Protein 8VVY (pdb70)

Radius of gyration: 46.09 Å; Cα contacts (8 Å, |Δi|>4): 1808; chains: 2; bounding box: 84×112×142 Å

Organism: Homo sapiens (NCBI:txid9606)

B-factor: mean 90.08, std 51.89, range [1.26, 187.99]

Structure (mmCIF, N/CA/C/O backbone):
data_8VVY
#
_entry.id   8VVY
#
_cell.length_a   1.00
_cell.length_b   1.00
_cell.length_c   1.00
_cell.angle_alpha   90.00
_cell.angle_beta   90.00
_cell.angle_gamma   90.00
#
_symmetry.space_group_name_H-M   'P 1'
#
loop_
_entity.id
_entity.type
_entity.pdbx_description
1 polymer Cullin-1
2 polymer 'Cullin-associated NEDD8-dissociated protein 2'
#
loop_
_atom_site.group_PDB
_atom_site.id
_atom_site.type_symbol
_atom_site.label_atom_id
_atom_site.label_alt_id
_atom_site.label_comp_id
_atom_site.label_asym_id
_atom_site.label_entity_id
_atom_site.label_seq_id
_atom_site.pdbx_PDB_ins_code
_atom_site.Cartn_x
_atom_site.Cartn_y
_atom_site.Cartn_z
_atom_site.occupancy
_atom_site.B_iso_or_equiv
_atom_site.auth_seq_id
_atom_site.auth_comp_id
_atom_site.auth_asym_id
_atom_site.auth_atom_id
_atom_site.pdbx_PDB_model_num
ATOM 1 N N . SER A 1 1 ? 113.676 183.894 57.667 1.00 163.83 1 SER A N 1
ATOM 2 C CA . SER A 1 1 ? 114.635 182.814 57.471 1.00 163.83 1 SER A CA 1
ATOM 3 C C . SER A 1 1 ? 114.548 182.257 56.053 1.00 163.83 1 SER A C 1
ATOM 4 O O . SER A 1 1 ? 113.515 182.370 55.394 1.00 163.83 1 SER A O 1
ATOM 7 N N . LYS A 1 2 ? 115.642 181.657 55.592 1.00 164.37 2 LYS A N 1
ATOM 8 C CA . LYS A 1 2 ? 115.686 181.098 54.250 1.00 164.37 2 LYS A CA 1
ATOM 9 C C . LYS A 1 2 ? 114.831 179.836 54.159 1.00 164.37 2 LYS A C 1
ATOM 10 O O . LYS A 1 2 ? 114.588 179.140 55.148 1.00 164.37 2 LYS A O 1
ATOM 16 N N . GLN A 1 3 ? 114.371 179.549 52.941 1.00 165.70 3 GLN A N 1
ATOM 17 C CA . GLN A 1 3 ? 113.623 178.329 52.630 1.00 165.70 3 GLN A CA 1
ATOM 18 C C . GLN A 1 3 ? 114.288 177.696 51.411 1.00 165.70 3 GLN A C 1
ATOM 19 O O . GLN A 1 3 ? 113.879 177.936 50.271 1.00 165.70 3 GLN A O 1
ATOM 25 N N . ILE A 1 4 ? 115.314 176.884 51.659 1.00 165.02 4 ILE A N 1
ATOM 26 C CA . ILE A 1 4 ? 116.065 176.256 50.581 1.00 165.02 4 ILE A CA 1
ATOM 27 C C . ILE A 1 4 ? 115.281 175.061 50.041 1.00 165.02 4 ILE A C 1
ATOM 28 O O . ILE A 1 4 ? 114.412 174.500 50.715 1.00 165.02 4 ILE A O 1
ATOM 33 N N . GLY A 1 5 ? 115.579 174.684 48.798 1.00 166.58 5 GLY A N 1
ATOM 34 C CA . GLY A 1 5 ? 114.890 173.562 48.187 1.00 166.58 5 GLY A CA 1
ATOM 35 C C . GLY A 1 5 ? 115.051 172.285 48.991 1.00 166.58 5 GLY A C 1
ATOM 36 O O . GLY A 1 5 ? 116.082 172.040 49.621 1.00 166.58 5 GLY A O 1
ATOM 37 N N . LEU A 1 6 ? 114.004 171.461 48.961 1.00 167.10 6 LEU A N 1
ATOM 38 C CA . LEU A 1 6 ? 113.908 170.290 49.823 1.00 167.10 6 LEU A CA 1
ATOM 39 C C . LEU A 1 6 ? 114.593 169.058 49.241 1.00 167.10 6 LEU A C 1
ATOM 40 O O . LEU A 1 6 ? 115.282 168.338 49.970 1.00 167.10 6 LEU A O 1
ATOM 45 N N . ASP A 1 7 ? 114.416 168.801 47.942 1.00 169.18 7 ASP A N 1
ATOM 46 C CA . ASP A 1 7 ? 114.884 167.544 47.361 1.00 169.18 7 ASP A CA 1
ATOM 47 C C . ASP A 1 7 ? 116.404 167.425 47.414 1.00 169.18 7 ASP A C 1
ATOM 48 O O . ASP A 1 7 ? 116.938 166.355 47.734 1.00 169.18 7 ASP A O 1
ATOM 53 N N . GLN A 1 8 ? 117.117 168.508 47.097 1.00 163.13 8 GLN A N 1
ATOM 54 C CA . GLN A 1 8 ? 118.575 168.448 47.045 1.00 163.13 8 GLN A CA 1
ATOM 55 C C . GLN A 1 8 ? 119.164 168.153 48.420 1.00 163.13 8 GLN A C 1
ATOM 56 O O . GLN A 1 8 ? 119.968 167.226 48.580 1.00 163.13 8 GLN A O 1
ATOM 62 N N . ILE A 1 9 ? 118.762 168.929 49.429 1.00 166.48 9 ILE A N 1
ATOM 63 C CA . ILE A 1 9 ? 119.259 168.709 50.784 1.00 166.48 9 ILE A CA 1
ATOM 64 C C . ILE A 1 9 ? 118.825 167.341 51.292 1.00 166.48 9 ILE A C 1
ATOM 65 O O . ILE A 1 9 ? 119.580 166.655 51.997 1.00 166.48 9 ILE A O 1
ATOM 70 N N . TRP A 1 10 ? 117.604 166.924 50.944 1.00 163.35 10 TRP A N 1
ATOM 71 C CA . TRP A 1 10 ? 117.105 165.623 51.377 1.00 163.35 10 TRP A CA 1
ATOM 72 C C . TRP A 1 10 ? 117.985 164.497 50.855 1.00 163.35 10 TRP A C 1
ATOM 73 O O . TRP A 1 10 ? 118.420 163.628 51.620 1.00 163.35 10 TRP A O 1
ATOM 84 N N . ASP A 1 11 ? 118.266 164.503 49.550 1.00 157.14 11 ASP A N 1
ATOM 85 C CA . ASP A 1 11 ? 119.153 163.495 48.983 1.00 157.14 11 ASP A CA 1
ATOM 86 C C . ASP A 1 11 ? 120.546 163.593 49.588 1.00 157.14 11 ASP A C 1
ATOM 87 O O . ASP A 1 11 ? 121.210 162.572 49.811 1.00 157.14 11 ASP A O 1
ATOM 92 N N . ASP A 1 12 ? 121.000 164.817 49.875 1.00 158.72 12 ASP A N 1
ATOM 93 C CA . ASP A 1 12 ? 122.325 164.997 50.458 1.00 158.72 12 ASP A CA 1
ATOM 94 C C . ASP A 1 12 ? 122.439 164.286 51.802 1.00 158.72 12 ASP A C 1
ATOM 95 O O . ASP A 1 12 ? 123.348 163.469 52.008 1.00 158.72 12 ASP A O 1
ATOM 100 N N . LEU A 1 13 ? 121.512 164.557 52.727 1.00 157.32 13 LEU A N 1
ATOM 101 C CA . LEU A 1 13 ? 121.665 163.906 54.025 1.00 157.32 13 LEU A CA 1
ATOM 102 C C . LEU A 1 13 ? 121.245 162.445 53.981 1.00 157.32 13 LEU A C 1
ATOM 103 O O . LEU A 1 13 ? 121.686 161.672 54.832 1.00 157.32 13 LEU A O 1
ATOM 108 N N . ARG A 1 14 ? 120.431 162.039 53.003 1.00 155.99 14 ARG A N 1
ATOM 109 C CA . ARG A 1 14 ? 120.142 160.618 52.837 1.00 155.99 14 ARG A CA 1
ATOM 110 C C . ARG A 1 14 ? 121.405 159.851 52.464 1.00 155.99 14 ARG A C 1
ATOM 111 O O . ARG A 1 14 ? 121.710 158.804 53.051 1.00 155.99 14 ARG A O 1
ATOM 119 N N . ALA A 1 15 ? 122.165 160.373 51.497 1.00 149.59 15 ALA A N 1
ATOM 120 C CA . ALA A 1 15 ? 123.444 159.762 51.155 1.00 149.59 15 ALA A CA 1
ATOM 121 C C . ALA A 1 15 ? 124.405 159.809 52.335 1.00 149.59 15 ALA A C 1
ATOM 122 O O . ALA A 1 15 ? 125.103 158.826 52.622 1.00 149.59 15 ALA A O 1
ATOM 124 N N . GLY A 1 16 ? 124.446 160.942 53.041 1.00 145.52 16 GLY A N 1
ATOM 125 C CA . GLY A 1 16 ? 125.315 161.043 54.201 1.00 145.52 16 GLY A CA 1
ATOM 126 C C . GLY A 1 16 ? 124.999 160.009 55.264 1.00 145.52 16 GLY A C 1
ATOM 127 O O . GLY A 1 16 ? 125.900 159.366 55.803 1.00 145.52 16 GLY A O 1
ATOM 128 N N . ILE A 1 17 ? 123.715 159.821 55.567 1.00 149.30 17 ILE A N 1
ATOM 129 C CA . ILE A 1 17 ? 123.335 158.890 56.623 1.00 149.30 17 ILE A CA 1
ATOM 130 C C . ILE A 1 17 ? 123.512 157.438 56.183 1.00 149.30 17 ILE A C 1
ATOM 131 O O . ILE A 1 17 ? 123.883 156.586 57.001 1.00 149.30 17 ILE A O 1
ATOM 136 N N . GLN A 1 18 ? 123.265 157.117 54.907 1.00 149.98 18 GLN A N 1
ATOM 137 C CA . GLN A 1 18 ? 123.532 155.753 54.465 1.00 149.98 18 GLN A CA 1
ATOM 138 C C . GLN A 1 18 ? 125.025 155.459 54.416 1.00 149.98 18 GLN A C 1
ATOM 139 O O . GLN A 1 18 ? 125.417 154.292 54.523 1.00 149.98 18 GLN A O 1
ATOM 145 N N . GLN A 1 19 ? 125.865 156.485 54.257 1.00 147.81 19 GLN A N 1
ATOM 146 C CA . GLN A 1 19 ? 127.296 156.298 54.474 1.00 147.81 19 GLN A CA 1
ATOM 147 C C . GLN A 1 19 ? 127.619 156.126 55.955 1.00 147.81 19 GLN A C 1
ATOM 148 O O . GLN A 1 19 ? 128.477 155.313 56.316 1.00 147.81 19 GLN A O 1
ATOM 154 N N . VAL A 1 20 ? 126.942 156.885 56.819 1.00 146.53 20 VAL A N 1
ATOM 155 C CA . VAL A 1 20 ? 127.235 156.859 58.249 1.00 146.53 20 VAL A CA 1
ATOM 156 C C . VAL A 1 20 ? 126.870 155.515 58.867 1.00 146.53 20 VAL A C 1
ATOM 157 O O . VAL A 1 20 ? 127.549 155.046 59.789 1.00 146.53 20 VAL A O 1
ATOM 161 N N . TYR A 1 21 ? 125.802 154.875 58.385 1.00 144.35 21 TYR A N 1
ATOM 162 C CA . TYR A 1 21 ? 125.455 153.549 58.891 1.00 144.35 21 TYR A CA 1
ATOM 163 C C . TYR A 1 21 ? 126.604 152.564 58.701 1.00 144.35 21 TYR A C 1
ATOM 164 O O . TYR A 1 21 ? 126.827 151.690 59.547 1.00 144.35 21 TYR A O 1
ATOM 173 N N . THR A 1 22 ? 127.340 152.689 57.601 1.00 142.39 22 THR A N 1
ATOM 174 C CA . THR A 1 22 ? 128.556 151.912 57.421 1.00 142.39 22 THR A CA 1
ATOM 175 C C . THR A 1 22 ? 129.647 152.413 58.365 1.00 142.39 22 THR A C 1
ATOM 176 O O . THR A 1 22 ? 129.606 153.542 58.861 1.00 142.39 22 THR A O 1
ATOM 180 N N . ARG A 1 23 ? 130.633 151.554 58.614 1.00 148.19 23 ARG A N 1
ATOM 181 C CA . ARG A 1 23 ? 131.723 151.916 59.511 1.00 148.19 23 ARG A CA 1
ATOM 182 C C . ARG A 1 23 ? 132.488 153.121 58.973 1.00 148.19 23 ARG A C 1
ATOM 183 O O . ARG A 1 23 ? 132.725 153.241 57.767 1.00 148.19 23 ARG A O 1
ATOM 191 N N . GLN A 1 24 ? 132.866 154.021 59.882 1.00 155.34 24 GLN A N 1
ATOM 192 C CA . GLN A 1 24 ? 133.474 155.293 59.506 1.00 155.34 24 GLN A CA 1
ATOM 193 C C . GLN A 1 24 ? 134.841 155.090 58.868 1.00 155.34 24 GLN A C 1
ATOM 194 O O . GLN A 1 24 ? 135.728 154.468 59.461 1.00 155.34 24 GLN A O 1
ATOM 200 N N . SER A 1 25 ? 135.013 155.614 57.658 1.00 157.68 25 SER A N 1
ATOM 201 C CA . SER A 1 25 ? 136.294 155.596 56.970 1.00 157.68 25 SER A CA 1
ATOM 202 C C . SER A 1 25 ? 136.899 156.984 56.820 1.00 157.68 25 SER A C 1
ATOM 203 O O . SER A 1 25 ? 138.123 157.102 56.702 1.00 157.68 25 SER A O 1
ATOM 206 N N . MET A 1 26 ? 136.081 158.036 56.822 1.00 161.19 26 MET A N 1
ATOM 207 C CA . MET A 1 26 ? 136.602 159.394 56.720 1.00 161.19 26 MET A CA 1
ATOM 208 C C . MET A 1 26 ? 136.863 159.956 58.111 1.00 161.19 26 MET A C 1
ATOM 209 O O . MET A 1 26 ? 136.877 159.211 59.096 1.00 161.19 26 MET A O 1
ATOM 214 N N . ALA A 1 27 ? 137.073 161.267 58.202 1.00 157.55 27 ALA A N 1
ATOM 215 C CA . ALA A 1 27 ? 137.416 161.913 59.458 1.00 157.55 27 ALA A CA 1
ATOM 216 C C . ALA A 1 27 ? 136.194 162.639 60.009 1.00 157.55 27 ALA A C 1
ATOM 217 O O . ALA A 1 27 ? 135.085 162.541 59.475 1.00 157.55 27 ALA A O 1
ATOM 219 N N . LYS A 1 28 ? 136.420 163.375 61.097 1.00 154.99 28 LYS A N 1
ATOM 220 C CA . LYS A 1 28 ? 135.375 164.073 61.835 1.00 154.99 28 LYS A CA 1
ATOM 221 C C . LYS A 1 28 ? 134.794 165.261 61.071 1.00 154.99 28 LYS A C 1
ATOM 222 O O . LYS A 1 28 ? 133.698 165.731 61.414 1.00 154.99 28 LYS A O 1
ATOM 228 N N . SER A 1 29 ? 135.490 165.728 60.030 1.00 158.01 29 SER A N 1
ATOM 229 C CA . SER A 1 29 ? 135.149 166.997 59.389 1.00 158.01 29 SER A CA 1
ATOM 230 C C . SER A 1 29 ? 133.717 167.002 58.868 1.00 158.01 29 SER A C 1
ATOM 231 O O . SER A 1 29 ? 132.889 167.808 59.309 1.00 158.01 29 SER A O 1
ATOM 234 N N . ARG A 1 30 ? 133.403 166.115 57.921 1.00 155.61 30 ARG A N 1
ATOM 235 C CA . ARG A 1 30 ? 132.063 166.135 57.345 1.00 155.61 30 ARG A CA 1
ATOM 236 C C . ARG A 1 30 ? 131.020 165.696 58.365 1.00 155.61 30 ARG A C 1
ATOM 237 O O . ARG A 1 30 ? 129.859 166.112 58.280 1.00 155.61 30 ARG A O 1
ATOM 245 N N . TYR A 1 31 ? 131.422 164.902 59.363 1.00 158.07 31 TYR A N 1
ATOM 246 C CA . TYR A 1 31 ? 130.494 164.541 60.429 1.00 158.07 31 TYR A CA 1
ATOM 247 C C . TYR A 1 31 ? 129.994 165.784 61.156 1.00 158.07 31 TYR A C 1
ATOM 248 O O . TYR A 1 31 ? 128.796 165.906 61.435 1.00 158.07 31 TYR A O 1
ATOM 257 N N . MET A 1 32 ? 130.890 166.727 61.465 1.00 154.67 32 MET A N 1
ATOM 258 C CA . MET A 1 32 ? 130.413 168.014 61.972 1.00 154.67 32 MET A CA 1
ATOM 259 C C . MET A 1 32 ? 129.666 168.801 60.902 1.00 154.67 32 MET A C 1
ATOM 260 O O . MET A 1 32 ? 128.606 169.372 61.178 1.00 154.67 32 MET A O 1
ATOM 265 N N . GLU A 1 33 ? 130.203 168.845 59.680 1.00 154.04 33 GLU A N 1
ATOM 266 C CA . GLU A 1 33 ? 129.707 169.788 58.679 1.00 154.04 33 GLU A CA 1
ATOM 267 C C . GLU A 1 33 ? 128.261 169.499 58.288 1.00 154.04 33 GLU A C 1
ATOM 268 O O . GLU A 1 33 ? 127.402 170.388 58.347 1.00 154.04 33 GLU A O 1
ATOM 274 N N . LEU A 1 34 ? 127.974 168.258 57.888 1.00 157.63 34 LEU A N 1
ATOM 275 C CA . LEU A 1 34 ? 126.640 167.926 57.397 1.00 157.63 34 LEU A CA 1
ATOM 276 C C . LEU A 1 34 ? 125.597 168.061 58.498 1.00 157.63 34 LEU A C 1
ATOM 277 O O . LEU A 1 34 ? 124.503 168.592 58.270 1.00 157.63 34 LEU A O 1
ATOM 282 N N . TYR A 1 35 ? 125.922 167.597 59.703 1.00 162.56 35 TYR A N 1
ATOM 283 C CA . TYR A 1 35 ? 124.942 167.632 60.779 1.00 162.56 35 TYR A CA 1
ATOM 284 C C . TYR A 1 35 ? 124.738 169.045 61.308 1.00 162.56 35 TYR A C 1
ATOM 285 O O . TYR A 1 35 ? 123.631 169.384 61.735 1.00 162.56 35 TYR A O 1
ATOM 294 N N . THR A 1 36 ? 125.767 169.895 61.256 1.00 159.80 36 THR A N 1
ATOM 295 C CA . THR A 1 36 ? 125.563 171.307 61.559 1.00 159.80 36 THR A CA 1
ATOM 296 C C . THR A 1 36 ? 124.685 171.968 60.504 1.00 159.80 36 THR A C 1
ATOM 297 O O . THR A 1 36 ? 123.809 172.779 60.833 1.00 159.80 36 THR A O 1
ATOM 301 N N . HIS A 1 37 ? 124.901 171.626 59.229 1.00 160.51 37 HIS A N 1
ATOM 302 C CA . HIS A 1 37 ? 124.051 172.152 58.165 1.00 160.51 37 HIS A CA 1
ATOM 303 C C . HIS A 1 37 ? 122.596 171.766 58.391 1.00 160.51 37 HIS A C 1
ATOM 304 O O . HIS A 1 37 ? 121.691 172.591 58.221 1.00 160.51 37 HIS A O 1
ATOM 311 N N . VAL A 1 38 ? 122.352 170.512 58.778 1.00 160.66 38 VAL A N 1
ATOM 312 C CA . VAL A 1 38 ? 120.993 170.098 59.105 1.00 160.66 38 VAL A CA 1
ATOM 313 C C . VAL A 1 38 ? 120.451 170.842 60.321 1.00 160.66 38 VAL A C 1
ATOM 314 O O . VAL A 1 38 ? 119.365 171.423 60.246 1.00 160.66 38 VAL A O 1
ATOM 318 N N . TYR A 1 39 ? 121.201 170.880 61.424 1.00 163.08 39 TYR A N 1
ATOM 319 C CA . TYR A 1 39 ? 120.704 171.450 62.672 1.00 163.08 39 TYR A CA 1
ATOM 320 C C . TYR A 1 39 ? 120.350 172.927 62.520 1.00 163.08 39 TYR A C 1
ATOM 321 O O . TYR A 1 39 ? 119.282 173.367 62.960 1.00 163.08 39 TYR A O 1
ATOM 330 N N . ASN A 1 40 ? 121.233 173.710 61.894 1.00 162.03 40 ASN A N 1
ATOM 331 C CA . ASN A 1 40 ? 121.018 175.154 61.843 1.00 162.03 40 ASN A CA 1
ATOM 332 C C . ASN A 1 40 ? 119.812 175.523 60.985 1.00 162.03 40 ASN A C 1
ATOM 333 O O . ASN A 1 40 ? 119.046 176.427 61.341 1.00 162.03 40 ASN A O 1
ATOM 338 N N . TYR A 1 41 ? 119.620 174.844 59.854 1.00 164.75 41 TYR A N 1
ATOM 339 C CA . TYR A 1 41 ? 118.592 175.249 58.901 1.00 164.75 41 TYR A CA 1
ATOM 340 C C . TYR A 1 41 ? 117.351 174.364 58.924 1.00 164.75 41 TYR A C 1
ATOM 341 O O . TYR A 1 41 ? 116.237 174.871 59.085 1.00 164.75 41 TYR A O 1
ATOM 350 N N . CYS A 1 42 ? 117.513 173.050 58.771 1.00 164.60 42 CYS A N 1
ATOM 351 C CA . CYS A 1 42 ? 116.406 172.168 58.426 1.00 164.60 42 CYS A CA 1
ATOM 352 C C . CYS A 1 42 ? 115.450 171.907 59.583 1.00 164.60 42 CYS A C 1
ATOM 353 O O . CYS A 1 42 ? 114.658 170.962 59.498 1.00 164.60 42 CYS A O 1
ATOM 356 N N . THR A 1 43 ? 115.509 172.698 60.658 1.00 166.52 43 THR A N 1
ATOM 357 C CA . THR A 1 43 ? 114.536 172.544 61.736 1.00 166.52 43 THR A CA 1
ATOM 358 C C . THR A 1 43 ? 113.114 172.719 61.216 1.00 166.52 43 THR A C 1
ATOM 359 O O . THR A 1 43 ? 112.215 171.947 61.569 1.00 166.52 43 THR A O 1
ATOM 363 N N . SER A 1 44 ? 112.893 173.731 60.373 1.00 167.57 44 SER A N 1
ATOM 364 C CA . SER A 1 44 ? 111.602 173.870 59.707 1.00 167.57 44 SER A CA 1
ATOM 365 C C . SER A 1 44 ? 111.411 172.807 58.633 1.00 167.57 44 SER A C 1
ATOM 366 O O . SER A 1 44 ? 110.287 172.337 58.420 1.00 167.57 44 SER A O 1
ATOM 369 N N . VAL A 1 45 ? 112.489 172.424 57.944 1.00 167.15 45 VAL A N 1
ATOM 370 C CA . VAL A 1 45 ? 112.396 171.392 56.914 1.00 167.15 45 VAL A CA 1
ATOM 371 C C . VAL A 1 45 ? 112.008 170.055 57.532 1.00 167.15 45 VAL A C 1
ATOM 372 O O . VAL A 1 45 ? 111.172 169.323 56.991 1.00 167.15 45 VAL A O 1
ATOM 376 N N . HIS A 1 46 ? 112.598 169.719 58.675 1.00 171.82 46 HIS A N 1
ATOM 377 C CA . HIS A 1 46 ? 112.320 168.458 59.346 1.00 171.82 46 HIS A CA 1
ATOM 378 C C . HIS A 1 46 ? 111.047 168.512 60.185 1.00 171.82 46 HIS A C 1
ATOM 379 O O . HIS A 1 46 ? 110.752 167.555 60.908 1.00 171.82 46 HIS A O 1
ATOM 386 N N . GLN A 1 47 ? 110.284 169.602 60.100 1.00 170.07 47 GLN A N 1
ATOM 387 C CA . GLN A 1 47 ? 109.082 169.758 60.912 1.00 170.07 47 GLN A CA 1
ATOM 388 C C . GLN A 1 47 ? 107.807 169.482 60.116 1.00 170.07 47 GLN A C 1
ATOM 389 O O . GLN A 1 47 ? 107.020 168.602 60.481 1.00 170.07 47 GLN A O 1
ATOM 395 N N . PHE A 1 48 ? 107.589 170.222 59.027 1.00 171.68 48 PHE A N 1
ATOM 396 C CA . PHE A 1 48 ? 106.362 170.109 58.244 1.00 171.68 48 PHE A CA 1
ATOM 397 C C . PHE A 1 48 ? 106.504 169.129 57.086 1.00 171.68 48 PHE A C 1
ATOM 398 O O . PHE A 1 48 ? 105.774 168.136 57.028 1.00 171.68 48 PHE A O 1
ATOM 406 N N . VAL A 1 49 ? 107.426 169.379 56.152 1.00 169.35 49 VAL A N 1
ATOM 407 C CA . VAL A 1 49 ? 107.790 168.353 55.180 1.00 169.35 49 VAL A CA 1
ATOM 408 C C . VAL A 1 49 ? 108.672 167.288 55.806 1.00 169.35 49 VAL A C 1
ATOM 409 O O . VAL A 1 49 ? 108.961 166.260 55.172 1.00 169.35 49 VAL A O 1
ATOM 413 N N . GLY A 1 50 ? 109.100 167.512 57.049 1.00 167.57 50 GLY A N 1
ATOM 414 C CA . GLY A 1 50 ? 109.778 166.483 57.806 1.00 167.57 50 GLY A CA 1
ATOM 415 C C . GLY A 1 50 ? 108.940 165.247 58.025 1.00 167.57 50 GLY A C 1
ATOM 416 O O . GLY A 1 50 ? 109.495 164.173 58.244 1.00 167.57 50 GLY A O 1
ATOM 417 N N . LEU A 1 51 ? 107.612 165.367 57.956 1.00 169.76 51 LEU A N 1
ATOM 418 C CA . LEU A 1 51 ? 106.769 164.177 57.978 1.00 169.76 51 LEU A CA 1
ATOM 419 C C . LEU A 1 51 ? 107.068 163.281 56.780 1.00 169.76 51 LEU A C 1
ATOM 420 O O . LEU A 1 51 ? 107.268 162.070 56.928 1.00 169.76 51 LEU A O 1
ATOM 425 N N . GLU A 1 52 ? 107.123 163.870 55.582 1.00 167.51 52 GLU A N 1
ATOM 426 C CA . GLU A 1 52 ? 107.471 163.102 54.390 1.00 167.51 52 GLU A CA 1
ATOM 427 C C . GLU A 1 52 ? 108.904 162.590 54.462 1.00 167.51 52 GLU A C 1
ATOM 428 O O . GLU A 1 52 ? 109.183 161.442 54.089 1.00 167.51 52 GLU A O 1
ATOM 434 N N . LEU A 1 53 ? 109.828 163.430 54.939 1.00 165.75 53 LEU A N 1
ATOM 435 C CA . LEU A 1 53 ? 111.218 162.996 55.064 1.00 165.75 53 LEU A CA 1
ATOM 436 C C . LEU A 1 53 ? 111.345 161.815 56.019 1.00 165.75 53 LEU A C 1
ATOM 437 O O . LEU A 1 53 ? 112.082 160.860 55.747 1.00 165.75 53 LEU A O 1
ATOM 442 N N . TYR A 1 54 ? 110.620 161.854 57.136 1.00 164.32 54 TYR A N 1
ATOM 443 C CA . TYR A 1 54 ? 110.704 160.788 58.121 1.00 164.32 54 TYR A CA 1
ATOM 444 C C . TYR A 1 54 ? 109.989 159.534 57.640 1.00 164.32 54 TYR A C 1
ATOM 445 O O . TYR A 1 54 ? 110.398 158.424 57.986 1.00 164.32 54 TYR A O 1
ATOM 454 N N . LYS A 1 55 ? 108.930 159.686 56.841 1.00 164.83 55 LYS A N 1
ATOM 455 C CA . LYS A 1 55 ? 108.314 158.522 56.209 1.00 164.83 55 LYS A CA 1
ATOM 456 C C . LYS A 1 55 ? 109.280 157.849 55.241 1.00 164.83 55 LYS A C 1
ATOM 457 O O . LYS A 1 55 ? 109.364 156.614 55.186 1.00 164.83 55 LYS A O 1
ATOM 463 N N . ARG A 1 56 ? 110.018 158.648 54.465 1.00 163.03 56 ARG A N 1
ATOM 464 C CA . ARG A 1 56 ? 111.026 158.079 53.575 1.00 163.03 56 ARG A CA 1
ATOM 465 C C . ARG A 1 56 ? 112.140 157.402 54.367 1.00 163.03 56 ARG A C 1
ATOM 466 O O . ARG A 1 56 ? 112.629 156.332 53.981 1.00 163.03 56 ARG A O 1
ATOM 474 N N . LEU A 1 57 ? 112.552 158.008 55.482 1.00 158.12 57 LEU A N 1
ATOM 475 C CA . LEU A 1 57 ? 113.530 157.365 56.354 1.00 158.12 57 LEU A CA 1
ATOM 476 C C . LEU A 1 57 ? 112.996 156.045 56.898 1.00 158.12 57 LEU A C 1
ATOM 477 O O . LEU A 1 57 ? 113.730 155.054 56.979 1.00 158.12 57 LEU A O 1
ATOM 482 N N . LYS A 1 58 ? 111.717 156.019 57.279 1.00 155.99 58 LYS A N 1
ATOM 483 C CA . LYS A 1 58 ? 111.112 154.804 57.810 1.00 155.99 58 LYS A CA 1
ATOM 484 C C . LYS A 1 58 ? 111.081 153.698 56.765 1.00 155.99 58 LYS A C 1
ATOM 485 O O . LYS A 1 58 ? 111.380 152.541 57.073 1.00 155.99 58 LYS A O 1
ATOM 491 N N . GLU A 1 59 ? 110.725 154.028 55.521 1.00 155.71 59 GLU A N 1
ATOM 492 C CA . GLU A 1 59 ? 110.701 152.990 54.491 1.00 155.71 59 GLU A CA 1
ATOM 493 C C . GLU A 1 59 ? 112.111 152.539 54.115 1.00 155.71 59 GLU A C 1
ATOM 494 O O . GLU A 1 59 ? 112.321 151.357 53.806 1.00 155.71 59 GLU A O 1
ATOM 500 N N . PHE A 1 60 ? 113.089 153.448 54.154 1.00 152.23 60 PHE A N 1
ATOM 501 C CA . PHE A 1 60 ? 114.476 153.041 53.948 1.00 152.23 60 PHE A CA 1
ATOM 502 C C . PHE A 1 60 ? 114.930 152.075 55.037 1.00 152.23 60 PHE A C 1
ATOM 503 O O . PHE A 1 60 ? 115.560 151.049 54.752 1.00 152.23 60 PHE A O 1
ATOM 511 N N . LEU A 1 61 ? 114.609 152.383 56.295 1.00 145.19 61 LEU A N 1
ATOM 512 C CA . LEU A 1 61 ? 114.941 151.468 57.382 1.00 145.19 61 LEU A CA 1
ATOM 513 C C . LEU A 1 61 ? 114.186 150.154 57.251 1.00 145.19 61 LEU A C 1
ATOM 514 O O . LEU A 1 61 ? 114.712 149.099 57.615 1.00 145.19 61 LEU A O 1
ATOM 519 N N . LYS A 1 62 ? 112.957 150.198 56.733 1.00 142.79 62 LYS A N 1
ATOM 520 C CA . LYS A 1 62 ? 112.194 148.976 56.509 1.00 142.79 62 LYS A CA 1
ATOM 521 C C . LYS A 1 62 ? 112.893 148.072 55.502 1.00 142.79 62 LYS A C 1
ATOM 522 O O . LYS A 1 62 ? 113.045 146.867 55.733 1.00 142.79 62 LYS A O 1
ATOM 528 N N . ASN A 1 63 ? 113.332 148.641 54.376 1.00 146.28 63 ASN A N 1
ATOM 529 C CA . ASN A 1 63 ? 114.034 147.821 53.392 1.00 146.28 63 ASN A CA 1
ATOM 530 C C . ASN A 1 63 ? 115.374 147.330 53.932 1.00 146.28 63 ASN A C 1
ATOM 531 O O . ASN A 1 63 ? 115.773 146.192 53.657 1.00 146.28 63 ASN A O 1
ATOM 536 N N . TYR A 1 64 ? 116.065 148.161 54.716 1.00 142.02 64 TYR A N 1
ATOM 537 C CA . TYR A 1 64 ? 117.319 147.742 55.336 1.00 142.02 64 TYR A CA 1
ATOM 538 C C . TYR A 1 64 ? 117.102 146.557 56.274 1.00 142.02 64 TYR A C 1
ATOM 539 O O . TYR A 1 64 ? 117.861 145.579 56.253 1.00 142.02 64 TYR A O 1
ATOM 548 N N . LEU A 1 65 ? 116.053 146.623 57.096 1.00 138.14 65 LEU A N 1
ATOM 549 C CA . LEU A 1 65 ? 115.774 145.544 58.037 1.00 138.14 65 LEU A CA 1
ATOM 550 C C . LEU A 1 65 ? 115.328 144.279 57.316 1.00 138.14 65 LEU A C 1
ATOM 551 O O . LEU A 1 65 ? 115.669 143.168 57.738 1.00 138.14 65 LEU A O 1
ATOM 556 N N . THR A 1 66 ? 114.558 144.420 56.234 1.00 140.01 66 THR A N 1
ATOM 557 C CA . THR A 1 66 ? 114.187 143.245 55.452 1.00 140.01 66 THR A CA 1
ATOM 558 C C . THR A 1 66 ? 115.413 142.601 54.818 1.00 140.01 66 THR A C 1
ATOM 559 O O . THR A 1 66 ? 115.518 141.371 54.763 1.00 140.01 66 THR A O 1
ATOM 563 N N . ASN A 1 67 ? 116.354 143.418 54.335 1.00 142.46 67 ASN A N 1
ATOM 564 C CA . ASN A 1 67 ? 117.602 142.872 53.811 1.00 142.46 67 ASN A CA 1
ATOM 565 C C . ASN A 1 67 ? 118.367 142.121 54.894 1.00 142.46 67 ASN A C 1
ATOM 566 O O . ASN A 1 67 ? 118.889 141.025 54.652 1.00 142.46 67 ASN A O 1
ATOM 571 N N . LEU A 1 68 ? 118.437 142.696 56.098 1.00 133.89 68 LEU A N 1
ATOM 572 C CA . LEU A 1 68 ? 119.116 142.020 57.201 1.00 133.89 68 LEU A CA 1
ATOM 573 C C . LEU A 1 68 ? 118.447 140.692 57.531 1.00 133.89 68 LEU A C 1
ATOM 574 O O . LEU A 1 68 ? 119.125 139.680 57.745 1.00 133.89 68 LEU A O 1
ATOM 579 N N . LEU A 1 69 ? 117.113 140.678 57.579 1.00 136.31 69 LEU A N 1
ATOM 580 C CA . LEU A 1 69 ? 116.390 139.448 57.882 1.00 136.31 69 LEU A CA 1
ATOM 581 C C . LEU A 1 69 ? 116.626 138.391 56.809 1.00 136.31 69 LEU A C 1
ATOM 582 O O . LEU A 1 69 ? 116.834 137.213 57.123 1.00 136.31 69 LEU A O 1
ATOM 587 N N . LYS A 1 70 ? 116.597 138.794 55.537 1.00 141.55 70 LYS A N 1
ATOM 588 C CA . LYS A 1 70 ? 116.838 137.844 54.455 1.00 141.55 70 LYS A CA 1
ATOM 589 C C . LYS A 1 70 ? 118.250 137.279 54.522 1.00 141.55 70 LYS A C 1
ATOM 590 O O . LYS A 1 70 ? 118.462 136.087 54.274 1.00 141.55 70 LYS A O 1
ATOM 596 N N . ASP A 1 71 ? 119.232 138.119 54.855 1.00 142.87 71 ASP A N 1
ATOM 597 C CA . ASP A 1 71 ? 120.609 137.650 54.933 1.00 142.87 71 ASP A CA 1
ATOM 598 C C . ASP A 1 71 ? 120.909 136.920 56.236 1.00 142.87 71 ASP A C 1
ATOM 599 O O . ASP A 1 71 ? 121.981 136.317 56.359 1.00 142.87 71 ASP A O 1
ATOM 604 N N . GLY A 1 72 ? 120.000 136.964 57.207 1.00 129.38 72 GLY A N 1
ATOM 605 C CA . GLY A 1 72 ? 120.249 136.338 58.490 1.00 129.38 72 GLY A CA 1
ATOM 606 C C . GLY A 1 72 ? 119.324 135.190 58.844 1.00 129.38 72 GLY A C 1
ATOM 607 O O . GLY A 1 72 ? 118.928 135.046 60.004 1.00 129.38 72 GLY A O 1
ATOM 608 N N . GLU A 1 73 ? 118.968 134.368 57.860 1.00 127.66 73 GLU A N 1
ATOM 609 C CA . GLU A 1 73 ? 118.115 133.207 58.089 1.00 127.66 73 GLU A CA 1
ATOM 610 C C . GLU A 1 73 ? 118.610 132.009 57.284 1.00 127.66 73 GLU A C 1
ATOM 611 O O . GLU A 1 73 ? 117.821 131.160 56.855 1.00 127.66 73 GLU A O 1
ATOM 617 N N . ASP A 1 74 ? 119.923 131.915 57.069 1.00 132.20 74 ASP A N 1
ATOM 618 C CA . ASP A 1 74 ? 120.435 130.899 56.152 1.00 132.20 74 ASP A CA 1
ATOM 619 C C . ASP A 1 74 ? 120.486 129.520 56.806 1.00 132.20 74 ASP A C 1
ATOM 620 O O . ASP A 1 74 ? 119.757 128.606 56.404 1.00 132.20 74 ASP A O 1
ATOM 625 N N . LEU A 1 75 ? 121.338 129.346 57.816 1.00 130.32 75 LEU A N 1
ATOM 626 C CA . LEU A 1 75 ? 121.410 128.079 58.537 1.00 130.32 75 LEU A CA 1
ATOM 627 C C . LEU A 1 75 ? 121.145 128.228 60.027 1.00 130.32 75 LEU A C 1
ATOM 628 O O . LEU A 1 75 ? 120.168 127.659 60.530 1.00 130.32 75 LEU A O 1
ATOM 633 N N . MET A 1 76 ? 121.973 128.988 60.747 1.00 117.06 76 MET A N 1
ATOM 634 C CA . MET A 1 76 ? 121.733 129.385 62.142 1.00 117.06 76 MET A CA 1
ATOM 635 C C . MET A 1 76 ? 121.460 128.142 62.993 1.00 117.06 76 MET A C 1
ATOM 636 O O . MET A 1 76 ? 122.280 127.214 62.972 1.00 117.06 76 MET A O 1
ATOM 641 N N . ASP A 1 77 ? 120.364 128.098 63.755 1.00 111.15 77 ASP A N 1
ATOM 642 C CA . ASP A 1 77 ? 119.943 127.047 64.687 1.00 111.15 77 ASP A CA 1
ATOM 643 C C . ASP A 1 77 ? 120.731 127.082 65.994 1.00 111.15 77 ASP A C 1
ATOM 644 O O . ASP A 1 77 ? 120.561 126.172 66.818 1.00 111.15 77 ASP A O 1
ATOM 649 N N . GLU A 1 78 ? 121.542 128.116 66.230 1.00 96.14 78 GLU A N 1
ATOM 650 C CA . GLU A 1 78 ? 122.361 128.282 67.428 1.00 96.14 78 GLU A CA 1
ATOM 651 C C . GLU A 1 78 ? 123.264 129.490 67.235 1.00 96.14 78 GLU A C 1
ATOM 652 O O . GLU A 1 78 ? 123.470 130.278 68.164 1.00 96.14 78 GLU A O 1
ATOM 658 N N . SER A 1 79 ? 123.806 129.640 66.029 1.00 91.04 79 SER A N 1
ATOM 659 C CA . SER A 1 79 ? 124.542 130.838 65.656 1.00 91.04 79 SER A CA 1
ATOM 660 C C . SER A 1 79 ? 123.631 132.041 65.461 1.00 91.04 79 SER A C 1
ATOM 661 O O . SER A 1 79 ? 124.106 133.096 65.026 1.00 91.04 79 SER A O 1
ATOM 664 N N . VAL A 1 80 ? 122.336 131.901 65.756 1.00 82.96 80 VAL A N 1
ATOM 665 C CA . VAL A 1 80 ? 121.424 133.037 65.688 1.00 82.96 80 VAL A CA 1
ATOM 666 C C . VAL A 1 80 ? 121.862 134.112 66.668 1.00 82.96 80 VAL A C 1
ATOM 667 O O . VAL A 1 80 ? 121.740 135.311 66.397 1.00 82.96 80 VAL A O 1
ATOM 671 N N . LEU A 1 81 ? 122.361 133.693 67.832 1.00 74.46 81 LEU A N 1
ATOM 672 C CA . LEU A 1 81 ? 122.643 134.631 68.910 1.00 74.46 81 LEU A CA 1
ATOM 673 C C . LEU A 1 81 ? 123.822 135.537 68.579 1.00 74.46 81 LEU A C 1
ATOM 674 O O . LEU A 1 81 ? 123.790 136.731 68.890 1.00 74.46 81 LEU A O 1
ATOM 679 N N . LYS A 1 82 ? 124.875 134.994 67.964 1.00 80.33 82 LYS A N 1
ATOM 680 C CA . LYS A 1 82 ? 126.012 135.831 67.587 1.00 80.33 82 LYS A CA 1
ATOM 681 C C . LYS A 1 82 ? 125.590 136.903 66.590 1.00 80.33 82 LYS A C 1
ATOM 682 O O . LYS A 1 82 ? 125.949 138.081 66.730 1.00 80.33 82 LYS A O 1
ATOM 688 N N . PHE A 1 83 ? 124.816 136.507 65.578 1.00 82.77 83 PHE A N 1
ATOM 689 C CA . PHE A 1 83 ? 124.316 137.462 64.598 1.00 82.77 83 PHE A CA 1
ATOM 690 C C . PHE A 1 83 ? 123.439 138.514 65.261 1.00 82.77 83 PHE A C 1
ATOM 691 O O . PHE A 1 83 ? 123.600 139.718 65.021 1.00 82.77 83 PHE A O 1
ATOM 699 N N . TYR A 1 84 ? 122.510 138.074 66.115 1.00 77.64 84 TYR A N 1
ATOM 700 C CA . TYR A 1 84 ? 121.598 139.009 66.759 1.00 77.64 84 TYR A CA 1
ATOM 701 C C . TYR A 1 84 ? 122.353 139.995 67.635 1.00 77.64 84 TYR A C 1
ATOM 702 O O . TYR A 1 84 ? 122.080 141.197 67.595 1.00 77.64 84 TYR A O 1
ATOM 711 N N . THR A 1 85 ? 123.323 139.511 68.413 1.00 81.08 85 THR A N 1
ATOM 712 C CA . THR A 1 85 ? 124.143 140.406 69.220 1.00 81.08 85 THR A CA 1
ATOM 713 C C . THR A 1 85 ? 124.853 141.424 68.338 1.00 81.08 85 THR A C 1
ATOM 714 O O . THR A 1 85 ? 124.546 142.619 68.389 1.00 81.08 85 THR A O 1
ATOM 718 N N . GLN A 1 86 ? 125.728 140.950 67.444 1.00 84.97 86 GLN A N 1
ATOM 719 C CA . GLN A 1 86 ? 126.530 141.862 66.631 1.00 84.97 86 GLN A CA 1
ATOM 720 C C . GLN A 1 86 ? 125.661 142.921 65.961 1.00 84.97 86 GLN A C 1
ATOM 721 O O . GLN A 1 86 ? 125.952 144.125 66.037 1.00 84.97 86 GLN A O 1
ATOM 727 N N . GLN A 1 87 ? 124.563 142.493 65.329 1.00 88.59 87 GLN A N 1
ATOM 728 C CA . GLN A 1 87 ? 123.668 143.455 64.700 1.00 88.59 87 GLN A CA 1
ATOM 729 C C . GLN A 1 87 ? 123.038 144.390 65.723 1.00 88.59 87 GLN A C 1
ATOM 730 O O . GLN A 1 87 ? 122.843 145.573 65.433 1.00 88.59 87 GLN A O 1
ATOM 736 N N . TRP A 1 88 ? 122.726 143.892 66.922 1.00 93.25 88 TRP A N 1
ATOM 737 C CA . TRP A 1 88 ? 122.087 144.732 67.928 1.00 93.25 88 TRP A CA 1
ATOM 738 C C . TRP A 1 88 ? 123.019 145.841 68.391 1.00 93.25 88 TRP A C 1
ATOM 739 O O . TRP A 1 88 ? 122.624 147.006 68.441 1.00 93.25 88 TRP A O 1
ATOM 750 N N . GLU A 1 89 ? 124.263 145.498 68.725 1.00 103.73 89 GLU A N 1
ATOM 751 C CA . GLU A 1 89 ? 125.232 146.528 69.099 1.00 103.73 89 GLU A CA 1
ATOM 752 C C . GLU A 1 89 ? 125.471 147.523 67.966 1.00 103.73 89 GLU A C 1
ATOM 753 O O . GLU A 1 89 ? 125.482 148.742 68.197 1.00 103.73 89 GLU A O 1
ATOM 759 N N . ASP A 1 90 ? 125.649 147.035 66.733 1.00 112.29 90 ASP A N 1
ATOM 760 C CA . ASP A 1 90 ? 125.927 147.952 65.628 1.00 112.29 90 ASP A CA 1
ATOM 761 C C . ASP A 1 90 ? 124.756 148.901 65.384 1.00 112.29 90 ASP A C 1
ATOM 762 O O . ASP A 1 90 ? 124.928 150.130 65.334 1.00 112.29 90 ASP A O 1
ATOM 767 N N . TYR A 1 91 ? 123.552 148.344 65.231 1.00 118.06 91 TYR A N 1
ATOM 768 C CA . TYR A 1 91 ? 122.370 149.158 64.994 1.00 118.06 91 TYR A CA 1
ATOM 769 C C . TYR A 1 91 ? 122.073 150.061 66.180 1.00 118.06 91 TYR A C 1
ATOM 770 O O . TYR A 1 91 ? 121.575 151.173 65.996 1.00 118.06 91 TYR A O 1
ATOM 779 N N . ARG A 1 92 ? 122.377 149.605 67.396 1.00 121.60 92 ARG A N 1
ATOM 780 C CA . ARG A 1 92 ? 122.187 150.428 68.581 1.00 121.60 92 ARG A CA 1
ATOM 781 C C . ARG A 1 92 ? 123.070 151.662 68.536 1.00 121.60 92 ARG A C 1
ATOM 782 O O . ARG A 1 92 ? 122.603 152.774 68.791 1.00 121.60 92 ARG A O 1
ATOM 790 N N . PHE A 1 93 ? 124.353 151.487 68.211 1.00 131.18 93 PHE A N 1
ATOM 791 C CA . PHE A 1 93 ? 125.236 152.647 68.128 1.00 131.18 93 PHE A CA 1
ATOM 792 C C . PHE A 1 93 ? 124.795 153.596 67.020 1.00 131.18 93 PHE A C 1
ATOM 793 O O . PHE A 1 93 ? 124.771 154.823 67.209 1.00 131.18 93 PHE A O 1
ATOM 801 N N . SER A 1 94 ? 124.436 153.047 65.855 1.00 128.47 94 SER A N 1
ATOM 802 C CA . SER A 1 94 ? 124.015 153.896 64.743 1.00 128.47 94 SER A CA 1
ATOM 803 C C . SER A 1 94 ? 122.755 154.681 65.095 1.00 128.47 94 SER A C 1
ATOM 804 O O . SER A 1 94 ? 122.681 155.898 64.877 1.00 128.47 94 SER A O 1
ATOM 807 N N . SER A 1 95 ? 121.755 153.999 65.656 1.00 133.13 95 SER A N 1
ATOM 808 C CA . SER A 1 95 ? 120.521 154.670 66.038 1.00 133.13 95 SER A CA 1
ATOM 809 C C . SER A 1 95 ? 120.763 155.672 67.155 1.00 133.13 95 SER A C 1
ATOM 810 O O . SER A 1 95 ? 120.138 156.735 67.180 1.00 133.13 95 SER A O 1
ATOM 813 N N . LYS A 1 96 ? 121.670 155.359 68.083 1.00 138.42 96 LYS A N 1
ATOM 814 C CA . LYS A 1 96 ? 121.964 156.279 69.174 1.00 138.42 96 LYS A CA 1
ATOM 815 C C . LYS A 1 96 ? 122.546 157.581 68.647 1.00 138.42 96 LYS A C 1
ATOM 816 O O . LYS A 1 96 ? 122.091 158.669 69.017 1.00 138.42 96 LYS A O 1
ATOM 822 N N . VAL A 1 97 ? 123.546 157.492 67.767 1.00 138.12 97 VAL A N 1
ATOM 823 C CA . VAL A 1 97 ? 124.138 158.721 67.245 1.00 138.12 97 VAL A CA 1
ATOM 824 C C . VAL A 1 97 ? 123.129 159.482 66.386 1.00 138.12 97 VAL A C 1
ATOM 825 O O . VAL A 1 97 ? 122.991 160.709 66.513 1.00 138.12 97 VAL A O 1
ATOM 829 N N . LEU A 1 98 ? 122.374 158.770 65.538 1.00 142.60 98 LEU A N 1
ATOM 830 C CA . LEU A 1 98 ? 121.396 159.435 64.680 1.00 142.60 98 LEU A CA 1
ATOM 831 C C . LEU A 1 98 ? 120.324 160.135 65.505 1.00 142.60 98 LEU A C 1
ATOM 832 O O . LEU A 1 98 ? 119.906 161.252 65.178 1.00 142.60 98 LEU A O 1
ATOM 837 N N . ASN A 1 99 ? 119.858 159.489 66.575 1.00 151.16 99 ASN A N 1
ATOM 838 C CA . ASN A 1 99 ? 118.823 160.071 67.415 1.00 151.16 99 ASN A CA 1
ATOM 839 C C . ASN A 1 99 ? 119.374 161.214 68.254 1.00 151.16 99 ASN A C 1
ATOM 840 O O . ASN A 1 99 ? 118.638 162.149 68.588 1.00 151.16 99 ASN A O 1
ATOM 845 N N . GLY A 1 100 ? 120.658 161.153 68.609 1.00 148.69 100 GLY A N 1
ATOM 846 C CA . GLY A 1 100 ? 121.273 162.267 69.306 1.00 148.69 100 GLY A CA 1
ATOM 847 C C . GLY A 1 100 ? 121.394 163.504 68.438 1.00 148.69 100 GLY A C 1
ATOM 848 O O . GLY A 1 100 ? 121.234 164.628 68.921 1.00 148.69 100 GLY A O 1
ATOM 849 N N . ILE A 1 101 ? 121.675 163.319 67.147 1.00 151.43 101 ILE A N 1
ATOM 850 C CA . ILE A 1 101 ? 121.904 164.470 66.277 1.00 151.43 101 ILE A CA 1
ATOM 851 C C . ILE A 1 101 ? 120.605 164.989 65.663 1.00 151.43 101 ILE A C 1
ATOM 852 O O . ILE A 1 101 ? 120.267 166.168 65.817 1.00 151.43 101 ILE A O 1
ATOM 857 N N . CYS A 1 102 ? 119.864 164.121 64.969 1.00 154.12 102 CYS A N 1
ATOM 858 C CA . CYS A 1 102 ? 118.766 164.589 64.128 1.00 154.12 102 CYS A CA 1
ATOM 859 C C . CYS A 1 102 ? 117.524 164.949 64.936 1.00 154.12 102 CYS A C 1
ATOM 860 O O . CYS A 1 102 ? 116.794 165.876 64.569 1.00 154.12 102 CYS A O 1
ATOM 863 N N . ALA A 1 103 ? 117.258 164.230 66.027 1.00 159.95 103 ALA A N 1
ATOM 864 C CA . ALA A 1 103 ? 116.047 164.475 66.800 1.00 159.95 103 ALA A CA 1
ATOM 865 C C . ALA A 1 103 ? 116.069 165.801 67.547 1.00 159.95 103 ALA A C 1
ATOM 866 O O . ALA A 1 103 ? 115.012 166.246 68.003 1.00 159.95 103 ALA A O 1
ATOM 868 N N . TYR A 1 104 ? 117.236 166.435 67.686 1.00 164.61 104 TYR A N 1
ATOM 869 C CA . TYR A 1 104 ? 117.303 167.726 68.363 1.00 164.61 104 TYR A CA 1
ATOM 870 C C . TYR A 1 104 ? 116.506 168.782 67.605 1.00 164.61 104 TYR A C 1
ATOM 871 O O . TYR A 1 104 ? 116.046 169.768 68.192 1.00 164.61 104 TYR A O 1
ATOM 880 N N . LEU A 1 105 ? 116.327 168.586 66.297 1.00 163.44 105 LEU A N 1
ATOM 881 C CA . LEU A 1 105 ? 115.570 169.541 65.495 1.00 163.44 105 LEU A CA 1
ATOM 882 C C . LEU A 1 105 ? 114.110 169.603 65.931 1.00 163.44 105 LEU A C 1
ATOM 883 O O . LEU A 1 105 ? 113.511 170.684 65.962 1.00 163.44 105 LEU A O 1
ATOM 888 N N . ASN A 1 106 ? 113.520 168.457 66.270 1.00 166.18 106 ASN A N 1
ATOM 889 C CA . ASN A 1 106 ? 112.101 168.387 66.591 1.00 166.18 106 ASN A CA 1
ATOM 890 C C . ASN A 1 106 ? 111.811 168.225 68.078 1.00 166.18 106 ASN A C 1
ATOM 891 O O . ASN A 1 106 ? 110.660 168.410 68.487 1.00 166.18 106 ASN A O 1
ATOM 896 N N . ARG A 1 107 ? 112.806 167.890 68.892 1.00 167.57 107 ARG A N 1
ATOM 897 C CA . ARG A 1 107 ? 112.589 167.689 70.315 1.00 167.57 107 ARG A CA 1
ATOM 898 C C . ARG A 1 107 ? 112.686 169.020 71.057 1.00 167.57 107 ARG A C 1
ATOM 899 O O . ARG A 1 107 ? 112.857 170.086 70.460 1.00 167.57 107 ARG A O 1
ATOM 907 N N . HIS A 1 108 ? 112.554 168.946 72.382 1.00 174.96 108 HIS A N 1
ATOM 908 C CA . HIS A 1 108 ? 112.505 170.066 73.320 1.00 174.96 108 HIS A CA 1
ATOM 909 C C . HIS A 1 108 ? 111.229 170.888 73.185 1.00 174.96 108 HIS A C 1
ATOM 910 O O . HIS A 1 108 ? 111.047 171.848 73.944 1.00 174.96 108 HIS A O 1
ATOM 917 N N . TRP A 1 109 ? 110.343 170.552 72.250 1.00 182.49 109 TRP A N 1
ATOM 918 C CA . TRP A 1 109 ? 109.048 171.219 72.134 1.00 182.49 109 TRP A CA 1
ATOM 919 C C . TRP A 1 109 ? 107.970 170.361 72.795 1.00 182.49 109 TRP A C 1
ATOM 920 O O . TRP A 1 109 ? 107.122 169.746 72.147 1.00 182.49 109 TRP A O 1
ATOM 931 N N . VAL A 1 110 ? 108.029 170.328 74.129 1.00 186.05 110 VAL A N 1
ATOM 932 C CA . VAL A 1 110 ? 107.052 169.564 74.900 1.00 186.05 110 VAL A CA 1
ATOM 933 C C . VAL A 1 110 ? 105.654 170.138 74.717 1.00 186.05 110 VAL A C 1
ATOM 934 O O . VAL A 1 110 ? 104.658 169.408 74.801 1.00 186.05 110 VAL A O 1
ATOM 938 N N . ARG A 1 111 ? 105.552 171.444 74.454 1.00 187.99 111 ARG A N 1
ATOM 939 C CA . ARG A 1 111 ? 104.245 172.053 74.227 1.00 187.99 111 ARG A CA 1
ATOM 940 C C . ARG A 1 111 ? 103.556 171.446 73.010 1.00 187.99 111 ARG A C 1
ATOM 941 O O . ARG A 1 111 ? 102.355 171.154 73.047 1.00 187.99 111 ARG A O 1
ATOM 949 N N . ARG A 1 112 ? 104.300 171.248 71.920 1.00 186.65 112 ARG A N 1
ATOM 950 C CA . ARG A 1 112 ? 103.747 170.569 70.754 1.00 186.65 112 ARG A CA 1
ATOM 951 C C . ARG A 1 112 ? 103.633 169.066 70.973 1.00 186.65 112 ARG A C 1
ATOM 952 O O . ARG A 1 112 ? 102.733 168.428 70.415 1.00 186.65 112 ARG A O 1
ATOM 960 N N . GLU A 1 113 ? 104.531 168.488 71.776 1.00 182.00 113 GLU A N 1
ATOM 961 C CA . GLU A 1 113 ? 104.470 167.057 72.060 1.00 182.00 113 GLU A CA 1
ATOM 962 C C . GLU A 1 113 ? 103.192 166.680 72.799 1.00 182.00 113 GLU A C 1
ATOM 963 O O . GLU A 1 113 ? 102.620 165.615 72.541 1.00 182.00 113 GLU A O 1
ATOM 969 N N . CYS A 1 114 ? 102.732 167.537 73.714 1.00 181.97 114 CYS A N 1
ATOM 970 C CA . CYS A 1 114 ? 101.545 167.220 74.504 1.00 181.97 114 CYS A CA 1
ATOM 971 C C . CYS A 1 114 ? 100.307 167.072 73.625 1.00 181.97 114 CYS A C 1
ATOM 972 O O . CYS A 1 114 ? 99.481 166.180 73.851 1.00 181.97 114 CYS A O 1
ATOM 975 N N . ASP A 1 115 ? 100.160 167.936 72.622 1.00 182.22 115 ASP A N 1
ATOM 976 C CA . ASP A 1 115 ? 98.961 167.947 71.788 1.00 182.22 115 ASP A CA 1
ATOM 977 C C . ASP A 1 115 ? 98.929 166.703 70.908 1.00 182.22 115 ASP A C 1
ATOM 978 O O . ASP A 1 115 ? 99.833 166.489 70.094 1.00 182.22 115 ASP A O 1
ATOM 983 N N . GLU A 1 116 ? 97.886 165.883 71.084 1.00 178.98 116 GLU A N 1
ATOM 984 C CA . GLU A 1 116 ? 97.638 164.648 70.339 1.00 178.98 116 GLU A CA 1
ATOM 985 C C . GLU A 1 116 ? 98.897 163.802 70.169 1.00 178.98 116 GLU A C 1
ATOM 986 O O . GLU A 1 116 ? 99.042 163.077 69.179 1.00 178.98 116 GLU A O 1
ATOM 992 N N . GLY A 1 117 ? 99.792 163.856 71.152 1.00 178.90 117 GLY A N 1
ATOM 993 C CA . GLY A 1 117 ? 101.063 163.166 71.036 1.00 178.90 117 GLY A CA 1
ATOM 994 C C . GLY A 1 117 ? 101.925 163.669 69.901 1.00 178.90 117 GLY A C 1
ATOM 995 O O . GLY A 1 117 ? 102.643 162.879 69.281 1.00 178.90 117 GLY A O 1
ATOM 996 N N . ARG A 1 118 ? 101.875 164.971 69.614 1.00 174.69 118 ARG A N 1
ATOM 997 C CA . ARG A 1 118 ? 102.647 165.584 68.533 1.00 174.69 118 ARG A CA 1
ATOM 998 C C . ARG A 1 118 ? 102.363 164.885 67.201 1.00 174.69 118 ARG A C 1
ATOM 999 O O . ARG A 1 118 ? 103.268 164.469 66.478 1.00 174.69 118 ARG A O 1
ATOM 1007 N N . LYS A 1 119 ? 101.069 164.751 66.898 1.00 168.36 119 LYS A N 1
ATOM 1008 C CA . LYS A 1 119 ? 100.603 164.112 65.670 1.00 168.36 119 LYS A CA 1
ATOM 1009 C C . LYS A 1 119 ? 101.227 162.735 65.475 1.00 168.36 119 LYS A C 1
ATOM 1010 O O . LYS A 1 119 ? 101.085 161.853 66.329 1.00 168.36 119 LYS A O 1
ATOM 1016 N N . GLY A 1 120 ? 101.918 162.545 64.355 1.00 165.30 120 GLY A N 1
ATOM 1017 C CA . GLY A 1 120 ? 102.617 161.317 64.048 1.00 165.30 120 GLY A CA 1
ATOM 1018 C C . GLY A 1 120 ? 104.040 161.250 64.556 1.00 165.30 120 GLY A C 1
ATOM 1019 O O . GLY A 1 120 ? 104.746 160.280 64.261 1.00 165.30 120 GLY A O 1
ATOM 1020 N N . ILE A 1 121 ? 104.483 162.254 65.310 1.00 168.02 121 ILE A N 1
ATOM 1021 C CA . ILE A 1 121 ? 105.826 162.290 65.879 1.00 168.02 121 ILE A CA 1
ATOM 1022 C C . ILE A 1 121 ? 105.762 161.623 67.253 1.00 168.02 121 ILE A C 1
ATOM 1023 O O . ILE A 1 121 ? 106.727 161.643 68.025 1.00 168.02 121 ILE A O 1
ATOM 1028 N N . TYR A 1 122 ? 104.626 160.991 67.550 1.00 163.85 122 TYR A N 1
ATOM 1029 C CA . TYR A 1 122 ? 104.458 160.299 68.823 1.00 163.85 122 TYR A CA 1
ATOM 1030 C C . TYR A 1 122 ? 105.445 159.146 68.939 1.00 163.85 122 TYR A C 1
ATOM 1031 O O . TYR A 1 122 ? 105.481 158.260 68.079 1.00 163.85 122 TYR A O 1
ATOM 1040 N N . GLU A 1 123 ? 106.255 159.180 69.999 1.00 158.49 123 GLU A N 1
ATOM 1041 C CA . GLU A 1 123 ? 107.210 158.126 70.363 1.00 158.49 123 GLU A CA 1
ATOM 1042 C C . GLU A 1 123 ? 108.133 157.735 69.207 1.00 158.49 123 GLU A C 1
ATOM 1043 O O . GLU A 1 123 ? 108.773 156.678 69.243 1.00 158.49 123 GLU A O 1
ATOM 1049 N N . ILE A 1 124 ? 108.257 158.589 68.184 1.00 158.29 124 ILE A N 1
ATOM 1050 C CA . ILE A 1 124 ? 109.193 158.313 67.095 1.00 158.29 124 ILE A CA 1
ATOM 1051 C C . ILE A 1 124 ? 110.626 158.640 67.473 1.00 158.29 124 ILE A C 1
ATOM 1052 O O . ILE A 1 124 ? 111.532 158.453 66.650 1.00 158.29 124 ILE A O 1
ATOM 1057 N N . TYR A 1 125 ? 110.857 159.133 68.692 1.00 156.47 125 TYR A N 1
ATOM 1058 C CA . TYR A 1 125 ? 112.218 159.279 69.195 1.00 156.47 125 TYR A CA 1
ATOM 1059 C C . TYR A 1 125 ? 112.939 157.939 69.180 1.00 156.47 125 TYR A C 1
ATOM 1060 O O . TYR A 1 125 ? 114.109 157.853 68.788 1.00 156.47 125 TYR A O 1
ATOM 1069 N N . SER A 1 126 ? 112.249 156.881 69.595 1.00 146.24 126 SER A N 1
ATOM 1070 C CA . SER A 1 126 ? 112.764 155.518 69.563 1.00 146.24 126 SER A CA 1
ATOM 1071 C C . SER A 1 126 ? 112.120 154.714 68.437 1.00 146.24 126 SER A C 1
ATOM 1072 O O . SER A 1 126 ? 111.877 153.512 68.566 1.00 146.24 126 SER A O 1
ATOM 1075 N N . LEU A 1 127 ? 111.826 155.373 67.315 1.00 144.58 127 LEU A N 1
ATOM 1076 C CA . LEU A 1 127 ? 111.231 154.655 66.195 1.00 144.58 127 LEU A CA 1
ATOM 1077 C C . LEU A 1 127 ? 112.226 153.688 65.566 1.00 144.58 127 LEU A C 1
ATOM 1078 O O . LEU A 1 127 ? 111.817 152.711 64.934 1.00 144.58 127 LEU A O 1
ATOM 1083 N N . ALA A 1 128 ? 113.526 153.923 65.746 1.00 130.94 128 ALA A N 1
ATOM 1084 C CA . ALA A 1 128 ? 114.510 152.927 65.334 1.00 130.94 128 ALA A CA 1
ATOM 1085 C C . ALA A 1 128 ? 114.307 151.623 66.095 1.00 130.94 128 ALA A C 1
ATOM 1086 O O . ALA A 1 128 ? 114.269 150.537 65.502 1.00 130.94 128 ALA A O 1
ATOM 1088 N N . LEU A 1 129 ? 114.146 151.716 67.417 1.00 126.76 129 LEU A N 1
ATOM 1089 C CA . LEU A 1 129 ? 113.855 150.532 68.217 1.00 126.76 129 LEU A CA 1
ATOM 1090 C C . LEU A 1 129 ? 112.486 149.954 67.881 1.00 126.76 129 LEU A C 1
ATOM 1091 O O . LEU A 1 129 ? 112.297 148.736 67.947 1.00 126.76 129 LEU A O 1
ATOM 1096 N N . VAL A 1 130 ? 111.526 150.809 67.527 1.00 132.52 130 VAL A N 1
ATOM 1097 C CA . VAL A 1 130 ? 110.206 150.325 67.122 1.00 132.52 130 VAL A CA 1
ATOM 1098 C C . VAL A 1 130 ? 110.318 149.474 65.861 1.00 132.52 130 VAL A C 1
ATOM 1099 O O . VAL A 1 130 ? 109.725 148.392 65.760 1.00 132.52 130 VAL A O 1
ATOM 1103 N N . THR A 1 131 ? 111.080 149.957 64.879 1.00 129.90 131 THR A N 1
ATOM 1104 C CA . THR A 1 131 ? 111.293 149.201 63.650 1.00 129.90 131 THR A CA 1
ATOM 1105 C C . THR A 1 131 ? 112.065 147.918 63.922 1.00 129.90 131 THR A C 1
ATOM 1106 O O . THR A 1 131 ? 111.801 146.885 63.297 1.00 129.90 131 THR A O 1
ATOM 1110 N N . TRP A 1 132 ? 113.027 147.965 64.845 1.00 112.66 132 TRP A N 1
ATOM 1111 C CA . TRP A 1 132 ? 113.717 146.745 65.252 1.00 112.66 132 TRP A CA 1
ATOM 1112 C C . TRP A 1 132 ? 112.743 145.736 65.848 1.00 112.66 132 TRP A C 1
ATOM 1113 O O . TRP A 1 132 ? 112.821 144.537 65.558 1.00 112.66 132 TRP A O 1
ATOM 1124 N N . ARG A 1 133 ? 111.816 146.207 66.684 1.00 121.29 133 ARG A N 1
ATOM 1125 C CA . ARG A 1 133 ? 110.830 145.320 67.293 1.00 121.29 133 ARG A CA 1
ATOM 1126 C C . ARG A 1 133 ? 109.899 144.718 66.250 1.00 121.29 133 ARG A C 1
ATOM 1127 O O . ARG A 1 133 ? 109.562 143.531 66.320 1.00 121.29 133 ARG A O 1
ATOM 1135 N N . ASP A 1 134 ? 109.470 145.520 65.277 1.00 127.71 134 ASP A N 1
ATOM 1136 C CA . ASP A 1 134 ? 108.448 145.060 64.341 1.00 127.71 134 ASP A CA 1
ATOM 1137 C C . ASP A 1 134 ? 109.044 144.213 63.220 1.00 127.71 134 ASP A C 1
ATOM 1138 O O . ASP A 1 134 ? 108.617 143.076 62.991 1.00 127.71 134 ASP A O 1
ATOM 1143 N N . CYS A 1 135 ? 110.032 144.756 62.508 1.00 124.89 135 CYS A N 1
ATOM 1144 C CA . CYS A 1 135 ? 110.490 144.129 61.272 1.00 124.89 135 CYS A CA 1
ATOM 1145 C C . CYS A 1 135 ? 111.324 142.880 61.536 1.00 124.89 135 CYS A C 1
ATOM 1146 O O . CYS A 1 135 ? 111.145 141.859 60.863 1.00 124.89 135 CYS A O 1
ATOM 1149 N N . LEU A 1 136 ? 112.241 142.939 62.499 1.00 106.94 136 LEU A N 1
ATOM 1150 C CA . LEU A 1 136 ? 113.217 141.872 62.704 1.00 106.94 136 LEU A CA 1
ATOM 1151 C C . LEU A 1 136 ? 113.003 141.082 63.985 1.00 106.94 136 LEU A C 1
ATOM 1152 O O . LEU A 1 136 ? 113.196 139.864 63.990 1.00 106.94 136 LEU A O 1
ATOM 1157 N N . PHE A 1 137 ? 112.613 141.744 65.075 1.00 97.29 137 PHE A N 1
ATOM 1158 C CA . PHE A 1 137 ? 112.382 141.037 66.332 1.00 97.29 137 PHE A CA 1
ATOM 1159 C C . PHE A 1 137 ? 111.245 140.031 66.202 1.00 97.29 137 PHE A C 1
ATOM 1160 O O . PHE A 1 137 ? 111.343 138.908 66.708 1.00 97.29 137 PHE A O 1
ATOM 1168 N N . ARG A 1 138 ? 110.156 140.416 65.540 1.00 100.59 138 ARG A N 1
ATOM 1169 C CA . ARG A 1 138 ? 108.999 139.527 65.454 1.00 100.59 138 ARG A CA 1
ATOM 1170 C C . ARG A 1 138 ? 109.309 138.207 64.755 1.00 100.59 138 ARG A C 1
ATOM 1171 O O . ARG A 1 138 ? 108.969 137.149 65.312 1.00 100.59 138 ARG A O 1
ATOM 1179 N N . PRO A 1 139 ? 109.924 138.176 63.565 1.00 96.04 139 PRO A N 1
ATOM 1180 C CA . PRO A 1 139 ? 110.199 136.873 62.934 1.00 96.04 139 PRO A CA 1
ATOM 1181 C C . PRO A 1 139 ? 111.155 135.990 63.718 1.00 96.04 139 PRO A C 1
ATOM 1182 O O . PRO A 1 139 ? 111.010 134.762 63.687 1.00 96.04 139 PRO A O 1
ATOM 1186 N N . LEU A 1 140 ? 112.128 136.570 64.420 1.00 86.54 140 LEU A N 1
ATOM 1187 C CA . LEU A 1 140 ? 113.230 135.812 64.996 1.00 86.54 140 LEU A CA 1
ATOM 1188 C C . LEU A 1 140 ? 113.122 135.618 66.503 1.00 86.54 140 LEU A C 1
ATOM 1189 O O . LEU A 1 140 ? 114.008 134.986 67.095 1.00 86.54 140 LEU A O 1
ATOM 1194 N N . ASN A 1 141 ? 112.074 136.149 67.140 1.00 77.45 141 ASN A N 1
ATOM 1195 C CA . ASN A 1 141 ? 111.981 136.076 68.595 1.00 77.45 141 ASN A CA 1
ATOM 1196 C C . ASN A 1 141 ? 111.872 134.638 69.082 1.00 77.45 141 ASN A C 1
ATOM 1197 O O . ASN A 1 141 ? 112.523 134.258 70.061 1.00 77.45 141 ASN A O 1
ATOM 1202 N N . LYS A 1 142 ? 111.055 133.822 68.415 1.00 66.25 142 LYS A N 1
ATOM 1203 C CA . LYS A 1 142 ? 110.907 132.436 68.840 1.00 66.25 142 LYS A CA 1
ATOM 1204 C C . LYS A 1 142 ? 112.227 131.688 68.727 1.00 66.25 142 LYS A C 1
ATOM 1205 O O . LYS A 1 142 ? 112.618 130.956 69.646 1.00 66.25 142 LYS A O 1
ATOM 1211 N N . GLN A 1 143 ? 112.941 131.882 67.617 1.00 62.16 143 GLN A N 1
ATOM 1212 C CA . GLN A 1 143 ? 114.214 131.197 67.426 1.00 62.16 143 GLN A CA 1
ATOM 1213 C C . GLN A 1 143 ? 115.239 131.622 68.470 1.00 62.16 143 GLN A C 1
ATOM 1214 O O . GLN A 1 143 ? 115.936 130.774 69.042 1.00 62.16 143 GLN A O 1
ATOM 1220 N N . VAL A 1 144 ? 115.341 132.926 68.746 1.00 57.80 144 VAL A N 1
ATOM 1221 C CA . VAL A 1 144 ? 116.356 133.374 69.697 1.00 57.80 144 VAL A CA 1
ATOM 1222 C C . VAL A 1 144 ? 116.006 132.927 71.114 1.00 57.80 144 VAL A C 1
ATOM 1223 O O . VAL A 1 144 ? 116.889 132.521 71.879 1.00 57.80 144 VAL A O 1
ATOM 1227 N N . THR A 1 145 ? 114.722 132.979 71.492 1.00 53.70 145 THR A N 1
ATOM 1228 C CA . THR A 1 145 ? 114.338 132.494 72.815 1.00 53.70 145 THR A CA 1
ATOM 1229 C C . THR A 1 145 ? 114.615 131.004 72.960 1.00 53.70 145 THR A C 1
ATOM 1230 O O . THR A 1 145 ? 115.103 130.557 74.005 1.00 53.70 145 THR A O 1
ATOM 1234 N N . ASN A 1 146 ? 114.303 130.216 71.928 1.00 55.08 146 ASN A N 1
ATOM 1235 C CA . ASN A 1 146 ? 114.572 128.785 72.001 1.00 55.08 146 ASN A CA 1
ATOM 1236 C C . ASN A 1 146 ? 116.065 128.514 72.114 1.00 55.08 146 ASN A C 1
ATOM 1237 O O . ASN A 1 146 ? 116.488 127.642 72.882 1.00 55.08 146 ASN A O 1
ATOM 1242 N N . ALA A 1 147 ? 116.882 129.258 71.365 1.00 47.07 147 ALA A N 1
ATOM 1243 C CA . ALA A 1 147 ? 118.328 129.090 71.465 1.00 47.07 147 ALA A CA 1
ATOM 1244 C C . ALA A 1 147 ? 118.833 129.441 72.859 1.00 47.07 147 ALA A C 1
ATOM 1245 O O . ALA A 1 147 ? 119.686 128.737 73.414 1.00 47.07 147 ALA A O 1
ATOM 1247 N N . VAL A 1 148 ? 118.320 130.528 73.441 1.00 41.22 148 VAL A N 1
ATOM 1248 C CA . VAL A 1 148 ? 118.751 130.932 74.777 1.00 41.22 148 VAL A CA 1
ATOM 1249 C C . VAL A 1 148 ? 118.375 129.874 75.804 1.00 41.22 148 VAL A C 1
ATOM 1250 O O . VAL A 1 148 ? 119.179 129.518 76.675 1.00 41.22 148 VAL A O 1
ATOM 1254 N N . LEU A 1 149 ? 117.146 129.361 75.728 1.00 39.91 149 LEU A N 1
ATOM 1255 C CA . LEU A 1 149 ? 116.719 128.339 76.677 1.00 39.91 149 LEU A CA 1
ATOM 1256 C C . LEU A 1 149 ? 117.533 127.063 76.511 1.00 39.91 149 LEU A C 1
ATOM 1257 O O . LEU A 1 149 ? 117.884 126.406 77.501 1.00 39.91 149 LEU A O 1
ATOM 1262 N N . LYS A 1 150 ? 117.850 126.699 75.267 1.00 42.79 150 LYS A N 1
ATOM 1263 C CA . LYS A 1 150 ? 118.699 125.538 75.033 1.00 42.79 150 LYS A CA 1
ATOM 1264 C C . LYS A 1 150 ? 120.082 125.739 75.636 1.00 42.79 150 LYS A C 1
ATOM 1265 O O . LYS A 1 150 ? 120.639 124.819 76.245 1.00 42.79 150 LYS A O 1
ATOM 1271 N N . LEU A 1 151 ? 120.653 126.937 75.484 1.00 39.85 151 LEU A N 1
ATOM 1272 C CA . LEU A 1 151 ? 121.957 127.212 76.082 1.00 39.85 151 LEU A CA 1
ATOM 1273 C C . LEU A 1 151 ? 121.901 127.136 77.602 1.00 39.85 151 LEU A C 1
ATOM 1274 O O . LEU A 1 151 ? 122.825 126.615 78.237 1.00 39.85 151 LEU A O 1
ATOM 1279 N N . ILE A 1 152 ? 120.837 127.670 78.205 1.00 35.45 152 ILE A N 1
ATOM 1280 C CA . ILE A 1 152 ? 120.722 127.622 79.661 1.00 35.45 152 ILE A CA 1
ATOM 1281 C C . ILE A 1 152 ? 120.623 126.181 80.140 1.00 35.45 152 ILE A C 1
ATOM 1282 O O . ILE A 1 152 ? 121.275 125.789 81.115 1.00 35.45 152 ILE A O 1
ATOM 1287 N N . GLU A 1 153 ? 119.809 125.366 79.463 1.00 41.50 153 GLU A N 1
ATOM 1288 C CA . GLU A 1 153 ? 119.701 123.961 79.846 1.00 41.50 153 GLU A CA 1
ATOM 1289 C C . GLU A 1 153 ? 121.015 123.225 79.620 1.00 41.50 153 GLU A C 1
ATOM 1290 O O . GLU A 1 153 ? 121.345 122.289 80.358 1.00 41.50 153 GLU A O 1
ATOM 1296 N N . LYS A 1 154 ? 121.775 123.630 78.602 1.00 40.68 154 LYS A N 1
ATOM 1297 C CA . LYS A 1 154 ? 123.084 123.035 78.360 1.00 40.68 154 LYS A CA 1
ATOM 1298 C C . LYS A 1 154 ? 124.056 123.373 79.482 1.00 40.68 154 LYS A C 1
ATOM 1299 O O . LYS A 1 154 ? 124.842 122.522 79.913 1.00 40.68 154 LYS A O 1
ATOM 1305 N N . GLU A 1 155 ? 124.015 124.615 79.967 1.00 38.93 155 GLU A N 1
ATOM 1306 C CA . GLU A 1 155 ? 124.877 125.007 81.078 1.00 38.93 155 GLU A CA 1
ATOM 1307 C C . GLU A 1 155 ? 124.466 124.310 82.369 1.00 38.93 155 GLU A C 1
ATOM 1308 O O . GLU A 1 155 ? 125.320 123.953 83.188 1.00 38.93 155 GLU A O 1
ATOM 1314 N N . ARG A 1 156 ? 123.161 124.105 82.565 1.00 34.35 156 ARG A N 1
ATOM 1315 C CA . ARG A 1 156 ? 122.686 123.453 83.782 1.00 34.35 156 ARG A CA 1
ATOM 1316 C C . ARG A 1 156 ? 123.227 122.037 83.917 1.00 34.35 156 ARG A C 1
ATOM 1317 O O . ARG A 1 156 ? 123.386 121.540 85.037 1.00 34.35 156 ARG A O 1
ATOM 1325 N N . ASN A 1 157 ? 123.507 121.370 82.796 1.00 39.85 157 ASN A N 1
ATOM 1326 C CA . ASN A 1 157 ? 123.939 119.979 82.848 1.00 39.85 157 ASN A CA 1
ATOM 1327 C C . ASN A 1 157 ? 125.415 119.838 83.199 1.00 39.85 157 ASN A C 1
ATOM 1328 O O . ASN A 1 157 ? 125.829 118.781 83.685 1.00 39.85 157 ASN A O 1
ATOM 1333 N N . GLY A 1 158 ? 126.218 120.873 82.965 1.00 57.05 158 GLY A N 1
ATOM 1334 C CA . GLY A 1 158 ? 127.616 120.824 83.349 1.00 57.05 158 GLY A CA 1
ATOM 1335 C C . GLY A 1 158 ? 128.571 121.477 82.372 1.00 57.05 158 GLY A C 1
ATOM 1336 O O . GLY A 1 158 ? 129.706 121.800 82.733 1.00 57.05 158 GLY A O 1
ATOM 1337 N N . GLU A 1 159 ? 128.130 121.678 81.135 1.00 62.49 159 GLU A N 1
ATOM 1338 C CA . GLU A 1 159 ? 128.995 122.260 80.122 1.00 62.49 159 GLU A CA 1
ATOM 1339 C C . GLU A 1 159 ? 129.197 123.752 80.375 1.00 62.49 159 GLU A C 1
ATOM 1340 O O . GLU A 1 159 ? 128.501 124.376 81.180 1.00 62.49 159 GLU A O 1
ATOM 1346 N N . THR A 1 160 ? 130.173 124.320 79.674 1.00 62.46 160 THR A N 1
ATOM 1347 C CA . THR A 1 160 ? 130.523 125.728 79.798 1.00 62.46 160 THR A CA 1
ATOM 1348 C C . THR A 1 160 ? 130.159 126.452 78.510 1.00 62.46 160 THR A C 1
ATOM 1349 O O . THR A 1 160 ? 130.450 125.961 77.415 1.00 62.46 160 THR A O 1
ATOM 1353 N N . ILE A 1 161 ? 129.525 127.616 78.644 1.00 52.66 161 ILE A N 1
ATOM 1354 C CA . ILE A 1 161 ? 129.046 128.384 77.505 1.00 52.66 161 ILE A CA 1
ATOM 1355 C C . ILE A 1 161 ? 129.451 129.842 77.680 1.00 52.66 161 ILE A C 1
ATOM 1356 O O . ILE A 1 161 ? 129.838 130.282 78.762 1.00 52.66 161 ILE A O 1
ATOM 1361 N N . ASN A 1 162 ? 129.354 130.591 76.585 1.00 58.06 162 ASN A N 1
ATOM 1362 C CA . ASN A 1 162 ? 129.701 132.011 76.567 1.00 58.06 162 ASN A CA 1
ATOM 1363 C C . ASN A 1 162 ? 128.474 132.803 77.002 1.00 58.06 162 ASN A C 1
ATOM 1364 O O . ASN A 1 162 ? 127.562 133.046 76.209 1.00 58.06 162 ASN A O 1
ATOM 1369 N N . THR A 1 163 ? 128.460 133.223 78.269 1.00 57.43 163 THR A N 1
ATOM 1370 C CA . THR A 1 163 ? 127.307 133.904 78.846 1.00 57.43 163 THR A CA 1
ATOM 1371 C C . THR A 1 163 ? 127.050 135.272 78.231 1.00 57.43 163 THR A C 1
ATOM 1372 O O . THR A 1 163 ? 125.968 135.833 78.446 1.00 57.43 163 THR A O 1
ATOM 1376 N N . ARG A 1 164 ? 128.008 135.821 77.482 1.00 63.55 164 ARG A N 1
ATOM 1377 C CA . ARG A 1 164 ? 127.840 137.162 76.935 1.00 63.55 164 ARG A CA 1
ATOM 1378 C C . ARG A 1 164 ? 126.687 137.215 75.941 1.00 63.55 164 ARG A C 1
ATOM 1379 O O . ARG A 1 164 ? 125.988 138.230 75.848 1.00 63.55 164 ARG A O 1
ATOM 1387 N N . LEU A 1 165 ? 126.468 136.132 75.194 1.00 60.44 165 LEU A N 1
ATOM 1388 C CA . LEU A 1 165 ? 125.362 136.097 74.241 1.00 60.44 165 LEU A CA 1
ATOM 1389 C C . LEU A 1 165 ? 124.020 136.206 74.958 1.00 60.44 165 LEU A C 1
ATOM 1390 O O . LEU A 1 165 ? 123.151 136.998 74.568 1.00 60.44 165 LEU A O 1
ATOM 1395 N N . ILE A 1 166 ? 123.842 135.421 76.023 1.00 54.73 166 ILE A N 1
ATOM 1396 C CA . ILE A 1 166 ? 122.605 135.477 76.796 1.00 54.73 166 ILE A CA 1
ATOM 1397 C C . ILE A 1 166 ? 122.439 136.848 77.433 1.00 54.73 166 ILE A C 1
ATOM 1398 O O . ILE A 1 166 ? 121.340 137.416 77.442 1.00 54.73 166 ILE A O 1
ATOM 1403 N N . SER A 1 167 ? 123.522 137.396 77.988 1.00 58.03 167 SER A N 1
ATOM 1404 C CA . SER A 1 167 ? 123.436 138.708 78.619 1.00 58.03 167 SER A CA 1
ATOM 1405 C C . SER A 1 167 ? 123.012 139.768 77.611 1.00 58.03 167 SER A C 1
ATOM 1406 O O . SER A 1 167 ? 122.129 140.590 77.887 1.00 58.03 167 SER A O 1
ATOM 1409 N N . GLY A 1 168 ? 123.614 139.746 76.421 1.00 61.33 168 GLY A N 1
ATOM 1410 C CA . GLY A 1 168 ? 123.251 140.713 75.401 1.00 61.33 168 GLY A CA 1
ATOM 1411 C C . GLY A 1 168 ? 121.813 140.575 74.946 1.00 61.33 168 GLY A C 1
ATOM 1412 O O . GLY A 1 168 ? 121.107 141.573 74.779 1.00 61.33 168 GLY A O 1
ATOM 1413 N N . VAL A 1 169 ? 121.350 139.339 74.746 1.00 59.88 169 VAL A N 1
ATOM 1414 C CA . VAL A 1 169 ? 119.991 139.161 74.243 1.00 59.88 169 VAL A CA 1
ATOM 1415 C C . VAL A 1 169 ? 118.961 139.555 75.302 1.00 59.88 169 VAL A C 1
ATOM 1416 O O . VAL A 1 169 ? 117.925 140.147 74.978 1.00 59.88 169 VAL A O 1
ATOM 1420 N N . VAL A 1 170 ? 119.221 139.258 76.581 1.00 58.23 170 VAL A N 1
ATOM 1421 C CA . VAL A 1 170 ? 118.260 139.649 77.612 1.00 58.23 170 VAL A CA 1
ATOM 1422 C C . VAL A 1 170 ? 118.282 141.160 77.822 1.00 58.23 170 VAL A C 1
ATOM 1423 O O . VAL A 1 170 ? 117.244 141.777 78.099 1.00 58.23 170 VAL A O 1
ATOM 1427 N N . GLN A 1 171 ? 119.457 141.784 77.689 1.00 69.30 171 GLN A N 1
ATOM 1428 C CA . GLN A 1 171 ? 119.518 143.239 77.754 1.00 69.30 171 GLN A CA 1
ATOM 1429 C C . GLN A 1 171 ? 118.740 143.861 76.604 1.00 69.30 171 GLN A C 1
ATOM 1430 O O . GLN A 1 171 ? 118.046 144.870 76.784 1.00 69.30 171 GLN A O 1
ATOM 1436 N N . SER A 1 172 ? 118.834 143.268 75.414 1.00 68.83 172 SER A N 1
ATOM 1437 C CA . SER A 1 172 ? 118.024 143.735 74.296 1.00 68.83 172 SER A CA 1
ATOM 1438 C C . SER A 1 172 ? 116.540 143.576 74.599 1.00 68.83 172 SER A C 1
ATOM 1439 O O . SER A 1 172 ? 115.746 144.491 74.362 1.00 68.83 172 SER A O 1
ATOM 1442 N N . TYR A 1 173 ? 116.151 142.423 75.149 1.00 63.34 173 TYR A N 1
ATOM 1443 C CA . TYR A 1 173 ? 114.751 142.195 75.497 1.00 63.34 173 TYR A CA 1
ATOM 1444 C C . TYR A 1 173 ? 114.229 143.290 76.414 1.00 63.34 173 TYR A C 1
ATOM 1445 O O . TYR A 1 173 ? 113.197 143.912 76.140 1.00 63.34 173 TYR A O 1
ATOM 1454 N N . VAL A 1 174 ? 114.942 143.545 77.513 1.00 75.08 174 VAL A N 1
ATOM 1455 C CA . VAL A 1 174 ? 114.472 144.536 78.470 1.00 75.08 174 VAL A CA 1
ATOM 1456 C C . VAL A 1 174 ? 114.587 145.948 77.908 1.00 75.08 174 VAL A C 1
ATOM 1457 O O . VAL A 1 174 ? 113.901 146.860 78.382 1.00 75.08 174 VAL A O 1
ATOM 1461 N N . GLU A 1 175 ? 115.419 146.153 76.884 1.00 92.36 175 GLU A N 1
ATOM 1462 C CA . GLU A 1 175 ? 115.607 147.500 76.355 1.00 92.36 175 GLU A CA 1
ATOM 1463 C C . GLU A 1 175 ? 114.408 147.954 75.527 1.00 92.36 175 GLU A C 1
ATOM 1464 O O . GLU A 1 175 ? 113.996 149.116 75.612 1.00 92.36 175 GLU A O 1
ATOM 1470 N N . LEU A 1 176 ? 113.840 147.060 74.716 1.00 93.35 176 LEU A N 1
ATOM 1471 C CA . LEU A 1 176 ? 112.707 147.408 73.863 1.00 93.35 176 LEU A CA 1
ATOM 1472 C C . LEU A 1 176 ? 111.412 147.636 74.631 1.00 93.35 176 LEU A C 1
ATOM 1473 O O . LEU A 1 176 ? 110.428 148.077 74.028 1.00 93.35 176 LEU A O 1
ATOM 1478 N N . GLY A 1 177 ? 111.378 147.352 75.928 1.00 106.38 177 GLY A N 1
ATOM 1479 C CA . GLY A 1 177 ? 110.196 147.636 76.715 1.00 106.38 177 GLY A CA 1
ATOM 1480 C C . GLY A 1 177 ? 110.037 149.117 76.987 1.00 106.38 177 GLY A C 1
ATOM 1481 O O . GLY A 1 177 ? 110.200 149.569 78.124 1.00 106.38 177 GLY A O 1
ATOM 1482 N N . LEU A 1 178 ? 109.727 149.884 75.943 1.00 121.14 178 LEU A N 1
ATOM 1483 C CA . LEU A 1 178 ? 109.626 151.331 76.071 1.00 121.14 178 LEU A CA 1
ATOM 1484 C C . LEU A 1 178 ? 108.468 151.723 76.980 1.00 121.14 178 LEU A C 1
ATOM 1485 O O . LEU A 1 178 ? 107.398 151.109 76.953 1.00 121.14 178 LEU A O 1
ATOM 1490 N N . ASN A 1 179 ? 108.692 152.759 77.787 1.00 138.05 179 ASN A N 1
ATOM 1491 C CA . ASN A 1 179 ? 107.690 153.258 78.729 1.00 138.05 179 ASN A CA 1
ATOM 1492 C C . ASN A 1 179 ? 106.806 154.262 78.000 1.00 138.05 179 ASN A C 1
ATOM 1493 O O . ASN A 1 179 ? 107.093 155.459 77.952 1.00 138.05 179 ASN A O 1
ATOM 1498 N N . GLU A 1 180 ? 105.711 153.765 77.424 1.00 147.78 180 GLU A N 1
ATOM 1499 C CA . GLU A 1 180 ? 104.776 154.634 76.722 1.00 147.78 180 GLU A CA 1
ATOM 1500 C C . GLU A 1 180 ? 103.918 155.461 77.669 1.00 147.78 180 GLU A C 1
ATOM 1501 O O . GLU A 1 180 ? 103.352 156.475 77.242 1.00 147.78 180 GLU A O 1
ATOM 1507 N N . ASP A 1 181 ? 103.802 155.052 78.935 1.00 145.63 181 ASP A N 1
ATOM 1508 C CA . ASP A 1 181 ? 103.013 155.821 79.893 1.00 145.63 181 ASP A CA 1
ATOM 1509 C C . ASP A 1 181 ? 103.612 157.203 80.123 1.00 145.63 181 ASP A C 1
ATOM 1510 O O . ASP A 1 181 ? 102.881 158.198 80.201 1.00 145.63 181 ASP A O 1
ATOM 1515 N N . ASP A 1 182 ? 104.936 157.286 80.235 1.00 141.78 182 ASP A N 1
ATOM 1516 C CA . ASP A 1 182 ? 105.613 158.559 80.441 1.00 141.78 182 ASP A CA 1
ATOM 1517 C C . ASP A 1 182 ? 106.988 158.492 79.795 1.00 141.78 182 ASP A C 1
ATOM 1518 O O . ASP A 1 182 ? 107.757 157.565 80.065 1.00 141.78 182 ASP A O 1
ATOM 1523 N N . ALA A 1 183 ? 107.289 159.476 78.947 1.00 140.77 183 ALA A N 1
ATOM 1524 C CA . ALA A 1 183 ? 108.595 159.548 78.305 1.00 140.77 183 ALA A CA 1
ATOM 1525 C C . ALA A 1 183 ? 109.688 160.026 79.250 1.00 140.77 183 ALA A C 1
ATOM 1526 O O . ALA A 1 183 ? 110.866 159.975 78.880 1.00 140.77 183 ALA A O 1
ATOM 1528 N N . PHE A 1 184 ? 109.332 160.489 80.448 1.00 144.93 184 PHE A N 1
ATOM 1529 C CA . PHE A 1 184 ? 110.296 160.975 81.427 1.00 144.93 184 PHE A CA 1
ATOM 1530 C C . PHE A 1 184 ? 110.151 160.250 82.761 1.00 144.93 184 PHE A C 1
ATOM 1531 O O . PHE A 1 184 ? 110.449 160.811 83.817 1.00 144.93 184 PHE A O 1
ATOM 1539 N N . ALA A 1 185 ? 109.690 159.002 82.727 1.00 139.95 185 ALA A N 1
ATOM 1540 C CA . ALA A 1 185 ? 109.533 158.201 83.933 1.00 139.95 185 ALA A CA 1
ATOM 1541 C C . ALA A 1 185 ? 110.825 157.449 84.221 1.00 139.95 185 ALA A C 1
ATOM 1542 O O . ALA A 1 185 ? 111.329 156.718 83.363 1.00 139.95 185 ALA A O 1
ATOM 1544 N N . LYS A 1 186 ? 111.354 157.629 85.428 1.00 137.95 186 LYS A N 1
ATOM 1545 C CA . LYS A 1 186 ? 112.598 156.977 85.830 1.00 137.95 186 LYS A CA 1
ATOM 1546 C C . LYS A 1 186 ? 112.280 155.550 86.255 1.00 137.95 186 LYS A C 1
ATOM 1547 O O . LYS A 1 186 ? 111.907 155.295 87.402 1.00 137.95 186 LYS A O 1
ATOM 1553 N N . GLY A 1 187 ? 112.427 154.615 85.321 1.00 139.47 187 GLY A N 1
ATOM 1554 C CA . GLY A 1 187 ? 112.189 153.217 85.582 1.00 139.47 187 GLY A CA 1
ATOM 1555 C C . GLY A 1 187 ? 111.716 152.492 84.339 1.00 139.47 187 GLY A C 1
ATOM 1556 O O . GLY A 1 187 ? 110.804 152.940 83.637 1.00 139.47 187 GLY A O 1
ATOM 1557 N N . PRO A 1 188 ? 112.330 151.351 84.047 1.00 127.26 188 PRO A N 1
ATOM 1558 C CA . PRO A 1 188 ? 112.005 150.626 82.817 1.00 127.26 188 PRO A CA 1
ATOM 1559 C C . PRO A 1 188 ? 110.692 149.866 82.925 1.00 127.26 188 PRO A C 1
ATOM 1560 O O . PRO A 1 188 ? 110.215 149.530 84.010 1.00 127.26 188 PRO A O 1
ATOM 1564 N N . THR A 1 189 ? 110.110 149.599 81.760 1.00 112.32 189 THR A N 1
ATOM 1565 C CA . THR A 1 189 ? 108.960 148.717 81.632 1.00 112.32 189 THR A CA 1
ATOM 1566 C C . THR A 1 189 ? 109.428 147.397 81.038 1.00 112.32 189 THR A C 1
ATOM 1567 O O . THR A 1 189 ? 110.047 147.377 79.970 1.00 112.32 189 THR A O 1
ATOM 1571 N N . LEU A 1 190 ? 109.134 146.304 81.731 1.00 77.29 190 LEU A N 1
ATOM 1572 C CA . LEU A 1 190 ? 109.604 144.976 81.358 1.00 77.29 190 LEU A CA 1
ATOM 1573 C C . LEU A 1 190 ? 108.484 144.148 80.739 1.00 77.29 190 LEU A C 1
ATOM 1574 O O . LEU A 1 190 ? 108.400 142.937 80.947 1.00 77.29 190 LEU A O 1
ATOM 1579 N N . THR A 1 191 ? 107.605 144.798 79.973 1.00 74.58 191 THR A N 1
ATOM 1580 C CA . THR A 1 191 ? 106.451 144.100 79.414 1.00 74.58 191 THR A CA 1
ATOM 1581 C C . THR A 1 191 ? 106.879 143.018 78.431 1.00 74.58 191 THR A C 1
ATOM 1582 O O . THR A 1 191 ? 106.481 141.855 78.560 1.00 74.58 191 THR A O 1
ATOM 1586 N N . VAL A 1 192 ? 107.705 143.381 77.446 1.00 68.82 192 VAL A N 1
ATOM 1587 C CA . VAL A 1 192 ? 108.103 142.418 76.422 1.00 68.82 192 VAL A CA 1
ATOM 1588 C C . VAL A 1 192 ? 108.996 141.334 77.018 1.00 68.82 192 VAL A C 1
ATOM 1589 O O . VAL A 1 192 ? 108.851 140.148 76.698 1.00 68.82 192 VAL A O 1
ATOM 1593 N N . TYR A 1 193 ? 109.917 141.718 77.904 1.00 59.33 193 TYR A N 1
ATOM 1594 C CA . TYR A 1 193 ? 110.800 140.741 78.531 1.00 59.33 193 TYR A CA 1
ATOM 1595 C C . TYR A 1 193 ? 110.008 139.744 79.364 1.00 59.33 193 TYR A C 1
ATOM 1596 O O . TYR A 1 193 ? 110.307 138.544 79.362 1.00 59.33 193 TYR A O 1
ATOM 1605 N N . LYS A 1 194 ? 108.990 140.220 80.084 1.00 59.35 194 LYS A N 1
ATOM 1606 C CA . LYS A 1 194 ? 108.175 139.321 80.892 1.00 59.35 194 LYS A CA 1
ATOM 1607 C C . LYS A 1 194 ? 107.301 138.426 80.023 1.00 59.35 194 LYS A C 1
ATOM 1608 O O . LYS A 1 194 ? 107.162 137.229 80.302 1.00 59.35 194 LYS A O 1
ATOM 1614 N N . GLU A 1 195 ? 106.701 138.979 78.968 1.00 67.34 195 GLU A N 1
ATOM 1615 C CA . GLU A 1 195 ? 105.750 138.206 78.180 1.00 67.34 195 GLU A CA 1
ATOM 1616 C C . GLU A 1 195 ? 106.415 137.271 77.181 1.00 67.34 195 GLU A C 1
ATOM 1617 O O . GLU A 1 195 ? 105.755 136.344 76.699 1.00 67.34 195 GLU A O 1
ATOM 1623 N N . SER A 1 196 ? 107.688 137.477 76.857 1.00 57.45 196 SER A N 1
ATOM 1624 C CA . SER A 1 196 ? 108.334 136.687 75.819 1.00 57.45 196 SER A CA 1
ATOM 1625 C C . SER A 1 196 ? 109.462 135.799 76.316 1.00 57.45 196 SER A C 1
ATOM 1626 O O . SER A 1 196 ? 109.790 134.821 75.642 1.00 57.45 196 SER A O 1
ATOM 1629 N N . PHE A 1 197 ? 110.067 136.104 77.450 1.00 44.98 197 PHE A N 1
ATOM 1630 C CA . PHE A 1 197 ? 111.181 135.279 77.903 1.00 44.98 197 PHE A CA 1
ATOM 1631 C C . PHE A 1 197 ? 111.045 134.802 79.340 1.00 44.98 197 PHE A C 1
ATOM 1632 O O . PHE A 1 197 ? 111.444 133.676 79.642 1.00 44.98 197 PHE A O 1
ATOM 1640 N N . GLU A 1 198 ? 110.495 135.625 80.235 1.00 46.95 198 GLU A N 1
ATOM 1641 C CA . GLU A 1 198 ? 110.541 135.300 81.658 1.00 46.95 198 GLU A CA 1
ATOM 1642 C C . GLU A 1 198 ? 109.629 134.128 82.000 1.00 46.95 198 GLU A C 1
ATOM 1643 O O . GLU A 1 198 ? 110.034 133.204 82.714 1.00 46.95 198 GLU A O 1
ATOM 1649 N N . SER A 1 199 ? 108.387 134.153 81.510 1.00 44.18 199 SER A N 1
ATOM 1650 C CA . SER A 1 199 ? 107.441 133.095 81.851 1.00 44.18 199 SER A CA 1
ATOM 1651 C C . SER A 1 199 ? 107.907 131.743 81.325 1.00 44.18 199 SER A C 1
ATOM 1652 O O . SER A 1 199 ? 107.837 130.730 82.036 1.00 44.18 199 SER A O 1
ATOM 1655 N N . GLN A 1 200 ? 108.389 131.712 80.082 1.00 40.30 200 GLN A N 1
ATOM 1656 C CA . GLN A 1 200 ? 108.884 130.468 79.506 1.00 40.30 200 GLN A CA 1
ATOM 1657 C C . GLN A 1 200 ? 110.078 129.941 80.289 1.00 40.30 200 GLN A C 1
ATOM 1658 O O . GLN A 1 200 ? 110.173 128.738 80.562 1.00 40.30 200 GLN A O 1
ATOM 1664 N N . PHE A 1 201 ? 110.995 130.834 80.668 1.00 36.03 201 PHE A N 1
ATOM 1665 C CA . PHE A 1 201 ? 112.163 130.422 81.437 1.00 36.03 201 PHE A CA 1
ATOM 1666 C C . PHE A 1 201 ? 111.758 129.856 82.792 1.00 36.03 201 PHE A C 1
ATOM 1667 O O . PHE A 1 201 ? 112.300 128.836 83.232 1.00 36.03 201 PHE A O 1
ATOM 1675 N N . LEU A 1 202 ? 110.805 130.502 83.468 1.00 36.25 202 LEU A N 1
ATOM 1676 C CA . LEU A 1 202 ? 110.374 130.013 84.774 1.00 36.25 202 LEU A CA 1
ATOM 1677 C C . LEU A 1 202 ? 109.699 128.652 84.663 1.00 36.25 202 LEU A C 1
ATOM 1678 O O . LEU A 1 202 ? 109.946 127.758 85.485 1.00 36.25 202 LEU A O 1
ATOM 1683 N N . ALA A 1 203 ? 108.842 128.473 83.654 1.00 34.12 203 ALA A N 1
ATOM 1684 C CA . ALA A 1 203 ? 108.193 127.179 83.468 1.00 34.12 203 ALA A CA 1
ATOM 1685 C C . ALA A 1 203 ? 109.215 126.089 83.170 1.00 34.12 203 ALA A C 1
ATOM 1686 O O . ALA A 1 203 ? 109.130 124.978 83.714 1.00 34.12 203 ALA A O 1
ATOM 1688 N N . ASP A 1 204 ? 110.194 126.390 82.314 1.00 35.69 204 ASP A N 1
ATOM 1689 C CA . ASP A 1 204 ? 111.242 125.421 82.016 1.00 35.69 204 ASP A CA 1
ATOM 1690 C C . ASP A 1 204 ? 112.033 125.071 83.269 1.00 35.69 204 ASP A C 1
ATOM 1691 O O . ASP A 1 204 ? 112.364 123.902 83.496 1.00 35.69 204 ASP A O 1
ATOM 1696 N N . THR A 1 205 ? 112.345 126.071 84.094 1.00 32.41 205 THR A N 1
ATOM 1697 C CA . THR A 1 205 ? 113.092 125.813 85.320 1.00 32.41 205 THR A CA 1
ATOM 1698 C C . THR A 1 205 ? 112.314 124.898 86.254 1.00 32.41 205 THR A C 1
ATOM 1699 O O . THR A 1 205 ? 112.866 123.934 86.801 1.00 32.41 205 THR A O 1
ATOM 1703 N N . GLU A 1 206 ? 111.023 125.179 86.443 1.00 29.22 206 GLU A N 1
ATOM 1704 C CA . GLU A 1 206 ? 110.237 124.353 87.353 1.00 29.22 206 GLU A CA 1
ATOM 1705 C C . GLU A 1 206 ? 110.110 122.926 86.828 1.00 29.22 206 GLU A C 1
ATOM 1706 O O . GLU A 1 206 ? 110.216 121.968 87.602 1.00 29.22 206 GLU A O 1
ATOM 1712 N N . ARG A 1 207 ? 109.929 122.760 85.514 1.00 31.25 207 ARG A N 1
ATOM 1713 C CA . ARG A 1 207 ? 109.831 121.415 84.951 1.00 31.25 207 ARG A CA 1
ATOM 1714 C C . ARG A 1 207 ? 111.140 120.652 85.117 1.00 31.25 207 ARG A C 1
ATOM 1715 O O . ARG A 1 207 ? 111.151 119.491 85.552 1.00 31.25 207 ARG A O 1
ATOM 1723 N N . PHE A 1 208 ? 112.259 121.300 84.784 1.00 24.84 208 PHE A N 1
ATOM 1724 C CA . PHE A 1 208 ? 113.556 120.644 84.886 1.00 24.84 208 PHE A CA 1
ATOM 1725 C C . PHE A 1 208 ? 113.848 120.228 86.316 1.00 24.84 208 PHE A C 1
ATOM 1726 O O . PHE A 1 208 ? 114.323 119.114 86.560 1.00 24.84 208 PHE A O 1
ATOM 1734 N N . TYR A 1 209 ? 113.562 121.102 87.282 1.00 24.68 209 TYR A N 1
ATOM 1735 C CA . TYR A 1 209 ? 113.909 120.766 88.656 1.00 24.68 209 TYR A CA 1
ATOM 1736 C C . TYR A 1 209 ? 112.951 119.749 89.255 1.00 24.68 209 TYR A C 1
ATOM 1737 O O . TYR A 1 209 ? 113.381 118.904 90.046 1.00 24.68 209 TYR A O 1
ATOM 1746 N N . THR A 1 210 ? 111.670 119.779 88.876 1.00 24.27 210 THR A N 1
ATOM 1747 C CA . THR A 1 210 ? 110.770 118.704 89.279 1.00 24.27 210 THR A CA 1
ATOM 1748 C C . THR A 1 210 ? 111.296 117.356 88.806 1.00 24.27 210 THR A C 1
ATOM 1749 O O . THR A 1 210 ? 111.438 116.414 89.600 1.00 24.27 210 THR A O 1
ATOM 1753 N N . ARG A 1 211 ? 111.622 117.260 87.515 1.00 26.46 211 ARG A N 1
ATOM 1754 C CA . ARG A 1 211 ? 112.102 115.998 86.962 1.00 26.46 211 ARG A CA 1
ATOM 1755 C C . ARG A 1 211 ? 113.397 115.555 87.633 1.00 26.46 211 ARG A C 1
ATOM 1756 O O . ARG A 1 211 ? 113.542 114.390 88.027 1.00 26.46 211 ARG A O 1
ATOM 1764 N N . GLU A 1 212 ? 114.348 116.480 87.787 1.00 26.01 212 GLU A N 1
ATOM 1765 C CA . GLU A 1 212 ? 115.649 116.122 88.341 1.00 26.01 212 GLU A CA 1
ATOM 1766 C C . GLU A 1 212 ? 115.539 115.695 89.799 1.00 26.01 212 GLU A C 1
ATOM 1767 O O . GLU A 1 212 ? 116.151 114.701 90.203 1.00 26.01 212 GLU A O 1
ATOM 1773 N N . SER A 1 213 ? 114.764 116.427 90.605 1.00 25.33 213 SER A N 1
ATOM 1774 C CA . SER A 1 213 ? 114.616 116.066 92.009 1.00 25.33 213 SER A CA 1
ATOM 1775 C C . SER A 1 213 ? 113.914 114.725 92.166 1.00 25.33 213 SER A C 1
ATOM 1776 O O . SER A 1 213 ? 114.313 113.909 93.006 1.00 25.33 213 SER A O 1
ATOM 1779 N N . THR A 1 214 ? 112.866 114.474 91.374 1.00 28.21 214 THR A N 1
ATOM 1780 C CA . THR A 1 214 ? 112.189 113.183 91.460 1.00 28.21 214 THR A CA 1
ATOM 1781 C C . THR A 1 214 ? 113.135 112.045 91.096 1.00 28.21 214 THR A C 1
ATOM 1782 O O . THR A 1 214 ? 113.223 111.040 91.815 1.00 28.21 214 THR A O 1
ATOM 1786 N N . GLU A 1 215 ? 113.877 112.199 89.995 1.00 32.84 215 GLU A N 1
ATOM 1787 C CA . GLU A 1 215 ? 114.791 111.141 89.575 1.00 32.84 215 GLU A CA 1
ATOM 1788 C C . GLU A 1 215 ? 115.894 110.921 90.602 1.00 32.84 215 GLU A C 1
ATOM 1789 O O . GLU A 1 215 ? 116.315 109.782 90.832 1.00 32.84 215 GLU A O 1
ATOM 1795 N N . PHE A 1 216 ? 116.383 111.996 91.225 1.00 33.68 216 PHE A N 1
ATOM 1796 C CA . PHE A 1 216 ? 117.439 111.842 92.219 1.00 33.68 216 PHE A CA 1
ATOM 1797 C C . PHE A 1 216 ? 116.927 111.149 93.474 1.00 33.68 216 PHE A C 1
ATOM 1798 O O . PHE A 1 216 ? 117.564 110.217 93.976 1.00 33.68 216 PHE A O 1
ATOM 1806 N N . LEU A 1 217 ? 115.780 111.586 93.999 1.00 32.08 217 LEU A N 1
ATOM 1807 C CA . LEU A 1 217 ? 115.256 110.973 95.214 1.00 32.08 217 LEU A CA 1
ATOM 1808 C C . LEU A 1 217 ? 114.783 109.545 94.991 1.00 32.08 217 LEU A C 1
ATOM 1809 O O . LEU A 1 217 ? 114.711 108.777 95.956 1.00 32.08 217 LEU A O 1
ATOM 1814 N N . GLN A 1 218 ? 114.458 109.167 93.752 1.00 40.49 218 GLN A N 1
ATOM 1815 C CA . GLN A 1 218 ? 114.014 107.798 93.518 1.00 40.49 218 GLN A CA 1
ATOM 1816 C C . GLN A 1 218 ? 115.143 106.789 93.703 1.00 40.49 218 GLN A C 1
ATOM 1817 O O . GLN A 1 218 ? 114.876 105.620 94.003 1.00 40.49 218 GLN A O 1
ATOM 1823 N N . GLN A 1 219 ? 116.399 107.206 93.536 1.00 45.74 219 GLN A N 1
ATOM 1824 C CA . GLN A 1 219 ? 117.519 106.266 93.546 1.00 45.74 219 GLN A CA 1
ATOM 1825 C C . GLN A 1 219 ? 118.693 106.802 94.358 1.00 45.74 219 GLN A C 1
ATOM 1826 O O . GLN A 1 219 ? 119.857 106.561 94.022 1.00 45.74 219 GLN A O 1
ATOM 1832 N N . ASN A 1 220 ? 118.415 107.518 95.444 1.00 41.23 220 ASN A N 1
ATOM 1833 C CA . ASN A 1 220 ? 119.461 108.029 96.321 1.00 41.23 220 ASN A CA 1
ATOM 1834 C C . ASN A 1 220 ? 118.860 108.284 97.695 1.00 41.23 220 ASN A C 1
ATOM 1835 O O . ASN A 1 220 ? 117.643 108.461 97.821 1.00 41.23 220 ASN A O 1
ATOM 1840 N N . PRO A 1 221 ? 119.682 108.305 98.742 1.00 42.44 221 PRO A N 1
ATOM 1841 C CA . PRO A 1 221 ? 119.186 108.694 100.066 1.00 42.44 221 PRO A CA 1
ATOM 1842 C C . PRO A 1 221 ? 118.923 110.192 100.138 1.00 42.44 221 PRO A C 1
ATOM 1843 O O . PRO A 1 221 ? 119.323 110.972 99.272 1.00 42.44 221 PRO A O 1
ATOM 1847 N N . VAL A 1 222 ? 118.228 110.589 101.207 1.00 41.74 222 VAL A N 1
ATOM 1848 C CA . VAL A 1 222 ? 117.797 111.977 101.350 1.00 41.74 222 VAL A CA 1
ATOM 1849 C C . VAL A 1 222 ? 118.980 112.910 101.584 1.00 41.74 222 VAL A C 1
ATOM 1850 O O . VAL A 1 222 ? 118.956 114.070 101.152 1.00 41.74 222 VAL A O 1
ATOM 1854 N N . THR A 1 223 ? 120.020 112.439 102.276 1.00 43.16 223 THR A N 1
ATOM 1855 C CA . THR A 1 223 ? 121.135 113.316 102.626 1.00 43.16 223 THR A CA 1
ATOM 1856 C C . THR A 1 223 ? 121.829 113.864 101.383 1.00 43.16 223 THR A C 1
ATOM 1857 O O . THR A 1 223 ? 122.131 115.064 101.305 1.00 43.16 223 THR A O 1
ATOM 1861 N N . GLU A 1 224 ? 122.086 113.003 100.397 1.00 42.37 224 GLU A N 1
ATOM 1862 C CA . GLU A 1 224 ? 122.714 113.467 99.166 1.00 42.37 224 GLU A CA 1
ATOM 1863 C C . GLU A 1 224 ? 121.810 114.443 98.426 1.00 42.37 224 GLU A C 1
ATOM 1864 O O . GLU A 1 224 ? 122.290 115.400 97.807 1.00 42.37 224 GLU A O 1
ATOM 1870 N N . TYR A 1 225 ? 120.495 114.221 98.480 1.00 32.22 225 TYR A N 1
ATOM 1871 C CA . TYR A 1 225 ? 119.579 115.155 97.839 1.00 32.22 225 TYR A CA 1
ATOM 1872 C C . TYR A 1 225 ? 119.629 116.523 98.502 1.00 32.22 225 TYR A C 1
ATOM 1873 O O . TYR A 1 225 ? 119.580 117.552 97.819 1.00 32.22 225 TYR A O 1
ATOM 1882 N N . MET A 1 226 ? 119.706 116.560 99.834 1.00 34.74 226 MET A N 1
ATOM 1883 C CA . MET A 1 226 ? 119.843 117.842 100.520 1.00 34.74 226 MET A CA 1
ATOM 1884 C C . MET A 1 226 ? 121.148 118.524 100.135 1.00 34.74 226 MET A C 1
ATOM 1885 O O . MET A 1 226 ? 121.182 119.741 99.892 1.00 34.74 226 MET A O 1
ATOM 1890 N N . LYS A 1 227 ? 122.232 117.747 100.060 1.00 42.12 227 LYS A N 1
ATOM 1891 C CA . LYS A 1 227 ? 123.516 118.298 99.639 1.00 42.12 227 LYS A CA 1
ATOM 1892 C C . LYS A 1 227 ? 123.421 118.914 98.249 1.00 42.12 227 LYS A C 1
ATOM 1893 O O . LYS A 1 227 ? 123.968 119.994 98.001 1.00 42.12 227 LYS A O 1
ATOM 1899 N N . LYS A 1 228 ? 122.736 118.235 97.327 1.00 36.06 228 LYS A N 1
ATOM 1900 C CA . LYS A 1 228 ? 122.615 118.750 95.966 1.00 36.06 228 LYS A CA 1
ATOM 1901 C C . LYS A 1 228 ? 121.728 119.989 95.909 1.00 36.06 228 LYS A C 1
ATOM 1902 O O . LYS A 1 228 ? 122.038 120.947 95.189 1.00 36.06 228 LYS A O 1
ATOM 1908 N N . ALA A 1 229 ? 120.618 119.987 96.650 1.00 32.96 229 ALA A N 1
ATOM 1909 C CA . ALA A 1 229 ? 119.697 121.119 96.612 1.00 32.96 229 ALA A CA 1
ATOM 1910 C C . ALA A 1 229 ? 120.343 122.380 97.169 1.00 32.96 229 ALA A C 1
ATOM 1911 O O . ALA A 1 229 ? 120.127 123.484 96.643 1.00 32.96 229 ALA A O 1
ATOM 1913 N N . GLU A 1 230 ? 121.132 122.238 98.239 1.00 38.85 230 GLU A N 1
ATOM 1914 C CA . GLU A 1 230 ? 121.792 123.404 98.815 1.00 38.85 230 GLU A CA 1
ATOM 1915 C C . GLU A 1 230 ? 122.704 124.086 97.805 1.00 38.85 230 GLU A C 1
ATOM 1916 O O . GLU A 1 230 ? 122.786 125.318 97.778 1.00 38.85 230 GLU A O 1
ATOM 1922 N N . ALA A 1 231 ? 123.394 123.307 96.971 1.00 37.45 231 ALA A N 1
ATOM 1923 C CA . ALA A 1 231 ? 124.238 123.889 95.934 1.00 37.45 231 ALA A CA 1
ATOM 1924 C C . ALA A 1 231 ? 123.412 124.447 94.782 1.00 37.45 231 ALA A C 1
ATOM 1925 O O . ALA A 1 231 ? 123.743 125.506 94.233 1.00 37.45 231 ALA A O 1
ATOM 1927 N N . ARG A 1 232 ? 122.340 123.746 94.403 1.00 32.97 232 ARG A N 1
ATOM 1928 C CA . ARG A 1 232 ? 121.545 124.168 93.254 1.00 32.97 232 ARG A CA 1
ATOM 1929 C C . ARG A 1 232 ? 120.893 125.523 93.495 1.00 32.97 232 ARG A C 1
ATOM 1930 O O . ARG A 1 232 ? 120.772 126.335 92.568 1.00 32.97 232 ARG A O 1
ATOM 1938 N N . LEU A 1 233 ? 120.459 125.784 94.730 1.00 31.95 233 LEU A N 1
ATOM 1939 C CA . LEU A 1 233 ? 119.805 127.060 95.017 1.00 31.95 233 LEU A CA 1
ATOM 1940 C C . LEU A 1 233 ? 120.751 128.237 94.781 1.00 31.95 233 LEU A C 1
ATOM 1941 O O . LEU A 1 233 ? 120.401 129.210 94.096 1.00 31.95 233 LEU A O 1
ATOM 1946 N N . LEU A 1 234 ? 121.966 128.162 95.331 1.00 40.03 234 LEU A N 1
ATOM 1947 C CA . LEU A 1 234 ? 122.920 129.246 95.125 1.00 40.03 234 LEU A CA 1
ATOM 1948 C C . LEU A 1 234 ? 123.394 129.305 93.680 1.00 40.03 234 LEU A C 1
ATOM 1949 O O . LEU A 1 234 ? 123.684 130.393 93.170 1.00 40.03 234 LEU A O 1
ATOM 1954 N N . GLU A 1 235 ? 123.457 128.161 92.997 1.00 38.28 235 GLU A N 1
ATOM 1955 C CA . GLU A 1 235 ? 123.794 128.168 91.578 1.00 38.28 235 GLU A CA 1
ATOM 1956 C C . GLU A 1 235 ? 122.776 128.974 90.780 1.00 38.28 235 GLU A C 1
ATOM 1957 O O . GLU A 1 235 ? 123.138 129.820 89.949 1.00 38.28 235 GLU A O 1
ATOM 1963 N N . GLU A 1 236 ? 121.488 128.741 91.037 1.00 36.44 236 GLU A N 1
ATOM 1964 C CA . GLU A 1 236 ? 120.453 129.431 90.281 1.00 36.44 236 GLU A CA 1
ATOM 1965 C C . GLU A 1 236 ? 120.224 130.858 90.750 1.00 36.44 236 GLU A C 1
ATOM 1966 O O . GLU A 1 236 ? 119.567 131.625 90.039 1.00 36.44 236 GLU A O 1
ATOM 1972 N N . GLN A 1 237 ? 120.728 131.238 91.924 1.00 43.06 237 GLN A N 1
ATOM 1973 C CA . GLN A 1 237 ? 120.755 132.668 92.220 1.00 43.06 237 GLN A CA 1
ATOM 1974 C C . GLN A 1 237 ? 121.949 133.351 91.558 1.00 43.06 237 GLN A C 1
ATOM 1975 O O . GLN A 1 237 ? 121.840 134.507 91.123 1.00 43.06 237 GLN A O 1
ATOM 1981 N N . ARG A 1 238 ? 123.078 132.644 91.437 1.00 48.00 238 ARG A N 1
ATOM 1982 C CA . ARG A 1 238 ? 124.238 133.210 90.758 1.00 48.00 238 ARG A CA 1
ATOM 1983 C C . ARG A 1 238 ? 123.953 133.427 89.279 1.00 48.00 238 ARG A C 1
ATOM 1984 O O . ARG A 1 238 ? 124.411 134.414 88.691 1.00 48.00 238 ARG A O 1
ATOM 1992 N N . ARG A 1 239 ? 123.212 132.508 88.655 1.00 41.09 239 ARG A N 1
ATOM 1993 C CA . ARG A 1 239 ? 122.871 132.679 87.243 1.00 41.09 239 ARG A CA 1
ATOM 1994 C C . ARG A 1 239 ? 122.147 133.999 87.009 1.00 41.09 239 ARG A C 1
ATOM 1995 O O . ARG A 1 239 ? 122.502 134.768 86.105 1.00 41.09 239 ARG A O 1
ATOM 2003 N N . VAL A 1 240 ? 121.123 134.276 87.819 1.00 44.46 240 VAL A N 1
ATOM 2004 C CA . VAL A 1 240 ? 120.375 135.519 87.676 1.00 44.46 240 VAL A CA 1
ATOM 2005 C C . VAL A 1 240 ? 121.258 136.716 87.990 1.00 44.46 240 VAL A C 1
ATOM 2006 O O . VAL A 1 240 ? 121.232 137.725 87.276 1.00 44.46 240 VAL A O 1
ATOM 2010 N N . GLN A 1 241 ? 122.056 136.631 89.058 1.00 55.47 241 GLN A N 1
ATOM 2011 C CA . GLN A 1 241 ? 122.924 137.753 89.393 1.00 55.47 241 GLN A CA 1
ATOM 2012 C C . GLN A 1 241 ? 123.943 138.042 88.299 1.00 55.47 241 GLN A C 1
ATOM 2013 O O . GLN A 1 241 ? 124.408 139.181 88.189 1.00 55.47 241 GLN A O 1
ATOM 2019 N N . VAL A 1 242 ? 124.292 137.048 87.483 1.00 46.43 242 VAL A N 1
ATOM 2020 C CA . VAL A 1 242 ? 125.317 137.241 86.463 1.00 46.43 242 VAL A CA 1
ATOM 2021 C C . VAL A 1 242 ? 124.710 137.714 85.148 1.00 46.43 242 VAL A C 1
ATOM 2022 O O . VAL A 1 242 ? 125.026 138.812 84.678 1.00 46.43 242 VAL A O 1
ATOM 2026 N N . TYR A 1 243 ? 123.838 136.906 84.535 1.00 43.41 243 TYR A N 1
ATOM 2027 C CA . TYR A 1 243 ? 123.434 137.206 83.163 1.00 43.41 243 TYR A CA 1
ATOM 2028 C C . TYR A 1 243 ? 121.920 137.263 82.988 1.00 43.41 243 TYR A C 1
ATOM 2029 O O . TYR A 1 243 ? 121.400 136.901 81.931 1.00 43.41 243 TYR A O 1
ATOM 2038 N N . LEU A 1 244 ? 121.198 137.749 83.993 1.00 46.40 244 LEU A N 1
ATOM 2039 C CA . LEU A 1 244 ? 119.759 137.924 83.882 1.00 46.40 244 LEU A CA 1
ATOM 2040 C C . LEU A 1 244 ? 119.358 139.193 84.617 1.00 46.40 244 LEU A C 1
ATOM 2041 O O . LEU A 1 244 ? 120.089 139.697 85.471 1.00 46.40 244 LEU A O 1
ATOM 2046 N N . HIS A 1 245 ? 118.184 139.709 84.268 1.00 59.39 245 HIS A N 1
ATOM 2047 C CA . HIS A 1 245 ? 117.691 140.926 84.894 1.00 59.39 245 HIS A CA 1
ATOM 2048 C C . HIS A 1 245 ? 117.379 140.681 86.366 1.00 59.39 245 HIS A C 1
ATOM 2049 O O . HIS A 1 245 ? 117.157 139.548 86.798 1.00 59.39 245 HIS A O 1
ATOM 2056 N N . GLU A 1 246 ? 117.373 141.765 87.144 1.00 73.02 246 GLU A N 1
ATOM 2057 C CA . GLU A 1 246 ? 117.185 141.633 88.584 1.00 73.02 246 GLU A CA 1
ATOM 2058 C C . GLU A 1 246 ? 115.739 141.327 88.950 1.00 73.02 246 GLU A C 1
ATOM 2059 O O . GLU A 1 246 ? 115.490 140.652 89.955 1.00 73.02 246 GLU A O 1
ATOM 2065 N N . SER A 1 247 ? 114.780 141.807 88.153 1.00 65.45 247 SER A N 1
ATOM 2066 C CA . SER A 1 247 ? 113.372 141.649 88.507 1.00 65.45 247 SER A CA 1
ATOM 2067 C C . SER A 1 247 ? 112.979 140.184 88.633 1.00 65.45 247 SER A C 1
ATOM 2068 O O . SER A 1 247 ? 112.078 139.848 89.410 1.00 65.45 247 SER A O 1
ATOM 2071 N N . THR A 1 248 ? 113.635 139.301 87.880 1.00 58.81 248 THR A N 1
ATOM 2072 C CA . THR A 1 248 ? 113.338 137.879 87.986 1.00 58.81 248 THR A CA 1
ATOM 2073 C C . THR A 1 248 ? 113.789 137.304 89.322 1.00 58.81 248 THR A C 1
ATOM 2074 O O . THR A 1 248 ? 113.099 136.444 89.884 1.00 58.81 248 THR A O 1
ATOM 2078 N N . GLN A 1 249 ? 114.908 137.799 89.861 1.00 63.94 249 GLN A N 1
ATOM 2079 C CA . GLN A 1 249 ? 115.657 137.130 90.922 1.00 63.94 249 GLN A CA 1
ATOM 2080 C C . GLN A 1 249 ? 114.777 136.566 92.027 1.00 63.94 249 GLN A C 1
ATOM 2081 O O . GLN A 1 249 ? 114.667 135.342 92.168 1.00 63.94 249 GLN A O 1
ATOM 2087 N N . ASP A 1 250 ? 114.099 137.447 92.765 1.00 61.51 250 ASP A N 1
ATOM 2088 C CA . ASP A 1 250 ? 113.288 137.000 93.892 1.00 61.51 250 ASP A CA 1
ATOM 2089 C C . ASP A 1 250 ? 112.301 135.928 93.456 1.00 61.51 250 ASP A C 1
ATOM 2090 O O . ASP A 1 250 ? 112.256 134.835 94.037 1.00 61.51 250 ASP A O 1
ATOM 2095 N N . GLU A 1 251 ? 111.556 136.198 92.380 1.00 51.18 251 GLU A N 1
ATOM 2096 C CA . GLU A 1 251 ? 110.571 135.240 91.897 1.00 51.18 251 GLU A CA 1
ATOM 2097 C C . GLU A 1 251 ? 111.216 133.886 91.654 1.00 51.18 251 GLU A C 1
ATOM 2098 O O . GLU A 1 251 ? 110.726 132.857 92.135 1.00 51.18 251 GLU A O 1
ATOM 2104 N N . LEU A 1 252 ? 112.362 133.880 90.965 1.00 45.49 252 LEU A N 1
ATOM 2105 C CA . LEU A 1 252 ? 113.013 132.611 90.668 1.00 45.49 252 LEU A CA 1
ATOM 2106 C C . LEU A 1 252 ? 113.297 131.845 91.946 1.00 45.49 252 LEU A C 1
ATOM 2107 O O . LEU A 1 252 ? 112.994 130.648 92.039 1.00 45.49 252 LEU A O 1
ATOM 2112 N N . ALA A 1 253 ? 113.818 132.535 92.965 1.00 42.71 253 ALA A N 1
ATOM 2113 C CA . ALA A 1 253 ? 114.102 131.872 94.231 1.00 42.71 253 ALA A CA 1
ATOM 2114 C C . ALA A 1 253 ? 112.867 131.143 94.732 1.00 42.71 253 ALA A C 1
ATOM 2115 O O . ALA A 1 253 ? 112.917 129.940 95.023 1.00 42.71 253 ALA A O 1
ATOM 2117 N N . ARG A 1 254 ? 111.726 131.840 94.752 1.00 40.28 254 ARG A N 1
ATOM 2118 C CA . ARG A 1 254 ? 110.490 131.222 95.213 1.00 40.28 254 ARG A CA 1
ATOM 2119 C C . ARG A 1 254 ? 110.241 129.918 94.477 1.00 40.28 254 ARG A C 1
ATOM 2120 O O . ARG A 1 254 ? 110.062 128.863 95.099 1.00 40.28 254 ARG A O 1
ATOM 2128 N N . LYS A 1 255 ? 110.314 129.959 93.144 1.00 33.47 255 LYS A N 1
ATOM 2129 C CA . LYS A 1 255 ? 110.029 128.764 92.363 1.00 33.47 255 LYS A CA 1
ATOM 2130 C C . LYS A 1 255 ? 110.947 127.625 92.770 1.00 33.47 255 LYS A C 1
ATOM 2131 O O . LYS A 1 255 ? 110.485 126.501 93.003 1.00 33.47 255 LYS A O 1
ATOM 2137 N N . CYS A 1 256 ? 112.242 127.907 92.923 1.00 28.01 256 CYS A N 1
ATOM 2138 C CA . CYS A 1 256 ? 113.157 126.849 93.327 1.00 28.01 256 CYS A CA 1
ATOM 2139 C C . CYS A 1 256 ? 112.766 126.299 94.688 1.00 28.01 256 CYS A C 1
ATOM 2140 O O . CYS A 1 256 ? 112.672 125.079 94.869 1.00 28.01 256 CYS A O 1
ATOM 2143 N N . GLU A 1 257 ? 112.460 127.184 95.638 1.00 28.38 257 GLU A N 1
ATOM 2144 C CA . GLU A 1 257 ? 112.076 126.719 96.962 1.00 28.38 257 GLU A CA 1
ATOM 2145 C C . GLU A 1 257 ? 110.745 125.986 96.941 1.00 28.38 257 GLU A C 1
ATOM 2146 O O . GLU A 1 257 ? 110.451 125.234 97.875 1.00 28.38 257 GLU A O 1
ATOM 2152 N N . GLN A 1 258 ? 109.941 126.176 95.898 1.00 22.82 258 GLN A N 1
ATOM 2153 C CA . GLN A 1 258 ? 108.682 125.462 95.784 1.00 22.82 258 GLN A CA 1
ATOM 2154 C C . GLN A 1 258 ? 108.841 124.097 95.131 1.00 22.82 258 GLN A C 1
ATOM 2155 O O . GLN A 1 258 ? 107.886 123.315 95.123 1.00 22.82 258 GLN A O 1
ATOM 2161 N N . VAL A 1 259 ? 110.021 123.785 94.595 1.00 17.92 259 VAL A N 1
ATOM 2162 C CA . VAL A 1 259 ? 110.247 122.553 93.850 1.00 17.92 259 VAL A CA 1
ATOM 2163 C C . VAL A 1 259 ? 111.290 121.676 94.528 1.00 17.92 259 VAL A C 1
ATOM 2164 O O . VAL A 1 259 ? 111.106 120.463 94.663 1.00 17.92 259 VAL A O 1
ATOM 2168 N N . LEU A 1 260 ? 112.394 122.274 94.967 1.00 16.36 260 LEU A N 1
ATOM 2169 C CA . LEU A 1 260 ? 113.471 121.499 95.563 1.00 16.36 260 LEU A CA 1
ATOM 2170 C C . LEU A 1 260 ? 113.243 121.191 97.036 1.00 16.36 260 LEU A C 1
ATOM 2171 O O . LEU A 1 260 ? 113.814 120.220 97.541 1.00 16.36 260 LEU A O 1
ATOM 2176 N N . ILE A 1 261 ? 112.431 121.982 97.735 1.00 16.87 261 ILE A N 1
ATOM 2177 C CA . ILE A 1 261 ? 112.324 121.855 99.186 1.00 16.87 261 ILE A CA 1
ATOM 2178 C C . ILE A 1 261 ? 110.894 121.564 99.621 1.00 16.87 261 ILE A C 1
ATOM 2179 O O . ILE A 1 261 ? 110.628 120.541 100.259 1.00 16.87 261 ILE A O 1
ATOM 2184 N N . GLU A 1 262 ? 109.968 122.465 99.289 1.00 17.21 262 GLU A N 1
ATOM 2185 C CA . GLU A 1 262 ? 108.634 122.411 99.879 1.00 17.21 262 GLU A CA 1
ATOM 2186 C C . GLU A 1 262 ? 107.881 121.154 99.461 1.00 17.21 262 GLU A C 1
ATOM 2187 O O . GLU A 1 262 ? 107.301 120.457 100.301 1.00 17.21 262 GLU A O 1
ATOM 2193 N N . LYS A 1 263 ? 107.889 120.837 98.165 1.00 13.57 263 LYS A N 1
ATOM 2194 C CA . LYS A 1 263 ? 107.074 119.733 97.672 1.00 13.57 263 LYS A CA 1
ATOM 2195 C C . LYS A 1 263 ? 107.504 118.389 98.241 1.00 13.57 263 LYS A C 1
ATOM 2196 O O . LYS A 1 263 ? 106.736 117.426 98.168 1.00 13.57 263 LYS A O 1
ATOM 2202 N N . HIS A 1 264 ? 108.707 118.300 98.803 1.00 17.98 264 HIS A N 1
ATOM 2203 C CA . HIS A 1 264 ? 109.200 117.065 99.394 1.00 17.98 264 HIS A CA 1
ATOM 2204 C C . HIS A 1 264 ? 109.147 117.080 100.915 1.00 17.98 264 HIS A C 1
ATOM 2205 O O . HIS A 1 264 ? 109.673 116.155 101.548 1.00 17.98 264 HIS A O 1
ATOM 2212 N N . LEU A 1 265 ? 108.503 118.090 101.513 1.00 19.28 265 LEU A N 1
ATOM 2213 C CA . LEU A 1 265 ? 108.556 118.267 102.963 1.00 19.28 265 LEU A CA 1
ATOM 2214 C C . LEU A 1 265 ? 108.191 116.991 103.705 1.00 19.28 265 LEU A C 1
ATOM 2215 O O . LEU A 1 265 ? 108.868 116.615 104.669 1.00 19.28 265 LEU A O 1
ATOM 2220 N N . GLU A 1 266 ? 107.142 116.299 103.254 1.00 24.93 266 GLU A N 1
ATOM 2221 C CA . GLU A 1 266 ? 106.717 115.079 103.930 1.00 24.93 266 GLU A CA 1
ATOM 2222 C C . GLU A 1 266 ? 107.884 114.120 104.096 1.00 24.93 266 GLU A C 1
ATOM 2223 O O . GLU A 1 266 ? 108.203 113.700 105.216 1.00 24.93 266 GLU A O 1
ATOM 2229 N N . ILE A 1 267 ? 108.586 113.828 102.998 1.00 23.47 267 ILE A N 1
ATOM 2230 C CA . ILE A 1 267 ? 109.738 112.934 103.076 1.00 23.47 267 ILE A CA 1
ATOM 2231 C C . ILE A 1 267 ? 110.726 113.454 104.108 1.00 23.47 267 ILE A C 1
ATOM 2232 O O . ILE A 1 267 ? 111.145 112.725 105.017 1.00 23.47 267 ILE A O 1
ATOM 2237 N N . PHE A 1 268 ? 111.043 114.750 104.026 1.00 24.25 268 PHE A N 1
ATOM 2238 C CA . PHE A 1 268 ? 111.973 115.359 104.967 1.00 24.25 268 PHE A CA 1
ATOM 2239 C C . PHE A 1 268 ? 111.573 115.033 106.396 1.00 24.25 268 PHE A C 1
ATOM 2240 O O . PHE A 1 268 ? 112.394 114.551 107.187 1.00 24.25 268 PHE A O 1
ATOM 2248 N N . HIS A 1 269 ? 110.289 115.223 106.720 1.00 26.72 269 HIS A N 1
ATOM 2249 C CA . HIS A 1 269 ? 109.832 114.987 108.083 1.00 26.72 269 HIS A CA 1
ATOM 2250 C C . HIS A 1 269 ? 110.222 113.592 108.539 1.00 26.72 269 HIS A C 1
ATOM 2251 O O . HIS A 1 269 ? 110.891 113.427 109.567 1.00 26.72 269 HIS A O 1
ATOM 2258 N N . THR A 1 270 ? 109.887 112.579 107.737 1.00 30.44 270 THR A N 1
ATOM 2259 C CA . THR A 1 270 ? 110.227 111.215 108.116 1.00 30.44 270 THR A CA 1
ATOM 2260 C C . THR A 1 270 ? 111.729 111.077 108.300 1.00 30.44 270 THR A C 1
ATOM 2261 O O . THR A 1 270 ? 112.199 110.590 109.337 1.00 30.44 270 THR A O 1
ATOM 2265 N N . GLU A 1 271 ? 112.501 111.581 107.334 1.00 37.96 271 GLU A N 1
ATOM 2266 C CA . GLU A 1 271 ? 113.950 111.491 107.438 1.00 37.96 271 GLU A CA 1
ATOM 2267 C C . GLU A 1 271 ? 114.436 112.142 108.721 1.00 37.96 271 GLU A C 1
ATOM 2268 O O . GLU A 1 271 ? 115.321 111.604 109.400 1.00 37.96 271 GLU A O 1
ATOM 2274 N N . PHE A 1 272 ? 113.827 113.272 109.095 1.00 32.84 272 PHE A N 1
ATOM 2275 C CA . PHE A 1 272 ? 114.222 113.950 110.322 1.00 32.84 272 PHE A CA 1
ATOM 2276 C C . PHE A 1 272 ? 114.208 112.979 111.490 1.00 32.84 272 PHE A C 1
ATOM 2277 O O . PHE A 1 272 ? 115.213 112.823 112.194 1.00 32.84 272 PHE A O 1
ATOM 2285 N N . GLN A 1 273 ? 113.102 112.249 111.652 1.00 34.90 273 GLN A N 1
ATOM 2286 C CA . GLN A 1 273 ? 113.010 111.321 112.771 1.00 34.90 273 GLN A CA 1
ATOM 2287 C C . GLN A 1 273 ? 114.137 110.302 112.715 1.00 34.90 273 GLN A C 1
ATOM 2288 O O . GLN A 1 273 ? 114.816 110.062 113.722 1.00 34.90 273 GLN A O 1
ATOM 2294 N N . ASN A 1 274 ? 114.400 109.750 111.527 1.00 39.05 274 ASN A N 1
ATOM 2295 C CA . ASN A 1 274 ? 115.462 108.760 111.401 1.00 39.05 274 ASN A CA 1
ATOM 2296 C C . ASN A 1 274 ? 116.800 109.349 111.816 1.00 39.05 274 ASN A C 1
ATOM 2297 O O . ASN A 1 274 ? 117.595 108.688 112.496 1.00 39.05 274 ASN A O 1
ATOM 2302 N N . LEU A 1 275 ? 117.051 110.608 111.450 1.00 38.85 275 LEU A N 1
ATOM 2303 C CA . LEU A 1 275 ? 118.308 111.233 111.835 1.00 38.85 275 LEU A CA 1
ATOM 2304 C C . LEU A 1 275 ? 118.432 111.300 113.350 1.00 38.85 275 LEU A C 1
ATOM 2305 O O . LEU A 1 275 ? 119.507 111.041 113.905 1.00 38.85 275 LEU A O 1
ATOM 2310 N N . LEU A 1 276 ? 117.330 111.600 114.040 1.00 31.60 276 LEU A N 1
ATOM 2311 C CA . LEU A 1 276 ? 117.374 111.656 115.494 1.00 31.60 276 LEU A CA 1
ATOM 2312 C C . LEU A 1 276 ? 117.675 110.297 116.109 1.00 31.60 276 LEU A C 1
ATOM 2313 O O . LEU A 1 276 ? 118.155 110.240 117.245 1.00 31.60 276 LEU A O 1
ATOM 2318 N N . ASP A 1 277 ? 117.413 109.209 115.389 1.00 37.31 277 ASP A N 1
ATOM 2319 C CA . ASP A 1 277 ? 117.734 107.877 115.881 1.00 37.31 277 ASP A CA 1
ATOM 2320 C C . ASP A 1 277 ? 119.181 107.487 115.622 1.00 37.31 277 ASP A C 1
ATOM 2321 O O . ASP A 1 277 ? 119.619 106.437 116.103 1.00 37.31 277 ASP A O 1
ATOM 2326 N N . ALA A 1 278 ? 119.934 108.299 114.879 1.00 45.86 278 ALA A N 1
ATOM 2327 C CA . ALA A 1 278 ? 121.328 108.000 114.591 1.00 45.86 278 ALA A CA 1
ATOM 2328 C C . ALA A 1 278 ? 122.294 109.072 115.066 1.00 45.86 278 ALA A C 1
ATOM 2329 O O . ALA A 1 278 ? 123.503 108.816 115.095 1.00 45.86 278 ALA A O 1
ATOM 2331 N N . ASP A 1 279 ? 121.803 110.256 115.435 1.00 49.68 279 ASP A N 1
ATOM 2332 C CA . ASP A 1 279 ? 122.631 111.351 115.935 1.00 49.68 279 ASP A CA 1
ATOM 2333 C C . ASP A 1 279 ? 123.694 111.750 114.909 1.00 49.68 279 ASP A C 1
ATOM 2334 O O . ASP A 1 279 ? 124.899 111.616 115.130 1.00 49.68 279 ASP A O 1
ATOM 2339 N N . LYS A 1 280 ? 123.218 112.236 113.770 1.00 48.42 280 LYS A N 1
ATOM 2340 C CA . LYS A 1 280 ? 124.062 112.787 112.714 1.00 48.42 280 LYS A CA 1
ATOM 2341 C C . LYS A 1 280 ? 123.809 114.293 112.691 1.00 48.42 280 LYS A C 1
ATOM 2342 O O . LYS A 1 280 ? 122.917 114.780 111.995 1.00 48.42 280 LYS A O 1
ATOM 2348 N N . ASN A 1 281 ? 124.611 115.029 113.462 1.00 50.26 281 ASN A N 1
ATOM 2349 C CA . ASN A 1 281 ? 124.305 116.429 113.742 1.00 50.26 281 ASN A CA 1
ATOM 2350 C C . ASN A 1 281 ? 124.460 117.309 112.506 1.00 50.26 281 ASN A C 1
ATOM 2351 O O . ASN A 1 281 ? 123.688 118.256 112.316 1.00 50.26 281 ASN A O 1
ATOM 2356 N N . GLU A 1 282 ? 125.456 117.028 111.663 1.00 51.65 282 GLU A N 1
ATOM 2357 C CA . GLU A 1 282 ? 125.670 117.862 110.482 1.00 51.65 282 GLU A CA 1
ATOM 2358 C C . GLU A 1 282 ? 124.489 117.774 109.521 1.00 51.65 282 GLU A C 1
ATOM 2359 O O . GLU A 1 282 ? 124.066 118.786 108.946 1.00 51.65 282 GLU A O 1
ATOM 2365 N N . ASP A 1 283 ? 123.946 116.571 109.333 1.00 49.13 283 ASP A N 1
ATOM 2366 C CA . ASP A 1 283 ? 122.777 116.417 108.475 1.00 49.13 283 ASP A CA 1
ATOM 2367 C C . ASP A 1 283 ? 121.573 117.153 109.049 1.00 49.13 283 ASP A C 1
ATOM 2368 O O . ASP A 1 283 ? 120.784 117.741 108.301 1.00 49.13 283 ASP A O 1
ATOM 2373 N N . LEU A 1 284 ? 121.414 117.127 110.373 1.00 40.78 284 LEU A N 1
ATOM 2374 C CA . LEU A 1 284 ? 120.339 117.887 111.001 1.00 40.78 284 LEU A CA 1
ATOM 2375 C C . LEU A 1 284 ? 120.518 119.381 110.771 1.00 40.78 284 LEU A C 1
ATOM 2376 O O . LEU A 1 284 ? 119.543 120.100 110.526 1.00 40.78 284 LEU A O 1
ATOM 2381 N N . GLY A 1 285 ? 121.757 119.867 110.849 1.00 43.35 285 GLY A N 1
ATOM 2382 C CA . GLY A 1 285 ? 122.007 121.266 110.544 1.00 43.35 285 GLY A CA 1
ATOM 2383 C C . GLY A 1 285 ? 121.660 121.618 109.110 1.00 43.35 285 GLY A C 1
ATOM 2384 O O . GLY A 1 285 ? 121.062 122.664 108.843 1.00 43.35 285 GLY A O 1
ATOM 2385 N N . ARG A 1 286 ? 122.028 120.745 108.168 1.00 42.06 286 ARG A N 1
ATOM 2386 C CA . ARG A 1 286 ? 121.672 120.977 106.770 1.00 42.06 286 ARG A CA 1
ATOM 2387 C C . ARG A 1 286 ? 120.162 121.017 106.585 1.00 42.06 286 ARG A C 1
ATOM 2388 O O . ARG A 1 286 ? 119.635 121.886 105.879 1.00 42.06 286 ARG A O 1
ATOM 2396 N N . MET A 1 287 ? 119.447 120.078 107.209 1.00 31.24 287 MET A N 1
ATOM 2397 C CA . MET A 1 287 ? 117.997 120.044 107.064 1.00 31.24 287 MET A CA 1
ATOM 2398 C C . MET A 1 287 ? 117.355 121.284 107.667 1.00 31.24 287 MET A C 1
ATOM 2399 O O . MET A 1 287 ? 116.407 121.837 107.099 1.00 31.24 287 MET A O 1
ATOM 2404 N N . TYR A 1 288 ? 117.850 121.733 108.821 1.00 29.24 288 TYR A N 1
ATOM 2405 C CA . TYR A 1 288 ? 117.325 122.959 109.411 1.00 29.24 288 TYR A CA 1
ATOM 2406 C C . TYR A 1 288 ? 117.574 124.153 108.500 1.00 29.24 288 TYR A C 1
ATOM 2407 O O . TYR A 1 288 ? 116.680 124.984 108.296 1.00 29.24 288 TYR A O 1
ATOM 2416 N N . ASN A 1 289 ? 118.777 124.243 107.927 1.00 30.93 289 ASN A N 1
ATOM 2417 C CA . ASN A 1 289 ? 119.084 125.345 107.021 1.00 30.93 289 ASN A CA 1
ATOM 2418 C C . ASN A 1 289 ? 118.169 125.328 105.805 1.00 30.93 289 ASN A C 1
ATOM 2419 O O . ASN A 1 289 ? 117.749 126.385 105.320 1.00 30.93 289 ASN A O 1
ATOM 2424 N N . LEU A 1 290 ? 117.861 124.138 105.288 1.00 23.54 290 LEU A N 1
ATOM 2425 C CA . LEU A 1 290 ? 117.000 124.047 104.113 1.00 23.54 290 LEU A CA 1
ATOM 2426 C C . LEU A 1 290 ? 115.559 124.414 104.447 1.00 23.54 290 LEU A C 1
ATOM 2427 O O . LEU A 1 290 ? 114.930 125.204 103.735 1.00 23.54 290 LEU A O 1
ATOM 2432 N N . VAL A 1 291 ? 115.016 123.854 105.532 1.00 22.75 291 VAL A N 1
ATOM 2433 C CA . VAL A 1 291 ? 113.615 124.094 105.864 1.00 22.75 291 VAL A CA 1
ATOM 2434 C C . VAL A 1 291 ? 113.391 125.504 106.400 1.00 22.75 291 VAL A C 1
ATOM 2435 O O . VAL A 1 291 ? 112.254 125.988 106.398 1.00 22.75 291 VAL A O 1
ATOM 2439 N N . SER A 1 292 ? 114.449 126.196 106.834 1.00 22.54 292 SER A N 1
ATOM 2440 C CA . SER A 1 292 ? 114.281 127.562 107.320 1.00 22.54 292 SER A CA 1
ATOM 2441 C C . SER A 1 292 ? 113.687 128.482 106.262 1.00 22.54 292 SER A C 1
ATOM 2442 O O . SER A 1 292 ? 113.014 129.460 106.603 1.00 22.54 292 SER A O 1
ATOM 2445 N N . ARG A 1 293 ? 113.923 128.195 104.979 1.00 28.03 293 ARG A N 1
ATOM 2446 C CA . ARG A 1 293 ? 113.431 129.075 103.922 1.00 28.03 293 ARG A CA 1
ATOM 2447 C C . ARG A 1 293 ? 111.916 129.005 103.777 1.00 28.03 293 ARG A C 1
ATOM 2448 O O . ARG A 1 293 ? 111.280 130.018 103.470 1.00 28.03 293 ARG A O 1
ATOM 2456 N N . ILE A 1 294 ? 111.325 127.834 103.984 1.00 30.37 294 ILE A N 1
ATOM 2457 C CA . ILE A 1 294 ? 109.882 127.677 103.851 1.00 30.37 294 ILE A CA 1
ATOM 2458 C C . ILE A 1 294 ? 109.200 128.311 105.054 1.00 30.37 294 ILE A C 1
ATOM 2459 O O . ILE A 1 294 ? 109.529 128.001 106.204 1.00 30.37 294 ILE A O 1
ATOM 2464 N N . GLN A 1 295 ? 108.250 129.203 104.793 1.00 51.03 295 GLN A N 1
ATOM 2465 C CA . GLN A 1 295 ? 107.531 129.860 105.875 1.00 51.03 295 GLN A CA 1
ATOM 2466 C C . GLN A 1 295 ? 106.600 128.876 106.572 1.00 51.03 295 GLN A C 1
ATOM 2467 O O . GLN A 1 295 ? 105.932 128.063 105.927 1.00 51.03 295 GLN A O 1
ATOM 2473 N N . ASP A 1 296 ? 106.573 128.948 107.905 1.00 50.64 296 ASP A N 1
ATOM 2474 C CA . ASP A 1 296 ? 105.745 128.068 108.733 1.00 50.64 296 ASP A CA 1
ATOM 2475 C C . ASP A 1 296 ? 106.016 126.598 108.424 1.00 50.64 296 ASP A C 1
ATOM 2476 O O . ASP A 1 296 ? 105.104 125.772 108.390 1.00 50.64 296 ASP A O 1
ATOM 2481 N N . GLY A 1 297 ? 107.283 126.271 108.191 1.00 40.64 297 GLY A N 1
ATOM 2482 C CA . GLY A 1 297 ? 107.660 124.909 107.881 1.00 40.64 297 GLY A CA 1
ATOM 2483 C C . GLY A 1 297 ? 108.459 124.267 108.992 1.00 40.64 297 GLY A C 1
ATOM 2484 O O . GLY A 1 297 ? 108.830 123.094 108.902 1.00 40.64 297 GLY A O 1
ATOM 2485 N N . LEU A 1 298 ? 108.734 125.034 110.046 1.00 31.55 298 LEU A N 1
ATOM 2486 C CA . LEU A 1 298 ? 109.523 124.558 111.172 1.00 31.55 298 LEU A CA 1
ATOM 2487 C C . LEU A 1 298 ? 108.682 123.982 112.304 1.00 31.55 298 LEU A C 1
ATOM 2488 O O . LEU A 1 298 ? 109.247 123.387 113.226 1.00 31.55 298 LEU A O 1
ATOM 2493 N N . GLY A 1 299 ? 107.357 124.139 112.261 1.00 35.41 299 GLY A N 1
ATOM 2494 C CA . GLY A 1 299 ? 106.537 123.705 113.383 1.00 35.41 299 GLY A CA 1
ATOM 2495 C C . GLY A 1 299 ? 106.580 122.204 113.600 1.00 35.41 299 GLY A C 1
ATOM 2496 O O . GLY A 1 299 ? 106.752 121.728 114.729 1.00 35.41 299 GLY A O 1
ATOM 2497 N N . GLU A 1 300 ? 106.429 121.436 112.520 1.00 32.45 300 GLU A N 1
ATOM 2498 C CA . GLU A 1 300 ? 106.466 119.986 112.654 1.00 32.45 300 GLU A CA 1
ATOM 2499 C C . GLU A 1 300 ? 107.826 119.510 113.139 1.00 32.45 300 GLU A C 1
ATOM 2500 O O . GLU A 1 300 ? 107.910 118.520 113.875 1.00 32.45 300 GLU A O 1
ATOM 2506 N N . LEU A 1 301 ? 108.897 120.207 112.756 1.00 28.05 301 LEU A N 1
ATOM 2507 C CA . LEU A 1 301 ? 110.214 119.872 113.282 1.00 28.05 301 LEU A CA 1
ATOM 2508 C C . LEU A 1 301 ? 110.259 120.052 114.794 1.00 28.05 301 LEU A C 1
ATOM 2509 O O . LEU A 1 301 ? 110.807 119.208 115.511 1.00 28.05 301 LEU A O 1
ATOM 2514 N N . LYS A 1 302 ? 109.678 121.144 115.298 1.00 22.44 302 LYS A N 1
ATOM 2515 C CA . LYS A 1 302 ? 109.647 121.367 116.739 1.00 22.44 302 LYS A CA 1
ATOM 2516 C C . LYS A 1 302 ? 108.850 120.282 117.450 1.00 22.44 302 LYS A C 1
ATOM 2517 O O . LYS A 1 302 ? 109.280 119.768 118.490 1.00 22.44 302 LYS A O 1
ATOM 2523 N N . LYS A 1 303 ? 107.684 119.921 116.907 1.00 18.18 303 LYS A N 1
ATOM 2524 C CA . LYS A 1 303 ? 106.883 118.878 117.544 1.00 18.18 303 LYS A CA 1
ATOM 2525 C C . LYS A 1 303 ? 107.623 117.546 117.565 1.00 18.18 303 LYS A C 1
ATOM 2526 O O . LYS A 1 303 ? 107.639 116.849 118.589 1.00 18.18 303 LYS A O 1
ATOM 2532 N N . LEU A 1 304 ? 108.250 117.177 116.444 1.00 18.24 304 LEU A N 1
ATOM 2533 C CA . LEU A 1 304 ? 108.990 115.922 116.393 1.00 18.24 304 LEU A CA 1
ATOM 2534 C C . LEU A 1 304 ? 110.155 115.928 117.371 1.00 18.24 304 LEU A C 1
ATOM 2535 O O . LEU A 1 304 ? 110.403 114.930 118.057 1.00 18.24 304 LEU A O 1
ATOM 2540 N N . LEU A 1 305 ? 110.883 117.046 117.452 1.00 14.70 305 LEU A N 1
ATOM 2541 C CA . LEU A 1 305 ? 112.012 117.125 118.372 1.00 14.70 305 LEU A CA 1
ATOM 2542 C C . LEU A 1 305 ? 111.557 116.993 119.817 1.00 14.70 305 LEU A C 1
ATOM 2543 O O . LEU A 1 305 ? 112.181 116.276 120.609 1.00 14.70 305 LEU A O 1
ATOM 2548 N N . GLU A 1 306 ? 110.468 117.675 120.181 1.00 13.50 306 GLU A N 1
ATOM 2549 C CA . GLU A 1 306 ? 109.975 117.596 121.552 1.00 13.50 306 GLU A CA 1
ATOM 2550 C C . GLU A 1 306 ? 109.540 116.178 121.898 1.00 13.50 306 GLU A C 1
ATOM 2551 O O . GLU A 1 306 ? 109.878 115.655 122.968 1.00 13.50 306 GLU A O 1
ATOM 2557 N N . THR A 1 307 ? 108.794 115.534 120.997 1.00 11.40 307 THR A N 1
ATOM 2558 C CA . THR A 1 307 ? 108.347 114.172 121.265 1.00 11.40 307 THR A CA 1
ATOM 2559 C C . THR A 1 307 ? 109.528 113.217 121.377 1.00 11.40 307 THR A C 1
ATOM 2560 O O . THR A 1 307 ? 109.541 112.330 122.242 1.00 11.40 307 THR A O 1
ATOM 2564 N N . HIS A 1 308 ? 110.535 113.384 120.517 1.00 18.24 308 HIS A N 1
ATOM 2565 C CA . HIS A 1 308 ? 111.705 112.517 120.578 1.00 18.24 308 HIS A CA 1
ATOM 2566 C C . HIS A 1 308 ? 112.464 112.697 121.885 1.00 18.24 308 HIS A C 1
ATOM 2567 O O . HIS A 1 308 ? 112.899 111.714 122.496 1.00 18.24 308 HIS A O 1
ATOM 2574 N N . ILE A 1 309 ? 112.640 113.945 122.329 1.00 53.75 309 ILE A N 1
ATOM 2575 C CA . ILE A 1 309 ? 113.347 114.185 123.586 1.00 53.75 309 ILE A CA 1
ATOM 2576 C C . ILE A 1 309 ? 112.582 113.573 124.750 1.00 53.75 309 ILE A C 1
ATOM 2577 O O . ILE A 1 309 ? 113.170 112.932 125.632 1.00 53.75 309 ILE A O 1
ATOM 2582 N N . HIS A 1 310 ? 111.260 113.754 124.768 1.00 14.91 310 HIS A N 1
ATOM 2583 C CA . HIS A 1 310 ? 110.439 113.171 125.825 1.00 14.91 310 HIS A CA 1
ATOM 2584 C C . HIS A 1 310 ? 110.594 111.656 125.866 1.00 14.91 310 HIS A C 1
ATOM 2585 O O . HIS A 1 310 ? 110.829 111.072 126.933 1.00 14.91 310 HIS A O 1
ATOM 2592 N N . ASN A 1 311 ? 110.462 111.001 124.710 1.00 10.13 311 ASN A N 1
ATOM 2593 C CA . ASN A 1 311 ? 110.539 109.545 124.680 1.00 10.13 311 ASN A CA 1
ATOM 2594 C C . ASN A 1 311 ? 111.922 109.057 125.088 1.00 10.13 311 ASN A C 1
ATOM 2595 O O . ASN A 1 311 ? 112.048 108.067 125.820 1.00 10.13 311 ASN A O 1
ATOM 2600 N N . GLN A 1 312 ? 112.973 109.742 124.630 1.00 10.41 312 GLN A N 1
ATOM 2601 C CA . GLN A 1 312 ? 114.328 109.343 124.992 1.00 10.41 312 GLN A CA 1
ATOM 2602 C C . GLN A 1 312 ? 114.557 109.461 126.492 1.00 10.41 312 GLN A C 1
ATOM 2603 O O . GLN A 1 312 ? 115.142 108.564 127.109 1.00 10.41 312 GLN A O 1
ATOM 2609 N N . GLY A 1 313 ? 114.099 110.557 127.099 1.00 8.37 313 GLY A N 1
ATOM 2610 C CA . GLY A 1 313 ? 114.266 110.709 128.535 1.00 8.37 313 GLY A CA 1
ATOM 2611 C C . GLY A 1 313 ? 113.496 109.668 129.324 1.00 8.37 313 GLY A C 1
ATOM 2612 O O . GLY A 1 313 ? 114.015 109.095 130.289 1.00 8.37 313 GLY A O 1
ATOM 2613 N N . LEU A 1 314 ? 112.249 109.405 128.922 1.00 14.96 314 LEU A N 1
ATOM 2614 C CA . LEU A 1 314 ? 111.458 108.388 129.607 1.00 14.96 314 LEU A CA 1
ATOM 2615 C C . LEU A 1 314 ? 112.131 107.026 129.525 1.00 14.96 314 LEU A C 1
ATOM 2616 O O . LEU A 1 314 ? 112.229 106.313 130.531 1.00 14.96 314 LEU A O 1
ATOM 2621 N N . ALA A 1 315 ? 112.618 106.654 128.338 1.00 13.55 315 ALA A N 1
ATOM 2622 C CA . ALA A 1 315 ? 113.281 105.365 128.185 1.00 13.55 315 ALA A CA 1
ATOM 2623 C C . ALA A 1 315 ? 114.561 105.296 129.006 1.00 13.55 315 ALA A C 1
ATOM 2624 O O . ALA A 1 315 ? 114.851 104.268 129.631 1.00 13.55 315 ALA A O 1
ATOM 2626 N N . ALA A 1 316 ? 115.342 106.378 129.018 1.00 12.28 316 ALA A N 1
ATOM 2627 C CA . ALA A 1 316 ? 116.606 106.362 129.744 1.00 12.28 316 ALA A CA 1
ATOM 2628 C C . ALA A 1 316 ? 116.383 106.230 131.243 1.00 12.28 316 ALA A C 1
ATOM 2629 O O . ALA A 1 316 ? 117.152 105.551 131.932 1.00 12.28 316 ALA A O 1
ATOM 2631 N N . ILE A 1 317 ? 115.341 106.876 131.772 1.00 16.14 317 ILE A N 1
ATOM 2632 C CA . ILE A 1 317 ? 115.073 106.756 133.204 1.00 16.14 317 ILE A CA 1
ATOM 2633 C C . ILE A 1 317 ? 114.462 105.396 133.527 1.00 16.14 317 ILE A C 1
ATOM 2634 O O . ILE A 1 317 ? 114.719 104.826 134.594 1.00 16.14 317 ILE A O 1
ATOM 2639 N N . GLU A 1 318 ? 113.652 104.848 132.616 1.00 25.58 318 GLU A N 1
ATOM 2640 C CA . GLU A 1 318 ? 113.078 103.526 132.846 1.00 25.58 318 GLU A CA 1
ATOM 2641 C C . GLU A 1 318 ? 114.139 102.435 132.835 1.00 25.58 318 GLU A C 1
ATOM 2642 O O . GLU A 1 318 ? 114.024 101.456 133.580 1.00 25.58 318 GLU A O 1
ATOM 2648 N N . LYS A 1 319 ? 115.173 102.582 132.003 1.00 30.37 319 LYS A N 1
ATOM 2649 C CA . LYS A 1 319 ? 116.185 101.536 131.883 1.00 30.37 319 LYS A CA 1
ATOM 2650 C C . LYS A 1 319 ? 116.901 101.273 133.202 1.00 30.37 319 LYS A C 1
ATOM 2651 O O . LYS A 1 319 ? 117.378 100.157 133.432 1.00 30.37 319 LYS A O 1
ATOM 2657 N N . CYS A 1 320 ? 116.995 102.278 134.075 1.00 35.77 320 CYS A N 1
ATOM 2658 C CA . CYS A 1 320 ? 117.675 102.085 135.353 1.00 35.77 320 CYS A CA 1
ATOM 2659 C C . CYS A 1 320 ? 116.967 101.032 136.198 1.00 35.77 320 CYS A C 1
ATOM 2660 O O . CYS A 1 320 ? 117.610 100.155 136.785 1.00 35.77 320 CYS A O 1
ATOM 2663 N N . GLY A 1 321 ? 115.645 101.103 136.270 1.00 35.72 321 GLY A N 1
ATOM 2664 C CA . GLY A 1 321 ? 114.865 100.054 136.907 1.00 35.72 321 GLY A CA 1
ATOM 2665 C C . GLY A 1 321 ? 114.599 100.342 138.372 1.00 35.72 321 GLY A C 1
ATOM 2666 O O . GLY A 1 321 ? 114.295 101.474 138.743 1.00 35.72 321 GLY A O 1
ATOM 2667 N N . GLU A 1 322 ? 114.711 99.303 139.202 1.00 50.28 322 GLU A N 1
ATOM 2668 C CA . GLU A 1 322 ? 114.353 99.396 140.613 1.00 50.28 322 GLU A CA 1
ATOM 2669 C C . GLU A 1 322 ? 115.406 100.130 141.434 1.00 50.28 322 GLU A C 1
ATOM 2670 O O . GLU A 1 322 ? 115.081 100.699 142.481 1.00 50.28 322 GLU A O 1
ATOM 2676 N N . ALA A 1 323 ? 116.661 100.136 140.984 1.00 45.97 323 ALA A N 1
ATOM 2677 C CA . ALA A 1 323 ? 117.741 100.709 141.778 1.00 45.97 323 ALA A CA 1
ATOM 2678 C C . ALA A 1 323 ? 117.662 102.224 141.902 1.00 45.97 323 ALA A C 1
ATOM 2679 O O . ALA A 1 323 ? 118.372 102.792 142.738 1.00 45.97 323 ALA A O 1
ATOM 2681 N N . ALA A 1 324 ? 116.830 102.892 141.099 1.00 43.57 324 ALA A N 1
ATOM 2682 C CA . ALA A 1 324 ? 116.751 104.348 141.163 1.00 43.57 324 ALA A CA 1
ATOM 2683 C C . ALA A 1 324 ? 116.105 104.829 142.456 1.00 43.57 324 ALA A C 1
ATOM 2684 O O . ALA A 1 324 ? 116.487 105.881 142.979 1.00 43.57 324 ALA A O 1
ATOM 2686 N N . LEU A 1 325 ? 115.137 104.079 142.986 1.00 40.04 325 LEU A N 1
ATOM 2687 C CA . LEU A 1 325 ? 114.396 104.519 144.164 1.00 40.04 325 LEU A CA 1
ATOM 2688 C C . LEU A 1 325 ? 115.272 104.666 145.400 1.00 40.04 325 LEU A C 1
ATOM 2689 O O . LEU A 1 325 ? 114.870 105.352 146.345 1.00 40.04 325 LEU A O 1
ATOM 2694 N N . ASN A 1 326 ? 116.446 104.042 145.427 1.00 47.14 326 ASN A N 1
ATOM 2695 C CA . ASN A 1 326 ? 117.330 104.133 146.579 1.00 47.14 326 ASN A CA 1
ATOM 2696 C C . ASN A 1 326 ? 118.699 104.706 146.248 1.00 47.14 326 ASN A C 1
ATOM 2697 O O . ASN A 1 326 ? 119.532 104.837 147.152 1.00 47.14 326 ASN A O 1
ATOM 2702 N N . ASP A 1 327 ? 118.959 105.052 144.990 1.00 43.25 327 ASP A N 1
ATOM 2703 C CA . ASP A 1 327 ? 120.242 105.617 144.578 1.00 43.25 327 ASP A CA 1
ATOM 2704 C C . ASP A 1 327 ? 119.992 106.942 143.871 1.00 43.25 327 ASP A C 1
ATOM 2705 O O . ASP A 1 327 ? 119.653 106.956 142.675 1.00 43.25 327 ASP A O 1
ATOM 2710 N N . PRO A 1 328 ? 120.125 108.070 144.573 1.00 31.46 328 PRO A N 1
ATOM 2711 C CA . PRO A 1 328 ? 119.938 109.370 143.910 1.00 31.46 328 PRO A CA 1
ATOM 2712 C C . PRO A 1 328 ? 120.927 109.625 142.790 1.00 31.46 328 PRO A C 1
ATOM 2713 O O . PRO A 1 328 ? 120.587 110.307 141.810 1.00 31.46 328 PRO A O 1
ATOM 2717 N N . LYS A 1 329 ? 122.148 109.098 142.913 1.00 30.44 329 LYS A N 1
ATOM 2718 C CA . LYS A 1 329 ? 123.206 109.421 141.964 1.00 30.44 329 LYS A CA 1
ATOM 2719 C C . LYS A 1 329 ? 122.825 109.019 140.547 1.00 30.44 329 LYS A C 1
ATOM 2720 O O . LYS A 1 329 ? 122.925 109.826 139.620 1.00 30.44 329 LYS A O 1
ATOM 2726 N N . MET A 1 330 ? 122.372 107.778 140.359 1.00 29.27 330 MET A N 1
ATOM 2727 C CA . MET A 1 330 ? 122.077 107.317 139.006 1.00 29.27 330 MET A CA 1
ATOM 2728 C C . MET A 1 330 ? 120.875 108.047 138.417 1.00 29.27 330 MET A C 1
ATOM 2729 O O . MET A 1 330 ? 120.867 108.371 137.225 1.00 29.27 330 MET A O 1
ATOM 2734 N N . TYR A 1 331 ? 119.866 108.338 139.239 1.00 21.65 331 TYR A N 1
ATOM 2735 C CA . TYR A 1 331 ? 118.698 109.071 138.758 1.00 21.65 331 TYR A CA 1
ATOM 2736 C C . TYR A 1 331 ? 119.090 110.456 138.254 1.00 21.65 331 TYR A C 1
ATOM 2737 O O . TYR A 1 331 ? 118.804 110.825 137.102 1.00 21.65 331 TYR A O 1
ATOM 2746 N N . VAL A 1 332 ? 119.788 111.224 139.094 1.00 25.51 332 VAL A N 1
ATOM 2747 C CA . VAL A 1 332 ? 120.148 112.583 138.708 1.00 25.51 332 VAL A CA 1
ATOM 2748 C C . VAL A 1 332 ? 121.139 112.570 137.550 1.00 25.51 332 VAL A C 1
ATOM 2749 O O . VAL A 1 332 ? 121.077 113.424 136.659 1.00 25.51 332 VAL A O 1
ATOM 2753 N N . GLN A 1 333 ? 122.051 111.594 137.521 1.00 20.62 333 GLN A N 1
ATOM 2754 C CA . GLN A 1 333 ? 123.031 111.550 136.443 1.00 20.62 333 GLN A CA 1
ATOM 2755 C C . GLN A 1 333 ? 122.386 111.183 135.113 1.00 20.62 333 GLN A C 1
ATOM 2756 O O . GLN A 1 333 ? 122.774 111.714 134.070 1.00 20.62 333 GLN A O 1
ATOM 2762 N N . THR A 1 334 ? 121.403 110.280 135.121 1.00 20.66 334 THR A N 1
ATOM 2763 C CA . THR A 1 334 ? 120.680 109.969 133.892 1.00 20.66 334 THR A CA 1
ATOM 2764 C C . THR A 1 334 ? 119.954 111.199 133.366 1.00 20.66 334 THR A C 1
ATOM 2765 O O . THR A 1 334 ? 120.030 111.526 132.169 1.00 20.66 334 THR A O 1
ATOM 2769 N N . VAL A 1 335 ? 119.251 111.902 134.259 1.00 21.78 335 VAL A N 1
ATOM 2770 C CA . VAL A 1 335 ? 118.566 113.126 133.851 1.00 21.78 335 VAL A CA 1
ATOM 2771 C C . VAL A 1 335 ? 119.554 114.119 133.252 1.00 21.78 335 VAL A C 1
ATOM 2772 O O . VAL A 1 335 ? 119.314 114.701 132.184 1.00 21.78 335 VAL A O 1
ATOM 2776 N N . LEU A 1 336 ? 120.682 114.323 133.930 1.00 49.25 336 LEU A N 1
ATOM 2777 C CA . LEU A 1 336 ? 121.644 115.320 133.481 1.00 49.25 336 LEU A CA 1
ATOM 2778 C C . LEU A 1 336 ? 122.282 114.928 132.157 1.00 49.25 336 LEU A C 1
ATOM 2779 O O . LEU A 1 336 ? 122.532 115.790 131.313 1.00 49.25 336 LEU A O 1
ATOM 2784 N N . ASP A 1 337 ? 122.558 113.639 131.955 1.00 18.06 337 ASP A N 1
ATOM 2785 C CA . ASP A 1 337 ? 123.138 113.202 130.691 1.00 18.06 337 ASP A CA 1
ATOM 2786 C C . ASP A 1 337 ? 122.188 113.470 129.533 1.00 18.06 337 ASP A C 1
ATOM 2787 O O . ASP A 1 337 ? 122.590 114.017 128.496 1.00 18.06 337 ASP A O 1
ATOM 2792 N N . VAL A 1 338 ? 120.911 113.110 129.700 1.00 17.34 338 VAL A N 1
ATOM 2793 C CA . VAL A 1 338 ? 119.946 113.346 128.626 1.00 17.34 338 VAL A CA 1
ATOM 2794 C C . VAL A 1 338 ? 119.838 114.837 128.327 1.00 17.34 338 VAL A C 1
ATOM 2795 O O . VAL A 1 338 ? 119.900 115.268 127.163 1.00 17.34 338 VAL A O 1
ATOM 2799 N N . HIS A 1 339 ? 119.693 115.651 129.378 1.00 21.30 339 HIS A N 1
ATOM 2800 C CA . HIS A 1 339 ? 119.528 117.085 129.170 1.00 21.30 339 HIS A CA 1
ATOM 2801 C C . HIS A 1 339 ? 120.757 117.694 128.515 1.00 21.30 339 HIS A C 1
ATOM 2802 O O . HIS A 1 339 ? 120.634 118.517 127.604 1.00 21.30 339 HIS A O 1
ATOM 2809 N N . LYS A 1 340 ? 121.953 117.307 128.962 1.00 49.25 340 LYS A N 1
ATOM 2810 C CA . LYS A 1 340 ? 123.174 117.868 128.399 1.00 49.25 340 LYS A CA 1
ATOM 2811 C C . LYS A 1 340 ? 123.307 117.521 126.926 1.00 49.25 340 LYS A C 1
ATOM 2812 O O . LYS A 1 340 ? 123.606 118.390 126.098 1.00 49.25 340 LYS A O 1
ATOM 2818 N N . LYS A 1 341 ? 123.075 116.253 126.575 1.00 20.27 341 LYS A N 1
ATOM 2819 C CA . LYS A 1 341 ? 123.212 115.849 125.179 1.00 20.27 341 LYS A CA 1
ATOM 2820 C C . LYS A 1 341 ? 122.252 116.624 124.288 1.00 20.27 341 LYS A C 1
ATOM 2821 O O . LYS A 1 341 ? 122.654 117.194 123.262 1.00 20.27 341 LYS A O 1
ATOM 2827 N N . TYR A 1 342 ? 120.977 116.683 124.672 1.00 22.52 342 TYR A N 1
ATOM 2828 C CA . TYR A 1 342 ? 120.029 117.315 123.764 1.00 22.52 342 TYR A CA 1
ATOM 2829 C C . TYR A 1 342 ? 120.136 118.834 123.771 1.00 22.52 342 TYR A C 1
ATOM 2830 O O . TYR A 1 342 ? 119.858 119.467 122.747 1.00 22.52 342 TYR A O 1
ATOM 2839 N N . ASN A 1 343 ? 120.579 119.443 124.874 1.00 18.63 343 ASN A N 1
ATOM 2840 C CA . ASN A 1 343 ? 120.832 120.879 124.851 1.00 18.63 343 ASN A CA 1
ATOM 2841 C C . ASN A 1 343 ? 122.029 121.214 123.975 1.00 18.63 343 ASN A C 1
ATOM 2842 O O . ASN A 1 343 ? 122.013 122.220 123.259 1.00 18.63 343 ASN A O 1
ATOM 2847 N N . ALA A 1 344 ? 123.078 120.388 124.016 1.00 22.62 344 ALA A N 1
ATOM 2848 C CA . ALA A 1 344 ? 124.204 120.602 123.113 1.00 22.62 344 ALA A CA 1
ATOM 2849 C C . ALA A 1 344 ? 123.764 120.490 121.662 1.00 22.62 344 ALA A C 1
ATOM 2850 O O . ALA A 1 344 ? 124.162 121.304 120.819 1.00 22.62 344 ALA A O 1
ATOM 2852 N N . LEU A 1 345 ? 122.931 119.493 121.352 1.00 25.46 345 LEU A N 1
ATOM 2853 C CA . LEU A 1 345 ? 122.428 119.357 119.986 1.00 25.46 345 LEU A CA 1
ATOM 2854 C C . LEU A 1 345 ? 121.624 120.583 119.568 1.00 25.46 345 LEU A C 1
ATOM 2855 O O . LEU A 1 345 ? 121.828 121.128 118.478 1.00 25.46 345 LEU A O 1
ATOM 2860 N N . VAL A 1 346 ? 120.712 121.041 120.431 1.00 27.39 346 VAL A N 1
ATOM 2861 C CA . VAL A 1 346 ? 119.873 122.189 120.095 1.00 27.39 346 VAL A CA 1
ATOM 2862 C C . VAL A 1 346 ? 120.720 123.439 119.906 1.00 27.39 346 VAL A C 1
ATOM 2863 O O . VAL A 1 346 ? 120.447 124.266 119.028 1.00 27.39 346 VAL A O 1
ATOM 2867 N N . MET A 1 347 ? 121.762 123.600 120.720 1.00 28.65 347 MET A N 1
ATOM 2868 C CA . MET A 1 347 ? 122.577 124.805 120.633 1.00 28.65 347 MET A CA 1
ATOM 2869 C C . MET A 1 347 ? 123.497 124.783 119.418 1.00 28.65 347 MET A C 1
ATOM 2870 O O . MET A 1 347 ? 123.773 125.838 118.838 1.00 28.65 347 MET A O 1
ATOM 2875 N N . SER A 1 348 ? 123.973 123.606 119.010 1.00 29.05 348 SER A N 1
ATOM 2876 C CA . SER A 1 348 ? 124.926 123.535 117.906 1.00 29.05 348 SER A CA 1
ATOM 2877 C C . SER A 1 348 ? 124.233 123.417 116.550 1.00 29.05 348 SER A C 1
ATOM 2878 O O . SER A 1 348 ? 124.418 124.270 115.677 1.00 29.05 348 SER A O 1
ATOM 2881 N N . ALA A 1 349 ? 123.436 122.363 116.357 1.00 32.48 349 ALA A N 1
ATOM 2882 C CA . ALA A 1 349 ? 122.858 122.116 115.039 1.00 32.48 349 ALA A CA 1
ATOM 2883 C C . ALA A 1 349 ? 121.749 123.108 114.713 1.00 32.48 349 ALA A C 1
ATOM 2884 O O . ALA A 1 349 ? 121.695 123.639 113.599 1.00 32.48 349 ALA A O 1
ATOM 2886 N N . PHE A 1 350 ? 120.862 123.374 115.665 1.00 20.88 350 PHE A N 1
ATOM 2887 C CA . PHE A 1 350 ? 119.673 124.175 115.416 1.00 20.88 350 PHE A CA 1
ATOM 2888 C C . PHE A 1 350 ? 119.884 125.659 115.685 1.00 20.88 350 PHE A C 1
ATOM 2889 O O . PHE A 1 350 ? 118.907 126.413 115.709 1.00 20.88 350 PHE A O 1
ATOM 2897 N N . ASN A 1 351 ? 121.128 126.086 115.900 1.00 24.33 351 ASN A N 1
ATOM 2898 C CA . ASN A 1 351 ? 121.492 127.502 115.978 1.00 24.33 351 ASN A CA 1
ATOM 2899 C C . ASN A 1 351 ? 120.746 128.242 117.086 1.00 24.33 351 ASN A C 1
ATOM 2900 O O . ASN A 1 351 ? 120.446 129.430 116.953 1.00 24.33 351 ASN A O 1
ATOM 2905 N N . ASN A 1 352 ? 120.446 127.546 118.183 1.00 23.85 352 ASN A N 1
ATOM 2906 C CA . ASN A 1 352 ? 119.893 128.164 119.390 1.00 23.85 352 ASN A CA 1
ATOM 2907 C C . ASN A 1 352 ? 118.608 128.936 119.099 1.00 23.85 352 ASN A C 1
ATOM 2908 O O . ASN A 1 352 ? 118.389 130.030 119.620 1.00 23.85 352 ASN A O 1
ATOM 2913 N N . ASP A 1 353 ? 117.753 128.366 118.257 1.00 27.42 353 ASP A N 1
ATOM 2914 C CA . ASP A 1 353 ? 116.477 128.993 117.953 1.00 27.42 353 ASP A CA 1
ATOM 2915 C C . ASP A 1 353 ? 115.596 129.039 119.196 1.00 27.42 353 ASP A C 1
ATOM 2916 O O . ASP A 1 353 ? 115.628 128.141 120.040 1.00 27.42 353 ASP A O 1
ATOM 2921 N N . ALA A 1 354 ? 114.808 130.111 119.310 1.00 33.23 354 ALA A N 1
ATOM 2922 C CA . ALA A 1 354 ? 113.954 130.278 120.482 1.00 33.23 354 ALA A CA 1
ATOM 2923 C C . ALA A 1 354 ? 112.897 129.184 120.565 1.00 33.23 354 ALA A C 1
ATOM 2924 O O . ALA A 1 354 ? 112.627 128.650 121.647 1.00 33.23 354 ALA A O 1
ATOM 2926 N N . GLY A 1 355 ? 112.284 128.839 119.432 1.00 29.11 355 GLY A N 1
ATOM 2927 C CA . GLY A 1 355 ? 111.271 127.797 119.442 1.00 29.11 355 GLY A CA 1
ATOM 2928 C C . GLY A 1 355 ? 111.829 126.441 119.828 1.00 29.11 355 GLY A C 1
ATOM 2929 O O . GLY A 1 355 ? 111.181 125.672 120.540 1.00 29.11 355 GLY A O 1
ATOM 2930 N N . PHE A 1 356 ? 113.046 126.135 119.379 1.00 17.68 356 PHE A N 1
ATOM 2931 C CA . PHE A 1 356 ? 113.643 124.847 119.713 1.00 17.68 356 PHE A CA 1
ATOM 2932 C C . PHE A 1 356 ? 114.062 124.798 121.177 1.00 17.68 356 PHE A C 1
ATOM 2933 O O . PHE A 1 356 ? 113.960 123.749 121.824 1.00 17.68 356 PHE A O 1
ATOM 2941 N N . VAL A 1 357 ? 114.519 125.926 121.724 1.00 11.50 357 VAL A N 1
ATOM 2942 C CA . VAL A 1 357 ? 114.798 125.995 123.156 1.00 11.50 357 VAL A CA 1
ATOM 2943 C C . VAL A 1 357 ? 113.520 125.790 123.959 1.00 11.50 357 VAL A C 1
ATOM 2944 O O . VAL A 1 357 ? 113.511 125.077 124.971 1.00 11.50 357 VAL A O 1
ATOM 2948 N N . ALA A 1 358 ? 112.421 126.411 123.526 1.00 6.90 358 ALA A N 1
ATOM 2949 C CA . ALA A 1 358 ? 111.148 126.204 124.208 1.00 6.90 358 ALA A CA 1
ATOM 2950 C C . ALA A 1 358 ? 110.700 124.750 124.113 1.00 6.90 358 ALA A C 1
ATOM 2951 O O . ALA A 1 358 ? 110.132 124.206 125.065 1.00 6.90 358 ALA A O 1
ATOM 2953 N N . ALA A 1 359 ? 110.937 124.108 122.967 1.00 5.21 359 ALA A N 1
ATOM 2954 C CA . ALA A 1 359 ? 110.602 122.693 122.829 1.00 5.21 359 ALA A CA 1
ATOM 2955 C C . ALA A 1 359 ? 111.419 121.836 123.786 1.00 5.21 359 ALA A C 1
ATOM 2956 O O . ALA A 1 359 ? 110.887 120.912 124.411 1.00 5.21 359 ALA A O 1
ATOM 2958 N N . LEU A 1 360 ? 112.714 122.127 123.914 1.00 4.05 360 LEU A N 1
ATOM 2959 C CA . LEU A 1 360 ? 113.541 121.390 124.865 1.00 4.05 360 LEU A CA 1
ATOM 2960 C C . LEU A 1 360 ? 113.054 121.589 126.295 1.00 4.05 360 LEU A C 1
ATOM 2961 O O . LEU A 1 360 ? 113.000 120.635 127.079 1.00 4.05 360 LEU A O 1
ATOM 2966 N N . ASP A 1 361 ? 112.701 122.825 126.656 1.00 5.15 361 ASP A N 1
ATOM 2967 C CA . ASP A 1 361 ? 112.221 123.084 128.010 1.00 5.15 361 ASP A CA 1
ATOM 2968 C C . ASP A 1 361 ? 110.903 122.369 128.280 1.00 5.15 361 ASP A C 1
ATOM 2969 O O . ASP A 1 361 ? 110.713 121.795 129.357 1.00 5.15 361 ASP A O 1
ATOM 2974 N N . LYS A 1 362 ? 109.981 122.385 127.314 1.00 4.41 362 LYS A N 1
ATOM 2975 C CA . LYS A 1 362 ? 108.713 121.686 127.496 1.00 4.41 362 LYS A CA 1
ATOM 2976 C C . LYS A 1 362 ? 108.918 120.182 127.609 1.00 4.41 362 LYS A C 1
ATOM 2977 O O . LYS A 1 362 ? 108.236 119.513 128.392 1.00 4.41 362 LYS A O 1
ATOM 2983 N N . ALA A 1 363 ? 109.840 119.626 126.820 1.00 4.49 363 ALA A N 1
ATOM 2984 C CA . ALA A 1 363 ? 110.089 118.191 126.889 1.00 4.49 363 ALA A CA 1
ATOM 2985 C C . ALA A 1 363 ? 110.734 117.800 128.209 1.00 4.49 363 ALA A C 1
ATOM 2986 O O . ALA A 1 363 ? 110.391 116.764 128.787 1.00 4.49 363 ALA A O 1
ATOM 2988 N N . CYS A 1 364 ? 111.675 118.610 128.702 1.00 6.43 364 CYS A N 1
ATOM 2989 C CA . CYS A 1 364 ? 112.347 118.270 129.952 1.00 6.43 364 CYS A CA 1
ATOM 2990 C C . CYS A 1 364 ? 111.455 118.511 131.161 1.00 6.43 364 CYS A C 1
ATOM 2991 O O . CYS A 1 364 ? 111.585 117.811 132.167 1.00 6.43 364 CYS A O 1
ATOM 2994 N N . GLY A 1 365 ? 110.537 119.466 131.087 1.00 49.25 365 GLY A N 1
ATOM 2995 C CA . GLY A 1 365 ? 109.667 119.700 132.215 1.00 49.25 365 GLY A CA 1
ATOM 2996 C C . GLY A 1 365 ? 108.528 118.722 132.352 1.00 49.25 365 GLY A C 1
ATOM 2997 O O . GLY A 1 365 ? 107.658 118.912 133.204 1.00 49.25 365 GLY A O 1
ATOM 2998 N N . ARG A 1 366 ? 108.505 117.674 131.530 1.00 9.79 366 ARG A N 1
ATOM 2999 C CA . ARG A 1 366 ? 107.427 116.701 131.539 1.00 9.79 366 ARG A CA 1
ATOM 3000 C C . ARG A 1 366 ? 107.880 115.285 131.854 1.00 9.79 366 ARG A C 1
ATOM 3001 O O . ARG A 1 366 ? 107.026 114.421 132.068 1.00 9.79 366 ARG A O 1
ATOM 3009 N N . PHE A 1 367 ? 109.184 115.016 131.885 1.00 5.71 367 PHE A N 1
ATOM 3010 C CA . PHE A 1 367 ? 109.683 113.710 132.287 1.00 5.71 367 PHE A CA 1
ATOM 3011 C C . PHE A 1 367 ? 110.538 113.765 133.546 1.00 5.71 367 PHE A C 1
ATOM 3012 O O . PHE A 1 367 ? 110.990 112.717 134.016 1.00 5.71 367 PHE A O 1
ATOM 3020 N N . ILE A 1 368 ? 110.770 114.955 134.106 1.00 6.07 368 ILE A N 1
ATOM 3021 C CA . ILE A 1 368 ? 111.301 115.041 135.463 1.00 6.07 368 ILE A CA 1
ATOM 3022 C C . ILE A 1 368 ? 110.243 114.612 136.467 1.00 6.07 368 ILE A C 1
ATOM 3023 O O . ILE A 1 368 ? 110.524 113.868 137.412 1.00 6.07 368 ILE A O 1
ATOM 3028 N N . ASN A 1 369 ? 109.010 115.073 136.273 1.00 12.63 369 ASN A N 1
ATOM 3029 C CA . ASN A 1 369 ? 107.929 114.888 137.229 1.00 12.63 369 ASN A CA 1
ATOM 3030 C C . ASN A 1 369 ? 107.230 113.544 137.062 1.00 12.63 369 ASN A C 1
ATOM 3031 O O . ASN A 1 369 ? 107.125 112.774 138.020 1.00 12.63 369 ASN A O 1
ATOM 3036 N N . ASN A 1 370 ? 106.748 113.248 135.859 1.00 13.95 370 ASN A N 1
ATOM 3037 C CA . ASN A 1 370 ? 105.944 112.057 135.598 1.00 13.95 370 ASN A CA 1
ATOM 3038 C C . ASN A 1 370 ? 106.772 111.070 134.783 1.00 13.95 370 ASN A C 1
ATOM 3039 O O . ASN A 1 370 ? 106.803 111.146 133.551 1.00 13.95 370 ASN A O 1
ATOM 3044 N N . ASN A 1 371 ? 107.436 110.141 135.465 1.00 13.53 371 ASN A N 1
ATOM 3045 C CA . ASN A 1 371 ? 108.212 109.098 134.807 1.00 13.53 371 ASN A CA 1
ATOM 3046 C C . ASN A 1 371 ? 108.011 107.796 135.576 1.00 13.53 371 ASN A C 1
ATOM 3047 O O . ASN A 1 371 ? 107.113 107.681 136.414 1.00 13.53 371 ASN A O 1
ATOM 3052 N N . ALA A 1 372 ? 108.850 106.801 135.281 1.00 16.08 372 ALA A N 1
ATOM 3053 C CA . ALA A 1 372 ? 108.672 105.480 135.876 1.00 16.08 372 ALA A CA 1
ATOM 3054 C C . ALA A 1 372 ? 108.906 105.497 137.381 1.00 16.08 372 ALA A C 1
ATOM 3055 O O . ALA A 1 372 ? 108.177 104.839 138.133 1.00 16.08 372 ALA A O 1
ATOM 3057 N N . VAL A 1 373 ? 109.919 106.235 137.840 1.00 17.84 373 VAL A N 1
ATOM 3058 C CA . VAL A 1 373 ? 110.300 106.186 139.251 1.00 17.84 373 VAL A CA 1
ATOM 3059 C C . VAL A 1 373 ? 109.181 106.729 140.129 1.00 17.84 373 VAL A C 1
ATOM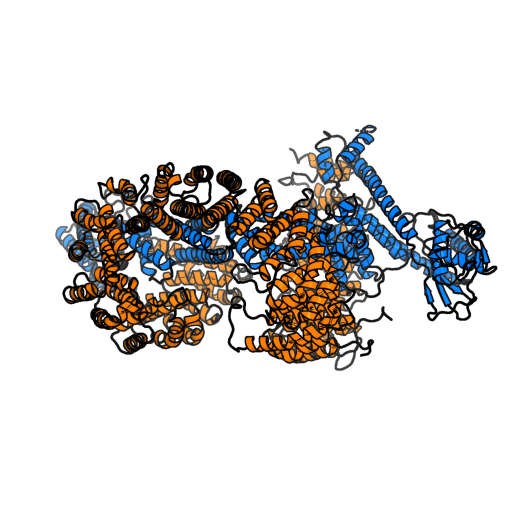 3060 O O . VAL A 1 373 ? 108.766 106.091 141.105 1.00 17.84 373 VAL A O 1
ATOM 3064 N N . THR A 1 374 ? 108.668 107.912 139.795 1.00 14.95 374 THR A N 1
ATOM 3065 C CA . THR A 1 374 ? 107.566 108.462 140.573 1.00 14.95 374 THR A CA 1
ATOM 3066 C C . THR A 1 374 ? 106.300 107.636 140.406 1.00 14.95 374 THR A C 1
ATOM 3067 O O . THR A 1 374 ? 105.497 107.542 141.340 1.00 14.95 374 THR A O 1
ATOM 3071 N N . LYS A 1 375 ? 106.104 107.033 139.232 1.00 18.27 375 LYS A N 1
ATOM 3072 C CA . LYS A 1 375 ? 104.923 106.202 139.020 1.00 18.27 375 LYS A CA 1
ATOM 3073 C C . LYS A 1 375 ? 104.926 104.996 139.949 1.00 18.27 375 LYS A C 1
ATOM 3074 O O . LYS A 1 375 ? 103.892 104.653 140.532 1.00 18.27 375 LYS A O 1
ATOM 3080 N N . MET A 1 376 ? 106.075 104.342 140.108 1.00 23.92 376 MET A N 1
ATOM 3081 C CA . MET A 1 376 ? 106.146 103.241 141.059 1.00 23.92 376 MET A CA 1
ATOM 3082 C C . MET A 1 376 ? 106.329 103.715 142.493 1.00 23.92 376 MET A C 1
ATOM 3083 O O . MET A 1 376 ? 106.250 102.895 143.413 1.00 23.92 376 MET A O 1
ATOM 3088 N N . ALA A 1 377 ? 106.570 105.006 142.708 1.00 27.44 377 ALA A N 1
ATOM 3089 C CA . ALA A 1 377 ? 106.544 105.582 144.045 1.00 27.44 377 ALA A CA 1
ATOM 3090 C C . ALA A 1 377 ? 105.164 106.100 144.432 1.00 27.44 377 ALA A C 1
ATOM 3091 O O . ALA A 1 377 ? 104.992 106.580 145.557 1.00 27.44 377 ALA A O 1
ATOM 3093 N N . GLN A 1 378 ? 104.191 106.028 143.523 1.00 44.62 378 GLN A N 1
ATOM 3094 C CA . GLN A 1 378 ? 102.790 106.359 143.783 1.00 44.62 378 GLN A CA 1
ATOM 3095 C C . GLN A 1 378 ? 102.587 107.819 144.171 1.00 44.62 378 GLN A C 1
ATOM 3096 O O . GLN A 1 378 ? 101.559 108.165 144.760 1.00 44.62 378 GLN A O 1
ATOM 3102 N N . SER A 1 379 ? 103.540 108.689 143.847 1.00 30.00 379 SER A N 1
ATOM 3103 C CA . SER A 1 379 ? 103.418 110.104 144.170 1.00 30.00 379 SER A CA 1
ATOM 3104 C C . SER A 1 379 ? 104.438 110.886 143.359 1.00 30.00 379 SER A C 1
ATOM 3105 O O . SER A 1 379 ? 105.609 110.506 143.296 1.00 30.00 379 SER A O 1
ATOM 3108 N N . SER A 1 380 ? 103.991 111.983 142.753 1.00 13.12 380 SER A N 1
ATOM 3109 C CA . SER A 1 380 ? 104.868 112.828 141.954 1.00 13.12 380 SER A CA 1
ATOM 3110 C C . SER A 1 380 ? 105.853 113.629 142.793 1.00 13.12 380 SER A C 1
ATOM 3111 O O . SER A 1 380 ? 106.650 114.382 142.225 1.00 13.12 380 SER A O 1
ATOM 3114 N N . SER A 1 381 ? 105.815 113.494 144.120 1.00 8.12 381 SER A N 1
ATOM 3115 C CA . SER A 1 381 ? 106.728 114.199 145.010 1.00 8.12 381 SER A CA 1
ATOM 3116 C C . SER A 1 381 ? 107.974 113.387 145.327 1.00 8.12 381 SER A C 1
ATOM 3117 O O . SER A 1 381 ? 108.556 113.545 146.407 1.00 8.12 381 SER A O 1
ATOM 3120 N N . LYS A 1 382 ? 108.389 112.510 144.417 1.00 6.03 382 LYS A N 1
ATOM 3121 C CA . LYS A 1 382 ? 109.621 111.749 144.566 1.00 6.03 382 LYS A CA 1
ATOM 3122 C C . LYS A 1 382 ? 110.772 112.327 143.759 1.00 6.03 382 LYS A C 1
ATOM 3123 O O . LYS A 1 382 ? 111.932 112.154 144.145 1.00 6.03 382 LYS A O 1
ATOM 3129 N N . SER A 1 383 ? 110.482 113.016 142.657 1.00 3.98 383 SER A N 1
ATOM 3130 C CA . SER A 1 383 ? 111.544 113.659 141.886 1.00 3.98 383 SER A CA 1
ATOM 3131 C C . SER A 1 383 ? 112.281 114.732 142.677 1.00 3.98 383 SER A C 1
ATOM 3132 O O . SER A 1 383 ? 113.523 114.745 142.637 1.00 3.98 383 SER A O 1
ATOM 3135 N N . PRO A 1 384 ? 111.616 115.659 143.391 1.00 4.88 384 PRO A N 1
ATOM 3136 C CA . PRO A 1 384 ? 112.378 116.617 144.202 1.00 4.88 384 PRO A CA 1
ATOM 3137 C C . PRO A 1 384 ? 113.145 115.954 145.332 1.00 4.88 384 PRO A C 1
ATOM 3138 O O . PRO A 1 384 ? 114.338 116.224 145.506 1.00 4.88 384 PRO A O 1
ATOM 3142 N N . GLU A 1 385 ? 112.485 115.068 146.083 1.00 14.94 385 GLU A N 1
ATOM 3143 C CA . GLU A 1 385 ? 113.103 114.491 147.273 1.00 14.94 385 GLU A CA 1
ATOM 3144 C C . GLU A 1 385 ? 114.457 113.877 146.955 1.00 14.94 385 GLU A C 1
ATOM 3145 O O . GLU A 1 385 ? 115.467 114.216 147.583 1.00 14.94 385 GLU A O 1
ATOM 3151 N N . LEU A 1 386 ? 114.504 112.997 145.951 1.00 14.83 386 LEU A N 1
ATOM 3152 C CA . LEU A 1 386 ? 115.762 112.363 145.574 1.00 14.83 386 LEU A CA 1
ATOM 3153 C C . LEU A 1 386 ? 116.822 113.410 145.274 1.00 14.83 386 LEU A C 1
ATOM 3154 O O . LEU A 1 386 ? 117.954 113.321 145.764 1.00 14.83 386 LEU A O 1
ATOM 3159 N N . LEU A 1 387 ? 116.454 114.438 144.506 1.00 49.25 387 LEU A N 1
ATOM 3160 C CA . LEU A 1 387 ? 117.390 115.515 144.212 1.00 49.25 387 LEU A CA 1
ATOM 3161 C C . LEU A 1 387 ? 117.997 116.062 145.494 1.00 49.25 387 LEU A C 1
ATOM 3162 O O . LEU A 1 387 ? 119.223 116.155 145.622 1.00 49.25 387 LEU A O 1
ATOM 3167 N N . ALA A 1 388 ? 117.150 116.370 146.479 1.00 49.25 388 ALA A N 1
ATOM 3168 C CA . ALA A 1 388 ? 117.653 116.888 147.745 1.00 49.25 388 ALA A CA 1
ATOM 3169 C C . ALA A 1 388 ? 118.647 115.920 148.365 1.00 49.25 388 ALA A C 1
ATOM 3170 O O . ALA A 1 388 ? 119.751 116.314 148.762 1.00 49.25 388 ALA A O 1
ATOM 3172 N N . ARG A 1 389 ? 118.295 114.631 148.402 1.00 49.25 389 ARG A N 1
ATOM 3173 C CA . ARG A 1 389 ? 119.203 113.646 148.976 1.00 49.25 389 ARG A CA 1
ATOM 3174 C C . ARG A 1 389 ? 120.523 113.629 148.222 1.00 49.25 389 ARG A C 1
ATOM 3175 O O . ARG A 1 389 ? 121.592 113.519 148.834 1.00 49.25 389 ARG A O 1
ATOM 3183 N N . TYR A 1 390 ? 120.472 113.792 146.898 1.00 20.62 390 TYR A N 1
ATOM 3184 C CA . TYR A 1 390 ? 121.704 113.858 146.123 1.00 20.62 390 TYR A CA 1
ATOM 3185 C C . TYR A 1 390 ? 122.602 114.969 146.641 1.00 20.62 390 TYR A C 1
ATOM 3186 O O . TYR A 1 390 ? 123.794 114.752 146.887 1.00 20.62 390 TYR A O 1
ATOM 3195 N N . CYS A 1 391 ? 122.032 116.157 146.862 1.00 14.42 391 CYS A N 1
ATOM 3196 C CA . CYS A 1 391 ? 122.835 117.262 147.371 1.00 14.42 391 CYS A CA 1
ATOM 3197 C C . CYS A 1 391 ? 123.500 116.880 148.682 1.00 14.42 391 CYS A C 1
ATOM 3198 O O . CYS A 1 391 ? 124.669 117.211 148.913 1.00 14.42 391 CYS A O 1
ATOM 3201 N N . ASP A 1 392 ? 122.787 116.139 149.532 1.00 17.35 392 ASP A N 1
ATOM 3202 C CA . ASP A 1 392 ? 123.379 115.686 150.785 1.00 17.35 392 ASP A CA 1
ATOM 3203 C C . ASP A 1 392 ? 124.646 114.886 150.522 1.00 17.35 392 ASP A C 1
ATOM 3204 O O . ASP A 1 392 ? 125.706 115.171 151.093 1.00 17.35 392 ASP A O 1
ATOM 3209 N N . SER A 1 393 ? 124.573 113.915 149.611 1.00 10.63 393 SER A N 1
ATOM 3210 C CA . SER A 1 393 ? 125.739 113.088 149.341 1.00 10.63 393 SER A CA 1
ATOM 3211 C C . SER A 1 393 ? 126.857 113.865 148.665 1.00 10.63 393 SER A C 1
ATOM 3212 O O . SER A 1 393 ? 127.974 113.348 148.568 1.00 10.63 393 SER A O 1
ATOM 3215 N N . LEU A 1 394 ? 126.592 115.082 148.195 1.00 19.49 394 LEU A N 1
ATOM 3216 C CA . LEU A 1 394 ? 127.645 115.910 147.632 1.00 19.49 394 LEU A CA 1
ATOM 3217 C C . LEU A 1 394 ? 128.342 116.770 148.673 1.00 19.49 394 LEU A C 1
ATOM 3218 O O . LEU A 1 394 ? 129.358 117.395 148.353 1.00 19.49 394 LEU A O 1
ATOM 3223 N N . LEU A 1 395 ? 127.832 116.821 149.903 1.00 20.81 395 LEU A N 1
ATOM 3224 C CA . LEU A 1 395 ? 128.391 117.711 150.908 1.00 20.81 395 LEU A CA 1
ATOM 3225 C C . LEU A 1 395 ? 128.799 117.021 152.200 1.00 20.81 395 LEU A C 1
ATOM 3226 O O . LEU A 1 395 ? 129.490 117.644 153.012 1.00 20.81 395 LEU A O 1
ATOM 3231 N N . LYS A 1 396 ? 128.401 115.772 152.422 1.00 26.44 396 LYS A N 1
ATOM 3232 C CA . LYS A 1 396 ? 128.885 115.036 153.576 1.00 26.44 396 LYS A CA 1
ATOM 3233 C C . LYS A 1 396 ? 130.352 114.660 153.386 1.00 26.44 396 LYS A C 1
ATOM 3234 O O . LYS A 1 396 ? 130.863 114.582 152.266 1.00 26.44 396 LYS A O 1
ATOM 3240 N N . LYS A 1 397 ? 131.034 114.430 154.504 1.00 62.33 397 LYS A N 1
ATOM 3241 C CA . LYS A 1 397 ? 132.429 114.018 154.450 1.00 62.33 397 LYS A CA 1
ATOM 3242 C C . LYS A 1 397 ? 132.538 112.619 153.856 1.00 62.33 397 LYS A C 1
ATOM 3243 O O . LYS A 1 397 ? 131.830 111.698 154.274 1.00 62.33 397 LYS A O 1
ATOM 3249 N N . SER A 1 398 ? 133.430 112.461 152.879 1.00 87.75 398 SER A N 1
ATOM 3250 C CA . SER A 1 398 ? 133.597 111.199 152.175 1.00 87.75 398 SER A CA 1
ATOM 3251 C C . SER A 1 398 ? 135.082 110.915 151.998 1.00 87.75 398 SER A C 1
ATOM 3252 O O . SER A 1 398 ? 135.937 111.773 152.233 1.00 87.75 398 SER A O 1
ATOM 3255 N N . SER A 1 399 ? 135.379 109.682 151.576 1.00 98.82 399 SER A N 1
ATOM 3256 C CA . SER A 1 399 ? 136.768 109.263 151.414 1.00 98.82 399 SER A CA 1
ATOM 3257 C C . SER A 1 399 ? 137.476 110.073 150.334 1.00 98.82 399 SER A C 1
ATOM 3258 O O . SER A 1 399 ? 138.633 110.475 150.507 1.00 98.82 399 SER A O 1
ATOM 3261 N N . LYS A 1 400 ? 136.803 110.320 149.214 1.00 93.46 400 LYS A N 1
ATOM 3262 C CA . LYS A 1 400 ? 137.380 111.043 148.082 1.00 93.46 400 LYS A CA 1
ATOM 3263 C C . LYS A 1 400 ? 136.631 112.361 147.918 1.00 93.46 400 LYS A C 1
ATOM 3264 O O . LYS A 1 400 ? 135.521 112.393 147.379 1.00 93.46 400 LYS A O 1
ATOM 3270 N N . ASN A 1 401 ? 137.242 113.443 148.380 1.00 97.01 401 ASN A N 1
ATOM 3271 C CA . ASN A 1 401 ? 136.635 114.758 148.229 1.00 97.01 401 ASN A CA 1
ATOM 3272 C C . ASN A 1 401 ? 136.668 115.173 146.763 1.00 97.01 401 ASN A C 1
ATOM 3273 O O . ASN A 1 401 ? 137.744 115.193 146.154 1.00 97.01 401 ASN A O 1
ATOM 3278 N N . PRO A 1 402 ? 135.527 115.502 146.163 1.00 79.41 402 PRO A N 1
ATOM 3279 C CA . PRO A 1 402 ? 135.516 115.876 144.745 1.00 79.41 402 PRO A CA 1
ATOM 3280 C C . PRO A 1 402 ? 136.245 117.188 144.499 1.00 79.41 402 PRO A C 1
ATOM 3281 O O . PRO A 1 402 ? 136.393 118.033 145.386 1.00 79.41 402 PRO A O 1
ATOM 3285 N N . GLU A 1 403 ? 136.714 117.337 143.262 1.00 67.50 403 GLU A N 1
ATOM 3286 C CA . GLU A 1 403 ? 137.434 118.539 142.863 1.00 67.50 403 GLU A CA 1
ATOM 3287 C C . GLU A 1 403 ? 136.547 119.769 143.014 1.00 67.50 403 GLU A C 1
ATOM 3288 O O . GLU A 1 403 ? 135.341 119.721 142.758 1.00 67.50 403 GLU A O 1
ATOM 3294 N N . GLU A 1 404 ? 137.158 120.878 143.440 1.00 64.42 404 GLU A N 1
ATOM 3295 C CA . GLU A 1 404 ? 136.395 122.093 143.710 1.00 64.42 404 GLU A CA 1
ATOM 3296 C C . GLU A 1 404 ? 135.691 122.593 142.454 1.00 64.42 404 GLU A C 1
ATOM 3297 O O . GLU A 1 404 ? 134.506 122.945 142.491 1.00 64.42 404 GLU A O 1
ATOM 3303 N N . ALA A 1 405 ? 136.406 122.627 141.328 1.00 65.72 405 ALA A N 1
ATOM 3304 C CA . ALA A 1 405 ? 135.770 122.991 140.067 1.00 65.72 405 ALA A CA 1
ATOM 3305 C C . ALA A 1 405 ? 134.703 121.974 139.683 1.00 65.72 405 ALA A C 1
ATOM 3306 O O . ALA A 1 405 ? 133.616 122.343 139.219 1.00 65.72 405 ALA A O 1
ATOM 3308 N N . GLU A 1 406 ? 134.996 120.687 139.881 1.00 60.13 406 GLU A N 1
ATOM 3309 C CA . GLU A 1 406 ? 134.005 119.651 139.619 1.00 60.13 406 GLU A CA 1
ATOM 3310 C C . GLU A 1 406 ? 132.800 119.803 140.539 1.00 60.13 406 GLU A C 1
ATOM 3311 O O . GLU A 1 406 ? 131.655 119.625 140.109 1.00 60.13 406 GLU A O 1
ATOM 3317 N N . LEU A 1 407 ? 133.038 120.146 141.808 1.00 51.81 407 LEU A N 1
ATOM 3318 C CA . LEU A 1 407 ? 131.932 120.360 142.736 1.00 51.81 407 LEU A CA 1
ATOM 3319 C C . LEU A 1 407 ? 131.055 121.525 142.297 1.00 51.81 407 LEU A C 1
ATOM 3320 O O . LEU A 1 407 ? 129.822 121.431 142.332 1.00 51.81 407 LEU A O 1
ATOM 3325 N N . GLU A 1 408 ? 131.671 122.636 141.888 1.00 46.92 408 GLU A N 1
ATOM 3326 C CA . GLU A 1 408 ? 130.891 123.789 141.447 1.00 46.92 408 GLU A CA 1
ATOM 3327 C C . GLU A 1 408 ? 130.099 123.467 140.188 1.00 46.92 408 GLU A C 1
ATOM 3328 O O . GLU A 1 408 ? 128.935 123.869 140.056 1.00 46.92 408 GLU A O 1
ATOM 3334 N N . ASP A 1 409 ? 130.710 122.739 139.251 1.00 46.38 409 ASP A N 1
ATOM 3335 C CA . ASP A 1 409 ? 129.981 122.331 138.056 1.00 46.38 409 ASP A CA 1
ATOM 3336 C C . ASP A 1 409 ? 128.805 121.430 138.411 1.00 46.38 409 ASP A C 1
ATOM 3337 O O . ASP A 1 409 ? 127.714 121.565 137.842 1.00 46.38 409 ASP A O 1
ATOM 3342 N N . THR A 1 410 ? 129.004 120.506 139.354 1.00 36.71 410 THR A N 1
ATOM 3343 C CA . THR A 1 410 ? 127.918 119.621 139.754 1.00 36.71 410 THR A CA 1
ATOM 3344 C C . THR A 1 410 ? 126.784 120.397 140.411 1.00 36.71 410 THR A C 1
ATOM 3345 O O . THR A 1 410 ? 125.608 120.108 140.170 1.00 36.71 410 THR A O 1
ATOM 3349 N N . LEU A 1 411 ? 127.113 121.382 141.249 1.00 22.73 411 LEU A N 1
ATOM 3350 C CA . LEU A 1 411 ? 126.065 122.187 141.875 1.00 22.73 411 LEU A CA 1
ATOM 3351 C C . LEU A 1 411 ? 125.303 123.006 140.838 1.00 22.73 411 LEU A C 1
ATOM 3352 O O . LEU A 1 411 ? 124.075 123.141 140.921 1.00 22.73 411 LEU A O 1
ATOM 3357 N N . ASN A 1 412 ? 126.009 123.555 139.848 1.00 18.30 412 ASN A N 1
ATOM 3358 C CA . ASN A 1 412 ? 125.324 124.282 138.784 1.00 18.30 412 ASN A CA 1
ATOM 3359 C C . ASN A 1 412 ? 124.408 123.357 137.990 1.00 18.30 412 ASN A C 1
ATOM 3360 O O . ASN A 1 412 ? 123.304 123.750 137.589 1.00 18.30 412 ASN A O 1
ATOM 3365 N N . GLN A 1 413 ? 124.849 122.120 137.754 1.00 17.99 413 GLN A N 1
ATOM 3366 C CA . GLN A 1 413 ? 123.994 121.148 137.079 1.00 17.99 413 GLN A CA 1
ATOM 3367 C C . GLN A 1 413 ? 122.770 120.809 137.926 1.00 17.99 413 GLN A C 1
ATOM 3368 O O . GLN A 1 413 ? 121.661 120.641 137.401 1.00 17.99 413 GLN A O 1
ATOM 3374 N N . VAL A 1 414 ? 122.951 120.704 139.241 1.00 11.27 414 VAL A N 1
ATOM 3375 C CA . VAL A 1 414 ? 121.814 120.457 140.121 1.00 11.27 414 VAL A CA 1
ATOM 3376 C C . VAL A 1 414 ? 120.813 121.601 140.026 1.00 11.27 414 VAL A C 1
ATOM 3377 O O . VAL A 1 414 ? 119.600 121.380 140.039 1.00 11.27 414 VAL A O 1
ATOM 3381 N N . MET A 1 415 ? 121.301 122.840 139.925 1.00 12.45 415 MET A N 1
ATOM 3382 C CA . MET A 1 415 ? 120.393 123.973 139.726 1.00 12.45 415 MET A CA 1
ATOM 3383 C C . MET A 1 415 ? 119.667 123.904 138.387 1.00 12.45 415 MET A C 1
ATOM 3384 O O . MET A 1 415 ? 118.465 124.198 138.310 1.00 12.45 415 MET A O 1
ATOM 3389 N N . VAL A 1 416 ? 120.373 123.537 137.315 1.00 9.73 416 VAL A N 1
ATOM 3390 C CA . VAL A 1 416 ? 119.699 123.534 136.019 1.00 9.73 416 VAL A CA 1
ATOM 3391 C C . VAL A 1 416 ? 118.695 122.387 135.949 1.00 9.73 416 VAL A C 1
ATOM 3392 O O . VAL A 1 416 ? 117.775 122.409 135.124 1.00 9.73 416 VAL A O 1
ATOM 3396 N N . VAL A 1 417 ? 118.839 121.376 136.810 1.00 11.06 417 VAL A N 1
ATOM 3397 C CA . VAL A 1 417 ? 117.778 120.376 136.938 1.00 11.06 417 VAL A CA 1
ATOM 3398 C C . VAL A 1 417 ? 116.643 120.898 137.813 1.00 11.06 417 VAL A C 1
ATOM 3399 O O . VAL A 1 417 ? 115.464 120.760 137.470 1.00 11.06 417 VAL A O 1
ATOM 3403 N N . PHE A 1 418 ? 116.978 121.510 138.951 1.00 13.38 418 PHE A N 1
ATOM 3404 C CA . PHE A 1 418 ? 115.976 122.004 139.891 1.00 13.38 418 PHE A CA 1
ATOM 3405 C C . PHE A 1 418 ? 115.084 123.066 139.274 1.00 13.38 418 PHE A C 1
ATOM 3406 O O . PHE A 1 418 ? 113.976 123.296 139.767 1.00 13.38 418 PHE A O 1
ATOM 3414 N N . LYS A 1 419 ? 115.536 123.708 138.202 1.00 49.25 419 LYS A N 1
ATOM 3415 C CA . LYS A 1 419 ? 114.702 124.698 137.533 1.00 49.25 419 LYS A CA 1
ATOM 3416 C C . LYS A 1 419 ? 113.384 124.110 137.033 1.00 49.25 419 LYS A C 1
ATOM 3417 O O . LYS A 1 419 ? 112.423 124.859 136.834 1.00 49.25 419 LYS A O 1
ATOM 3423 N N . TYR A 1 420 ? 113.302 122.789 136.858 1.00 16.51 420 TYR A N 1
ATOM 3424 C CA . TYR A 1 420 ? 112.160 122.162 136.198 1.00 16.51 420 TYR A CA 1
ATOM 3425 C C . TYR A 1 420 ? 111.143 121.533 137.143 1.00 16.51 420 TYR A C 1
ATOM 3426 O O . TYR A 1 420 ? 109.971 121.430 136.773 1.00 16.51 420 TYR A O 1
ATOM 3435 N N . ILE A 1 421 ? 111.546 121.097 138.339 1.00 49.25 421 ILE A N 1
ATOM 3436 C CA . ILE A 1 421 ? 110.643 120.330 139.192 1.00 49.25 421 ILE A CA 1
ATOM 3437 C C . ILE A 1 421 ? 109.473 121.199 139.633 1.00 49.25 421 ILE A C 1
ATOM 3438 O O . ILE A 1 421 ? 109.643 122.367 140.007 1.00 49.25 421 ILE A O 1
ATOM 3443 N N . GLU A 1 422 ? 108.266 120.633 139.567 1.00 26.90 422 GLU A N 1
ATOM 3444 C CA . GLU A 1 422 ? 107.059 121.404 139.850 1.00 26.90 422 GLU A CA 1
ATOM 3445 C C . GLU A 1 422 ? 106.936 121.733 141.332 1.00 26.90 422 GLU A C 1
ATOM 3446 O O . GLU A 1 422 ? 106.669 122.882 141.700 1.00 26.90 422 GLU A O 1
ATOM 3452 N N . ASP A 1 423 ? 107.120 120.739 142.198 1.00 13.92 423 ASP A N 1
ATOM 3453 C CA . ASP A 1 423 ? 106.954 120.919 143.640 1.00 13.92 423 ASP A CA 1
ATOM 3454 C C . ASP A 1 423 ? 108.296 121.311 144.236 1.00 13.92 423 ASP A C 1
ATOM 3455 O O . ASP A 1 423 ? 109.183 120.473 144.399 1.00 13.92 423 ASP A O 1
ATOM 3460 N N . LYS A 1 424 ? 108.449 122.590 144.573 1.00 8.51 424 LYS A N 1
ATOM 3461 C CA . LYS A 1 424 ? 109.701 123.075 145.131 1.00 8.51 424 LYS A CA 1
ATOM 3462 C C . LYS A 1 424 ? 109.685 123.190 146.649 1.00 8.51 424 LYS A C 1
ATOM 3463 O O . LYS A 1 424 ? 110.758 123.174 147.266 1.00 8.51 424 LYS A O 1
ATOM 3469 N N . ASP A 1 425 ? 108.508 123.295 147.269 1.00 8.31 425 ASP A N 1
ATOM 3470 C CA . ASP A 1 425 ? 108.461 123.341 148.725 1.00 8.31 425 ASP A CA 1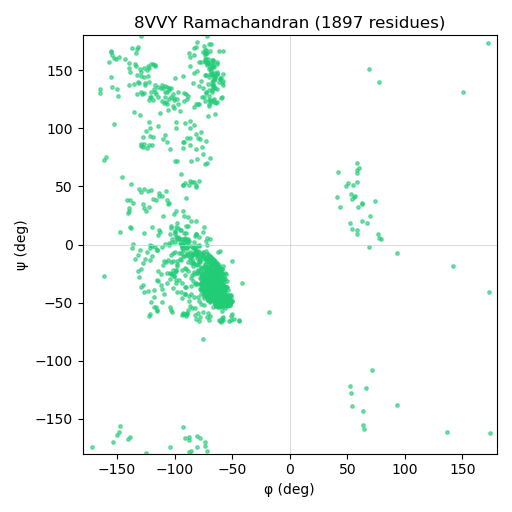
ATOM 3471 C C . ASP A 1 425 ? 108.914 122.023 149.342 1.00 8.31 425 ASP A C 1
ATOM 3472 O O . ASP A 1 425 ? 109.509 122.020 150.425 1.00 8.31 425 ASP A O 1
ATOM 3477 N N . VAL A 1 426 ? 108.660 120.902 148.664 1.00 7.93 426 VAL A N 1
ATOM 3478 C CA . VAL A 1 426 ? 109.180 119.619 149.130 1.00 7.93 426 VAL A CA 1
ATOM 3479 C C . VAL A 1 426 ? 110.702 119.631 149.121 1.00 7.93 426 VAL A C 1
ATOM 3480 O O . VAL A 1 426 ? 111.352 119.160 150.067 1.00 7.93 426 VAL A O 1
ATOM 3484 N N . PHE A 1 427 ? 111.294 120.165 148.051 1.00 10.86 427 PHE A N 1
ATOM 3485 C CA . PHE A 1 427 ? 112.746 120.271 147.995 1.00 10.86 427 PHE A CA 1
ATOM 3486 C C . PHE A 1 427 ? 113.270 121.146 149.119 1.00 10.86 427 PHE A C 1
ATOM 3487 O O . PHE A 1 427 ? 114.278 120.813 149.751 1.00 10.86 427 PHE A O 1
ATOM 3495 N N . GLN A 1 428 ? 112.602 122.269 149.387 1.00 19.75 428 GLN A N 1
ATOM 3496 C CA . GLN A 1 428 ? 113.053 123.139 150.469 1.00 19.75 428 GLN A CA 1
ATOM 3497 C C . GLN A 1 428 ? 112.991 122.427 151.815 1.00 19.75 428 GLN A C 1
ATOM 3498 O O . GLN A 1 428 ? 113.928 122.521 152.617 1.00 19.75 428 GLN A O 1
ATOM 3504 N N . LYS A 1 429 ? 111.905 121.697 152.075 1.00 21.73 429 LYS A N 1
ATOM 3505 C CA . LYS A 1 429 ? 111.774 120.993 153.348 1.00 21.73 429 LYS A CA 1
ATOM 3506 C C . LYS A 1 429 ? 112.868 119.947 153.517 1.00 21.73 429 LYS A C 1
ATOM 3507 O O . LYS A 1 429 ? 113.528 119.878 154.565 1.00 21.73 429 LYS A O 1
ATOM 3513 N N . PHE A 1 430 ? 113.079 119.119 152.492 1.00 87.30 430 PHE A N 1
ATOM 3514 C CA . PHE A 1 430 ? 114.073 118.059 152.620 1.00 87.30 430 PHE A CA 1
ATOM 3515 C C . PHE A 1 430 ? 115.482 118.627 152.720 1.00 87.30 430 PHE A C 1
ATOM 3516 O O . PHE A 1 430 ? 116.314 118.105 153.473 1.00 87.30 430 PHE A O 1
ATOM 3524 N N . TYR A 1 431 ? 115.772 119.701 151.982 1.00 49.25 431 TYR A N 1
ATOM 3525 C CA . TYR A 1 431 ? 117.083 120.322 152.102 1.00 49.25 431 TYR A CA 1
ATOM 3526 C C . TYR A 1 431 ? 117.295 120.903 153.490 1.00 49.25 431 TYR A C 1
ATOM 3527 O O . TYR A 1 431 ? 118.391 120.790 154.046 1.00 49.25 431 TYR A O 1
ATOM 3536 N N . ALA A 1 432 ? 116.269 121.533 154.066 1.00 54.09 432 ALA A N 1
ATOM 3537 C CA . ALA A 1 432 ? 116.415 122.064 155.417 1.00 54.09 432 ALA A CA 1
ATOM 3538 C C . ALA A 1 432 ? 116.696 120.949 156.415 1.00 54.09 432 ALA A C 1
ATOM 3539 O O . ALA A 1 432 ? 117.563 121.089 157.287 1.00 54.09 432 ALA A O 1
ATOM 3541 N N . LYS A 1 433 ? 115.983 119.827 156.293 1.00 25.08 433 LYS A N 1
ATOM 3542 C CA . LYS A 1 433 ? 116.225 118.703 157.195 1.00 25.08 433 LYS A CA 1
ATOM 3543 C C . LYS A 1 433 ? 117.650 118.177 157.063 1.00 25.08 433 LYS A C 1
ATOM 3544 O O . LYS A 1 433 ? 118.346 117.967 158.068 1.00 25.08 433 LYS A O 1
ATOM 3550 N N . MET A 1 434 ? 118.097 117.941 155.826 1.00 25.99 434 MET A N 1
ATOM 3551 C CA . MET A 1 434 ? 119.438 117.406 155.623 1.00 25.99 434 MET A CA 1
ATOM 3552 C C . MET A 1 434 ? 120.495 118.372 156.135 1.00 25.99 434 MET A C 1
ATOM 3553 O O . MET A 1 434 ? 121.479 117.956 156.756 1.00 25.99 434 MET A O 1
ATOM 3558 N N . LEU A 1 435 ? 120.304 119.669 155.890 1.00 23.24 435 LEU A N 1
ATOM 3559 C CA . LEU A 1 435 ? 121.255 120.663 156.371 1.00 23.24 435 LEU A CA 1
ATOM 3560 C C . LEU A 1 435 ? 121.322 120.675 157.890 1.00 23.24 435 LEU A C 1
ATOM 3561 O O . LEU A 1 435 ? 122.410 120.772 158.464 1.00 23.24 435 LEU A O 1
ATOM 3566 N N . ALA A 1 436 ? 120.172 120.588 158.561 1.00 16.75 436 ALA A N 1
ATOM 3567 C CA . ALA A 1 436 ? 120.182 120.573 160.021 1.00 16.75 436 ALA A CA 1
ATOM 3568 C C . ALA A 1 436 ? 120.929 119.354 160.547 1.00 16.75 436 ALA A C 1
ATOM 3569 O O . ALA A 1 436 ? 121.781 119.465 161.441 1.00 16.75 436 ALA A O 1
ATOM 3571 N N . LYS A 1 437 ? 120.639 118.179 159.981 1.00 20.59 437 LYS A N 1
ATOM 3572 C CA . LYS A 1 437 ? 121.297 116.964 160.455 1.00 20.59 437 LYS A CA 1
ATOM 3573 C C . LYS A 1 437 ? 122.791 116.973 160.155 1.00 20.59 437 LYS A C 1
ATOM 3574 O O . LYS A 1 437 ? 123.570 116.361 160.893 1.00 20.59 437 LYS A O 1
ATOM 3580 N N . ARG A 1 438 ? 123.211 117.644 159.081 1.00 19.64 438 ARG A N 1
ATOM 3581 C CA . ARG A 1 438 ? 124.641 117.754 158.804 1.00 19.64 438 ARG A CA 1
ATOM 3582 C C . ARG A 1 438 ? 125.311 118.741 159.749 1.00 19.64 438 ARG A C 1
ATOM 3583 O O . ARG A 1 438 ? 126.427 118.498 160.220 1.00 19.64 438 ARG A O 1
ATOM 3591 N N . LEU A 1 439 ? 124.651 119.866 160.026 1.00 27.36 439 LEU A N 1
ATOM 3592 C CA . LEU A 1 439 ? 125.251 120.889 160.875 1.00 27.36 439 LEU A CA 1
ATOM 3593 C C . LEU A 1 439 ? 125.409 120.402 162.307 1.00 27.36 439 LEU A C 1
ATOM 3594 O O . LEU A 1 439 ? 126.419 120.697 162.957 1.00 27.36 439 LEU A O 1
ATOM 3599 N N . VAL A 1 440 ? 124.422 119.666 162.824 1.00 38.34 440 VAL A N 1
ATOM 3600 C CA . VAL A 1 440 ? 124.492 119.230 164.218 1.00 38.34 440 VAL A CA 1
ATOM 3601 C C . VAL A 1 440 ? 125.677 118.297 164.432 1.00 38.34 440 VAL A C 1
ATOM 3602 O O . VAL A 1 440 ? 126.460 118.466 165.374 1.00 38.34 440 VAL A O 1
ATOM 3606 N N . HIS A 1 441 ? 125.838 117.310 163.555 1.00 42.94 441 HIS A N 1
ATOM 3607 C CA . HIS A 1 441 ? 126.931 116.355 163.686 1.00 42.94 441 HIS A CA 1
ATOM 3608 C C . HIS A 1 441 ? 128.237 116.859 163.087 1.00 42.94 441 HIS A C 1
ATOM 3609 O O . HIS A 1 441 ? 129.247 116.152 163.174 1.00 42.94 441 HIS A O 1
ATOM 3616 N N . GLN A 1 442 ? 128.237 118.048 162.484 1.00 45.30 442 GLN A N 1
ATOM 3617 C CA . GLN A 1 442 ? 129.431 118.657 161.897 1.00 45.30 442 GLN A CA 1
ATOM 3618 C C . GLN A 1 442 ? 130.044 117.752 160.825 1.00 45.30 442 GLN A C 1
ATOM 3619 O O . GLN A 1 442 ? 131.226 117.407 160.859 1.00 45.30 442 GLN A O 1
ATOM 3625 N N . ASN A 1 443 ? 129.207 117.373 159.862 1.00 44.62 443 ASN A N 1
ATOM 3626 C CA . ASN A 1 443 ? 129.621 116.546 158.739 1.00 44.62 443 ASN A CA 1
ATOM 3627 C C . ASN A 1 443 ? 129.922 117.359 157.488 1.00 44.62 443 ASN A C 1
ATOM 3628 O O . ASN A 1 443 ? 130.192 116.776 156.435 1.00 44.62 443 ASN A O 1
ATOM 3633 N N . SER A 1 444 ? 129.874 118.686 157.576 1.00 50.53 444 SER A N 1
ATOM 3634 C CA . SER A 1 444 ? 130.094 119.527 156.407 1.00 50.53 444 SER A CA 1
ATOM 3635 C C . SER A 1 444 ? 131.528 119.377 155.916 1.00 50.53 444 SER A C 1
ATOM 3636 O O . SER A 1 444 ? 132.478 119.607 156.670 1.00 50.53 444 SER A O 1
ATOM 3639 N N . ALA A 1 445 ? 131.683 118.985 154.649 1.00 56.60 445 ALA A N 1
ATOM 3640 C CA . ALA A 1 445 ? 133.018 118.839 154.082 1.00 56.60 445 ALA A CA 1
ATOM 3641 C C . ALA A 1 445 ? 133.738 120.179 154.009 1.00 56.60 445 ALA A C 1
ATOM 3642 O O . ALA A 1 445 ? 134.935 120.262 154.303 1.00 56.60 445 ALA A O 1
ATOM 3644 N N . SER A 1 446 ? 133.028 121.236 153.623 1.00 59.03 446 SER A N 1
ATOM 3645 C CA . SER A 1 446 ? 133.626 122.559 153.510 1.00 59.03 446 SER A CA 1
ATOM 3646 C C . SER A 1 446 ? 132.543 123.611 153.673 1.00 59.03 446 SER A C 1
ATOM 3647 O O . SER A 1 446 ? 131.464 123.487 153.088 1.00 59.03 446 SER A O 1
ATOM 3650 N N . ASP A 1 447 ? 132.835 124.643 154.466 1.00 54.69 447 ASP A N 1
ATOM 3651 C CA . ASP A 1 447 ? 131.858 125.704 154.682 1.00 54.69 447 ASP A CA 1
ATOM 3652 C C . ASP A 1 447 ? 131.685 126.578 153.445 1.00 54.69 447 ASP A C 1
ATOM 3653 O O . ASP A 1 447 ? 130.588 127.097 153.206 1.00 54.69 447 ASP A O 1
ATOM 3658 N N . ASP A 1 448 ? 132.746 126.756 152.656 1.00 55.17 448 ASP A N 1
ATOM 3659 C CA . ASP A 1 448 ? 132.667 127.628 151.488 1.00 55.17 448 ASP A CA 1
ATOM 3660 C C . ASP A 1 448 ? 131.689 127.083 150.453 1.00 55.17 448 ASP A C 1
ATOM 3661 O O . ASP A 1 448 ? 130.845 127.821 149.932 1.00 55.17 448 ASP A O 1
ATOM 3666 N N . ALA A 1 449 ? 131.786 125.787 150.145 1.00 47.85 449 ALA A N 1
ATOM 3667 C CA . ALA A 1 449 ? 130.887 125.193 149.160 1.00 47.85 449 ALA A CA 1
ATOM 3668 C C . ALA A 1 449 ? 129.444 125.224 149.645 1.00 47.85 449 ALA A C 1
ATOM 3669 O O . ALA A 1 449 ? 128.518 125.450 148.859 1.00 47.85 449 ALA A O 1
ATOM 3671 N N . GLU A 1 450 ? 129.237 124.995 150.939 1.00 38.20 450 GLU A N 1
ATOM 3672 C CA . GLU A 1 450 ? 127.890 125.005 151.495 1.00 38.20 450 GLU A CA 1
ATOM 3673 C C . GLU A 1 450 ? 127.282 126.405 151.453 1.00 38.20 450 GLU A C 1
ATOM 3674 O O . GLU A 1 450 ? 126.100 126.572 151.118 1.00 38.20 450 GLU A O 1
ATOM 3680 N N . ALA A 1 451 ? 128.082 127.427 151.764 1.00 37.18 451 ALA A N 1
ATOM 3681 C CA . ALA A 1 451 ? 127.604 128.800 151.634 1.00 37.18 451 ALA A CA 1
ATOM 3682 C C . ALA A 1 451 ? 127.313 129.149 150.179 1.00 37.18 451 ALA A C 1
ATOM 3683 O O . ALA A 1 451 ? 126.354 129.872 149.888 1.00 37.18 451 ALA A O 1
ATOM 3685 N N . SER A 1 452 ? 128.131 128.647 149.250 1.00 30.85 452 SER A N 1
ATOM 3686 C CA . SER A 1 452 ? 127.857 128.860 147.831 1.00 30.85 452 SER A CA 1
ATOM 3687 C C . SER A 1 452 ? 126.543 128.209 147.420 1.00 30.85 452 SER A C 1
ATOM 3688 O O . SER A 1 452 ? 125.780 128.773 146.627 1.00 30.85 452 SER A O 1
ATOM 3691 N N . MET A 1 453 ? 126.274 127.012 147.939 1.00 28.53 453 MET A N 1
ATOM 3692 C CA . MET A 1 453 ? 125.008 126.336 147.675 1.00 28.53 453 MET A CA 1
ATOM 3693 C C . MET A 1 453 ? 123.826 127.152 148.181 1.00 28.53 453 MET A C 1
ATOM 3694 O O . MET A 1 453 ? 122.814 127.304 147.482 1.00 28.53 453 MET A O 1
ATOM 3699 N N . ILE A 1 454 ? 123.940 127.690 149.396 1.00 25.83 454 ILE A N 1
ATOM 3700 C CA . ILE A 1 454 ? 122.865 128.520 149.935 1.00 25.83 454 ILE A CA 1
ATOM 3701 C C . ILE A 1 454 ? 122.678 129.773 149.086 1.00 25.83 454 ILE A C 1
ATOM 3702 O O . ILE A 1 454 ? 121.548 130.211 148.843 1.00 25.83 454 ILE A O 1
ATOM 3707 N N . SER A 1 455 ? 123.778 130.366 148.619 1.00 22.39 455 SER A N 1
ATOM 3708 C CA . SER A 1 455 ? 123.671 131.540 147.757 1.00 22.39 455 SER A CA 1
ATOM 3709 C C . SER A 1 455 ? 122.970 131.205 146.445 1.00 22.39 455 SER A C 1
ATOM 3710 O O . SER A 1 455 ? 122.148 131.990 145.952 1.00 22.39 455 SER A O 1
ATOM 3713 N N . LYS A 1 456 ? 123.293 130.051 145.858 1.00 19.72 456 LYS A N 1
ATOM 3714 C CA . LYS A 1 456 ? 122.623 129.638 144.629 1.00 19.72 456 LYS A CA 1
ATOM 3715 C C . LYS A 1 456 ? 121.130 129.465 144.854 1.00 19.72 456 LYS A C 1
ATOM 3716 O O . LYS A 1 456 ? 120.315 129.897 144.030 1.00 19.72 456 LYS A O 1
ATOM 3722 N N . LEU A 1 457 ? 120.750 128.840 145.971 1.00 27.88 457 LEU A N 1
ATOM 3723 C CA . LEU A 1 457 ? 119.329 128.687 146.274 1.00 27.88 457 LEU A CA 1
ATOM 3724 C C . LEU A 1 457 ? 118.656 130.042 146.457 1.00 27.88 457 LEU A C 1
ATOM 3725 O O . LEU A 1 457 ? 117.527 130.252 145.994 1.00 27.88 457 LEU A O 1
ATOM 3730 N N . LYS A 1 458 ? 119.332 130.973 147.135 1.00 31.01 458 LYS A N 1
ATOM 3731 C CA . LYS A 1 458 ? 118.767 132.303 147.339 1.00 31.01 458 LYS A CA 1
ATOM 3732 C C . LYS A 1 458 ? 118.525 133.008 146.013 1.00 31.01 458 LYS A C 1
ATOM 3733 O O . LYS A 1 458 ? 117.472 133.622 145.810 1.00 31.01 458 LYS A O 1
ATOM 3739 N N . GLN A 1 459 ? 119.493 132.936 145.100 1.00 29.47 459 GLN A N 1
ATOM 3740 C CA . GLN A 1 459 ? 119.303 133.551 143.790 1.00 29.47 459 GLN A CA 1
ATOM 3741 C C . GLN A 1 459 ? 118.180 132.868 143.019 1.00 29.47 459 GLN A C 1
ATOM 3742 O O . GLN A 1 459 ? 117.401 133.533 142.327 1.00 29.47 459 GLN A O 1
ATOM 3748 N N . ALA A 1 460 ? 118.079 131.542 143.129 1.00 34.91 460 ALA A N 1
ATOM 3749 C CA . ALA A 1 460 ? 117.082 130.803 142.361 1.00 34.91 460 ALA A CA 1
ATOM 3750 C C . ALA A 1 460 ? 115.664 131.125 142.820 1.00 34.91 460 ALA A C 1
ATOM 3751 O O . ALA A 1 460 ? 114.783 131.405 142.000 1.00 34.91 460 ALA A O 1
ATOM 3753 N N . CYS A 1 461 ? 115.421 131.093 144.130 1.00 43.67 461 CYS A N 1
ATOM 3754 C CA . CYS A 1 461 ? 114.055 131.189 144.634 1.00 43.67 461 CYS A CA 1
ATOM 3755 C C . CYS A 1 461 ? 113.752 132.481 145.378 1.00 43.67 461 CYS A C 1
ATOM 3756 O O . CYS A 1 461 ? 112.626 132.978 145.286 1.00 43.67 461 CYS A O 1
ATOM 3759 N N . GLY A 1 462 ? 114.709 133.036 146.118 1.00 53.38 462 GLY A N 1
ATOM 3760 C CA . GLY A 1 462 ? 114.480 134.267 146.837 1.00 53.38 462 GLY A CA 1
ATOM 3761 C C . GLY A 1 462 ? 115.062 134.191 148.228 1.00 53.38 462 GLY A C 1
ATOM 3762 O O . GLY A 1 462 ? 115.918 133.348 148.520 1.00 53.38 462 GLY A O 1
ATOM 3763 N N . PHE A 1 463 ? 114.597 135.086 149.099 1.00 68.97 463 PHE A N 1
ATOM 3764 C CA . PHE A 1 463 ? 115.099 135.139 150.465 1.00 68.97 463 PHE A CA 1
ATOM 3765 C C . PHE A 1 463 ? 114.386 134.181 151.411 1.00 68.97 463 PHE A C 1
ATOM 3766 O O . PHE A 1 463 ? 114.903 133.919 152.501 1.00 68.97 463 PHE A O 1
ATOM 3774 N N . GLU A 1 464 ? 113.223 133.652 151.029 1.00 74.23 464 GLU A N 1
ATOM 3775 C CA . GLU A 1 464 ? 112.502 132.746 151.918 1.00 74.23 464 GLU A CA 1
ATOM 3776 C C . GLU A 1 464 ? 113.167 131.378 151.982 1.00 74.23 464 GLU A C 1
ATOM 3777 O O . GLU A 1 464 ? 113.239 130.760 153.050 1.00 74.23 464 GLU A O 1
ATOM 3783 N N . TYR A 1 465 ? 113.661 130.884 150.848 1.00 32.71 465 TYR A N 1
ATOM 3784 C CA . TYR A 1 465 ? 114.337 129.595 150.853 1.00 32.71 465 TYR A CA 1
ATOM 3785 C C . TYR A 1 465 ? 115.633 129.605 151.649 1.00 32.71 465 TYR A C 1
ATOM 3786 O O . TYR A 1 465 ? 116.159 128.528 151.947 1.00 32.71 465 TYR A O 1
ATOM 3795 N N . THR A 1 466 ? 116.159 130.778 152.001 1.00 45.16 466 THR A N 1
ATOM 3796 C CA . THR A 1 466 ? 117.441 130.858 152.678 1.00 45.16 466 THR A CA 1
ATOM 3797 C C . THR A 1 466 ? 117.407 131.595 154.007 1.00 45.16 466 THR A C 1
ATOM 3798 O O . THR A 1 466 ? 118.427 131.608 154.704 1.00 45.16 466 THR A O 1
ATOM 3802 N N . SER A 1 467 ? 116.281 132.204 154.384 1.00 54.65 467 SER A N 1
ATOM 3803 C CA . SER A 1 467 ? 116.215 132.878 155.677 1.00 54.65 467 SER A CA 1
ATOM 3804 C C . SER A 1 467 ? 116.418 131.891 156.820 1.00 54.65 467 SER A C 1
ATOM 3805 O O . SER A 1 467 ? 117.205 132.140 157.742 1.00 54.65 467 SER A O 1
ATOM 3808 N N . LYS A 1 468 ? 115.728 130.751 156.765 1.00 50.00 468 LYS A N 1
ATOM 3809 C CA . LYS A 1 468 ? 115.878 129.743 157.809 1.00 50.00 468 LYS A CA 1
ATOM 3810 C C . LYS A 1 468 ? 117.293 129.178 157.838 1.00 50.00 468 LYS A C 1
ATOM 3811 O O . LYS A 1 468 ? 117.844 128.923 158.915 1.00 50.00 468 LYS A O 1
ATOM 3817 N N . LEU A 1 469 ? 117.893 128.965 156.667 1.00 40.94 469 LEU A N 1
ATOM 3818 C CA . LEU A 1 469 ? 119.240 128.405 156.624 1.00 40.94 469 LEU A CA 1
ATOM 3819 C C . LEU A 1 469 ? 120.262 129.384 157.192 1.00 40.94 469 LEU A C 1
ATOM 3820 O O . LEU A 1 469 ? 121.177 128.987 157.929 1.00 40.94 469 LEU A O 1
ATOM 3825 N N . GLN A 1 470 ? 120.120 130.671 156.867 1.00 48.44 470 GLN A N 1
ATOM 3826 C CA . GLN A 1 470 ? 120.987 131.681 157.463 1.00 48.44 470 GLN A CA 1
ATOM 3827 C C . GLN A 1 470 ? 120.780 131.755 158.969 1.00 48.44 470 GLN A C 1
ATOM 3828 O O . GLN A 1 470 ? 121.736 131.963 159.727 1.00 48.44 470 GLN A O 1
ATOM 3834 N N . ARG A 1 471 ? 119.534 131.590 159.422 1.00 53.72 471 ARG A N 1
ATOM 3835 C CA . ARG A 1 471 ? 119.275 131.544 160.857 1.00 53.72 471 ARG A CA 1
ATOM 3836 C C . ARG A 1 471 ? 119.998 130.372 161.508 1.00 53.72 471 ARG A C 1
ATOM 3837 O O . ARG A 1 471 ? 120.579 130.517 162.589 1.00 53.72 471 ARG A O 1
ATOM 3845 N N . MET A 1 472 ? 119.973 129.203 160.865 1.00 48.84 472 MET A N 1
ATOM 3846 C CA . MET A 1 472 ? 120.688 128.046 161.401 1.00 48.84 472 MET A CA 1
ATOM 3847 C C . MET A 1 472 ? 122.185 128.313 161.488 1.00 48.84 472 MET A C 1
ATOM 3848 O O . MET A 1 472 ? 122.829 127.969 162.488 1.00 48.84 472 MET A O 1
ATOM 3853 N N . PHE A 1 473 ? 122.759 128.910 160.442 1.00 50.42 473 PHE A N 1
ATOM 3854 C CA . PHE A 1 473 ? 124.191 129.199 160.457 1.00 50.42 473 PHE A CA 1
ATOM 3855 C C . PHE A 1 473 ? 124.550 130.183 161.566 1.00 50.42 473 PHE A C 1
ATOM 3856 O O . PHE A 1 473 ? 125.533 129.985 162.296 1.00 50.42 473 PHE A O 1
ATOM 3864 N N . GLN A 1 474 ? 123.760 131.249 161.714 1.00 65.91 474 GLN A N 1
ATOM 3865 C CA . GLN A 1 474 ? 124.021 132.211 162.780 1.00 65.91 474 GLN A CA 1
ATOM 3866 C C . GLN A 1 474 ? 123.877 131.561 164.148 1.00 65.91 474 GLN A C 1
ATOM 3867 O O . GLN A 1 474 ? 124.649 131.855 165.068 1.00 65.91 474 GLN A O 1
ATOM 3873 N N . ASP A 1 475 ? 122.893 130.674 164.302 1.00 75.11 475 ASP A N 1
ATOM 3874 C CA . ASP A 1 475 ? 122.704 129.995 165.577 1.00 75.11 475 ASP A CA 1
ATOM 3875 C C . ASP A 1 475 ? 123.889 129.101 165.910 1.00 75.11 475 ASP A C 1
ATOM 3876 O O . ASP A 1 475 ? 124.329 129.049 167.063 1.00 75.11 475 ASP A O 1
ATOM 3881 N N . ILE A 1 476 ? 124.422 128.386 164.917 1.00 77.86 476 ILE A N 1
ATOM 3882 C CA . ILE A 1 476 ? 125.565 127.519 165.193 1.00 77.86 476 ILE A CA 1
ATOM 3883 C C . ILE A 1 476 ? 126.797 128.354 165.529 1.00 77.86 476 ILE A C 1
ATOM 3884 O O . ILE A 1 476 ? 127.594 127.984 166.402 1.00 77.86 476 ILE A O 1
ATOM 3889 N N . GLY A 1 477 ? 126.958 129.509 164.875 1.00 87.76 477 GLY A N 1
ATOM 3890 C CA . GLY A 1 477 ? 128.056 130.393 165.237 1.00 87.76 477 GLY A CA 1
ATOM 3891 C C . GLY A 1 477 ? 127.926 130.931 166.651 1.00 87.76 477 GLY A C 1
ATOM 3892 O O . GLY A 1 477 ? 128.908 130.995 167.400 1.00 87.76 477 GLY A O 1
ATOM 3893 N N . VAL A 1 478 ? 126.709 131.320 167.035 1.00 96.70 478 VAL A N 1
ATOM 3894 C CA . VAL A 1 478 ? 126.465 131.811 168.387 1.00 96.70 478 VAL A CA 1
ATOM 3895 C C . VAL A 1 478 ? 126.736 130.714 169.408 1.00 96.70 478 VAL A C 1
ATOM 3896 O O . VAL A 1 478 ? 127.295 130.969 170.481 1.00 96.70 478 VAL A O 1
ATOM 3900 N N . SER A 1 479 ? 126.344 129.478 169.093 1.00 97.92 479 SER A N 1
ATOM 3901 C CA . SER A 1 479 ? 126.616 128.366 169.998 1.00 97.92 479 SER A CA 1
ATOM 3902 C C . SER A 1 479 ? 128.113 128.126 170.144 1.00 97.92 479 SER A C 1
ATOM 3903 O O . SER A 1 479 ? 128.596 127.843 171.245 1.00 97.92 479 SER A O 1
ATOM 3906 N N . LYS A 1 480 ? 128.863 128.224 169.043 1.00 106.25 480 LYS A N 1
ATOM 3907 C CA . LYS A 1 480 ? 130.314 128.084 169.134 1.00 106.25 480 LYS A CA 1
ATOM 3908 C C . LYS A 1 480 ? 130.917 129.170 170.019 1.00 106.25 480 LYS A C 1
ATOM 3909 O O . LYS A 1 480 ? 131.784 128.892 170.861 1.00 106.25 480 LYS A O 1
ATOM 3915 N N . ASP A 1 481 ? 130.464 130.415 169.846 1.00 120.37 481 ASP A N 1
ATOM 3916 C CA . ASP A 1 481 ? 130.970 131.507 170.675 1.00 120.37 481 ASP A CA 1
ATOM 3917 C C . ASP A 1 481 ? 130.628 131.293 172.146 1.00 120.37 481 ASP A C 1
ATOM 3918 O O . ASP A 1 481 ? 131.457 131.546 173.029 1.00 120.37 481 ASP A O 1
ATOM 3923 N N . LEU A 1 482 ? 129.408 130.834 172.428 1.00 121.77 482 LEU A N 1
ATOM 3924 C CA . LEU A 1 482 ? 129.009 130.573 173.808 1.00 121.77 482 LEU A CA 1
ATOM 3925 C C . LEU A 1 482 ? 129.825 129.439 174.413 1.00 121.77 482 LEU A C 1
ATOM 3926 O O . LEU A 1 482 ? 130.184 129.488 175.595 1.00 121.77 482 LEU A O 1
ATOM 3931 N N . ASN A 1 483 ? 130.113 128.402 173.625 1.00 122.82 483 ASN A N 1
ATOM 3932 C CA . ASN A 1 483 ? 130.954 127.316 174.114 1.00 122.82 483 ASN A CA 1
ATOM 3933 C C . ASN A 1 483 ? 132.355 127.816 174.437 1.00 122.82 483 ASN A C 1
ATOM 3934 O O . ASN A 1 483 ? 132.942 127.427 175.454 1.00 122.82 483 ASN A O 1
ATOM 3939 N N . GLU A 1 484 ? 132.906 128.687 173.588 1.00 134.55 484 GLU A N 1
ATOM 3940 C CA . GLU A 1 484 ? 134.218 129.261 173.878 1.00 134.55 484 GLU A CA 1
ATOM 3941 C C . GLU A 1 484 ? 134.185 130.108 175.148 1.00 134.55 484 GLU A C 1
ATOM 3942 O O . GLU A 1 484 ? 135.114 130.054 175.966 1.00 134.55 484 GLU A O 1
ATOM 3948 N N . GLN A 1 485 ? 133.123 130.896 175.332 1.00 140.82 485 GLN A N 1
ATOM 3949 C CA . GLN A 1 485 ? 133.010 131.713 176.539 1.00 140.82 485 GLN A CA 1
ATOM 3950 C C . GLN A 1 485 ? 132.890 130.847 177.789 1.00 140.82 485 GLN A C 1
ATOM 3951 O O . GLN A 1 485 ? 133.483 131.157 178.830 1.00 140.82 485 GLN A O 1
ATOM 3957 N N . PHE A 1 486 ? 132.120 129.761 177.712 1.00 141.55 486 PHE A N 1
ATOM 3958 C CA . PHE A 1 486 ? 132.013 128.868 178.860 1.00 141.55 486 PHE A CA 1
ATOM 3959 C C . PHE A 1 486 ? 133.324 128.142 179.121 1.00 141.55 486 PHE A C 1
ATOM 3960 O O . PHE A 1 486 ? 133.644 127.849 180.276 1.00 141.55 486 PHE A O 1
ATOM 3968 N N . LYS A 1 487 ? 134.093 127.843 178.072 1.00 143.67 487 LYS A N 1
ATOM 3969 C CA . LYS A 1 487 ? 135.429 127.293 178.275 1.00 143.67 487 LYS A CA 1
ATOM 3970 C C . LYS A 1 487 ? 136.325 128.293 178.994 1.00 143.67 487 LYS A C 1
ATOM 3971 O O . LYS A 1 487 ? 137.109 127.918 179.874 1.00 143.67 487 LYS A O 1
ATOM 3977 N N . LYS A 1 488 ? 136.225 129.574 178.629 1.00 147.32 488 LYS A N 1
ATOM 3978 C CA . LYS A 1 488 ? 136.971 130.605 179.347 1.00 147.32 488 LYS A CA 1
ATOM 3979 C C . LYS A 1 488 ? 136.559 130.661 180.814 1.00 147.32 488 LYS A C 1
ATOM 3980 O O . LYS A 1 488 ? 137.411 130.749 181.708 1.00 147.32 488 LYS A O 1
ATOM 3986 N N . HIS A 1 489 ? 135.252 130.603 181.079 1.00 151.52 489 HIS A N 1
ATOM 3987 C CA . HIS A 1 489 ? 134.769 130.621 182.457 1.00 151.52 489 HIS A CA 1
ATOM 3988 C C . HIS A 1 489 ? 135.263 129.404 183.231 1.00 151.52 489 HIS A C 1
ATOM 3989 O O . HIS A 1 489 ? 135.615 129.509 184.412 1.00 151.52 489 HIS A O 1
ATOM 3996 N N . LEU A 1 490 ? 135.282 128.238 182.583 1.00 153.50 490 LEU A N 1
ATOM 3997 C CA . LEU A 1 490 ? 135.809 127.034 183.217 1.00 153.50 490 LEU A CA 1
ATOM 3998 C C . LEU A 1 490 ? 137.290 127.184 183.534 1.00 153.50 490 LEU A C 1
ATOM 3999 O O . LEU A 1 490 ? 137.749 126.767 184.603 1.00 153.50 490 LEU A O 1
ATOM 4004 N N . THR A 1 491 ? 138.058 127.767 182.610 1.00 154.90 491 THR A N 1
ATOM 4005 C CA . THR A 1 491 ? 139.464 128.038 182.883 1.00 154.90 491 THR A CA 1
ATOM 4006 C C . THR A 1 491 ? 139.638 129.064 183.993 1.00 154.90 491 THR A C 1
ATOM 4007 O O . THR A 1 491 ? 140.695 129.097 184.633 1.00 154.90 491 THR A O 1
ATOM 4011 N N . ASN A 1 492 ? 138.630 129.899 184.233 1.00 159.72 492 ASN A N 1
ATOM 4012 C CA . ASN A 1 492 ? 138.643 130.847 185.339 1.00 159.72 492 ASN A CA 1
ATOM 4013 C C . ASN A 1 492 ? 138.023 130.278 186.611 1.00 159.72 492 ASN A C 1
ATOM 4014 O O . ASN A 1 492 ? 137.879 131.010 187.596 1.00 159.72 492 ASN A O 1
ATOM 4019 N N . SER A 1 493 ? 137.653 129.003 186.613 1.00 159.58 493 SER A N 1
ATOM 4020 C CA . SER A 1 493 ? 136.995 128.378 187.756 1.00 159.58 493 SER A CA 1
ATOM 4021 C C . SER A 1 493 ? 137.401 126.907 187.790 1.00 159.58 493 SER A C 1
ATOM 4022 O O . SER A 1 493 ? 138.418 126.518 187.208 1.00 159.58 493 SER A O 1
ATOM 4025 N N . GLU A 1 494 ? 136.629 126.095 188.501 1.00 163.29 494 GLU A N 1
ATOM 4026 C CA . GLU A 1 494 ? 136.883 124.658 188.549 1.00 163.29 494 GLU A CA 1
ATOM 4027 C C . GLU A 1 494 ? 136.653 124.038 187.177 1.00 163.29 494 GLU A C 1
ATOM 4028 O O . GLU A 1 494 ? 135.568 124.210 186.604 1.00 163.29 494 GLU A O 1
ATOM 4034 N N . PRO A 1 495 ? 137.622 123.320 186.615 1.00 160.00 495 PRO A N 1
ATOM 4035 C CA . PRO A 1 495 ? 137.420 122.707 185.299 1.00 160.00 495 PRO A CA 1
ATOM 4036 C C . PRO A 1 495 ? 136.528 121.477 185.378 1.00 160.00 495 PRO A C 1
ATOM 4037 O O . PRO A 1 495 ? 136.263 120.927 186.450 1.00 160.00 495 PRO A O 1
ATOM 4041 N N . LEU A 1 496 ? 136.062 121.047 184.208 1.00 157.78 496 LEU A N 1
ATOM 4042 C CA . LEU A 1 496 ? 135.217 119.868 184.110 1.00 157.78 496 LEU A CA 1
ATOM 4043 C C . LEU A 1 496 ? 136.060 118.596 184.074 1.00 157.78 496 LEU A C 1
ATOM 4044 O O . LEU A 1 496 ? 137.267 118.622 183.817 1.00 157.78 496 LEU A O 1
ATOM 4049 N N . ASP A 1 497 ? 135.399 117.468 184.341 1.00 159.29 497 ASP A N 1
ATOM 4050 C CA . ASP A 1 497 ? 136.087 116.182 184.326 1.00 159.29 497 ASP A CA 1
ATOM 4051 C C . ASP A 1 497 ? 136.455 115.769 182.905 1.00 159.29 497 ASP A C 1
ATOM 4052 O O . ASP A 1 497 ? 137.586 115.342 182.645 1.00 159.29 497 ASP A O 1
ATOM 4057 N N . LEU A 1 498 ? 135.514 115.893 181.972 1.00 155.78 498 LEU A N 1
ATOM 4058 C CA . LEU A 1 498 ? 135.712 115.477 180.592 1.00 155.78 498 LEU A CA 1
ATOM 4059 C C . LEU A 1 498 ? 135.394 116.628 179.648 1.00 155.78 498 LEU A C 1
ATOM 4060 O O . LEU A 1 498 ? 134.575 117.499 179.956 1.00 155.78 498 LEU A O 1
ATOM 4065 N N . ASP A 1 499 ? 136.053 116.621 178.492 1.00 148.31 499 ASP A N 1
ATOM 4066 C CA . ASP A 1 499 ? 135.882 117.666 177.487 1.00 148.31 499 ASP A CA 1
ATOM 4067 C C . ASP A 1 499 ? 134.708 117.300 176.586 1.00 148.31 499 ASP A C 1
ATOM 4068 O O . ASP A 1 499 ? 134.820 116.408 175.739 1.00 148.31 499 ASP A O 1
ATOM 4073 N N . PHE A 1 500 ? 133.586 117.993 176.764 1.00 141.72 500 PHE A N 1
ATOM 4074 C CA . PHE A 1 500 ? 132.394 117.785 175.958 1.00 141.72 500 PHE A CA 1
ATOM 4075 C C . PHE A 1 500 ? 132.014 119.072 175.239 1.00 141.72 500 PHE A C 1
ATOM 4076 O O . PHE A 1 500 ? 132.350 120.175 175.681 1.00 141.72 500 PHE A O 1
ATOM 4084 N N . SER A 1 501 ? 131.309 118.914 174.124 1.00 121.48 501 SER A N 1
ATOM 4085 C CA . SER A 1 501 ? 130.863 120.026 173.298 1.00 121.48 501 SER A CA 1
ATOM 4086 C C . SER A 1 501 ? 129.359 120.194 173.451 1.00 121.48 501 SER A C 1
ATOM 4087 O O . SER A 1 501 ? 128.608 119.217 173.357 1.00 121.48 501 SER A O 1
ATOM 4090 N N . ILE A 1 502 ? 128.925 121.429 173.689 1.00 100.39 502 ILE A N 1
ATOM 4091 C CA . ILE A 1 502 ? 127.515 121.755 173.856 1.00 100.39 502 ILE A CA 1
ATOM 4092 C C . ILE A 1 502 ? 127.150 122.860 172.874 1.00 100.39 502 ILE A C 1
ATOM 4093 O O . ILE A 1 502 ? 127.938 123.785 172.648 1.00 100.39 502 ILE A O 1
ATOM 4098 N N . GLN A 1 503 ? 125.976 122.738 172.261 1.00 89.08 503 GLN A N 1
ATOM 4099 C CA . GLN A 1 503 ? 125.469 123.726 171.320 1.00 89.08 503 GLN A CA 1
ATOM 4100 C C . GLN A 1 503 ? 124.050 124.100 171.713 1.00 89.08 503 GLN A C 1
ATOM 4101 O O . GLN A 1 503 ? 123.217 123.220 171.950 1.00 89.08 503 GLN A O 1
ATOM 4107 N N . VAL A 1 504 ? 123.776 125.400 171.780 1.00 89.21 504 VAL A N 1
ATOM 4108 C CA . VAL A 1 504 ? 122.457 125.914 172.129 1.00 89.21 504 VAL A CA 1
ATOM 4109 C C . VAL A 1 504 ? 121.745 126.319 170.849 1.00 89.21 504 VAL A C 1
ATOM 4110 O O . VAL A 1 504 ? 122.264 127.127 170.068 1.00 89.21 504 VAL A O 1
ATOM 4114 N N . LEU A 1 505 ? 120.559 125.759 170.630 1.00 79.11 505 LEU A N 1
ATOM 4115 C CA . LEU A 1 505 ? 119.809 125.943 169.396 1.00 79.11 505 LEU A CA 1
ATOM 4116 C C . LEU A 1 505 ? 118.454 126.556 169.713 1.00 79.11 505 LEU A C 1
ATOM 4117 O O . LEU A 1 505 ? 117.716 126.034 170.555 1.00 79.11 505 LEU A O 1
ATOM 4122 N N . SER A 1 506 ? 118.128 127.656 169.039 1.00 75.58 506 SER A N 1
ATOM 4123 C CA . SER A 1 506 ? 116.833 128.292 169.238 1.00 75.58 506 SER A CA 1
ATOM 4124 C C . SER A 1 506 ? 115.715 127.389 168.734 1.00 75.58 506 SER A C 1
ATOM 4125 O O . SER A 1 506 ? 115.794 126.828 167.638 1.00 75.58 506 SER A O 1
ATOM 4128 N N . SER A 1 507 ? 114.662 127.257 169.542 1.00 73.62 507 SER A N 1
ATOM 4129 C CA . SER A 1 507 ? 113.587 126.326 169.216 1.00 73.62 507 SER A CA 1
ATOM 4130 C C . SER A 1 507 ? 112.775 126.786 168.012 1.00 73.62 507 SER A C 1
ATOM 4131 O O . SER A 1 507 ? 112.095 125.970 167.380 1.00 73.62 507 SER A O 1
ATOM 4134 N N . GLY A 1 508 ? 112.829 128.071 167.680 1.00 70.73 508 GLY A N 1
ATOM 4135 C CA . GLY A 1 508 ? 112.019 128.602 166.605 1.00 70.73 508 GLY A CA 1
ATOM 4136 C C . GLY A 1 508 ? 112.559 128.409 165.209 1.00 70.73 508 GLY A C 1
ATOM 4137 O O . GLY A 1 508 ? 111.891 128.792 164.244 1.00 70.73 508 GLY A O 1
ATOM 4138 N N . SER A 1 509 ? 113.749 127.831 165.063 1.00 63.75 509 SER A N 1
ATOM 4139 C CA . SER A 1 509 ? 114.368 127.637 163.758 1.00 63.75 509 SER A CA 1
ATOM 4140 C C . SER A 1 509 ? 114.554 126.171 163.397 1.00 63.75 509 SER A C 1
ATOM 4141 O O . SER A 1 509 ? 114.104 125.733 162.335 1.00 63.75 509 SER A O 1
ATOM 4144 N N . TRP A 1 510 ? 115.206 125.400 164.260 1.00 55.69 510 TRP A N 1
ATOM 4145 C CA . TRP A 1 510 ? 115.576 124.040 163.913 1.00 55.69 510 TRP A CA 1
ATOM 4146 C C . TRP A 1 510 ? 114.352 123.124 163.928 1.00 55.69 510 TRP A C 1
ATOM 4147 O O . TRP A 1 510 ? 113.435 123.311 164.730 1.00 55.69 510 TRP A O 1
ATOM 4158 N N . PRO A 1 511 ? 114.316 122.125 163.045 1.00 53.23 511 PRO A N 1
ATOM 4159 C CA . PRO A 1 511 ? 113.146 121.247 162.944 1.00 53.23 511 PRO A CA 1
ATOM 4160 C C . PRO A 1 511 ? 113.095 120.125 163.969 1.00 53.23 511 PRO A C 1
ATOM 4161 O O . PRO A 1 511 ? 112.235 119.248 163.850 1.00 53.23 511 PRO A O 1
ATOM 4165 N N . PHE A 1 512 ? 113.977 120.120 164.963 1.00 65.25 512 PHE A N 1
ATOM 4166 C CA . PHE A 1 512 ? 114.028 119.016 165.909 1.00 65.25 512 PHE A CA 1
ATOM 4167 C C . PHE A 1 512 ? 112.837 119.046 166.860 1.00 65.25 512 PHE A C 1
ATOM 4168 O O . PHE A 1 512 ? 112.340 120.108 167.243 1.00 65.25 512 PHE A O 1
ATOM 4176 N N . GLN A 1 513 ? 112.384 117.854 167.239 1.00 99.33 513 GLN A N 1
ATOM 4177 C CA . GLN A 1 513 ? 111.270 117.683 168.157 1.00 99.33 513 GLN A CA 1
ATOM 4178 C C . GLN A 1 513 ? 111.645 116.661 169.220 1.00 99.33 513 GLN A C 1
ATOM 4179 O O . GLN A 1 513 ? 112.377 115.704 168.952 1.00 99.33 513 GLN A O 1
ATOM 4185 N N . GLN A 1 514 ? 111.139 116.873 170.431 1.00 117.63 514 GLN A N 1
ATOM 4186 C CA . GLN A 1 514 ? 111.385 115.962 171.540 1.00 117.63 514 GLN A CA 1
ATOM 4187 C C . GLN A 1 514 ? 110.283 114.912 171.596 1.00 117.63 514 GLN A C 1
ATOM 4188 O O . GLN A 1 514 ? 109.099 115.250 171.689 1.00 117.63 514 GLN A O 1
ATOM 4194 N N . SER A 1 515 ? 110.678 113.636 171.536 1.00 138.48 515 SER A N 1
ATOM 4195 C CA . SER A 1 515 ? 109.704 112.551 171.524 1.00 138.48 515 SER A CA 1
ATOM 4196 C C . SER A 1 515 ? 110.139 111.356 172.369 1.00 138.48 515 SER A C 1
ATOM 4197 O O . SER A 1 515 ? 109.722 110.227 172.083 1.00 138.48 515 SER A O 1
ATOM 4200 N N . CYS A 1 516 ? 110.962 111.564 173.395 1.00 148.78 516 CYS A N 1
ATOM 4201 C CA . CYS A 1 516 ? 111.426 110.459 174.221 1.00 148.78 516 CYS A CA 1
ATOM 4202 C C . CYS A 1 516 ? 111.709 110.956 175.631 1.00 148.78 516 CYS A C 1
ATOM 4203 O O . CYS A 1 516 ? 111.912 112.150 175.863 1.00 148.78 516 CYS A O 1
ATOM 4206 N N . THR A 1 517 ? 111.719 110.015 176.573 1.00 156.75 517 THR A N 1
ATOM 4207 C CA . THR A 1 517 ? 112.015 110.288 177.972 1.00 156.75 517 THR A CA 1
ATOM 4208 C C . THR A 1 517 ? 113.281 109.544 178.376 1.00 156.75 517 THR A C 1
ATOM 4209 O O . THR A 1 517 ? 113.464 108.375 178.023 1.00 156.75 517 THR A O 1
ATOM 4213 N N . PHE A 1 518 ? 114.150 110.226 179.119 1.00 157.73 518 PHE A N 1
ATOM 4214 C CA . PHE A 1 518 ? 115.454 109.685 179.472 1.00 157.73 518 PHE A CA 1
ATOM 4215 C C . PHE A 1 518 ? 115.776 110.024 180.921 1.00 157.73 518 PHE A C 1
ATOM 4216 O O . PHE A 1 518 ? 115.248 110.982 181.491 1.00 157.73 518 PHE A O 1
ATOM 4224 N N . ALA A 1 519 ? 116.654 109.218 181.509 1.00 150.31 519 ALA A N 1
ATOM 4225 C CA . ALA A 1 519 ? 117.131 109.416 182.871 1.00 150.31 519 ALA A CA 1
ATOM 4226 C C . ALA A 1 519 ? 118.617 109.748 182.837 1.00 150.31 519 ALA A C 1
ATOM 4227 O O . ALA A 1 519 ? 119.408 109.010 182.240 1.00 150.31 519 ALA A O 1
ATOM 4229 N N . LEU A 1 520 ? 118.988 110.848 183.478 1.00 151.49 520 LEU A N 1
ATOM 4230 C CA . LEU A 1 520 ? 120.368 111.316 183.420 1.00 151.49 520 LEU A CA 1
ATOM 4231 C C . LEU A 1 520 ? 121.264 110.471 184.319 1.00 151.49 520 LEU A C 1
ATOM 4232 O O . LEU A 1 520 ? 120.960 110.303 185.506 1.00 151.49 520 LEU A O 1
ATOM 4237 N N . PRO A 1 521 ? 122.358 109.921 183.800 1.00 152.84 521 PRO A N 1
ATOM 4238 C CA . PRO A 1 521 ? 123.376 109.332 184.677 1.00 152.84 521 PRO A CA 1
ATOM 4239 C C . PRO A 1 521 ? 123.999 110.396 185.569 1.00 152.84 521 PRO A C 1
ATOM 4240 O O . PRO A 1 521 ? 123.982 111.593 185.274 1.00 152.84 521 PRO A O 1
ATOM 4244 N N . SER A 1 522 ? 124.560 109.937 186.687 1.00 149.92 522 SER A N 1
ATOM 4245 C CA . SER A 1 522 ? 125.152 110.852 187.656 1.00 149.92 522 SER A CA 1
ATOM 4246 C C . SER A 1 522 ? 126.428 111.512 187.151 1.00 149.92 522 SER A C 1
ATOM 4247 O O . SER A 1 522 ? 126.870 112.499 187.750 1.00 149.92 522 SER A O 1
ATOM 4250 N N . GLU A 1 523 ? 127.030 110.997 186.077 1.00 148.92 523 GLU A N 1
ATOM 4251 C CA . GLU A 1 523 ? 128.280 111.566 185.585 1.00 148.92 523 GLU A CA 1
ATOM 4252 C C . GLU A 1 523 ? 128.072 112.960 185.004 1.00 148.92 523 GLU A C 1
ATOM 4253 O O . GLU A 1 523 ? 128.874 113.868 185.251 1.00 148.92 523 GLU A O 1
ATOM 4259 N N . LEU A 1 524 ? 127.004 113.150 184.234 1.00 142.38 524 LEU A N 1
ATOM 4260 C CA . LEU A 1 524 ? 126.731 114.421 183.576 1.00 142.38 524 LEU A CA 1
ATOM 4261 C C . LEU A 1 524 ? 125.844 115.346 184.397 1.00 142.38 524 LEU A C 1
ATOM 4262 O O . LEU A 1 524 ? 125.510 116.435 183.920 1.00 142.38 524 LEU A O 1
ATOM 4267 N N . GLU A 1 525 ? 125.449 114.940 185.607 1.00 144.82 525 GLU A N 1
ATOM 4268 C CA . GLU A 1 525 ? 124.509 115.737 186.392 1.00 144.82 525 GLU A CA 1
ATOM 4269 C C . GLU A 1 525 ? 125.104 117.083 186.792 1.00 144.82 525 GLU A C 1
ATOM 4270 O O . GLU A 1 525 ? 124.416 118.111 186.739 1.00 144.82 525 GLU A O 1
ATOM 4276 N N . ARG A 1 526 ? 126.372 117.098 187.212 1.00 141.37 526 ARG A N 1
ATOM 4277 C CA . ARG A 1 526 ? 126.987 118.352 187.637 1.00 141.37 526 ARG A CA 1
ATOM 4278 C C . ARG A 1 526 ? 127.131 119.320 186.468 1.00 141.37 526 ARG A C 1
ATOM 4279 O O . ARG A 1 526 ? 126.844 120.516 186.608 1.00 141.37 526 ARG A O 1
ATOM 4287 N N . SER A 1 527 ? 127.552 118.819 185.303 1.00 139.39 527 SER A N 1
ATOM 4288 C CA . SER A 1 527 ? 127.629 119.665 184.118 1.00 139.39 527 SER A CA 1
ATOM 4289 C C . SER A 1 527 ? 126.251 120.178 183.729 1.00 139.39 527 SER A C 1
ATOM 4290 O O . SER A 1 527 ? 126.092 121.356 183.385 1.00 139.39 527 SER A O 1
ATOM 4293 N N . TYR A 1 528 ? 125.241 119.307 183.790 1.00 138.08 528 TYR A N 1
ATOM 4294 C CA . TYR A 1 528 ? 123.874 119.709 183.485 1.00 138.08 528 TYR A CA 1
ATOM 4295 C C . TYR A 1 528 ? 123.429 120.863 184.370 1.00 138.08 528 TYR A C 1
ATOM 4296 O O . TYR A 1 528 ? 122.984 121.904 183.874 1.00 138.08 528 TYR A O 1
ATOM 4305 N N . GLN A 1 529 ? 123.560 120.703 185.689 1.00 143.14 529 GLN A N 1
ATOM 4306 C CA . GLN A 1 529 ? 123.054 121.729 186.596 1.00 143.14 529 GLN A CA 1
ATOM 4307 C C . GLN A 1 529 ? 123.855 123.020 186.478 1.00 143.14 529 GLN A C 1
ATOM 4308 O O . GLN A 1 529 ? 123.277 124.116 186.507 1.00 143.14 529 GLN A O 1
ATOM 4314 N N . ARG A 1 530 ? 125.181 122.921 186.329 1.00 141.11 530 ARG A N 1
ATOM 4315 C CA . ARG A 1 530 ? 125.982 124.130 186.179 1.00 141.11 530 ARG A CA 1
ATOM 4316 C C . ARG A 1 530 ? 125.616 124.880 184.906 1.00 141.11 530 ARG A C 1
ATOM 4317 O O . ARG A 1 530 ? 125.495 126.112 184.916 1.00 141.11 530 ARG A O 1
ATOM 4325 N N . PHE A 1 531 ? 125.425 124.159 183.797 1.00 135.81 531 PHE A N 1
ATOM 4326 C CA . PHE A 1 531 ? 125.068 124.828 182.553 1.00 135.81 531 PHE A CA 1
ATOM 4327 C C . PHE A 1 531 ? 123.677 125.445 182.631 1.00 135.81 531 PHE A C 1
ATOM 4328 O O . PHE A 1 531 ? 123.459 126.547 182.115 1.00 135.81 531 PHE A O 1
ATOM 4336 N N . THR A 1 532 ? 122.720 124.755 183.259 1.00 135.64 532 THR A N 1
ATOM 4337 C CA . THR A 1 532 ? 121.390 125.339 183.411 1.00 135.64 532 THR A CA 1
ATOM 4338 C C . THR A 1 532 ? 121.441 126.610 184.249 1.00 135.64 532 THR A C 1
ATOM 4339 O O . THR A 1 532 ? 120.812 127.618 183.906 1.00 135.64 532 THR A O 1
ATOM 4343 N N . ALA A 1 533 ? 122.200 126.587 185.349 1.00 139.54 533 ALA A N 1
ATOM 4344 C CA . ALA A 1 533 ? 122.328 127.785 186.174 1.00 139.54 533 ALA A CA 1
ATOM 4345 C C . ALA A 1 533 ? 122.980 128.922 185.398 1.00 139.54 533 ALA A C 1
ATOM 4346 O O . ALA A 1 533 ? 122.523 130.072 185.460 1.00 139.54 533 ALA A O 1
ATOM 4348 N N . PHE A 1 534 ? 124.042 128.618 184.646 1.00 139.66 534 PHE A N 1
ATOM 4349 C CA . PHE A 1 534 ? 124.731 129.654 183.886 1.00 139.66 534 PHE A CA 1
ATOM 4350 C C . PHE A 1 534 ? 123.828 130.251 182.815 1.00 139.66 534 PHE A C 1
ATOM 4351 O O . PHE A 1 534 ? 123.800 131.473 182.626 1.00 139.66 534 PHE A O 1
ATOM 4359 N N . TYR A 1 535 ? 123.075 129.408 182.106 1.00 137.50 535 TYR A N 1
ATOM 4360 C CA . TYR A 1 535 ? 122.208 129.916 181.049 1.00 137.50 535 TYR A CA 1
ATOM 4361 C C . TYR A 1 535 ? 121.045 130.712 181.628 1.00 137.50 535 TYR A C 1
ATOM 4362 O O . TYR A 1 535 ? 120.614 131.709 181.035 1.00 137.50 535 TYR A O 1
ATOM 4371 N N . ALA A 1 536 ? 120.518 130.288 182.781 1.00 138.25 536 ALA A N 1
ATOM 4372 C CA . ALA A 1 536 ? 119.490 131.077 183.450 1.00 138.25 536 ALA A CA 1
ATOM 4373 C C . ALA A 1 536 ? 120.034 132.437 183.861 1.00 138.25 536 ALA A C 1
ATOM 4374 O O . ALA A 1 536 ? 119.334 133.452 183.763 1.00 138.25 536 ALA A O 1
ATOM 4376 N N . SER A 1 537 ? 121.285 132.477 184.329 1.00 135.34 537 SER A N 1
ATOM 4377 C CA . SER A 1 537 ? 121.914 133.756 184.635 1.00 135.34 537 SER A CA 1
ATOM 4378 C C . SER A 1 537 ? 122.153 134.582 183.377 1.00 135.34 537 SER A C 1
ATOM 4379 O O . SER A 1 537 ? 122.204 135.815 183.447 1.00 135.34 537 SER A O 1
ATOM 4382 N N . ARG A 1 538 ? 122.299 133.928 182.224 1.00 138.43 538 ARG A N 1
ATOM 4383 C CA . ARG A 1 538 ? 122.602 134.627 180.978 1.00 138.43 538 ARG A CA 1
ATOM 4384 C C . ARG A 1 538 ? 121.342 134.993 180.195 1.00 138.43 538 ARG A C 1
ATOM 4385 O O . ARG A 1 538 ? 121.098 136.171 179.915 1.00 138.43 538 ARG A O 1
ATOM 4393 N N . HIS A 1 539 ? 120.535 133.999 179.836 1.00 143.72 539 HIS A N 1
ATOM 4394 C CA . HIS A 1 539 ? 119.407 134.188 178.934 1.00 143.72 539 HIS A CA 1
ATOM 4395 C C . HIS A 1 539 ? 118.089 133.891 179.636 1.00 143.72 539 HIS A C 1
ATOM 4396 O O . HIS A 1 539 ? 118.042 133.108 180.591 1.00 143.72 539 HIS A O 1
ATOM 4403 N N . SER A 1 540 ? 117.023 134.526 179.153 1.00 149.60 540 SER A N 1
ATOM 4404 C CA . SER A 1 540 ? 115.671 134.283 179.633 1.00 149.60 540 SER A CA 1
ATOM 4405 C C . SER A 1 540 ? 114.687 134.630 178.524 1.00 149.60 540 SER A C 1
ATOM 4406 O O . SER A 1 540 ? 115.024 135.321 177.560 1.00 149.60 540 SER A O 1
ATOM 4409 N N . GLY A 1 541 ? 113.456 134.140 178.673 1.00 150.90 541 GLY A N 1
ATOM 4410 C CA . GLY A 1 541 ? 112.406 134.395 177.712 1.00 150.90 541 GLY A CA 1
ATOM 4411 C C . GLY A 1 541 ? 112.247 133.350 176.630 1.00 150.90 541 GLY A C 1
ATOM 4412 O O . GLY A 1 541 ? 111.286 133.428 175.854 1.00 150.90 541 GLY A O 1
ATOM 4413 N N . ARG A 1 542 ? 113.152 132.379 176.547 1.00 145.93 542 ARG A N 1
ATOM 4414 C CA . ARG A 1 542 ? 113.050 131.288 175.591 1.00 145.93 542 ARG A CA 1
ATOM 4415 C C . ARG A 1 542 ? 113.098 129.955 176.326 1.00 145.93 542 ARG A C 1
ATOM 4416 O O . ARG A 1 542 ? 113.200 129.901 177.555 1.00 145.93 542 ARG A O 1
ATOM 4424 N N . LYS A 1 543 ? 113.022 128.874 175.556 1.00 145.00 543 LYS A N 1
ATOM 4425 C CA . LYS A 1 543 ? 113.066 127.524 176.100 1.00 145.00 543 LYS A CA 1
ATOM 4426 C C . LYS A 1 543 ? 114.287 126.788 175.564 1.00 145.00 543 LYS A C 1
ATOM 4427 O O . LYS A 1 543 ? 114.567 126.829 174.361 1.00 145.00 543 LYS A O 1
ATOM 4433 N N . LEU A 1 544 ? 115.011 126.126 176.463 1.00 135.74 544 LEU A N 1
ATOM 4434 C CA . LEU A 1 544 ? 116.185 125.357 176.076 1.00 135.74 544 LEU A CA 1
ATOM 4435 C C . LEU A 1 544 ? 115.802 124.160 175.216 1.00 135.74 544 LEU A C 1
ATOM 4436 O O . LEU A 1 544 ? 114.823 123.461 175.492 1.00 135.74 544 LEU A O 1
ATOM 4441 N N . THR A 1 545 ? 116.588 123.923 174.166 1.00 115.80 545 THR A N 1
ATOM 4442 C CA . THR A 1 545 ? 116.410 122.754 173.307 1.00 115.80 545 THR A CA 1
ATOM 4443 C C . THR A 1 545 ? 117.291 121.639 173.858 1.00 115.80 545 THR A C 1
ATOM 4444 O O . THR A 1 545 ? 118.446 121.474 173.461 1.00 115.80 545 THR A O 1
ATOM 4448 N N . TRP A 1 546 ? 116.739 120.868 174.795 1.00 118.58 546 TRP A N 1
ATOM 4449 C CA . TRP A 1 546 ? 117.447 119.754 175.423 1.00 118.58 546 TRP A CA 1
ATOM 4450 C C . TRP A 1 546 ? 117.024 118.461 174.737 1.00 118.58 546 TRP A C 1
ATOM 4451 O O . TRP A 1 546 ? 115.922 117.955 174.960 1.00 118.58 546 TRP A O 1
ATOM 4462 N N . LEU A 1 547 ? 117.911 117.926 173.904 1.00 111.14 547 LEU A N 1
ATOM 4463 C CA . LEU A 1 547 ? 117.696 116.656 173.230 1.00 111.14 547 LEU A CA 1
ATOM 4464 C C . LEU A 1 547 ? 118.884 115.752 173.510 1.00 111.14 547 LEU A C 1
ATOM 4465 O O . LEU A 1 547 ? 120.022 116.222 173.603 1.00 111.14 547 LEU A O 1
ATOM 4470 N N . TYR A 1 548 ? 118.621 114.457 173.647 1.00 121.53 548 TYR A N 1
ATOM 4471 C CA . TYR A 1 548 ? 119.657 113.505 174.018 1.00 121.53 548 TYR A CA 1
ATOM 4472 C C . TYR A 1 548 ? 119.968 112.476 172.945 1.00 121.53 548 TYR A C 1
ATOM 4473 O O . TYR A 1 548 ? 121.110 112.020 172.868 1.00 121.53 548 TYR A O 1
ATOM 4482 N N . GLN A 1 549 ? 118.993 112.097 172.116 1.00 109.59 549 GLN A N 1
ATOM 4483 C CA . GLN A 1 549 ? 119.255 111.102 171.083 1.00 109.59 549 GLN A CA 1
ATOM 4484 C C . GLN A 1 549 ? 120.133 111.644 169.962 1.00 109.59 549 GLN A C 1
ATOM 4485 O O . GLN A 1 549 ? 120.650 110.857 169.163 1.00 109.59 549 GLN A O 1
ATOM 4491 N N . LEU A 1 550 ? 120.314 112.961 169.884 1.00 98.41 550 LEU A N 1
ATOM 4492 C CA . LEU A 1 550 ? 121.218 113.573 168.920 1.00 98.41 550 LEU A CA 1
ATOM 4493 C C . LEU A 1 550 ? 122.580 113.896 169.517 1.00 98.41 550 LEU A C 1
ATOM 4494 O O . LEU A 1 550 ? 123.410 114.512 168.842 1.00 98.41 550 LEU A O 1
ATOM 4499 N N . SER A 1 551 ? 122.830 113.499 170.760 1.00 115.38 551 SER A N 1
ATOM 4500 C CA . SER A 1 551 ? 124.091 113.778 171.432 1.00 115.38 551 SER A CA 1
ATOM 4501 C C . SER A 1 551 ? 124.982 112.544 171.382 1.00 115.38 551 SER A C 1
ATOM 4502 O O . SER A 1 551 ? 124.568 111.456 171.794 1.00 115.38 551 SER A O 1
ATOM 4505 N N . LYS A 1 552 ? 126.199 112.718 170.875 1.00 129.98 552 LYS A N 1
ATOM 4506 C CA . LYS A 1 552 ? 127.188 111.653 170.785 1.00 129.98 552 LYS A CA 1
ATOM 4507 C C . LYS A 1 552 ? 128.495 112.144 171.395 1.00 129.98 552 LYS A C 1
ATOM 4508 O O . LYS A 1 552 ? 128.599 113.283 171.860 1.00 129.98 552 LYS A O 1
ATOM 4514 N N . GLY A 1 553 ? 129.502 111.278 171.393 1.00 151.10 553 GLY A N 1
ATOM 4515 C CA . GLY A 1 553 ? 130.790 111.656 171.944 1.00 151.10 553 GLY A CA 1
ATOM 4516 C C . GLY A 1 553 ? 131.742 110.477 171.965 1.00 151.10 553 GLY A C 1
ATOM 4517 O O . GLY A 1 553 ? 131.536 109.481 171.270 1.00 151.10 553 GLY A O 1
ATOM 4518 N N . GLU A 1 554 ? 132.790 110.617 172.773 1.00 155.61 554 GLU A N 1
ATOM 4519 C CA . GLU A 1 554 ? 133.825 109.606 172.919 1.00 155.61 554 GLU A CA 1
ATOM 4520 C C . GLU A 1 554 ? 133.960 109.212 174.383 1.00 155.61 554 GLU A C 1
ATOM 4521 O O . GLU A 1 554 ? 133.721 110.019 175.286 1.00 155.61 554 GLU A O 1
ATOM 4527 N N . LEU A 1 555 ? 134.349 107.960 174.611 1.00 161.91 555 LEU A N 1
ATOM 4528 C CA . LEU A 1 555 ? 134.541 107.440 175.954 1.00 161.91 555 LEU A CA 1
ATOM 4529 C C . LEU A 1 555 ? 135.783 106.560 175.990 1.00 161.91 555 LEU A C 1
ATOM 4530 O O . LEU A 1 555 ? 136.174 105.957 174.984 1.00 161.91 555 LEU A O 1
ATOM 4535 N N . VAL A 1 556 ? 136.399 106.502 177.168 1.00 168.76 556 VAL A N 1
ATOM 4536 C CA . VAL A 1 556 ? 137.616 105.738 177.405 1.00 168.76 556 VAL A CA 1
ATOM 4537 C C . VAL A 1 556 ? 137.298 104.639 178.408 1.00 168.76 556 VAL A C 1
ATOM 4538 O O . VAL A 1 556 ? 136.715 104.906 179.465 1.00 168.76 556 VAL A O 1
ATOM 4542 N N . THR A 1 557 ? 137.677 103.409 178.074 1.00 173.30 557 THR A N 1
ATOM 4543 C CA . THR A 1 557 ? 137.415 102.245 178.909 1.00 173.30 557 THR A CA 1
ATOM 4544 C C . THR A 1 557 ? 138.704 101.781 179.572 1.00 173.30 557 THR A C 1
ATOM 4545 O O . THR A 1 557 ? 139.732 101.627 178.905 1.00 173.30 557 THR A O 1
ATOM 4549 N N . ASN A 1 558 ? 138.642 101.562 180.884 1.00 174.56 558 ASN A N 1
ATOM 4550 C CA . ASN A 1 558 ? 139.751 101.005 181.645 1.00 174.56 558 ASN A CA 1
ATOM 4551 C C . ASN A 1 558 ? 139.584 99.513 181.899 1.00 174.56 558 ASN A C 1
ATOM 4552 O O . ASN A 1 558 ? 140.327 98.943 182.705 1.00 174.56 558 ASN A O 1
ATOM 4557 N N . CYS A 1 559 ? 138.626 98.870 181.233 1.00 169.85 559 CYS A N 1
ATOM 4558 C CA . CYS A 1 559 ? 138.313 97.466 181.455 1.00 169.85 559 CYS A CA 1
ATOM 4559 C C . CYS A 1 559 ? 138.930 96.546 180.409 1.00 169.85 559 CYS A C 1
ATOM 4560 O O . CYS A 1 559 ? 138.582 95.362 180.360 1.00 169.85 559 CYS A O 1
ATOM 4563 N N . PHE A 1 560 ? 139.831 97.057 179.574 1.00 173.91 560 PHE A N 1
ATOM 4564 C CA . PHE A 1 560 ? 140.501 96.257 178.560 1.00 173.91 560 PHE A CA 1
ATOM 4565 C C . PHE A 1 560 ? 142.009 96.331 178.755 1.00 173.91 560 PHE A C 1
ATOM 4566 O O . PHE A 1 560 ? 142.536 97.316 179.282 1.00 173.91 560 PHE A O 1
ATOM 4574 N N . LYS A 1 561 ? 142.698 95.268 178.331 1.00 171.95 561 LYS A N 1
ATOM 4575 C CA . LYS A 1 561 ? 144.149 95.218 178.477 1.00 171.95 561 LYS A CA 1
ATOM 4576 C C . LYS A 1 561 ? 144.826 96.320 177.671 1.00 171.95 561 LYS A C 1
ATOM 4577 O O . LYS A 1 561 ? 145.766 96.963 178.151 1.00 171.95 561 LYS A O 1
ATOM 4583 N N . ASN A 1 562 ? 144.364 96.551 176.446 1.00 176.86 562 ASN A N 1
ATOM 4584 C CA . ASN A 1 562 ? 144.861 97.635 175.610 1.00 176.86 562 ASN A CA 1
ATOM 4585 C C . ASN A 1 562 ? 143.850 98.773 175.613 1.00 176.86 562 ASN A C 1
ATOM 4586 O O . ASN A 1 562 ? 142.667 98.558 175.330 1.00 176.86 562 ASN A O 1
ATOM 4591 N N . ARG A 1 563 ? 144.319 99.975 175.938 1.00 176.79 563 ARG A N 1
ATOM 4592 C CA . ARG A 1 563 ? 143.436 101.128 176.059 1.00 176.79 563 ARG A CA 1
ATOM 4593 C C . ARG A 1 563 ? 142.808 101.451 174.708 1.00 176.79 563 ARG A C 1
ATOM 4594 O O . ARG A 1 563 ? 143.518 101.708 173.729 1.00 176.79 563 ARG A O 1
ATOM 4602 N N . TYR A 1 564 ? 141.479 101.443 174.658 1.00 177.18 564 TYR A N 1
ATOM 4603 C CA . TYR A 1 564 ? 140.726 101.718 173.444 1.00 177.18 564 TYR A CA 1
ATOM 4604 C C . TYR A 1 564 ? 139.777 102.883 173.685 1.00 177.18 564 TYR A C 1
ATOM 4605 O O . TYR A 1 564 ? 139.241 103.042 174.786 1.00 177.18 564 TYR A O 1
ATOM 4614 N N . THR A 1 565 ? 139.574 103.696 172.652 1.00 167.73 565 THR A N 1
ATOM 4615 C CA . THR A 1 565 ? 138.650 104.822 172.697 1.00 167.73 565 THR A CA 1
ATOM 4616 C C . THR A 1 565 ? 137.446 104.494 171.826 1.00 167.73 565 THR A C 1
ATOM 4617 O O . THR A 1 565 ? 137.596 104.248 170.623 1.00 167.73 565 THR A O 1
ATOM 4621 N N . LEU A 1 566 ? 136.259 104.501 172.427 1.00 160.36 566 LEU A N 1
ATOM 4622 C CA . LEU A 1 566 ? 135.028 104.142 171.735 1.00 160.36 566 LEU A CA 1
ATOM 4623 C C . LEU A 1 566 ? 134.208 105.404 171.505 1.00 160.36 566 LEU A C 1
ATOM 4624 O O . LEU A 1 566 ? 133.866 106.104 172.462 1.00 160.36 566 LEU A O 1
ATOM 4629 N N . GLN A 1 567 ? 133.887 105.691 170.247 1.00 159.37 567 GLN A N 1
ATOM 4630 C CA . GLN A 1 567 ? 133.004 106.807 169.925 1.00 159.37 567 GLN A CA 1
ATOM 4631 C C . GLN A 1 567 ? 131.589 106.278 169.718 1.00 159.37 567 GLN A C 1
ATOM 4632 O O . GLN A 1 567 ? 131.371 105.364 168.914 1.00 159.37 567 GLN A O 1
ATOM 4638 N N . ALA A 1 568 ? 130.636 106.847 170.455 1.00 154.02 568 ALA A N 1
ATOM 4639 C CA . ALA A 1 568 ? 129.292 106.295 170.527 1.00 154.02 568 ALA A CA 1
ATOM 4640 C C . ALA A 1 568 ? 128.294 107.388 170.886 1.00 154.02 568 ALA A C 1
ATOM 4641 O O . ALA A 1 568 ? 128.662 108.486 171.315 1.00 154.02 568 ALA A O 1
ATOM 4643 N N . SER A 1 569 ? 127.015 107.061 170.711 1.00 145.63 569 SER A N 1
ATOM 4644 C CA . SER A 1 569 ? 125.919 107.959 171.039 1.00 145.63 569 SER A CA 1
ATOM 4645 C C . SER A 1 569 ? 125.624 107.911 172.538 1.00 145.63 569 SER A C 1
ATOM 4646 O O . SER A 1 569 ? 126.190 107.111 173.287 1.00 145.63 569 SER A O 1
ATOM 4649 N N . THR A 1 570 ? 124.709 108.781 172.979 1.00 143.77 570 THR A N 1
ATOM 4650 C CA . THR A 1 570 ? 124.433 108.917 174.407 1.00 143.77 570 THR A CA 1
ATOM 4651 C C . THR A 1 570 ? 123.799 107.658 174.984 1.00 143.77 570 THR A C 1
ATOM 4652 O O . THR A 1 570 ? 124.057 107.304 176.139 1.00 143.77 570 THR A O 1
ATOM 4656 N N . PHE A 1 571 ? 122.950 106.979 174.211 1.00 150.62 571 PHE A N 1
ATOM 4657 C CA . PHE A 1 571 ? 122.341 105.747 174.703 1.00 150.62 571 PHE A CA 1
ATOM 4658 C C . PHE A 1 571 ? 123.395 104.673 174.943 1.00 150.62 571 PHE A C 1
ATOM 4659 O O . PHE A 1 571 ? 123.378 103.990 175.976 1.00 150.62 571 PHE A O 1
ATOM 4667 N N . GLN A 1 572 ? 124.333 104.521 174.005 1.00 152.90 572 GLN A N 1
ATOM 4668 C CA . GLN A 1 572 ? 125.437 103.589 174.206 1.00 152.90 572 GLN A CA 1
ATOM 4669 C C . GLN A 1 572 ? 126.318 104.026 175.370 1.00 152.90 572 GLN A C 1
ATOM 4670 O O . GLN A 1 572 ? 126.829 103.183 176.120 1.00 152.90 572 GLN A O 1
ATOM 4676 N N . MET A 1 573 ? 126.506 105.339 175.538 1.00 154.20 573 MET A N 1
ATOM 4677 C CA . MET A 1 573 ? 127.263 105.837 176.682 1.00 154.20 573 MET A CA 1
ATOM 4678 C C . MET A 1 573 ? 126.603 105.441 177.996 1.00 154.20 573 MET A C 1
ATOM 4679 O O . MET A 1 573 ? 127.281 105.003 178.929 1.00 154.20 573 MET A O 1
ATOM 4684 N N . ALA A 1 574 ? 125.280 105.591 178.088 1.00 158.37 574 ALA A N 1
ATOM 4685 C CA . ALA A 1 574 ? 124.571 105.197 179.301 1.00 158.37 574 ALA A CA 1
ATOM 4686 C C . ALA A 1 574 ? 124.657 103.694 179.525 1.00 158.37 574 ALA A C 1
ATOM 4687 O O . ALA A 1 574 ? 124.836 103.235 180.662 1.00 158.37 574 ALA A O 1
ATOM 4689 N N . ILE A 1 575 ? 124.537 102.910 178.451 1.00 159.59 575 ILE A N 1
ATOM 4690 C CA . ILE A 1 575 ? 124.628 101.458 178.577 1.00 159.59 575 ILE A CA 1
ATOM 4691 C C . ILE A 1 575 ? 125.994 101.053 179.120 1.00 159.59 575 ILE A C 1
ATOM 4692 O O . ILE A 1 575 ? 126.096 100.210 180.020 1.00 159.59 575 ILE A O 1
ATOM 4697 N N . LEU A 1 576 ? 127.064 101.652 178.591 1.00 161.55 576 LEU A N 1
ATOM 4698 C CA . LEU A 1 576 ? 128.404 101.308 179.059 1.00 161.55 576 LEU A CA 1
ATOM 4699 C C . LEU A 1 576 ? 128.660 101.833 180.468 1.00 161.55 576 LEU A C 1
ATOM 4700 O O . LEU A 1 576 ? 129.356 101.185 181.258 1.00 161.55 576 LEU A O 1
ATOM 4705 N N . LEU A 1 577 ? 128.111 103.004 180.802 1.00 159.56 577 LEU A N 1
ATOM 4706 C CA . LEU A 1 577 ? 128.303 103.559 182.138 1.00 159.56 577 LEU A CA 1
ATOM 4707 C C . LEU A 1 577 ? 127.573 102.742 183.194 1.00 159.56 577 LEU A C 1
ATOM 4708 O O . LEU A 1 577 ? 128.020 102.681 184.345 1.00 159.56 577 LEU A O 1
ATOM 4713 N N . GLN A 1 578 ? 126.450 102.120 182.828 1.00 164.11 578 GLN A N 1
ATOM 4714 C CA . GLN A 1 578 ? 125.767 101.231 183.760 1.00 164.11 578 GLN A CA 1
ATOM 4715 C C . GLN A 1 578 ? 126.608 100.010 184.109 1.00 164.11 578 GLN A C 1
ATOM 4716 O O . GLN A 1 578 ? 126.396 99.405 185.166 1.00 164.11 578 GLN A O 1
ATOM 4722 N N . TYR A 1 579 ? 127.563 99.644 183.255 1.00 172.34 579 TYR A N 1
ATOM 4723 C CA . TYR A 1 579 ? 128.448 98.513 183.507 1.00 172.34 579 TYR A CA 1
ATOM 4724 C C . TYR A 1 579 ? 129.637 98.867 184.389 1.00 172.34 579 TYR A C 1
ATOM 4725 O O . TYR A 1 579 ? 130.480 97.998 184.636 1.00 172.34 579 TYR A O 1
ATOM 4734 N N . ASN A 1 580 ? 129.735 100.113 184.859 1.00 165.36 580 ASN A N 1
ATOM 4735 C CA . ASN A 1 580 ? 130.863 100.497 185.702 1.00 165.36 580 ASN A CA 1
ATOM 4736 C C . ASN A 1 580 ? 130.868 99.734 187.020 1.00 165.36 580 ASN A C 1
ATOM 4737 O O . ASN A 1 580 ? 131.933 99.529 187.613 1.00 165.36 580 ASN A O 1
ATOM 4742 N N . THR A 1 581 ? 129.697 99.305 187.494 1.00 168.73 581 THR A N 1
ATOM 4743 C CA . THR A 1 581 ? 129.588 98.557 188.743 1.00 168.73 581 THR A CA 1
ATOM 4744 C C . THR A 1 581 ? 129.375 97.067 188.496 1.00 168.73 581 THR A C 1
ATOM 4745 O O . THR A 1 581 ? 130.148 96.237 188.983 1.00 168.73 581 THR A O 1
ATOM 4749 N N . GLU A 1 582 ? 128.336 96.713 187.743 1.00 172.44 582 GLU A N 1
ATOM 4750 C CA . GLU A 1 582 ? 128.027 95.325 187.423 1.00 172.44 582 GLU A CA 1
ATOM 4751 C C . GLU A 1 582 ? 128.044 95.143 185.914 1.00 172.44 582 GLU A C 1
ATOM 4752 O O . GLU A 1 582 ? 127.369 95.881 185.188 1.00 172.44 582 GLU A O 1
ATOM 4758 N N . ASP A 1 583 ? 128.810 94.160 185.447 1.00 173.01 583 ASP A N 1
ATOM 4759 C CA . ASP A 1 583 ? 128.956 93.901 184.022 1.00 173.01 583 ASP A CA 1
ATOM 4760 C C . ASP A 1 583 ? 127.856 93.014 183.452 1.00 173.01 583 ASP A C 1
ATOM 4761 O O . ASP A 1 583 ? 127.738 92.916 182.227 1.00 173.01 583 ASP A O 1
ATOM 4766 N N . ALA A 1 584 ? 127.051 92.376 184.299 1.00 173.82 584 ALA A N 1
ATOM 4767 C CA . ALA A 1 584 ? 126.012 91.449 183.858 1.00 173.82 584 ALA A CA 1
ATOM 4768 C C . ALA A 1 584 ? 124.652 92.052 184.180 1.00 173.82 584 ALA A C 1
ATOM 4769 O O . ALA A 1 584 ? 124.291 92.185 185.355 1.00 173.82 584 ALA A O 1
ATOM 4771 N N . TYR A 1 585 ? 123.894 92.400 183.141 1.00 173.73 585 TYR A N 1
ATOM 4772 C CA . TYR A 1 585 ? 122.582 93.012 183.309 1.00 173.73 585 TYR A CA 1
ATOM 4773 C C . TYR A 1 585 ? 121.532 92.280 182.487 1.00 173.73 585 TYR A C 1
ATOM 4774 O O . TYR A 1 585 ? 121.802 91.799 181.384 1.00 173.73 585 TYR A O 1
ATOM 4783 N N . THR A 1 586 ? 120.322 92.215 183.035 1.00 169.03 586 THR A N 1
ATOM 4784 C CA . THR A 1 586 ? 119.185 91.677 182.306 1.00 169.03 586 THR A CA 1
ATOM 4785 C C . THR A 1 586 ? 118.527 92.772 181.475 1.00 169.03 586 THR A C 1
ATOM 4786 O O . THR A 1 586 ? 118.604 93.960 181.801 1.00 169.03 586 THR A O 1
ATOM 4790 N N . VAL A 1 587 ? 117.874 92.358 180.387 1.00 168.14 587 VAL A N 1
ATOM 4791 C CA . VAL A 1 587 ? 117.293 93.323 179.458 1.00 168.14 587 VAL A CA 1
ATOM 4792 C C . VAL A 1 587 ? 116.140 94.079 180.112 1.00 168.14 587 VAL A C 1
ATOM 4793 O O . VAL A 1 587 ? 115.966 95.283 179.888 1.00 168.14 587 VAL A O 1
ATOM 4797 N N . GLN A 1 588 ? 115.337 93.392 180.929 1.00 166.25 588 GLN A N 1
ATOM 4798 C CA . GLN A 1 588 ? 114.226 94.060 181.601 1.00 166.25 588 GLN A CA 1
ATOM 4799 C C . GLN A 1 588 ? 114.724 95.138 182.557 1.00 166.25 588 GLN A C 1
ATOM 4800 O O . GLN A 1 588 ? 114.172 96.245 182.601 1.00 166.25 588 GLN A O 1
ATOM 4806 N N . GLN A 1 589 ? 115.770 94.835 183.330 1.00 164.94 589 GLN A N 1
ATOM 4807 C CA . GLN A 1 589 ? 116.337 95.832 184.232 1.00 164.94 589 GLN A CA 1
ATOM 4808 C C . GLN A 1 589 ? 116.940 96.997 183.457 1.00 164.94 589 GLN A C 1
ATOM 4809 O O . GLN A 1 589 ? 116.825 98.155 183.877 1.00 164.94 589 GLN A O 1
ATOM 4815 N N . LEU A 1 590 ? 117.592 96.709 182.328 1.00 165.94 590 LEU A N 1
ATOM 4816 C CA . LEU A 1 590 ? 118.144 97.774 181.497 1.00 165.94 590 LEU A CA 1
ATOM 4817 C C . LEU A 1 590 ? 117.043 98.683 180.966 1.00 165.94 590 LEU A C 1
ATOM 4818 O O . LEU A 1 590 ? 117.193 99.910 180.953 1.00 165.94 590 LEU A O 1
ATOM 4823 N N . THR A 1 591 ? 115.929 98.098 180.521 1.00 163.83 591 THR A N 1
ATOM 4824 C CA . THR A 1 591 ? 114.806 98.900 180.049 1.00 163.83 591 THR A CA 1
ATOM 4825 C C . THR A 1 591 ? 114.218 99.739 181.176 1.00 163.83 591 THR A C 1
ATOM 4826 O O . THR A 1 591 ? 113.881 100.912 180.979 1.00 163.83 591 THR A O 1
ATOM 4830 N N . ASP A 1 592 ? 114.089 99.152 182.369 1.00 162.78 592 ASP A N 1
ATOM 4831 C CA . ASP A 1 592 ? 113.530 99.888 183.499 1.00 162.78 592 ASP A CA 1
ATOM 4832 C C . ASP A 1 592 ? 114.427 101.051 183.908 1.00 162.78 592 ASP A C 1
ATOM 4833 O O . ASP A 1 592 ? 113.933 102.137 184.234 1.00 162.78 592 ASP A O 1
ATOM 4838 N N . SER A 1 593 ? 115.744 100.847 183.897 1.00 162.59 593 SER A N 1
ATOM 4839 C CA . SER A 1 593 ? 116.662 101.871 184.385 1.00 162.59 593 SER A CA 1
ATOM 4840 C C . SER A 1 593 ? 116.953 102.925 183.321 1.00 162.59 593 SER A C 1
ATOM 4841 O O . SER A 1 593 ? 116.671 104.113 183.515 1.00 162.59 593 SER A O 1
ATOM 4844 N N . THR A 1 594 ? 117.519 102.507 182.187 1.00 162.48 594 THR A N 1
ATOM 4845 C CA . THR A 1 594 ? 117.963 103.449 181.166 1.00 162.48 594 THR A CA 1
ATOM 4846 C C . THR A 1 594 ? 116.814 104.134 180.437 1.00 162.48 594 THR A C 1
ATOM 4847 O O . THR A 1 594 ? 117.060 105.116 179.727 1.00 162.48 594 THR A O 1
ATOM 4851 N N . GLN A 1 595 ? 115.580 103.647 180.593 1.00 157.54 595 GLN A N 1
ATOM 4852 C CA . GLN A 1 595 ? 114.406 104.240 179.949 1.00 157.54 595 GLN A CA 1
ATOM 4853 C C . GLN A 1 595 ? 114.571 104.304 178.431 1.00 157.54 595 GLN A C 1
ATOM 4854 O O . GLN A 1 595 ? 114.216 105.295 177.790 1.00 157.54 595 GLN A O 1
ATOM 4860 N N . ILE A 1 596 ? 115.115 103.237 177.853 1.00 157.53 596 ILE A N 1
ATOM 4861 C CA . ILE A 1 596 ? 115.309 103.131 176.411 1.00 157.53 596 ILE A CA 1
ATOM 4862 C C . ILE A 1 596 ? 114.234 102.219 175.841 1.00 157.53 596 ILE A C 1
ATOM 4863 O O . ILE A 1 596 ? 113.947 101.153 176.400 1.00 157.53 596 ILE A O 1
ATOM 4868 N N . LYS A 1 597 ? 113.632 102.641 174.731 1.00 152.91 597 LYS A N 1
ATOM 4869 C CA . LYS A 1 597 ? 112.573 101.862 174.109 1.00 152.91 597 LYS A CA 1
ATOM 4870 C C . LYS A 1 597 ? 113.105 100.510 173.641 1.00 152.91 597 LYS A C 1
ATOM 4871 O O . LYS A 1 597 ? 114.299 100.335 173.382 1.00 152.91 597 LYS A O 1
ATOM 4877 N N . MET A 1 598 ? 112.190 99.542 173.540 1.00 155.52 598 MET A N 1
ATOM 4878 C CA . MET A 1 598 ? 112.592 98.163 173.279 1.00 155.52 598 MET A CA 1
ATOM 4879 C C . MET A 1 598 ? 113.280 98.023 171.925 1.00 155.52 598 MET A C 1
ATOM 4880 O O . MET A 1 598 ? 114.269 97.292 171.801 1.00 155.52 598 MET A O 1
ATOM 4885 N N . ASP A 1 599 ? 112.788 98.725 170.902 1.00 157.49 599 ASP A N 1
ATOM 4886 C CA . ASP A 1 599 ? 113.403 98.627 169.583 1.00 157.49 599 ASP A CA 1
ATOM 4887 C C . ASP A 1 599 ? 114.789 99.262 169.573 1.00 157.49 599 ASP A C 1
ATOM 4888 O O . ASP A 1 599 ? 115.752 98.668 169.071 1.00 157.49 599 ASP A O 1
ATOM 4893 N N . ILE A 1 600 ? 114.910 100.469 170.131 1.00 162.52 600 ILE A N 1
ATOM 4894 C CA . ILE A 1 600 ? 116.199 101.156 170.151 1.00 162.52 600 ILE A CA 1
ATOM 4895 C C . ILE A 1 600 ? 117.201 100.387 171.001 1.00 162.52 600 ILE A C 1
ATOM 4896 O O . ILE A 1 600 ? 118.360 100.202 170.606 1.00 162.52 600 ILE A O 1
ATOM 4901 N N . LEU A 1 601 ? 116.773 99.929 172.180 1.00 162.89 601 LEU A N 1
ATOM 4902 C CA . LEU A 1 601 ? 117.668 99.161 173.039 1.00 162.89 601 LEU A CA 1
ATOM 4903 C C . LEU A 1 601 ? 118.088 97.860 172.369 1.00 162.89 601 LEU A C 1
ATOM 4904 O O . LEU A 1 601 ? 119.260 97.474 172.433 1.00 162.89 601 LEU A O 1
ATOM 4909 N N . ALA A 1 602 ? 117.151 97.177 171.709 1.00 164.51 602 ALA A N 1
ATOM 4910 C CA . ALA A 1 602 ? 117.488 95.937 171.021 1.00 164.51 602 ALA A CA 1
ATOM 4911 C C . ALA A 1 602 ? 118.505 96.182 169.915 1.00 164.51 602 ALA A C 1
ATOM 4912 O O . ALA A 1 602 ? 119.487 95.442 169.787 1.00 164.51 602 ALA A O 1
ATOM 4914 N N . GLN A 1 603 ? 118.286 97.228 169.109 1.00 166.77 603 GLN A N 1
ATOM 4915 C CA . GLN A 1 603 ? 119.214 97.539 168.024 1.00 166.77 603 GLN A CA 1
ATOM 4916 C C . GLN A 1 603 ? 120.596 97.879 168.564 1.00 166.77 603 GLN A C 1
ATOM 4917 O O . GLN A 1 603 ? 121.614 97.422 168.025 1.00 166.77 603 GLN A O 1
ATOM 4923 N N . VAL A 1 604 ? 120.650 98.675 169.634 1.00 166.13 604 VAL A N 1
ATOM 4924 C CA . VAL A 1 604 ? 121.923 98.968 170.283 1.00 166.13 604 VAL A CA 1
ATOM 4925 C C . VAL A 1 604 ? 122.571 97.678 170.766 1.00 166.13 604 VAL A C 1
ATOM 4926 O O . VAL A 1 604 ? 123.797 97.525 170.722 1.00 166.13 604 VAL A O 1
ATOM 4930 N N . LEU A 1 605 ? 121.756 96.721 171.212 1.00 168.09 605 LEU A N 1
ATOM 4931 C CA . LEU A 1 605 ? 122.293 95.453 171.693 1.00 168.09 605 LEU A CA 1
ATOM 4932 C C . LEU A 1 605 ? 122.925 94.644 170.563 1.00 168.09 605 LEU A C 1
ATOM 4933 O O . LEU A 1 605 ? 124.023 94.100 170.727 1.00 168.09 605 LEU A O 1
ATOM 4938 N N . GLN A 1 606 ? 122.251 94.539 169.409 1.00 166.42 606 GLN A N 1
ATOM 4939 C CA . GLN A 1 606 ? 122.894 93.828 168.300 1.00 166.42 606 GLN A CA 1
ATOM 4940 C C . GLN A 1 606 ? 124.157 94.552 167.851 1.00 166.42 606 GLN A C 1
ATOM 4941 O O . GLN A 1 606 ? 125.157 93.911 167.508 1.00 166.42 606 GLN A O 1
ATOM 4947 N N . ILE A 1 607 ? 124.129 95.887 167.839 1.00 164.79 607 ILE A N 1
ATOM 4948 C CA . ILE A 1 607 ? 125.310 96.639 167.421 1.00 164.79 607 ILE A CA 1
ATOM 4949 C C . ILE A 1 607 ? 126.476 96.374 168.368 1.00 164.79 607 ILE A C 1
ATOM 4950 O O . ILE A 1 607 ? 127.617 96.174 167.932 1.00 164.79 607 ILE A O 1
ATOM 4955 N N . LEU A 1 608 ? 126.210 96.366 169.676 1.00 168.48 608 LEU A N 1
ATOM 4956 C CA . LEU A 1 608 ? 127.262 96.089 170.651 1.00 168.48 608 LEU A CA 1
ATOM 4957 C C . LEU A 1 608 ? 127.778 94.659 170.530 1.00 168.48 608 LEU A C 1
ATOM 4958 O O . LEU A 1 608 ? 128.991 94.426 170.590 1.00 168.48 608 LEU A O 1
ATOM 4963 N N . LEU A 1 609 ? 126.874 93.688 170.368 1.00 164.02 609 LEU A N 1
ATOM 4964 C CA . LEU A 1 609 ? 127.295 92.292 170.299 1.00 164.02 609 LEU A CA 1
ATOM 4965 C C . LEU A 1 609 ? 128.111 92.015 169.043 1.00 164.02 609 LEU A C 1
ATOM 4966 O O . LEU A 1 609 ? 129.085 91.255 169.085 1.00 164.02 609 LEU A O 1
ATOM 4971 N N . LYS A 1 610 ? 127.726 92.616 167.914 1.00 157.62 610 LYS A N 1
ATOM 4972 C CA . LYS A 1 610 ? 128.472 92.406 166.677 1.00 157.62 610 LYS A CA 1
ATOM 4973 C C . LYS A 1 610 ? 129.882 92.972 166.783 1.00 157.62 610 LYS A C 1
ATOM 4974 O O . LYS A 1 610 ? 130.830 92.410 166.221 1.00 157.62 610 LYS A O 1
ATOM 4980 N N . SER A 1 611 ? 130.041 94.084 167.502 1.00 163.07 611 SER A N 1
ATOM 4981 C CA . SER A 1 611 ? 131.357 94.660 167.749 1.00 163.07 611 SER A CA 1
ATOM 4982 C C . SER A 1 611 ? 132.188 93.836 168.721 1.00 163.07 611 SER A C 1
ATOM 4983 O O . SER A 1 611 ? 133.372 94.144 168.902 1.00 163.07 611 SER A O 1
ATOM 4986 N N . LYS A 1 612 ? 131.592 92.824 169.355 1.00 160.64 612 LYS A N 1
ATOM 4987 C CA . LYS A 1 612 ? 132.257 91.936 170.308 1.00 160.64 612 LYS A CA 1
ATOM 4988 C C . LYS A 1 612 ? 132.674 92.657 171.585 1.00 160.64 612 LYS A C 1
ATOM 4989 O O . LYS A 1 612 ? 133.529 92.165 172.327 1.00 160.64 612 LYS A O 1
ATOM 4995 N N . LEU A 1 613 ? 132.085 93.823 171.859 1.00 167.35 613 LEU A N 1
ATOM 4996 C CA . LEU A 1 613 ? 132.319 94.490 173.134 1.00 167.35 613 LEU A CA 1
ATOM 4997 C C . LEU A 1 613 ? 131.532 93.846 174.267 1.00 167.35 613 LEU A C 1
ATOM 4998 O O . LEU A 1 613 ? 131.883 94.025 175.438 1.00 167.35 613 LEU A O 1
ATOM 5003 N N . LEU A 1 614 ? 130.475 93.106 173.942 1.00 169.23 614 LEU A N 1
ATOM 5004 C CA . LEU A 1 614 ? 129.647 92.424 174.924 1.00 169.23 614 LEU A CA 1
ATOM 5005 C C . LEU A 1 614 ? 129.410 90.988 174.478 1.00 169.23 614 LEU A C 1
ATOM 5006 O O . LEU A 1 614 ? 129.697 90.609 173.339 1.00 169.23 614 LEU A O 1
ATOM 5011 N N . VAL A 1 615 ? 128.879 90.183 175.398 1.00 171.04 615 VAL A N 1
ATOM 5012 C CA . VAL A 1 615 ? 128.535 88.797 175.124 1.00 171.04 615 VAL A CA 1
ATOM 5013 C C . VAL A 1 615 ? 127.153 88.508 175.695 1.00 171.04 615 VAL A C 1
ATOM 5014 O O . VAL A 1 615 ? 126.686 89.165 176.629 1.00 171.04 615 VAL A O 1
ATOM 5018 N N . LEU A 1 616 ? 126.500 87.509 175.111 1.00 172.59 616 LEU A N 1
ATOM 5019 C CA . LEU A 1 616 ? 125.206 87.043 175.581 1.00 172.59 616 LEU A CA 1
ATOM 5020 C C . LEU A 1 616 ? 125.419 85.993 176.670 1.00 172.59 616 LEU A C 1
ATOM 5021 O O . LEU A 1 616 ? 126.528 85.813 177.181 1.00 172.59 616 LEU A O 1
ATOM 5026 N N . GLU A 1 617 ? 124.348 85.291 177.045 1.00 172.59 617 GLU A N 1
ATOM 5027 C CA . GLU A 1 617 ? 124.491 84.182 177.983 1.00 172.59 617 GLU A CA 1
ATOM 5028 C C . GLU A 1 617 ? 125.367 83.083 177.395 1.00 172.59 617 GLU A C 1
ATOM 5029 O O . GLU A 1 617 ? 126.224 82.522 178.087 1.00 172.59 617 GLU A O 1
ATOM 5035 N N . ASP A 1 618 ? 125.169 82.767 176.118 1.00 175.34 618 ASP A N 1
ATOM 5036 C CA . ASP A 1 618 ? 126.023 81.844 175.383 1.00 175.34 618 ASP A CA 1
ATOM 5037 C C . ASP A 1 618 ? 126.893 82.654 174.432 1.00 175.34 618 ASP A C 1
ATOM 5038 O O . ASP A 1 618 ? 126.377 83.298 173.512 1.00 175.34 618 ASP A O 1
ATOM 5043 N N . GLU A 1 619 ? 128.208 82.623 174.659 1.00 178.07 619 GLU A N 1
ATOM 5044 C CA . GLU A 1 619 ? 129.119 83.420 173.844 1.00 178.07 619 GLU A CA 1
ATOM 5045 C C . GLU A 1 619 ? 129.166 82.931 172.402 1.00 178.07 619 GLU A C 1
ATOM 5046 O O . GLU A 1 619 ? 129.368 83.734 171.484 1.00 178.07 619 GLU A O 1
ATOM 5052 N N . ASN A 1 620 ? 128.982 81.631 172.181 1.00 171.46 620 ASN A N 1
ATOM 5053 C CA . ASN A 1 620 ? 129.014 81.064 170.841 1.00 171.46 620 ASN A CA 1
ATOM 5054 C C . ASN A 1 620 ? 127.694 81.214 170.096 1.00 171.46 620 ASN A C 1
ATOM 5055 O O . ASN A 1 620 ? 127.636 80.894 168.903 1.00 171.46 620 ASN A O 1
ATOM 5060 N N . ALA A 1 621 ? 126.642 81.683 170.762 1.00 170.54 621 ALA A N 1
ATOM 5061 C CA . ALA A 1 621 ? 125.352 81.847 170.107 1.00 170.54 621 ALA A CA 1
ATOM 5062 C C . ALA A 1 621 ? 125.418 82.948 169.055 1.00 170.54 621 ALA A C 1
ATOM 5063 O O . ALA A 1 621 ? 126.004 84.011 169.279 1.00 170.54 621 ALA A O 1
ATOM 5065 N N . ASN A 1 622 ? 124.810 82.686 167.901 1.00 163.11 622 ASN A N 1
ATOM 5066 C CA . ASN A 1 622 ? 124.810 83.659 166.817 1.00 163.11 622 ASN A CA 1
ATOM 5067 C C . ASN A 1 622 ? 123.872 84.813 167.151 1.00 163.11 622 ASN A C 1
ATOM 5068 O O . ASN A 1 622 ? 122.717 84.599 167.531 1.00 163.11 622 ASN A O 1
ATOM 5073 N N . VAL A 1 623 ? 124.375 86.042 167.010 1.00 163.29 623 VAL A N 1
ATOM 5074 C CA . VAL A 1 623 ? 123.592 87.218 167.380 1.00 163.29 623 VAL A CA 1
ATOM 5075 C C . VAL A 1 623 ? 122.371 87.361 166.480 1.00 163.29 623 VAL A C 1
ATOM 5076 O O . VAL A 1 623 ? 121.268 87.662 166.952 1.00 163.29 623 VAL A O 1
ATOM 5080 N N . ASP A 1 624 ? 122.545 87.153 165.173 1.00 159.42 624 ASP A N 1
ATOM 5081 C CA . ASP A 1 624 ? 121.436 87.334 164.241 1.00 159.42 624 ASP A CA 1
ATOM 5082 C C . ASP A 1 624 ? 120.343 86.293 164.446 1.00 159.42 624 ASP A C 1
ATOM 5083 O O . ASP A 1 624 ? 119.162 86.586 164.225 1.00 159.42 624 ASP A O 1
ATOM 5088 N N . GLU A 1 625 ? 120.707 85.083 164.868 1.00 152.50 625 GLU A N 1
ATOM 5089 C CA . GLU A 1 625 ? 119.762 83.985 165.013 1.00 152.50 625 GLU A CA 1
ATOM 5090 C C . GLU A 1 625 ? 119.206 83.859 166.426 1.00 152.50 625 GLU A C 1
ATOM 5091 O O . GLU A 1 625 ? 118.459 82.916 166.703 1.00 152.50 625 GLU A O 1
ATOM 5097 N N . VAL A 1 626 ? 119.549 84.780 167.323 1.00 158.08 626 VAL A N 1
ATOM 5098 C CA . VAL A 1 626 ? 119.082 84.753 168.704 1.00 158.08 626 VAL A CA 1
ATOM 5099 C C . VAL A 1 626 ? 118.269 86.013 168.965 1.00 158.08 626 VAL A C 1
ATOM 5100 O O . VAL A 1 626 ? 118.759 87.129 168.755 1.00 158.08 626 VAL A O 1
ATOM 5104 N N . GLU A 1 627 ? 117.032 85.832 169.418 1.00 166.87 627 GLU A N 1
ATOM 5105 C CA . GLU A 1 627 ? 116.171 86.957 169.746 1.00 166.87 627 GLU A CA 1
ATOM 5106 C C . GLU A 1 627 ? 116.467 87.464 171.152 1.00 166.87 627 GLU A C 1
ATOM 5107 O O . GLU A 1 627 ? 116.829 86.697 172.050 1.00 166.87 627 GLU A O 1
ATOM 5113 N N . LEU A 1 628 ? 116.309 88.772 171.337 1.00 169.26 628 LEU A N 1
ATOM 5114 C CA . LEU A 1 628 ? 116.598 89.432 172.608 1.00 169.26 628 LEU A CA 1
ATOM 5115 C C . LEU A 1 628 ? 115.287 89.631 173.363 1.00 169.26 628 LEU A C 1
ATOM 5116 O O . LEU A 1 628 ? 114.524 90.555 173.074 1.00 169.26 628 LEU A O 1
ATOM 5121 N N . LYS A 1 629 ? 115.033 88.756 174.328 1.00 168.16 629 LYS A N 1
ATOM 5122 C CA . LYS A 1 629 ? 113.879 88.827 175.209 1.00 168.16 629 LYS A CA 1
ATOM 5123 C C . LYS A 1 629 ? 114.184 89.710 176.412 1.00 168.16 629 LYS A C 1
ATOM 5124 O O . LYS A 1 629 ? 115.349 89.987 176.712 1.00 168.16 629 LYS A O 1
ATOM 5130 N N . PRO A 1 630 ? 113.154 90.186 177.119 1.00 164.77 630 PRO A N 1
ATOM 5131 C CA . PRO A 1 630 ? 113.408 91.037 178.295 1.00 164.77 630 PRO A CA 1
ATOM 5132 C C . PRO A 1 630 ? 114.218 90.355 179.385 1.00 164.77 630 PRO A C 1
ATOM 5133 O O . PRO A 1 630 ? 114.817 91.050 180.214 1.00 164.77 630 PRO A O 1
ATOM 5137 N N . ASP A 1 631 ? 114.257 89.026 179.416 1.00 164.33 631 ASP A N 1
ATOM 5138 C CA . ASP A 1 631 ? 115.037 88.294 180.405 1.00 164.33 631 ASP A CA 1
ATOM 5139 C C . ASP A 1 631 ? 116.440 87.950 179.921 1.00 164.33 631 ASP A C 1
ATOM 5140 O O . ASP A 1 631 ? 117.167 87.245 180.629 1.00 164.33 631 ASP A O 1
ATOM 5145 N N . THR A 1 632 ? 116.833 88.418 178.739 1.00 168.04 632 THR A N 1
ATOM 5146 C CA . THR A 1 632 ? 118.164 88.130 178.222 1.00 168.04 632 THR A CA 1
ATOM 5147 C C . THR A 1 632 ? 119.226 88.822 179.069 1.00 168.04 632 THR A C 1
ATOM 5148 O O . THR A 1 632 ? 119.058 89.969 179.492 1.00 168.04 632 THR A O 1
ATOM 5152 N N . LEU A 1 633 ? 120.325 88.115 179.317 1.00 168.76 633 LEU A N 1
ATOM 5153 C CA . LEU A 1 633 ? 121.431 88.631 180.111 1.00 168.76 633 LEU A CA 1
ATOM 5154 C C . LEU A 1 633 ? 122.589 89.006 179.196 1.00 168.76 633 LEU A C 1
ATOM 5155 O O . LEU A 1 633 ? 122.947 88.243 178.293 1.00 168.76 633 LEU A O 1
ATOM 5160 N N . ILE A 1 634 ? 123.166 90.181 179.432 1.00 170.01 634 ILE A N 1
ATOM 5161 C CA . ILE A 1 634 ? 124.297 90.687 178.666 1.00 170.01 634 ILE A CA 1
ATOM 5162 C C . ILE A 1 634 ? 125.455 90.916 179.626 1.00 170.01 634 ILE A C 1
ATOM 5163 O O . ILE A 1 634 ? 125.277 91.529 180.687 1.00 170.01 634 ILE A O 1
ATOM 5168 N N . LYS A 1 635 ? 126.634 90.419 179.254 1.00 170.62 635 LYS A N 1
ATOM 5169 C CA . LYS A 1 635 ? 127.841 90.538 180.056 1.00 170.62 635 LYS A CA 1
ATOM 5170 C C . LYS A 1 635 ? 128.899 91.312 179.281 1.00 170.62 635 LYS A C 1
ATOM 5171 O O . LYS A 1 635 ? 128.887 91.346 178.048 1.00 170.62 635 LYS A O 1
ATOM 5177 N N . LEU A 1 636 ? 129.815 91.935 180.017 1.00 169.01 636 LEU A N 1
ATOM 5178 C CA . LEU A 1 636 ? 130.889 92.702 179.402 1.00 169.01 636 LEU A CA 1
ATOM 5179 C C . LEU A 1 636 ? 131.994 91.779 178.905 1.00 169.01 636 LEU A C 1
ATOM 5180 O O . LEU A 1 636 ? 132.391 90.833 179.591 1.00 169.01 636 LEU A O 1
ATOM 5185 N N . TYR A 1 637 ? 132.487 92.060 177.699 1.00 167.89 637 TYR A N 1
ATOM 5186 C CA . TYR A 1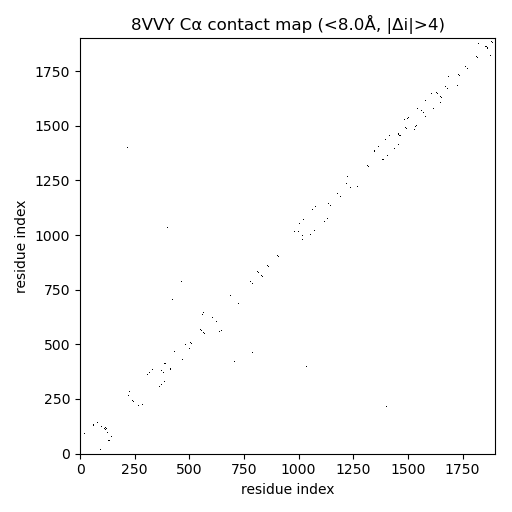 637 ? 133.604 91.320 177.114 1.00 167.89 637 TYR A CA 1
ATOM 5187 C C . TYR A 1 637 ? 134.892 91.968 177.606 1.00 167.89 637 TYR A C 1
ATOM 5188 O O . TYR A 1 637 ? 135.468 92.836 176.949 1.00 167.89 637 TYR A O 1
ATOM 5197 N N . LEU A 1 638 ? 135.343 91.541 178.788 1.00 165.66 638 LEU A N 1
ATOM 5198 C CA . LEU A 1 638 ? 136.508 92.160 179.414 1.00 165.66 638 LEU A CA 1
ATOM 5199 C C . LEU A 1 638 ? 137.767 91.967 178.576 1.00 165.66 638 LEU A C 1
ATOM 5200 O O . LEU A 1 638 ? 138.576 92.892 178.440 1.00 165.66 638 LEU A O 1
ATOM 5205 N N . GLY A 1 639 ? 137.952 90.777 178.012 1.00 166.21 639 GLY A N 1
ATOM 5206 C CA . GLY A 1 639 ? 139.146 90.489 177.242 1.00 166.21 639 GLY A CA 1
ATOM 5207 C C . GLY A 1 639 ? 139.061 90.929 175.795 1.00 166.21 639 GLY A C 1
ATOM 5208 O O . GLY A 1 639 ? 139.290 90.127 174.885 1.00 166.21 639 GLY A O 1
ATOM 5209 N N . TYR A 1 640 ? 138.739 92.200 175.568 1.00 171.75 640 TYR A N 1
ATOM 5210 C CA . TYR A 1 640 ? 138.631 92.728 174.215 1.00 171.75 640 TYR A CA 1
ATOM 5211 C C . TYR A 1 640 ? 140.021 93.031 173.669 1.00 171.75 640 TYR A C 1
ATOM 5212 O O . TYR A 1 640 ? 140.762 93.834 174.247 1.00 171.75 640 TYR A O 1
ATOM 5221 N N . LYS A 1 641 ? 140.370 92.390 172.556 1.00 178.28 641 LYS A N 1
ATOM 5222 C CA . LYS A 1 641 ? 141.646 92.601 171.888 1.00 178.28 641 LYS A CA 1
ATOM 5223 C C . LYS A 1 641 ? 141.383 92.934 170.428 1.00 178.28 641 LYS A C 1
ATOM 5224 O O . LYS A 1 641 ? 140.622 92.230 169.757 1.00 178.28 641 LYS A O 1
ATOM 5230 N N . ASN A 1 642 ? 142.007 94.004 169.941 1.00 180.44 642 ASN A N 1
ATOM 5231 C CA . ASN A 1 642 ? 141.829 94.416 168.557 1.00 180.44 642 ASN A CA 1
ATOM 5232 C C . ASN A 1 642 ? 143.069 95.165 168.092 1.00 180.44 642 ASN A C 1
ATOM 5233 O O . ASN A 1 642 ? 143.860 95.662 168.898 1.00 180.44 642 ASN A O 1
ATOM 5238 N N . LYS A 1 643 ? 143.227 95.237 166.769 1.00 177.05 643 LYS A N 1
ATOM 5239 C CA . LYS A 1 643 ? 144.383 95.906 166.185 1.00 177.05 643 LYS A CA 1
ATOM 5240 C C . LYS A 1 643 ? 144.260 97.424 166.232 1.00 177.05 643 LYS A C 1
ATOM 5241 O O . LYS A 1 643 ? 145.269 98.116 166.410 1.00 177.05 643 LYS A O 1
ATOM 5247 N N . LYS A 1 644 ? 143.051 97.956 166.077 1.00 173.73 644 LYS A N 1
ATOM 5248 C CA . LYS A 1 644 ? 142.826 99.395 166.019 1.00 173.73 644 LYS A CA 1
ATOM 5249 C C . LYS A 1 644 ? 142.405 99.911 167.388 1.00 173.73 644 LYS A C 1
ATOM 5250 O O . LYS A 1 644 ? 141.512 99.343 168.026 1.00 173.73 644 LYS A O 1
ATOM 5256 N N . LEU A 1 645 ? 143.053 100.990 167.834 1.00 172.52 645 LEU A N 1
ATOM 5257 C CA . LEU A 1 645 ? 142.771 101.531 169.160 1.00 172.52 645 LEU A CA 1
ATOM 5258 C C . LEU A 1 645 ? 141.424 102.246 169.199 1.00 172.52 645 LEU A C 1
ATOM 5259 O O . LEU A 1 645 ? 140.672 102.109 170.171 1.00 172.52 645 LEU A O 1
ATOM 5264 N N . ARG A 1 646 ? 141.102 103.010 168.159 1.00 165.87 646 ARG A N 1
ATOM 5265 C CA . ARG A 1 646 ? 139.856 103.766 168.106 1.00 165.87 646 ARG A CA 1
ATOM 5266 C C . ARG A 1 646 ? 138.775 102.933 167.432 1.00 165.87 646 ARG A C 1
ATOM 5267 O O . ARG A 1 646 ? 138.996 102.379 166.350 1.00 165.87 646 ARG A O 1
ATOM 5275 N N . VAL A 1 647 ? 137.609 102.845 168.069 1.00 159.98 647 VAL A N 1
ATOM 5276 C CA . VAL A 1 647 ? 136.509 102.024 167.576 1.00 159.98 647 VAL A CA 1
ATOM 5277 C C . VAL A 1 647 ? 135.242 102.868 167.506 1.00 159.98 647 VAL A C 1
ATOM 5278 O O . VAL A 1 647 ? 134.869 103.527 168.486 1.00 159.98 647 VAL A O 1
ATOM 5282 N N . ASN A 1 648 ? 134.581 102.831 166.352 1.00 157.65 648 ASN A N 1
ATOM 5283 C CA . ASN A 1 648 ? 133.294 103.480 166.145 1.00 157.65 648 ASN A CA 1
ATOM 5284 C C . ASN A 1 648 ? 132.190 102.436 166.215 1.00 157.65 648 ASN A C 1
ATOM 5285 O O . ASN A 1 648 ? 132.266 101.400 165.546 1.00 157.65 648 ASN A O 1
ATOM 5290 N N . ILE A 1 649 ? 131.168 102.710 167.021 1.00 159.05 649 ILE A N 1
ATOM 5291 C CA . ILE A 1 649 ? 130.070 101.769 167.203 1.00 159.05 649 ILE A CA 1
ATOM 5292 C C . ILE A 1 649 ? 128.749 102.483 166.949 1.00 159.05 649 ILE A C 1
ATOM 5293 O O . ILE A 1 649 ? 127.712 101.843 166.740 1.00 159.05 649 ILE A O 1
ATOM 5298 N N . ASN A 1 650 ? 128.779 103.817 166.953 1.00 157.76 650 ASN A N 1
ATOM 5299 C CA . ASN A 1 650 ? 127.580 104.623 166.716 1.00 157.76 650 ASN A CA 1
ATOM 5300 C C . ASN A 1 650 ? 127.257 104.613 165.221 1.00 157.76 650 ASN A C 1
ATOM 5301 O O . ASN A 1 650 ? 127.616 105.510 164.456 1.00 157.76 650 ASN A O 1
ATOM 5306 N N . VAL A 1 651 ? 126.560 103.559 164.811 1.00 159.18 651 VAL A N 1
ATOM 5307 C CA . VAL A 1 651 ? 126.188 103.365 163.412 1.00 159.18 651 VAL A CA 1
ATOM 5308 C C . VAL A 1 651 ? 124.679 103.532 163.280 1.00 159.18 651 VAL A C 1
ATOM 5309 O O . VAL A 1 651 ? 123.929 103.037 164.134 1.00 159.18 651 VAL A O 1
ATOM 5313 N N . PRO A 1 652 ? 124.191 104.231 162.256 1.00 161.76 652 PRO A N 1
ATOM 5314 C CA . PRO A 1 652 ? 122.740 104.299 162.039 1.00 161.76 652 PRO A CA 1
ATOM 5315 C C . PRO A 1 652 ? 122.152 102.911 161.825 1.00 161.76 652 PRO A C 1
ATOM 5316 O O . PRO A 1 652 ? 122.767 102.043 161.203 1.00 161.76 652 PRO A O 1
ATOM 5320 N N . MET A 1 653 ? 120.945 102.711 162.348 1.00 161.13 653 MET A N 1
ATOM 5321 C CA . MET A 1 653 ? 120.323 101.396 162.369 1.00 161.13 653 MET A CA 1
ATOM 5322 C C . MET A 1 653 ? 119.442 101.196 161.143 1.00 161.13 653 MET A C 1
ATOM 5323 O O . MET A 1 653 ? 118.811 102.138 160.655 1.00 161.13 653 MET A O 1
ATOM 5328 N N . LYS A 1 654 ? 119.408 99.956 160.647 1.00 156.26 654 LYS A N 1
ATOM 5329 C CA . LYS A 1 654 ? 118.516 99.622 159.540 1.00 156.26 654 LYS A CA 1
ATOM 5330 C C . LYS A 1 654 ? 117.055 99.780 159.944 1.00 156.26 654 LYS A C 1
ATOM 5331 O O . LYS A 1 654 ? 116.240 100.304 159.174 1.00 156.26 654 LYS A O 1
ATOM 5337 N N . THR A 1 655 ? 116.704 99.327 161.150 1.00 164.11 655 THR A N 1
ATOM 5338 C CA . THR A 1 655 ? 115.369 99.591 161.672 1.00 164.11 655 THR A CA 1
ATOM 5339 C C . THR A 1 655 ? 115.145 101.087 161.842 1.00 164.11 655 THR A C 1
ATOM 5340 O O . THR A 1 655 ? 114.068 101.604 161.524 1.00 164.11 655 THR A O 1
ATOM 5344 N N . GLU A 1 656 ? 116.161 101.803 162.331 1.00 157.82 656 GLU A N 1
ATOM 5345 C CA . GLU A 1 656 ? 116.079 103.258 162.370 1.00 157.82 656 GLU A CA 1
ATOM 5346 C C . GLU A 1 656 ? 116.023 103.846 160.967 1.00 157.82 656 GLU A C 1
ATOM 5347 O O . GLU A 1 656 ? 115.405 104.893 160.762 1.00 157.82 656 GLU A O 1
ATOM 5353 N N . GLN A 1 657 ? 116.643 103.186 159.985 1.00 158.53 657 GLN A N 1
ATOM 5354 C CA . GLN A 1 657 ? 116.529 103.649 158.604 1.00 158.53 657 GLN A CA 1
ATOM 5355 C C . GLN A 1 657 ? 115.088 103.563 158.109 1.00 158.53 657 GLN A C 1
ATOM 5356 O O . GLN A 1 657 ? 114.582 104.496 157.471 1.00 158.53 657 GLN A O 1
ATOM 5362 N N . LYS A 1 658 ? 114.405 102.454 158.398 1.00 148.96 658 LYS A N 1
ATOM 5363 C CA . LYS A 1 658 ? 113.009 102.336 157.984 1.00 148.96 658 LYS A CA 1
ATOM 5364 C C . LYS A 1 658 ? 112.115 103.273 158.789 1.00 148.96 658 LYS A C 1
ATOM 5365 O O . LYS A 1 658 ? 111.123 103.800 158.269 1.00 148.96 658 LYS A O 1
ATOM 5371 N N . GLN A 1 659 ? 112.457 103.505 160.058 1.00 144.52 659 GLN A N 1
ATOM 5372 C CA . GLN A 1 659 ? 111.742 104.509 160.838 1.00 144.52 659 GLN A CA 1
ATOM 5373 C C . GLN A 1 659 ? 111.925 105.896 160.234 1.00 144.52 659 GLN A C 1
ATOM 5374 O O . GLN A 1 659 ? 110.992 106.704 160.219 1.00 144.52 659 GLN A O 1
ATOM 5380 N N . GLU A 1 660 ? 113.122 106.184 159.721 1.00 144.74 660 GLU A N 1
ATOM 5381 C CA . GLU A 1 660 ? 113.360 107.460 159.057 1.00 144.74 660 GLU A CA 1
ATOM 5382 C C . GLU A 1 660 ? 112.589 107.547 157.746 1.00 144.74 660 GLU A C 1
ATOM 5383 O O . GLU A 1 660 ? 112.142 108.628 157.355 1.00 144.74 660 GLU A O 1
ATOM 5389 N N . GLN A 1 661 ? 112.426 106.419 157.053 1.00 139.12 661 GLN A N 1
ATOM 5390 C CA . GLN A 1 661 ? 111.543 106.391 155.888 1.00 139.12 661 GLN A CA 1
ATOM 5391 C C . GLN A 1 661 ? 110.108 106.728 156.282 1.00 139.12 661 GLN A C 1
ATOM 5392 O O . GLN A 1 661 ? 109.416 107.484 155.585 1.00 139.12 661 GLN A O 1
ATOM 5398 N N . GLU A 1 662 ? 109.646 106.174 157.402 1.00 133.38 662 GLU A N 1
ATOM 5399 C CA . GLU A 1 662 ? 108.316 106.512 157.902 1.00 133.38 662 GLU A CA 1
ATOM 5400 C C . GLU A 1 662 ? 108.224 107.991 158.263 1.00 133.38 662 GLU A C 1
ATOM 5401 O O . GLU A 1 662 ? 107.192 108.634 158.033 1.00 133.38 662 GLU A O 1
ATOM 5407 N N . THR A 1 663 ? 109.295 108.550 158.830 1.00 128.89 663 THR A N 1
ATOM 5408 C CA . THR A 1 663 ? 109.306 109.980 159.122 1.00 128.89 663 THR A CA 1
ATOM 5409 C C . THR A 1 663 ? 109.303 110.814 157.848 1.00 128.89 663 THR A C 1
ATOM 5410 O O . THR A 1 663 ? 108.753 111.915 157.841 1.00 128.89 663 THR A O 1
ATOM 5414 N N . THR A 1 664 ? 109.919 110.323 156.770 1.00 118.76 664 THR A N 1
ATOM 5415 C CA . THR A 1 664 ? 109.814 111.021 155.490 1.00 118.76 664 THR A CA 1
ATOM 5416 C C . THR A 1 664 ? 108.386 110.984 154.964 1.00 118.76 664 THR A C 1
ATOM 5417 O O . THR A 1 664 ? 107.906 111.961 154.380 1.00 118.76 664 THR A O 1
ATOM 5421 N N . HIS A 1 665 ? 107.693 109.860 155.157 1.00 116.47 665 HIS A N 1
ATOM 5422 C CA . HIS A 1 665 ? 106.275 109.807 154.806 1.00 116.47 665 HIS A CA 1
ATOM 5423 C C . HIS A 1 665 ? 105.477 110.824 155.618 1.00 116.47 665 HIS A C 1
ATOM 5424 O O . HIS A 1 665 ? 104.603 111.523 155.082 1.00 116.47 665 HIS A O 1
ATOM 5431 N N . LYS A 1 666 ? 105.768 110.918 156.917 1.00 107.62 666 LYS A N 1
ATOM 5432 C CA . LYS A 1 666 ? 105.098 111.905 157.759 1.00 107.62 666 LYS A CA 1
ATOM 5433 C C . LYS A 1 666 ? 105.445 113.324 157.326 1.00 107.62 666 LYS A C 1
ATOM 5434 O O . LYS A 1 666 ? 104.602 114.225 157.388 1.00 107.62 666 LYS A O 1
ATOM 5440 N N . ASN A 1 667 ? 106.683 113.542 156.885 1.00 93.83 667 ASN A N 1
ATOM 5441 C CA . ASN A 1 667 ? 107.078 114.845 156.365 1.00 93.83 667 ASN A CA 1
ATOM 5442 C C . ASN A 1 667 ? 106.288 115.191 155.114 1.00 93.83 667 ASN A C 1
ATOM 5443 O O . ASN A 1 667 ? 105.863 116.337 154.936 1.00 93.83 667 ASN A O 1
ATOM 5448 N N . ILE A 1 668 ? 106.091 114.213 154.231 1.00 89.86 668 ILE A N 1
ATOM 5449 C CA . ILE A 1 668 ? 105.338 114.459 153.006 1.00 89.86 668 ILE A CA 1
ATOM 5450 C C . ILE A 1 668 ? 103.888 114.797 153.332 1.00 89.86 668 ILE A C 1
ATOM 5451 O O . ILE A 1 668 ? 103.305 115.724 152.752 1.00 89.86 668 ILE A O 1
ATOM 5456 N N . GLU A 1 669 ? 103.281 114.069 154.274 1.00 91.58 669 GLU A N 1
ATOM 5457 C CA . GLU A 1 669 ? 101.898 114.395 154.617 1.00 91.58 669 GLU A CA 1
ATOM 5458 C C . GLU A 1 669 ? 101.795 115.741 155.332 1.00 91.58 669 GLU A C 1
ATOM 5459 O O . GLU A 1 669 ? 100.818 116.472 155.131 1.00 91.58 669 GLU A O 1
ATOM 5465 N N . GLU A 1 670 ? 102.787 116.092 156.158 1.00 82.91 670 GLU A N 1
ATOM 5466 C CA . GLU A 1 670 ? 102.803 117.414 156.777 1.00 82.91 670 GLU A CA 1
ATOM 5467 C C . GLU A 1 670 ? 102.922 118.508 155.725 1.00 82.91 670 GLU A C 1
ATOM 5468 O O . GLU A 1 670 ? 102.256 119.548 155.819 1.00 82.91 670 GLU A O 1
ATOM 5474 N N . ASP A 1 671 ? 103.782 118.296 154.726 1.00 71.35 671 ASP A N 1
ATOM 5475 C CA . ASP A 1 671 ? 103.840 119.199 153.584 1.00 71.35 671 ASP A CA 1
ATOM 5476 C C . ASP A 1 671 ? 102.473 119.340 152.941 1.00 71.35 671 ASP A C 1
ATOM 5477 O O . ASP A 1 671 ? 102.035 120.452 152.642 1.00 71.35 671 ASP A O 1
ATOM 5482 N N . ARG A 1 672 ? 101.780 118.221 152.732 1.00 81.06 672 ARG A N 1
ATOM 5483 C CA . ARG A 1 672 ? 100.470 118.272 152.091 1.00 81.06 672 ARG A CA 1
ATOM 5484 C C . ARG A 1 672 ? 99.499 119.134 152.889 1.00 81.06 672 ARG A C 1
ATOM 5485 O O . ARG A 1 672 ? 98.858 120.038 152.340 1.00 81.06 672 ARG A O 1
ATOM 5493 N N . LYS A 1 673 ? 99.388 118.881 154.196 1.00 77.51 673 LYS A N 1
ATOM 5494 C CA . LYS A 1 673 ? 98.425 119.627 155.006 1.00 77.51 673 LYS A CA 1
ATOM 5495 C C . LYS A 1 673 ? 98.779 121.109 155.068 1.00 77.51 673 LYS A C 1
ATOM 5496 O O . LYS A 1 673 ? 97.921 121.977 154.836 1.00 77.51 673 LYS A O 1
ATOM 5502 N N . LEU A 1 674 ? 100.037 121.421 155.401 1.00 73.89 674 LEU A N 1
ATOM 5503 C CA . LEU A 1 674 ? 100.447 122.817 155.503 1.00 73.89 674 LEU A CA 1
ATOM 5504 C C . LEU A 1 674 ? 100.245 123.532 154.179 1.00 73.89 674 LEU A C 1
ATOM 5505 O O . LEU A 1 674 ? 99.588 124.577 154.122 1.00 73.89 674 LEU A O 1
ATOM 5510 N N . LEU A 1 675 ? 100.790 122.967 153.099 1.00 66.44 675 LEU A N 1
ATOM 5511 C CA . LEU A 1 675 ? 100.575 123.466 151.753 1.00 66.44 675 LEU A CA 1
ATOM 5512 C C . LEU A 1 675 ? 99.114 123.814 151.531 1.00 66.44 675 LEU A C 1
ATOM 5513 O O . LEU A 1 675 ? 98.754 124.995 151.469 1.00 66.44 675 LEU A O 1
ATOM 5518 N N . ILE A 1 676 ? 98.250 122.793 151.553 1.00 73.42 676 ILE A N 1
ATOM 5519 C CA . ILE A 1 676 ? 96.845 122.986 151.205 1.00 73.42 676 ILE A CA 1
ATOM 5520 C C . ILE A 1 676 ? 96.252 124.117 152.031 1.00 73.42 676 ILE A C 1
ATOM 5521 O O . ILE A 1 676 ? 95.953 125.203 151.514 1.00 73.42 676 ILE A O 1
ATOM 5526 N N . GLN A 1 677 ? 96.169 123.916 153.344 1.00 74.68 677 GLN A N 1
ATOM 5527 C CA . GLN A 1 677 ? 95.412 124.871 154.138 1.00 74.68 677 GLN A CA 1
ATOM 5528 C C . GLN A 1 677 ? 96.141 126.204 154.219 1.00 74.68 677 GLN A C 1
ATOM 5529 O O . GLN A 1 677 ? 95.679 127.204 153.655 1.00 74.68 677 GLN A O 1
ATOM 5535 N N . ALA A 1 678 ? 97.311 126.224 154.847 1.00 71.97 678 ALA A N 1
ATOM 5536 C CA . ALA A 1 678 ? 97.957 127.489 155.149 1.00 71.97 678 ALA A CA 1
ATOM 5537 C C . ALA A 1 678 ? 98.601 128.142 153.933 1.00 71.97 678 ALA A C 1
ATOM 5538 O O . ALA A 1 678 ? 99.335 129.119 154.106 1.00 71.97 678 ALA A O 1
ATOM 5540 N N . ALA A 1 679 ? 98.354 127.655 152.711 1.00 65.58 679 ALA A N 1
ATOM 5541 C CA . ALA A 1 679 ? 98.790 128.385 151.539 1.00 65.58 679 ALA A CA 1
ATOM 5542 C C . ALA A 1 679 ? 97.702 128.576 150.498 1.00 65.58 679 ALA A C 1
ATOM 5543 O O . ALA A 1 679 ? 97.953 129.267 149.505 1.00 65.58 679 ALA A O 1
ATOM 5545 N N . ILE A 1 680 ? 96.509 128.008 150.680 1.00 63.64 680 ILE A N 1
ATOM 5546 C CA . ILE A 1 680 ? 95.405 128.311 149.793 1.00 63.64 680 ILE A CA 1
ATOM 5547 C C . ILE A 1 680 ? 94.267 129.044 150.498 1.00 63.64 680 ILE A C 1
ATOM 5548 O O . ILE A 1 680 ? 93.607 129.879 149.868 1.00 63.64 680 ILE A O 1
ATOM 5553 N N . VAL A 1 681 ? 94.041 128.805 151.793 1.00 69.83 681 VAL A N 1
ATOM 5554 C CA . VAL A 1 681 ? 92.974 129.538 152.466 1.00 69.83 681 VAL A CA 1
ATOM 5555 C C . VAL A 1 681 ? 93.342 131.015 152.585 1.00 69.83 681 VAL A C 1
ATOM 5556 O O . VAL A 1 681 ? 92.486 131.895 152.430 1.00 69.83 681 VAL A O 1
ATOM 5560 N N . ARG A 1 682 ? 94.624 131.314 152.817 1.00 71.26 682 ARG A N 1
ATOM 5561 C CA . ARG A 1 682 ? 95.057 132.705 152.913 1.00 71.26 682 ARG A CA 1
ATOM 5562 C C . ARG A 1 682 ? 94.866 133.436 151.590 1.00 71.26 682 ARG A C 1
ATOM 5563 O O . ARG A 1 682 ? 94.369 134.567 151.558 1.00 71.26 682 ARG A O 1
ATOM 5571 N N . ILE A 1 683 ? 95.250 132.804 150.481 1.00 64.65 683 ILE A N 1
ATOM 5572 C CA . ILE A 1 683 ? 95.103 133.475 149.195 1.00 64.65 683 ILE A CA 1
ATOM 5573 C C . ILE A 1 683 ? 93.635 133.578 148.800 1.00 64.65 683 ILE A C 1
ATOM 5574 O O . ILE A 1 683 ? 93.230 134.541 148.135 1.00 64.65 683 ILE A O 1
ATOM 5579 N N . MET A 1 684 ? 92.811 132.606 149.204 1.00 72.16 684 MET A N 1
ATOM 5580 C CA . MET A 1 684 ? 91.380 132.709 148.950 1.00 72.16 684 MET A CA 1
ATOM 5581 C C . MET A 1 684 ? 90.774 133.879 149.714 1.00 72.16 684 MET A C 1
ATOM 5582 O O . MET A 1 684 ? 89.910 134.591 149.190 1.00 72.16 684 MET A O 1
ATOM 5587 N N . LYS A 1 685 ? 91.214 134.093 150.957 1.00 71.57 685 LYS A N 1
ATOM 5588 C CA . LYS A 1 685 ? 90.810 135.299 151.674 1.00 71.57 685 LYS A CA 1
ATOM 5589 C C . LYS A 1 685 ? 91.300 136.553 150.959 1.00 71.57 685 LYS A C 1
ATOM 5590 O O . LYS A 1 685 ? 90.580 137.556 150.889 1.00 71.57 685 LYS A O 1
ATOM 5596 N N . MET A 1 686 ? 92.525 136.514 150.431 1.00 73.20 686 MET A N 1
ATOM 5597 C CA . MET A 1 686 ? 93.085 137.687 149.766 1.00 73.20 686 MET A CA 1
ATOM 5598 C C . MET A 1 686 ? 92.267 138.078 148.543 1.00 73.20 686 MET A C 1
ATOM 5599 O O . MET A 1 686 ? 92.019 139.265 148.305 1.00 73.20 686 MET A O 1
ATOM 5604 N N . ARG A 1 687 ? 91.838 137.093 147.755 1.00 70.40 687 ARG A N 1
ATOM 5605 C CA . ARG A 1 687 ? 91.142 137.390 146.507 1.00 70.40 687 ARG A CA 1
ATOM 5606 C C . ARG A 1 687 ? 89.720 137.897 146.702 1.00 70.40 687 ARG A C 1
ATOM 5607 O O . ARG A 1 687 ? 89.112 138.353 145.728 1.00 70.40 687 ARG A O 1
ATOM 5615 N N . LYS A 1 688 ? 89.170 137.803 147.913 1.00 84.15 688 LYS A N 1
ATOM 5616 C CA . LYS A 1 688 ? 87.815 138.268 148.197 1.00 84.15 688 LYS A CA 1
ATOM 5617 C C . LYS A 1 688 ? 86.788 137.472 147.396 1.00 84.15 688 LYS A C 1
ATOM 5618 O O . LYS A 1 688 ? 86.956 136.265 147.196 1.00 84.15 688 LYS A O 1
ATOM 5624 N N . VAL A 1 689 ? 85.729 138.131 146.925 1.00 111.16 689 VAL A N 1
ATOM 5625 C CA . VAL A 1 689 ? 84.579 137.463 146.319 1.00 111.16 689 VAL A CA 1
ATOM 5626 C C . VAL A 1 689 ? 84.562 137.747 144.821 1.00 111.16 689 VAL A C 1
ATOM 5627 O O . VAL A 1 689 ? 84.760 138.892 144.394 1.00 111.16 689 VAL A O 1
ATOM 5631 N N . LEU A 1 690 ? 84.338 136.703 144.025 1.00 111.41 690 LEU A N 1
ATOM 5632 C CA . LEU A 1 690 ? 84.257 136.829 142.574 1.00 111.41 690 LEU A CA 1
ATOM 5633 C C . LEU A 1 690 ? 83.385 135.682 142.056 1.00 111.41 690 LEU A C 1
ATOM 5634 O O . LEU A 1 690 ? 82.736 134.977 142.835 1.00 111.41 690 LEU A O 1
ATOM 5639 N N . LYS A 1 691 ? 83.363 135.493 140.735 1.00 116.05 691 LYS A N 1
ATOM 5640 C CA . LYS A 1 691 ? 82.439 134.582 140.064 1.00 116.05 691 LYS A CA 1
ATOM 5641 C C . LYS A 1 691 ? 82.697 133.108 140.377 1.00 116.05 691 LYS A C 1
ATOM 5642 O O . LYS A 1 691 ? 81.845 132.271 140.058 1.00 116.05 691 LYS A O 1
ATOM 5648 N N . HIS A 1 692 ? 83.833 132.776 140.992 1.00 108.47 692 HIS A N 1
ATOM 5649 C CA . HIS A 1 692 ? 84.222 131.444 141.460 1.00 108.47 692 HIS A CA 1
ATOM 5650 C C . HIS A 1 692 ? 84.711 130.521 140.347 1.00 108.47 692 HIS A C 1
ATOM 5651 O O . HIS A 1 692 ? 84.957 129.339 140.616 1.00 108.47 692 HIS A O 1
ATOM 5658 N N . GLN A 1 693 ? 84.853 131.003 139.113 1.00 103.55 693 GLN A N 1
ATOM 5659 C CA . GLN A 1 693 ? 85.444 130.211 138.040 1.00 103.55 693 GLN A CA 1
ATOM 5660 C C . GLN A 1 693 ? 86.752 130.814 137.544 1.00 103.55 693 GLN A C 1
ATOM 5661 O O . GLN A 1 693 ? 87.791 130.144 137.551 1.00 103.55 693 GLN A O 1
ATOM 5667 N N . GLN A 1 694 ? 86.738 132.076 137.110 1.00 97.61 694 GLN A N 1
ATOM 5668 C CA . GLN A 1 694 ? 87.999 132.727 136.788 1.00 97.61 694 GLN A CA 1
ATOM 5669 C C . GLN A 1 694 ? 88.851 132.939 138.031 1.00 97.61 694 GLN A C 1
ATOM 5670 O O . GLN A 1 694 ? 90.078 132.998 137.921 1.00 97.61 694 GLN A O 1
ATOM 5676 N N . LEU A 1 695 ? 88.232 133.022 139.211 1.00 78.77 695 LEU A N 1
ATOM 5677 C CA . LEU A 1 695 ? 88.998 133.030 140.452 1.00 78.77 695 LEU A CA 1
ATOM 5678 C C . LEU A 1 695 ? 89.795 131.740 140.606 1.00 78.77 695 LEU A C 1
ATOM 5679 O O . LEU A 1 695 ? 90.983 131.767 140.946 1.00 78.77 695 LEU A O 1
ATOM 5684 N N . LEU A 1 696 ? 89.149 130.598 140.362 1.00 73.85 696 LEU A N 1
ATOM 5685 C CA . LEU A 1 696 ? 89.853 129.321 140.390 1.00 73.85 696 LEU A CA 1
ATOM 5686 C C . LEU A 1 696 ? 90.945 129.274 139.332 1.00 73.85 696 LEU A C 1
ATOM 5687 O O . LEU A 1 696 ? 92.050 128.782 139.586 1.00 73.85 696 LEU A O 1
ATOM 5692 N N . GLY A 1 697 ? 90.649 129.777 138.135 1.00 77.42 697 GLY A N 1
ATOM 5693 C CA . GLY A 1 697 ? 91.635 129.757 137.067 1.00 77.42 697 GLY A CA 1
ATOM 5694 C C . GLY A 1 697 ? 92.851 130.619 137.346 1.00 77.42 697 GLY A C 1
ATOM 5695 O O . GLY A 1 697 ? 93.962 130.288 136.922 1.00 77.42 697 GLY A O 1
ATOM 5696 N N . GLU A 1 698 ? 92.664 131.734 138.053 1.00 66.84 698 GLU A N 1
ATOM 5697 C CA . GLU A 1 698 ? 93.717 132.716 138.261 1.00 66.84 698 GLU A CA 1
ATOM 5698 C C . GLU A 1 698 ? 94.432 132.569 139.600 1.00 66.84 698 GLU A C 1
ATOM 5699 O O . GLU A 1 698 ? 95.530 133.115 139.758 1.00 66.84 698 GLU A O 1
ATOM 5705 N N . VAL A 1 699 ? 93.861 131.840 140.564 1.00 56.20 699 VAL A N 1
ATOM 5706 C CA . VAL A 1 699 ? 94.597 131.563 141.794 1.00 56.20 699 VAL A CA 1
ATOM 5707 C C . VAL A 1 699 ? 95.716 130.566 141.538 1.00 56.20 699 VAL A C 1
ATOM 5708 O O . VAL A 1 699 ? 96.686 130.511 142.301 1.00 56.20 699 VAL A O 1
ATOM 5712 N N . LEU A 1 700 ? 95.617 129.789 140.459 1.00 47.83 700 LEU A N 1
ATOM 5713 C CA . LEU A 1 700 ? 96.647 128.812 140.140 1.00 47.83 700 LEU A CA 1
ATOM 5714 C C . LEU A 1 700 ? 97.937 129.467 139.667 1.00 47.83 700 LEU A C 1
ATOM 5715 O O . LEU A 1 700 ? 99.003 128.856 139.783 1.00 47.83 700 LEU A O 1
ATOM 5720 N N . THR A 1 701 ? 97.872 130.692 139.150 1.00 46.10 701 THR A N 1
ATOM 5721 C CA . THR A 1 701 ? 99.055 131.388 138.666 1.00 46.10 701 THR A CA 1
ATOM 5722 C C . THR A 1 701 ? 99.596 132.402 139.664 1.00 46.10 701 THR A C 1
ATOM 5723 O O . THR A 1 701 ? 100.488 133.183 139.317 1.00 46.10 701 THR A O 1
ATOM 5727 N N . GLN A 1 702 ? 99.079 132.413 140.889 1.00 44.48 702 GLN A N 1
ATOM 5728 C CA . GLN A 1 702 ? 99.648 133.223 141.957 1.00 44.48 702 GLN A CA 1
ATOM 5729 C C . GLN A 1 702 ? 100.456 132.399 142.947 1.00 44.48 702 GLN A C 1
ATOM 5730 O O . GLN A 1 702 ? 101.348 132.939 143.609 1.00 44.48 702 GLN A O 1
ATOM 5736 N N . LEU A 1 703 ? 100.166 131.105 143.057 1.00 36.89 703 LEU A N 1
ATOM 5737 C CA . LEU A 1 703 ? 100.951 130.179 143.857 1.00 36.89 703 LEU A CA 1
ATOM 5738 C C . LEU A 1 703 ? 101.833 129.274 143.011 1.00 36.89 703 LEU A C 1
ATOM 5739 O O . LEU A 1 703 ? 102.532 128.423 143.564 1.00 36.89 703 LEU A O 1
ATOM 5744 N N . SER A 1 704 ? 101.818 129.438 141.688 1.00 32.30 704 SER A N 1
ATOM 5745 C CA . SER A 1 704 ? 102.507 128.514 140.796 1.00 32.30 704 SER A CA 1
ATOM 5746 C C . SER A 1 704 ? 104.022 128.565 140.927 1.00 32.30 704 SER A C 1
ATOM 5747 O O . SER A 1 704 ? 104.695 127.650 140.442 1.00 32.30 704 SER A O 1
ATOM 5750 N N . SER A 1 705 ? 104.574 129.597 141.563 1.00 31.13 705 SER A N 1
ATOM 5751 C CA . SER A 1 705 ? 106.023 129.722 141.641 1.00 31.13 705 SER A CA 1
ATOM 5752 C C . SER A 1 705 ? 106.649 128.720 142.601 1.00 31.13 705 SER A C 1
ATOM 5753 O O . SER A 1 705 ? 107.875 128.573 142.602 1.00 31.13 705 SER A O 1
ATOM 5756 N N . ARG A 1 706 ? 105.849 128.033 143.420 1.00 31.38 706 ARG A N 1
ATOM 5757 C CA . ARG A 1 706 ? 106.407 127.102 144.389 1.00 31.38 706 ARG A CA 1
ATOM 5758 C C . ARG A 1 706 ? 105.660 125.778 144.504 1.00 31.38 706 ARG A C 1
ATOM 5759 O O . ARG A 1 706 ? 106.105 124.915 145.265 1.00 31.38 706 ARG A O 1
ATOM 5767 N N . PHE A 1 707 ? 104.560 125.588 143.788 1.00 37.27 707 PHE A N 1
ATOM 5768 C CA . PHE A 1 707 ? 103.886 124.295 143.652 1.00 37.27 707 PHE A CA 1
ATOM 5769 C C . PHE A 1 707 ? 102.806 124.466 142.591 1.00 37.27 707 PHE A C 1
ATOM 5770 O O . PHE A 1 707 ? 102.716 125.515 141.943 1.00 37.27 707 PHE A O 1
ATOM 5778 N N . LYS A 1 708 ? 101.987 123.436 142.399 1.00 46.48 708 LYS A N 1
ATOM 5779 C CA . LYS A 1 708 ? 100.805 123.540 141.549 1.00 46.48 708 LYS A CA 1
ATOM 5780 C C . LYS A 1 708 ? 99.611 122.994 142.320 1.00 46.48 708 LYS A C 1
ATOM 5781 O O . LYS A 1 708 ? 99.557 121.779 142.598 1.00 46.48 708 LYS A O 1
ATOM 5787 N N . PRO A 1 709 ? 98.657 123.832 142.707 1.00 55.48 709 PRO A N 1
ATOM 5788 C CA . PRO A 1 709 ? 97.494 123.329 143.441 1.00 55.48 709 PRO A CA 1
ATOM 5789 C C . PRO A 1 709 ? 96.602 122.479 142.553 1.00 55.48 709 PRO A C 1
ATOM 5790 O O . PRO A 1 709 ? 96.550 122.652 141.333 1.00 55.48 709 PRO A O 1
ATOM 5794 N N . ARG A 1 710 ? 95.893 121.549 143.184 1.00 72.09 710 ARG A N 1
ATOM 5795 C CA . ARG A 1 710 ? 94.951 120.680 142.496 1.00 72.09 710 ARG A CA 1
ATOM 5796 C C . ARG A 1 710 ? 93.534 121.208 142.680 1.00 72.09 710 ARG A C 1
ATOM 5797 O O . ARG A 1 710 ? 93.188 121.726 143.746 1.00 72.09 710 ARG A O 1
ATOM 5805 N N . VAL A 1 711 ? 92.722 121.077 141.628 1.00 76.92 711 VAL A N 1
ATOM 5806 C CA . VAL A 1 711 ? 91.383 121.673 141.642 1.00 76.92 711 VAL A CA 1
ATOM 5807 C C . VAL A 1 711 ? 90.518 121.151 142.785 1.00 76.92 711 VAL A C 1
ATOM 5808 O O . VAL A 1 711 ? 89.863 121.967 143.454 1.00 76.92 711 VAL A O 1
ATOM 5812 N N . PRO A 1 712 ? 90.442 119.840 143.052 1.00 74.85 712 PRO A N 1
ATOM 5813 C CA . PRO A 1 712 ? 89.645 119.392 144.207 1.00 74.85 712 PRO A CA 1
ATOM 5814 C C . PRO A 1 712 ? 90.110 119.985 145.522 1.00 74.85 712 PRO A C 1
ATOM 5815 O O . PRO A 1 712 ? 89.280 120.260 146.397 1.00 74.85 712 PRO A O 1
ATOM 5819 N N . VAL A 1 713 ? 91.416 120.199 145.685 1.00 73.76 713 VAL A N 1
ATOM 5820 C CA . VAL A 1 713 ? 91.926 120.807 146.910 1.00 73.76 713 VAL A CA 1
ATOM 5821 C C . VAL A 1 713 ? 91.390 122.225 147.068 1.00 73.76 713 VAL A C 1
ATOM 5822 O O . VAL A 1 713 ? 90.945 122.621 148.153 1.00 73.76 713 VAL A O 1
ATOM 5826 N N . ILE A 1 714 ? 91.413 123.008 145.988 1.00 73.95 714 ILE A N 1
ATOM 5827 C CA . ILE A 1 714 ? 90.921 124.379 146.065 1.00 73.95 714 ILE A CA 1
ATOM 5828 C C . ILE A 1 714 ? 89.417 124.394 146.304 1.00 73.95 714 ILE A C 1
ATOM 5829 O O . ILE A 1 714 ? 88.901 125.244 147.039 1.00 73.95 714 ILE A O 1
ATOM 5834 N N . LYS A 1 715 ? 88.688 123.460 145.687 1.00 81.11 715 LYS A N 1
ATOM 5835 C CA . LYS A 1 715 ? 87.252 123.373 145.934 1.00 81.11 715 LYS A CA 1
ATOM 5836 C C . LYS A 1 715 ? 86.966 123.057 147.396 1.00 81.11 715 LYS A C 1
ATOM 5837 O O . LYS A 1 715 ? 86.066 123.649 148.006 1.00 81.11 715 LYS A O 1
ATOM 5843 N N . LYS A 1 716 ? 87.727 122.127 147.977 1.00 92.71 716 LYS A N 1
ATOM 5844 C CA . LYS A 1 716 ? 87.557 121.804 149.389 1.00 92.71 716 LYS A CA 1
ATOM 5845 C C . LYS A 1 716 ? 87.875 123.005 150.270 1.00 92.71 716 LYS A C 1
ATOM 5846 O O . LYS A 1 716 ? 87.185 123.254 151.265 1.00 92.71 716 LYS A O 1
ATOM 5852 N N . CYS A 1 717 ? 88.920 123.761 149.923 1.00 96.12 717 CYS A N 1
ATOM 5853 C CA . CYS A 1 717 ? 89.258 124.949 150.701 1.00 96.12 717 CYS A CA 1
ATOM 5854 C C . CYS A 1 717 ? 88.154 125.998 150.622 1.00 96.12 717 CYS A C 1
ATOM 5855 O O . CYS A 1 717 ? 87.824 126.638 151.627 1.00 96.12 717 CYS A O 1
ATOM 5858 N N . ILE A 1 718 ? 87.574 126.190 149.435 1.00 95.98 718 ILE A N 1
ATOM 5859 C CA . ILE A 1 718 ? 86.458 127.124 149.296 1.00 95.98 718 ILE A CA 1
ATOM 5860 C C . ILE A 1 718 ? 85.271 126.661 150.130 1.00 95.98 718 ILE A C 1
ATOM 5861 O O . ILE A 1 718 ? 84.592 127.467 150.778 1.00 95.98 718 ILE A O 1
ATOM 5866 N N . ASP A 1 719 ? 84.998 125.355 150.120 1.00 102.36 719 ASP A N 1
ATOM 5867 C CA . ASP A 1 719 ? 83.894 124.826 150.914 1.00 102.36 719 ASP A CA 1
ATOM 5868 C C . ASP A 1 719 ? 84.135 125.038 152.404 1.00 102.36 719 ASP A C 1
ATOM 5869 O O . ASP A 1 719 ? 83.201 125.340 153.156 1.00 102.36 719 ASP A O 1
ATOM 5874 N N . ILE A 1 720 ? 85.381 124.877 152.851 1.00 101.69 720 ILE A N 1
ATOM 5875 C CA . ILE A 1 720 ? 85.702 125.118 154.255 1.00 101.69 720 ILE A CA 1
ATOM 5876 C C . ILE A 1 720 ? 85.544 126.594 154.596 1.00 101.69 720 ILE A C 1
ATOM 5877 O O . ILE A 1 720 ? 85.047 126.948 155.672 1.00 101.69 720 ILE A O 1
ATOM 5882 N N . LEU A 1 721 ? 85.963 127.478 153.692 1.00 101.22 721 LEU A N 1
ATOM 5883 C CA . LEU A 1 721 ? 85.908 128.911 153.951 1.00 101.22 721 LEU A CA 1
ATOM 5884 C C . LEU A 1 721 ? 84.513 129.498 153.775 1.00 101.22 721 LEU A C 1
ATOM 5885 O O . LEU A 1 721 ? 84.285 130.641 154.189 1.00 101.22 721 LEU A O 1
ATOM 5890 N N . ILE A 1 722 ? 83.578 128.750 153.183 1.00 104.48 722 ILE A N 1
ATOM 5891 C CA . ILE A 1 722 ? 82.231 129.276 152.955 1.00 104.48 722 ILE A CA 1
ATOM 5892 C C . ILE A 1 722 ? 81.566 129.712 154.253 1.00 104.48 722 ILE A C 1
ATOM 5893 O O . ILE A 1 722 ? 80.592 130.475 154.233 1.00 104.48 722 ILE A O 1
ATOM 5898 N N . GLU A 1 723 ? 82.064 129.236 155.397 1.00 105.19 723 GLU A N 1
ATOM 5899 C CA . GLU A 1 723 ? 81.543 129.701 156.679 1.00 105.19 723 GLU A CA 1
ATOM 5900 C C . GLU A 1 723 ? 81.786 131.193 156.868 1.00 105.19 723 GLU A C 1
ATOM 5901 O O . GLU A 1 723 ? 80.900 131.919 157.334 1.00 105.19 723 GLU A O 1
ATOM 5907 N N . LYS A 1 724 ? 82.975 131.669 156.512 1.00 108.74 724 LYS A N 1
ATOM 5908 C CA . LYS A 1 724 ? 83.304 133.084 156.644 1.00 108.74 724 LYS A CA 1
ATOM 5909 C C . LYS A 1 724 ? 83.683 133.688 155.297 1.00 108.74 724 LYS A C 1
ATOM 5910 O O . LYS A 1 724 ? 84.736 134.311 155.160 1.00 108.74 724 LYS A O 1
ATOM 5916 N N . LEU A 1 727 ? 82.509 135.924 152.049 1.00 110.82 727 LEU A N 1
ATOM 5917 C CA . LEU A 1 727 ? 82.443 134.660 151.326 1.00 110.82 727 LEU A CA 1
ATOM 5918 C C . LEU A 1 727 ? 82.348 133.488 152.295 1.00 110.82 727 LEU A C 1
ATOM 5919 O O . LEU A 1 727 ? 81.332 132.796 152.351 1.00 110.82 727 LEU A O 1
ATOM 5924 N N . SER B 2 13 ? 89.061 157.067 130.300 1.00 172.61 13 SER C N 1
ATOM 5925 C CA . SER B 2 13 ? 88.960 157.400 131.716 1.00 172.61 13 SER C CA 1
ATOM 5926 C C . SER B 2 13 ? 89.258 156.183 132.583 1.00 172.61 13 SER C C 1
ATOM 5927 O O . SER B 2 13 ? 88.965 156.175 133.779 1.00 172.61 13 SER C O 1
ATOM 5930 N N . THR B 2 14 ? 89.841 155.152 131.971 1.00 168.18 14 THR C N 1
ATOM 5931 C CA . THR B 2 14 ? 90.162 153.935 132.710 1.00 168.18 14 THR C CA 1
ATOM 5932 C C . THR B 2 14 ? 91.337 154.163 133.653 1.00 168.18 14 THR C C 1
ATOM 5933 O O . THR B 2 14 ? 91.200 154.050 134.877 1.00 168.18 14 THR C O 1
ATOM 5937 N N . ALA B 2 15 ? 92.501 154.491 133.102 1.00 157.21 15 ALA C N 1
ATOM 5938 C CA . ALA B 2 15 ? 93.708 154.694 133.903 1.00 157.21 15 ALA C CA 1
ATOM 5939 C C . ALA B 2 15 ? 93.886 156.157 134.296 1.00 157.21 15 ALA C C 1
ATOM 5940 O O . ALA B 2 15 ? 94.945 156.752 134.099 1.00 157.21 15 ALA C O 1
ATOM 5942 N N . ALA B 2 16 ? 92.839 156.749 134.865 1.00 155.87 16 ALA C N 1
ATOM 5943 C CA . ALA B 2 16 ? 92.894 158.114 135.371 1.00 155.87 16 ALA C CA 1
ATOM 5944 C C . ALA B 2 16 ? 92.653 158.182 136.870 1.00 155.87 16 ALA C C 1
ATOM 5945 O O . ALA B 2 16 ? 93.470 158.754 137.601 1.00 155.87 16 ALA C O 1
ATOM 5947 N N . PHE B 2 17 ? 91.550 157.608 137.349 1.00 153.04 17 PHE C N 1
ATOM 5948 C CA . PHE B 2 17 ? 91.277 157.521 138.776 1.00 153.04 17 PHE C CA 1
ATOM 5949 C C . PHE B 2 17 ? 91.529 156.133 139.344 1.00 153.04 17 PHE C C 1
ATOM 5950 O O . PHE B 2 17 ? 91.489 155.964 140.568 1.00 153.04 17 PHE C O 1
ATOM 5958 N N . HIS B 2 18 ? 91.778 155.141 138.485 1.00 150.04 18 HIS C N 1
ATOM 5959 C CA . HIS B 2 18 ? 92.048 153.790 138.964 1.00 150.04 18 HIS C CA 1
ATOM 5960 C C . HIS B 2 18 ? 93.341 153.742 139.770 1.00 150.04 18 HIS C C 1
ATOM 5961 O O . HIS B 2 18 ? 93.397 153.112 140.832 1.00 150.04 18 HIS C O 1
ATOM 5968 N N . ILE B 2 19 ? 94.389 154.410 139.283 1.00 141.68 19 ILE C N 1
ATOM 5969 C CA . ILE B 2 19 ? 95.673 154.394 139.980 1.00 141.68 19 ILE C CA 1
ATOM 5970 C C . ILE B 2 19 ? 95.570 155.143 141.302 1.00 141.68 19 ILE C C 1
ATOM 5971 O O . ILE B 2 19 ? 96.008 154.654 142.350 1.00 141.68 19 ILE C O 1
ATOM 5976 N N . SER B 2 20 ? 94.979 156.341 141.272 1.00 143.58 20 SER C N 1
ATOM 5977 C CA . SER B 2 20 ? 94.922 157.172 142.470 1.00 143.58 20 SER C CA 1
ATOM 5978 C C . SER B 2 20 ? 94.042 156.557 143.549 1.00 143.58 20 SER C C 1
ATOM 5979 O O . SER B 2 20 ? 94.301 156.752 144.742 1.00 143.58 20 SER C O 1
ATOM 5982 N N . SER B 2 21 ? 92.998 155.823 143.156 1.00 144.49 21 SER C N 1
ATOM 5983 C CA . SER B 2 21 ? 92.142 155.173 144.143 1.00 144.49 21 SER C CA 1
ATOM 5984 C C . SER B 2 21 ? 92.917 154.137 144.946 1.00 144.49 21 SER C C 1
ATOM 5985 O O . SER B 2 21 ? 92.739 154.023 146.164 1.00 144.49 21 SER C O 1
ATOM 5988 N N . LEU B 2 22 ? 93.784 153.374 144.282 1.00 137.49 22 LEU C N 1
ATOM 5989 C CA . LEU B 2 22 ? 94.556 152.337 144.953 1.00 137.49 22 LEU C CA 1
ATOM 5990 C C . LEU B 2 22 ? 95.681 152.893 145.814 1.00 137.49 22 LEU C C 1
ATOM 5991 O O . LEU B 2 22 ? 96.201 152.162 146.663 1.00 137.49 22 LEU C O 1
ATOM 5996 N N . LEU B 2 23 ? 96.065 154.157 145.623 1.00 132.53 23 LEU C N 1
ATOM 5997 C CA . LEU B 2 23 ? 97.183 154.713 146.379 1.00 132.53 23 LEU C CA 1
ATOM 5998 C C . LEU B 2 23 ? 96.877 154.769 147.870 1.00 132.53 23 LEU C C 1
ATOM 5999 O O . LEU B 2 23 ? 97.749 154.486 148.699 1.00 132.53 23 LEU C O 1
ATOM 6004 N N . GLU B 2 24 ? 95.644 155.128 148.232 1.00 137.26 24 GLU C N 1
ATOM 6005 C CA . GLU B 2 24 ? 95.264 155.192 149.637 1.00 137.26 24 GLU C CA 1
ATOM 6006 C C . GLU B 2 24 ? 95.192 153.820 150.292 1.00 137.26 24 GLU C C 1
ATOM 6007 O O . GLU B 2 24 ? 95.096 153.745 151.522 1.00 137.26 24 GLU C O 1
ATOM 6013 N N . LYS B 2 25 ? 95.235 152.742 149.509 1.00 132.99 25 LYS C N 1
ATOM 6014 C CA . LYS B 2 25 ? 95.128 151.395 150.052 1.00 132.99 25 LYS C CA 1
ATOM 6015 C C . LYS B 2 25 ? 96.428 150.894 150.665 1.00 132.99 25 LYS C C 1
ATOM 6016 O O . LYS B 2 25 ? 96.405 149.892 151.387 1.00 132.99 25 LYS C O 1
ATOM 6022 N N . MET B 2 26 ? 97.553 151.561 150.407 1.00 131.13 26 MET C N 1
ATOM 6023 C CA . MET B 2 26 ? 98.834 151.171 150.976 1.00 131.13 26 MET C CA 1
ATOM 6024 C C . MET B 2 26 ? 99.135 151.875 152.295 1.00 131.13 26 MET C C 1
ATOM 6025 O O . MET B 2 26 ? 100.309 152.019 152.655 1.00 131.13 26 MET C O 1
ATOM 6030 N N . THR B 2 27 ? 98.109 152.320 153.020 1.00 141.83 27 THR C N 1
ATOM 6031 C CA . THR B 2 27 ? 98.331 152.988 154.297 1.00 141.83 27 THR C CA 1
ATOM 6032 C C . THR B 2 27 ? 98.277 152.001 155.457 1.00 141.83 27 THR C C 1
ATOM 6033 O O . THR B 2 27 ? 97.549 152.219 156.431 1.00 141.83 27 THR C O 1
ATOM 6037 N N . SER B 2 28 ? 99.041 150.913 155.358 1.00 139.45 28 SER C N 1
ATOM 6038 C CA . SER B 2 28 ? 99.209 149.910 156.407 1.00 139.45 28 SER C CA 1
ATOM 6039 C C . SER B 2 28 ? 97.900 149.257 156.839 1.00 139.45 28 SER C C 1
ATOM 6040 O O . SER B 2 28 ? 97.884 148.510 157.825 1.00 139.45 28 SER C O 1
ATOM 6043 N N . SER B 2 29 ? 96.801 149.511 156.132 1.00 141.61 29 SER C N 1
ATOM 6044 C CA . SER B 2 29 ? 95.521 148.912 156.487 1.00 141.61 29 SER C CA 1
ATOM 6045 C C . SER B 2 29 ? 95.204 147.679 155.656 1.00 141.61 29 SER C C 1
ATOM 6046 O O . SER B 2 29 ? 94.358 146.871 156.054 1.00 141.61 29 SER C O 1
ATOM 6049 N N . ASP B 2 30 ? 95.867 147.518 154.514 1.00 129.14 30 ASP C N 1
ATOM 6050 C CA . ASP B 2 30 ? 95.618 146.388 153.631 1.00 129.14 30 ASP C CA 1
ATOM 6051 C C . ASP B 2 30 ? 96.903 145.607 153.392 1.00 129.14 30 ASP C C 1
ATOM 6052 O O . ASP B 2 30 ? 97.225 145.269 152.249 1.00 129.14 30 ASP C O 1
ATOM 6057 N N . LYS B 2 31 ? 97.645 145.328 154.468 1.00 122.91 31 LYS C N 1
ATOM 6058 C CA . LYS B 2 31 ? 98.907 144.604 154.341 1.00 122.91 31 LYS C CA 1
ATOM 6059 C C . LYS B 2 31 ? 98.692 143.244 153.690 1.00 122.91 31 LYS C C 1
ATOM 6060 O O . LYS B 2 31 ? 99.471 142.824 152.827 1.00 122.91 31 LYS C O 1
ATOM 6066 N N . ASP B 2 32 ? 97.637 142.539 154.096 1.00 117.61 32 ASP C N 1
ATOM 6067 C CA . ASP B 2 32 ? 97.281 141.300 153.417 1.00 117.61 32 ASP C CA 1
ATOM 6068 C C . ASP B 2 32 ? 96.790 141.578 152.001 1.00 117.61 32 ASP C C 1
ATOM 6069 O O . ASP B 2 32 ? 97.056 140.799 151.080 1.00 117.61 32 ASP C O 1
ATOM 6074 N N . PHE B 2 33 ? 96.071 142.686 151.810 1.00 121.09 33 PHE C N 1
ATOM 6075 C CA . PHE B 2 33 ? 95.516 143.009 150.500 1.00 121.09 33 PHE C CA 1
ATOM 6076 C C . PHE B 2 33 ? 96.520 143.714 149.596 1.00 121.09 33 PHE C C 1
ATOM 6077 O O . PHE B 2 33 ? 96.302 143.770 148.384 1.00 121.09 33 PHE C O 1
ATOM 6085 N N . ARG B 2 34 ? 97.620 144.234 150.147 1.00 119.90 34 ARG C N 1
ATOM 6086 C CA . ARG B 2 34 ? 98.624 144.898 149.318 1.00 119.90 34 ARG C CA 1
ATOM 6087 C C . ARG B 2 34 ? 99.261 143.937 148.322 1.00 119.90 34 ARG C C 1
ATOM 6088 O O . ARG B 2 34 ? 99.613 144.338 147.201 1.00 119.90 34 ARG C O 1
ATOM 6096 N N . PHE B 2 35 ? 99.425 142.672 148.716 1.00 120.48 35 PHE C N 1
ATOM 6097 C CA . PHE B 2 35 ? 100.054 141.689 147.840 1.00 120.48 35 PHE C CA 1
ATOM 6098 C C . PHE B 2 35 ? 99.231 141.490 146.577 1.00 120.48 35 PHE C C 1
ATOM 6099 O O . PHE B 2 35 ? 99.783 141.360 145.478 1.00 120.48 35 PHE C O 1
ATOM 6107 N N . MET B 2 36 ? 97.907 141.460 146.718 1.00 120.37 36 MET C N 1
ATOM 6108 C CA . MET B 2 36 ? 97.011 141.384 145.573 1.00 120.37 36 MET C CA 1
ATOM 6109 C C . MET B 2 36 ? 96.863 142.732 144.882 1.00 120.37 36 MET C C 1
ATOM 6110 O O . MET B 2 36 ? 96.631 142.777 143.672 1.00 120.37 36 MET C O 1
ATOM 6115 N N . ALA B 2 37 ? 97.012 143.832 145.622 1.00 121.05 37 ALA C N 1
ATOM 6116 C CA . ALA B 2 37 ? 96.884 145.155 145.023 1.00 121.05 37 ALA C CA 1
ATOM 6117 C C . ALA B 2 37 ? 97.993 145.420 144.013 1.00 121.05 37 ALA C C 1
ATOM 6118 O O . ALA B 2 37 ? 97.734 145.933 142.921 1.00 121.05 37 ALA C O 1
ATOM 6120 N N . THR B 2 38 ? 99.235 145.076 144.358 1.00 121.59 38 THR C N 1
ATOM 6121 C CA . THR B 2 38 ? 100.330 145.256 143.405 1.00 121.59 38 THR C CA 1
ATOM 6122 C C . THR B 2 38 ? 100.186 144.317 142.209 1.00 121.59 38 THR C C 1
ATOM 6123 O O . THR B 2 38 ? 100.443 144.710 141.059 1.00 121.59 38 THR C O 1
ATOM 6127 N N . SER B 2 39 ? 99.782 143.070 142.463 1.00 131.63 39 SER C N 1
ATOM 6128 C CA . SER B 2 39 ? 99.573 142.121 141.375 1.00 131.63 39 SER C CA 1
ATOM 6129 C C . SER B 2 39 ? 98.452 142.570 140.449 1.00 131.63 39 SER C C 1
ATOM 6130 O O . SER B 2 39 ? 98.472 142.254 139.257 1.00 131.63 39 SER C O 1
ATOM 6133 N N . ASP B 2 40 ? 97.452 143.274 140.982 1.00 136.57 40 ASP C N 1
ATOM 6134 C CA . ASP B 2 40 ? 96.402 143.825 140.134 1.00 136.57 40 ASP C CA 1
ATOM 6135 C C . ASP B 2 40 ? 96.883 145.073 139.407 1.00 136.57 40 ASP C C 1
ATOM 6136 O O . ASP B 2 40 ? 96.463 145.340 138.275 1.00 136.57 40 ASP C O 1
ATOM 6141 N N . LEU B 2 41 ? 97.757 145.855 140.048 1.00 135.21 41 LEU C N 1
ATOM 6142 C CA . LEU B 2 41 ? 98.320 147.029 139.391 1.00 135.21 41 LEU C CA 1
ATOM 6143 C C . LEU B 2 41 ? 99.102 146.620 138.153 1.00 135.21 41 LEU C C 1
ATOM 6144 O O . LEU B 2 41 ? 99.025 147.282 137.111 1.00 135.21 41 LEU C O 1
ATOM 6149 N N . MET B 2 42 ? 99.860 145.533 138.247 1.00 133.45 42 MET C N 1
ATOM 6150 C CA . MET B 2 42 ? 100.434 144.923 137.047 1.00 133.45 42 MET C CA 1
ATOM 6151 C C . MET B 2 42 ? 99.395 144.008 136.409 1.00 133.45 42 MET C C 1
ATOM 6152 O O . MET B 2 42 ? 99.176 142.883 136.859 1.00 133.45 42 MET C O 1
ATOM 6157 N N . SER B 2 43 ? 98.774 144.478 135.336 1.00 141.32 43 SER C N 1
ATOM 6158 C CA . SER B 2 43 ? 97.773 143.698 134.619 1.00 141.32 43 SER C CA 1
ATOM 6159 C C . SER B 2 43 ? 98.002 143.905 133.125 1.00 141.32 43 SER C C 1
ATOM 6160 O O . SER B 2 43 ? 99.061 144.388 132.711 1.00 141.32 43 SER C O 1
ATOM 6163 N N . GLU B 2 44 ? 97.023 143.517 132.308 1.00 144.40 44 GLU C N 1
ATOM 6164 C CA . GLU B 2 44 ? 97.103 143.730 130.863 1.00 144.40 44 GLU C CA 1
ATOM 6165 C C . GLU B 2 44 ? 96.703 145.174 130.573 1.00 144.40 44 GLU C C 1
ATOM 6166 O O . GLU B 2 44 ? 95.615 145.476 130.075 1.00 144.40 44 GLU C O 1
ATOM 6172 N N . LEU B 2 45 ? 97.617 146.088 130.910 1.00 139.06 45 LEU C N 1
ATOM 6173 C CA . LEU B 2 45 ? 97.415 147.511 130.667 1.00 139.06 45 LEU C CA 1
ATOM 6174 C C . LEU B 2 45 ? 98.684 148.172 130.137 1.00 139.06 45 LEU C C 1
ATOM 6175 O O . LEU B 2 45 ? 98.762 149.406 130.097 1.00 139.06 45 LEU C O 1
ATOM 6180 N N . GLN B 2 46 ? 99.664 147.383 129.706 1.00 140.52 46 GLN C N 1
ATOM 6181 C CA . GLN B 2 46 ? 100.984 147.891 129.334 1.00 140.52 46 GLN C CA 1
ATOM 6182 C C . GLN B 2 46 ? 101.004 148.451 127.915 1.00 140.52 46 GLN C C 1
ATOM 6183 O O . GLN B 2 46 ? 101.848 148.086 127.098 1.00 140.52 46 GLN C O 1
ATOM 6189 N N . LYS B 2 47 ? 100.067 149.347 127.605 1.00 146.30 47 LYS C N 1
ATOM 6190 C CA . LYS B 2 47 ? 100.065 150.037 126.320 1.00 146.30 47 LYS C CA 1
ATOM 6191 C C . LYS B 2 47 ? 100.282 151.536 126.480 1.00 146.30 47 LYS C C 1
ATOM 6192 O O . LYS B 2 47 ? 101.226 152.081 125.900 1.00 146.30 47 LYS C O 1
ATOM 6198 N N . ASP B 2 48 ? 99.438 152.222 127.249 1.00 146.27 48 ASP C N 1
ATOM 6199 C CA . ASP B 2 48 ? 99.585 153.655 127.481 1.00 146.27 48 ASP C CA 1
ATOM 6200 C C . ASP B 2 48 ? 99.246 154.000 128.924 1.00 146.27 48 ASP C C 1
ATOM 6201 O O . ASP B 2 48 ? 98.639 155.038 129.208 1.00 146.27 48 ASP C O 1
ATOM 6206 N N . SER 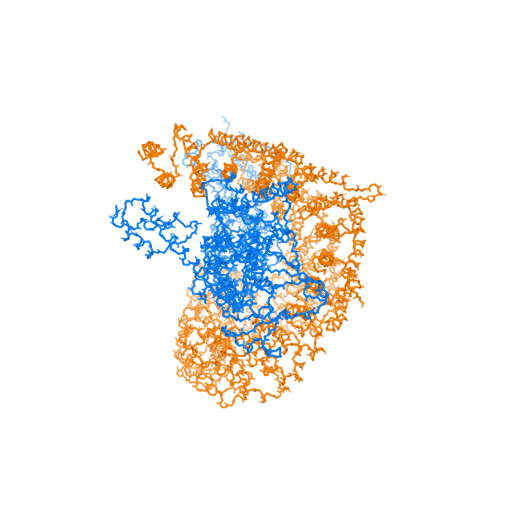B 2 49 ? 99.631 153.137 129.859 1.00 141.14 49 SER C N 1
ATOM 6207 C CA . SER B 2 49 ? 99.343 153.368 131.274 1.00 141.14 49 SER C CA 1
ATOM 6208 C C . SER B 2 49 ? 100.435 154.201 131.939 1.00 141.14 49 SER C C 1
ATOM 6209 O O . SER B 2 49 ? 100.980 153.837 132.980 1.00 141.14 49 SER C O 1
ATOM 6212 N N . ILE B 2 50 ? 100.760 155.338 131.331 1.00 137.59 50 ILE C N 1
ATOM 6213 C CA . ILE B 2 50 ? 101.760 156.256 131.862 1.00 137.59 50 ILE C CA 1
ATOM 6214 C C . ILE B 2 50 ? 101.265 157.681 131.655 1.00 137.59 50 ILE C C 1
ATOM 6215 O O . ILE B 2 50 ? 100.725 158.016 130.595 1.00 137.59 50 ILE C O 1
ATOM 6220 N N . GLN B 2 51 ? 101.433 158.512 132.676 1.00 137.80 51 GLN C N 1
ATOM 6221 C CA . GLN B 2 51 ? 101.026 159.909 132.611 1.00 137.80 51 GLN C CA 1
ATOM 6222 C C . GLN B 2 51 ? 101.962 160.710 133.511 1.00 137.80 51 GLN C C 1
ATOM 6223 O O . GLN B 2 51 ? 103.029 160.228 133.903 1.00 137.80 51 GLN C O 1
ATOM 6229 N N . LEU B 2 52 ? 101.561 161.933 133.843 1.00 136.70 52 LEU C N 1
ATOM 6230 C CA . LEU B 2 52 ? 102.384 162.821 134.654 1.00 136.70 52 LEU C CA 1
ATOM 6231 C C . LEU B 2 52 ? 102.290 162.405 136.121 1.00 136.70 52 LEU C C 1
ATOM 6232 O O . LEU B 2 52 ? 101.818 161.315 136.455 1.00 136.70 52 LEU C O 1
ATOM 6237 N N . ASP B 2 53 ? 102.760 163.278 137.015 1.00 139.93 53 ASP C N 1
ATOM 6238 C CA . ASP B 2 53 ? 102.712 163.061 138.461 1.00 139.93 53 ASP C CA 1
ATOM 6239 C C . ASP B 2 53 ? 103.492 161.800 138.854 1.00 139.93 53 ASP C C 1
ATOM 6240 O O . ASP B 2 53 ? 102.944 160.802 139.326 1.00 139.93 53 ASP C O 1
ATOM 6245 N N . GLU B 2 54 ? 104.807 161.881 138.634 1.00 140.85 54 GLU C N 1
ATOM 6246 C CA . GLU B 2 54 ? 105.740 160.850 139.079 1.00 140.85 54 GLU C CA 1
ATOM 6247 C C . GLU B 2 54 ? 105.771 160.693 140.594 1.00 140.85 54 GLU C C 1
ATOM 6248 O O . GLU B 2 54 ? 106.454 159.787 141.096 1.00 140.85 54 GLU C O 1
ATOM 6254 N N . ASP B 2 55 ? 105.070 161.565 141.327 1.00 141.94 55 ASP C N 1
ATOM 6255 C CA . ASP B 2 55 ? 104.890 161.363 142.759 1.00 141.94 55 ASP C CA 1
ATOM 6256 C C . ASP B 2 55 ? 104.294 159.990 143.038 1.00 141.94 55 ASP C C 1
ATOM 6257 O O . ASP B 2 55 ? 104.661 159.328 144.017 1.00 141.94 55 ASP C O 1
ATOM 6262 N N . SER B 2 56 ? 103.394 159.533 142.165 1.00 139.21 56 SER C N 1
ATOM 6263 C CA . SER B 2 56 ? 102.851 158.187 142.299 1.00 139.21 56 SER C CA 1
ATOM 6264 C C . SER B 2 56 ? 103.950 157.138 142.198 1.00 139.21 56 SER C C 1
ATOM 6265 O O . SER B 2 56 ? 103.964 156.172 142.965 1.00 139.21 56 SER C O 1
ATOM 6268 N N . GLU B 2 57 ? 104.897 157.320 141.276 1.00 133.33 57 GLU C N 1
ATOM 6269 C CA . GLU B 2 57 ? 105.934 156.309 141.085 1.00 133.33 57 GLU C CA 1
ATOM 6270 C C . GLU B 2 57 ? 106.953 156.320 142.221 1.00 133.33 57 GLU C C 1
ATOM 6271 O O . GLU B 2 57 ? 107.465 155.263 142.613 1.00 133.33 57 GLU C O 1
ATOM 6277 N N . ARG B 2 58 ? 107.272 157.497 142.768 1.00 132.78 58 ARG C N 1
ATOM 6278 C CA . ARG B 2 58 ? 108.153 157.496 143.933 1.00 132.78 58 ARG C CA 1
ATOM 6279 C C . ARG B 2 58 ? 107.448 156.920 145.156 1.00 132.78 58 ARG C C 1
ATOM 6280 O O . ARG B 2 58 ? 108.084 156.251 145.979 1.00 132.78 58 ARG C O 1
ATOM 6288 N N . LYS B 2 59 ? 106.136 157.137 145.285 1.00 137.95 59 LYS C N 1
ATOM 6289 C CA . LYS B 2 59 ? 105.390 156.421 146.314 1.00 137.95 59 LYS C CA 1
ATOM 6290 C C . LYS B 2 59 ? 105.406 154.918 146.063 1.00 137.95 59 LYS C C 1
ATOM 6291 O O . LYS B 2 59 ? 105.438 154.132 147.014 1.00 137.95 59 LYS C O 1
ATOM 6297 N N . VAL B 2 60 ? 105.393 154.504 144.794 1.00 136.66 60 VAL C N 1
ATOM 6298 C CA . VAL B 2 60 ? 105.483 153.084 144.466 1.00 136.66 60 VAL C CA 1
ATOM 6299 C C . VAL B 2 60 ? 106.817 152.507 144.923 1.00 136.66 60 VAL C C 1
ATOM 6300 O O . VAL B 2 60 ? 106.867 151.417 145.499 1.00 136.66 60 VAL C O 1
ATOM 6304 N N . VAL B 2 61 ? 107.919 153.212 144.662 1.00 127.80 61 VAL C N 1
ATOM 6305 C CA . VAL B 2 61 ? 109.211 152.680 145.094 1.00 127.80 61 VAL C CA 1
ATOM 6306 C C . VAL B 2 61 ? 109.311 152.690 146.620 1.00 127.80 61 VAL C C 1
ATOM 6307 O O . VAL B 2 61 ? 109.866 151.758 147.220 1.00 127.80 61 VAL C O 1
ATOM 6311 N N . LYS B 2 62 ? 108.741 153.704 147.277 1.00 126.68 62 LYS C N 1
ATOM 6312 C CA . LYS B 2 62 ? 108.722 153.716 148.737 1.00 126.68 62 LYS C CA 1
ATOM 6313 C C . LYS B 2 62 ? 107.916 152.546 149.291 1.00 126.68 62 LYS C C 1
ATOM 6314 O O . LYS B 2 62 ? 108.280 151.962 150.318 1.00 126.68 62 LYS C O 1
ATOM 6320 N N . MET B 2 63 ? 106.809 152.200 148.632 1.00 134.48 63 MET C N 1
ATOM 6321 C CA . MET B 2 63 ? 105.969 151.102 149.100 1.00 134.48 63 MET C CA 1
ATOM 6322 C C . MET B 2 63 ? 106.582 149.744 148.782 1.00 134.48 63 MET C C 1
ATOM 6323 O O . MET B 2 63 ? 106.367 148.781 149.524 1.00 134.48 63 MET C O 1
ATOM 6328 N N . LEU B 2 64 ? 107.336 149.640 147.689 1.00 132.12 64 LEU C N 1
ATOM 6329 C CA . LEU B 2 64 ? 108.080 148.426 147.383 1.00 132.12 64 LEU C CA 1
ATOM 6330 C C . LEU B 2 64 ? 109.332 148.291 148.234 1.00 132.12 64 LEU C C 1
ATOM 6331 O O . LEU B 2 64 ? 109.954 147.221 148.262 1.00 132.12 64 LEU C O 1
ATOM 6336 N N . LEU B 2 65 ? 109.719 149.357 148.927 1.00 123.29 65 LEU C N 1
ATOM 6337 C CA . LEU B 2 65 ? 110.602 149.231 150.076 1.00 123.29 65 LEU C CA 1
ATOM 6338 C C . LEU B 2 65 ? 109.908 148.518 151.232 1.00 123.29 65 LEU C C 1
ATOM 6339 O O . LEU B 2 65 ? 110.586 148.059 152.157 1.00 123.29 65 LEU C O 1
ATOM 6344 N N . ARG B 2 66 ? 108.576 148.390 151.192 1.00 130.83 66 ARG C N 1
ATOM 6345 C CA . ARG B 2 66 ? 107.822 147.612 152.166 1.00 130.83 66 ARG C CA 1
ATOM 6346 C C . ARG B 2 66 ? 107.458 146.216 151.680 1.00 130.83 66 ARG C C 1
ATOM 6347 O O . ARG B 2 66 ? 106.716 145.515 152.376 1.00 130.83 66 ARG C O 1
ATOM 6355 N N . LEU B 2 67 ? 107.948 145.800 150.510 1.00 127.92 67 LEU C N 1
ATOM 6356 C CA . LEU B 2 67 ? 107.800 144.441 149.994 1.00 127.92 67 LEU C CA 1
ATOM 6357 C C . LEU B 2 67 ? 109.162 143.774 150.108 1.00 127.92 67 LEU C C 1
ATOM 6358 O O . LEU B 2 67 ? 109.653 143.136 149.171 1.00 127.92 67 LEU C O 1
ATOM 6363 N N . LEU B 2 68 ? 109.765 143.949 151.279 1.00 127.51 68 LEU C N 1
ATOM 6364 C CA . LEU B 2 68 ? 111.198 143.887 151.514 1.00 127.51 68 LEU C CA 1
ATOM 6365 C C . LEU B 2 68 ? 111.398 143.341 152.928 1.00 127.51 68 LEU C C 1
ATOM 6366 O O . LEU B 2 68 ? 110.524 142.621 153.418 1.00 127.51 68 LEU C O 1
ATOM 6368 N N . GLU B 2 69 ? 112.540 143.627 153.565 1.00 129.86 69 GLU C N 1
ATOM 6369 C CA . GLU B 2 69 ? 112.937 142.973 154.817 1.00 129.86 69 GLU C CA 1
ATOM 6370 C C . GLU B 2 69 ? 111.774 142.792 155.792 1.00 129.86 69 GLU C C 1
ATOM 6371 O O . GLU B 2 69 ? 111.746 141.821 156.558 1.00 129.86 69 GLU C O 1
ATOM 6377 N N . ASP B 2 70 ? 110.815 143.722 155.798 1.00 129.84 70 ASP C N 1
ATOM 6378 C CA . ASP B 2 70 ? 109.690 143.648 156.728 1.00 129.84 70 ASP C CA 1
ATOM 6379 C C . ASP B 2 70 ? 108.904 142.351 156.567 1.00 129.84 70 ASP C C 1
ATOM 6380 O O . ASP B 2 70 ? 109.086 141.630 155.581 1.00 129.84 70 ASP C O 1
ATOM 6385 N N . LYS B 2 71 ? 108.029 142.057 157.536 1.00 124.81 71 LYS C N 1
ATOM 6386 C CA . LYS B 2 71 ? 107.224 140.836 157.607 1.00 124.81 71 LYS C CA 1
ATOM 6387 C C . LYS B 2 71 ? 108.024 139.597 157.212 1.00 124.81 71 LYS C C 1
ATOM 6388 O O . LYS B 2 71 ? 107.512 138.711 156.519 1.00 124.81 71 LYS C O 1
ATOM 6394 N N . ASN B 2 72 ? 109.278 139.527 157.664 1.00 117.42 72 ASN C N 1
ATOM 6395 C CA . ASN B 2 72 ? 110.222 138.466 157.309 1.00 117.42 72 ASN C CA 1
ATOM 6396 C C . ASN B 2 72 ? 110.462 138.380 155.804 1.00 117.42 72 ASN C C 1
ATOM 6397 O O . ASN B 2 72 ? 111.052 137.409 155.322 1.00 117.42 72 ASN C O 1
ATOM 6402 N N . GLY B 2 73 ? 110.029 139.391 155.054 1.00 114.22 73 GLY C N 1
ATOM 6403 C CA . GLY B 2 73 ? 110.177 139.371 153.610 1.00 114.22 73 GLY C CA 1
ATOM 6404 C C . GLY B 2 73 ? 109.431 138.246 152.933 1.00 114.22 73 GLY C C 1
ATOM 6405 O O . GLY B 2 73 ? 109.925 137.692 151.944 1.00 114.22 73 GLY C O 1
ATOM 6406 N N . GLU B 2 74 ? 108.250 137.886 153.443 1.00 116.77 74 GLU C N 1
ATOM 6407 C CA . GLU B 2 74 ? 107.505 136.769 152.868 1.00 116.77 74 GLU C CA 1
ATOM 6408 C C . GLU B 2 74 ? 107.147 137.040 151.413 1.00 116.77 74 GLU C C 1
ATOM 6409 O O . GLU B 2 74 ? 107.332 136.180 150.545 1.00 116.77 74 GLU C O 1
ATOM 6415 N N . VAL B 2 75 ? 106.631 138.231 151.127 1.00 118.48 75 VAL C N 1
ATOM 6416 C CA . VAL B 2 75 ? 106.383 138.644 149.738 1.00 118.48 75 VAL C CA 1
ATOM 6417 C C . VAL B 2 75 ? 107.631 139.393 149.289 1.00 118.48 75 VAL C C 1
ATOM 6418 O O . VAL B 2 75 ? 107.716 140.623 149.317 1.00 118.48 75 VAL C O 1
ATOM 6422 N N . GLN B 2 76 ? 108.634 138.625 148.869 1.00 114.07 76 GLN C N 1
ATOM 6423 C CA . GLN B 2 76 ? 109.817 139.170 148.220 1.00 114.07 76 GLN C CA 1
ATOM 6424 C C . GLN B 2 76 ? 110.008 138.613 146.820 1.00 114.07 76 GLN C C 1
ATOM 6425 O O . GLN B 2 76 ? 110.200 139.384 145.876 1.00 114.07 76 GLN C O 1
ATOM 6431 N N . ASN B 2 77 ? 109.942 137.291 146.652 1.00 123.79 77 ASN C N 1
ATOM 6432 C CA . ASN B 2 77 ? 110.090 136.708 145.322 1.00 123.79 77 ASN C CA 1
ATOM 6433 C C . ASN B 2 77 ? 108.939 137.121 144.411 1.00 123.79 77 ASN C C 1
ATOM 6434 O O . ASN B 2 77 ? 109.155 137.544 143.270 1.00 123.79 77 ASN C O 1
ATOM 6439 N N . LEU B 2 78 ? 107.703 137.011 144.902 1.00 130.76 78 LEU C N 1
ATOM 6440 C CA . LEU B 2 78 ? 106.565 137.491 144.125 1.00 130.76 78 LEU C CA 1
ATOM 6441 C C . LEU B 2 78 ? 106.629 139.002 143.946 1.00 130.76 78 LEU C C 1
ATOM 6442 O O . LEU B 2 78 ? 106.292 139.527 142.876 1.00 130.76 78 LEU C O 1
ATOM 6447 N N . ALA B 2 79 ? 107.081 139.717 144.980 1.00 129.14 79 ALA C N 1
ATOM 6448 C CA . ALA B 2 79 ? 107.218 141.165 144.879 1.00 129.14 79 ALA C CA 1
ATOM 6449 C C . ALA B 2 79 ? 108.162 141.551 143.750 1.00 129.14 79 ALA C C 1
ATOM 6450 O O . ALA B 2 79 ? 107.903 142.509 143.017 1.00 129.14 79 ALA C O 1
ATOM 6452 N N . VAL B 2 80 ? 109.251 140.802 143.575 1.00 131.13 80 VAL C N 1
ATOM 6453 C CA . VAL B 2 80 ? 110.226 141.176 142.555 1.00 131.13 80 VAL C CA 1
ATOM 6454 C C . VAL B 2 80 ? 109.804 140.677 141.177 1.00 131.13 80 VAL C C 1
ATOM 6455 O O . VAL B 2 80 ? 110.037 141.354 140.166 1.00 131.13 80 VAL C O 1
ATOM 6459 N N . LYS B 2 81 ? 109.155 139.510 141.104 1.00 133.85 81 LYS C N 1
ATOM 6460 C CA . LYS B 2 81 ? 108.563 139.095 139.837 1.00 133.85 81 LYS C CA 1
ATOM 6461 C C . LYS B 2 81 ? 107.479 140.061 139.379 1.00 133.85 81 LYS C C 1
ATOM 6462 O O . LYS B 2 81 ? 107.191 140.128 138.179 1.00 133.85 81 LYS C O 1
ATOM 6468 N N . CYS B 2 82 ? 106.874 140.805 140.305 1.00 139.29 82 CYS C N 1
ATOM 6469 C CA . CYS B 2 82 ? 105.932 141.855 139.940 1.00 139.29 82 CYS C CA 1
ATOM 6470 C C . CYS B 2 82 ? 106.623 143.183 139.639 1.00 139.29 82 CYS C C 1
ATOM 6471 O O . CYS B 2 82 ? 106.173 143.924 138.758 1.00 139.29 82 CYS C O 1
ATOM 6474 N N . LEU B 2 83 ? 107.705 143.507 140.353 1.00 130.89 83 LEU C N 1
ATOM 6475 C CA . LEU B 2 83 ? 108.380 144.782 140.146 1.00 130.89 83 LEU C CA 1
ATOM 6476 C C . LEU B 2 83 ? 109.250 144.803 138.901 1.00 130.89 83 LEU C C 1
ATOM 6477 O O . LEU B 2 83 ? 109.595 145.895 138.440 1.00 130.89 83 LEU C O 1
ATOM 6482 N N . GLY B 2 84 ? 109.629 143.642 138.367 1.00 131.57 84 GLY C N 1
ATOM 6483 C CA . GLY B 2 84 ? 110.366 143.586 137.125 1.00 131.57 84 GLY C CA 1
ATOM 6484 C C . GLY B 2 84 ? 109.734 144.450 136.051 1.00 131.57 84 GLY C C 1
ATOM 6485 O O . GLY B 2 84 ? 110.316 145.439 135.587 1.00 131.57 84 GLY C O 1
ATOM 6486 N N . PRO B 2 85 ? 108.516 144.096 135.638 1.00 132.75 85 PRO C N 1
ATOM 6487 C CA . PRO B 2 85 ? 107.772 144.992 134.743 1.00 132.75 85 PRO C CA 1
ATOM 6488 C C . PRO B 2 85 ? 107.517 146.362 135.345 1.00 132.75 85 PRO C C 1
ATOM 6489 O O . PRO B 2 85 ? 107.417 147.347 134.604 1.00 132.75 85 PRO C O 1
ATOM 6493 N N . LEU B 2 86 ? 107.406 146.460 136.671 1.00 130.81 86 LEU C N 1
ATOM 6494 C CA . LEU B 2 86 ? 107.263 147.774 137.288 1.00 130.81 86 LEU C CA 1
ATOM 6495 C C . LEU B 2 86 ? 108.537 148.596 137.137 1.00 130.81 86 LEU C C 1
ATOM 6496 O O . LEU B 2 86 ? 108.477 149.782 136.793 1.00 130.81 86 LEU C O 1
ATOM 6501 N N . VAL B 2 87 ? 109.704 147.989 137.382 1.00 125.66 87 VAL C N 1
ATOM 6502 C CA . VAL B 2 87 ? 110.953 148.738 137.249 1.00 125.66 87 VAL C CA 1
ATOM 6503 C C . VAL B 2 87 ? 111.368 148.928 135.800 1.00 125.66 87 VAL C C 1
ATOM 6504 O O . VAL B 2 87 ? 112.320 149.673 135.537 1.00 125.66 87 VAL C O 1
ATOM 6508 N N . VAL B 2 88 ? 110.707 148.264 134.851 1.00 125.34 88 VAL C N 1
ATOM 6509 C CA . VAL B 2 88 ? 110.867 148.671 133.458 1.00 125.34 88 VAL C CA 1
ATOM 6510 C C . VAL B 2 88 ? 109.829 149.719 133.065 1.00 125.34 88 VAL C C 1
ATOM 6511 O O . VAL B 2 88 ? 110.041 150.453 132.089 1.00 125.34 88 VAL C O 1
ATOM 6515 N N . LYS B 2 89 ? 108.722 149.812 133.797 1.00 132.70 89 LYS C N 1
ATOM 6516 C CA . LYS B 2 89 ? 107.733 150.875 133.615 1.00 132.70 89 LYS C CA 1
ATOM 6517 C C . LYS B 2 89 ? 108.011 152.030 134.576 1.00 132.70 89 LYS C C 1
ATOM 6518 O O . LYS B 2 89 ? 107.193 152.381 135.426 1.00 132.70 89 LYS C O 1
ATOM 6524 N N . VAL B 2 90 ? 109.196 152.622 134.438 1.00 131.37 90 VAL C N 1
ATOM 6525 C CA . VAL B 2 90 ? 109.623 153.672 135.359 1.00 131.37 90 VAL C CA 1
ATOM 6526 C C . VAL B 2 90 ? 110.110 154.933 134.657 1.00 131.37 90 VAL C C 1
ATOM 6527 O O . VAL B 2 90 ? 110.114 156.012 135.281 1.00 131.37 90 VAL C O 1
ATOM 6531 N N . LYS B 2 91 ? 110.506 154.865 133.382 1.00 126.45 91 LYS C N 1
ATOM 6532 C CA . LYS B 2 91 ? 110.948 156.005 132.577 1.00 126.45 91 LYS C CA 1
ATOM 6533 C C . LYS B 2 91 ? 112.283 156.571 133.056 1.00 126.45 91 LYS C C 1
ATOM 6534 O O . LYS B 2 91 ? 112.610 156.500 134.245 1.00 126.45 91 LYS C O 1
ATOM 6540 N N . GLU B 2 92 ? 113.046 157.160 132.127 1.00 124.64 92 GLU C N 1
ATOM 6541 C CA . GLU B 2 92 ? 114.464 157.430 132.365 1.00 124.64 92 GLU C CA 1
ATOM 6542 C C . GLU B 2 92 ? 114.681 158.422 133.505 1.00 124.64 92 GLU C C 1
ATOM 6543 O O . GLU B 2 92 ? 115.568 158.222 134.352 1.00 124.64 92 GLU C O 1
ATOM 6549 N N . TYR B 2 93 ? 113.874 159.488 133.554 1.00 125.82 93 TYR C N 1
ATOM 6550 C CA . TYR B 2 93 ? 114.033 160.504 134.587 1.00 125.82 93 TYR C CA 1
ATOM 6551 C C . TYR B 2 93 ? 113.880 159.919 135.980 1.00 125.82 93 TYR C C 1
ATOM 6552 O O . TYR B 2 93 ? 114.409 160.483 136.944 1.00 125.82 93 TYR C O 1
ATOM 6561 N N . GLN B 2 94 ? 113.165 158.806 136.107 1.00 125.50 94 GLN C N 1
ATOM 6562 C CA . GLN B 2 94 ? 113.163 158.037 137.336 1.00 125.50 94 GLN C CA 1
ATOM 6563 C C . GLN B 2 94 ? 114.112 156.847 137.285 1.00 125.50 94 GLN C C 1
ATOM 6564 O O . GLN B 2 94 ? 114.410 156.276 138.336 1.00 125.50 94 GLN C O 1
ATOM 6570 N N . VAL B 2 95 ? 114.602 156.464 136.100 1.00 120.05 95 VAL C N 1
ATOM 6571 C CA . VAL B 2 95 ? 115.625 155.421 136.030 1.00 120.05 95 VAL C CA 1
ATOM 6572 C C . VAL B 2 95 ? 116.881 155.860 136.768 1.00 120.05 95 VAL C C 1
ATOM 6573 O O . VAL B 2 95 ? 117.460 155.095 137.552 1.00 120.05 95 VAL C O 1
ATOM 6577 N N . GLU B 2 96 ? 117.326 157.099 136.535 1.00 116.83 96 GLU C N 1
ATOM 6578 C CA . GLU B 2 96 ? 118.522 157.547 137.248 1.00 116.83 96 GLU C CA 1
ATOM 6579 C C . GLU B 2 96 ? 118.283 157.561 138.755 1.00 116.83 96 GLU C C 1
ATOM 6580 O O . GLU B 2 96 ? 119.148 157.138 139.534 1.00 116.83 96 GLU C O 1
ATOM 6586 N N . THR B 2 97 ? 117.099 158.009 139.181 1.00 111.04 97 THR C N 1
ATOM 6587 C CA . THR B 2 97 ? 116.794 158.077 140.606 1.00 111.04 97 THR C CA 1
ATOM 6588 C C . THR B 2 97 ? 116.750 156.691 141.237 1.00 111.04 97 THR C C 1
ATOM 6589 O O . THR B 2 97 ? 117.266 156.491 142.344 1.00 111.04 97 THR C O 1
ATOM 6593 N N . ILE B 2 98 ? 116.133 155.721 140.558 1.00 112.05 98 ILE C N 1
ATOM 6594 C CA . ILE B 2 98 ? 116.034 154.384 141.132 1.00 112.05 98 ILE C CA 1
ATOM 6595 C C . ILE B 2 98 ? 117.401 153.716 141.172 1.00 112.05 98 ILE C C 1
ATOM 6596 O O . ILE B 2 98 ? 117.716 152.995 142.122 1.00 112.05 98 ILE C O 1
ATOM 6601 N N . VAL B 2 99 ? 118.242 153.944 140.159 1.00 107.02 99 VAL C N 1
ATOM 6602 C CA . VAL B 2 99 ? 119.595 153.394 140.215 1.00 107.02 99 VAL C CA 1
ATOM 6603 C C . VAL B 2 99 ? 120.365 153.998 141.384 1.00 107.02 99 VAL C C 1
ATOM 6604 O O . VAL B 2 99 ? 121.062 153.288 142.126 1.00 107.02 99 VAL C O 1
ATOM 6608 N N . ASP B 2 100 ? 120.241 155.315 141.576 1.00 108.59 100 ASP C N 1
ATOM 6609 C CA . ASP B 2 100 ? 120.925 155.963 142.691 1.00 108.59 100 ASP C CA 1
ATOM 6610 C C . ASP B 2 100 ? 120.449 155.416 144.031 1.00 108.59 100 ASP C C 1
ATOM 6611 O O . ASP B 2 100 ? 121.264 155.124 144.916 1.00 108.59 100 ASP C O 1
ATOM 6616 N N . THR B 2 101 ? 119.133 155.260 144.201 1.00 107.85 101 THR C N 1
ATOM 6617 C CA . THR B 2 101 ? 118.630 154.772 145.481 1.00 107.85 101 THR C CA 1
ATOM 6618 C C . THR B 2 101 ? 118.969 153.301 145.694 1.00 107.85 101 THR C C 1
ATOM 6619 O O . THR B 2 101 ? 119.193 152.880 146.835 1.00 107.85 101 THR C O 1
ATOM 6623 N N . LEU B 2 102 ? 119.038 152.510 144.618 1.00 101.47 102 LEU C N 1
ATOM 6624 C CA . LEU B 2 102 ? 119.490 151.131 144.746 1.00 101.47 102 LEU C CA 1
ATOM 6625 C C . LEU B 2 102 ? 120.936 151.077 145.213 1.00 101.47 102 LEU C C 1
ATOM 6626 O O . LEU B 2 102 ? 121.288 150.263 146.071 1.00 101.47 102 LEU C O 1
ATOM 6631 N N . CYS B 2 103 ? 121.788 151.946 144.668 1.00 102.81 103 CYS C N 1
ATOM 6632 C CA . CYS B 2 103 ? 123.167 151.998 145.144 1.00 102.81 103 CYS C CA 1
ATOM 6633 C C . CYS B 2 103 ? 123.231 152.417 146.610 1.00 102.81 103 CYS C C 1
ATOM 6634 O O . CYS B 2 103 ? 123.969 151.820 147.409 1.00 102.81 103 CYS C O 1
ATOM 6637 N N . THR B 2 104 ? 122.446 153.430 146.989 1.00 103.14 104 THR C N 1
ATOM 6638 C CA . THR B 2 104 ? 122.485 153.913 148.367 1.00 103.14 104 THR C CA 1
ATOM 6639 C C . THR B 2 104 ? 122.020 152.842 149.347 1.00 103.14 104 THR C C 1
ATOM 6640 O O . THR B 2 104 ? 122.593 152.699 150.434 1.00 103.14 104 THR C O 1
ATOM 6644 N N . ASN B 2 105 ? 120.980 152.083 148.993 1.00 95.32 105 ASN C N 1
ATOM 6645 C CA . ASN B 2 105 ? 120.533 151.026 149.891 1.00 95.32 105 ASN C CA 1
ATOM 6646 C C . ASN B 2 105 ? 121.395 149.773 149.791 1.00 95.32 105 ASN C C 1
ATOM 6647 O O . ASN B 2 105 ? 121.331 148.925 150.685 1.00 95.32 105 ASN C O 1
ATOM 6652 N N . MET B 2 106 ? 122.192 149.632 148.729 1.00 90.30 106 MET C N 1
ATOM 6653 C CA . MET B 2 106 ? 123.276 148.656 148.765 1.00 90.30 106 MET C CA 1
ATOM 6654 C C . MET B 2 106 ? 124.312 149.047 149.807 1.00 90.30 106 MET C C 1
ATOM 6655 O O . MET B 2 106 ? 124.860 148.184 150.502 1.00 90.30 106 MET C O 1
ATOM 6660 N N . ARG B 2 107 ? 124.595 150.347 149.926 1.00 98.76 107 ARG C N 1
ATOM 6661 C CA . ARG B 2 107 ? 125.440 150.817 151.019 1.00 98.76 107 ARG C CA 1
ATOM 6662 C C . ARG B 2 107 ? 124.841 150.525 152.390 1.00 98.76 107 ARG C C 1
ATOM 6663 O O . ARG B 2 107 ? 125.579 150.503 153.381 1.00 98.76 107 ARG C O 1
ATOM 6671 N N . SER B 2 108 ? 123.531 150.300 152.473 1.00 98.75 108 SER C N 1
ATOM 6672 C CA . SER B 2 108 ? 122.899 150.029 153.758 1.00 98.75 108 SER C CA 1
ATOM 6673 C C . SER B 2 108 ? 123.364 148.691 154.318 1.00 98.75 108 SER C C 1
ATOM 6674 O O . SER B 2 108 ? 123.633 147.745 153.573 1.00 98.75 108 SER C O 1
ATOM 6677 N N . ASP B 2 109 ? 123.458 148.619 155.644 1.00 104.06 109 ASP C N 1
ATOM 6678 C CA . ASP B 2 109 ? 123.920 147.427 156.350 1.00 104.06 109 ASP C CA 1
ATOM 6679 C C . ASP B 2 109 ? 122.703 146.724 156.948 1.00 104.06 109 ASP C C 1
ATOM 6680 O O . ASP B 2 109 ? 122.378 146.885 158.125 1.00 104.06 109 ASP C O 1
ATOM 6685 N N . LYS B 2 110 ? 122.029 145.929 156.117 1.00 104.73 110 LYS C N 1
ATOM 6686 C CA . LYS B 2 110 ? 120.856 145.179 156.550 1.00 104.73 110 LYS C CA 1
ATOM 6687 C C . LYS B 2 110 ? 120.857 143.729 156.089 1.00 104.73 110 LYS C C 1
ATOM 6688 O O . LYS B 2 110 ? 120.032 142.953 156.578 1.00 104.73 110 LYS C O 1
ATOM 6694 N N . GLU B 2 111 ? 121.736 143.344 155.159 1.00 103.85 111 GLU C N 1
ATOM 6695 C CA . GLU B 2 111 ? 121.869 141.999 154.596 1.00 103.85 111 GLU C CA 1
ATOM 6696 C C . GLU B 2 111 ? 120.549 141.476 154.036 1.00 103.85 111 GLU C C 1
ATOM 6697 O O . GLU B 2 111 ? 120.426 140.286 153.732 1.00 103.85 111 GLU C O 1
ATOM 6703 N N . GLN B 2 112 ? 119.574 142.355 153.871 1.00 101.43 112 GLN C N 1
ATOM 6704 C CA . GLN B 2 112 ? 118.326 141.992 153.214 1.00 101.43 112 GLN C CA 1
ATOM 6705 C C . GLN B 2 112 ? 117.984 142.925 152.064 1.00 101.43 112 GLN C C 1
ATOM 6706 O O . GLN B 2 112 ? 117.543 142.457 151.014 1.00 101.43 112 GLN C O 1
ATOM 6712 N N . LEU B 2 113 ? 118.189 144.235 152.231 1.00 92.34 113 LEU C N 1
ATOM 6713 C CA . LEU B 2 113 ? 117.921 145.171 151.144 1.00 92.34 113 LEU C CA 1
ATOM 6714 C C . LEU B 2 113 ? 118.851 144.933 149.966 1.00 92.34 113 LEU C C 1
ATOM 6715 O O . LEU B 2 113 ? 118.495 145.237 148.820 1.00 92.34 113 LEU C O 1
ATOM 6720 N N . ARG B 2 114 ? 120.044 144.399 150.231 1.00 85.00 114 ARG C N 1
ATOM 6721 C CA . ARG B 2 114 ? 121.045 144.241 149.185 1.00 85.00 114 ARG C CA 1
ATOM 6722 C C . ARG B 2 114 ? 120.603 143.222 148.143 1.00 85.00 114 ARG C C 1
ATOM 6723 O O . ARG B 2 114 ? 120.891 143.384 146.953 1.00 85.00 114 ARG C O 1
ATOM 6731 N N . ASP B 2 115 ? 119.896 142.173 148.566 1.00 85.26 115 ASP C N 1
ATOM 6732 C CA . ASP B 2 115 ? 119.403 141.178 147.618 1.00 85.26 115 ASP C CA 1
ATOM 6733 C C . ASP B 2 115 ? 118.425 141.803 146.629 1.00 85.26 115 ASP C C 1
ATOM 6734 O O . ASP B 2 115 ? 118.563 141.640 145.408 1.00 85.26 115 ASP C O 1
ATOM 6739 N N . ILE B 2 116 ? 117.423 142.521 147.145 1.00 89.05 116 ILE C N 1
ATOM 6740 C CA . ILE B 2 116 ? 116.444 143.164 146.274 1.00 89.05 116 ILE C CA 1
ATOM 6741 C C . ILE B 2 116 ? 117.121 144.199 145.390 1.00 89.05 116 ILE C C 1
ATOM 6742 O O . ILE B 2 116 ? 116.811 144.315 144.200 1.00 89.05 116 ILE C O 1
ATOM 6747 N N . ALA B 2 117 ? 118.063 144.961 145.950 1.00 87.86 117 ALA C N 1
ATOM 6748 C CA . ALA B 2 117 ? 118.767 145.959 145.154 1.00 87.86 117 ALA C CA 1
ATOM 6749 C C . ALA B 2 117 ? 119.514 145.310 143.997 1.00 87.86 117 ALA C C 1
ATOM 6750 O O . ALA B 2 117 ? 119.422 145.762 142.850 1.00 87.86 117 ALA C O 1
ATOM 6752 N N . GLY B 2 118 ? 120.249 144.235 144.280 1.00 85.75 118 GLY C N 1
ATOM 6753 C CA . GLY B 2 118 ? 121.007 143.575 143.233 1.00 85.75 118 GLY C CA 1
ATOM 6754 C C . GLY B 2 118 ? 120.122 142.988 142.152 1.00 85.75 118 GLY C C 1
ATOM 6755 O O . GLY B 2 118 ? 120.396 143.147 140.960 1.00 85.75 118 GLY C O 1
ATOM 6756 N N . ILE B 2 119 ? 119.043 142.309 142.548 1.00 86.21 119 ILE C N 1
ATOM 6757 C CA . ILE B 2 119 ? 118.203 141.678 141.535 1.00 86.21 119 ILE C CA 1
ATOM 6758 C C . ILE B 2 119 ? 117.424 142.722 140.739 1.00 86.21 119 ILE C C 1
ATOM 6759 O O . ILE B 2 119 ? 117.198 142.549 139.534 1.00 86.21 119 ILE C O 1
ATOM 6764 N N . GLY B 2 120 ? 117.029 143.830 141.369 1.00 82.64 120 GLY C N 1
ATOM 6765 C CA . GLY B 2 120 ? 116.394 144.901 140.621 1.00 82.64 120 GLY C CA 1
ATOM 6766 C C . GLY B 2 120 ? 117.342 145.571 139.646 1.00 82.64 120 GLY C C 1
ATOM 6767 O O . GLY B 2 120 ? 116.957 145.906 138.522 1.00 82.64 120 GLY C O 1
ATOM 6768 N N . LEU B 2 121 ? 118.595 145.775 140.058 1.00 84.95 121 LEU C N 1
ATOM 6769 C CA . LEU B 2 121 ? 119.587 146.328 139.144 1.00 84.95 121 LEU C CA 1
ATOM 6770 C C . LEU B 2 121 ? 119.843 145.372 137.987 1.00 84.95 121 LEU C C 1
ATOM 6771 O O . LEU B 2 121 ? 120.035 145.802 136.843 1.00 84.95 121 LEU C O 1
ATOM 6776 N N . LYS B 2 122 ? 119.844 144.067 138.267 1.00 84.47 122 LYS C N 1
ATOM 6777 C CA . LYS B 2 122 ? 119.974 143.080 137.201 1.00 84.47 122 LYS C CA 1
ATOM 6778 C C . LYS B 2 122 ? 118.802 143.164 136.231 1.00 84.47 122 LYS C C 1
ATOM 6779 O O . LYS B 2 122 ? 118.987 143.068 135.013 1.00 84.47 122 LYS C O 1
ATOM 6785 N N . THR B 2 123 ? 117.587 143.343 136.754 1.00 91.68 123 THR C N 1
ATOM 6786 C CA . THR B 2 123 ? 116.423 143.501 135.886 1.00 91.68 123 THR C CA 1
ATOM 6787 C C . THR B 2 123 ? 116.544 144.749 135.019 1.00 91.68 123 THR C C 1
ATOM 6788 O O . THR B 2 123 ? 116.228 144.720 133.822 1.00 91.68 123 THR C O 1
ATOM 6792 N N . VAL B 2 124 ? 116.998 145.857 135.610 1.00 96.37 124 VAL C N 1
ATOM 6793 C CA . VAL B 2 124 ? 117.165 147.095 134.852 1.00 96.37 124 VAL C CA 1
ATOM 6794 C C . VAL B 2 124 ? 118.199 146.911 133.748 1.00 96.37 124 VAL C C 1
ATOM 6795 O O . VAL B 2 124 ? 117.998 147.352 132.609 1.00 96.37 124 VAL C O 1
ATOM 6799 N N . LEU B 2 125 ? 119.318 146.255 134.065 1.00 95.16 125 LEU C N 1
ATOM 6800 C CA . LEU B 2 125 ? 120.331 145.986 133.048 1.00 95.16 125 LEU C CA 1
ATOM 6801 C C . LEU B 2 125 ? 119.781 145.089 131.947 1.00 95.16 125 LEU C C 1
ATOM 6802 O O . LEU B 2 125 ? 120.089 145.285 130.766 1.00 95.16 125 LEU C O 1
ATOM 6807 N N . SER B 2 126 ? 118.973 144.095 132.317 1.00 100.03 126 SER C N 1
ATOM 6808 C CA . SER B 2 126 ? 118.378 143.215 131.318 1.00 100.03 126 SER C CA 1
ATOM 6809 C C . SER B 2 126 ? 117.458 143.988 130.383 1.00 100.03 126 SER C C 1
ATOM 6810 O O . SER B 2 126 ? 117.456 143.754 129.169 1.00 100.03 126 SER C O 1
ATOM 6813 N N . GLU B 2 127 ? 116.663 144.911 130.930 1.00 102.88 127 GLU C N 1
ATOM 6814 C CA . GLU B 2 127 ? 115.765 145.691 130.083 1.00 102.88 127 GLU C CA 1
ATOM 6815 C C . GLU B 2 127 ? 116.538 146.623 129.156 1.00 102.88 127 GLU C C 1
ATOM 6816 O O . GLU B 2 127 ? 116.252 146.689 127.955 1.00 102.88 127 GLU C O 1
ATOM 6822 N N . LEU B 2 128 ? 117.516 147.346 129.690 1.00 101.32 128 LEU C N 1
ATOM 6823 C CA . LEU B 2 128 ? 118.274 148.306 128.896 1.00 101.32 128 LEU C CA 1
ATOM 6824 C C . LEU B 2 128 ? 119.237 147.597 127.951 1.00 101.32 128 LEU C C 1
ATOM 6825 O O . LEU B 2 128 ? 118.925 147.380 126.780 1.00 101.32 128 LEU C O 1
ATOM 6830 N N . GLY B 2 136 ? 123.279 158.115 126.290 1.00 117.54 136 GLY C N 1
ATOM 6831 C CA . GLY B 2 136 ? 123.816 158.982 127.321 1.00 117.54 136 GLY C CA 1
ATOM 6832 C C . GLY B 2 136 ? 123.415 158.571 128.724 1.00 117.54 136 GLY C C 1
ATOM 6833 O O . GLY B 2 136 ? 124.269 158.316 129.572 1.00 117.54 136 GLY C O 1
ATOM 6834 N N . LEU B 2 137 ? 122.104 158.513 128.970 1.00 120.36 137 LEU C N 1
ATOM 6835 C CA . LEU B 2 137 ? 121.616 158.136 130.293 1.00 120.36 137 LEU C CA 1
ATOM 6836 C C . LEU B 2 137 ? 121.951 156.686 130.617 1.00 120.36 137 LEU C C 1
ATOM 6837 O O . LEU B 2 137 ? 122.328 156.369 131.753 1.00 120.36 137 LEU C O 1
ATOM 6842 N N . ALA B 2 138 ? 121.804 155.788 129.639 1.00 115.73 138 ALA C N 1
ATOM 6843 C CA . ALA B 2 138 ? 122.163 154.392 129.860 1.00 115.73 138 ALA C CA 1
ATOM 6844 C C . ALA B 2 138 ? 123.645 154.254 130.176 1.00 115.73 138 ALA C C 1
ATOM 6845 O O . ALA B 2 138 ? 124.030 153.521 131.096 1.00 115.73 138 ALA C O 1
ATOM 6847 N N . THR B 2 139 ? 124.492 154.970 129.435 1.00 115.82 139 THR C N 1
ATOM 6848 C CA . THR B 2 139 ? 125.921 154.940 129.717 1.00 115.82 139 THR C CA 1
ATOM 6849 C C . THR B 2 139 ? 126.216 155.484 131.108 1.00 115.82 139 THR C C 1
ATOM 6850 O O . THR B 2 139 ? 127.033 154.917 131.839 1.00 115.82 139 THR C O 1
ATOM 6854 N N . ASN B 2 140 ? 125.554 156.578 131.493 1.00 116.60 140 ASN C N 1
ATOM 6855 C CA . ASN B 2 140 ? 125.802 157.171 132.804 1.00 116.60 140 ASN C CA 1
ATOM 6856 C C . ASN B 2 140 ? 125.407 156.224 133.932 1.00 116.60 140 ASN C C 1
ATOM 6857 O O . ASN B 2 140 ? 126.154 156.061 134.906 1.00 116.60 140 ASN C O 1
ATOM 6862 N N . VAL B 2 141 ? 124.235 155.593 133.822 1.00 113.01 141 VAL C N 1
ATOM 6863 C CA . VAL B 2 141 ? 123.820 154.672 134.875 1.00 113.01 141 VAL C CA 1
ATOM 6864 C C . VAL B 2 141 ? 124.726 153.447 134.901 1.00 113.01 141 VAL C C 1
ATOM 6865 O O . VAL B 2 141 ? 125.022 152.913 135.977 1.00 113.01 141 VAL C O 1
ATOM 6869 N N . CYS B 2 142 ? 125.198 152.990 133.736 1.00 112.52 142 CYS C N 1
ATOM 6870 C CA . CYS B 2 142 ? 126.146 151.882 133.720 1.00 112.52 142 CYS C CA 1
ATOM 6871 C C . CYS B 2 142 ? 127.451 152.265 134.409 1.00 112.52 142 CYS C C 1
ATOM 6872 O O . CYS B 2 142 ? 128.029 151.462 135.152 1.00 112.52 142 CYS C O 1
ATOM 6875 N N . ARG B 2 143 ? 127.934 153.489 134.171 1.00 109.83 143 ARG C N 1
ATOM 6876 C CA . ARG B 2 143 ? 129.158 153.935 134.829 1.00 109.83 143 ARG C CA 1
ATOM 6877 C C . ARG B 2 143 ? 128.959 154.008 136.336 1.00 109.83 143 ARG C C 1
ATOM 6878 O O . ARG B 2 143 ? 129.851 153.638 137.109 1.00 109.83 143 ARG C O 1
ATOM 6886 N N . LYS B 2 144 ? 127.794 154.496 136.768 1.00 102.71 144 LYS C N 1
ATOM 6887 C CA . LYS B 2 144 ? 127.496 154.549 138.196 1.00 102.71 144 LYS C CA 1
ATOM 6888 C C . LYS B 2 144 ? 127.475 153.155 138.807 1.00 102.71 144 LYS C C 1
ATOM 6889 O O . LYS B 2 144 ? 128.012 152.938 139.900 1.00 102.71 144 LYS C O 1
ATOM 6895 N N . ILE B 2 145 ? 126.861 152.195 138.111 1.00 98.28 145 ILE C N 1
ATOM 6896 C CA . ILE B 2 145 ? 126.814 150.823 138.612 1.00 98.28 145 ILE C CA 1
ATOM 6897 C C . ILE B 2 145 ? 128.219 150.244 138.716 1.00 98.28 145 ILE C C 1
ATOM 6898 O O . ILE B 2 145 ? 128.563 149.587 139.706 1.00 98.28 145 ILE C O 1
ATOM 6903 N N . THR B 2 146 ? 129.049 150.473 137.696 1.00 99.31 146 THR C N 1
ATOM 6904 C CA . THR B 2 146 ? 130.412 149.950 137.724 1.00 99.31 146 THR C CA 1
ATOM 6905 C C . THR B 2 146 ? 131.222 150.573 138.853 1.00 99.31 146 THR C C 1
ATOM 6906 O O . THR B 2 146 ? 131.991 149.879 139.528 1.00 99.31 146 THR C O 1
ATOM 6910 N N . GLY B 2 147 ? 131.070 151.881 139.070 1.00 95.69 147 GLY C N 1
ATOM 6911 C CA . GLY B 2 147 ? 131.766 152.521 140.175 1.00 95.69 147 GLY C CA 1
ATOM 6912 C C . GLY B 2 147 ? 131.312 152.000 141.525 1.00 95.69 147 GLY C C 1
ATOM 6913 O O . GLY B 2 147 ? 132.127 151.789 142.427 1.00 95.69 147 GLY C O 1
ATOM 6914 N N . GLN B 2 148 ? 130.004 151.784 141.680 1.00 93.55 148 GLN C N 1
ATOM 6915 C CA . GLN B 2 148 ? 129.490 151.204 142.916 1.00 93.55 148 GLN C CA 1
ATOM 6916 C C . GLN B 2 148 ? 130.056 149.809 143.145 1.00 93.55 148 GLN C C 1
ATOM 6917 O O . GLN B 2 148 ? 130.465 149.470 144.262 1.00 93.55 148 GLN C O 1
ATOM 6923 N N . LEU B 2 149 ? 130.096 148.988 142.093 1.00 89.90 149 LEU C N 1
ATOM 6924 C CA . LEU B 2 149 ? 130.642 147.641 142.225 1.00 89.90 149 LEU C CA 1
ATOM 6925 C C . LEU B 2 149 ? 132.122 147.678 142.579 1.00 89.90 149 LEU C C 1
ATOM 6926 O O . LEU B 2 149 ? 132.589 146.889 143.407 1.00 89.90 149 LEU C O 1
ATOM 6931 N N . THR B 2 150 ? 132.878 148.583 141.953 1.00 96.32 150 THR C N 1
ATOM 6932 C CA . THR B 2 150 ? 134.300 148.703 142.260 1.00 96.32 150 THR C CA 1
ATOM 6933 C C . THR B 2 150 ? 134.518 149.130 143.705 1.00 96.32 150 THR C C 1
ATOM 6934 O O . THR B 2 150 ? 135.394 148.594 144.396 1.00 96.32 150 THR C O 1
ATOM 6938 N N . SER B 2 151 ? 133.728 150.096 144.180 1.00 97.57 151 SER C N 1
ATOM 6939 C CA . SER B 2 151 ? 133.836 150.522 145.571 1.00 97.57 151 SER C CA 1
ATOM 6940 C C . SER B 2 151 ? 133.480 149.387 146.520 1.00 97.57 151 SER C C 1
ATOM 6941 O O . SER B 2 151 ? 134.101 149.235 147.579 1.00 97.57 151 SER C O 1
ATOM 6944 N N . ALA B 2 152 ? 132.476 148.584 146.162 1.00 93.19 152 ALA C N 1
ATOM 6945 C CA . ALA B 2 152 ? 132.114 147.440 146.991 1.00 93.19 152 ALA C CA 1
ATOM 6946 C C . ALA B 2 152 ? 133.238 146.414 147.040 1.00 93.19 152 ALA C C 1
ATOM 6947 O O . ALA B 2 152 ? 133.554 145.877 148.108 1.00 93.19 152 ALA C O 1
ATOM 6949 N N . ILE B 2 153 ? 133.856 146.129 145.893 1.00 87.38 153 ILE C N 1
ATOM 6950 C CA . ILE B 2 153 ? 134.905 145.114 145.843 1.00 87.38 153 ILE C CA 1
ATOM 6951 C C . ILE B 2 153 ? 136.132 145.573 146.618 1.00 87.38 153 ILE C C 1
ATOM 6952 O O . ILE B 2 153 ? 136.690 144.825 147.428 1.00 87.38 153 ILE C O 1
ATOM 6957 N N . ALA B 2 154 ? 136.570 146.810 146.386 1.00 98.87 154 ALA C N 1
ATOM 6958 C CA . ALA B 2 154 ? 137.827 147.281 146.960 1.00 98.87 154 ALA C CA 1
ATOM 6959 C C . ALA B 2 154 ? 137.632 147.912 148.335 1.00 98.87 154 ALA C C 1
ATOM 6960 O O . ALA B 2 154 ? 138.225 147.463 149.321 1.00 98.87 154 ALA C O 1
ATOM 6962 N N . GLN B 2 155 ? 136.805 148.957 148.416 1.00 112.07 155 GLN C N 1
ATOM 6963 C CA . GLN B 2 155 ? 136.700 149.716 149.658 1.00 112.07 155 GLN C CA 1
ATOM 6964 C C . GLN B 2 155 ? 135.966 148.932 150.738 1.00 112.07 155 GLN C C 1
ATOM 6965 O O . GLN B 2 155 ? 136.411 148.892 151.891 1.00 112.07 155 GLN C O 1
ATOM 6971 N N . GLN B 2 156 ? 134.850 148.293 150.390 1.00 106.74 156 GLN C N 1
ATOM 6972 C CA . GLN B 2 156 ? 134.040 147.617 151.395 1.00 106.74 156 GLN C CA 1
ATOM 6973 C C . GLN B 2 156 ? 134.731 146.344 151.861 1.00 106.74 156 GLN C C 1
ATOM 6974 O O . GLN B 2 156 ? 134.511 145.267 151.300 1.00 106.74 156 GLN C O 1
ATOM 6980 N N . GLU B 2 157 ? 135.566 146.461 152.894 1.00 107.25 157 GLU C N 1
ATOM 6981 C CA . GLU B 2 157 ? 136.369 145.340 153.364 1.00 107.25 157 GLU C CA 1
ATOM 6982 C C . GLU B 2 157 ? 135.583 144.428 154.299 1.00 107.25 157 GLU C C 1
ATOM 6983 O O . GLU B 2 157 ? 136.022 144.151 155.420 1.00 107.25 157 GLU C O 1
ATOM 6989 N N . ASP B 2 158 ? 134.422 143.960 153.848 1.00 105.55 158 ASP C N 1
ATOM 6990 C CA . ASP B 2 158 ? 133.674 142.922 154.539 1.00 105.55 158 ASP C CA 1
ATOM 6991 C C . ASP B 2 158 ? 133.264 141.859 153.531 1.00 105.55 158 ASP C C 1
ATOM 6992 O O . ASP B 2 158 ? 132.873 142.174 152.404 1.00 105.55 158 ASP C O 1
ATOM 6997 N N . VAL B 2 159 ? 133.358 140.597 153.953 1.00 95.11 159 VAL C N 1
ATOM 6998 C CA . VAL B 2 159 ? 133.243 139.471 153.028 1.00 95.11 159 VAL C CA 1
ATOM 6999 C C . VAL B 2 159 ? 131.866 139.438 152.374 1.00 95.11 159 VAL C C 1
ATOM 7000 O O . VAL B 2 159 ? 131.738 139.200 151.163 1.00 95.11 159 VAL C O 1
ATOM 7004 N N . ALA B 2 160 ? 130.815 139.680 153.162 1.00 87.50 160 ALA C N 1
ATOM 7005 C CA . ALA B 2 160 ? 129.451 139.520 152.676 1.00 87.50 160 ALA C CA 1
ATOM 7006 C C . ALA B 2 160 ? 129.106 140.484 151.549 1.00 87.50 160 ALA C C 1
ATOM 7007 O O . ALA B 2 160 ? 128.189 140.202 150.772 1.00 87.50 160 ALA C O 1
ATOM 7009 N N . VAL B 2 161 ? 129.805 141.610 151.441 1.00 84.79 161 VAL C N 1
ATOM 7010 C CA . VAL B 2 161 ? 129.544 142.542 150.348 1.00 84.79 161 VAL C CA 1
ATOM 7011 C C . VAL B 2 161 ? 130.419 142.240 149.140 1.00 84.79 161 VAL C C 1
ATOM 7012 O O . VAL B 2 161 ? 129.941 142.268 148.004 1.00 84.79 161 VAL C O 1
ATOM 7016 N N . GLN B 2 162 ? 131.704 141.946 149.365 1.00 81.83 162 GLN C N 1
ATOM 7017 C CA . GLN B 2 162 ? 132.594 141.633 148.252 1.00 81.83 162 GLN C CA 1
ATOM 7018 C C . GLN B 2 162 ? 132.113 140.411 147.487 1.00 81.83 162 GLN C C 1
ATOM 7019 O O . GLN B 2 162 ? 132.158 140.387 146.252 1.00 81.83 162 GLN C O 1
ATOM 7025 N N . LEU B 2 163 ? 131.659 139.379 148.202 1.00 72.12 163 LEU C N 1
ATOM 7026 C CA . LEU B 2 163 ? 131.277 138.138 147.534 1.00 72.12 163 LEU C CA 1
ATOM 7027 C C . LEU B 2 163 ? 130.095 138.357 146.594 1.00 72.12 163 LEU C C 1
ATOM 7028 O O . LEU B 2 163 ? 130.121 137.935 145.432 1.00 72.12 163 LEU C O 1
ATOM 7033 N N . GLU B 2 164 ? 129.057 139.045 147.071 1.00 75.06 164 GLU C N 1
ATOM 7034 C CA . GLU B 2 164 ? 127.896 139.285 146.220 1.00 75.06 164 GLU C CA 1
ATOM 7035 C C . GLU B 2 164 ? 128.187 140.321 145.142 1.00 75.06 164 GLU C C 1
ATOM 7036 O O . GLU B 2 164 ? 127.614 140.247 144.046 1.00 75.06 164 GLU C O 1
ATOM 7042 N N . ALA B 2 165 ? 129.076 141.280 145.413 1.00 73.47 165 ALA C N 1
ATOM 7043 C CA . ALA B 2 165 ? 129.485 142.208 144.366 1.00 73.47 165 ALA C CA 1
ATOM 7044 C C . ALA B 2 165 ? 130.188 141.472 143.235 1.00 73.47 165 ALA C C 1
ATOM 7045 O O . ALA B 2 165 ? 129.933 141.740 142.056 1.00 73.47 165 ALA C O 1
ATOM 7047 N N . LEU B 2 166 ? 131.070 140.531 143.574 1.00 68.50 166 LEU C N 1
ATOM 7048 C CA . LEU B 2 166 ? 131.715 139.722 142.546 1.00 68.50 166 LEU C CA 1
ATOM 7049 C C . LEU B 2 166 ? 130.705 138.841 141.824 1.00 68.50 166 LEU C C 1
ATOM 7050 O O . LEU B 2 166 ? 130.810 138.640 140.610 1.00 68.50 166 LEU C O 1
ATOM 7055 N N . ASP B 2 167 ? 129.724 138.303 142.554 1.00 67.60 167 ASP C N 1
ATOM 7056 C CA . ASP B 2 167 ? 128.681 137.504 141.915 1.00 67.60 167 ASP C CA 1
ATOM 7057 C C . ASP B 2 167 ? 127.956 138.306 140.842 1.00 67.60 167 ASP C C 1
ATOM 7058 O O . ASP B 2 167 ? 127.838 137.865 139.689 1.00 67.60 167 ASP C O 1
ATOM 7063 N N . ILE B 2 168 ? 127.469 139.495 141.204 1.00 74.15 168 ILE C N 1
ATOM 7064 C CA . ILE B 2 168 ? 126.722 140.299 140.243 1.00 74.15 168 ILE C CA 1
ATOM 7065 C C . ILE B 2 168 ? 127.635 140.792 139.126 1.00 74.15 168 ILE C C 1
ATOM 7066 O O . ILE B 2 168 ? 127.218 140.860 137.966 1.00 74.15 168 ILE C O 1
ATOM 7071 N N . LEU B 2 169 ? 128.894 141.113 139.437 1.00 77.55 169 LEU C N 1
ATOM 7072 C CA . LEU B 2 169 ? 129.816 141.568 138.402 1.00 77.55 169 LEU C CA 1
ATOM 7073 C C . LEU B 2 169 ? 130.092 140.470 137.380 1.00 77.55 169 LEU C C 1
ATOM 7074 O O . LEU B 2 169 ? 130.143 140.736 136.175 1.00 77.55 169 LEU C O 1
ATOM 7079 N N . SER B 2 170 ? 130.261 139.228 137.837 1.00 81.38 170 SER C N 1
ATOM 7080 C CA . SER B 2 170 ? 130.469 138.122 136.908 1.00 81.38 170 SER C CA 1
ATOM 7081 C C . SER B 2 170 ? 129.220 137.864 136.075 1.00 81.38 170 SER C C 1
ATOM 7082 O O . SER B 2 170 ? 129.293 137.738 134.843 1.00 81.38 170 SER C O 1
ATOM 7085 N N . ASP B 2 171 ? 128.058 137.787 136.731 1.00 82.90 171 ASP C N 1
ATOM 7086 C CA . ASP B 2 171 ? 126.820 137.536 136.003 1.00 82.90 171 ASP C CA 1
ATOM 7087 C C . ASP B 2 171 ? 126.461 138.678 135.064 1.00 82.90 171 ASP C C 1
ATOM 7088 O O . ASP B 2 171 ? 125.659 138.481 134.145 1.00 82.90 171 ASP C O 1
ATOM 7093 N N . MET B 2 172 ? 127.033 139.861 135.276 1.00 85.63 172 MET C N 1
ATOM 7094 C CA . MET B 2 172 ? 126.792 141.003 134.408 1.00 85.63 172 MET C CA 1
ATOM 7095 C C . MET B 2 172 ? 127.791 141.078 133.259 1.00 85.63 172 MET C C 1
ATOM 7096 O O . MET B 2 172 ? 127.416 141.457 132.145 1.00 85.63 172 MET C O 1
ATOM 7101 N N . LEU B 2 173 ? 129.057 140.716 133.496 1.00 93.84 173 LEU C N 1
ATOM 7102 C CA . LEU B 2 173 ? 129.993 140.573 132.385 1.00 93.84 173 LEU C CA 1
ATOM 7103 C C . LEU B 2 173 ? 129.613 139.428 131.462 1.00 93.84 173 LEU C C 1
ATOM 7104 O O . LEU B 2 173 ? 129.965 139.464 130.278 1.00 93.84 173 LEU C O 1
ATOM 7109 N N . SER B 2 174 ? 128.915 138.412 131.975 1.00 96.21 174 SER C N 1
ATOM 7110 C CA . SER B 2 174 ? 128.536 137.285 131.130 1.00 96.21 174 SER C CA 1
ATOM 7111 C C . SER B 2 174 ? 127.635 137.699 129.971 1.00 96.21 174 SER C C 1
ATOM 7112 O O . SER B 2 174 ? 127.523 136.951 128.994 1.00 96.21 174 SER C O 1
ATOM 7115 N N . ARG B 2 175 ? 126.990 138.866 130.052 1.00 102.23 175 ARG C N 1
ATOM 7116 C CA . ARG B 2 175 ? 126.123 139.328 128.977 1.00 102.23 175 ARG C CA 1
ATOM 7117 C C . ARG B 2 175 ? 126.297 140.798 128.613 1.00 102.23 175 ARG C C 1
ATOM 7118 O O . ARG B 2 175 ? 125.591 141.274 127.718 1.00 102.23 175 ARG C O 1
ATOM 7126 N N . LEU B 2 176 ? 127.198 141.531 129.263 1.00 113.85 176 LEU C N 1
ATOM 7127 C CA . LEU B 2 176 ? 127.387 142.960 129.021 1.00 113.85 176 LEU C CA 1
ATOM 7128 C C . LEU B 2 176 ? 128.849 143.257 128.709 1.00 113.85 176 LEU C C 1
ATOM 7129 O O . LEU B 2 176 ? 129.458 144.175 129.264 1.00 113.85 176 LEU C O 1
ATOM 7134 N N . GLY B 2 177 ? 129.437 142.465 127.810 1.00 127.58 177 GLY C N 1
ATOM 7135 C CA . GLY B 2 177 ? 130.854 142.618 127.517 1.00 127.58 177 GLY C CA 1
ATOM 7136 C C . GLY B 2 177 ? 131.200 143.927 126.830 1.00 127.58 177 GLY C C 1
ATOM 7137 O O . GLY B 2 177 ? 132.172 144.592 127.199 1.00 127.58 177 GLY C O 1
ATOM 7138 N N . VAL B 2 178 ? 130.419 144.315 125.826 1.00 136.33 178 VAL C N 1
ATOM 7139 C CA . VAL B 2 178 ? 130.762 145.465 124.987 1.00 136.33 178 VAL C CA 1
ATOM 7140 C C . VAL B 2 178 ? 130.464 146.820 125.636 1.00 136.33 178 VAL C C 1
ATOM 7141 O O . VAL B 2 178 ? 131.267 147.747 125.451 1.00 136.33 178 VAL C O 1
ATOM 7145 N N . PRO B 2 179 ? 129.371 147.023 126.393 1.00 129.57 179 PRO C N 1
ATOM 7146 C CA . PRO B 2 179 ? 129.098 148.386 126.887 1.00 129.57 179 PRO C CA 1
ATOM 7147 C C . PRO B 2 179 ? 130.111 148.890 127.902 1.00 129.57 179 PRO C C 1
ATOM 7148 O O . PRO B 2 179 ? 130.166 150.102 128.141 1.00 129.57 179 PRO C O 1
ATOM 7152 N N . LEU B 2 180 ? 130.908 148.011 128.502 1.00 114.84 180 LEU C N 1
ATOM 7153 C CA . LEU B 2 180 ? 131.845 148.392 129.550 1.00 114.84 180 LEU C CA 1
ATOM 7154 C C . LEU B 2 180 ? 133.247 148.682 129.028 1.00 114.84 180 LEU C C 1
ATOM 7155 O O . LEU B 2 180 ? 134.178 148.802 129.833 1.00 114.84 180 LEU C O 1
ATOM 7160 N N . GLY B 2 181 ? 133.416 148.807 127.709 1.00 115.31 181 GLY C N 1
ATOM 7161 C CA . GLY B 2 181 ? 134.747 148.973 127.149 1.00 115.31 181 GLY C CA 1
ATOM 7162 C C . GLY B 2 181 ? 135.488 150.183 127.680 1.00 115.31 181 GLY C C 1
ATOM 7163 O O . GLY B 2 181 ? 136.722 150.209 127.680 1.00 115.31 181 GLY C O 1
ATOM 7164 N N . ALA B 2 182 ? 134.757 151.201 128.136 1.00 111.44 182 ALA C N 1
ATOM 7165 C CA . ALA B 2 182 ? 135.410 152.378 128.696 1.00 111.44 182 ALA C CA 1
ATOM 7166 C C . ALA B 2 182 ? 135.923 152.124 130.110 1.00 111.44 182 ALA C C 1
ATOM 7167 O O . ALA B 2 182 ? 136.964 152.664 130.500 1.00 111.44 182 ALA C O 1
ATOM 7169 N N . PHE B 2 183 ? 135.214 151.307 130.887 1.00 105.10 183 PHE C N 1
ATOM 7170 C CA . PHE B 2 183 ? 135.540 151.084 132.289 1.00 105.10 183 PHE C CA 1
ATOM 7171 C C . PHE B 2 183 ? 136.425 149.862 132.505 1.00 105.10 183 PHE C C 1
ATOM 7172 O O . PHE B 2 183 ? 136.999 149.713 133.590 1.00 105.10 183 PHE C O 1
ATOM 7180 N N . HIS B 2 184 ? 136.574 149.011 131.483 1.00 102.53 184 HIS C N 1
ATOM 7181 C CA . HIS B 2 184 ? 137.320 147.764 131.633 1.00 102.53 184 HIS C CA 1
ATOM 7182 C C . HIS B 2 184 ? 138.702 148.005 132.222 1.00 102.53 184 HIS C C 1
ATOM 7183 O O . HIS B 2 184 ? 139.108 147.321 133.170 1.00 102.53 184 HIS C O 1
ATOM 7190 N N . ALA B 2 185 ? 139.430 148.988 131.685 1.00 100.24 185 ALA C N 1
ATOM 7191 C CA . ALA B 2 185 ? 140.800 149.233 132.125 1.00 100.24 185 ALA C CA 1
ATOM 7192 C C . ALA B 2 185 ? 140.867 149.486 133.624 1.00 100.24 185 ALA C C 1
ATOM 7193 O O . ALA B 2 185 ? 141.832 149.085 134.286 1.00 100.24 185 ALA C O 1
ATOM 7195 N N . SER B 2 186 ? 139.853 150.148 134.181 1.00 101.10 186 SER C N 1
ATOM 7196 C CA . SER B 2 186 ? 139.840 150.364 135.622 1.00 101.10 186 SER C CA 1
ATOM 7197 C C . SER B 2 186 ? 139.430 149.098 136.364 1.00 101.10 186 SER C C 1
ATOM 7198 O O . SER B 2 186 ? 140.001 148.776 137.414 1.00 101.10 186 SER C O 1
ATOM 7201 N N . LEU B 2 187 ? 138.457 148.356 135.822 1.00 95.67 187 LEU C N 1
ATOM 7202 C CA . LEU B 2 187 ? 137.988 147.142 136.487 1.00 95.67 187 LEU C CA 1
ATOM 7203 C C . LEU B 2 187 ? 139.142 146.191 136.765 1.00 95.67 187 LEU C C 1
ATOM 7204 O O . LEU B 2 187 ? 139.300 145.702 137.891 1.00 95.67 187 LEU C O 1
ATOM 7209 N N . LEU B 2 188 ? 139.979 145.945 135.755 1.00 90.70 188 LEU C N 1
ATOM 7210 C CA . LEU B 2 188 ? 141.118 145.055 135.944 1.00 90.70 188 LEU C CA 1
ATOM 7211 C C . LEU B 2 188 ? 141.917 145.458 137.173 1.00 90.70 188 LEU C C 1
ATOM 7212 O O . LEU B 2 188 ? 142.279 144.606 137.994 1.00 90.70 188 LEU C O 1
ATOM 7217 N N . HIS B 2 189 ? 142.142 146.763 137.349 1.00 91.40 189 HIS C N 1
ATOM 7218 C CA . HIS B 2 189 ? 142.895 147.234 138.504 1.00 91.40 189 HIS C CA 1
ATOM 7219 C C . HIS B 2 189 ? 142.251 146.774 139.804 1.00 91.40 189 HIS C C 1
ATOM 7220 O O . HIS B 2 189 ? 142.909 146.148 140.643 1.00 91.40 189 HIS C O 1
ATOM 7227 N N . CYS B 2 190 ? 140.947 147.019 139.967 1.00 86.15 190 CYS C N 1
ATOM 7228 C CA . CYS B 2 190 ? 140.321 146.643 141.230 1.00 86.15 190 CYS C CA 1
ATOM 7229 C C . CYS B 2 190 ? 140.255 145.135 141.412 1.00 86.15 190 CYS C C 1
ATOM 7230 O O . CYS B 2 190 ? 139.933 144.676 142.512 1.00 86.15 190 CYS C O 1
ATOM 7233 N N . LEU B 2 191 ? 140.547 144.362 140.368 1.00 77.18 191 LEU C N 1
ATOM 7234 C CA . LEU B 2 191 ? 140.580 142.913 140.463 1.00 77.18 191 LEU C CA 1
ATOM 7235 C C . LEU B 2 191 ? 141.990 142.358 140.607 1.00 77.18 191 LEU C C 1
ATOM 7236 O O . LEU B 2 191 ? 142.143 141.151 140.814 1.00 77.18 191 LEU C O 1
ATOM 7241 N N . LEU B 2 192 ? 143.023 143.197 140.510 1.00 77.73 192 LEU C N 1
ATOM 7242 C CA . LEU B 2 192 ? 144.380 142.660 140.560 1.00 77.73 192 LEU C CA 1
ATOM 7243 C C . LEU B 2 192 ? 144.840 142.341 141.982 1.00 77.73 192 LEU C C 1
ATOM 7244 O O . LEU B 2 192 ? 145.360 141.242 142.209 1.00 77.73 192 LEU C O 1
ATOM 7249 N N . PRO B 2 193 ? 144.694 143.241 142.963 1.00 72.02 193 PRO C N 1
ATOM 7250 C CA . PRO B 2 193 ? 145.079 142.869 144.334 1.00 72.02 193 PRO C CA 1
ATOM 7251 C C . PRO B 2 193 ? 144.237 141.753 144.919 1.00 72.02 193 PRO C C 1
ATOM 7252 O O . PRO B 2 193 ? 144.681 141.096 145.870 1.00 72.02 193 PRO C O 1
ATOM 7256 N N . GLN B 2 194 ? 143.037 141.514 144.382 1.00 70.32 194 GLN C N 1
ATOM 7257 C CA . GLN B 2 194 ? 142.150 140.502 144.942 1.00 70.32 194 GLN C CA 1
ATOM 7258 C C . GLN B 2 194 ? 142.747 139.105 144.880 1.00 70.32 194 GLN C C 1
ATOM 7259 O O . GLN B 2 194 ? 142.375 138.250 145.689 1.00 70.32 194 GLN C O 1
ATOM 7265 N N . LEU B 2 195 ? 143.668 138.853 143.949 1.00 64.85 195 LEU C N 1
ATOM 7266 C CA . LEU B 2 195 ? 144.332 137.557 143.880 1.00 64.85 195 LEU C CA 1
ATOM 7267 C C . LEU B 2 195 ? 145.330 137.345 145.009 1.00 64.85 195 LEU C C 1
ATOM 7268 O O . LEU B 2 195 ? 146.001 136.308 145.028 1.00 64.85 195 LEU C O 1
ATOM 7273 N N . SER B 2 196 ? 145.449 138.294 145.937 1.00 73.71 196 SER C N 1
ATOM 7274 C CA . SER B 2 196 ? 146.324 138.154 147.090 1.00 73.71 196 SER C CA 1
ATOM 7275 C C . SER B 2 196 ? 145.583 138.269 148.414 1.00 73.71 196 SER C C 1
ATOM 7276 O O . SER B 2 196 ? 146.204 138.103 149.470 1.00 73.71 196 SER C O 1
ATOM 7279 N N . SER B 2 197 ? 144.282 138.544 148.389 1.00 75.97 197 SER C N 1
ATOM 7280 C CA . SER B 2 197 ? 143.523 138.702 149.616 1.00 75.97 197 SER C CA 1
ATOM 7281 C C . SER B 2 197 ? 143.355 137.359 150.327 1.00 75.97 197 SER C C 1
ATOM 7282 O O . SER B 2 197 ? 143.321 136.307 149.684 1.00 75.97 197 SER C O 1
ATOM 7285 N N . PRO B 2 198 ? 143.245 137.369 151.658 1.00 79.08 198 PRO C N 1
ATOM 7286 C CA . PRO B 2 198 ? 142.930 136.128 152.380 1.00 79.08 198 PRO C CA 1
ATOM 7287 C C . PRO B 2 198 ? 141.474 135.729 152.198 1.00 79.08 198 PRO C C 1
ATOM 7288 O O . PRO B 2 198 ? 140.754 136.360 151.416 1.00 79.08 198 PRO C O 1
ATOM 7292 N N . ARG B 2 199 ? 141.030 134.688 152.908 1.00 82.99 199 ARG C N 1
ATOM 7293 C CA . ARG B 2 199 ? 139.660 134.184 152.806 1.00 82.99 199 ARG C CA 1
ATOM 7294 C C . ARG B 2 199 ? 139.361 133.767 151.361 1.00 82.99 199 ARG C C 1
ATOM 7295 O O . ARG B 2 199 ? 138.619 134.413 150.622 1.00 82.99 199 ARG C O 1
ATOM 7303 N N . LEU B 2 200 ? 140.011 132.670 150.967 1.00 81.52 200 LEU C N 1
ATOM 7304 C CA . LEU B 2 200 ? 140.040 132.202 149.582 1.00 81.52 200 LEU C CA 1
ATOM 7305 C C . LEU B 2 200 ? 138.661 132.102 148.937 1.00 81.52 200 LEU C C 1
ATOM 7306 O O . LEU B 2 200 ? 138.559 131.957 147.714 1.00 81.52 200 LEU C O 1
ATOM 7311 N N . ALA B 2 201 ? 137.595 132.160 149.740 1.00 68.60 201 ALA C N 1
ATOM 7312 C CA . ALA B 2 201 ? 136.251 132.216 149.174 1.00 68.60 201 ALA C CA 1
ATOM 7313 C C . ALA B 2 201 ? 136.073 133.429 148.269 1.00 68.60 201 ALA C C 1
ATOM 7314 O O . ALA B 2 201 ? 135.311 133.370 147.298 1.00 68.60 201 ALA C O 1
ATOM 7316 N N . VAL B 2 202 ? 136.757 134.535 148.569 1.00 68.57 202 VAL C N 1
ATOM 7317 C CA . VAL B 2 202 ? 136.735 135.677 147.661 1.00 68.57 202 VAL C CA 1
ATOM 7318 C C . VAL B 2 202 ? 137.772 135.502 146.560 1.00 68.57 202 VAL C C 1
ATOM 7319 O O . VAL B 2 202 ? 137.568 135.961 145.432 1.00 68.57 202 VAL C O 1
ATOM 7323 N N . ARG B 2 203 ? 138.881 134.825 146.861 1.00 64.32 203 ARG C N 1
ATOM 7324 C CA . ARG B 2 203 ? 139.965 134.683 145.897 1.00 64.32 203 ARG C CA 1
ATOM 7325 C C . ARG B 2 203 ? 139.538 133.852 144.692 1.00 64.32 203 ARG C C 1
ATOM 7326 O O . ARG B 2 203 ? 139.847 134.200 143.545 1.00 64.32 203 ARG C O 1
ATOM 7334 N N . LYS B 2 204 ? 138.824 132.749 144.933 1.00 60.02 204 LYS C N 1
ATOM 7335 C CA . LYS B 2 204 ? 138.394 131.885 143.837 1.00 60.02 204 LYS C CA 1
ATOM 7336 C C . LYS B 2 204 ? 137.433 132.608 142.902 1.00 60.02 204 LYS C C 1
ATOM 7337 O O . LYS B 2 204 ? 137.557 132.519 141.673 1.00 60.02 204 LYS C O 1
ATOM 7343 N N . ARG B 2 205 ? 136.468 133.335 143.464 1.00 60.34 205 ARG C N 1
ATOM 7344 C CA . ARG B 2 205 ? 135.526 134.061 142.623 1.00 60.34 205 ARG C CA 1
ATOM 7345 C C . ARG B 2 205 ? 136.182 135.258 141.951 1.00 60.34 205 ARG C C 1
ATOM 7346 O O . ARG B 2 205 ? 135.779 135.639 140.848 1.00 60.34 205 ARG C O 1
ATOM 7354 N N . ALA B 2 206 ? 137.207 135.844 142.574 1.00 60.05 206 ALA C N 1
ATOM 7355 C CA . ALA B 2 206 ? 137.990 136.865 141.890 1.00 60.05 206 ALA C CA 1
ATOM 7356 C C . ALA B 2 206 ? 138.695 136.282 140.675 1.00 60.05 206 ALA C C 1
ATOM 7357 O O . ALA B 2 206 ? 138.720 136.901 139.606 1.00 60.05 206 ALA C O 1
ATOM 7359 N N . VAL B 2 207 ? 139.267 135.085 140.821 1.00 58.13 207 VAL C N 1
ATOM 7360 C CA . VAL B 2 207 ? 139.911 134.419 139.692 1.00 58.13 207 VAL C CA 1
ATOM 7361 C C . VAL B 2 207 ? 138.900 134.144 138.588 1.00 58.13 207 VAL C C 1
ATOM 7362 O O . VAL B 2 207 ? 139.173 134.370 137.402 1.00 58.13 207 VAL C O 1
ATOM 7366 N N . GLY B 2 208 ? 137.717 133.651 138.958 1.00 62.06 208 GLY C N 1
ATOM 7367 C CA . GLY B 2 208 ? 136.693 133.386 137.958 1.00 62.06 208 GLY C CA 1
ATOM 7368 C C . GLY B 2 208 ? 136.235 134.641 137.236 1.00 62.06 208 GLY C C 1
ATOM 7369 O O . GLY B 2 208 ? 136.076 134.644 136.011 1.00 62.06 208 GLY C O 1
ATOM 7370 N N . ALA B 2 209 ? 136.022 135.725 137.984 1.00 65.57 209 ALA C N 1
ATOM 7371 C CA . ALA B 2 209 ? 135.611 136.983 137.371 1.00 65.57 209 ALA C CA 1
ATOM 7372 C C . ALA B 2 209 ? 136.695 137.529 136.455 1.00 65.57 209 ALA C C 1
ATOM 7373 O O . ALA B 2 209 ? 136.398 138.059 135.380 1.00 65.57 209 ALA C O 1
ATOM 7375 N N . LEU B 2 210 ? 137.959 137.415 136.866 1.00 64.93 210 LEU C N 1
ATOM 7376 C CA . LEU B 2 210 ? 139.059 137.872 136.024 1.00 64.93 210 LEU C CA 1
ATOM 7377 C C . LEU B 2 210 ? 139.135 137.058 134.739 1.00 64.93 210 LEU C C 1
ATOM 7378 O O . LEU B 2 210 ? 139.363 137.609 133.655 1.00 64.93 210 LEU C O 1
ATOM 7383 N N . GLY B 2 211 ? 138.946 135.742 134.842 1.00 68.98 211 GLY C N 1
ATOM 7384 C CA . GLY B 2 211 ? 138.927 134.916 133.647 1.00 68.98 211 GLY C CA 1
ATOM 7385 C C . GLY B 2 211 ? 137.790 135.277 132.712 1.00 68.98 211 GLY C C 1
ATOM 7386 O O . GLY B 2 211 ? 137.961 135.302 131.491 1.00 68.98 211 GLY C O 1
ATOM 7387 N N . HIS B 2 212 ? 136.610 135.556 133.271 1.00 66.52 212 HIS C N 1
ATOM 7388 C CA . HIS B 2 212 ? 135.490 135.987 132.441 1.00 66.52 212 HIS C CA 1
ATOM 7389 C C . HIS B 2 212 ? 135.776 137.331 131.783 1.00 66.52 212 HIS C C 1
ATOM 7390 O O . HIS B 2 212 ? 135.422 137.550 130.619 1.00 66.52 212 HIS C O 1
ATOM 7397 N N . LEU B 2 213 ? 136.409 138.246 132.520 1.00 74.50 213 LEU C N 1
ATOM 7398 C CA . LEU B 2 213 ? 136.736 139.559 131.974 1.00 74.50 213 LEU C CA 1
ATOM 7399 C C . LEU B 2 213 ? 137.736 139.450 130.833 1.00 74.50 213 LEU C C 1
ATOM 7400 O O . LEU B 2 213 ? 137.627 140.165 129.830 1.00 74.50 213 LEU C O 1
ATOM 7405 N N . ALA B 2 214 ? 138.718 138.559 130.965 1.00 78.37 214 ALA C N 1
ATOM 7406 C CA . ALA B 2 214 ? 139.761 138.405 129.952 1.00 78.37 214 ALA C CA 1
ATOM 7407 C C . ALA B 2 214 ? 139.251 137.584 128.765 1.00 78.37 214 ALA C C 1
ATOM 7408 O O . ALA B 2 214 ? 139.832 136.577 128.364 1.00 78.37 214 ALA C O 1
ATOM 7410 N N . ALA B 2 215 ? 138.136 138.041 128.198 1.00 82.16 215 ALA C N 1
ATOM 7411 C CA . ALA B 2 215 ? 137.567 137.402 127.020 1.00 82.16 215 ALA C CA 1
ATOM 7412 C C . ALA B 2 215 ? 137.245 138.439 125.954 1.00 82.16 215 ALA C C 1
ATOM 7413 O O . ALA B 2 215 ? 137.242 138.131 124.758 1.00 82.16 215 ALA C O 1
ATOM 7415 N N . ALA B 2 216 ? 136.969 139.673 126.381 1.00 89.22 216 ALA C N 1
ATOM 7416 C CA . ALA B 2 216 ? 136.682 140.764 125.459 1.00 89.22 216 ALA C CA 1
ATOM 7417 C C . ALA B 2 216 ? 137.345 142.059 125.911 1.00 89.22 216 ALA C C 1
ATOM 7418 O O . ALA B 2 216 ? 136.844 143.151 125.621 1.00 89.22 216 ALA C O 1
ATOM 7420 N N . CYS B 2 217 ? 138.470 141.958 126.619 1.00 97.09 217 CYS C N 1
ATOM 7421 C CA . CYS B 2 217 ? 139.155 143.128 127.168 1.00 97.09 217 CYS C CA 1
ATOM 7422 C C . CYS B 2 217 ? 140.090 143.723 126.114 1.00 97.09 217 CYS C C 1
ATOM 7423 O O . CYS B 2 217 ? 141.318 143.643 126.196 1.00 97.09 217 CYS C O 1
ATOM 7426 N N . SER B 2 218 ? 139.471 144.341 125.105 1.00 105.08 218 SER C N 1
ATOM 7427 C CA . SER B 2 218 ? 140.186 145.043 124.044 1.00 105.08 218 SER C CA 1
ATOM 7428 C C . SER B 2 218 ? 141.220 144.149 123.371 1.00 105.08 218 SER C C 1
ATOM 7429 O O . SER B 2 218 ? 140.964 142.966 123.124 1.00 105.08 218 SER C O 1
ATOM 7432 N N . THR B 2 219 ? 142.392 144.709 123.072 1.00 107.90 219 THR C N 1
ATOM 7433 C CA . THR B 2 219 ? 143.477 143.942 122.474 1.00 107.90 219 THR C CA 1
ATOM 7434 C C . THR B 2 219 ? 144.779 144.215 123.218 1.00 107.90 219 THR C C 1
ATOM 7435 O O . THR B 2 219 ? 145.705 143.399 123.187 1.00 107.90 219 THR C O 1
ATOM 7439 N N . ASP B 2 220 ? 144.852 145.360 123.896 1.00 109.46 220 ASP C N 1
ATOM 7440 C CA . ASP B 2 220 ? 146.012 145.709 124.703 1.00 109.46 220 ASP C CA 1
ATOM 7441 C C . ASP B 2 220 ? 145.783 145.514 126.195 1.00 109.46 220 ASP C C 1
ATOM 7442 O O . ASP B 2 220 ? 146.752 145.309 126.936 1.00 109.46 220 ASP C O 1
ATOM 7447 N N . LEU B 2 221 ? 144.530 145.575 126.649 1.00 101.06 221 LEU C N 1
ATOM 7448 C CA . LEU B 2 221 ? 144.242 145.306 128.052 1.00 101.06 221 LEU C CA 1
ATOM 7449 C C . LEU B 2 221 ? 144.598 143.871 128.413 1.00 101.06 221 LEU C C 1
ATOM 7450 O O . LEU B 2 221 ? 145.110 143.605 129.508 1.00 101.06 221 LEU C O 1
ATOM 7455 N N . PHE B 2 222 ? 144.330 142.931 127.504 1.00 95.45 222 PHE C N 1
ATOM 7456 C CA . PHE B 2 222 ? 144.710 141.545 127.747 1.00 95.45 222 PHE C CA 1
ATOM 7457 C C . PHE B 2 222 ? 146.223 141.413 127.841 1.00 95.45 222 PHE C C 1
ATOM 7458 O O . PHE B 2 222 ? 146.736 140.645 128.661 1.00 95.45 222 PHE C O 1
ATOM 7466 N N . VAL B 2 223 ? 146.953 142.145 126.996 1.00 102.46 223 VAL C N 1
ATOM 7467 C CA . VAL B 2 223 ? 148.413 142.122 127.056 1.00 102.46 223 VAL C CA 1
ATOM 7468 C C . VAL B 2 223 ? 148.896 142.653 128.399 1.00 102.46 223 VAL C C 1
ATOM 7469 O O . VAL B 2 223 ? 149.813 142.093 129.015 1.00 102.46 223 VAL C O 1
ATOM 7473 N N . GLU B 2 224 ? 148.293 143.749 128.865 1.00 100.96 224 GLU C N 1
ATOM 7474 C CA . GLU B 2 224 ? 148.658 144.300 130.166 1.00 100.96 224 GLU C CA 1
ATOM 7475 C C . GLU B 2 224 ? 148.393 143.296 131.279 1.00 100.96 224 GLU C C 1
ATOM 7476 O O . GLU B 2 224 ? 149.236 143.094 132.161 1.00 100.96 224 GLU C O 1
ATOM 7482 N N . LEU B 2 225 ? 147.232 142.640 131.244 1.00 95.53 225 LEU C N 1
ATOM 7483 C CA . LEU B 2 225 ? 146.924 141.639 132.259 1.00 95.53 225 LEU C CA 1
ATOM 7484 C C . LEU B 2 225 ? 147.919 140.487 132.218 1.00 95.53 225 LEU C C 1
ATOM 7485 O O . LEU B 2 225 ? 148.398 140.031 133.263 1.00 95.53 225 LEU C O 1
ATOM 7490 N N . ALA B 2 226 ? 148.250 140.010 131.017 1.00 98.74 226 ALA C N 1
ATOM 7491 C CA . ALA B 2 226 ? 149.134 138.858 130.889 1.00 98.74 226 ALA C CA 1
ATOM 7492 C C . ALA B 2 226 ? 150.533 139.178 131.395 1.00 98.74 226 ALA C C 1
ATOM 7493 O O . ALA B 2 226 ? 151.106 138.422 132.189 1.00 98.74 226 ALA C O 1
ATOM 7495 N N . ASP B 2 227 ? 151.101 140.303 130.956 1.00 100.36 227 ASP C N 1
ATOM 7496 C CA . ASP B 2 227 ? 152.461 140.613 131.377 1.00 100.36 227 ASP C CA 1
ATOM 7497 C C . ASP B 2 227 ? 152.523 141.217 132.773 1.00 100.36 227 ASP C C 1
ATOM 7498 O O . ASP B 2 227 ? 153.626 141.395 133.299 1.00 100.36 227 ASP C O 1
ATOM 7503 N N . HIS B 2 228 ? 151.380 141.531 133.389 1.00 96.55 228 HIS C N 1
ATOM 7504 C CA . HIS B 2 228 ? 151.392 141.814 134.818 1.00 96.55 228 HIS C CA 1
ATOM 7505 C C . HIS B 2 228 ? 151.342 140.529 135.633 1.00 96.55 228 HIS C C 1
ATOM 7506 O O . HIS B 2 228 ? 152.095 140.374 136.601 1.00 96.55 228 HIS C O 1
ATOM 7513 N N . LEU B 2 229 ? 150.459 139.600 135.256 1.00 91.17 229 LEU C N 1
ATOM 7514 C CA . LEU B 2 229 ? 150.361 138.329 135.963 1.00 91.17 229 LEU C CA 1
ATOM 7515 C C . LEU B 2 229 ? 151.648 137.525 135.848 1.00 91.17 229 LEU C C 1
ATOM 7516 O O . LEU B 2 229 ? 152.011 136.802 136.782 1.00 91.17 229 LEU C O 1
ATOM 7521 N N . LEU B 2 230 ? 152.347 137.636 134.716 1.00 93.61 230 LEU C N 1
ATOM 7522 C CA . LEU B 2 230 ? 153.615 136.933 134.566 1.00 93.61 230 LEU C CA 1
ATOM 7523 C C . LEU B 2 230 ? 154.664 137.455 135.538 1.00 93.61 230 LEU C C 1
ATOM 7524 O O . LEU B 2 230 ? 155.476 136.675 136.046 1.00 93.61 230 LEU C O 1
ATOM 7529 N N . ASP B 2 231 ? 154.664 138.763 135.812 1.00 96.47 231 ASP C N 1
ATOM 7530 C CA . ASP B 2 231 ? 155.710 139.345 136.651 1.00 96.47 231 ASP C CA 1
ATOM 7531 C C . ASP B 2 231 ? 155.683 138.781 138.066 1.00 96.47 231 ASP C C 1
ATOM 7532 O O . ASP B 2 231 ? 156.733 138.456 138.632 1.00 96.47 231 ASP C O 1
ATOM 7537 N N . ARG B 2 232 ? 154.495 138.661 138.659 1.00 92.07 232 ARG C N 1
ATOM 7538 C CA . ARG B 2 232 ? 154.389 138.204 140.038 1.00 92.07 232 ARG C CA 1
ATOM 7539 C C . ARG B 2 232 ? 154.578 136.702 140.185 1.00 92.07 232 ARG C C 1
ATOM 7540 O O . ARG B 2 232 ? 154.669 136.213 141.316 1.00 92.07 232 ARG C O 1
ATOM 7548 N N . LEU B 2 233 ? 154.644 135.962 139.072 1.00 94.02 233 LEU C N 1
ATOM 7549 C CA . LEU B 2 233 ? 154.681 134.501 139.161 1.00 94.02 233 LEU C CA 1
ATOM 7550 C C . LEU B 2 233 ? 156.039 133.966 139.605 1.00 94.02 233 LEU C C 1
ATOM 7551 O O . LEU B 2 233 ? 156.104 133.270 140.634 1.00 94.02 233 LEU C O 1
ATOM 7556 N N . PRO B 2 234 ? 157.143 134.237 138.910 1.00 103.11 234 PRO C N 1
ATOM 7557 C CA . PRO B 2 234 ? 158.357 133.445 139.118 1.00 103.11 234 PRO C CA 1
ATOM 7558 C C . PRO B 2 234 ? 159.046 133.764 140.437 1.00 103.11 234 PRO C C 1
ATOM 7559 O O . PRO B 2 234 ? 158.774 134.764 141.100 1.00 103.11 234 PRO C O 1
ATOM 7563 N N . GLY B 2 235 ? 159.953 132.866 140.809 1.00 126.54 235 GLY C N 1
ATOM 7564 C CA . GLY B 2 235 ? 160.895 133.109 141.871 1.00 126.54 235 GLY C CA 1
ATOM 7565 C C . GLY B 2 235 ? 162.299 133.162 141.306 1.00 126.54 235 GLY C C 1
ATOM 7566 O O . GLY B 2 235 ? 162.688 132.330 140.480 1.00 126.54 235 GLY C O 1
ATOM 7567 N N . PRO B 2 236 ? 163.091 134.145 141.736 1.00 142.19 236 PRO C N 1
ATOM 7568 C CA . PRO B 2 236 ? 164.413 134.344 141.124 1.00 142.19 236 PRO C CA 1
ATOM 7569 C C . PRO B 2 236 ? 165.385 133.224 141.455 1.00 142.19 236 PRO C C 1
ATOM 7570 O O . PRO B 2 236 ? 166.300 133.406 142.266 1.00 142.19 236 PRO C O 1
ATOM 7574 N N . ARG B 2 237 ? 165.193 132.067 140.819 1.00 146.95 237 ARG C N 1
ATOM 7575 C CA . ARG B 2 237 ? 166.034 130.888 141.025 1.00 146.95 237 ARG C CA 1
ATOM 7576 C C . ARG B 2 237 ? 166.123 130.538 142.511 1.00 146.95 237 ARG C C 1
ATOM 7577 O O . ARG B 2 237 ? 167.190 130.229 143.047 1.00 146.95 237 ARG C O 1
ATOM 7585 N N . VAL B 2 238 ? 164.977 130.601 143.180 1.00 144.60 238 VAL C N 1
ATOM 7586 C CA . VAL B 2 238 ? 164.891 130.295 144.605 1.00 144.60 238 VAL C CA 1
ATOM 7587 C C . VAL B 2 238 ? 163.506 129.729 144.900 1.00 144.60 238 VAL C C 1
ATOM 7588 O O . VAL B 2 238 ? 162.499 130.255 144.402 1.00 144.60 238 VAL C O 1
ATOM 7592 N N . PRO B 2 239 ? 163.408 128.636 145.653 1.00 149.23 239 PRO C N 1
ATOM 7593 C CA . PRO B 2 239 ? 162.088 128.092 145.990 1.00 149.23 239 PRO C CA 1
ATOM 7594 C C . PRO B 2 239 ? 161.276 129.063 146.831 1.00 149.23 239 PRO C C 1
ATOM 7595 O O . PRO B 2 239 ? 161.810 129.815 147.650 1.00 149.23 239 PRO C O 1
ATOM 7599 N N . THR B 2 240 ? 159.964 129.037 146.615 1.00 144.75 240 THR C N 1
ATOM 7600 C CA . THR B 2 240 ? 159.022 129.885 147.330 1.00 144.75 240 THR C CA 1
ATOM 7601 C C . THR B 2 240 ? 157.868 129.027 147.834 1.00 144.75 240 THR C C 1
ATOM 7602 O O . THR B 2 240 ? 157.735 127.852 147.477 1.00 144.75 240 THR C O 1
ATOM 7606 N N . SER B 2 241 ? 157.032 129.620 148.677 1.00 129.67 241 SER C N 1
ATOM 7607 C CA . SER B 2 241 ? 155.883 128.902 149.214 1.00 129.67 241 SER C CA 1
ATOM 7608 C C . SER B 2 241 ? 154.882 128.619 148.099 1.00 129.67 241 SER C C 1
ATOM 7609 O O . SER B 2 241 ? 154.567 129.520 147.312 1.00 129.67 241 SER C O 1
ATOM 7612 N N . PRO B 2 242 ? 154.370 127.391 147.991 1.00 116.38 242 PRO C N 1
ATOM 7613 C CA . PRO B 2 242 ? 153.404 127.088 146.921 1.00 116.38 242 PRO C CA 1
ATOM 7614 C C . PRO B 2 242 ? 152.121 127.893 147.013 1.00 116.38 242 PRO C C 1
ATOM 7615 O O . PRO B 2 242 ? 151.446 128.070 145.991 1.00 116.38 242 PRO C O 1
ATOM 7619 N N . THR B 2 243 ? 151.761 128.378 148.203 1.00 109.65 243 THR C N 1
ATOM 7620 C CA . THR B 2 243 ? 150.523 129.137 148.355 1.00 109.65 243 THR C CA 1
ATOM 7621 C C . THR B 2 243 ? 150.564 130.433 147.557 1.00 109.65 243 THR C C 1
ATOM 7622 O O . THR B 2 243 ? 149.534 130.893 147.050 1.00 109.65 243 THR C O 1
ATOM 7626 N N . ALA B 2 244 ? 151.746 131.042 147.441 1.00 106.13 244 ALA C N 1
ATOM 7627 C CA . ALA B 2 244 ? 151.863 132.299 146.711 1.00 106.13 244 ALA C CA 1
ATOM 7628 C C . ALA B 2 244 ? 151.597 132.112 145.222 1.00 106.13 244 ALA C C 1
ATOM 7629 O O . ALA B 2 244 ? 150.918 132.937 144.600 1.00 106.13 244 ALA C O 1
ATOM 7631 N N . ILE B 2 245 ? 152.121 131.035 144.632 1.00 90.88 245 ILE C N 1
ATOM 7632 C CA . ILE B 2 245 ? 152.056 130.890 143.181 1.00 90.88 245 ILE C CA 1
ATOM 7633 C C . ILE B 2 245 ? 150.861 130.050 142.755 1.00 90.88 245 ILE C C 1
ATOM 7634 O O . ILE B 2 245 ? 150.524 130.002 141.564 1.00 90.88 245 ILE C O 1
ATOM 7639 N N . ARG B 2 246 ? 150.209 129.366 143.699 1.00 81.22 246 ARG C N 1
ATOM 7640 C CA . ARG B 2 246 ? 149.099 128.495 143.328 1.00 81.22 246 ARG C CA 1
ATOM 7641 C C . ARG B 2 246 ? 147.961 129.286 142.699 1.00 81.22 246 ARG C C 1
ATOM 7642 O O . ARG B 2 246 ? 147.422 128.890 141.658 1.00 81.22 246 ARG C O 1
ATOM 7650 N N . THR B 2 247 ? 147.594 130.418 143.302 1.00 68.59 247 THR C N 1
ATOM 7651 C CA . THR B 2 247 ? 146.494 131.209 142.763 1.00 68.59 247 THR C CA 1
ATOM 7652 C C . THR B 2 247 ? 146.866 131.831 141.425 1.00 68.59 247 THR C C 1
ATOM 7653 O O . THR B 2 247 ? 146.022 131.943 140.529 1.00 68.59 247 THR C O 1
ATOM 7657 N N . LEU B 2 248 ? 148.123 132.248 141.271 1.00 72.75 248 LEU C N 1
ATOM 7658 C CA . LEU B 2 248 ? 148.555 132.802 139.994 1.00 72.75 248 LEU C CA 1
ATOM 7659 C C . LEU B 2 248 ? 148.473 131.758 138.889 1.00 72.75 248 LEU C C 1
ATOM 7660 O O . LEU B 2 248 ? 148.011 132.051 137.780 1.00 72.75 248 LEU C O 1
ATOM 7665 N N . ILE B 2 249 ? 148.898 130.526 139.176 1.00 64.36 249 ILE C N 1
ATOM 7666 C CA . ILE B 2 249 ? 148.820 129.473 138.168 1.00 64.36 249 ILE C CA 1
ATOM 7667 C C . ILE B 2 249 ? 147.367 129.106 137.879 1.00 64.36 249 ILE C C 1
ATOM 7668 O O . ILE B 2 249 ? 147.007 128.805 136.735 1.00 64.36 249 ILE C O 1
ATOM 7673 N N . GLN B 2 250 ? 146.509 129.123 138.902 1.00 60.40 250 GLN C N 1
ATOM 7674 C CA . GLN B 2 250 ? 145.091 128.858 138.668 1.00 60.40 250 GLN C CA 1
ATOM 7675 C C . GLN B 2 250 ? 144.463 129.934 137.790 1.00 60.40 250 GLN C C 1
ATOM 7676 O O . GLN B 2 250 ? 143.656 129.630 136.903 1.00 60.40 250 GLN C O 1
ATOM 7682 N N . CYS B 2 251 ? 144.817 131.200 138.023 1.00 63.42 251 CYS C N 1
ATOM 7683 C CA . CYS B 2 251 ? 144.334 132.277 137.165 1.00 63.42 251 CYS C CA 1
ATOM 7684 C C . CYS B 2 251 ? 144.867 132.126 135.747 1.00 63.42 251 CYS C C 1
ATOM 7685 O O . CYS B 2 251 ? 144.162 132.418 134.773 1.00 63.42 251 CYS C O 1
ATOM 7688 N N . LEU B 2 252 ? 146.118 131.682 135.617 1.00 64.92 252 LEU C N 1
ATOM 7689 C CA . LEU B 2 252 ? 146.679 131.407 134.300 1.00 64.92 252 LEU C CA 1
ATOM 7690 C C . LEU B 2 252 ? 145.881 130.329 133.582 1.00 64.92 252 LEU C C 1
ATOM 7691 O O . LEU B 2 252 ? 145.565 130.463 132.396 1.00 64.92 252 LEU C O 1
ATOM 7696 N N . GLY B 2 253 ? 145.533 129.257 134.291 1.00 57.11 253 GLY C N 1
ATOM 7697 C CA . GLY B 2 253 ? 144.720 128.215 133.685 1.00 57.11 253 GLY C CA 1
ATOM 7698 C C . GLY B 2 253 ? 143.335 128.702 133.308 1.00 57.11 253 GLY C C 1
ATOM 7699 O O . GLY B 2 253 ? 142.791 128.317 132.270 1.00 57.11 253 GLY C O 1
ATOM 7700 N N . SER B 2 254 ? 142.739 129.547 134.151 1.00 61.97 254 SER C N 1
ATOM 7701 C CA . SER B 2 254 ? 141.408 130.070 133.856 1.00 61.97 254 SER C CA 1
ATOM 7702 C C . SER B 2 254 ? 141.428 130.942 132.606 1.00 61.97 254 SER C C 1
ATOM 7703 O O . SER B 2 254 ? 140.591 130.782 131.707 1.00 61.97 254 SER C O 1
ATOM 7706 N N . VAL B 2 255 ? 142.387 131.868 132.528 1.00 68.36 255 VAL C N 1
ATOM 7707 C CA . VAL B 2 255 ? 142.492 132.702 131.336 1.00 68.36 255 VAL C CA 1
ATOM 7708 C C . VAL B 2 255 ? 142.857 131.852 130.127 1.00 68.36 255 VAL C C 1
ATOM 7709 O O . VAL B 2 255 ? 142.458 132.167 129.000 1.00 68.36 255 VAL C O 1
ATOM 7713 N N . GLY B 2 256 ? 143.580 130.751 130.334 1.00 63.91 256 GLY C N 1
ATOM 7714 C CA . GLY B 2 256 ? 143.821 129.795 129.274 1.00 63.91 256 GLY C CA 1
ATOM 7715 C C . GLY B 2 256 ? 142.523 129.253 128.720 1.00 63.91 256 GLY C C 1
ATOM 7716 O O . GLY B 2 256 ? 142.180 129.549 127.574 1.00 63.91 256 GLY C O 1
ATOM 7717 N N . ARG B 2 257 ? 141.768 128.529 129.552 1.00 59.93 257 ARG C N 1
ATOM 7718 C CA . ARG B 2 257 ? 140.507 127.945 129.098 1.00 59.93 257 ARG C CA 1
ATOM 7719 C C . ARG B 2 257 ? 139.580 128.988 128.491 1.00 59.93 257 ARG C C 1
ATOM 7720 O O . ARG B 2 257 ? 138.797 128.668 127.590 1.00 59.93 257 ARG C O 1
ATOM 7728 N N . GLN B 2 258 ? 139.646 130.234 128.962 1.00 63.91 258 GLN C N 1
ATOM 7729 C CA . GLN B 2 258 ? 138.742 131.246 128.427 1.00 63.91 258 GLN C CA 1
ATOM 7730 C C . GLN B 2 258 ? 139.203 131.763 127.066 1.00 63.91 258 GLN C C 1
ATOM 7731 O O . GLN B 2 258 ? 138.494 131.615 126.065 1.00 63.91 258 GLN C O 1
ATOM 7737 N N . ALA B 2 259 ? 140.382 132.379 127.007 1.00 70.79 259 ALA C N 1
ATOM 7738 C CA . ALA B 2 259 ? 140.842 133.063 125.801 1.00 70.79 259 ALA C CA 1
ATOM 7739 C C . ALA B 2 259 ? 142.318 132.776 125.537 1.00 70.79 259 ALA C C 1
ATOM 7740 O O . ALA B 2 259 ? 143.126 133.690 125.367 1.00 70.79 259 ALA C O 1
ATOM 7742 N N . GLY B 2 260 ? 142.698 131.495 125.514 1.00 75.48 260 GLY C N 1
ATOM 7743 C CA . GLY B 2 260 ? 144.097 131.159 125.307 1.00 75.48 260 GLY C CA 1
ATOM 7744 C C . GLY B 2 260 ? 144.660 131.628 123.982 1.00 75.48 260 GLY C C 1
ATOM 7745 O O . GLY B 2 260 ? 145.863 131.874 123.871 1.00 75.48 260 GLY C O 1
ATOM 7746 N N . HIS B 2 261 ? 143.807 131.786 122.970 1.00 80.10 261 HIS C N 1
ATOM 7747 C CA . HIS B 2 261 ? 144.270 132.081 121.617 1.00 80.10 261 HIS C CA 1
ATOM 7748 C C . HIS B 2 261 ? 144.855 133.483 121.485 1.00 80.10 261 HIS C C 1
ATOM 7749 O O . HIS B 2 261 ? 145.211 133.907 120.381 1.00 80.10 261 HIS C O 1
ATOM 7756 N N . ARG B 2 262 ? 144.960 134.212 122.596 1.00 81.42 262 ARG C N 1
ATOM 7757 C CA . ARG B 2 262 ? 145.559 135.539 122.608 1.00 81.42 262 ARG C CA 1
ATOM 7758 C C . ARG B 2 262 ? 146.867 135.587 123.389 1.00 81.42 262 ARG C C 1
ATOM 7759 O O . ARG B 2 262 ? 147.390 136.679 123.632 1.00 81.42 262 ARG C O 1
ATOM 7767 N N . LEU B 2 263 ? 147.418 134.436 123.772 1.00 83.39 263 LEU C N 1
ATOM 7768 C CA . LEU B 2 263 ? 148.558 134.383 124.679 1.00 83.39 263 LEU C CA 1
ATOM 7769 C C . LEU B 2 263 ? 149.774 133.712 124.044 1.00 83.39 263 LEU C C 1
ATOM 7770 O O . LEU B 2 263 ? 150.726 133.362 124.753 1.00 83.39 263 LEU C O 1
ATOM 7775 N N . GLY B 2 264 ? 149.775 133.547 122.719 1.00 92.59 264 GLY C N 1
ATOM 7776 C CA . GLY B 2 264 ? 150.900 132.906 122.059 1.00 92.59 264 GLY C CA 1
ATOM 7777 C C . GLY B 2 264 ? 152.199 133.673 122.198 1.00 92.59 264 GLY C C 1
ATOM 7778 O O . GLY B 2 264 ? 153.274 133.072 122.270 1.00 92.59 264 GLY C O 1
ATOM 7779 N N . ALA B 2 265 ? 152.124 135.006 122.231 1.00 93.70 265 ALA C N 1
ATOM 7780 C CA . ALA B 2 265 ? 153.334 135.807 122.372 1.00 93.70 265 ALA C CA 1
ATOM 7781 C C . ALA B 2 265 ? 154.008 135.582 123.719 1.00 93.70 265 ALA C C 1
ATOM 7782 O O . ALA B 2 265 ? 155.239 135.637 123.812 1.00 93.70 265 ALA C O 1
ATOM 7784 N N . HIS B 2 266 ? 153.227 135.327 124.768 1.00 93.25 266 HIS C N 1
ATOM 7785 C CA . HIS B 2 266 ? 153.768 135.116 126.103 1.00 93.25 266 HIS C CA 1
ATOM 7786 C C . HIS B 2 266 ? 153.946 133.646 126.455 1.00 93.25 266 HIS C C 1
ATOM 7787 O O . HIS B 2 266 ? 154.511 133.348 127.513 1.00 93.25 266 HIS C O 1
ATOM 7794 N N . LEU B 2 267 ? 153.464 132.731 125.610 1.00 87.00 267 LEU C N 1
ATOM 7795 C CA . LEU B 2 267 ? 153.634 131.306 125.890 1.00 87.00 267 LEU C CA 1
ATOM 7796 C C . LEU B 2 267 ? 155.106 130.922 125.985 1.00 87.00 267 LEU C C 1
ATOM 7797 O O . LEU B 2 267 ? 155.493 130.127 126.852 1.00 87.00 267 LEU C O 1
ATOM 7802 N N . ASP B 2 268 ? 155.940 131.471 125.095 1.00 87.34 268 ASP C N 1
ATOM 7803 C CA . ASP B 2 268 ? 157.346 131.078 125.047 1.00 87.34 268 ASP C CA 1
ATOM 7804 C C . ASP B 2 268 ? 158.065 131.382 126.354 1.00 87.34 268 ASP C C 1
ATOM 7805 O O . ASP B 2 268 ? 159.066 130.732 126.676 1.00 87.34 268 ASP C O 1
ATOM 7810 N N . ARG B 2 269 ? 157.577 132.360 127.114 1.00 85.76 269 ARG C N 1
ATOM 7811 C CA . ARG B 2 269 ? 158.155 132.688 128.408 1.00 85.76 269 ARG C CA 1
ATOM 7812 C C . ARG B 2 269 ? 157.380 132.097 129.576 1.00 85.76 269 ARG C C 1
ATOM 7813 O O . ARG B 2 269 ? 157.954 131.927 130.656 1.00 85.76 269 ARG C O 1
ATOM 7821 N N . LEU B 2 270 ? 156.095 131.791 129.390 1.00 81.86 270 LEU C N 1
ATOM 7822 C CA . LEU B 2 270 ? 155.316 131.192 130.467 1.00 81.86 270 LEU C CA 1
ATOM 7823 C C . LEU B 2 270 ? 155.619 129.709 130.639 1.00 81.86 270 LEU C C 1
ATOM 7824 O O . LEU B 2 270 ? 155.662 129.214 131.771 1.00 81.86 270 LEU C O 1
ATOM 7829 N N . VAL B 2 271 ? 155.836 128.987 129.535 1.00 73.07 271 VAL C N 1
ATOM 7830 C CA . VAL B 2 271 ? 155.932 127.526 129.610 1.00 73.07 271 VAL C CA 1
ATOM 7831 C C . VAL B 2 271 ? 157.077 127.050 130.502 1.00 73.07 271 VAL C C 1
ATOM 7832 O O . VAL B 2 271 ? 156.836 126.191 131.369 1.00 73.07 271 VAL C O 1
ATOM 7836 N N . PRO B 2 272 ? 158.321 127.528 130.348 1.00 75.35 272 PRO C N 1
ATOM 7837 C CA . PRO B 2 272 ? 159.395 127.005 131.212 1.00 75.35 272 PRO C CA 1
ATOM 7838 C C . PRO B 2 272 ? 159.151 127.239 132.692 1.00 75.35 272 PRO C C 1
ATOM 7839 O O . PRO B 2 272 ? 159.485 126.376 133.514 1.00 75.35 272 PRO C O 1
ATOM 7843 N N . LEU B 2 273 ? 158.566 128.380 133.058 1.00 79.39 273 LEU C N 1
ATOM 7844 C CA . LEU B 2 273 ? 158.276 128.631 134.466 1.00 79.39 273 LEU C CA 1
ATOM 7845 C C . LEU B 2 273 ? 157.238 127.651 134.997 1.00 79.39 273 LEU C C 1
ATOM 7846 O O . LEU B 2 273 ? 157.376 127.135 136.114 1.00 79.39 273 LEU C O 1
ATOM 7851 N N . VAL B 2 274 ? 156.192 127.385 134.212 1.00 69.09 274 VAL C N 1
ATOM 7852 C CA . VAL B 2 274 ? 155.173 126.433 134.640 1.00 69.09 274 VAL C CA 1
ATOM 7853 C C . VAL B 2 274 ? 155.781 125.049 134.800 1.00 69.09 274 VAL C C 1
ATOM 7854 O O . VAL B 2 274 ? 155.455 124.320 135.742 1.00 69.09 274 VAL C O 1
ATOM 7858 N N . GLU B 2 275 ? 156.682 124.666 133.892 1.00 72.75 275 GLU C N 1
ATOM 7859 C CA . GLU B 2 275 ? 157.361 123.380 134.038 1.00 72.75 275 GLU C CA 1
ATOM 7860 C C . GLU B 2 275 ? 158.203 123.339 135.310 1.00 72.75 275 GLU C C 1
ATOM 7861 O O . GLU B 2 275 ? 158.197 122.337 136.041 1.00 72.75 275 GLU C O 1
ATOM 7867 N N . ASP B 2 276 ? 158.926 124.425 135.594 1.00 79.42 276 ASP C N 1
ATOM 7868 C CA . ASP B 2 276 ? 159.755 124.470 136.794 1.00 79.42 276 ASP C CA 1
ATOM 7869 C C . ASP B 2 276 ? 158.911 124.331 138.055 1.00 79.42 276 ASP C C 1
ATOM 7870 O O . ASP B 2 276 ? 159.287 123.610 138.986 1.00 79.42 276 ASP C O 1
ATOM 7875 N N . PHE B 2 277 ? 157.766 125.017 138.104 1.00 82.42 277 PHE C N 1
ATOM 7876 C CA . PHE B 2 277 ? 156.873 124.852 139.248 1.00 82.42 277 PHE C CA 1
ATOM 7877 C C . PHE B 2 277 ? 156.279 123.451 139.299 1.00 82.42 277 PHE C C 1
ATOM 7878 O O . PHE B 2 277 ? 156.059 122.913 140.389 1.00 82.42 277 PHE C O 1
ATOM 7886 N N . CYS B 2 278 ? 156.005 122.851 138.138 1.00 70.23 278 CYS C N 1
ATOM 7887 C CA . CYS B 2 278 ? 155.497 121.485 138.111 1.00 70.23 278 CYS C CA 1
ATOM 7888 C C . CYS B 2 278 ? 156.508 120.507 138.687 1.00 70.23 278 CYS C C 1
ATOM 7889 O O . CYS B 2 278 ? 156.123 119.486 139.268 1.00 70.23 278 CYS C O 1
ATOM 7892 N N . ASN B 2 279 ? 157.802 120.801 138.543 1.00 71.87 279 ASN C N 1
ATOM 7893 C CA . ASN B 2 279 ? 158.813 119.941 139.147 1.00 71.87 279 ASN C CA 1
ATOM 7894 C C . ASN B 2 279 ? 158.802 120.004 140.671 1.00 71.87 279 ASN C C 1
ATOM 7895 O O . ASN B 2 279 ? 159.395 119.134 141.318 1.00 71.87 279 ASN C O 1
ATOM 7900 N N . LEU B 2 280 ? 158.148 121.004 141.257 1.00 77.04 280 LEU C N 1
ATOM 7901 C CA . LEU B 2 280 ? 158.091 121.119 142.708 1.00 77.04 280 LEU C CA 1
ATOM 7902 C C . LEU B 2 280 ? 157.187 120.039 143.296 1.00 77.04 280 LEU C C 1
ATOM 7903 O O . LEU B 2 280 ? 156.302 119.503 142.625 1.00 77.04 280 LEU C O 1
ATOM 7908 N N . ASP B 2 281 ? 157.420 119.723 144.570 1.00 77.76 281 ASP C N 1
ATOM 7909 C CA . ASP B 2 281 ? 156.726 118.631 145.253 1.00 77.76 281 ASP C CA 1
ATOM 7910 C C . ASP B 2 281 ? 155.443 119.160 145.883 1.00 77.76 281 ASP C C 1
ATOM 7911 O O . ASP B 2 281 ? 155.430 119.619 147.026 1.00 77.76 281 ASP C O 1
ATOM 7916 N N . ASP B 2 282 ? 154.346 119.083 145.129 1.00 74.39 282 ASP C N 1
ATOM 7917 C CA . ASP B 2 282 ? 153.024 119.422 145.645 1.00 74.39 282 ASP C CA 1
ATOM 7918 C C . ASP B 2 282 ? 151.975 118.870 144.692 1.00 74.39 282 ASP C C 1
ATOM 7919 O O . ASP B 2 282 ? 152.065 119.084 143.480 1.00 74.39 282 ASP C O 1
ATOM 7924 N N . ASP B 2 283 ? 150.985 118.165 145.243 1.00 65.00 283 ASP C N 1
ATOM 7925 C CA . ASP B 2 283 ? 149.986 117.506 144.407 1.00 65.00 283 ASP C CA 1
ATOM 7926 C C . ASP B 2 283 ? 149.073 118.518 143.721 1.00 65.00 283 ASP C C 1
ATOM 7927 O O . ASP B 2 283 ? 148.843 118.439 142.508 1.00 65.00 283 ASP C O 1
ATOM 7932 N N . GLU B 2 284 ? 148.543 119.478 144.483 1.00 61.67 284 GLU C N 1
ATOM 7933 C CA . GLU B 2 284 ? 147.647 120.472 143.900 1.00 61.67 284 GLU C CA 1
ATOM 7934 C C . GLU B 2 284 ? 148.382 121.364 142.909 1.00 61.67 284 GLU C C 1
ATOM 7935 O O . GLU B 2 284 ? 147.821 121.759 141.879 1.00 61.67 284 GLU C O 1
ATOM 7941 N N . LEU B 2 285 ? 149.639 121.695 143.206 1.00 61.99 285 LEU C N 1
ATOM 7942 C CA . LEU B 2 285 ? 150.433 122.484 142.273 1.00 61.99 285 LEU C CA 1
ATOM 7943 C C . LEU B 2 285 ? 150.642 121.732 140.964 1.00 61.99 285 LEU C C 1
ATOM 7944 O O . LEU B 2 285 ? 150.559 122.321 139.878 1.00 61.99 285 LEU C O 1
ATOM 7949 N N . ARG B 2 286 ? 150.916 120.429 141.048 1.00 51.27 286 ARG C N 1
ATOM 7950 C CA . ARG B 2 286 ? 151.060 119.623 139.841 1.00 51.27 286 ARG C CA 1
ATOM 7951 C C . ARG B 2 286 ? 149.756 119.572 139.059 1.00 51.27 286 ARG C C 1
ATOM 7952 O O . ARG B 2 286 ? 149.759 119.662 137.825 1.00 51.27 286 ARG C O 1
ATOM 7960 N N . GLU B 2 287 ? 148.632 119.422 139.762 1.00 44.79 287 GLU C N 1
ATOM 7961 C CA . GLU B 2 287 ? 147.325 119.503 139.116 1.00 44.79 287 GLU C CA 1
ATOM 7962 C C . GLU B 2 287 ? 147.174 120.799 138.331 1.00 44.79 287 GLU C C 1
ATOM 7963 O O . GLU B 2 287 ? 146.770 120.789 137.162 1.00 44.79 287 GLU C O 1
ATOM 7969 N N . SER B 2 288 ? 147.476 121.930 138.974 1.00 42.49 288 SER C N 1
ATOM 7970 C CA . SER B 2 288 ? 147.294 123.224 138.324 1.00 42.49 288 SER C CA 1
ATOM 7971 C C . SER B 2 288 ? 148.197 123.361 137.107 1.00 42.49 288 SER C C 1
ATOM 7972 O O . SER B 2 288 ? 147.762 123.832 136.048 1.00 42.49 288 SER C O 1
ATOM 7975 N N . CYS B 2 289 ? 149.457 122.941 137.236 1.00 41.35 289 CYS C N 1
ATOM 7976 C CA . CYS B 2 289 ? 150.384 123.034 136.113 1.00 41.35 289 CYS C CA 1
ATOM 7977 C C . CYS B 2 289 ? 149.917 122.184 134.939 1.00 41.35 289 CYS C C 1
ATOM 7978 O O . CYS B 2 289 ? 149.952 122.631 133.785 1.00 41.35 289 CYS C O 1
ATOM 7981 N N . LEU B 2 290 ? 149.464 120.957 135.213 1.00 37.53 290 LEU C N 1
ATOM 7982 C CA . LEU B 2 290 ? 149.049 120.072 134.130 1.00 37.53 290 LEU C CA 1
ATOM 7983 C C . LEU B 2 290 ? 147.765 120.562 133.471 1.00 37.53 290 LEU C C 1
ATOM 7984 O O . LEU B 2 290 ? 147.611 120.456 132.249 1.00 37.53 290 LEU C O 1
ATOM 7989 N N . GLN B 2 291 ? 146.836 121.114 134.255 1.00 38.39 291 GLN C N 1
ATOM 7990 C CA . GLN B 2 291 ? 145.631 121.686 133.662 1.00 38.39 291 GLN C CA 1
ATOM 7991 C C . GLN B 2 291 ? 145.963 122.895 132.793 1.00 38.39 291 GLN C C 1
ATOM 7992 O O . GLN B 2 291 ? 145.372 123.083 131.721 1.00 38.39 291 GLN C O 1
ATOM 7998 N N . ALA B 2 292 ? 146.909 123.728 133.238 1.00 39.95 292 ALA C N 1
ATOM 7999 C CA . ALA B 2 292 ? 147.336 124.857 132.418 1.00 39.95 292 ALA C CA 1
ATOM 8000 C C . ALA B 2 292 ? 147.972 124.385 131.117 1.00 39.95 292 ALA C C 1
ATOM 8001 O O . ALA B 2 292 ? 147.726 124.961 130.049 1.00 39.95 292 ALA C O 1
ATOM 8003 N N . PHE B 2 293 ? 148.802 123.341 131.190 1.00 44.70 293 PHE C N 1
ATOM 8004 C CA . PHE B 2 293 ? 149.394 122.781 129.979 1.00 44.70 293 PHE C CA 1
ATOM 8005 C C . PHE B 2 293 ? 148.323 122.257 129.035 1.00 44.70 293 PHE C C 1
ATOM 8006 O O . PHE B 2 293 ? 148.412 122.450 127.818 1.00 44.70 293 PHE C O 1
ATOM 8014 N N . GLU B 2 294 ? 147.307 121.583 129.578 1.00 43.19 294 GLU C N 1
ATOM 8015 C CA . GLU B 2 294 ? 146.199 121.114 128.752 1.00 43.19 294 GLU C CA 1
ATOM 8016 C C . GLU B 2 294 ? 145.506 122.272 128.048 1.00 43.19 294 GLU C C 1
ATOM 8017 O O . GLU B 2 294 ? 145.220 122.200 126.845 1.00 43.19 294 GLU C O 1
ATOM 8023 N N . ALA B 2 295 ? 145.219 123.344 128.788 1.00 45.80 295 ALA C N 1
ATOM 8024 C CA . ALA B 2 295 ? 144.537 124.491 128.197 1.00 45.80 295 ALA C CA 1
ATOM 8025 C C . ALA B 2 295 ? 145.370 125.108 127.081 1.00 45.80 295 ALA C C 1
ATOM 8026 O O . ALA B 2 295 ? 144.857 125.397 125.992 1.00 45.80 295 ALA C O 1
ATOM 8028 N N . PHE B 2 296 ? 146.667 125.306 127.331 1.00 49.86 296 PHE C N 1
ATOM 8029 C CA . PHE B 2 296 ? 147.531 125.895 126.313 1.00 49.86 296 PHE C CA 1
ATOM 8030 C C . PHE B 2 296 ? 147.628 125.001 125.083 1.00 49.86 296 PHE C C 1
ATOM 8031 O O . PHE B 2 296 ? 147.574 125.489 123.948 1.00 49.86 296 PHE C O 1
ATOM 8039 N N . LEU B 2 297 ? 147.769 123.688 125.287 1.00 44.14 297 LEU C N 1
ATOM 8040 C CA . LEU B 2 297 ? 147.921 122.770 124.163 1.00 44.14 297 LEU C CA 1
ATOM 8041 C C . LEU B 2 297 ? 146.657 122.706 123.318 1.00 44.14 297 LEU C C 1
ATOM 8042 O O . LEU B 2 297 ? 146.733 122.652 122.086 1.00 44.14 297 LEU C O 1
ATOM 8047 N N . ARG B 2 298 ? 145.487 122.698 123.956 1.00 45.17 298 ARG C N 1
ATOM 8048 C CA . ARG B 2 298 ? 144.250 122.630 123.188 1.00 45.17 298 ARG C CA 1
ATOM 8049 C C . ARG B 2 298 ? 143.893 123.964 122.547 1.00 45.17 298 ARG C C 1
ATOM 8050 O O . ARG B 2 298 ? 143.204 123.984 121.521 1.00 45.17 298 ARG C O 1
ATOM 8058 N N . LYS B 2 299 ? 144.341 125.080 123.123 1.00 57.14 299 LYS C N 1
ATOM 8059 C CA . LYS B 2 299 ? 143.944 126.386 122.611 1.00 57.14 299 LYS C CA 1
ATOM 8060 C C . LYS B 2 299 ? 144.963 127.001 121.660 1.00 57.14 299 LYS C C 1
ATOM 8061 O O . LYS B 2 299 ? 144.575 127.744 120.750 1.00 57.14 299 LYS C O 1
ATOM 8067 N N . CYS B 2 300 ? 146.252 126.715 121.838 1.00 61.77 300 CYS C N 1
ATOM 8068 C CA . CYS B 2 300 ? 147.312 127.283 121.003 1.00 61.77 300 CYS C CA 1
ATOM 8069 C C . CYS B 2 300 ? 148.183 126.162 120.457 1.00 61.77 300 CYS C C 1
ATOM 8070 O O . CYS B 2 300 ? 149.245 125.856 121.016 1.00 61.77 300 CYS C O 1
ATOM 8073 N N . PRO B 2 301 ? 147.770 125.529 119.356 1.00 61.61 301 PRO C N 1
ATOM 8074 C CA . PRO B 2 301 ? 148.587 124.433 118.815 1.00 61.61 301 PRO C CA 1
ATOM 8075 C C . PRO B 2 301 ? 149.845 124.913 118.115 1.00 61.61 301 PRO C C 1
ATOM 8076 O O . PRO B 2 301 ? 150.913 124.315 118.298 1.00 61.61 301 PRO C O 1
ATOM 8080 N N . LYS B 2 302 ? 149.752 125.979 117.318 1.00 66.25 302 LYS C N 1
ATOM 8081 C CA . LYS B 2 302 ? 150.899 126.423 116.531 1.00 66.25 302 LYS C CA 1
ATOM 8082 C C . LYS B 2 302 ? 152.000 126.991 117.420 1.00 66.25 302 LYS C C 1
ATOM 8083 O O . LYS B 2 302 ? 153.173 126.627 117.281 1.00 66.25 302 LYS C O 1
ATOM 8089 N N . GLU B 2 303 ? 151.639 127.884 118.344 1.00 70.70 303 GLU C N 1
ATOM 8090 C CA . GLU B 2 303 ? 152.636 128.526 119.193 1.00 70.70 303 GLU C CA 1
ATOM 8091 C C . GLU B 2 303 ? 153.270 127.561 120.185 1.00 70.70 303 GLU C C 1
ATOM 8092 O O . GLU B 2 303 ? 154.360 127.844 120.692 1.00 70.70 303 GLU C O 1
ATOM 8098 N N . MET B 2 304 ? 152.619 126.437 120.473 1.00 64.00 304 MET C N 1
ATOM 8099 C CA . MET B 2 304 ? 153.149 125.446 121.399 1.00 64.00 304 MET C CA 1
ATOM 8100 C C . MET B 2 304 ? 154.032 124.411 120.716 1.00 64.00 304 MET C C 1
ATOM 8101 O O . MET B 2 304 ? 154.478 123.469 121.379 1.00 64.00 304 MET C O 1
ATOM 8106 N N . GLY B 2 305 ? 154.284 124.561 119.417 1.00 67.35 305 GLY C N 1
ATOM 8107 C CA . GLY B 2 305 ? 155.086 123.627 118.661 1.00 67.35 305 GLY C CA 1
ATOM 8108 C C . GLY B 2 305 ? 156.427 123.312 119.294 1.00 67.35 305 GLY C C 1
ATOM 8109 O O . GLY B 2 305 ? 156.684 122.180 119.717 1.00 67.35 305 GLY C O 1
ATOM 8110 N N . PRO B 2 306 ? 157.309 124.312 119.385 1.00 66.21 306 PRO C N 1
ATOM 8111 C CA . PRO B 2 306 ? 158.647 124.065 119.951 1.00 66.21 306 PRO C CA 1
ATOM 8112 C C . PRO B 2 306 ? 158.636 123.577 121.391 1.00 66.21 306 PRO C C 1
ATOM 8113 O O . PRO B 2 306 ? 159.707 123.252 121.918 1.00 66.21 306 PRO C O 1
ATOM 8117 N N . HIS B 2 307 ? 157.476 123.517 122.041 1.00 64.25 307 HIS C N 1
ATOM 8118 C CA . HIS B 2 307 ? 157.372 123.037 123.410 1.00 64.25 307 HIS C CA 1
ATOM 8119 C C . HIS B 2 307 ? 156.698 121.677 123.515 1.00 64.25 307 HIS C C 1
ATOM 8120 O O . HIS B 2 307 ? 156.537 121.167 124.628 1.00 64.25 307 HIS C O 1
ATOM 8127 N N . VAL B 2 308 ? 156.298 121.081 122.389 1.00 56.27 308 VAL C N 1
ATOM 8128 C CA . VAL B 2 308 ? 155.609 119.790 122.439 1.00 56.27 308 VAL C CA 1
ATOM 8129 C C . VAL B 2 308 ? 156.466 118.696 123.068 1.00 56.27 308 VAL C C 1
ATOM 8130 O O . VAL B 2 308 ? 155.951 117.958 123.923 1.00 56.27 308 VAL C O 1
ATOM 8134 N N . PRO B 2 309 ? 157.745 118.523 122.705 1.00 55.89 309 PRO C N 1
ATOM 8135 C CA . PRO B 2 309 ? 158.522 117.441 123.338 1.00 55.89 309 PRO C CA 1
ATOM 8136 C C . PRO B 2 309 ? 158.623 117.560 124.850 1.00 55.89 309 PRO C C 1
ATOM 8137 O O . PRO B 2 309 ? 158.278 116.608 125.564 1.00 55.89 309 PRO C O 1
ATOM 8141 N N . ASN B 2 310 ? 159.070 118.712 125.355 1.00 55.91 310 ASN C N 1
ATOM 8142 C CA . ASN B 2 310 ? 159.337 118.870 126.782 1.00 55.91 310 ASN C CA 1
ATOM 8143 C C . ASN B 2 310 ? 158.151 118.421 127.626 1.00 55.91 310 ASN C C 1
ATOM 8144 O O . ASN B 2 310 ? 158.251 117.465 128.405 1.00 55.91 310 ASN C O 1
ATOM 8149 N N . VAL B 2 311 ? 157.002 119.078 127.445 1.00 47.58 311 VAL C N 1
ATOM 8150 C CA . VAL B 2 311 ? 155.820 118.754 128.241 1.00 47.58 311 VAL C CA 1
ATOM 8151 C C . VAL B 2 311 ? 155.477 117.277 128.111 1.00 47.58 311 VAL C C 1
ATOM 8152 O O . VAL B 2 311 ? 155.072 116.634 129.088 1.00 47.58 311 VAL C O 1
ATOM 8156 N N . THR B 2 312 ? 155.669 116.707 126.916 1.00 41.53 312 THR C N 1
ATOM 8157 C CA . THR B 2 312 ? 155.381 115.292 126.715 1.00 41.53 312 THR C CA 1
ATOM 8158 C C . THR B 2 312 ? 156.104 114.444 127.749 1.00 41.53 312 THR C C 1
ATOM 8159 O O . THR B 2 312 ? 155.483 113.629 128.444 1.00 41.53 312 THR C O 1
ATOM 8163 N N . SER B 2 313 ? 157.411 114.673 127.910 1.00 38.15 313 SER C N 1
ATOM 8164 C CA . SER B 2 313 ? 158.171 113.910 128.892 1.00 38.15 313 SER C CA 1
ATOM 8165 C C . SER B 2 313 ? 157.522 113.999 130.262 1.00 38.15 313 SER C C 1
ATOM 8166 O O . SER B 2 313 ? 157.339 112.980 130.940 1.00 38.15 313 SER C O 1
ATOM 8169 N N . LEU B 2 314 ? 157.112 115.208 130.659 1.00 38.99 314 LEU C N 1
ATOM 8170 C CA . LEU B 2 314 ? 156.463 115.389 131.951 1.00 38.99 314 LEU C CA 1
ATOM 8171 C C . LEU B 2 314 ? 155.292 114.431 132.104 1.00 38.99 314 LEU C C 1
ATOM 8172 O O . LEU B 2 314 ? 155.209 113.685 133.089 1.00 38.99 314 LEU C O 1
ATOM 8177 N N . CYS B 2 315 ? 154.406 114.396 131.105 1.00 32.07 315 CYS C N 1
ATOM 8178 C CA . CYS B 2 315 ? 153.268 113.489 131.176 1.00 32.07 315 CYS C CA 1
ATOM 8179 C C . CYS B 2 315 ? 153.743 112.057 131.357 1.00 32.07 315 CYS C C 1
ATOM 8180 O O . CYS B 2 315 ? 153.305 111.357 132.279 1.00 32.07 315 CYS C O 1
ATOM 8183 N N . LEU B 2 316 ? 154.717 111.638 130.543 1.00 32.51 316 LEU C N 1
ATOM 8184 C CA . LEU B 2 316 ? 155.172 110.255 130.580 1.00 32.51 316 LEU C CA 1
ATOM 8185 C C . LEU B 2 316 ? 155.744 109.886 131.937 1.00 32.51 316 LEU C C 1
ATOM 8186 O O . LEU B 2 316 ? 155.869 108.696 132.245 1.00 32.51 316 LEU C O 1
ATOM 8191 N N . GLN B 2 317 ? 156.094 110.878 132.754 1.00 35.66 317 GLN C N 1
ATOM 8192 C CA . GLN B 2 317 ? 156.483 110.597 134.125 1.00 35.66 317 GLN C CA 1
ATOM 8193 C C . GLN B 2 317 ? 155.269 110.556 135.044 1.00 35.66 317 GLN C C 1
ATOM 8194 O O . GLN B 2 317 ? 155.049 109.566 135.751 1.00 35.66 317 GLN C O 1
ATOM 8200 N N . TYR B 2 318 ? 154.447 111.603 135.011 1.00 41.35 318 TYR C N 1
ATOM 8201 C CA . TYR B 2 318 ? 153.443 111.771 136.051 1.00 41.35 318 TYR C CA 1
ATOM 8202 C C . TYR B 2 318 ? 152.201 110.926 135.829 1.00 41.35 318 TYR C C 1
ATOM 8203 O O . TYR B 2 318 ? 151.385 110.807 136.748 1.00 41.35 318 TYR C O 1
ATOM 8212 N N . ILE B 2 319 ? 152.037 110.329 134.647 1.00 32.87 319 ILE C N 1
ATOM 8213 C CA . ILE B 2 319 ? 151.011 109.309 134.496 1.00 32.87 319 ILE C CA 1
ATOM 8214 C C . ILE B 2 319 ? 151.345 108.094 135.345 1.00 32.87 319 ILE C C 1
ATOM 8215 O O . ILE B 2 319 ? 150.442 107.350 135.741 1.00 32.87 319 ILE C O 1
ATOM 8220 N N . LYS B 2 320 ? 152.627 107.884 135.652 1.00 42.92 320 LYS C N 1
ATOM 8221 C CA . LYS B 2 320 ? 153.066 106.776 136.487 1.00 42.92 320 LYS C CA 1
ATOM 8222 C C . LYS B 2 320 ? 153.215 107.160 137.954 1.00 42.92 320 LYS C C 1
ATOM 8223 O O . LYS B 2 320 ? 153.439 106.279 138.791 1.00 42.92 320 LYS C O 1
ATOM 8229 N N . HIS B 2 321 ? 153.080 108.443 138.286 1.00 49.60 321 HIS C N 1
ATOM 8230 C CA . HIS B 2 321 ? 153.332 108.927 139.638 1.00 49.60 321 HIS C CA 1
ATOM 8231 C C . HIS B 2 321 ? 152.341 108.352 140.639 1.00 49.60 321 HIS C C 1
ATOM 8232 O O . HIS B 2 321 ? 151.149 108.670 140.596 1.00 49.60 321 HIS C O 1
ATOM 8239 N N . ASP B 2 322 ? 152.827 107.506 141.543 1.00 59.58 322 ASP C N 1
ATOM 8240 C CA . ASP B 2 322 ? 152.007 106.953 142.613 1.00 59.58 322 ASP C CA 1
ATOM 8241 C C . ASP B 2 322 ? 152.925 106.424 143.709 1.00 59.58 322 ASP C C 1
ATOM 8242 O O . ASP B 2 322 ? 153.079 105.205 143.857 1.00 59.58 322 ASP C O 1
ATOM 8247 N N . PRO B 2 323 ? 153.556 107.308 144.485 1.00 70.47 323 PRO C N 1
ATOM 8248 C CA . PRO B 2 323 ? 154.552 106.844 145.467 1.00 70.47 323 PRO C CA 1
ATOM 8249 C C . PRO B 2 323 ? 153.985 105.942 146.549 1.00 70.47 323 PRO C C 1
ATOM 8250 O O . PRO B 2 323 ? 154.693 105.045 147.026 1.00 70.47 323 PRO C O 1
ATOM 8254 N N . ASN B 2 324 ? 152.733 106.148 146.956 1.00 78.30 324 ASN C N 1
ATOM 8255 C CA . ASN B 2 324 ? 152.160 105.385 148.058 1.00 78.30 324 ASN C CA 1
ATOM 8256 C C . ASN B 2 324 ? 151.850 103.940 147.693 1.00 78.30 324 ASN C C 1
ATOM 8257 O O . ASN B 2 324 ? 151.588 103.136 148.594 1.00 78.30 324 ASN C O 1
ATOM 8262 N N . TYR B 2 325 ? 151.873 103.589 146.411 1.00 82.45 325 TYR C N 1
ATOM 8263 C CA . TYR B 2 325 ? 151.560 102.243 145.955 1.00 82.45 325 TYR C CA 1
ATOM 8264 C C . TYR B 2 325 ? 152.826 101.578 145.435 1.00 82.45 325 TYR C C 1
ATOM 8265 O O . TYR B 2 325 ? 153.482 102.104 144.530 1.00 82.45 325 TYR C O 1
ATOM 8274 N N . ASN B 2 326 ? 153.165 100.426 146.006 1.00 100.40 326 ASN C N 1
ATOM 8275 C CA . ASN B 2 326 ? 154.337 99.686 145.568 1.00 100.40 326 ASN C CA 1
ATOM 8276 C C . ASN B 2 326 ? 154.027 98.883 144.311 1.00 100.40 326 ASN C C 1
ATOM 8277 O O . ASN B 2 326 ? 152.896 98.442 144.089 1.00 100.40 326 ASN C O 1
ATOM 8282 N N . TYR B 2 327 ? 155.048 98.701 143.481 1.00 101.11 327 TYR C N 1
ATOM 8283 C CA . TYR B 2 327 ? 154.888 97.970 142.231 1.00 101.11 327 TYR C CA 1
ATOM 8284 C C . TYR B 2 327 ? 155.772 96.728 142.204 1.00 101.11 327 TYR C C 1
ATOM 8285 O O . TYR B 2 327 ? 155.279 95.602 142.271 1.00 101.11 327 TYR C O 1
ATOM 8294 N N . SER B 2 353 ? 144.821 105.863 155.847 1.00 138.21 353 SER C N 1
ATOM 8295 C CA . SER B 2 353 ? 145.403 107.025 155.186 1.00 138.21 353 SER C CA 1
ATOM 8296 C C . SER B 2 353 ? 144.764 107.253 153.821 1.00 138.21 353 SER C C 1
ATOM 8297 O O . SER B 2 353 ? 145.439 107.628 152.863 1.00 138.21 353 SER C O 1
ATOM 8300 N N . ASP B 2 354 ? 143.455 107.018 153.739 1.00 137.69 354 ASP C N 1
ATOM 8301 C CA . ASP B 2 354 ? 142.714 107.192 152.498 1.00 137.69 354 ASP C CA 1
ATOM 8302 C C . ASP B 2 354 ? 142.184 108.607 152.309 1.00 137.69 354 ASP C C 1
ATOM 8303 O O . ASP B 2 354 ? 141.792 108.960 151.192 1.00 137.69 354 ASP C O 1
ATOM 8308 N N . ASP B 2 355 ? 142.159 109.419 153.363 1.00 129.85 355 ASP C N 1
ATOM 8309 C CA . ASP B 2 355 ? 141.648 110.780 153.288 1.00 129.85 355 ASP C CA 1
ATOM 8310 C C . ASP B 2 355 ? 142.735 111.812 153.017 1.00 129.85 355 ASP C C 1
ATOM 8311 O O . ASP B 2 355 ? 142.419 112.998 152.882 1.00 129.85 355 ASP C O 1
ATOM 8316 N N . ASP B 2 356 ? 143.996 111.398 152.933 1.00 115.55 356 ASP C N 1
ATOM 8317 C CA . ASP B 2 356 ? 145.120 112.317 152.785 1.00 115.55 356 ASP C CA 1
ATOM 8318 C C . ASP B 2 356 ? 146.004 111.899 151.618 1.00 115.55 356 ASP C C 1
ATOM 8319 O O . ASP B 2 356 ? 147.233 111.870 151.711 1.00 115.55 356 ASP C O 1
ATOM 8324 N N . ASP B 2 357 ? 145.378 111.563 150.492 1.00 79.85 357 ASP C N 1
ATOM 8325 C CA . ASP B 2 357 ? 146.091 111.235 149.267 1.00 79.85 357 ASP C CA 1
ATOM 8326 C C . ASP B 2 357 ? 145.418 111.927 148.093 1.00 79.85 357 ASP C C 1
ATOM 8327 O O . ASP B 2 357 ? 144.187 111.972 148.010 1.00 79.85 357 ASP C O 1
ATOM 8332 N N . MET B 2 358 ? 146.233 112.471 147.186 1.00 60.25 358 MET C N 1
ATOM 8333 C CA . MET B 2 358 ? 145.704 113.134 146.002 1.00 60.25 358 MET C CA 1
ATOM 8334 C C . MET B 2 358 ? 146.511 112.811 144.748 1.00 60.25 358 MET C C 1
ATOM 8335 O O . MET B 2 358 ? 146.361 113.508 143.737 1.00 60.25 358 MET C O 1
ATOM 8340 N N . SER B 2 359 ? 147.360 111.781 144.778 1.00 47.33 359 SER C N 1
ATOM 8341 C CA . SER B 2 359 ? 148.156 111.440 143.603 1.00 47.33 359 SER C CA 1
ATOM 8342 C C . SER B 2 359 ? 147.280 111.012 142.432 1.00 47.33 359 SER C C 1
ATOM 8343 O O . SER B 2 359 ? 147.650 111.222 141.268 1.00 47.33 359 SER C O 1
ATOM 8346 N N . TRP B 2 360 ? 146.124 110.408 142.717 1.00 41.28 360 TRP C N 1
ATOM 8347 C CA . TRP B 2 360 ? 145.220 110.013 141.644 1.00 41.28 360 TRP C CA 1
ATOM 8348 C C . TRP B 2 360 ? 144.756 111.217 140.839 1.00 41.28 360 TRP C C 1
ATOM 8349 O O . TRP B 2 360 ? 144.513 111.101 139.633 1.00 41.28 360 TRP C O 1
ATOM 8360 N N . LYS B 2 361 ? 144.649 112.383 141.477 1.00 38.78 361 LYS C N 1
ATOM 8361 C CA . LYS B 2 361 ? 144.353 113.600 140.732 1.00 38.78 361 LYS C CA 1
ATOM 8362 C C . LYS B 2 361 ? 145.489 113.948 139.779 1.00 38.78 361 LYS C C 1
ATOM 8363 O O . LYS B 2 361 ? 145.246 114.382 138.646 1.00 38.78 361 LYS C O 1
ATOM 8369 N N . VAL B 2 362 ? 146.735 113.757 140.219 1.00 34.23 362 VAL C N 1
ATOM 8370 C CA . VAL B 2 362 ? 147.880 113.983 139.343 1.00 34.23 362 VAL C CA 1
ATOM 8371 C C . VAL B 2 362 ? 147.806 113.067 138.130 1.00 34.23 362 VAL C C 1
ATOM 8372 O O . VAL B 2 362 ? 148.012 113.501 136.988 1.00 34.23 362 VAL C O 1
ATOM 8376 N N . ARG B 2 363 ? 147.508 111.786 138.357 1.00 34.37 363 ARG C N 1
ATOM 8377 C CA . ARG B 2 363 ? 147.444 110.841 137.246 1.00 34.37 363 ARG C CA 1
ATOM 8378 C C . ARG B 2 363 ? 146.299 111.170 136.294 1.00 34.37 363 ARG C C 1
ATOM 8379 O O . ARG B 2 363 ? 146.457 111.081 135.070 1.00 34.37 363 ARG C O 1
ATOM 8387 N N . ARG B 2 364 ? 145.139 111.550 136.833 1.00 30.00 364 ARG C N 1
ATOM 8388 C CA . ARG B 2 364 ? 144.018 111.922 135.976 1.00 30.00 364 ARG C CA 1
ATOM 8389 C C . ARG B 2 364 ? 144.352 113.146 135.133 1.00 30.00 364 ARG C C 1
ATOM 8390 O O . ARG B 2 364 ? 144.040 113.191 133.935 1.00 30.00 364 ARG C O 1
ATOM 8398 N N . ALA B 2 365 ? 144.995 114.148 135.740 1.00 27.44 365 ALA C N 1
ATOM 8399 C CA . ALA B 2 365 ? 145.392 115.333 134.989 1.00 27.44 365 ALA C CA 1
ATOM 8400 C C . ALA B 2 365 ? 146.392 114.982 133.896 1.00 27.44 365 ALA C C 1
ATOM 8401 O O . ALA B 2 365 ? 146.306 115.501 132.778 1.00 27.44 365 ALA C O 1
ATOM 8403 N N . ALA B 2 366 ? 147.348 114.100 134.201 1.00 27.88 366 ALA C N 1
ATOM 8404 C CA . ALA B 2 366 ? 148.323 113.692 133.193 1.00 27.88 366 ALA C CA 1
ATOM 8405 C C . ALA B 2 366 ? 147.651 112.976 132.028 1.00 27.88 366 ALA C C 1
ATOM 8406 O O . ALA B 2 366 ? 147.978 113.227 130.860 1.00 27.88 366 ALA C O 1
ATOM 8408 N N . ALA B 2 367 ? 146.711 112.076 132.325 1.00 23.07 367 ALA C N 1
ATOM 8409 C CA . ALA B 2 367 ? 146.008 111.366 131.260 1.00 23.07 367 ALA C CA 1
ATOM 8410 C C . ALA B 2 367 ? 145.196 112.325 130.399 1.00 23.07 367 ALA C C 1
ATOM 8411 O O . ALA B 2 367 ? 145.170 112.200 129.167 1.00 23.07 367 ALA C O 1
ATOM 8413 N N . LYS B 2 368 ? 144.527 113.295 131.027 1.00 29.44 368 LYS C N 1
ATOM 8414 C CA . LYS B 2 368 ? 143.775 114.283 130.259 1.00 29.44 368 LYS C CA 1
ATOM 8415 C C . LYS B 2 368 ? 144.699 115.128 129.389 1.00 29.44 368 LYS C C 1
ATOM 8416 O O . LYS B 2 368 ? 144.352 115.474 128.251 1.00 29.44 368 LYS C O 1
ATOM 8422 N N . CYS B 2 369 ? 145.878 115.477 129.909 1.00 25.16 369 CYS C N 1
ATOM 8423 C CA . CYS B 2 369 ? 146.845 116.226 129.111 1.00 25.16 369 CYS C CA 1
ATOM 8424 C C . CYS B 2 369 ? 147.303 115.420 127.903 1.00 25.16 369 CYS C C 1
ATOM 8425 O O . CYS B 2 369 ? 147.437 115.964 126.800 1.00 25.16 369 CYS C O 1
ATOM 8428 N N . ILE B 2 370 ? 147.552 114.121 128.090 1.00 19.17 370 ILE C N 1
ATOM 8429 C CA . ILE B 2 370 ? 147.945 113.277 126.963 1.00 19.17 370 ILE C CA 1
ATOM 8430 C C . ILE B 2 370 ? 146.827 113.211 125.932 1.00 19.17 370 ILE C C 1
ATOM 8431 O O . ILE B 2 370 ? 147.075 113.254 124.721 1.00 19.17 370 ILE C O 1
ATOM 8436 N N . ALA B 2 371 ? 145.579 113.101 126.392 1.00 18.55 371 ALA C N 1
ATOM 8437 C CA . ALA B 2 371 ? 144.455 113.072 125.459 1.00 18.55 371 ALA C CA 1
ATOM 8438 C C . ALA B 2 371 ? 144.367 114.364 124.658 1.00 18.55 371 ALA C C 1
ATOM 8439 O O . ALA B 2 371 ? 144.136 114.337 123.441 1.00 18.55 371 ALA C O 1
ATOM 8441 N N . ALA B 2 372 ? 144.547 115.507 125.324 1.00 20.51 372 ALA C N 1
ATOM 8442 C CA . ALA B 2 372 ? 144.505 116.787 124.621 1.00 20.51 372 ALA C CA 1
ATOM 8443 C C . ALA B 2 372 ? 145.644 116.904 123.615 1.00 20.51 372 ALA C C 1
ATOM 8444 O O . ALA B 2 372 ? 145.448 117.396 122.498 1.00 20.51 372 ALA C O 1
ATOM 8446 N N . LEU B 2 373 ? 146.842 116.457 123.997 1.00 18.12 373 LEU C N 1
ATOM 8447 C CA . LEU B 2 373 ? 147.973 116.485 123.077 1.00 18.12 373 LEU C CA 1
ATOM 8448 C C . LEU B 2 373 ? 147.708 115.618 121.853 1.00 18.12 373 LEU C C 1
ATOM 8449 O O . LEU B 2 373 ? 148.025 116.010 120.725 1.00 18.12 373 LEU C O 1
ATOM 8454 N N . ILE B 2 374 ? 147.127 114.434 122.059 1.00 19.11 374 ILE C N 1
ATOM 8455 C CA . ILE B 2 374 ? 146.850 113.528 120.947 1.00 19.11 374 ILE C CA 1
ATOM 8456 C C . ILE B 2 374 ? 145.800 114.122 120.018 1.00 19.11 374 ILE C C 1
ATOM 8457 O O . ILE B 2 374 ? 145.920 114.043 118.789 1.00 19.11 374 ILE C O 1
ATOM 8462 N N . SER B 2 375 ? 144.756 114.727 120.585 1.00 20.46 375 SER C N 1
ATOM 8463 C CA . SER B 2 375 ? 143.679 115.251 119.751 1.00 20.46 375 SER C CA 1
ATOM 8464 C C . SER B 2 375 ? 144.077 116.537 119.036 1.00 20.46 375 SER C C 1
ATOM 8465 O O . SER B 2 375 ? 143.560 116.821 117.950 1.00 20.46 375 SER C O 1
ATOM 8468 N N . SER B 2 376 ? 144.980 117.328 119.620 1.00 25.43 376 SER C N 1
ATOM 8469 C CA . SER B 2 376 ? 145.273 118.648 119.068 1.00 25.43 376 SER C CA 1
ATOM 8470 C C . SER B 2 376 ? 146.152 118.582 117.824 1.00 25.43 376 SER C C 1
ATOM 8471 O O . SER B 2 376 ? 145.949 119.357 116.882 1.00 25.43 376 SER C O 1
ATOM 8474 N N . ARG B 2 377 ? 147.128 117.674 117.791 1.00 35.75 377 ARG C N 1
ATOM 8475 C CA . ARG B 2 377 ? 148.169 117.661 116.762 1.00 35.75 377 ARG C CA 1
ATOM 8476 C C . ARG B 2 377 ? 148.171 116.328 116.027 1.00 35.75 377 ARG C C 1
ATOM 8477 O O . ARG B 2 377 ? 148.934 115.415 116.379 1.00 35.75 377 ARG C O 1
ATOM 8485 N N . PRO B 2 378 ? 147.337 116.170 114.996 1.00 40.14 378 PRO C N 1
ATOM 8486 C CA . PRO B 2 378 ? 147.347 114.911 114.234 1.00 40.14 378 PRO C CA 1
ATOM 8487 C C . PRO B 2 378 ? 148.649 114.650 113.498 1.00 40.14 378 PRO C C 1
ATOM 8488 O O . PRO B 2 378 ? 148.981 113.486 113.242 1.00 40.14 378 PRO C O 1
ATOM 8492 N N . ASP B 2 379 ? 149.409 115.697 113.167 1.00 46.40 379 ASP C N 1
ATOM 8493 C CA . ASP B 2 379 ? 150.594 115.530 112.330 1.00 46.40 379 ASP C CA 1
ATOM 8494 C C . ASP B 2 379 ? 151.563 114.519 112.932 1.00 46.40 379 ASP C C 1
ATOM 8495 O O . ASP B 2 379 ? 152.274 113.825 112.197 1.00 46.40 379 ASP C O 1
ATOM 8500 N N . LEU B 2 380 ? 151.582 114.392 114.258 1.00 42.71 380 LEU C N 1
ATOM 8501 C CA . LEU B 2 380 ? 152.508 113.497 114.940 1.00 42.71 380 LEU C CA 1
ATOM 8502 C C . LEU B 2 380 ? 151.880 112.160 115.321 1.00 42.71 380 LEU C C 1
ATOM 8503 O O . LEU B 2 380 ? 152.298 111.559 116.320 1.00 42.71 380 LEU C O 1
ATOM 8508 N N . LEU B 2 381 ? 150.886 111.676 114.570 1.00 39.18 381 LEU C N 1
ATOM 8509 C CA . LEU B 2 381 ? 150.322 110.361 114.881 1.00 39.18 381 LEU C CA 1
ATOM 8510 C C . LEU B 2 381 ? 151.360 109.247 114.906 1.00 39.18 381 LEU C C 1
ATOM 8511 O O . LEU B 2 381 ? 151.355 108.460 115.868 1.00 39.18 381 LEU C O 1
ATOM 8516 N N . PRO B 2 382 ? 152.252 109.098 113.915 1.00 39.55 382 PRO C N 1
ATOM 8517 C CA . PRO B 2 382 ? 153.206 107.977 113.983 1.00 39.55 382 PRO C CA 1
ATOM 8518 C C . PRO B 2 382 ? 154.065 107.982 115.234 1.00 39.55 382 PRO C C 1
ATOM 8519 O O . PRO B 2 382 ? 154.225 106.934 115.872 1.00 39.55 382 PRO C O 1
ATOM 8523 N N . ASP B 2 383 ? 154.586 109.146 115.629 1.00 43.86 383 ASP C N 1
ATOM 8524 C CA . ASP B 2 383 ? 155.460 109.202 116.796 1.00 43.86 383 ASP C CA 1
ATOM 8525 C C . ASP B 2 383 ? 154.736 108.723 118.046 1.00 43.86 383 ASP C C 1
ATOM 8526 O O . ASP B 2 383 ? 155.295 107.959 118.844 1.00 43.86 383 ASP C O 1
ATOM 8531 N N . PHE B 2 384 ? 153.479 109.143 118.219 1.00 36.81 384 PHE C N 1
ATOM 8532 C CA . PHE B 2 384 ? 152.686 108.664 119.346 1.00 36.81 384 PHE C CA 1
ATOM 8533 C C . PHE B 2 384 ? 152.637 107.144 119.370 1.00 36.81 384 PHE C C 1
ATOM 8534 O O . PHE B 2 384 ? 152.809 106.527 120.428 1.00 36.81 384 PHE C O 1
ATOM 8542 N N . HIS B 2 385 ? 152.461 106.521 118.200 1.00 38.21 385 HIS C N 1
ATOM 8543 C CA . HIS B 2 385 ? 152.336 105.069 118.144 1.00 38.21 385 HIS C CA 1
ATOM 8544 C C . HIS B 2 385 ? 153.596 104.365 118.622 1.00 38.21 385 HIS C C 1
ATOM 8545 O O . HIS B 2 385 ? 153.551 103.164 118.906 1.00 38.21 385 HIS C O 1
ATOM 8552 N N . CYS B 2 386 ? 154.717 105.078 118.718 1.00 46.37 386 CYS C N 1
ATOM 8553 C CA . CYS B 2 386 ? 155.943 104.494 119.237 1.00 46.37 386 CYS C CA 1
ATOM 8554 C C . CYS B 2 386 ? 156.249 104.918 120.666 1.00 46.37 386 CYS C C 1
ATOM 8555 O O . CYS B 2 386 ? 157.084 104.279 121.315 1.00 46.37 386 CYS C O 1
ATOM 8558 N N . THR B 2 387 ? 155.604 105.962 121.172 1.00 36.72 387 THR C N 1
ATOM 8559 C CA . THR B 2 387 ? 155.954 106.459 122.500 1.00 36.72 387 THR C CA 1
ATOM 8560 C C . THR B 2 387 ? 154.760 106.583 123.431 1.00 36.72 387 THR C C 1
ATOM 8561 O O . THR B 2 387 ? 154.904 106.365 124.635 1.00 36.72 387 THR C O 1
ATOM 8565 N N . LEU B 2 388 ? 153.588 106.937 122.909 1.00 29.03 388 LEU C N 1
ATOM 8566 C CA . LEU B 2 388 ? 152.398 107.140 123.723 1.00 29.03 388 LEU C CA 1
ATOM 8567 C C . LEU B 2 388 ? 151.526 105.898 123.832 1.00 29.03 388 LEU C C 1
ATOM 8568 O O . LEU B 2 388 ? 151.081 105.558 124.933 1.00 29.03 388 LEU C O 1
ATOM 8573 N N . ALA B 2 389 ? 151.267 105.216 122.715 1.00 24.09 389 ALA C N 1
ATOM 8574 C CA . ALA B 2 389 ? 150.367 104.065 122.739 1.00 24.09 389 ALA C CA 1
ATOM 8575 C C . ALA B 2 389 ? 150.849 102.944 123.650 1.00 24.09 389 ALA C C 1
ATOM 8576 O O . ALA B 2 389 ? 150.024 102.407 124.410 1.00 24.09 389 ALA C O 1
ATOM 8578 N N . PRO B 2 390 ? 152.122 102.529 123.634 1.00 22.05 390 PRO C N 1
ATOM 8579 C CA . PRO B 2 390 ? 152.535 101.474 124.579 1.00 22.05 390 PRO C CA 1
ATOM 8580 C C . PRO B 2 390 ? 152.316 101.841 126.036 1.00 22.05 390 PRO C C 1
ATOM 8581 O O . PRO B 2 390 ? 151.674 101.079 126.772 1.00 22.05 390 PRO C O 1
ATOM 8585 N N . VAL B 2 391 ? 152.819 102.999 126.471 1.00 20.79 391 VAL C N 1
ATOM 8586 C CA . VAL B 2 391 ? 152.718 103.379 127.879 1.00 20.79 391 VAL C CA 1
ATOM 8587 C C . VAL B 2 391 ? 151.261 103.395 128.322 1.00 20.79 391 VAL C C 1
ATOM 8588 O O . VAL B 2 391 ? 150.904 102.820 129.357 1.00 20.79 391 VAL C O 1
ATOM 8592 N N . LEU B 2 392 ? 150.396 104.029 127.525 1.00 14.51 392 LEU C N 1
ATOM 8593 C CA . LEU B 2 392 ? 148.970 104.044 127.833 1.00 14.51 392 LEU C CA 1
ATOM 8594 C C . LEU B 2 392 ? 148.448 102.636 128.085 1.00 14.51 392 LEU C C 1
ATOM 8595 O O . LEU B 2 392 ? 147.728 102.397 129.061 1.00 14.51 392 LEU C O 1
ATOM 8600 N N . ILE B 2 393 ? 148.835 101.684 127.232 1.00 14.88 393 ILE C N 1
ATOM 8601 C CA . ILE B 2 393 ? 148.362 100.311 127.387 1.00 14.88 393 ILE C CA 1
ATOM 8602 C C . ILE B 2 393 ? 148.818 99.744 128.722 1.00 14.88 393 ILE C C 1
ATOM 8603 O O . ILE B 2 393 ? 148.044 99.090 129.432 1.00 14.88 393 ILE C O 1
ATOM 8608 N N . ARG B 2 394 ? 150.070 100.009 129.101 1.00 18.54 394 ARG C N 1
ATOM 8609 C CA . ARG B 2 394 ? 150.567 99.508 130.375 1.00 18.54 394 ARG C CA 1
ATOM 8610 C C . ARG B 2 394 ? 149.772 100.061 131.548 1.00 18.54 394 ARG C C 1
ATOM 8611 O O . ARG B 2 394 ? 149.777 99.459 132.627 1.00 18.54 394 ARG C O 1
ATOM 8619 N N . ARG B 2 395 ? 149.070 101.176 131.355 1.00 17.01 395 ARG C N 1
ATOM 8620 C CA . ARG B 2 395 ? 148.268 101.781 132.405 1.00 17.01 395 ARG C CA 1
ATOM 8621 C C . ARG B 2 395 ? 146.807 101.356 132.349 1.00 17.01 395 ARG C C 1
ATOM 8622 O O . ARG B 2 395 ? 145.970 101.969 133.019 1.00 17.01 395 ARG C O 1
ATOM 8630 N N . PHE B 2 396 ? 146.476 100.329 131.564 1.00 12.42 396 PHE C N 1
ATOM 8631 C CA . PHE B 2 396 ? 145.117 99.802 131.586 1.00 12.42 396 PHE C CA 1
ATOM 8632 C C . PHE B 2 396 ? 144.790 99.086 132.887 1.00 12.42 396 PHE C C 1
ATOM 8633 O O . PHE B 2 396 ? 143.617 98.787 133.131 1.00 12.42 396 PHE C O 1
ATOM 8641 N N . LYS B 2 397 ? 145.791 98.807 133.721 1.00 19.56 397 LYS C N 1
ATOM 8642 C CA . LYS B 2 397 ? 145.606 98.117 134.991 1.00 19.56 397 LYS C CA 1
ATOM 8643 C C . LYS B 2 397 ? 145.605 99.077 136.175 1.00 19.56 397 LYS C C 1
ATOM 8644 O O . LYS B 2 397 ? 145.945 98.681 137.294 1.00 19.56 397 LYS C O 1
ATOM 8650 N N . GLU B 2 398 ? 145.239 100.335 135.943 1.00 29.26 398 GLU C N 1
ATOM 8651 C CA . GLU B 2 398 ? 145.201 101.321 137.014 1.00 29.26 398 GLU C CA 1
ATOM 8652 C C . GLU B 2 398 ? 144.271 100.864 138.131 1.00 29.26 398 GLU C C 1
ATOM 8653 O O . GLU B 2 398 ? 143.177 100.353 137.883 1.00 29.26 398 GLU C O 1
ATOM 8659 N N . ARG B 2 399 ? 144.717 101.046 139.375 1.00 42.62 399 ARG C N 1
ATOM 8660 C CA . ARG B 2 399 ? 143.930 100.577 140.509 1.00 42.62 399 ARG C CA 1
ATOM 8661 C C . ARG B 2 399 ? 142.704 101.446 140.748 1.00 42.62 399 ARG C C 1
ATOM 8662 O O . ARG B 2 399 ? 141.707 100.966 141.297 1.00 42.62 399 ARG C O 1
ATOM 8670 N N . GLU B 2 400 ? 142.752 102.713 140.350 1.00 48.53 400 GLU C N 1
ATOM 8671 C CA . GLU B 2 400 ? 141.642 103.623 140.580 1.00 48.53 400 GLU C CA 1
ATOM 8672 C C . GLU B 2 400 ? 140.560 103.418 139.524 1.00 48.53 400 GLU C C 1
ATOM 8673 O O . GLU B 2 400 ? 140.630 102.515 138.687 1.00 48.53 400 GLU C O 1
ATOM 8679 N N . GLU B 2 401 ? 139.539 104.271 139.562 1.00 46.90 401 GLU C N 1
ATOM 8680 C CA . GLU B 2 401 ? 138.435 104.204 138.616 1.00 46.90 401 GLU C CA 1
ATOM 8681 C C . GLU B 2 401 ? 138.410 105.380 137.652 1.00 46.90 401 GLU C C 1
ATOM 8682 O O . GLU B 2 401 ? 138.307 105.179 136.439 1.00 46.90 401 GLU C O 1
ATOM 8688 N N . ASN B 2 402 ? 138.502 106.611 138.160 1.00 36.35 402 ASN C N 1
ATOM 8689 C CA . ASN B 2 402 ? 138.493 107.774 137.277 1.00 36.35 402 ASN C CA 1
ATOM 8690 C C . ASN B 2 402 ? 139.765 107.844 136.440 1.00 36.35 402 ASN C C 1
ATOM 8691 O O . ASN B 2 402 ? 139.722 108.217 135.260 1.00 36.35 402 ASN C O 1
ATOM 8696 N N . VAL B 2 403 ? 140.904 107.481 137.030 1.00 25.63 403 VAL C N 1
ATOM 8697 C CA . VAL B 2 403 ? 142.150 107.431 136.273 1.00 25.63 403 VAL C CA 1
ATOM 8698 C C . VAL B 2 403 ? 142.043 106.420 135.141 1.00 25.63 403 VAL C C 1
ATOM 8699 O O . VAL B 2 403 ? 142.450 106.691 134.004 1.00 25.63 403 VAL C O 1
ATOM 8703 N N . LYS B 2 404 ? 141.500 105.237 135.436 1.00 16.59 404 LYS C N 1
ATOM 8704 C CA . LYS B 2 404 ? 141.333 104.216 134.407 1.00 16.59 404 LYS C CA 1
ATOM 8705 C C . LYS B 2 404 ? 140.372 104.682 133.323 1.00 16.59 404 LYS C C 1
ATOM 8706 O O . LYS B 2 404 ? 140.601 104.437 132.133 1.00 16.59 404 LYS C O 1
ATOM 8712 N N . ALA B 2 405 ? 139.291 105.360 133.714 1.00 11.64 405 ALA C N 1
ATOM 8713 C CA . ALA B 2 405 ? 138.347 105.871 132.727 1.00 11.64 405 ALA C CA 1
ATOM 8714 C C . ALA B 2 405 ? 139.008 106.886 131.805 1.00 11.64 405 ALA C C 1
ATOM 8715 O O . ALA B 2 405 ? 138.767 106.886 130.591 1.00 11.64 405 ALA C O 1
ATOM 8717 N N . ASP B 2 406 ? 139.858 107.755 132.355 1.00 13.44 406 ASP C N 1
ATOM 8718 C CA . ASP B 2 406 ? 140.526 108.736 131.506 1.00 13.44 406 ASP C CA 1
ATOM 8719 C C . ASP B 2 406 ? 141.595 108.102 130.624 1.00 13.44 406 ASP C C 1
ATOM 8720 O O . ASP B 2 406 ? 141.796 108.547 129.489 1.00 13.44 406 ASP C O 1
ATOM 8725 N N . VAL B 2 407 ? 142.284 107.068 131.109 1.00 7.05 407 VAL C N 1
ATOM 8726 C CA . VAL B 2 407 ? 143.210 106.341 130.243 1.00 7.05 407 VAL C CA 1
ATOM 8727 C C . VAL B 2 407 ? 142.455 105.702 129.082 1.00 7.05 407 VAL C C 1
ATOM 8728 O O . VAL B 2 407 ? 142.900 105.745 127.925 1.00 7.05 407 VAL C O 1
ATOM 8732 N N . PHE B 2 408 ? 141.296 105.107 129.372 1.00 7.51 408 PHE C N 1
ATOM 8733 C CA . PHE B 2 408 ? 140.474 104.531 128.315 1.00 7.51 408 PHE C CA 1
ATOM 8734 C C . PHE B 2 408 ? 140.040 105.595 127.318 1.00 7.51 408 PHE C C 1
ATOM 8735 O O . PHE B 2 408 ? 140.049 105.359 126.106 1.00 7.51 408 PHE C O 1
ATOM 8743 N N . THR B 2 409 ? 139.645 106.771 127.810 1.00 6.93 409 THR C N 1
ATOM 8744 C CA . THR B 2 409 ? 139.226 107.838 126.906 1.00 6.93 409 THR C CA 1
ATOM 8745 C C . THR B 2 409 ? 140.382 108.310 126.032 1.00 6.93 409 THR C C 1
ATOM 8746 O O . THR B 2 409 ? 140.193 108.603 124.847 1.00 6.93 409 THR C O 1
ATOM 8750 N N . ALA B 2 410 ? 141.588 108.394 126.599 1.00 5.44 410 ALA C N 1
ATOM 8751 C CA . ALA B 2 410 ? 142.748 108.779 125.803 1.00 5.44 410 ALA C CA 1
ATOM 8752 C C . ALA B 2 410 ? 143.024 107.762 124.703 1.00 5.44 410 ALA C C 1
ATOM 8753 O O . ALA B 2 410 ? 143.288 108.135 123.551 1.00 5.44 410 ALA C O 1
ATOM 8755 N N . TYR B 2 411 ? 142.954 106.470 125.029 1.00 4.95 411 TYR C N 1
ATOM 8756 C CA . TYR B 2 411 ? 143.195 105.464 123.998 1.00 4.95 411 TYR C CA 1
ATOM 8757 C C . TYR B 2 411 ? 142.092 105.472 122.946 1.00 4.95 411 TYR C C 1
ATOM 8758 O O . TYR B 2 411 ? 142.358 105.247 121.761 1.00 4.95 411 TYR C O 1
ATOM 8767 N N . ILE B 2 412 ? 140.848 105.725 123.353 1.00 5.65 412 ILE C N 1
ATOM 8768 C CA . ILE B 2 412 ? 139.758 105.799 122.386 1.00 5.65 412 ILE C CA 1
ATOM 8769 C C . ILE B 2 412 ? 139.949 106.991 121.456 1.00 5.65 412 ILE C C 1
ATOM 8770 O O . ILE B 2 412 ? 139.658 106.915 120.256 1.00 5.65 412 ILE C O 1
ATOM 8775 N N . VAL B 2 413 ? 140.444 108.110 121.992 1.00 6.20 413 VAL C N 1
ATOM 8776 C CA . VAL B 2 413 ? 140.755 109.266 121.155 1.00 6.20 413 VAL C CA 1
ATOM 8777 C C . VAL B 2 413 ? 141.852 108.919 120.158 1.00 6.20 413 VAL C C 1
ATOM 8778 O O . VAL B 2 413 ? 141.780 109.284 118.977 1.00 6.20 413 VAL C O 1
ATOM 8782 N N . LEU B 2 414 ? 142.881 108.200 120.613 1.00 8.20 414 LEU C N 1
ATOM 8783 C CA . LEU B 2 414 ? 143.930 107.756 119.698 1.00 8.20 414 LEU C CA 1
ATOM 8784 C C . LEU B 2 414 ? 143.362 106.866 118.596 1.00 8.20 414 LEU C C 1
ATOM 8785 O O . LEU B 2 414 ? 143.726 107.007 117.420 1.00 8.20 414 LEU C O 1
ATOM 8790 N N . LEU B 2 415 ? 142.466 105.945 118.959 1.00 9.12 415 LEU C N 1
ATOM 8791 C CA . LEU B 2 415 ? 141.852 105.062 117.970 1.00 9.12 415 LEU C CA 1
ATOM 8792 C C . LEU B 2 415 ? 141.059 105.850 116.939 1.00 9.12 415 LEU C C 1
ATOM 8793 O O . LEU B 2 415 ? 141.177 105.605 115.734 1.00 9.12 415 LEU C O 1
ATOM 8798 N N . ARG B 2 416 ? 140.239 106.799 117.394 1.00 13.08 416 ARG C N 1
ATOM 8799 C CA . ARG B 2 416 ? 139.475 107.614 116.458 1.00 13.08 416 ARG C CA 1
ATOM 8800 C C . ARG B 2 416 ? 140.387 108.465 115.584 1.00 13.08 416 ARG C C 1
ATOM 8801 O O . ARG B 2 416 ? 140.033 108.776 114.441 1.00 13.08 416 ARG C O 1
ATOM 8809 N N . GLN B 2 417 ? 141.553 108.858 116.101 1.00 19.61 417 GLN C N 1
ATOM 8810 C CA . GLN B 2 417 ? 142.508 109.595 115.278 1.00 19.61 417 GLN C CA 1
ATOM 8811 C C . GLN B 2 417 ? 143.111 108.704 114.199 1.00 19.61 417 GLN C C 1
ATOM 8812 O O . GLN B 2 417 ? 143.322 109.151 113.066 1.00 19.61 417 GLN C O 1
ATOM 8818 N N . THR B 2 418 ? 143.391 107.442 114.528 1.00 26.36 418 THR C N 1
ATOM 8819 C CA . THR B 2 418 ? 143.995 106.527 113.564 1.00 26.36 418 THR C CA 1
ATOM 8820 C C . THR B 2 418 ? 143.009 106.079 112.485 1.00 26.36 418 THR C C 1
ATOM 8821 O O . THR B 2 418 ? 143.417 105.408 111.531 1.00 26.36 418 THR C O 1
ATOM 8825 N N . GLN B 2 419 ? 141.739 106.450 112.603 1.00 45.48 419 GLN C N 1
ATOM 8826 C CA . GLN B 2 419 ? 140.731 106.024 111.641 1.00 45.48 419 GLN C CA 1
ATOM 8827 C C . GLN B 2 419 ? 141.094 106.487 110.233 1.00 45.48 419 GLN C C 1
ATOM 8828 O O . GLN B 2 419 ? 141.353 107.680 110.025 1.00 45.48 419 GLN C O 1
ATOM 8834 N N . PRO B 2 420 ? 141.127 105.590 109.252 1.00 63.56 420 PRO C N 1
ATOM 8835 C CA . PRO B 2 420 ? 141.347 106.005 107.862 1.00 63.56 420 PRO C CA 1
ATOM 8836 C C . PRO B 2 420 ? 140.166 106.807 107.350 1.00 63.56 420 PRO C C 1
ATOM 8837 O O . PRO B 2 420 ? 139.062 106.716 107.908 1.00 63.56 420 PRO C O 1
ATOM 8841 N N . PRO B 2 421 ? 140.355 107.613 106.304 1.00 85.68 421 PRO C N 1
ATOM 8842 C CA . PRO B 2 421 ? 139.257 108.461 105.821 1.00 85.68 421 PRO C CA 1
ATOM 8843 C C . PRO B 2 421 ? 138.041 107.637 105.424 1.00 85.68 421 PRO C C 1
ATOM 8844 O O . PRO B 2 421 ? 138.158 106.559 104.839 1.00 85.68 421 PRO C O 1
ATOM 8848 N N . LYS B 2 422 ? 136.863 108.164 105.750 1.00 114.44 422 LYS C N 1
ATOM 8849 C CA . LYS B 2 422 ? 135.621 107.445 105.524 1.00 114.44 422 LYS C CA 1
ATOM 8850 C C . LYS B 2 422 ? 135.285 107.406 104.034 1.00 114.44 422 LYS C C 1
ATOM 8851 O O . LYS B 2 422 ? 135.845 108.142 103.216 1.00 114.44 422 LYS C O 1
ATOM 8857 N N . GLY B 2 423 ? 134.351 106.523 103.686 1.00 135.14 423 GLY C N 1
ATOM 8858 C CA . GLY B 2 423 ? 133.961 106.326 102.307 1.00 135.14 423 GLY C CA 1
ATOM 8859 C C . GLY B 2 423 ? 134.900 105.461 101.497 1.00 135.14 423 GLY C C 1
ATOM 8860 O O . GLY B 2 423 ? 134.690 105.318 100.286 1.00 135.14 423 GLY C O 1
ATOM 8861 N N . TRP B 2 424 ? 135.925 104.879 102.123 1.00 141.71 424 TRP C N 1
ATOM 8862 C CA . TRP B 2 424 ? 136.903 104.057 101.422 1.00 141.71 424 TRP C CA 1
ATOM 8863 C C . TRP B 2 424 ? 137.063 102.677 102.048 1.00 141.71 424 TRP C C 1
ATOM 8864 O O . TRP B 2 424 ? 137.987 101.945 101.674 1.00 141.71 424 TRP C O 1
ATOM 8875 N N . LEU B 2 425 ? 136.195 102.301 102.987 1.00 154.31 425 LEU C N 1
ATOM 8876 C CA . LEU B 2 425 ? 136.317 101.016 103.664 1.00 154.31 425 LEU C CA 1
ATOM 8877 C C . LEU B 2 425 ? 135.611 99.930 102.857 1.00 154.31 425 LEU C C 1
ATOM 8878 O O . LEU B 2 425 ? 134.731 99.230 103.369 1.00 154.31 425 LEU C O 1
ATOM 8883 N N . GLU B 2 426 ? 135.988 99.793 101.584 1.00 168.46 426 GLU C N 1
ATOM 8884 C CA . GLU B 2 426 ? 135.413 98.782 100.709 1.00 168.46 426 GLU C CA 1
ATOM 8885 C C . GLU B 2 426 ? 136.450 97.979 99.936 1.00 168.46 426 GLU C C 1
ATOM 8886 O O . GLU B 2 426 ? 136.078 96.990 99.294 1.00 168.46 426 GLU C O 1
ATOM 8892 N N . ALA B 2 427 ? 137.723 98.364 99.975 1.00 166.60 427 ALA C N 1
ATOM 8893 C CA . ALA B 2 427 ? 138.766 97.660 99.245 1.00 166.60 427 ALA C CA 1
ATOM 8894 C C . ALA B 2 427 ? 140.101 97.900 99.934 1.00 166.60 427 ALA C C 1
ATOM 8895 O O . ALA B 2 427 ? 140.237 98.792 100.776 1.00 166.60 427 ALA C O 1
ATOM 8897 N N . MET B 2 428 ? 141.086 97.084 99.568 1.00 169.99 428 MET C N 1
ATOM 8898 C CA . MET B 2 428 ? 142.420 97.215 100.135 1.00 169.99 428 MET C CA 1
ATOM 8899 C C . MET B 2 428 ? 143.071 98.521 99.692 1.00 169.99 428 MET C C 1
ATOM 8900 O O . MET B 2 428 ? 142.754 99.076 98.636 1.00 169.99 428 MET C O 1
ATOM 8905 N N . GLU B 2 429 ? 143.985 99.017 100.521 1.00 149.65 429 GLU C N 1
ATOM 8906 C CA . GLU B 2 429 ? 144.690 100.261 100.258 1.00 149.65 429 GLU C CA 1
ATOM 8907 C C . GLU B 2 429 ? 146.181 99.997 100.107 1.00 149.65 429 GLU C C 1
ATOM 8908 O O . GLU B 2 429 ? 146.714 99.014 100.630 1.00 149.65 429 GLU C O 1
ATOM 8914 N N . GLU B 2 430 ? 146.847 100.890 99.379 1.00 148.02 430 GLU C N 1
ATOM 8915 C CA . GLU B 2 430 ? 148.283 100.806 99.196 1.00 148.02 430 GLU C CA 1
ATOM 8916 C C . GLU B 2 430 ? 149.004 101.147 100.500 1.00 148.02 430 GLU C C 1
ATOM 8917 O O . GLU B 2 430 ? 148.452 101.831 101.366 1.00 148.02 430 GLU C O 1
ATOM 8923 N N . PRO B 2 431 ? 150.247 100.675 100.668 1.00 137.23 431 PRO C N 1
ATOM 8924 C CA . PRO B 2 431 ? 150.978 100.964 101.911 1.00 137.23 431 PRO C CA 1
ATOM 8925 C C . PRO B 2 431 ? 151.428 102.413 102.023 1.00 137.23 431 PRO C C 1
ATOM 8926 O O . PRO B 2 431 ? 152.625 102.709 101.942 1.00 137.23 431 PRO C O 1
ATOM 8930 N N . THR B 2 432 ? 150.476 103.323 102.210 1.00 109.19 432 THR C N 1
ATOM 8931 C CA . THR B 2 432 ? 150.768 104.730 102.439 1.00 109.19 432 THR C CA 1
ATOM 8932 C C . THR B 2 432 ? 150.974 104.964 103.937 1.00 109.19 432 THR C C 1
ATOM 8933 O O . THR B 2 432 ? 151.164 104.023 104.712 1.00 109.19 432 THR C O 1
ATOM 8937 N N . GLN B 2 433 ? 150.961 106.233 104.358 1.00 78.23 433 GLN C N 1
ATOM 8938 C CA . GLN B 2 433 ? 151.112 106.541 105.778 1.00 78.23 433 GLN C CA 1
ATOM 8939 C C . GLN B 2 433 ? 149.979 105.935 106.599 1.00 78.23 433 GLN C C 1
ATOM 8940 O O . GLN B 2 433 ? 150.213 105.372 107.679 1.00 78.23 433 GLN C O 1
ATOM 8946 N N . THR B 2 434 ? 148.743 106.039 106.103 1.00 70.24 434 THR C N 1
ATOM 8947 C CA . THR B 2 434 ? 147.630 105.369 106.765 1.00 70.24 434 THR C CA 1
ATOM 8948 C C . THR B 2 434 ? 147.857 103.868 106.835 1.00 70.24 434 THR C C 1
ATOM 8949 O O . THR B 2 434 ? 147.450 103.224 107.806 1.00 70.24 434 THR C O 1
ATOM 8953 N N . GLY B 2 435 ? 148.512 103.296 105.824 1.00 68.04 435 GLY C N 1
ATOM 8954 C CA . GLY B 2 435 ? 148.875 101.892 105.894 1.00 68.04 435 GLY C CA 1
ATOM 8955 C C . GLY B 2 435 ? 149.815 101.595 107.046 1.00 68.04 435 GLY C C 1
ATOM 8956 O O . GLY B 2 435 ? 149.662 100.589 107.741 1.00 68.04 435 GLY C O 1
ATOM 8957 N N . SER B 2 436 ? 150.797 102.472 107.270 1.00 58.69 436 SER C N 1
ATOM 8958 C CA . SER B 2 436 ? 151.707 102.288 108.395 1.00 58.69 436 SER C CA 1
ATOM 8959 C C . SER B 2 436 ? 150.970 102.392 109.725 1.00 58.69 436 SER C C 1
ATOM 8960 O O . SER B 2 436 ? 151.213 101.598 110.644 1.00 58.69 436 SER C O 1
ATOM 8963 N N . ASN B 2 437 ? 150.061 103.363 109.846 1.00 53.09 437 ASN C N 1
ATOM 8964 C CA . ASN B 2 437 ? 149.288 103.490 111.079 1.00 53.09 437 ASN C CA 1
ATOM 8965 C C . ASN B 2 437 ? 148.427 102.255 111.323 1.00 53.09 437 ASN C C 1
ATOM 8966 O O . ASN B 2 437 ? 148.347 101.753 112.452 1.00 53.09 437 ASN C O 1
ATOM 8971 N N . LEU B 2 438 ? 147.774 101.750 110.274 1.00 48.43 438 LEU C N 1
ATOM 8972 C CA . LEU B 2 438 ? 146.932 100.572 110.431 1.00 48.43 438 LEU C CA 1
ATOM 8973 C C . LEU B 2 438 ? 147.762 99.342 110.767 1.00 48.43 438 LEU C C 1
ATOM 8974 O O . LEU B 2 438 ? 147.321 98.488 111.542 1.00 48.43 438 LEU C O 1
ATOM 8979 N N . HIS B 2 439 ? 148.967 99.231 110.204 1.00 47.24 439 HIS C N 1
ATOM 8980 C CA . HIS B 2 439 ? 149.845 98.126 110.576 1.00 47.24 439 HIS C CA 1
ATOM 8981 C C . HIS B 2 439 ? 150.254 98.220 112.040 1.00 47.24 439 HIS C C 1
ATOM 8982 O O . HIS B 2 439 ? 150.308 97.205 112.747 1.00 47.24 439 HIS C O 1
ATOM 8989 N N . MET B 2 440 ? 150.548 99.433 112.513 1.00 46.77 440 MET C N 1
ATOM 8990 C CA . MET B 2 440 ? 150.874 99.609 113.925 1.00 46.77 440 MET C CA 1
ATOM 8991 C C . MET B 2 440 ? 149.709 99.193 114.813 1.00 46.77 440 MET C C 1
ATOM 8992 O O . MET B 2 440 ? 149.898 98.495 115.815 1.00 46.77 440 MET C O 1
ATOM 8997 N N . LEU B 2 441 ? 148.491 99.596 114.451 1.00 34.07 441 LEU C N 1
ATOM 8998 C CA . LEU B 2 441 ? 147.325 99.215 115.246 1.00 34.07 441 LEU C CA 1
ATOM 8999 C C . LEU B 2 441 ? 147.092 97.706 115.213 1.00 34.07 441 LEU C C 1
ATOM 9000 O O . LEU B 2 441 ? 146.708 97.105 116.227 1.00 34.07 441 LEU C O 1
ATOM 9005 N N . ARG B 2 442 ? 147.296 97.084 114.051 1.00 35.30 442 ARG C N 1
ATOM 9006 C CA . ARG B 2 442 ? 147.107 95.644 113.932 1.00 35.30 442 ARG C CA 1
ATOM 9007 C C . ARG B 2 442 ? 148.120 94.890 114.780 1.00 35.30 442 ARG C C 1
ATOM 9008 O O . ARG B 2 442 ? 147.803 93.842 115.354 1.00 35.30 442 ARG C O 1
ATOM 9016 N N . GLY B 2 443 ? 149.348 95.401 114.867 1.00 28.97 443 GLY C N 1
ATOM 9017 C CA . GLY B 2 443 ? 150.296 94.831 115.807 1.00 28.97 443 GLY C CA 1
ATOM 9018 C C . GLY B 2 443 ? 149.974 95.146 117.253 1.00 28.97 443 GLY C C 1
ATOM 9019 O O . GLY B 2 443 ? 150.404 94.413 118.149 1.00 28.97 443 GLY C O 1
ATOM 9020 N N . GLN B 2 444 ? 149.229 96.225 117.494 1.00 26.96 444 GLN C N 1
ATOM 9021 C CA . GLN B 2 444 ? 148.851 96.613 118.849 1.00 26.96 444 GLN C CA 1
ATOM 9022 C C . GLN B 2 444 ? 147.735 95.747 119.421 1.00 26.96 444 GLN C C 1
ATOM 9023 O O . GLN B 2 444 ? 147.702 95.516 120.635 1.00 26.96 444 GLN C O 1
ATOM 9029 N N . VAL B 2 445 ? 146.817 95.280 118.569 1.00 19.73 445 VAL C N 1
ATOM 9030 C CA . VAL B 2 445 ? 145.597 94.622 119.058 1.00 19.73 445 VAL C CA 1
ATOM 9031 C C . VAL B 2 445 ? 145.869 93.479 120.039 1.00 19.73 445 VAL C C 1
ATOM 9032 O O . VAL B 2 445 ? 145.175 93.401 121.064 1.00 19.73 445 VAL C O 1
ATOM 9036 N N . PRO B 2 446 ? 146.813 92.560 119.788 1.00 16.39 446 PRO C N 1
ATOM 9037 C CA . PRO B 2 446 ? 147.033 91.480 120.766 1.00 16.39 446 PRO C CA 1
ATOM 9038 C C . PRO B 2 446 ? 147.357 91.973 122.166 1.00 16.39 446 PRO C C 1
ATOM 9039 O O . PRO B 2 446 ? 146.884 91.388 123.148 1.00 16.39 446 PRO C O 1
ATOM 9043 N N . LEU B 2 447 ? 148.147 93.042 122.287 1.00 14.79 447 LEU C N 1
ATOM 9044 C CA . LEU B 2 447 ? 148.479 93.563 123.609 1.00 14.79 447 LEU C CA 1
ATOM 9045 C C . LEU B 2 447 ? 147.252 94.143 124.298 1.00 14.79 447 LEU C C 1
ATOM 9046 O O . LEU B 2 447 ? 147.066 93.957 125.506 1.00 14.79 447 LEU C O 1
ATOM 9051 N N . VAL B 2 448 ? 146.399 94.842 123.546 1.00 7.13 448 VAL C N 1
ATOM 9052 C CA . VAL B 2 448 ? 145.172 95.384 124.124 1.00 7.13 448 VAL C CA 1
ATOM 9053 C C . VAL B 2 448 ? 144.292 94.257 124.640 1.00 7.13 448 VAL C C 1
ATOM 9054 O O . VAL B 2 448 ? 143.753 94.324 125.751 1.00 7.13 448 VAL C O 1
ATOM 9058 N N . VAL B 2 449 ? 144.134 93.199 123.840 1.00 14.55 449 VAL C N 1
ATOM 9059 C CA . VAL B 2 449 ? 143.288 92.083 124.258 1.00 14.55 449 VAL C CA 1
ATOM 9060 C C . VAL B 2 449 ? 143.866 91.403 125.493 1.00 14.55 449 VAL C C 1
ATOM 9061 O O . VAL B 2 449 ? 143.136 91.076 126.437 1.00 14.55 449 VAL C O 1
ATOM 9065 N N . LYS B 2 450 ? 145.183 91.188 125.513 1.00 14.76 450 LYS C N 1
ATOM 9066 C CA . LYS B 2 450 ? 145.808 90.548 126.666 1.00 14.76 450 LYS C CA 1
ATOM 9067 C C . LYS B 2 450 ? 145.640 91.391 127.926 1.00 14.76 450 LYS C C 1
ATOM 9068 O O . LYS B 2 450 ? 145.397 90.854 129.013 1.00 14.76 450 LYS C O 1
ATOM 9074 N N . ALA B 2 451 ? 145.762 92.715 127.802 1.00 13.07 451 ALA C N 1
ATOM 9075 C CA . ALA B 2 451 ? 145.619 93.573 128.973 1.00 13.07 451 ALA C CA 1
ATOM 9076 C C . ALA B 2 451 ? 144.170 93.678 129.430 1.00 13.07 451 ALA C C 1
ATOM 9077 O O . ALA B 2 451 ? 143.915 93.873 130.623 1.00 13.07 451 ALA C O 1
ATOM 9079 N N . LEU B 2 452 ? 143.215 93.561 128.512 1.00 12.04 452 LEU C N 1
ATOM 9080 C CA . LEU B 2 452 ? 141.805 93.690 128.855 1.00 12.04 452 LEU C CA 1
ATOM 9081 C C . LEU B 2 452 ? 141.134 92.361 129.172 1.00 12.04 452 LEU C C 1
ATOM 9082 O O . LEU B 2 452 ? 139.951 92.356 129.524 1.00 12.04 452 LEU C O 1
ATOM 9087 N N . GLN B 2 453 ? 141.847 91.241 129.048 1.00 19.20 453 GLN C N 1
ATOM 9088 C CA . GLN B 2 453 ? 141.217 89.938 129.244 1.00 19.20 453 GLN C CA 1
ATOM 9089 C C . GLN B 2 453 ? 140.686 89.774 130.663 1.00 19.20 453 GLN C C 1
ATOM 9090 O O . GLN B 2 453 ? 139.565 89.293 130.861 1.00 19.20 453 GLN C O 1
ATOM 9096 N N . ARG B 2 454 ? 141.472 90.170 131.664 1.00 23.21 454 ARG C N 1
ATOM 9097 C CA . ARG B 2 454 ? 141.073 89.939 133.049 1.00 23.21 454 ARG C CA 1
ATOM 9098 C C . ARG B 2 454 ? 139.913 90.837 133.460 1.00 23.21 454 ARG C C 1
ATOM 9099 O O . ARG B 2 454 ? 139.048 90.422 134.239 1.00 23.21 454 ARG C O 1
ATOM 9107 N N . GLN B 2 455 ? 139.879 92.072 132.955 1.00 20.42 455 GLN C N 1
ATOM 9108 C CA . GLN B 2 455 ? 138.875 93.032 133.399 1.00 20.42 455 GLN C CA 1
ATOM 9109 C C . GLN B 2 455 ? 137.462 92.649 132.982 1.00 20.42 455 GLN C C 1
ATOM 9110 O O . GLN B 2 455 ? 136.504 93.098 133.618 1.00 20.42 455 GLN C O 1
ATOM 9116 N N . LEU B 2 456 ? 137.306 91.836 131.935 1.00 18.01 456 LEU C N 1
ATOM 9117 C CA . LEU B 2 456 ? 135.971 91.482 131.464 1.00 18.01 456 LEU C CA 1
ATOM 9118 C C . LEU B 2 456 ? 135.191 90.671 132.490 1.00 18.01 456 LEU C C 1
ATOM 9119 O O . LEU B 2 456 ? 133.961 90.598 132.398 1.00 18.01 456 LEU C O 1
ATOM 9124 N N . LYS B 2 457 ? 135.872 90.064 133.461 1.00 26.53 457 LYS C N 1
ATOM 9125 C CA . LYS B 2 457 ? 135.225 89.342 134.548 1.00 26.53 457 LYS C CA 1
ATOM 9126 C C . LYS B 2 457 ? 135.376 90.063 135.883 1.00 26.53 457 LYS C C 1
ATOM 9127 O O . LYS B 2 457 ? 135.318 89.427 136.940 1.00 26.53 457 LYS C O 1
ATOM 9133 N N . ASP B 2 458 ? 135.580 91.377 135.852 1.00 30.28 458 ASP C N 1
ATOM 9134 C CA . ASP B 2 458 ? 135.649 92.166 137.072 1.00 30.28 458 ASP C CA 1
ATOM 9135 C C . ASP B 2 458 ? 134.268 92.273 137.708 1.00 30.28 458 ASP C C 1
ATOM 9136 O O . ASP B 2 458 ? 133.239 92.137 137.042 1.00 30.28 458 ASP C O 1
ATOM 9141 N N . ARG B 2 459 ? 134.251 92.520 139.019 1.00 31.60 459 ARG C N 1
ATOM 9142 C CA . ARG B 2 459 ? 132.981 92.652 139.723 1.00 31.60 459 ARG C CA 1
ATOM 9143 C C . ARG B 2 459 ? 132.321 93.998 139.452 1.00 31.60 459 ARG C C 1
ATOM 9144 O O . ARG B 2 459 ? 131.091 94.108 139.520 1.00 31.60 459 ARG C O 1
ATOM 9152 N N . SER B 2 460 ? 133.106 95.024 139.137 1.00 27.53 460 SER C N 1
ATOM 9153 C CA . SER B 2 460 ? 132.550 96.354 138.939 1.00 27.53 460 SER C CA 1
ATOM 9154 C C . SER B 2 460 ? 131.877 96.469 137.578 1.00 27.53 460 SER C C 1
ATOM 9155 O O . SER B 2 460 ? 132.362 95.934 136.578 1.00 27.53 460 SER C O 1
ATOM 9158 N N . VAL B 2 461 ? 130.745 97.174 137.548 1.00 20.49 461 VAL C N 1
ATOM 9159 C CA . VAL B 2 461 ? 130.038 97.406 136.292 1.00 20.49 461 VAL C CA 1
ATOM 9160 C C . VAL B 2 461 ? 130.817 98.373 135.408 1.00 20.49 461 VAL C C 1
ATOM 9161 O O . VAL B 2 461 ? 130.883 98.204 134.182 1.00 20.49 461 VAL C O 1
ATOM 9165 N N . ARG B 2 462 ? 131.419 99.399 136.014 1.00 19.66 462 ARG C N 1
ATOM 9166 C CA . ARG B 2 462 ? 132.060 100.457 135.240 1.00 19.66 462 ARG C CA 1
ATOM 9167 C C . ARG B 2 462 ? 133.225 99.927 134.413 1.00 19.66 462 ARG C C 1
ATOM 9168 O O . ARG B 2 462 ? 133.378 100.290 133.240 1.00 19.66 462 ARG C O 1
ATOM 9176 N N . ALA B 2 463 ? 134.061 99.072 135.005 1.00 14.97 463 ALA C N 1
ATOM 9177 C CA . ALA B 2 463 ? 135.204 98.541 134.271 1.00 14.97 463 ALA C CA 1
ATOM 9178 C C . ALA B 2 463 ? 134.757 97.701 133.083 1.00 14.97 463 ALA C C 1
ATOM 9179 O O . ALA B 2 463 ? 135.320 97.813 131.987 1.00 14.97 463 ALA C O 1
ATOM 9181 N N . ARG B 2 464 ? 133.745 96.854 133.278 1.00 15.45 464 ARG C N 1
ATOM 9182 C CA . ARG B 2 464 ? 133.253 96.030 132.181 1.00 15.45 464 ARG C CA 1
ATOM 9183 C C . ARG B 2 464 ? 132.656 96.888 131.075 1.00 15.45 464 ARG C C 1
ATOM 9184 O O . ARG B 2 464 ? 132.861 96.612 129.887 1.00 15.45 464 ARG C O 1
ATOM 9192 N N . GLN B 2 465 ? 131.917 97.936 131.442 1.00 17.85 465 GLN C N 1
ATOM 9193 C CA . GLN B 2 465 ? 131.366 98.829 130.427 1.00 17.85 465 GLN C CA 1
ATOM 9194 C C . GLN B 2 465 ? 132.475 99.521 129.643 1.00 17.85 465 GLN C C 1
ATOM 9195 O O . GLN B 2 465 ? 132.387 99.665 128.415 1.00 17.85 465 GLN C O 1
ATOM 9201 N N . GLY B 2 466 ? 133.529 99.954 130.335 1.00 3.67 466 GLY C N 1
ATOM 9202 C CA . GLY B 2 466 ? 134.650 100.569 129.643 1.00 3.67 466 GLY C CA 1
ATOM 9203 C C . GLY B 2 466 ? 135.342 99.612 128.692 1.00 3.67 466 GLY C C 1
ATOM 9204 O O . GLY B 2 466 ? 135.698 99.986 127.570 1.00 3.67 466 GLY C O 1
ATOM 9205 N N . CYS B 2 467 ? 135.544 98.366 129.126 1.00 8.61 467 CYS C N 1
ATOM 9206 C CA . CYS B 2 467 ? 136.157 97.374 128.250 1.00 8.61 467 CYS C CA 1
ATOM 9207 C C . CYS B 2 467 ? 135.296 97.120 127.022 1.00 8.61 467 CYS C C 1
ATOM 9208 O O . CYS B 2 467 ? 135.813 97.009 125.903 1.00 8.61 467 CYS C O 1
ATOM 9211 N N . PHE B 2 468 ? 133.979 97.024 127.209 1.00 4.64 468 PHE C N 1
ATOM 9212 C CA . PHE B 2 468 ? 133.087 96.808 126.076 1.00 4.64 468 PHE C CA 1
ATOM 9213 C C . PHE B 2 468 ? 133.176 97.958 125.083 1.00 4.64 468 PHE C C 1
ATOM 9214 O O . PHE B 2 468 ? 133.287 97.738 123.872 1.00 4.64 468 PHE C O 1
ATOM 9222 N N . SER B 2 469 ? 133.146 99.198 125.579 1.00 8.26 469 SER C N 1
ATOM 9223 C CA . SER B 2 469 ? 133.219 100.344 124.675 1.00 8.26 469 SER C CA 1
ATOM 9224 C C . SER B 2 469 ? 134.547 100.386 123.928 1.00 8.26 469 SER C C 1
ATOM 9225 O O . SER B 2 469 ? 134.580 100.624 122.711 1.00 8.26 469 SER C O 1
ATOM 9228 N N . LEU B 2 470 ? 135.657 100.155 124.635 1.00 4.87 470 LEU C N 1
ATOM 9229 C CA . LEU B 2 470 ? 136.962 100.210 123.985 1.00 4.87 470 LEU C CA 1
ATOM 9230 C C . LEU B 2 470 ? 137.099 99.123 122.929 1.00 4.87 470 LEU C C 1
ATOM 9231 O O . LEU B 2 470 ? 137.608 99.376 121.830 1.00 4.87 470 LEU C O 1
ATOM 9236 N N . LEU B 2 471 ? 136.652 97.904 123.240 1.00 6.58 471 LEU C N 1
ATOM 9237 C CA . LEU B 2 471 ? 136.764 96.822 122.270 1.00 6.58 471 LEU C CA 1
ATOM 9238 C C . LEU B 2 471 ? 135.848 97.055 121.078 1.00 6.58 471 LEU C C 1
ATOM 9239 O O . LEU B 2 471 ? 136.199 96.707 119.946 1.00 6.58 471 LEU C O 1
ATOM 9244 N N . THR B 2 472 ? 134.676 97.655 121.304 1.00 7.84 472 THR C N 1
ATOM 9245 C CA . THR B 2 472 ? 133.810 98.008 120.185 1.00 7.84 472 THR C CA 1
ATOM 9246 C C . THR B 2 472 ? 134.483 99.015 119.264 1.00 7.84 472 THR C C 1
ATOM 9247 O O . THR B 2 472 ? 134.441 98.868 118.037 1.00 7.84 472 THR C O 1
ATOM 9251 N N . GLU B 2 473 ? 135.119 100.042 119.835 1.00 11.10 473 GLU C N 1
ATOM 9252 C CA . GLU B 2 473 ? 135.818 101.019 119.000 1.00 11.10 473 GLU C CA 1
ATOM 9253 C C . GLU B 2 473 ? 136.963 100.372 118.228 1.00 11.10 473 GLU C C 1
ATOM 9254 O O . GLU B 2 473 ? 137.139 100.626 117.028 1.00 11.10 473 GLU C O 1
ATOM 9260 N N . LEU B 2 474 ? 137.745 99.524 118.900 1.00 6.90 474 LEU C N 1
ATOM 9261 C CA . LEU B 2 474 ? 138.871 98.875 118.238 1.00 6.90 474 LEU C CA 1
ATOM 9262 C C . LEU B 2 474 ? 138.399 97.978 117.101 1.00 6.90 474 LEU C C 1
ATOM 9263 O O . LEU B 2 474 ? 139.015 97.947 116.031 1.00 6.90 474 LEU C O 1
ATOM 9268 N N . ALA B 2 475 ? 137.309 97.239 117.313 1.00 16.35 475 ALA C N 1
ATOM 9269 C CA . ALA B 2 475 ? 136.755 96.421 116.240 1.00 16.35 475 ALA C CA 1
ATOM 9270 C C . ALA B 2 475 ? 136.250 97.288 115.096 1.00 16.35 475 ALA C C 1
ATOM 9271 O O . ALA B 2 475 ? 136.410 96.936 113.922 1.00 16.35 475 ALA C O 1
ATOM 9273 N N . GLY B 2 476 ? 135.632 98.425 115.418 1.00 27.07 476 GLY C N 1
ATOM 9274 C CA . GLY B 2 476 ? 135.135 99.302 114.373 1.00 27.07 476 GLY C CA 1
ATOM 9275 C C . GLY B 2 476 ? 136.239 99.845 113.488 1.00 27.07 476 GLY C C 1
ATOM 9276 O O . GLY B 2 476 ? 136.081 99.935 112.269 1.00 27.07 476 GLY C O 1
ATOM 9277 N N . VAL B 2 477 ? 137.372 100.219 114.088 1.00 24.64 477 VAL C N 1
ATOM 9278 C CA . VAL B 2 477 ? 138.475 100.745 113.288 1.00 24.64 477 VAL C CA 1
ATOM 9279 C C . VAL B 2 477 ? 139.111 99.643 112.447 1.00 24.64 477 VAL C C 1
ATOM 9280 O O . VAL B 2 477 ? 139.418 99.846 111.266 1.00 24.64 477 VAL C O 1
ATOM 9284 N N . LEU B 2 478 ? 139.310 98.459 113.028 1.00 28.15 478 LEU C N 1
ATOM 9285 C CA . LEU B 2 478 ? 139.960 97.337 112.350 1.00 28.15 478 LEU C CA 1
ATOM 9286 C C . LEU B 2 478 ? 138.994 96.162 112.262 1.00 28.15 478 LEU C C 1
ATOM 9287 O O . LEU B 2 478 ? 138.912 95.345 113.193 1.00 28.15 478 LEU C O 1
ATOM 9292 N N . PRO B 2 479 ? 138.245 96.036 111.170 1.00 30.23 479 PRO C N 1
ATOM 9293 C CA . PRO B 2 479 ? 137.363 94.876 111.017 1.00 30.23 479 PRO C CA 1
ATOM 9294 C C . PRO B 2 479 ? 138.157 93.592 110.849 1.00 30.23 479 PRO C C 1
ATOM 9295 O O . PRO B 2 479 ? 139.242 93.574 110.265 1.00 30.23 479 PRO C O 1
ATOM 9299 N N . GLY B 2 480 ? 137.596 92.504 111.371 1.00 39.46 480 GLY C N 1
ATOM 9300 C CA . GLY B 2 480 ? 138.205 91.199 111.215 1.00 39.46 480 GLY C CA 1
ATOM 9301 C C . GLY B 2 480 ? 139.492 90.985 111.975 1.00 39.46 480 GLY C C 1
ATOM 9302 O O . GLY B 2 480 ? 140.290 90.132 111.578 1.00 39.46 480 GLY C O 1
ATOM 9303 N N . SER B 2 481 ? 139.723 91.728 113.056 1.00 35.00 481 SER C N 1
ATOM 9304 C CA . SER B 2 481 ? 140.971 91.614 113.800 1.00 35.00 481 SER C CA 1
ATOM 9305 C C . SER B 2 481 ? 140.810 90.893 115.130 1.00 35.00 481 SER C C 1
ATOM 9306 O O . SER B 2 481 ? 141.785 90.332 115.642 1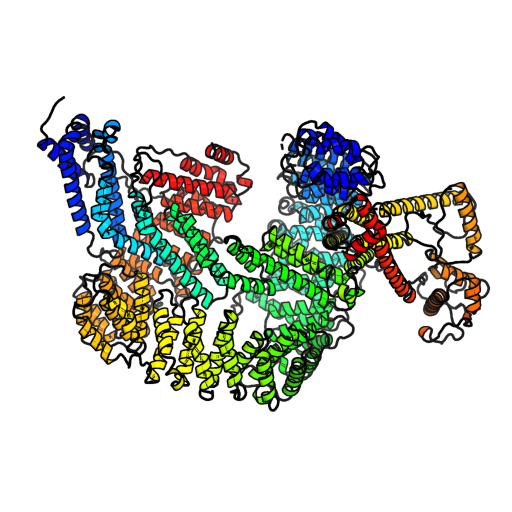.00 35.00 481 SER C O 1
ATOM 9309 N N . LEU B 2 482 ? 139.610 90.893 115.702 1.00 30.91 482 LEU C N 1
ATOM 9310 C CA . LEU B 2 482 ? 139.361 90.257 116.987 1.00 30.91 482 LEU C CA 1
ATOM 9311 C C . LEU B 2 482 ? 138.985 88.787 116.863 1.00 30.91 482 LEU C C 1
ATOM 9312 O O . LEU B 2 482 ? 138.699 88.152 117.883 1.00 30.91 482 LEU C O 1
ATOM 9317 N N . ALA B 2 483 ? 138.971 88.236 115.648 1.00 29.37 483 ALA C N 1
ATOM 9318 C CA . ALA B 2 483 ? 138.530 86.858 115.462 1.00 29.37 483 ALA C CA 1
ATOM 9319 C C . ALA B 2 483 ? 139.438 85.879 116.196 1.00 29.37 483 ALA C C 1
ATOM 9320 O O . ALA B 2 483 ? 138.961 84.964 116.878 1.00 29.37 483 ALA C O 1
ATOM 9322 N N . GLU B 2 484 ? 140.755 86.068 116.087 1.00 31.40 484 GLU C N 1
ATOM 9323 C CA . GLU B 2 484 ? 141.694 85.135 116.701 1.00 31.40 484 GLU C CA 1
ATOM 9324 C C . GLU B 2 484 ? 141.554 85.084 118.215 1.00 31.40 484 GLU C C 1
ATOM 9325 O O . GLU B 2 484 ? 141.977 84.101 118.833 1.00 31.40 484 GLU C O 1
ATOM 9331 N N . HIS B 2 485 ? 140.974 86.117 118.824 1.00 27.39 485 HIS C N 1
ATOM 9332 C CA . HIS B 2 485 ? 140.775 86.179 120.264 1.00 27.39 485 HIS C CA 1
ATOM 9333 C C . HIS B 2 485 ? 139.336 85.880 120.660 1.00 27.39 485 HIS C C 1
ATOM 9334 O O . HIS B 2 485 ? 138.934 86.188 121.787 1.00 27.39 485 HIS C O 1
ATOM 9341 N N . MET B 2 486 ? 138.555 85.298 119.752 1.00 23.03 486 MET C N 1
ATOM 9342 C CA . MET B 2 486 ? 137.163 84.983 120.064 1.00 23.03 486 MET C CA 1
ATOM 9343 C C . MET B 2 486 ? 136.987 84.075 121.278 1.00 23.03 486 MET C C 1
ATOM 9344 O O . MET B 2 486 ? 136.031 84.302 122.039 1.00 23.03 486 MET C O 1
ATOM 9349 N N . PRO B 2 487 ? 137.817 83.051 121.517 1.00 25.78 487 PRO C N 1
ATOM 9350 C CA . PRO B 2 487 ? 137.610 82.231 122.724 1.00 25.78 487 PRO C CA 1
ATOM 9351 C C . PRO B 2 487 ? 137.630 83.026 124.016 1.00 25.78 487 PRO C C 1
ATOM 9352 O O . PRO B 2 487 ? 136.989 82.616 124.991 1.00 25.78 487 PRO C O 1
ATOM 9356 N N . VAL B 2 488 ? 138.346 84.147 124.059 1.00 24.08 488 VAL C N 1
ATOM 9357 C CA . VAL B 2 488 ? 138.363 84.977 125.260 1.00 24.08 488 VAL C CA 1
ATOM 9358 C C . VAL B 2 488 ? 137.112 85.843 125.332 1.00 24.08 488 VAL C C 1
ATOM 9359 O O . VAL B 2 488 ? 136.324 85.743 126.280 1.00 24.08 488 VAL C O 1
ATOM 9363 N N . LEU B 2 489 ? 136.905 86.686 124.314 1.00 20.19 489 LEU C N 1
ATOM 9364 C CA . LEU B 2 489 ? 135.817 87.660 124.336 1.00 20.19 489 LEU C CA 1
ATOM 9365 C C . LEU B 2 489 ? 134.480 86.998 124.634 1.00 20.19 489 LEU C C 1
ATOM 9366 O O . LEU B 2 489 ? 133.727 87.455 125.502 1.00 20.19 489 LEU C O 1
ATOM 9371 N N . VAL B 2 490 ? 134.188 85.891 123.945 1.00 18.74 490 VAL C N 1
ATOM 9372 C CA . VAL B 2 490 ? 132.914 85.201 124.135 1.00 18.74 490 VAL C CA 1
ATOM 9373 C C . VAL B 2 490 ? 132.710 84.865 125.603 1.00 18.74 490 VAL C C 1
ATOM 9374 O O . VAL B 2 490 ? 131.646 85.129 126.178 1.00 18.74 490 VAL C O 1
ATOM 9378 N N . SER B 2 491 ? 133.747 84.317 126.242 1.00 42.36 491 SER C N 1
ATOM 9379 C CA . SER B 2 491 ? 133.648 83.989 127.659 1.00 42.36 491 SER C CA 1
ATOM 9380 C C . SER B 2 491 ? 133.189 85.200 128.456 1.00 42.36 491 SER C C 1
ATOM 9381 O O . SER B 2 491 ? 132.217 85.126 129.217 1.00 42.36 491 SER C O 1
ATOM 9384 N N . GLY B 2 492 ? 133.837 86.345 128.233 1.00 13.90 492 GLY C N 1
ATOM 9385 C CA . GLY B 2 492 ? 133.449 87.547 128.948 1.00 13.90 492 GLY C CA 1
ATOM 9386 C C . GLY B 2 492 ? 131.984 87.878 128.759 1.00 13.90 492 GLY C C 1
ATOM 9387 O O . GLY B 2 492 ? 131.280 88.191 129.724 1.00 13.90 492 GLY C O 1
ATOM 9388 N N . ILE B 2 493 ? 131.491 87.757 127.524 1.00 21.37 493 ILE C N 1
ATOM 9389 C CA . ILE B 2 493 ? 130.090 88.066 127.261 1.00 21.37 493 ILE C CA 1
ATOM 9390 C C . ILE B 2 493 ? 129.192 87.188 128.117 1.00 21.37 493 ILE C C 1
ATOM 9391 O O . ILE B 2 493 ? 128.230 87.669 128.729 1.00 21.37 493 ILE C O 1
ATOM 9396 N N . ILE B 2 494 ? 129.517 85.897 128.216 1.00 16.90 494 ILE C N 1
ATOM 9397 C CA . ILE B 2 494 ? 128.690 84.998 129.014 1.00 16.90 494 ILE C CA 1
ATOM 9398 C C . ILE B 2 494 ? 128.649 85.469 130.460 1.00 16.90 494 ILE C C 1
ATOM 9399 O O . ILE B 2 494 ? 127.596 85.441 131.108 1.00 16.90 494 ILE C O 1
ATOM 9404 N N . PHE B 2 495 ? 129.783 85.955 130.973 1.00 19.94 495 PHE C N 1
ATOM 9405 C CA . PHE B 2 495 ? 129.822 86.394 132.362 1.00 19.94 495 PHE C CA 1
ATOM 9406 C C . PHE B 2 495 ? 128.877 87.560 132.605 1.00 19.94 495 PHE C C 1
ATOM 9407 O O . PHE B 2 495 ? 128.383 87.733 133.724 1.00 19.94 495 PHE C O 1
ATOM 9415 N N . SER B 2 496 ? 128.600 88.358 131.580 1.00 20.94 496 SER C N 1
ATOM 9416 C CA . SER B 2 496 ? 127.686 89.479 131.737 1.00 20.94 496 SER C CA 1
ATOM 9417 C C . SER B 2 496 ? 126.259 89.134 131.343 1.00 20.94 496 SER C C 1
ATOM 9418 O O . SER B 2 496 ? 125.387 90.004 131.415 1.00 20.94 496 SER C O 1
ATOM 9421 N N . LEU B 2 497 ? 125.999 87.894 130.929 1.00 22.64 497 LEU C N 1
ATOM 9422 C CA . LEU B 2 497 ? 124.648 87.477 130.583 1.00 22.64 497 LEU C CA 1
ATOM 9423 C C . LEU B 2 497 ? 123.985 86.643 131.669 1.00 22.64 497 LEU C C 1
ATOM 9424 O O . LEU B 2 497 ? 122.753 86.623 131.747 1.00 22.64 497 LEU C O 1
ATOM 9429 N N . ALA B 2 498 ? 124.767 85.963 132.501 1.00 39.73 498 ALA C N 1
ATOM 9430 C CA . ALA B 2 498 ? 124.242 85.242 133.650 1.00 39.73 498 ALA C CA 1
ATOM 9431 C C . ALA B 2 498 ? 124.161 86.110 134.898 1.00 39.73 498 ALA C C 1
ATOM 9432 O O . ALA B 2 498 ? 123.681 85.638 135.934 1.00 39.73 498 ALA C O 1
ATOM 9434 N N . ASP B 2 499 ? 124.620 87.356 134.824 1.00 44.81 499 ASP C N 1
ATOM 9435 C CA . ASP B 2 499 ? 124.560 88.256 135.967 1.00 44.81 499 ASP C CA 1
ATOM 9436 C C . ASP B 2 499 ? 123.112 88.559 136.332 1.00 44.81 499 ASP C C 1
ATOM 9437 O O . ASP B 2 499 ? 122.282 88.845 135.465 1.00 44.81 499 ASP C O 1
ATOM 9442 N N . ARG B 2 500 ? 122.810 88.492 137.626 1.00 56.86 500 ARG C N 1
ATOM 9443 C CA . ARG B 2 500 ? 121.453 88.694 138.119 1.00 56.86 500 ARG C CA 1
ATOM 9444 C C . ARG B 2 500 ? 121.355 89.809 139.147 1.00 56.86 500 ARG C C 1
ATOM 9445 O O . ARG B 2 500 ? 120.391 90.583 139.124 1.00 56.86 500 ARG C O 1
ATOM 9453 N N . SER B 2 501 ? 122.328 89.910 140.057 1.00 69.43 501 SER C N 1
ATOM 9454 C CA . SER B 2 501 ? 122.209 90.842 141.175 1.00 69.43 501 SER C CA 1
ATOM 9455 C C . SER B 2 501 ? 122.229 92.294 140.711 1.00 69.43 501 SER C C 1
ATOM 9456 O O . SER B 2 501 ? 121.407 93.103 141.157 1.00 69.43 501 SER C O 1
ATOM 9459 N N . SER B 2 502 ? 123.149 92.642 139.816 1.00 63.10 502 SER C N 1
ATOM 9460 C CA . SER B 2 502 ? 123.320 94.030 139.413 1.00 63.10 502 SER C CA 1
ATOM 9461 C C . SER B 2 502 ? 122.152 94.479 138.536 1.00 63.10 502 SER C C 1
ATOM 9462 O O . SER B 2 502 ? 121.198 93.738 138.284 1.00 63.10 502 SER C O 1
ATOM 9465 N N . SER B 2 503 ? 122.234 95.721 138.067 1.00 57.61 503 SER C N 1
ATOM 9466 C CA . SER B 2 503 ? 121.189 96.284 137.229 1.00 57.61 503 SER C CA 1
ATOM 9467 C C . SER B 2 503 ? 121.183 95.614 135.855 1.00 57.61 503 SER C C 1
ATOM 9468 O O . SER B 2 503 ? 122.058 94.812 135.514 1.00 57.61 503 SER C O 1
ATOM 9471 N N . SER B 2 504 ? 120.168 95.952 135.059 1.00 39.46 504 SER C N 1
ATOM 9472 C CA . SER B 2 504 ? 120.052 95.428 133.704 1.00 39.46 504 SER C CA 1
ATOM 9473 C C . SER B 2 504 ? 120.920 96.178 132.703 1.00 39.46 504 SER C C 1
ATOM 9474 O O . SER B 2 504 ? 120.991 95.767 131.538 1.00 39.46 504 SER C O 1
ATOM 9477 N N . THR B 2 505 ? 121.576 97.261 133.126 1.00 33.62 505 THR C N 1
ATOM 9478 C CA . THR B 2 505 ? 122.427 98.015 132.213 1.00 33.62 505 THR C CA 1
ATOM 9479 C C . THR B 2 505 ? 123.584 97.166 131.706 1.00 33.62 505 THR C C 1
ATOM 9480 O O . THR B 2 505 ? 123.924 97.213 130.518 1.00 33.62 505 THR C O 1
ATOM 9484 N N . ILE B 2 506 ? 124.198 96.376 132.587 1.00 26.87 506 ILE C N 1
ATOM 9485 C CA . ILE B 2 506 ? 125.310 95.535 132.159 1.00 26.87 506 ILE C CA 1
ATOM 9486 C C . ILE B 2 506 ? 124.827 94.462 131.189 1.00 26.87 506 ILE C C 1
ATOM 9487 O O . ILE B 2 506 ? 125.509 94.146 130.207 1.00 26.87 506 ILE C O 1
ATOM 9492 N N . ARG B 2 507 ? 123.642 93.898 131.432 1.00 21.91 507 ARG C N 1
ATOM 9493 C CA . ARG B 2 507 ? 123.100 92.889 130.526 1.00 21.91 507 ARG C CA 1
ATOM 9494 C C . ARG B 2 507 ? 122.836 93.477 129.146 1.00 21.91 507 ARG C C 1
ATOM 9495 O O . ARG B 2 507 ? 123.191 92.880 128.120 1.00 21.91 507 ARG C O 1
ATOM 9503 N N . MET B 2 508 ? 122.220 94.659 129.102 1.00 22.32 508 MET C N 1
ATOM 9504 C CA . MET B 2 508 ? 121.939 95.285 127.815 1.00 22.32 508 MET C CA 1
ATOM 9505 C C . MET B 2 508 ? 123.225 95.664 127.090 1.00 22.32 508 MET C C 1
ATOM 9506 O O . MET B 2 508 ? 123.307 95.546 125.862 1.00 22.32 508 MET C O 1
ATOM 9511 N N . ASP B 2 509 ? 124.245 96.110 127.828 1.00 21.85 509 ASP C N 1
ATOM 9512 C CA . ASP B 2 509 ? 125.516 96.435 127.188 1.00 21.85 509 ASP C CA 1
ATOM 9513 C C . ASP B 2 509 ? 126.203 95.189 126.646 1.00 21.85 509 ASP C C 1
ATOM 9514 O O . ASP B 2 509 ? 126.813 95.231 125.571 1.00 21.85 509 ASP C O 1
ATOM 9519 N N . ALA B 2 510 ? 126.113 94.068 127.365 1.00 18.33 510 ALA C N 1
ATOM 9520 C CA . ALA B 2 510 ? 126.663 92.820 126.847 1.00 18.33 510 ALA C CA 1
ATOM 9521 C C . ALA B 2 510 ? 125.961 92.402 125.564 1.00 18.33 510 ALA C C 1
ATOM 9522 O O . ALA B 2 510 ? 126.609 91.972 124.600 1.00 18.33 510 ALA C O 1
ATOM 9524 N N . LEU B 2 511 ? 124.632 92.523 125.530 1.00 17.33 511 LEU C N 1
ATOM 9525 C CA . LEU B 2 511 ? 123.899 92.160 124.321 1.00 17.33 511 LEU C CA 1
ATOM 9526 C C . LEU B 2 511 ? 124.261 93.075 123.156 1.00 17.33 511 LEU C C 1
ATOM 9527 O O . LEU B 2 511 ? 124.410 92.614 122.017 1.00 17.33 511 LEU C O 1
ATOM 9532 N N . ALA B 2 512 ? 124.412 94.376 123.418 1.00 19.65 512 ALA C N 1
ATOM 9533 C CA . ALA B 2 512 ? 124.803 95.298 122.354 1.00 19.65 512 ALA C CA 1
ATOM 9534 C C . ALA B 2 512 ? 126.202 94.988 121.835 1.00 19.65 512 ALA C C 1
ATOM 9535 O O . ALA B 2 512 ? 126.455 95.058 120.625 1.00 19.65 512 ALA C O 1
ATOM 9537 N N . PHE B 2 513 ? 127.127 94.645 122.734 1.00 49.25 513 PHE C N 1
ATOM 9538 C CA . PHE B 2 513 ? 128.466 94.261 122.299 1.00 49.25 513 PHE C CA 1
ATOM 9539 C C . PHE B 2 513 ? 128.425 93.005 121.440 1.00 49.25 513 PHE C C 1
ATOM 9540 O O . PHE B 2 513 ? 129.131 92.914 120.429 1.00 49.25 513 PHE C O 1
ATOM 9548 N N . LEU B 2 514 ? 127.608 92.022 121.826 1.00 14.54 514 LEU C N 1
ATOM 9549 C CA . LEU B 2 514 ? 127.492 90.813 121.016 1.00 14.54 514 LEU C CA 1
ATOM 9550 C C . LEU B 2 514 ? 126.925 91.126 119.637 1.00 14.54 514 LEU C C 1
ATOM 9551 O O . LEU B 2 514 ? 127.382 90.573 118.630 1.00 14.54 514 LEU C O 1
ATOM 9556 N N . GLN B 2 515 ? 125.925 92.007 119.571 1.00 12.97 515 GLN C N 1
ATOM 9557 C CA . GLN B 2 515 ? 125.362 92.380 118.276 1.00 12.97 515 GLN C CA 1
ATOM 9558 C C . GLN B 2 515 ? 126.402 93.067 117.399 1.00 12.97 515 GLN C C 1
ATOM 9559 O O . GLN B 2 515 ? 126.513 92.771 116.202 1.00 12.97 515 GLN C O 1
ATOM 9565 N N . GLY B 2 516 ? 127.186 93.976 117.979 1.00 13.14 516 GLY C N 1
ATOM 9566 C CA . GLY B 2 516 ? 128.245 94.612 117.211 1.00 13.14 516 GLY C CA 1
ATOM 9567 C C . GLY B 2 516 ? 129.283 93.622 116.718 1.00 13.14 516 GLY C C 1
ATOM 9568 O O . GLY B 2 516 ? 129.729 93.691 115.568 1.00 13.14 516 GLY C O 1
ATOM 9569 N N . LEU B 2 517 ? 129.675 92.680 117.579 1.00 13.91 517 LEU C N 1
ATOM 9570 C CA . LEU B 2 517 ? 130.654 91.673 117.184 1.00 13.91 517 LEU C CA 1
ATOM 9571 C C . LEU B 2 517 ? 130.125 90.808 116.050 1.00 13.91 517 LEU C C 1
ATOM 9572 O O . LEU B 2 517 ? 130.872 90.447 115.135 1.00 13.91 517 LEU C O 1
ATOM 9577 N N . LEU B 2 518 ? 128.840 90.453 116.100 1.00 12.93 518 LEU C N 1
ATOM 9578 C CA . LEU B 2 518 ? 128.234 89.719 114.993 1.00 12.93 518 LEU C CA 1
ATOM 9579 C C . LEU B 2 518 ? 128.252 90.547 113.719 1.00 12.93 518 LEU C C 1
ATOM 9580 O O . LEU B 2 518 ? 128.454 90.013 112.622 1.00 12.93 518 LEU C O 1
ATOM 9585 N N . GLY B 2 519 ? 128.030 91.855 113.843 1.00 16.69 519 GLY C N 1
ATOM 9586 C CA . GLY B 2 519 ? 128.053 92.710 112.670 1.00 16.69 519 GLY C CA 1
ATOM 9587 C C . GLY B 2 519 ? 129.426 92.818 112.033 1.00 16.69 519 GLY C C 1
ATOM 9588 O O . GLY B 2 519 ? 129.544 92.889 110.807 1.00 16.69 519 GLY C O 1
ATOM 9589 N N . THR B 2 520 ? 130.482 92.832 112.848 1.00 25.01 520 THR C N 1
ATOM 9590 C CA . THR B 2 520 ? 131.818 93.130 112.332 1.00 25.01 520 THR C CA 1
ATOM 9591 C C . THR B 2 520 ? 132.602 91.878 111.932 1.00 25.01 520 THR C C 1
ATOM 9592 O O . THR B 2 520 ? 132.998 91.735 110.772 1.00 25.01 520 THR C O 1
ATOM 9596 N N . GLU B 2 521 ? 132.837 90.973 112.879 1.00 26.61 521 GLU C N 1
ATOM 9597 C CA . GLU B 2 521 ? 133.699 89.826 112.633 1.00 26.61 521 GLU C CA 1
ATOM 9598 C C . GLU B 2 521 ? 133.051 88.849 111.653 1.00 26.61 521 GLU C C 1
ATOM 9599 O O . GLU B 2 521 ? 131.828 88.825 111.501 1.00 26.61 521 GLU C O 1
ATOM 9605 N N . PRO B 2 522 ? 133.856 88.037 110.968 1.00 28.49 522 PRO C N 1
ATOM 9606 C CA . PRO B 2 522 ? 133.289 87.028 110.069 1.00 28.49 522 PRO C CA 1
ATOM 9607 C C . PRO B 2 522 ? 132.514 85.966 110.831 1.00 28.49 522 PRO C C 1
ATOM 9608 O O . PRO B 2 522 ? 132.784 85.682 112.001 1.00 28.49 522 PRO C O 1
ATOM 9612 N N . ALA B 2 523 ? 131.535 85.375 110.142 1.00 33.23 523 ALA C N 1
ATOM 9613 C CA . ALA B 2 523 ? 130.638 84.418 110.782 1.00 33.23 523 ALA C CA 1
ATOM 9614 C C . ALA B 2 523 ? 131.359 83.152 111.227 1.00 33.23 523 ALA C C 1
ATOM 9615 O O . ALA B 2 523 ? 131.038 82.605 112.288 1.00 33.23 523 ALA C O 1
ATOM 9617 N N . GLU B 2 524 ? 132.331 82.680 110.441 1.00 35.30 524 GLU C N 1
ATOM 9618 C CA . GLU B 2 524 ? 132.942 81.378 110.699 1.00 35.30 524 GLU C CA 1
ATOM 9619 C C . GLU B 2 524 ? 133.504 81.286 112.112 1.00 35.30 524 GLU C C 1
ATOM 9620 O O . GLU B 2 524 ? 133.409 80.235 112.759 1.00 35.30 524 GLU C O 1
ATOM 9626 N N . ALA B 2 525 ? 134.068 82.385 112.620 1.00 30.01 525 ALA C N 1
ATOM 9627 C CA . ALA B 2 525 ? 134.713 82.365 113.928 1.00 30.01 525 ALA C CA 1
ATOM 9628 C C . ALA B 2 525 ? 133.743 82.049 115.056 1.00 30.01 525 ALA C C 1
ATOM 9629 O O . ALA B 2 525 ? 134.185 81.700 116.155 1.00 30.01 525 ALA C O 1
ATOM 9631 N N . PHE B 2 526 ? 132.439 82.164 114.819 1.00 24.77 526 PHE C N 1
ATOM 9632 C CA . PHE B 2 526 ? 131.451 81.853 115.841 1.00 24.77 526 PHE C CA 1
ATOM 9633 C C . PHE B 2 526 ? 131.068 80.381 115.878 1.00 24.77 526 PHE C C 1
ATOM 9634 O O . PHE B 2 526 ? 130.324 79.978 116.778 1.00 24.77 526 PHE C O 1
ATOM 9642 N N . HIS B 2 527 ? 131.539 79.574 114.926 1.00 29.08 527 HIS C N 1
ATOM 9643 C CA . HIS B 2 527 ? 131.089 78.185 114.855 1.00 29.08 527 HIS C CA 1
ATOM 9644 C C . HIS B 2 527 ? 131.471 77.358 116.078 1.00 29.08 527 HIS C C 1
ATOM 9645 O O . HIS B 2 527 ? 130.588 76.678 116.629 1.00 29.08 527 HIS C O 1
ATOM 9652 N N . PRO B 2 528 ? 132.724 77.345 116.548 1.00 25.60 528 PRO C N 1
ATOM 9653 C CA . PRO B 2 528 ? 133.044 76.500 117.712 1.00 25.60 528 PRO C CA 1
ATOM 9654 C C . PRO B 2 528 ? 132.302 76.878 118.984 1.00 25.60 528 PRO C C 1
ATOM 9655 O O . PRO B 2 528 ? 132.022 75.997 119.806 1.00 25.60 528 PRO C O 1
ATOM 9659 N N . HIS B 2 529 ? 131.980 78.154 119.180 1.00 26.58 529 HIS C N 1
ATOM 9660 C CA . HIS B 2 529 ? 131.407 78.627 120.433 1.00 26.58 529 HIS C CA 1
ATOM 9661 C C . HIS B 2 529 ? 129.888 78.717 120.411 1.00 26.58 529 HIS C C 1
ATOM 9662 O O . HIS B 2 529 ? 129.299 79.190 121.386 1.00 26.58 529 HIS C O 1
ATOM 9669 N N . LEU B 2 530 ? 129.244 78.287 119.329 1.00 26.78 530 LEU C N 1
ATOM 9670 C CA . LEU B 2 530 ? 127.785 78.342 119.275 1.00 26.78 530 LEU C CA 1
ATOM 9671 C C . LEU B 2 530 ? 127.093 77.519 120.358 1.00 26.78 530 LEU C C 1
ATOM 9672 O O . LEU B 2 530 ? 126.104 78.018 120.924 1.00 26.78 530 LEU C O 1
ATOM 9677 N N . PRO B 2 531 ? 127.513 76.291 120.685 1.00 27.02 531 PRO C N 1
ATOM 9678 C CA . PRO B 2 531 ? 126.795 75.537 121.727 1.00 27.02 531 PRO C CA 1
ATOM 9679 C C . PRO B 2 531 ? 126.751 76.229 123.077 1.00 27.02 531 PRO C C 1
ATOM 9680 O O . PRO B 2 531 ? 125.829 75.963 123.857 1.00 27.02 531 PRO C O 1
ATOM 9684 N N . ILE B 2 532 ? 127.708 77.102 123.383 1.00 25.00 532 ILE C N 1
ATOM 9685 C CA . ILE B 2 532 ? 127.760 77.754 124.687 1.00 25.00 532 ILE C CA 1
ATOM 9686 C C . ILE B 2 532 ? 127.155 79.149 124.601 1.00 25.00 532 ILE C C 1
ATOM 9687 O O . ILE B 2 532 ? 126.554 79.636 125.563 1.00 25.00 532 ILE C O 1
ATOM 9692 N N . LEU B 2 533 ? 127.315 79.802 123.450 1.00 22.13 533 LEU C N 1
ATOM 9693 C CA . LEU B 2 533 ? 126.848 81.175 123.299 1.00 22.13 533 LEU C CA 1
ATOM 9694 C C . LEU B 2 533 ? 125.340 81.263 123.104 1.00 22.13 533 LEU C C 1
ATOM 9695 O O . LEU B 2 533 ? 124.727 82.259 123.500 1.00 22.13 533 LEU C O 1
ATOM 9700 N N . LEU B 2 534 ? 124.728 80.243 122.513 1.00 23.01 534 LEU C N 1
ATOM 9701 C CA . LEU B 2 534 ? 123.337 80.330 122.079 1.00 23.01 534 LEU C CA 1
ATOM 9702 C C . LEU B 2 534 ? 122.314 80.212 123.209 1.00 23.01 534 LEU C C 1
ATOM 9703 O O . LEU B 2 534 ? 121.325 80.955 123.192 1.00 23.01 534 LEU C O 1
ATOM 9708 N N . PRO B 2 535 ? 122.468 79.305 124.176 1.00 22.17 535 PRO C N 1
ATOM 9709 C CA . PRO B 2 535 ? 121.456 79.189 125.241 1.00 22.17 535 PRO C CA 1
ATOM 9710 C C . PRO B 2 535 ? 121.232 80.498 125.983 1.00 22.17 535 PRO C C 1
ATOM 9711 O O . PRO B 2 535 ? 120.081 80.954 126.064 1.00 22.17 535 PRO C O 1
ATOM 9715 N N . PRO B 2 536 ? 122.276 81.145 126.536 1.00 21.71 536 PRO C N 1
ATOM 9716 C CA . PRO B 2 536 ? 122.003 82.339 127.359 1.00 21.71 536 PRO C CA 1
ATOM 9717 C C . PRO B 2 536 ? 121.242 83.424 126.621 1.00 21.71 536 PRO C C 1
ATOM 9718 O O . PRO B 2 536 ? 120.329 84.030 127.197 1.00 21.71 536 PRO C O 1
ATOM 9722 N N . VAL B 2 537 ? 121.565 83.659 125.347 1.00 17.61 537 VAL C N 1
ATOM 9723 C CA . VAL B 2 537 ? 120.834 84.654 124.566 1.00 17.61 537 VAL C CA 1
ATOM 9724 C C . VAL B 2 537 ? 119.355 84.306 124.533 1.00 17.61 537 VAL C C 1
ATOM 9725 O O . VAL B 2 537 ? 118.491 85.158 124.771 1.00 17.61 537 VAL C O 1
ATOM 9729 N N . MET B 2 538 ? 119.043 83.035 124.277 1.00 19.26 538 MET C N 1
ATOM 9730 C CA . MET B 2 538 ? 117.652 82.605 124.301 1.00 19.26 538 MET C CA 1
ATOM 9731 C C . MET B 2 538 ? 117.043 82.819 125.678 1.00 19.26 538 MET C C 1
ATOM 9732 O O . MET B 2 538 ? 115.887 83.241 125.796 1.00 19.26 538 MET C O 1
ATOM 9737 N N . ALA B 2 539 ? 117.818 82.563 126.735 1.00 19.51 539 ALA C N 1
ATOM 9738 C CA . ALA B 2 539 ? 117.317 82.787 128.083 1.00 19.51 539 ALA C CA 1
ATOM 9739 C C . ALA B 2 539 ? 116.996 84.252 128.336 1.00 19.51 539 ALA C C 1
ATOM 9740 O O . ALA B 2 539 ? 116.225 84.556 129.251 1.00 19.51 539 ALA C O 1
ATOM 9742 N N . CYS B 2 540 ? 117.570 85.166 127.550 1.00 21.97 540 CYS C N 1
ATOM 9743 C CA . CYS B 2 540 ? 117.249 86.578 127.698 1.00 21.97 540 CYS C CA 1
ATOM 9744 C C . CYS B 2 540 ? 115.989 86.975 126.945 1.00 21.97 540 CYS C C 1
ATOM 9745 O O . CYS B 2 540 ? 115.454 88.060 127.196 1.00 21.97 540 CYS C O 1
ATOM 9748 N N . VAL B 2 541 ? 115.505 86.134 126.029 1.00 19.52 541 VAL C N 1
ATOM 9749 C CA . VAL B 2 541 ? 114.279 86.465 125.308 1.00 19.52 541 VAL C CA 1
ATOM 9750 C C . VAL B 2 541 ? 113.075 86.369 126.233 1.00 19.52 541 VAL C C 1
ATOM 9751 O O . VAL B 2 541 ? 112.146 87.181 126.152 1.00 19.52 541 VAL C O 1
ATOM 9755 N N . ALA B 2 542 ? 113.067 85.378 127.124 1.00 27.36 542 ALA C N 1
ATOM 9756 C CA . ALA B 2 542 ? 111.958 85.152 128.039 1.00 27.36 542 ALA C CA 1
ATOM 9757 C C . ALA B 2 542 ? 112.100 85.928 129.343 1.00 27.36 542 ALA C C 1
ATOM 9758 O O . ALA B 2 542 ? 111.519 85.528 130.357 1.00 27.36 542 ALA C O 1
ATOM 9760 N N . ASP B 2 543 ? 112.857 87.020 129.340 1.00 25.65 543 ASP C N 1
ATOM 9761 C CA . ASP B 2 543 ? 113.022 87.824 130.539 1.00 25.65 543 ASP C CA 1
ATOM 9762 C C . ASP B 2 543 ? 111.751 88.616 130.833 1.00 25.65 543 ASP C C 1
ATOM 9763 O O . ASP B 2 543 ? 110.925 88.870 129.954 1.00 25.65 543 ASP C O 1
ATOM 9768 N N . SER B 2 544 ? 111.602 89.007 132.098 1.00 29.97 544 SER C N 1
ATOM 9769 C CA . SER B 2 544 ? 110.436 89.770 132.524 1.00 29.97 544 SER C CA 1
ATOM 9770 C C . SER B 2 544 ? 110.589 91.268 132.301 1.00 29.97 544 SER C C 1
ATOM 9771 O O . SER B 2 544 ? 109.614 92.004 132.480 1.00 29.97 544 SER C O 1
ATOM 9774 N N . PHE B 2 545 ? 111.776 91.734 131.929 1.00 21.52 545 PHE C N 1
ATOM 9775 C CA . PHE B 2 545 ? 112.011 93.138 131.617 1.00 21.52 545 PHE C CA 1
ATOM 9776 C C . PHE B 2 545 ? 112.006 93.288 130.101 1.00 21.52 545 PHE C C 1
ATOM 9777 O O . PHE B 2 545 ? 112.847 92.699 129.415 1.00 21.52 545 PHE C O 1
ATOM 9785 N N . TYR B 2 546 ? 111.060 94.073 129.581 1.00 23.34 546 TYR C N 1
ATOM 9786 C CA . TYR B 2 546 ? 110.777 94.035 128.150 1.00 23.34 546 TYR C CA 1
ATOM 9787 C C . TYR B 2 546 ? 111.929 94.575 127.308 1.00 23.34 546 TYR C C 1
ATOM 9788 O O . TYR B 2 546 ? 112.097 94.152 126.157 1.00 23.34 546 TYR C O 1
ATOM 9797 N N . LYS B 2 547 ? 112.726 95.501 127.845 1.00 19.51 547 LYS C N 1
ATOM 9798 C CA . LYS B 2 547 ? 113.868 96.009 127.088 1.00 19.51 547 LYS C CA 1
ATOM 9799 C C . LYS B 2 547 ? 114.868 94.900 126.789 1.00 19.51 547 LYS C C 1
ATOM 9800 O O . LYS B 2 547 ? 115.389 94.803 125.669 1.00 19.51 547 LYS C O 1
ATOM 9806 N N . ILE B 2 548 ? 115.145 94.049 127.779 1.00 16.53 548 ILE C N 1
ATOM 9807 C CA . ILE B 2 548 ? 116.060 92.934 127.566 1.00 16.53 548 ILE C CA 1
ATOM 9808 C C . ILE B 2 548 ? 115.482 91.963 126.547 1.00 16.53 548 ILE C C 1
ATOM 9809 O O . ILE B 2 548 ? 116.211 91.410 125.718 1.00 16.53 548 ILE C O 1
ATOM 9814 N N . ALA B 2 549 ? 114.168 91.740 126.589 1.00 12.91 549 ALA C N 1
ATOM 9815 C CA . ALA B 2 549 ? 113.547 90.858 125.608 1.00 12.91 549 ALA C CA 1
ATOM 9816 C C . ALA B 2 549 ? 113.701 91.406 124.195 1.00 12.91 549 ALA C C 1
ATOM 9817 O O . ALA B 2 549 ? 114.031 90.662 123.265 1.00 12.91 549 ALA C O 1
ATOM 9819 N N . ALA B 2 550 ? 113.480 92.710 124.015 1.00 1.26 550 ALA C N 1
ATOM 9820 C CA . ALA B 2 550 ? 113.642 93.301 122.691 1.00 1.26 550 ALA C CA 1
ATOM 9821 C C . ALA B 2 550 ? 115.085 93.198 122.211 1.00 1.26 550 ALA C C 1
ATOM 9822 O O . ALA B 2 550 ? 115.340 92.864 121.045 1.00 1.26 550 ALA C O 1
ATOM 9824 N N . GLU B 2 551 ? 116.044 93.480 123.095 1.00 11.22 551 GLU C N 1
ATOM 9825 C CA . GLU B 2 551 ? 117.446 93.403 122.697 1.00 11.22 551 GLU C CA 1
ATOM 9826 C C . GLU B 2 551 ? 117.843 91.976 122.340 1.00 11.22 551 GLU C C 1
ATOM 9827 O O . GLU B 2 551 ? 118.566 91.749 121.361 1.00 11.22 551 GLU C O 1
ATOM 9833 N N . ALA B 2 552 ? 117.375 90.999 123.117 1.00 13.91 552 ALA C N 1
ATOM 9834 C CA . ALA B 2 552 ? 117.675 89.607 122.813 1.00 13.91 552 ALA C CA 1
ATOM 9835 C C . ALA B 2 552 ? 117.058 89.192 121.489 1.00 13.91 552 ALA C C 1
ATOM 9836 O O . ALA B 2 552 ? 117.665 88.433 120.729 1.00 13.91 552 ALA C O 1
ATOM 9838 N N . LEU B 2 553 ? 115.851 89.677 121.191 1.00 9.34 553 LEU C N 1
ATOM 9839 C CA . LEU B 2 553 ? 115.227 89.344 119.914 1.00 9.34 553 LEU C CA 1
ATOM 9840 C C . LEU B 2 553 ? 116.008 89.929 118.743 1.00 9.34 553 LEU C C 1
ATOM 9841 O O . LEU B 2 553 ? 116.200 89.257 117.722 1.00 9.34 553 LEU C O 1
ATOM 9846 N N . VAL B 2 554 ? 116.476 91.173 118.873 1.00 10.74 554 VAL C N 1
ATOM 9847 C CA . VAL B 2 554 ? 117.272 91.772 117.801 1.00 10.74 554 VAL C CA 1
ATOM 9848 C C . VAL B 2 554 ? 118.574 91.004 117.603 1.00 10.74 554 VAL C C 1
ATOM 9849 O O . VAL B 2 554 ? 118.989 90.730 116.467 1.00 10.74 554 VAL C O 1
ATOM 9853 N N . VAL B 2 555 ? 119.240 90.644 118.702 1.00 49.25 555 VAL C N 1
ATOM 9854 C CA . VAL B 2 555 ? 120.494 89.903 118.594 1.00 49.25 555 VAL C CA 1
ATOM 9855 C C . VAL B 2 555 ? 120.253 88.534 117.972 1.00 49.25 555 VAL C C 1
ATOM 9856 O O . VAL B 2 555 ? 121.057 88.052 117.166 1.00 49.25 555 VAL C O 1
ATOM 9860 N N . LEU B 2 556 ? 119.142 87.888 118.329 1.00 9.24 556 LEU C N 1
ATOM 9861 C CA . LEU B 2 556 ? 118.823 86.584 117.761 1.00 9.24 556 LEU C CA 1
ATOM 9862 C C . LEU B 2 556 ? 118.579 86.682 116.262 1.00 9.24 556 LEU C C 1
ATOM 9863 O O . LEU B 2 556 ? 119.032 85.827 115.491 1.00 9.24 556 LEU C O 1
ATOM 9868 N N . GLN B 2 557 ? 117.851 87.716 115.832 1.00 7.65 557 GLN C N 1
ATOM 9869 C CA . GLN B 2 557 ? 117.618 87.915 114.406 1.00 7.65 557 GLN C CA 1
ATOM 9870 C C . GLN B 2 557 ? 118.926 88.140 113.661 1.00 7.65 557 GLN C C 1
ATOM 9871 O O . GLN B 2 557 ? 119.145 87.562 112.590 1.00 7.65 557 GLN C O 1
ATOM 9877 N N . GLU B 2 558 ? 119.818 88.961 114.221 1.00 17.83 558 GLU C N 1
ATOM 9878 C CA . GLU B 2 558 ? 121.115 89.178 113.584 1.00 17.83 558 GLU C CA 1
ATOM 9879 C C . GLU B 2 558 ? 121.910 87.881 113.500 1.00 17.83 558 GLU C C 1
ATOM 9880 O O . GLU B 2 558 ? 122.550 87.597 112.481 1.00 17.83 558 GLU C O 1
ATOM 9886 N N . LEU B 2 559 ? 121.878 87.081 114.566 1.00 49.25 559 LEU C N 1
ATOM 9887 C CA . LEU B 2 559 ? 122.623 85.829 114.588 1.00 49.25 559 LEU C CA 1
ATOM 9888 C C . LEU B 2 559 ? 122.111 84.860 113.531 1.00 49.25 559 LEU C C 1
ATOM 9889 O O . LEU B 2 559 ? 122.904 84.224 112.825 1.00 49.25 559 LEU C O 1
ATOM 9894 N N . VAL B 2 560 ? 120.789 84.737 113.399 1.00 8.30 560 VAL C N 1
ATOM 9895 C CA . VAL B 2 560 ? 120.248 83.796 112.422 1.00 8.30 560 VAL C CA 1
ATOM 9896 C C . VAL B 2 560 ? 120.429 84.320 111.003 1.00 8.30 560 VAL C C 1
ATOM 9897 O O . VAL B 2 560 ? 120.523 83.532 110.056 1.00 8.30 560 VAL C O 1
ATOM 9901 N N . ARG B 2 561 ? 120.486 85.641 110.822 1.00 10.94 561 ARG C N 1
ATOM 9902 C CA . ARG B 2 561 ? 120.729 86.181 109.490 1.00 10.94 561 ARG C CA 1
ATOM 9903 C C . ARG B 2 561 ? 122.198 86.100 109.097 1.00 10.94 561 ARG C C 1
ATOM 9904 O O . ARG B 2 561 ? 122.516 86.101 107.904 1.00 10.94 561 ARG C O 1
ATOM 9912 N N . ALA B 2 562 ? 123.103 86.029 110.072 1.00 49.25 562 ALA C N 1
ATOM 9913 C CA . ALA B 2 562 ? 124.525 86.004 109.754 1.00 49.25 562 ALA C CA 1
ATOM 9914 C C . ALA B 2 562 ? 125.094 84.593 109.659 1.00 49.25 562 ALA C C 1
ATOM 9915 O O . ALA B 2 562 ? 125.906 84.318 108.771 1.00 49.25 562 ALA C O 1
ATOM 9917 N N . LEU B 2 563 ? 124.699 83.689 110.557 1.00 7.26 563 LEU C N 1
ATOM 9918 C CA . LEU B 2 563 ? 125.313 82.364 110.562 1.00 7.26 563 LEU C CA 1
ATOM 9919 C C . LEU B 2 563 ? 124.817 81.493 109.415 1.00 7.26 563 LEU C C 1
ATOM 9920 O O . LEU B 2 563 ? 125.551 80.615 108.949 1.00 7.26 563 LEU C O 1
ATOM 9925 N N . TRP B 2 564 ? 123.589 81.713 108.945 1.00 12.01 564 TRP C N 1
ATOM 9926 C CA . TRP B 2 564 ? 122.984 80.904 107.887 1.00 12.01 564 TRP C CA 1
ATOM 9927 C C . TRP B 2 564 ? 122.559 81.831 106.756 1.00 12.01 564 TRP C C 1
ATOM 9928 O O . TRP B 2 564 ? 121.384 82.222 106.669 1.00 12.01 564 TRP C O 1
ATOM 9939 N N . PRO B 2 565 ? 123.476 82.200 105.865 1.00 17.38 565 PRO C N 1
ATOM 9940 C CA . PRO B 2 565 ? 123.133 83.155 104.808 1.00 17.38 565 PRO C CA 1
ATOM 9941 C C . PRO B 2 565 ? 122.129 82.562 103.835 1.00 17.38 565 PRO C C 1
ATOM 9942 O O . PRO B 2 565 ? 121.977 81.344 103.726 1.00 17.38 565 PRO C O 1
ATOM 9946 N N . LEU B 2 566 ? 121.436 83.449 103.121 1.00 31.75 566 LEU C N 1
ATOM 9947 C CA . LEU B 2 566 ? 120.260 83.031 102.367 1.00 31.75 566 LEU C CA 1
ATOM 9948 C C . LEU B 2 566 ? 120.634 82.306 101.081 1.00 31.75 566 LEU C C 1
ATOM 9949 O O . LEU B 2 566 ? 120.141 81.202 100.821 1.00 31.75 566 LEU C O 1
ATOM 9954 N N . HIS B 2 567 ? 121.505 82.898 100.267 1.00 51.72 567 HIS C N 1
ATOM 9955 C CA . HIS B 2 567 ? 121.754 82.421 98.914 1.00 51.72 567 HIS C CA 1
ATOM 9956 C C . HIS B 2 567 ? 122.976 81.518 98.807 1.00 51.72 567 HIS C C 1
ATOM 9957 O O . HIS B 2 567 ? 123.439 81.253 97.693 1.00 51.72 567 HIS C O 1
ATOM 9964 N N . ARG B 2 568 ? 123.504 81.035 99.925 1.00 59.55 568 ARG C N 1
ATOM 9965 C CA . ARG B 2 568 ? 124.689 80.195 99.920 1.00 59.55 568 ARG C CA 1
ATOM 9966 C C . ARG B 2 568 ? 124.387 78.870 100.602 1.00 59.55 568 ARG C C 1
ATOM 9967 O O . ARG B 2 568 ? 123.493 78.795 101.451 1.00 59.55 568 ARG C O 1
ATOM 9975 N N . PRO B 2 569 ? 125.106 77.805 100.242 1.00 64.85 569 PRO C N 1
ATOM 9976 C CA . PRO B 2 569 ? 124.883 76.515 100.904 1.00 64.85 569 PRO C CA 1
ATOM 9977 C C . PRO B 2 569 ? 125.209 76.590 102.387 1.00 64.85 569 PRO C C 1
ATOM 9978 O O . PRO B 2 569 ? 126.082 77.346 102.818 1.00 64.85 569 PRO C O 1
ATOM 9982 N N . ARG B 2 570 ? 124.488 75.793 103.170 1.00 52.92 570 ARG C N 1
ATOM 9983 C CA . ARG B 2 570 ? 124.623 75.821 104.621 1.00 52.92 570 ARG C CA 1
ATOM 9984 C C . ARG B 2 570 ? 125.867 75.048 105.041 1.00 52.92 570 ARG C C 1
ATOM 9985 O O . ARG B 2 570 ? 125.987 73.851 104.759 1.00 52.92 570 ARG C O 1
ATOM 9993 N N . MET B 2 571 ? 126.789 75.733 105.718 1.00 61.61 571 MET C N 1
ATOM 9994 C CA . MET B 2 571 ? 127.995 75.096 106.227 1.00 61.61 571 MET C CA 1
ATOM 9995 C C . MET B 2 571 ? 127.817 74.516 107.621 1.00 61.61 571 MET C C 1
ATOM 9996 O O . MET B 2 571 ? 128.565 73.609 108.000 1.00 61.61 571 MET C O 1
ATOM 10001 N N . LEU B 2 572 ? 126.850 75.013 108.388 1.00 44.27 572 LEU C N 1
ATOM 10002 C CA . LEU B 2 572 ? 126.598 74.553 109.745 1.00 44.27 572 LEU C CA 1
ATOM 10003 C C . LEU B 2 572 ? 125.208 73.940 109.818 1.00 44.27 572 LEU C C 1
ATOM 10004 O O . LEU B 2 572 ? 124.236 74.541 109.350 1.00 44.27 572 LEU C O 1
ATOM 10009 N N . ASP B 2 573 ? 125.118 72.755 110.405 1.00 43.18 573 ASP C N 1
ATOM 10010 C CA . ASP B 2 573 ? 123.837 72.070 110.523 1.00 43.18 573 ASP C CA 1
ATOM 10011 C C . ASP B 2 573 ? 122.948 72.806 111.516 1.00 43.18 573 ASP C C 1
ATOM 10012 O O . ASP B 2 573 ? 123.329 72.949 112.685 1.00 43.18 573 ASP C O 1
ATOM 10017 N N . PRO B 2 574 ? 121.771 73.281 111.111 1.00 36.92 574 PRO C N 1
ATOM 10018 C CA . PRO B 2 574 ? 120.906 74.038 112.023 1.00 36.92 574 PRO C CA 1
ATOM 10019 C C . PRO B 2 574 ? 119.901 73.203 112.801 1.00 36.92 574 PRO C C 1
ATOM 10020 O O . PRO B 2 574 ? 119.084 73.782 113.524 1.00 36.92 574 PRO C O 1
ATOM 10024 N N . GLU B 2 575 ? 119.936 71.879 112.673 1.00 36.71 575 GLU C N 1
ATOM 10025 C CA . GLU B 2 575 ? 118.958 71.044 113.365 1.00 36.71 575 GLU C CA 1
ATOM 10026 C C . GLU B 2 575 ? 118.970 71.196 114.885 1.00 36.71 575 GLU C C 1
ATOM 10027 O O . GLU B 2 575 ? 117.877 71.288 115.469 1.00 36.71 575 GLU C O 1
ATOM 10033 N N . PRO B 2 576 ? 120.115 71.214 115.581 1.00 36.06 576 PRO C N 1
ATOM 10034 C CA . PRO B 2 576 ? 120.067 71.243 117.054 1.00 36.06 576 PRO C CA 1
ATOM 10035 C C . PRO B 2 576 ? 119.405 72.477 117.646 1.00 36.06 576 PRO C C 1
ATOM 10036 O O . PRO B 2 576 ? 118.918 72.405 118.781 1.00 36.06 576 PRO C O 1
ATOM 10040 N N . TYR B 2 577 ? 119.365 73.601 116.931 1.00 37.08 577 TYR C N 1
ATOM 10041 C CA . TYR B 2 577 ? 118.926 74.861 117.518 1.00 37.08 577 TYR C CA 1
ATOM 10042 C C . TYR B 2 577 ? 117.544 75.317 117.077 1.00 37.08 577 TYR C C 1
ATOM 10043 O O . TYR B 2 577 ? 116.824 75.906 117.887 1.00 37.08 577 TYR C O 1
ATOM 10052 N N . VAL B 2 578 ? 117.145 75.027 115.834 1.00 35.47 578 VAL C N 1
ATOM 10053 C CA . VAL B 2 578 ? 115.939 75.626 115.266 1.00 35.47 578 VAL C CA 1
ATOM 10054 C C . VAL B 2 578 ? 114.709 75.320 116.106 1.00 35.47 578 VAL C C 1
ATOM 10055 O O . VAL B 2 578 ? 113.806 76.157 116.213 1.00 35.47 578 VAL C O 1
ATOM 10059 N N . GLY B 2 579 ? 114.644 74.135 116.714 1.00 37.45 579 GLY C N 1
ATOM 10060 C CA . GLY B 2 579 ? 113.499 73.819 117.553 1.00 37.45 579 GLY C CA 1
ATOM 10061 C C . GLY B 2 579 ? 113.362 74.767 118.729 1.00 37.45 579 GLY C C 1
ATOM 10062 O O . GLY B 2 579 ? 112.284 75.309 118.986 1.00 37.45 579 GLY C O 1
ATOM 10063 N N . GLU B 2 580 ? 114.462 74.995 119.448 1.00 36.72 580 GLU C N 1
ATOM 10064 C CA . GLU B 2 580 ? 114.431 75.907 120.587 1.00 36.72 580 GLU C CA 1
ATOM 10065 C C . GLU B 2 580 ? 114.201 77.345 120.140 1.00 36.72 580 GLU C C 1
ATOM 10066 O O . GLU B 2 580 ? 113.455 78.091 120.788 1.00 36.72 580 GLU C O 1
ATOM 10072 N N . MET B 2 581 ? 114.843 77.752 119.040 1.00 29.32 581 MET C N 1
ATOM 10073 C CA . MET B 2 581 ? 114.612 79.085 118.488 1.00 29.32 581 MET C CA 1
ATOM 10074 C C . MET B 2 581 ? 113.130 79.313 118.222 1.00 29.32 581 MET C C 1
ATOM 10075 O O . MET B 2 581 ? 112.549 80.320 118.653 1.00 29.32 581 MET C O 1
ATOM 10080 N N . SER B 2 582 ? 112.501 78.371 117.518 1.00 27.57 582 SER C N 1
ATOM 10081 C CA . SER B 2 582 ? 111.093 78.495 117.173 1.00 27.57 582 SER C CA 1
ATOM 10082 C C . SER B 2 582 ? 110.217 78.485 118.415 1.00 27.57 582 SER C C 1
ATOM 10083 O O . SER B 2 582 ? 109.267 79.267 118.511 1.00 27.57 582 SER C O 1
ATOM 10086 N N . ALA B 2 583 ? 110.516 77.605 119.373 1.00 29.30 583 ALA C N 1
ATOM 10087 C CA . ALA B 2 583 ? 109.706 77.536 120.584 1.00 29.30 583 ALA C CA 1
ATOM 10088 C C . ALA B 2 583 ? 109.743 78.856 121.339 1.00 29.30 583 ALA C C 1
ATOM 10089 O O . ALA B 2 583 ? 108.700 79.379 121.747 1.00 29.30 583 ALA C O 1
ATOM 10091 N N . VAL B 2 584 ? 110.937 79.427 121.506 1.00 24.46 584 VAL C N 1
ATOM 10092 C CA . VAL B 2 584 ? 111.062 80.680 122.246 1.00 24.46 584 VAL C CA 1
ATOM 10093 C C . VAL B 2 584 ? 110.351 81.812 121.514 1.00 24.46 584 VAL C C 1
ATOM 10094 O O . VAL B 2 584 ? 109.586 82.579 122.116 1.00 24.46 584 VAL C O 1
ATOM 10098 N N . THR B 2 585 ? 110.585 81.935 120.203 1.00 21.33 585 THR C N 1
ATOM 10099 C CA . THR B 2 585 ? 109.968 83.030 119.461 1.00 21.33 585 THR C CA 1
ATOM 10100 C C . THR B 2 585 ? 108.449 82.912 119.454 1.00 21.33 585 THR C C 1
ATOM 10101 O O . THR B 2 585 ? 107.744 83.909 119.638 1.00 21.33 585 THR C O 1
ATOM 10105 N N . LEU B 2 586 ? 107.924 81.702 119.249 1.00 23.12 586 LEU C N 1
ATOM 10106 C CA . LEU B 2 586 ? 106.478 81.516 119.231 1.00 23.12 586 LEU C CA 1
ATOM 10107 C C . LEU B 2 586 ? 105.866 81.779 120.600 1.00 23.12 586 LEU C C 1
ATOM 10108 O O . LEU B 2 586 ? 104.799 82.394 120.698 1.00 23.12 586 LEU C O 1
ATOM 10113 N N . ALA B 2 587 ? 106.521 81.318 121.669 1.00 22.84 587 ALA C N 1
ATOM 10114 C CA . ALA B 2 587 ? 106.003 81.571 123.007 1.00 22.84 587 ALA C CA 1
ATOM 10115 C C . ALA B 2 587 ? 105.978 83.061 123.309 1.00 22.84 587 ALA C C 1
ATOM 10116 O O . ALA B 2 587 ? 105.060 83.551 123.975 1.00 22.84 587 ALA C O 1
ATOM 10118 N N . ARG B 2 588 ? 106.978 83.801 122.828 1.00 22.61 588 ARG C N 1
ATOM 10119 C CA . ARG B 2 588 ? 106.968 85.244 123.042 1.00 22.61 588 ARG C CA 1
ATOM 10120 C C . ARG B 2 588 ? 105.939 85.939 122.156 1.00 22.61 588 ARG C C 1
ATOM 10121 O O . ARG B 2 588 ? 105.389 86.975 122.543 1.00 22.61 588 ARG C O 1
ATOM 10129 N N . LEU B 2 589 ? 105.658 85.384 120.977 1.00 23.52 589 LEU C N 1
ATOM 10130 C CA . LEU B 2 589 ? 104.709 86.001 120.058 1.00 23.52 589 LEU C CA 1
ATOM 10131 C C . LEU B 2 589 ? 103.257 85.713 120.419 1.00 23.52 589 LEU C C 1
ATOM 10132 O O . LEU B 2 589 ? 102.377 86.501 120.056 1.00 23.52 589 LEU C O 1
ATOM 10137 N N . ARG B 2 590 ? 102.987 84.623 121.135 1.00 28.50 590 ARG C N 1
ATOM 10138 C CA . ARG B 2 590 ? 101.617 84.201 121.400 1.00 28.50 590 ARG C CA 1
ATOM 10139 C C . ARG B 2 590 ? 100.995 84.866 122.622 1.00 28.50 590 ARG C C 1
ATOM 10140 O O . ARG B 2 590 ? 99.831 84.587 122.926 1.00 28.50 590 ARG C O 1
ATOM 10148 N N . ALA B 2 591 ? 101.725 85.722 123.330 1.00 41.85 591 ALA C N 1
ATOM 10149 C CA . ALA B 2 591 ? 101.177 86.436 124.476 1.00 41.85 591 ALA C CA 1
ATOM 10150 C C . ALA B 2 591 ? 100.730 87.823 124.028 1.00 41.85 591 ALA C C 1
ATOM 10151 O O . ALA B 2 591 ? 101.541 88.610 123.529 1.00 41.85 591 ALA C O 1
ATOM 10153 N N . THR B 2 592 ? 99.444 88.119 124.207 1.00 53.81 592 THR C N 1
ATOM 10154 C CA . THR B 2 592 ? 98.851 89.355 123.711 1.00 53.81 592 THR C CA 1
ATOM 10155 C C . THR B 2 592 ? 98.836 90.477 124.742 1.00 53.81 592 THR C C 1
ATOM 10156 O O . THR B 2 592 ? 98.371 91.577 124.428 1.00 53.81 592 THR C O 1
ATOM 10160 N N . ASP B 2 593 ? 99.329 90.235 125.954 1.00 56.70 593 ASP C N 1
ATOM 10161 C CA . ASP B 2 593 ? 99.386 91.257 126.988 1.00 56.70 593 ASP C CA 1
ATOM 10162 C C . ASP B 2 593 ? 100.761 91.902 127.096 1.00 56.70 593 ASP C C 1
ATOM 10163 O O . ASP B 2 593 ? 101.046 92.571 128.094 1.00 56.70 593 ASP C O 1
ATOM 10168 N N . LEU B 2 594 ? 101.614 91.714 126.093 1.00 51.69 594 LEU C N 1
ATOM 10169 C CA . LEU B 2 594 ? 102.973 92.223 126.115 1.00 51.69 594 LEU C CA 1
ATOM 10170 C C . LEU B 2 594 ? 103.019 93.645 125.563 1.00 51.69 594 LEU C C 1
ATOM 10171 O O . LEU B 2 594 ? 102.001 94.233 125.193 1.00 51.69 594 LEU C O 1
ATOM 10176 N N . ASP B 2 595 ? 104.223 94.203 125.503 1.00 54.17 595 ASP C N 1
ATOM 10177 C CA . ASP B 2 595 ? 104.400 95.555 125.008 1.00 54.17 595 ASP C CA 1
ATOM 10178 C C . ASP B 2 595 ? 104.474 95.562 123.483 1.00 54.17 595 ASP C C 1
ATOM 10179 O O . ASP B 2 595 ? 104.579 94.521 122.831 1.00 54.17 595 ASP C O 1
ATOM 10184 N N . GLN B 2 596 ? 104.407 96.766 122.914 1.00 53.24 596 GLN C N 1
ATOM 10185 C CA . GLN B 2 596 ? 104.447 96.899 121.462 1.00 53.24 596 GLN C CA 1
ATOM 10186 C C . GLN B 2 596 ? 105.828 96.571 120.908 1.00 53.24 596 GLN C C 1
ATOM 10187 O O . GLN B 2 596 ? 105.947 95.925 119.859 1.00 53.24 596 GLN C O 1
ATOM 10193 N N . GLU B 2 597 ? 106.882 97.018 121.595 1.00 40.53 597 GLU C N 1
ATOM 10194 C CA . GLU B 2 597 ? 108.237 96.827 121.087 1.00 40.53 597 GLU C CA 1
ATOM 10195 C C . GLU B 2 597 ? 108.580 95.349 120.970 1.00 40.53 597 GLU C C 1
ATOM 10196 O O . GLU B 2 597 ? 109.123 94.906 119.949 1.00 40.53 597 GLU C O 1
ATOM 10202 N N . VAL B 2 598 ? 108.256 94.568 122.000 1.00 31.83 598 VAL C N 1
ATOM 10203 C CA . VAL B 2 598 ? 108.533 93.139 121.956 1.00 31.83 598 VAL C CA 1
ATOM 10204 C C . VAL B 2 598 ? 107.705 92.472 120.868 1.00 31.83 598 VAL C C 1
ATOM 10205 O O . VAL B 2 598 ? 108.170 91.542 120.202 1.00 31.83 598 VAL C O 1
ATOM 10209 N N . LYS B 2 599 ? 106.472 92.938 120.661 1.00 32.32 599 LYS C N 1
ATOM 10210 C CA . LYS B 2 599 ? 105.640 92.390 119.595 1.00 32.32 599 LYS C CA 1
ATOM 10211 C C . LYS B 2 599 ? 106.286 92.602 118.232 1.00 32.32 599 LYS C C 1
ATOM 10212 O O . LYS B 2 599 ? 106.393 91.668 117.427 1.00 32.32 599 LYS C O 1
ATOM 10218 N N . GLU B 2 600 ? 106.726 93.834 117.958 1.00 28.48 600 GLU C N 1
ATOM 10219 C CA . GLU B 2 600 ? 107.354 94.127 116.673 1.00 28.48 600 GLU C CA 1
ATOM 10220 C C . GLU B 2 600 ? 108.621 93.306 116.478 1.00 28.48 600 GLU C C 1
ATOM 10221 O O . GLU B 2 600 ? 108.846 92.736 115.399 1.00 28.48 600 GLU C O 1
ATOM 10227 N N . ARG B 2 601 ? 109.465 93.239 117.510 1.00 18.80 601 ARG C N 1
ATOM 10228 C CA . ARG B 2 601 ? 110.709 92.492 117.384 1.00 18.80 601 ARG C CA 1
ATOM 10229 C C . ARG B 2 601 ? 110.440 91.011 117.168 1.00 18.80 601 ARG C C 1
ATOM 10230 O O . ARG B 2 601 ? 111.124 90.361 116.372 1.00 18.80 601 ARG C O 1
ATOM 10238 N N . ALA B 2 602 ? 109.445 90.458 117.866 1.00 12.70 602 ALA C N 1
ATOM 10239 C CA . ALA B 2 602 ? 109.107 89.053 117.684 1.00 12.70 602 ALA C CA 1
ATOM 10240 C C . ALA B 2 602 ? 108.607 88.787 116.274 1.00 12.70 602 ALA C C 1
ATOM 10241 O O . ALA B 2 602 ? 108.966 87.774 115.664 1.00 12.70 602 ALA C O 1
ATOM 10243 N N . ILE B 2 603 ? 107.782 89.687 115.734 1.00 10.07 603 ILE C N 1
ATOM 10244 C CA . ILE B 2 603 ? 107.279 89.500 114.374 1.00 10.07 603 ILE C CA 1
ATOM 10245 C C . ILE B 2 603 ? 108.432 89.502 113.378 1.00 10.07 603 ILE C C 1
ATOM 10246 O O . ILE B 2 603 ? 108.524 88.629 112.505 1.00 10.07 603 ILE C O 1
ATOM 10251 N N . SER B 2 604 ? 109.340 90.476 113.503 1.00 7.19 604 SER C N 1
ATOM 10252 C CA . SER B 2 604 ? 110.470 90.544 112.579 1.00 7.19 604 SER C CA 1
ATOM 10253 C C . SER B 2 604 ? 111.372 89.320 112.704 1.00 7.19 604 SER C C 1
ATOM 10254 O O . SER B 2 604 ? 111.815 88.758 111.692 1.00 7.19 604 SER C O 1
ATOM 10257 N N . CYS B 2 605 ? 111.659 88.894 113.937 1.00 6.24 605 CYS C N 1
ATOM 10258 C CA . CYS B 2 605 ? 112.538 87.748 114.136 1.00 6.24 605 CYS C CA 1
ATOM 10259 C C . CYS B 2 605 ? 111.914 86.472 113.594 1.00 6.24 605 CYS C C 1
ATOM 10260 O O . CYS B 2 605 ? 112.609 85.641 113.003 1.00 6.24 605 CYS C O 1
ATOM 10263 N N . MET B 2 606 ? 110.604 86.295 113.782 1.00 6.03 606 MET C N 1
ATOM 10264 C CA . MET B 2 606 ? 109.948 85.109 113.246 1.00 6.03 606 MET C CA 1
ATOM 10265 C C . MET B 2 606 ? 109.917 85.142 111.724 1.00 6.03 606 MET C C 1
ATOM 10266 O O . MET B 2 606 ? 110.065 84.101 111.073 1.00 6.03 606 MET C O 1
ATOM 10271 N N . GLY B 2 607 ? 109.734 86.326 111.139 1.00 2.91 607 GLY C N 1
ATOM 10272 C CA . GLY B 2 607 ? 109.812 86.433 109.691 1.00 2.91 607 GLY C CA 1
ATOM 10273 C C . GLY B 2 607 ? 111.171 86.026 109.158 1.00 2.91 607 GLY C C 1
ATOM 10274 O O . GLY B 2 607 ? 111.272 85.259 108.197 1.00 2.91 607 GLY C O 1
ATOM 10275 N N . HIS B 2 608 ? 112.239 86.525 109.788 1.00 3.85 608 HIS C N 1
ATOM 10276 C CA . HIS B 2 608 ? 113.586 86.138 109.370 1.00 3.85 608 HIS C CA 1
ATOM 10277 C C . HIS B 2 608 ? 113.818 84.646 109.562 1.00 3.85 608 HIS C C 1
ATOM 10278 O O . HIS B 2 608 ? 114.419 83.987 108.704 1.00 3.85 608 HIS C O 1
ATOM 10285 N N . LEU B 2 609 ? 113.353 84.098 110.686 1.00 4.95 609 LEU C N 1
ATOM 10286 C CA . LEU B 2 609 ? 113.543 82.680 110.965 1.00 4.95 609 LEU C CA 1
ATOM 10287 C C . LEU B 2 609 ? 112.872 81.820 109.906 1.00 4.95 609 LEU C C 1
ATOM 10288 O O . LEU B 2 609 ? 113.476 80.878 109.382 1.00 4.95 609 LEU C O 1
ATOM 10293 N N . VAL B 2 610 ? 111.622 82.139 109.565 1.00 4.39 610 VAL C N 1
ATOM 10294 C CA . VAL B 2 610 ? 110.928 81.382 108.527 1.00 4.39 610 VAL C CA 1
ATOM 10295 C C . VAL B 2 610 ? 111.646 81.539 107.193 1.00 4.39 610 VAL C C 1
ATOM 10296 O O . VAL B 2 610 ? 111.970 80.550 106.528 1.00 4.39 610 VAL C O 1
ATOM 10300 N N . GLY B 2 611 ? 111.961 82.780 106.815 1.00 3.42 611 GLY C N 1
ATOM 10301 C CA . GLY B 2 611 ? 112.578 83.016 105.522 1.00 3.42 611 GLY C CA 1
ATOM 10302 C C . GLY B 2 611 ? 113.900 82.300 105.341 1.00 3.42 611 GLY C C 1
ATOM 10303 O O . GLY B 2 611 ? 114.219 81.853 104.238 1.00 3.42 611 GLY C O 1
ATOM 10304 N N . HIS B 2 612 ? 114.685 82.173 106.412 1.00 7.31 612 HIS C N 1
ATOM 10305 C CA . HIS B 2 612 ? 115.996 81.550 106.299 1.00 7.31 612 HIS C CA 1
ATOM 10306 C C . HIS B 2 612 ? 116.008 80.056 106.594 1.00 7.31 612 HIS C C 1
ATOM 10307 O O . HIS B 2 612 ? 116.934 79.371 106.148 1.00 7.31 612 HIS C O 1
ATOM 10314 N N . LEU B 2 613 ? 115.027 79.522 107.326 1.00 17.75 613 LEU C N 1
ATOM 10315 C CA . LEU B 2 613 ? 115.063 78.109 107.689 1.00 17.75 613 LEU C CA 1
ATOM 10316 C C . LEU B 2 613 ? 113.689 77.464 107.560 1.00 17.75 613 LEU C C 1
ATOM 10317 O O . LEU B 2 613 ? 113.314 76.615 108.373 1.00 17.75 613 LEU C O 1
ATOM 10322 N N . GLY B 2 614 ? 112.925 77.832 106.529 1.00 38.92 614 GLY C N 1
ATOM 10323 C CA . GLY B 2 614 ? 111.619 77.223 106.341 1.00 38.92 614 GLY C CA 1
ATOM 10324 C C . GLY B 2 614 ? 111.635 75.713 106.239 1.00 38.92 614 GLY C C 1
ATOM 10325 O O . GLY B 2 614 ? 110.620 75.072 106.525 1.00 38.92 614 GLY C O 1
ATOM 10326 N N . ASP B 2 615 ? 112.761 75.127 105.833 1.00 42.73 615 ASP C N 1
ATOM 10327 C CA . ASP B 2 615 ? 112.839 73.674 105.745 1.00 42.73 615 ASP C CA 1
ATOM 10328 C C . ASP B 2 615 ? 112.706 73.023 107.117 1.00 42.73 615 ASP C C 1
ATOM 10329 O O . ASP B 2 615 ? 112.017 72.008 107.265 1.00 42.73 615 ASP C O 1
ATOM 10334 N N . ARG B 2 616 ? 113.352 73.593 108.132 1.00 40.21 616 ARG C N 1
ATOM 10335 C CA . ARG B 2 616 ? 113.504 72.919 109.414 1.00 40.21 616 ARG C CA 1
ATOM 10336 C C . ARG B 2 616 ? 112.400 73.228 110.419 1.00 40.21 616 ARG C C 1
ATOM 10337 O O . ARG B 2 616 ? 112.343 72.569 111.462 1.00 40.21 616 ARG C O 1
ATOM 10345 N N . LEU B 2 617 ? 111.529 74.202 110.146 1.00 37.56 617 LEU C N 1
ATOM 10346 C CA . LEU B 2 617 ? 110.408 74.446 111.051 1.00 37.56 617 LEU C CA 1
ATOM 10347 C C . LEU B 2 617 ? 109.497 73.230 111.141 1.00 37.56 617 LEU C C 1
ATOM 10348 O O . LEU B 2 617 ? 109.060 72.854 112.234 1.00 37.56 617 LEU C O 1
ATOM 10353 N N . GLY B 2 618 ? 109.211 72.599 110.011 1.00 46.19 618 GLY C N 1
ATOM 10354 C CA . GLY B 2 618 ? 108.393 71.398 110.028 1.00 46.19 618 GLY C CA 1
ATOM 10355 C C . GLY B 2 618 ? 106.976 71.698 110.476 1.00 46.19 618 GLY C C 1
ATOM 10356 O O . GLY B 2 618 ? 106.280 72.541 109.898 1.00 46.19 618 GLY C O 1
ATOM 10357 N N . ASP B 2 619 ? 106.542 71.006 111.534 1.00 56.70 619 ASP C N 1
ATOM 10358 C CA . ASP B 2 619 ? 105.156 71.095 111.981 1.00 56.70 619 ASP C CA 1
ATOM 10359 C C . ASP B 2 619 ? 104.775 72.494 112.443 1.00 56.70 619 ASP C C 1
ATOM 10360 O O . ASP B 2 619 ? 103.580 72.794 112.543 1.00 56.70 619 ASP C O 1
ATOM 10365 N N . ASP B 2 620 ? 105.749 73.352 112.730 1.00 46.96 620 ASP C N 1
ATOM 10366 C CA . ASP B 2 620 ? 105.474 74.717 113.154 1.00 46.96 620 ASP C CA 1
ATOM 10367 C C . ASP B 2 620 ? 105.352 75.688 111.990 1.00 46.96 620 ASP C C 1
ATOM 10368 O O . ASP B 2 620 ? 105.100 76.875 112.220 1.00 46.96 620 ASP C O 1
ATOM 10373 N N . LEU B 2 621 ? 105.529 75.225 110.752 1.00 43.04 621 LEU C N 1
ATOM 10374 C CA . LEU B 2 621 ? 105.434 76.129 109.611 1.00 43.04 621 LEU C CA 1
ATOM 10375 C C . LEU B 2 621 ? 103.995 76.570 109.373 1.00 43.04 621 LEU C C 1
ATOM 10376 O O . LEU B 2 621 ? 103.727 77.761 109.177 1.00 43.04 621 LEU C O 1
ATOM 10381 N N . GLU B 2 622 ? 103.057 75.623 109.377 1.00 43.47 622 GLU C N 1
ATOM 10382 C CA . GLU B 2 622 ? 101.662 75.963 109.102 1.00 43.47 622 GLU C CA 1
ATOM 10383 C C . GLU B 2 622 ? 101.059 76.905 110.137 1.00 43.47 622 GLU C C 1
ATOM 10384 O O . GLU B 2 622 ? 100.419 77.892 109.736 1.00 43.47 622 GLU C O 1
ATOM 10390 N N . PRO B 2 623 ? 101.198 76.678 111.451 1.00 39.12 623 PRO C N 1
ATOM 10391 C CA . PRO B 2 623 ? 100.633 77.652 112.400 1.00 39.12 623 PRO C CA 1
ATOM 10392 C C . PRO B 2 623 ? 101.288 79.018 112.317 1.00 39.12 623 PRO C C 1
ATOM 10393 O O . PRO B 2 623 ? 100.583 80.036 112.297 1.00 39.12 623 PRO C O 1
ATOM 10397 N N . THR B 2 624 ? 102.622 79.062 112.244 1.00 36.62 624 THR C N 1
ATOM 10398 C CA . THR B 2 624 ? 103.342 80.331 112.257 1.00 36.62 624 THR C CA 1
ATOM 10399 C C . THR B 2 624 ? 102.814 81.278 111.190 1.00 36.62 624 THR C C 1
ATOM 10400 O O . THR B 2 624 ? 102.492 82.437 111.477 1.00 36.62 624 THR C O 1
ATOM 10404 N N . LEU B 2 625 ? 102.692 80.784 109.956 1.00 35.45 625 LEU C N 1
ATOM 10405 C CA . LEU B 2 625 ? 102.168 81.603 108.868 1.00 35.45 625 LEU C CA 1
ATOM 10406 C C . LEU B 2 625 ? 100.848 82.247 109.267 1.00 35.45 625 LEU C C 1
ATOM 10407 O O . LEU B 2 625 ? 100.678 83.468 109.157 1.00 35.45 625 LEU C O 1
ATOM 10412 N N . LEU B 2 626 ? 99.924 81.440 109.798 1.00 35.82 626 LEU C N 1
ATOM 10413 C CA . LEU B 2 626 ? 98.623 81.966 110.192 1.00 35.82 626 LEU C CA 1
ATOM 10414 C C . LEU B 2 626 ? 98.774 83.097 111.197 1.00 35.82 626 LEU C C 1
ATOM 10415 O O . LEU B 2 626 ? 98.102 84.130 111.082 1.00 35.82 626 LEU C O 1
ATOM 10420 N N . LEU B 2 627 ? 99.676 82.934 112.170 1.00 36.40 627 LEU C N 1
ATOM 10421 C CA . LEU B 2 627 ? 99.925 84.002 113.131 1.00 36.40 627 LEU C CA 1
ATOM 10422 C C . LEU B 2 627 ? 100.254 85.302 112.417 1.00 36.40 627 LEU C C 1
ATOM 10423 O O . LEU B 2 627 ? 99.640 86.342 112.684 1.00 36.40 627 LEU C O 1
ATOM 10428 N N . LEU B 2 628 ? 101.191 85.248 111.465 1.00 35.23 628 LEU C N 1
ATOM 10429 C CA . LEU B 2 628 ? 101.531 86.450 110.714 1.00 35.23 628 LEU C CA 1
ATOM 10430 C C . LEU B 2 628 ? 100.289 87.043 110.071 1.00 35.23 628 LEU C C 1
ATOM 10431 O O . LEU B 2 628 ? 100.041 88.251 110.176 1.00 35.23 628 LEU C O 1
ATOM 10436 N N . LEU B 2 629 ? 99.458 86.189 109.467 1.00 37.96 629 LEU C N 1
ATOM 10437 C CA . LEU B 2 629 ? 98.232 86.663 108.839 1.00 37.96 629 LEU C CA 1
ATOM 10438 C C . LEU B 2 629 ? 97.376 87.436 109.830 1.00 37.96 629 LEU C C 1
ATOM 10439 O O . LEU B 2 629 ? 96.871 88.519 109.511 1.00 37.96 629 LEU C O 1
ATOM 10444 N N . ASP B 2 630 ? 97.237 86.917 111.053 1.00 34.91 630 ASP C N 1
ATOM 10445 C CA . ASP B 2 630 ? 96.455 87.631 112.055 1.00 34.91 630 ASP C CA 1
ATOM 10446 C C . ASP B 2 630 ? 97.066 88.993 112.346 1.00 34.91 630 ASP C C 1
ATOM 10447 O O . ASP B 2 630 ? 96.360 90.009 112.360 1.00 34.91 630 ASP C O 1
ATOM 10452 N N . ARG B 2 631 ? 98.389 89.044 112.515 1.00 28.93 631 ARG C N 1
ATOM 10453 C CA . ARG B 2 631 ? 99.037 90.319 112.780 1.00 28.93 631 ARG C CA 1
ATOM 10454 C C . ARG B 2 631 ? 98.912 91.271 111.606 1.00 28.93 631 ARG C C 1
ATOM 10455 O O . ARG B 2 631 ? 99.170 92.468 111.766 1.00 28.93 631 ARG C O 1
ATOM 10463 N N . LEU B 2 632 ? 98.517 90.763 110.440 1.00 27.82 632 LEU C N 1
ATOM 10464 C CA . LEU B 2 632 ? 98.318 91.589 109.262 1.00 27.82 632 LEU C CA 1
ATOM 10465 C C . LEU B 2 632 ? 97.026 92.395 109.328 1.00 27.82 632 LEU C C 1
ATOM 10466 O O . LEU B 2 632 ? 96.833 93.290 108.499 1.00 27.82 632 LEU C O 1
ATOM 10471 N N . ARG B 2 633 ? 96.151 92.124 110.300 1.00 28.54 633 ARG C N 1
ATOM 10472 C CA . ARG B 2 633 ? 94.865 92.808 110.375 1.00 28.54 633 ARG C CA 1
ATOM 10473 C C . ARG B 2 633 ? 94.836 93.965 111.364 1.00 28.54 633 ARG C C 1
ATOM 10474 O O . ARG B 2 633 ? 94.088 94.923 111.149 1.00 28.54 633 ARG C O 1
ATOM 10482 N N . ASN B 2 634 ? 95.616 93.903 112.439 1.00 29.04 634 ASN C N 1
ATOM 10483 C CA . ASN B 2 634 ? 95.597 94.961 113.440 1.00 29.04 634 ASN C CA 1
ATOM 10484 C C . ASN B 2 634 ? 96.168 96.255 112.873 1.00 29.04 634 ASN C C 1
ATOM 10485 O O . ASN B 2 634 ? 96.983 96.249 111.949 1.00 29.04 634 ASN C O 1
ATOM 10490 N N . GLU B 2 635 ? 95.727 97.378 113.439 1.00 35.52 635 GLU C N 1
ATOM 10491 C CA . GLU B 2 635 ? 96.195 98.683 112.991 1.00 35.52 635 GLU C CA 1
ATOM 10492 C C . GLU B 2 635 ? 97.567 99.044 113.540 1.00 35.52 635 GLU C C 1
ATOM 10493 O O . GLU B 2 635 ? 98.122 100.073 113.140 1.00 35.52 635 GLU C O 1
ATOM 10499 N N . ILE B 2 636 ? 98.124 98.235 114.439 1.00 33.00 636 ILE C N 1
ATOM 10500 C CA . ILE B 2 636 ? 99.412 98.531 115.058 1.00 33.00 636 ILE C CA 1
ATOM 10501 C C . ILE B 2 636 ? 100.532 97.634 114.557 1.00 33.00 636 ILE C C 1
ATOM 10502 O O . ILE B 2 636 ? 101.709 97.955 114.791 1.00 33.00 636 ILE C O 1
ATOM 10507 N N . THR B 2 637 ? 100.218 96.525 113.887 1.00 26.89 637 THR C N 1
ATOM 10508 C CA . THR B 2 637 ? 101.230 95.629 113.342 1.00 26.89 637 THR C CA 1
ATOM 10509 C C . THR B 2 637 ? 101.001 95.370 111.859 1.00 26.89 637 THR C C 1
ATOM 10510 O O . THR B 2 637 ? 101.306 94.286 111.361 1.00 26.89 637 THR C O 1
ATOM 10514 N N . ARG B 2 638 ? 100.452 96.350 111.140 1.00 29.22 638 ARG C N 1
ATOM 10515 C CA . ARG B 2 638 ? 100.293 96.205 109.698 1.00 29.22 638 ARG C CA 1
ATOM 10516 C C . ARG B 2 638 ? 101.647 96.130 109.007 1.00 29.22 638 ARG C C 1
ATOM 10517 O O . ARG B 2 638 ? 101.912 95.213 108.221 1.00 29.22 638 ARG C O 1
ATOM 10525 N N . LEU B 2 639 ? 102.528 97.085 109.311 1.00 29.52 639 LEU C N 1
ATOM 10526 C CA . LEU B 2 639 ? 103.758 97.223 108.534 1.00 29.52 639 LEU C CA 1
ATOM 10527 C C . LEU B 2 639 ? 104.782 96.141 108.860 1.00 29.52 639 LEU C C 1
ATOM 10528 O O . LEU B 2 639 ? 105.386 95.593 107.919 1.00 29.52 639 LEU C O 1
ATOM 10533 N N . PRO B 2 640 ? 105.064 95.808 110.128 1.00 23.94 640 PRO C N 1
ATOM 10534 C CA . PRO B 2 640 ? 105.968 94.674 110.378 1.00 23.94 640 PRO C CA 1
ATOM 10535 C C . PRO B 2 640 ? 105.471 93.366 109.791 1.00 23.94 640 PRO C C 1
ATOM 10536 O O . PRO B 2 640 ? 106.274 92.584 109.270 1.00 23.94 640 PRO C O 1
ATOM 10540 N N . ALA B 2 641 ? 104.163 93.109 109.846 1.00 22.00 641 ALA C N 1
ATOM 10541 C CA . ALA B 2 641 ? 103.632 91.887 109.252 1.00 22.00 641 ALA C CA 1
ATOM 10542 C C . ALA B 2 641 ? 103.781 91.901 107.737 1.00 22.00 641 ALA C C 1
ATOM 10543 O O . ALA B 2 641 ? 104.102 90.872 107.132 1.00 22.00 641 ALA C O 1
ATOM 10545 N N . ILE B 2 642 ? 103.555 93.057 107.107 1.00 21.51 642 ILE C N 1
ATOM 10546 C CA . ILE B 2 642 ? 103.738 93.160 105.662 1.00 21.51 642 ILE C CA 1
ATOM 10547 C C . ILE B 2 642 ? 105.190 92.895 105.289 1.00 21.51 642 ILE C C 1
ATOM 10548 O O . ILE B 2 642 ? 105.478 92.170 104.328 1.00 21.51 642 ILE C O 1
ATOM 10553 N N . LYS B 2 643 ? 106.128 93.474 106.042 1.00 21.04 643 LYS C N 1
ATOM 10554 C CA . LYS B 2 643 ? 107.544 93.251 105.759 1.00 21.04 643 LYS C CA 1
ATOM 10555 C C . LYS B 2 643 ? 107.926 91.787 105.944 1.00 21.04 643 LYS C C 1
ATOM 10556 O O . LYS B 2 643 ? 108.675 91.226 105.135 1.00 21.04 643 LYS C O 1
ATOM 10562 N N . ALA B 2 644 ? 107.430 91.154 107.010 1.00 19.23 644 ALA C N 1
ATOM 10563 C CA . ALA B 2 644 ? 107.729 89.745 107.233 1.00 19.23 644 ALA C CA 1
ATOM 10564 C C . ALA B 2 644 ? 107.171 88.881 106.112 1.00 19.23 644 ALA C C 1
ATOM 10565 O O . ALA B 2 644 ? 107.830 87.941 105.656 1.00 19.23 644 ALA C O 1
ATOM 10567 N N . LEU B 2 645 ? 105.955 89.185 105.652 1.00 18.37 645 LEU C N 1
ATOM 10568 C CA . LEU B 2 645 ? 105.373 88.427 104.549 1.00 18.37 645 LEU C CA 1
ATOM 10569 C C . LEU B 2 645 ? 106.173 88.617 103.267 1.00 18.37 645 LEU C C 1
ATOM 10570 O O . LEU B 2 645 ? 106.392 87.659 102.514 1.00 18.37 645 LEU C O 1
ATOM 10575 N N . THR B 2 646 ? 106.621 89.846 103.003 1.00 21.02 646 THR C N 1
ATOM 10576 C CA . THR B 2 646 ? 107.466 90.098 101.841 1.00 21.02 646 THR C CA 1
ATOM 10577 C C . THR B 2 646 ? 108.740 89.270 101.906 1.00 21.02 646 THR C C 1
ATOM 10578 O O . THR B 2 646 ? 109.122 88.612 100.930 1.00 21.02 646 THR C O 1
ATOM 10582 N N . LEU B 2 647 ? 109.408 89.284 103.061 1.00 15.34 647 LEU C N 1
ATOM 10583 C CA . LEU B 2 647 ? 110.661 88.551 103.199 1.00 15.34 647 LEU C CA 1
ATOM 10584 C C . LEU B 2 647 ? 110.436 87.051 103.062 1.00 15.34 647 LEU C C 1
ATOM 10585 O O . LEU B 2 647 ? 111.272 86.340 102.492 1.00 15.34 647 LEU C O 1
ATOM 10590 N N . VAL B 2 648 ? 109.318 86.549 103.587 1.00 16.67 648 VAL C N 1
ATOM 10591 C CA . VAL B 2 648 ? 109.005 85.130 103.448 1.00 16.67 648 VAL C CA 1
ATOM 10592 C C . VAL B 2 648 ? 108.801 84.772 101.982 1.00 16.67 648 VAL C C 1
ATOM 10593 O O . VAL B 2 648 ? 109.280 83.735 101.508 1.00 16.67 648 VAL C O 1
ATOM 10597 N N . ALA B 2 649 ? 108.087 85.623 101.241 1.00 24.31 649 ALA C N 1
ATOM 10598 C CA . ALA B 2 649 ? 107.830 85.338 99.832 1.00 24.31 649 ALA C CA 1
ATOM 10599 C C . ALA B 2 649 ? 109.109 85.395 99.003 1.00 24.31 649 ALA C C 1
ATOM 10600 O O . ALA B 2 649 ? 109.290 84.595 98.078 1.00 24.31 649 ALA C O 1
ATOM 10602 N N . VAL B 2 650 ? 110.004 86.336 99.314 1.00 30.43 650 VAL C N 1
ATOM 10603 C CA . VAL B 2 650 ? 111.209 86.525 98.507 1.00 30.43 650 VAL C CA 1
ATOM 10604 C C . VAL B 2 650 ? 112.166 85.341 98.633 1.00 30.43 650 VAL C C 1
ATOM 10605 O O . VAL B 2 650 ? 112.879 85.010 97.678 1.00 30.43 650 VAL C O 1
ATOM 10609 N N . SER B 2 651 ? 112.184 84.676 99.785 1.00 33.13 651 SER C N 1
ATOM 10610 C CA . SER B 2 651 ? 113.236 83.714 100.087 1.00 33.13 651 SER C CA 1
ATOM 10611 C C . SER B 2 651 ? 113.248 82.573 99.072 1.00 33.13 651 SER C C 1
ATOM 10612 O O . SER B 2 651 ? 112.186 82.130 98.620 1.00 33.13 651 SER C O 1
ATOM 10615 N N . PRO B 2 652 ? 114.426 82.072 98.696 1.00 40.91 652 PRO C N 1
ATOM 10616 C CA . PRO B 2 652 ? 114.517 81.014 97.685 1.00 40.91 652 PRO C CA 1
ATOM 10617 C C . PRO B 2 652 ? 114.255 79.608 98.202 1.00 40.91 652 PRO C C 1
ATOM 10618 O O . PRO B 2 652 ? 114.487 78.650 97.460 1.00 40.91 652 PRO C O 1
ATOM 10622 N N . LEU B 2 653 ? 113.790 79.447 99.440 1.00 47.30 653 LEU C N 1
ATOM 10623 C CA . LEU B 2 653 ? 113.504 78.113 99.955 1.00 47.30 653 LEU C CA 1
ATOM 10624 C C . LEU B 2 653 ? 112.297 77.471 99.286 1.00 47.30 653 LEU C C 1
ATOM 10625 O O . LEU B 2 653 ? 112.064 76.276 99.495 1.00 47.30 653 LEU C O 1
ATOM 10630 N N . GLN B 2 654 ? 111.533 78.231 98.498 1.00 51.50 654 GLN C N 1
ATOM 10631 C CA . GLN B 2 654 ? 110.334 77.739 97.821 1.00 51.50 654 GLN C CA 1
ATOM 10632 C C . GLN B 2 654 ? 109.320 77.205 98.835 1.00 51.50 654 GLN C C 1
ATOM 10633 O O . GLN B 2 654 ? 108.953 76.028 98.835 1.00 51.50 654 GLN C O 1
ATOM 10639 N N . LEU B 2 655 ? 108.876 78.102 99.709 1.00 45.55 655 LEU C N 1
ATOM 10640 C CA . LEU B 2 655 ? 107.908 77.740 100.730 1.00 45.55 655 LEU C CA 1
ATOM 10641 C C . LEU B 2 655 ? 106.536 77.504 100.108 1.00 45.55 655 LEU C C 1
ATOM 10642 O O . LEU B 2 655 ? 106.269 77.872 98.961 1.00 45.55 655 LEU C O 1
ATOM 10647 N N . ASP B 2 656 ? 105.658 76.877 100.886 1.00 47.67 656 ASP C N 1
ATOM 10648 C CA . ASP B 2 656 ? 104.297 76.570 100.451 1.00 47.67 656 ASP C CA 1
ATOM 10649 C C . ASP B 2 656 ? 103.349 77.523 101.172 1.00 47.67 656 ASP C C 1
ATOM 10650 O O . ASP B 2 656 ? 102.826 77.218 102.243 1.00 47.67 656 ASP C O 1
ATOM 10655 N N . LEU B 2 657 ? 103.122 78.689 100.568 1.00 48.13 657 LEU C N 1
ATOM 10656 C CA . LEU B 2 657 ? 102.245 79.707 101.126 1.00 48.13 657 LEU C CA 1
ATOM 10657 C C . LEU B 2 657 ? 100.784 79.495 100.749 1.00 48.13 657 LEU C C 1
ATOM 10658 O O . LEU B 2 657 ? 99.992 80.440 100.823 1.00 48.13 657 LEU C O 1
ATOM 10663 N N . GLN B 2 658 ? 100.416 78.277 100.357 1.00 52.97 658 GLN C N 1
ATOM 10664 C CA . GLN B 2 658 ? 99.055 78.006 99.896 1.00 52.97 658 GLN C CA 1
ATOM 10665 C C . GLN B 2 658 ? 97.970 78.364 100.907 1.00 52.97 658 GLN C C 1
ATOM 10666 O O . GLN B 2 658 ? 96.954 78.951 100.497 1.00 52.97 658 GLN C O 1
ATOM 10672 N N . PRO B 2 659 ? 98.089 78.044 102.203 1.00 55.95 659 PRO C N 1
ATOM 10673 C CA . PRO B 2 659 ? 96.942 78.260 103.104 1.00 55.95 659 PRO C CA 1
ATOM 10674 C C . PRO B 2 659 ? 96.469 79.701 103.210 1.00 55.95 659 PRO C C 1
ATOM 10675 O O . PRO B 2 659 ? 95.279 79.923 103.465 1.00 55.95 659 PRO C O 1
ATOM 10679 N N . ILE B 2 660 ? 97.344 80.688 103.030 1.00 51.23 660 ILE C N 1
ATOM 10680 C CA . ILE B 2 660 ? 97.010 82.069 103.358 1.00 51.23 660 ILE C CA 1
ATOM 10681 C C . ILE B 2 660 ? 96.967 82.969 102.128 1.00 51.23 660 ILE C C 1
ATOM 10682 O O . ILE B 2 660 ? 96.845 84.191 102.270 1.00 51.23 660 ILE C O 1
ATOM 10687 N N . LEU B 2 661 ? 97.053 82.402 100.922 1.00 48.53 661 LEU C N 1
ATOM 10688 C CA . LEU B 2 661 ? 97.099 83.231 99.719 1.00 48.53 661 LEU C CA 1
ATOM 10689 C C . LEU B 2 661 ? 95.852 84.094 99.581 1.00 48.53 661 LEU C C 1
ATOM 10690 O O . LEU B 2 661 ? 95.948 85.308 99.370 1.00 48.53 661 LEU C O 1
ATOM 10695 N N . ALA B 2 662 ? 94.670 83.485 99.688 1.00 49.07 662 ALA C N 1
ATOM 10696 C CA . ALA B 2 662 ? 93.435 84.225 99.449 1.00 49.07 662 ALA C CA 1
ATOM 10697 C C . ALA B 2 662 ? 93.255 85.343 100.469 1.00 49.07 662 ALA C C 1
ATOM 10698 O O . ALA B 2 662 ? 92.961 86.492 100.109 1.00 49.07 662 ALA C O 1
ATOM 10700 N N . GLU B 2 663 ? 93.431 85.022 101.752 1.00 47.94 663 GLU C N 1
ATOM 10701 C CA . GLU B 2 663 ? 93.252 86.025 102.794 1.00 47.94 663 GLU C CA 1
ATOM 10702 C C . GLU B 2 663 ? 94.273 87.146 102.664 1.00 47.94 663 GLU C C 1
ATOM 10703 O O . GLU B 2 663 ? 93.924 88.327 102.784 1.00 47.94 663 GLU C O 1
ATOM 10709 N N . ALA B 2 664 ? 95.539 86.801 102.409 1.00 42.28 664 ALA C N 1
ATOM 10710 C CA . ALA B 2 664 ? 96.560 87.830 102.264 1.00 42.28 664 ALA C CA 1
ATOM 10711 C C . ALA B 2 664 ? 96.267 88.729 101.074 1.00 42.28 664 ALA C C 1
ATOM 10712 O O . ALA B 2 664 ? 96.403 89.953 101.167 1.00 42.28 664 ALA C O 1
ATOM 10714 N N . LEU B 2 665 ? 95.858 88.143 99.946 1.00 39.98 665 LEU C N 1
ATOM 10715 C CA . LEU B 2 665 ? 95.578 88.948 98.763 1.00 39.98 665 LEU C CA 1
ATOM 10716 C C . LEU B 2 665 ? 94.404 89.887 98.998 1.00 39.98 665 LEU C C 1
ATOM 10717 O O . LEU B 2 665 ? 94.460 91.063 98.623 1.00 39.98 665 LEU C O 1
ATOM 10722 N N . HIS B 2 666 ? 93.335 89.395 99.630 1.00 40.60 666 HIS C N 1
ATOM 10723 C CA . HIS B 2 666 ? 92.198 90.269 99.908 1.00 40.60 666 HIS C CA 1
ATOM 10724 C C . HIS B 2 666 ? 92.577 91.387 100.873 1.00 40.60 666 HIS C C 1
ATOM 10725 O O . HIS B 2 666 ? 92.176 92.543 100.682 1.00 40.60 666 HIS C O 1
ATOM 10732 N N . ILE B 2 667 ? 93.358 91.071 101.909 1.00 35.60 667 ILE C N 1
ATOM 10733 C CA . ILE B 2 667 ? 93.750 92.097 102.873 1.00 35.60 667 ILE C CA 1
ATOM 10734 C C . ILE B 2 667 ? 94.627 93.153 102.210 1.00 35.60 667 ILE C C 1
ATOM 10735 O O . ILE B 2 667 ? 94.455 94.357 102.440 1.00 35.60 667 ILE C O 1
ATOM 10740 N N . LEU B 2 668 ? 95.580 92.727 101.378 1.00 30.34 668 LEU C N 1
ATOM 10741 C CA . LEU B 2 668 ? 96.442 93.686 100.695 1.00 30.34 668 LEU C CA 1
ATOM 10742 C C . LEU B 2 668 ? 95.652 94.540 99.708 1.00 30.34 668 LEU C C 1
ATOM 10743 O O . LEU B 2 668 ? 95.902 95.746 99.581 1.00 30.34 668 LEU C O 1
ATOM 10748 N N . ALA B 2 669 ? 94.694 93.937 99.000 1.00 32.05 669 ALA C N 1
ATOM 10749 C CA . ALA B 2 669 ? 93.849 94.717 98.105 1.00 32.05 669 ALA C CA 1
ATOM 10750 C C . ALA B 2 669 ? 93.046 95.750 98.880 1.00 32.05 669 ALA C C 1
ATOM 10751 O O . ALA B 2 669 ? 92.848 96.876 98.410 1.00 32.05 669 ALA C O 1
ATOM 10753 N N . SER B 2 670 ? 92.570 95.383 100.072 1.00 32.48 670 SER C N 1
ATOM 10754 C CA . SER B 2 670 ? 91.904 96.358 100.929 1.00 32.48 670 SER C CA 1
ATOM 10755 C C . SER B 2 670 ? 92.859 97.473 101.338 1.00 32.48 670 SER C C 1
ATOM 10756 O O . SER B 2 670 ? 92.474 98.647 101.381 1.00 32.48 670 SER C O 1
ATOM 10759 N N . PHE B 2 671 ? 94.108 97.120 101.649 1.00 29.28 671 PHE C N 1
ATOM 10760 C CA . PHE B 2 671 ? 95.095 98.122 102.043 1.00 29.28 671 PHE C CA 1
ATOM 10761 C C . PHE B 2 671 ? 95.396 99.093 100.911 1.00 29.28 671 PHE C C 1
ATOM 10762 O O . PHE B 2 671 ? 95.737 100.253 101.164 1.00 29.28 671 PHE C O 1
ATOM 10770 N N . LEU B 2 672 ? 95.296 98.630 99.663 1.00 30.60 672 LEU C N 1
ATOM 10771 C CA . LEU B 2 672 ? 95.620 99.487 98.525 1.00 30.60 672 LEU C CA 1
ATOM 10772 C C . LEU B 2 672 ? 94.731 100.723 98.461 1.00 30.60 672 LEU C C 1
ATOM 10773 O O . LEU B 2 672 ? 95.146 101.756 97.922 1.00 30.60 672 LEU C O 1
ATOM 10778 N N . ARG B 2 673 ? 93.511 100.644 98.996 1.00 42.57 673 ARG C N 1
ATOM 10779 C CA . ARG B 2 673 ? 92.580 101.761 98.874 1.00 42.57 673 ARG C CA 1
ATOM 10780 C C . ARG B 2 673 ? 92.940 102.914 99.803 1.00 42.57 673 ARG C C 1
ATOM 10781 O O . ARG B 2 673 ? 92.604 104.067 99.513 1.00 42.57 673 ARG C O 1
ATOM 10789 N N . LYS B 2 674 ? 93.610 102.630 100.916 1.00 43.88 674 LYS C N 1
ATOM 10790 C CA . LYS B 2 674 ? 93.933 103.671 101.882 1.00 43.88 674 LYS C CA 1
ATOM 10791 C C . LYS B 2 674 ? 94.952 104.644 101.304 1.00 43.88 674 LYS C C 1
ATOM 10792 O O . LYS B 2 674 ? 95.795 104.272 100.484 1.00 43.88 674 LYS C O 1
ATOM 10798 N N . ASN B 2 675 ? 94.869 105.902 101.735 1.00 56.29 675 ASN C N 1
ATOM 10799 C CA . ASN B 2 675 ? 95.720 106.964 101.197 1.00 56.29 675 ASN C CA 1
ATOM 10800 C C . ASN B 2 675 ? 96.920 107.194 102.118 1.00 56.29 675 ASN C C 1
ATOM 10801 O O . ASN B 2 675 ? 97.032 108.198 102.823 1.00 56.29 675 ASN C O 1
ATOM 10806 N N . GLN B 2 676 ? 97.830 106.224 102.101 1.00 46.43 676 GLN C N 1
ATOM 10807 C CA . GLN B 2 676 ? 99.113 106.334 102.781 1.00 46.43 676 GLN C CA 1
ATOM 10808 C C . GLN B 2 676 ? 100.206 105.892 101.822 1.00 46.43 676 GLN C C 1
ATOM 10809 O O . GLN B 2 676 ? 100.110 104.815 101.225 1.00 46.43 676 GLN C O 1
ATOM 10815 N N . ARG B 2 677 ? 101.239 106.721 101.672 1.00 38.53 677 ARG C N 1
ATOM 10816 C CA . ARG B 2 677 ? 102.273 106.434 100.683 1.00 38.53 677 ARG C CA 1
ATOM 10817 C C . ARG B 2 677 ? 103.130 105.244 101.099 1.00 38.53 677 ARG C C 1
ATOM 10818 O O . ARG B 2 677 ? 103.388 104.342 100.293 1.00 38.53 677 ARG C O 1
ATOM 10826 N N . ALA B 2 678 ? 103.587 105.225 102.353 1.00 39.33 678 ALA C N 1
ATOM 10827 C CA . ALA B 2 678 ? 104.454 104.141 102.803 1.00 39.33 678 ALA C CA 1
ATOM 10828 C C . ALA B 2 678 ? 103.725 102.804 102.785 1.00 39.33 678 ALA C C 1
ATOM 10829 O O . ALA B 2 678 ? 104.281 101.788 102.347 1.00 39.33 678 ALA C O 1
ATOM 10831 N N . LEU B 2 679 ? 102.477 102.787 103.258 1.00 30.71 679 LEU C N 1
ATOM 10832 C CA . LEU B 2 679 ? 101.697 101.556 103.239 1.00 30.71 679 LEU C CA 1
ATOM 10833 C C . LEU B 2 679 ? 101.453 101.085 101.812 1.00 30.71 679 LEU C C 1
ATOM 10834 O O . LEU B 2 679 ? 101.515 99.885 101.528 1.00 30.71 679 LEU C O 1
ATOM 10839 N N . ARG B 2 680 ? 101.177 102.018 100.900 1.00 34.49 680 ARG C N 1
ATOM 10840 C CA . ARG B 2 680 ? 100.977 101.645 99.504 1.00 34.49 680 ARG C CA 1
ATOM 10841 C C . ARG B 2 680 ? 102.242 101.045 98.904 1.00 34.49 680 ARG C C 1
ATOM 10842 O O . ARG B 2 680 ? 102.183 100.027 98.207 1.00 34.49 680 ARG C O 1
ATOM 10850 N N . LEU B 2 681 ? 103.398 101.662 99.160 1.00 28.92 681 LEU C N 1
ATOM 10851 C CA . LEU B 2 681 ? 104.644 101.120 98.629 1.00 28.92 681 LEU C CA 1
ATOM 10852 C C . LEU B 2 681 ? 104.914 99.726 99.179 1.00 28.92 681 LEU C C 1
ATOM 10853 O O . LEU B 2 681 ? 105.286 98.813 98.428 1.00 28.92 681 LEU C O 1
ATOM 10858 N N . ALA B 2 682 ? 104.714 99.540 100.486 1.00 24.28 682 ALA C N 1
ATOM 10859 C CA . ALA B 2 682 ? 104.932 98.227 101.081 1.00 24.28 682 ALA C CA 1
ATOM 10860 C C . ALA B 2 682 ? 103.982 97.191 100.493 1.00 24.28 682 ALA C C 1
ATOM 10861 O O . ALA B 2 682 ? 104.384 96.053 100.224 1.00 24.28 682 ALA C O 1
ATOM 10863 N N . THR B 2 683 ? 102.719 97.569 100.280 1.00 22.98 683 THR C N 1
ATOM 10864 C CA . THR B 2 683 ? 101.748 96.625 99.738 1.00 22.98 683 THR C CA 1
ATOM 10865 C C . THR B 2 683 ? 102.075 96.245 98.300 1.00 22.98 683 THR C C 1
ATOM 10866 O O . THR B 2 683 ? 101.956 95.073 97.927 1.00 22.98 683 THR C O 1
ATOM 10870 N N . LEU B 2 684 ? 102.474 97.215 97.471 1.00 22.20 684 LEU C N 1
ATOM 10871 C CA . LEU B 2 684 ? 102.870 96.878 96.106 1.00 22.20 684 LEU C CA 1
ATOM 10872 C C . LEU B 2 684 ? 104.093 95.972 96.088 1.00 22.20 684 LEU C C 1
ATOM 10873 O O . LEU B 2 684 ? 104.150 95.016 95.306 1.00 22.20 684 LEU C O 1
ATOM 10878 N N . ALA B 2 685 ? 105.084 96.253 96.938 1.00 20.14 685 ALA C N 1
ATOM 10879 C CA . ALA B 2 685 ? 106.258 95.387 96.984 1.00 20.14 685 ALA C CA 1
ATOM 10880 C C . ALA B 2 685 ? 105.883 93.974 97.414 1.00 20.14 685 ALA C C 1
ATOM 10881 O O . ALA B 2 685 ? 106.350 92.990 96.824 1.00 20.14 685 ALA C O 1
ATOM 10883 N N . ALA B 2 686 ? 105.022 93.855 98.430 1.00 20.21 686 ALA C N 1
ATOM 10884 C CA . ALA B 2 686 ? 104.594 92.539 98.893 1.00 20.21 686 ALA C CA 1
ATOM 10885 C C . ALA B 2 686 ? 103.840 91.788 97.808 1.00 20.21 686 ALA C C 1
ATOM 10886 O O . ALA B 2 686 ? 104.081 90.596 97.588 1.00 20.21 686 ALA C O 1
ATOM 10888 N N . LEU B 2 687 ? 102.920 92.469 97.119 1.00 22.51 687 LEU C N 1
ATOM 10889 C CA . LEU B 2 687 ? 102.144 91.820 96.068 1.00 22.51 687 LEU C CA 1
ATOM 10890 C C . LEU B 2 687 ? 103.037 91.362 94.925 1.00 22.51 687 LEU C C 1
ATOM 10891 O O . LEU B 2 687 ? 102.880 90.248 94.412 1.00 22.51 687 LEU C O 1
ATOM 10896 N N . ASP B 2 688 ? 103.982 92.210 94.512 1.00 28.19 688 ASP C N 1
ATOM 10897 C CA . ASP B 2 688 ? 104.892 91.840 93.435 1.00 28.19 688 ASP C CA 1
ATOM 10898 C C . ASP B 2 688 ? 105.727 90.626 93.820 1.00 28.19 688 ASP C C 1
ATOM 10899 O O . ASP B 2 688 ? 105.860 89.676 93.038 1.00 28.19 688 ASP C O 1
ATOM 10904 N N . ALA B 2 689 ? 106.294 90.636 95.030 1.00 26.60 689 ALA C N 1
ATOM 10905 C CA . ALA B 2 689 ? 107.111 89.507 95.462 1.00 26.60 689 ALA C CA 1
ATOM 10906 C C . ALA B 2 689 ? 106.286 88.231 95.546 1.00 26.60 689 ALA C C 1
ATOM 10907 O O . ALA B 2 689 ? 106.733 87.163 95.111 1.00 26.60 689 ALA C O 1
ATOM 10909 N N . LEU B 2 690 ? 105.074 88.326 96.096 1.00 32.09 690 LEU C N 1
ATOM 10910 C CA . LEU B 2 690 ? 104.223 87.151 96.237 1.00 32.09 690 LEU C CA 1
ATOM 10911 C C . LEU B 2 690 ? 103.850 86.572 94.880 1.00 32.09 690 LEU C C 1
ATOM 10912 O O . LEU B 2 690 ? 103.906 85.353 94.682 1.00 32.09 690 LEU C O 1
ATOM 10917 N N . ALA B 2 691 ? 103.471 87.431 93.928 1.00 38.07 691 ALA C N 1
ATOM 10918 C CA . ALA B 2 691 ? 103.127 86.950 92.595 1.00 38.07 691 ALA C CA 1
ATOM 10919 C C . ALA B 2 691 ? 104.329 86.311 91.912 1.00 38.07 691 ALA C C 1
ATOM 10920 O O . ALA B 2 691 ? 104.215 85.224 91.331 1.00 38.07 691 ALA C O 1
ATOM 10922 N N . GLN B 2 692 ? 105.496 86.958 91.992 1.00 44.00 692 GLN C N 1
ATOM 10923 C CA . GLN B 2 692 ? 106.692 86.403 91.364 1.00 44.00 692 GLN C CA 1
ATOM 10924 C C . GLN B 2 692 ? 107.039 85.040 91.945 1.00 44.00 692 GLN C C 1
ATOM 10925 O O . GLN B 2 692 ? 107.390 84.113 91.206 1.00 44.00 692 GLN C O 1
ATOM 10931 N N . SER B 2 693 ? 106.949 84.898 93.270 1.00 45.15 693 SER C N 1
ATOM 10932 C CA . SER B 2 693 ? 107.316 83.633 93.896 1.00 45.15 693 SER C CA 1
ATOM 10933 C C . SER B 2 693 ? 106.297 82.541 93.595 1.00 45.15 693 SER C C 1
ATOM 10934 O O . SER B 2 693 ? 106.675 81.399 93.306 1.00 45.15 693 SER C O 1
ATOM 10937 N N . GLN B 2 694 ? 105.003 82.864 93.655 1.00 53.25 694 GLN C N 1
ATOM 10938 C CA . GLN B 2 694 ? 103.985 81.829 93.511 1.00 53.25 694 GLN C CA 1
ATOM 10939 C C . GLN B 2 694 ? 103.811 81.390 92.063 1.00 53.25 694 GLN C C 1
ATOM 10940 O O . GLN B 2 694 ? 103.608 80.200 91.801 1.00 53.25 694 GLN C O 1
ATOM 10946 N N . GLY B 2 695 ? 103.883 82.317 91.109 1.00 65.33 695 GLY C N 1
ATOM 10947 C CA . GLY B 2 695 ? 103.747 81.935 89.719 1.00 65.33 695 GLY C CA 1
ATOM 10948 C C . GLY B 2 695 ? 102.339 81.536 89.327 1.00 65.33 695 GLY C C 1
ATOM 10949 O O . GLY B 2 695 ? 101.449 82.384 89.227 1.00 65.33 695 GLY C O 1
ATOM 10950 N N . LEU B 2 696 ? 102.129 80.240 89.103 1.00 75.45 696 LEU C N 1
ATOM 10951 C CA . LEU B 2 696 ? 100.874 79.719 88.577 1.00 75.45 696 LEU C CA 1
ATOM 10952 C C . LEU B 2 696 ? 100.002 79.065 89.643 1.00 75.45 696 LEU C C 1
ATOM 10953 O O . LEU B 2 696 ? 99.047 78.360 89.300 1.00 75.45 696 LEU C O 1
ATOM 10958 N N . SER B 2 697 ? 100.295 79.283 90.924 1.00 68.43 697 SER C N 1
ATOM 10959 C CA . SER B 2 697 ? 99.596 78.612 92.013 1.00 68.43 697 SER C CA 1
ATOM 10960 C C . SER B 2 697 ? 98.775 79.579 92.863 1.00 68.43 697 SER C C 1
ATOM 10961 O O . SER B 2 697 ? 98.761 79.471 94.091 1.00 68.43 697 SER C O 1
ATOM 10964 N N . LEU B 2 698 ? 98.085 80.525 92.230 1.00 62.07 698 LEU C N 1
ATOM 10965 C CA . LEU B 2 698 ? 97.329 81.503 92.995 1.00 62.07 698 LEU C CA 1
ATOM 10966 C C . LEU B 2 698 ? 95.892 81.595 92.490 1.00 62.07 698 LEU C C 1
ATOM 10967 O O . LEU B 2 698 ? 95.630 81.379 91.303 1.00 62.07 698 LEU C O 1
ATOM 10972 N N . PRO B 2 699 ? 94.937 81.901 93.375 1.00 61.87 699 PRO C N 1
ATOM 10973 C CA . PRO B 2 699 ? 93.533 81.892 92.967 1.00 61.87 699 PRO C CA 1
ATOM 10974 C C . PRO B 2 699 ? 93.234 83.020 91.997 1.00 61.87 699 PRO C C 1
ATOM 10975 O O . PRO B 2 699 ? 93.877 84.083 92.041 1.00 61.87 699 PRO C O 1
ATOM 10979 N N . PRO B 2 700 ? 92.258 82.837 91.103 1.00 60.86 700 PRO C N 1
ATOM 10980 C CA . PRO B 2 700 ? 91.929 83.893 90.135 1.00 60.86 700 PRO C CA 1
ATOM 10981 C C . PRO B 2 700 ? 91.049 84.990 90.715 1.00 60.86 700 PRO C C 1
ATOM 10982 O O . PRO B 2 700 ? 91.162 86.156 90.321 1.00 60.86 700 PRO C O 1
ATOM 10986 N N . SER B 2 701 ? 90.156 84.624 91.639 1.00 57.43 701 SER C N 1
ATOM 10987 C CA . SER B 2 701 ? 89.233 85.605 92.201 1.00 57.43 701 SER C CA 1
ATOM 10988 C C . SER B 2 701 ? 89.975 86.693 92.967 1.00 57.43 701 SER C C 1
ATOM 10989 O O . SER B 2 701 ? 89.658 87.881 92.837 1.00 57.43 701 SER C O 1
ATOM 10992 N N . ALA B 2 702 ? 90.970 86.306 93.768 1.00 53.59 702 ALA C N 1
ATOM 10993 C CA . ALA B 2 702 ? 91.765 87.296 94.486 1.00 53.59 702 ALA C CA 1
ATOM 10994 C C . ALA B 2 702 ? 92.555 88.169 93.520 1.00 53.59 702 ALA C C 1
ATOM 10995 O O . ALA B 2 702 ? 92.731 89.371 93.756 1.00 53.59 702 ALA C O 1
ATOM 10997 N N . VAL B 2 703 ? 93.047 87.578 92.430 1.00 47.82 703 VAL C N 1
ATOM 10998 C CA . VAL B 2 703 ? 93.772 88.350 91.426 1.00 47.82 703 VAL C CA 1
ATOM 10999 C C . VAL B 2 703 ? 92.865 89.413 90.822 1.00 47.82 703 VAL C C 1
ATOM 11000 O O . VAL B 2 703 ? 93.259 90.573 90.666 1.00 47.82 703 VAL C O 1
ATOM 11004 N N . GLN B 2 704 ? 91.632 89.035 90.480 1.00 47.52 704 GLN C N 1
ATOM 11005 C CA . GLN B 2 704 ? 90.693 90.014 89.939 1.00 47.52 704 GLN C CA 1
ATOM 11006 C C . GLN B 2 704 ? 90.358 91.084 90.971 1.00 47.52 704 GLN C C 1
ATOM 11007 O O . GLN B 2 704 ? 90.257 92.274 90.638 1.00 47.52 704 GLN C O 1
ATOM 11013 N N . ALA B 2 705 ? 90.187 90.680 92.232 1.00 41.16 705 ALA C N 1
ATOM 11014 C CA . ALA B 2 705 ? 89.867 91.642 93.280 1.00 41.16 705 ALA C CA 1
ATOM 11015 C C . ALA B 2 705 ? 90.976 92.672 93.447 1.00 41.16 705 ALA C C 1
ATOM 11016 O O . ALA B 2 705 ? 90.704 93.870 93.589 1.00 41.16 705 ALA C O 1
ATOM 11018 N N . VAL B 2 706 ? 92.235 92.228 93.437 1.00 39.32 706 VAL C N 1
ATOM 11019 C CA . VAL B 2 706 ? 93.336 93.175 93.589 1.00 39.32 706 VAL C CA 1
ATOM 11020 C C . VAL B 2 706 ? 93.536 93.989 92.315 1.00 39.32 706 VAL C C 1
ATOM 11021 O O . VAL B 2 706 ? 93.953 95.152 92.376 1.00 39.32 706 VAL C O 1
ATOM 11025 N N . LEU B 2 707 ? 93.238 93.412 91.146 1.00 41.25 707 LEU C N 1
ATOM 11026 C CA . LEU B 2 707 ? 93.396 94.146 89.896 1.00 41.25 707 LEU C CA 1
ATOM 11027 C C . LEU B 2 707 ? 92.339 95.228 89.743 1.00 41.25 707 LEU C C 1
ATOM 11028 O O . LEU B 2 707 ? 92.560 96.212 89.029 1.00 41.25 707 LEU C O 1
ATOM 11033 N N . ALA B 2 708 ? 91.187 95.064 90.394 1.00 41.40 708 ALA C N 1
ATOM 11034 C CA . ALA B 2 708 ? 90.155 96.091 90.327 1.00 41.40 708 ALA C CA 1
ATOM 11035 C C . ALA B 2 708 ? 90.573 97.401 90.984 1.00 41.40 708 ALA C C 1
ATOM 11036 O O . ALA B 2 708 ? 89.903 98.418 90.774 1.00 41.40 708 ALA C O 1
ATOM 11038 N N . GLU B 2 709 ? 91.654 97.407 91.767 1.00 39.93 709 GLU C N 1
ATOM 11039 C CA . GLU B 2 709 ? 92.100 98.603 92.471 1.00 39.93 709 GLU C CA 1
ATOM 11040 C C . GLU B 2 709 ? 93.236 99.336 91.772 1.00 39.93 709 GLU C C 1
ATOM 11041 O O . GLU B 2 709 ? 93.422 100.532 92.019 1.00 39.93 709 GLU C O 1
ATOM 11047 N N . LEU B 2 710 ? 93.996 98.651 90.921 1.00 36.37 710 LEU C N 1
ATOM 11048 C CA . LEU B 2 710 ? 95.195 99.250 90.338 1.00 36.37 710 LEU C CA 1
ATOM 11049 C C . LEU B 2 710 ? 94.942 100.474 89.462 1.00 36.37 710 LEU C C 1
ATOM 11050 O O . LEU B 2 710 ? 95.720 101.436 89.574 1.00 36.37 710 LEU C O 1
ATOM 11055 N N . PRO B 2 711 ? 93.932 100.514 88.581 1.00 38.88 711 PRO C N 1
ATOM 11056 C CA . PRO B 2 711 ? 93.793 101.684 87.696 1.00 38.88 711 PRO C CA 1
ATOM 11057 C C . PRO B 2 711 ? 93.717 103.015 88.425 1.00 38.88 711 PRO C C 1
ATOM 11058 O O . PRO B 2 711 ? 94.063 104.048 87.840 1.00 38.88 711 PRO C O 1
ATOM 11062 N N . ALA B 2 712 ? 93.271 103.030 89.681 1.00 34.09 712 ALA C N 1
ATOM 11063 C CA . ALA B 2 712 ? 93.281 104.266 90.450 1.00 34.09 712 ALA C CA 1
ATOM 11064 C C . ALA B 2 712 ? 94.682 104.688 90.871 1.00 34.09 712 ALA C C 1
ATOM 11065 O O . ALA B 2 712 ? 94.863 105.838 91.285 1.00 34.09 712 ALA C O 1
ATOM 11067 N N . LEU B 2 713 ? 95.669 103.797 90.777 1.00 35.02 713 LEU C N 1
ATOM 11068 C CA . LEU B 2 713 ? 97.030 104.109 91.195 1.00 35.02 713 LEU C CA 1
ATOM 11069 C C . LEU B 2 713 ? 97.894 104.674 90.077 1.00 35.02 713 LEU C C 1
ATOM 11070 O O . LEU B 2 713 ? 98.847 105.407 90.362 1.00 35.02 713 LEU C O 1
ATOM 11075 N N . VAL B 2 714 ? 97.589 104.360 88.820 1.00 36.50 714 VAL C N 1
ATOM 11076 C CA . VAL B 2 714 ? 98.395 104.833 87.701 1.00 36.50 714 VAL C CA 1
ATOM 11077 C C . VAL B 2 714 ? 98.019 106.276 87.396 1.00 36.50 714 VAL C C 1
ATOM 11078 O O . VAL B 2 714 ? 97.096 106.537 86.618 1.00 36.50 714 VAL C O 1
ATOM 11082 N N . ASN B 2 715 ? 98.731 107.221 88.005 1.00 42.18 715 ASN C N 1
ATOM 11083 C CA . ASN B 2 715 ? 98.454 108.634 87.802 1.00 42.18 715 ASN C CA 1
ATOM 11084 C C . ASN B 2 715 ? 99.750 109.419 87.918 1.00 42.18 715 ASN C C 1
ATOM 11085 O O . ASN B 2 715 ? 100.741 108.942 88.475 1.00 42.18 715 ASN C O 1
ATOM 11090 N N . GLU B 2 716 ? 99.730 110.639 87.384 1.00 50.48 716 GLU C N 1
ATOM 11091 C CA . GLU B 2 716 ? 100.907 111.495 87.393 1.00 50.48 716 GLU C CA 1
ATOM 11092 C C . GLU B 2 716 ? 101.132 112.188 88.729 1.00 50.48 716 GLU C C 1
ATOM 11093 O O . GLU B 2 716 ? 102.152 112.866 88.888 1.00 50.48 716 GLU C O 1
ATOM 11099 N N . SER B 2 717 ? 100.206 112.050 89.680 1.00 48.88 717 SER C N 1
ATOM 11100 C CA . SER B 2 717 ? 100.399 112.662 90.991 1.00 48.88 717 SER C CA 1
ATOM 11101 C C . SER B 2 717 ? 101.606 112.068 91.705 1.00 48.88 717 SER C C 1
ATOM 11102 O O . SER B 2 717 ? 102.395 112.796 92.318 1.00 48.88 717 SER C O 1
ATOM 11105 N N . ASP B 2 718 ? 101.767 110.748 91.640 1.00 46.55 718 ASP C N 1
ATOM 11106 C CA . ASP B 2 718 ? 102.927 110.063 92.193 1.00 46.55 718 ASP C CA 1
ATOM 11107 C C . ASP B 2 718 ? 103.484 109.117 91.142 1.00 46.55 718 ASP C C 1
ATOM 11108 O O . ASP B 2 718 ? 102.726 108.437 90.446 1.00 46.55 718 ASP C O 1
ATOM 11113 N N . MET B 2 719 ? 104.810 109.070 91.033 1.00 41.41 719 MET C N 1
ATOM 11114 C CA . MET B 2 719 ? 105.474 108.299 89.989 1.00 41.41 719 MET C CA 1
ATOM 11115 C C . MET B 2 719 ? 106.020 106.963 90.473 1.00 41.41 719 MET C C 1
ATOM 11116 O O . MET B 2 719 ? 105.980 105.980 89.727 1.00 41.41 719 MET C O 1
ATOM 11121 N N . HIS B 2 720 ? 106.543 106.901 91.699 1.00 40.45 720 HIS C N 1
ATOM 11122 C CA . HIS B 2 720 ? 107.074 105.640 92.207 1.00 40.45 720 HIS C CA 1
ATOM 11123 C C . HIS B 2 720 ? 105.972 104.595 92.339 1.00 40.45 720 HIS C C 1
ATOM 11124 O O . HIS B 2 720 ? 106.158 103.426 91.968 1.00 40.45 720 HIS C O 1
ATOM 11131 N N . VAL B 2 721 ? 104.811 105.003 92.855 1.00 37.39 721 VAL C N 1
ATOM 11132 C CA . VAL B 2 721 ? 103.680 104.089 92.968 1.00 37.39 721 VAL C CA 1
ATOM 11133 C C . VAL B 2 721 ? 103.236 103.625 91.589 1.00 37.39 721 VAL C C 1
ATOM 11134 O O . VAL B 2 721 ? 102.887 102.455 91.395 1.00 37.39 721 VAL C O 1
ATOM 11138 N N . ALA B 2 722 ? 103.236 104.534 90.612 1.00 38.04 722 ALA C N 1
ATOM 11139 C CA . ALA B 2 722 ? 102.858 104.160 89.253 1.00 38.04 722 ALA C CA 1
ATOM 11140 C C . ALA B 2 722 ? 103.828 103.142 88.670 1.00 38.04 722 ALA C C 1
ATOM 11141 O O . ALA B 2 722 ? 103.410 102.178 88.017 1.00 38.04 722 ALA C O 1
ATOM 11143 N N . GLN B 2 723 ? 105.129 103.338 88.892 1.00 36.94 723 GLN C N 1
ATOM 11144 C CA . GLN B 2 723 ? 106.113 102.384 88.390 1.00 36.94 723 GLN C CA 1
ATOM 11145 C C . GLN B 2 723 ? 105.925 101.013 89.026 1.00 36.94 723 GLN C C 1
ATOM 11146 O O . GLN B 2 723 ? 105.974 99.985 88.337 1.00 36.94 723 GLN C O 1
ATOM 11152 N N . LEU B 2 724 ? 105.697 100.978 90.342 1.00 34.38 724 LEU C N 1
ATOM 11153 C CA . LEU B 2 724 ? 105.473 99.699 91.010 1.00 34.38 724 LEU C CA 1
ATOM 11154 C C . LEU B 2 724 ? 104.205 99.022 90.501 1.00 34.38 724 LEU C C 1
ATOM 11155 O O . LEU B 2 724 ? 104.180 97.801 90.296 1.00 34.38 724 LEU C O 1
ATOM 11160 N N . ALA B 2 725 ? 103.139 99.799 90.290 1.00 32.97 725 ALA C N 1
ATOM 11161 C CA . ALA B 2 725 ? 101.895 99.234 89.782 1.00 32.97 725 ALA C CA 1
ATOM 11162 C C . ALA B 2 725 ? 102.077 98.659 88.384 1.00 32.97 725 ALA C C 1
ATOM 11163 O O . ALA B 2 725 ? 101.555 97.582 88.074 1.00 32.97 725 ALA C O 1
ATOM 11165 N N . VAL B 2 726 ? 102.813 99.364 87.523 1.00 33.18 726 VAL C N 1
ATOM 11166 C CA . VAL B 2 726 ? 103.046 98.860 86.174 1.00 33.18 726 VAL C CA 1
ATOM 11167 C C . VAL B 2 726 ? 103.893 97.594 86.212 1.00 33.18 726 VAL C C 1
ATOM 11168 O O . VAL B 2 726 ? 103.660 96.653 85.443 1.00 33.18 726 VAL C O 1
ATOM 11172 N N . ASP B 2 727 ? 104.885 97.542 87.106 1.00 36.22 727 ASP C N 1
ATOM 11173 C CA . ASP B 2 727 ? 105.679 96.323 87.239 1.00 36.22 727 ASP C CA 1
ATOM 11174 C C . ASP B 2 727 ? 104.821 95.146 87.693 1.00 36.22 727 ASP C C 1
ATOM 11175 O O . ASP B 2 727 ? 104.963 94.028 87.180 1.00 36.22 727 ASP C O 1
ATOM 11180 N N . PHE B 2 728 ? 103.925 95.376 88.656 1.00 33.60 728 PHE C N 1
ATOM 11181 C CA . PHE B 2 728 ? 103.048 94.298 89.105 1.00 33.60 728 PHE C CA 1
ATOM 11182 C C . PHE B 2 728 ? 102.109 93.852 87.990 1.00 33.60 728 PHE C C 1
ATOM 11183 O O . PHE B 2 728 ? 101.847 92.652 87.832 1.00 33.60 728 PHE C O 1
ATOM 11191 N N . LEU B 2 729 ? 101.584 94.802 87.212 1.00 35.74 729 LEU C N 1
ATOM 11192 C CA . LEU B 2 729 ? 100.743 94.440 86.076 1.00 35.74 729 LEU C CA 1
ATOM 11193 C C . LEU B 2 729 ? 101.509 93.597 85.068 1.00 35.74 729 LEU C C 1
ATOM 11194 O O . LEU B 2 729 ? 100.980 92.612 84.546 1.00 35.74 729 LEU C O 1
ATOM 11199 N N . ALA B 2 730 ? 102.759 93.963 84.784 1.00 37.86 730 ALA C N 1
ATOM 11200 C CA . ALA B 2 730 ? 103.563 93.166 83.863 1.00 37.86 730 ALA C CA 1
ATOM 11201 C C . ALA B 2 730 ? 103.785 91.759 84.402 1.00 37.86 730 ALA C C 1
ATOM 11202 O O . ALA B 2 730 ? 103.692 90.775 83.655 1.00 37.86 730 ALA C O 1
ATOM 11204 N N . THR B 2 731 ? 104.076 91.643 85.699 1.00 41.54 731 THR C N 1
ATOM 11205 C CA . THR B 2 731 ? 104.316 90.328 86.288 1.00 41.54 731 THR C CA 1
ATOM 11206 C C . THR B 2 731 ? 103.071 89.450 86.215 1.00 41.54 731 THR C C 1
ATOM 11207 O O . THR B 2 731 ? 103.145 88.276 85.830 1.00 41.54 731 THR C O 1
ATOM 11211 N N . VAL B 2 732 ? 101.912 90.004 86.578 1.00 44.44 732 VAL C N 1
ATOM 11212 C CA . VAL B 2 732 ? 100.694 89.202 86.555 1.00 44.44 732 VAL C CA 1
ATOM 11213 C C . VAL B 2 732 ? 100.283 88.889 85.121 1.00 44.44 732 VAL C C 1
ATOM 11214 O O . VAL B 2 732 ? 99.693 87.835 84.855 1.00 44.44 732 VAL C O 1
ATOM 11218 N N . THR B 2 733 ? 100.590 89.782 84.174 1.00 52.41 733 THR C N 1
ATOM 11219 C CA . THR B 2 733 ? 100.357 89.480 82.767 1.00 52.41 733 THR C CA 1
ATOM 11220 C C . THR B 2 733 ? 101.192 88.291 82.323 1.00 52.41 733 THR C C 1
ATOM 11221 O O . THR B 2 733 ? 100.696 87.393 81.633 1.00 52.41 733 THR C O 1
ATOM 11225 N N . GLN B 2 734 ? 102.467 88.270 82.712 1.00 61.14 734 GLN C N 1
ATOM 11226 C CA . GLN B 2 734 ? 103.322 87.140 82.374 1.00 61.14 734 GLN C CA 1
ATOM 11227 C C . GLN B 2 734 ? 102.825 85.859 83.034 1.00 61.14 734 GLN C C 1
ATOM 11228 O O . GLN B 2 734 ? 102.931 84.772 82.456 1.00 61.14 734 GLN C O 1
ATOM 11234 N N . ALA B 2 735 ? 102.273 85.969 84.244 1.00 62.62 735 ALA C N 1
ATOM 11235 C CA . ALA B 2 735 ? 101.875 84.776 84.987 1.00 62.62 735 ALA C CA 1
ATOM 11236 C C . ALA B 2 735 ? 100.515 84.249 84.537 1.00 62.62 735 ALA C C 1
ATOM 11237 O O . ALA B 2 735 ? 100.413 83.135 84.013 1.00 62.62 735 ALA C O 1
ATOM 11239 N N . GLN B 2 736 ? 99.457 85.036 84.731 1.00 62.87 736 GLN C N 1
ATOM 11240 C CA . GLN B 2 736 ? 98.081 84.596 84.494 1.00 62.87 736 GLN C CA 1
ATOM 11241 C C . GLN B 2 736 ? 97.367 85.605 83.604 1.00 62.87 736 GLN C C 1
ATOM 11242 O O . GLN B 2 736 ? 96.669 86.502 84.097 1.00 62.87 736 GLN C O 1
ATOM 11248 N N . PRO B 2 737 ? 97.519 85.486 82.284 1.00 64.12 737 PRO C N 1
ATOM 11249 C CA . PRO B 2 737 ? 96.882 86.459 81.381 1.00 64.12 737 PRO C CA 1
ATOM 11250 C C . PRO B 2 737 ? 95.364 86.468 81.451 1.00 64.12 737 PRO C C 1
ATOM 11251 O O . PRO B 2 737 ? 94.751 87.522 81.233 1.00 64.12 737 PRO C O 1
ATOM 11255 N N . ALA B 2 738 ? 94.738 85.329 81.760 1.00 71.99 738 ALA C N 1
ATOM 11256 C CA . ALA B 2 738 ? 93.286 85.216 81.638 1.00 71.99 738 ALA C CA 1
ATOM 11257 C C . ALA B 2 738 ? 92.550 86.174 82.565 1.00 71.99 738 ALA C C 1
ATOM 11258 O O . ALA B 2 738 ? 91.369 86.463 82.344 1.00 71.99 738 ALA C O 1
ATOM 11260 N N . SER B 2 739 ? 93.219 86.677 83.601 1.00 72.28 739 SER C N 1
ATOM 11261 C CA . SER B 2 739 ? 92.583 87.592 84.537 1.00 72.28 739 SER C CA 1
ATOM 11262 C C . SER B 2 739 ? 92.569 89.035 84.049 1.00 72.28 739 SER C C 1
ATOM 11263 O O . SER B 2 739 ? 91.994 89.893 84.727 1.00 72.28 739 SER C O 1
ATOM 11266 N N . LEU B 2 740 ? 93.183 89.324 82.904 1.00 73.41 740 LEU C N 1
ATOM 11267 C CA . LEU B 2 740 ? 93.301 90.691 82.412 1.00 73.41 740 LEU C CA 1
ATOM 11268 C C . LEU B 2 740 ? 92.193 91.092 81.449 1.00 73.41 740 LEU C C 1
ATOM 11269 O O . LEU B 2 740 ? 92.187 92.238 80.986 1.00 73.41 740 LEU C O 1
ATOM 11274 N N . VAL B 2 741 ? 91.267 90.185 81.133 1.00 79.34 741 VAL C N 1
ATOM 11275 C CA . VAL B 2 741 ? 90.286 90.455 80.086 1.00 79.34 741 VAL C CA 1
ATOM 11276 C C . VAL B 2 741 ? 89.398 91.634 80.465 1.00 79.34 741 VAL C C 1
ATOM 11277 O O . VAL B 2 741 ? 89.135 92.520 79.644 1.00 79.34 741 VAL C O 1
ATOM 11281 N N . GLU B 2 742 ? 88.931 91.672 81.712 1.00 81.11 742 GLU C N 1
ATOM 11282 C CA . GLU B 2 742 ? 87.954 92.673 82.118 1.00 81.11 742 GLU C CA 1
ATOM 11283 C C . GLU B 2 742 ? 88.583 93.953 82.654 1.00 81.11 742 GLU C C 1
ATOM 11284 O O . GLU B 2 742 ? 87.847 94.869 83.036 1.00 81.11 742 GLU C O 1
ATOM 11290 N N . VAL B 2 743 ? 89.912 94.048 82.689 1.00 74.02 743 VAL C N 1
ATOM 11291 C CA . VAL B 2 743 ? 90.593 95.208 83.246 1.00 74.02 743 VAL C CA 1
ATOM 11292 C C . VAL B 2 743 ? 91.463 95.912 82.208 1.00 74.02 743 VAL C C 1
ATOM 11293 O O . VAL B 2 743 ? 92.075 96.936 82.509 1.00 74.02 743 VAL C O 1
ATOM 11297 N N . SER B 2 744 ? 91.516 95.391 80.981 1.00 70.89 744 SER C N 1
ATOM 11298 C CA . SER B 2 744 ? 92.412 95.953 79.974 1.00 70.89 744 SER C CA 1
ATOM 11299 C C . SER B 2 744 ? 92.030 97.384 79.618 1.00 70.89 744 SER C C 1
ATOM 11300 O O . SER B 2 744 ? 92.905 98.236 79.427 1.00 70.89 744 SER C O 1
ATOM 11303 N N . GLY B 2 745 ? 90.734 97.668 79.526 1.00 66.70 745 GLY C N 1
ATOM 11304 C CA . GLY B 2 745 ? 90.254 98.956 79.079 1.00 66.70 745 GLY C CA 1
ATOM 11305 C C . GLY B 2 745 ? 90.696 100.127 79.936 1.00 66.70 745 GLY C C 1
ATOM 11306 O O . GLY B 2 745 ? 91.423 101.019 79.478 1.00 66.70 745 GLY C O 1
ATOM 11307 N N . PRO B 2 746 ? 90.226 100.172 81.188 1.00 57.73 746 PRO C N 1
ATOM 11308 C CA . PRO B 2 746 ? 90.623 101.283 82.070 1.00 57.73 746 PRO C CA 1
ATOM 11309 C C . PRO B 2 746 ? 92.119 101.356 82.309 1.00 57.73 746 PRO C C 1
ATOM 11310 O O . PRO B 2 746 ? 92.673 102.458 82.412 1.00 57.73 746 PRO C O 1
ATOM 11314 N N . VAL B 2 747 ? 92.793 100.207 82.394 1.00 59.03 747 VAL C N 1
ATOM 11315 C CA . VAL B 2 747 ? 94.239 100.208 82.595 1.00 59.03 747 VAL C CA 1
ATOM 11316 C C . VAL B 2 747 ? 94.940 100.863 81.414 1.00 59.03 747 VAL C C 1
ATOM 11317 O O . VAL B 2 747 ? 95.829 101.704 81.592 1.00 59.03 747 VAL C O 1
ATOM 11321 N N . LEU B 2 748 ? 94.547 100.499 80.191 1.00 55.04 748 LEU C N 1
ATOM 11322 C CA . LEU B 2 748 ? 95.151 101.108 79.012 1.00 55.04 748 LEU C CA 1
ATOM 11323 C C . LEU B 2 748 ? 94.843 102.597 78.941 1.00 55.04 748 LEU C C 1
ATOM 11324 O O . LEU B 2 748 ? 95.716 103.404 78.599 1.00 55.04 748 LEU C O 1
ATOM 11329 N N . SER B 2 749 ? 93.606 102.984 79.261 1.00 52.74 749 SER C N 1
ATOM 11330 C CA . SER B 2 749 ? 93.256 104.401 79.224 1.00 52.74 749 SER C CA 1
ATOM 11331 C C . SER B 2 749 ? 94.099 105.203 80.208 1.00 52.74 749 SER C C 1
ATOM 11332 O O . SER B 2 749 ? 94.630 106.269 79.864 1.00 52.74 749 SER C O 1
ATOM 11335 N N . GLU B 2 750 ? 94.252 104.696 81.433 1.00 51.61 750 GLU C N 1
ATOM 11336 C CA . GLU B 2 750 ? 95.052 105.405 82.423 1.00 51.61 750 GLU C CA 1
ATOM 11337 C C . GLU B 2 750 ? 96.530 105.400 82.060 1.00 51.61 750 GLU C C 1
ATOM 11338 O O . GLU B 2 750 ? 97.233 106.375 82.338 1.00 51.61 750 GLU C O 1
ATOM 11344 N N . LEU B 2 751 ? 97.018 104.327 81.433 1.00 50.87 751 LEU C N 1
ATOM 11345 C CA . LEU B 2 751 ? 98.406 104.307 80.986 1.00 50.87 751 LEU C CA 1
ATOM 11346 C C . LEU B 2 751 ? 98.656 105.365 79.920 1.00 50.87 751 LEU C C 1
ATOM 11347 O O . LEU B 2 751 ? 99.677 106.062 79.953 1.00 50.87 751 LEU C O 1
ATOM 11352 N N . LEU B 2 752 ? 97.735 105.501 78.964 1.00 54.46 752 LEU C N 1
ATOM 11353 C CA . LEU B 2 752 ? 97.877 106.550 77.957 1.00 54.46 752 LEU C CA 1
ATOM 11354 C C . LEU B 2 752 ? 97.831 107.934 78.593 1.00 54.46 752 LEU C C 1
ATOM 11355 O O . LEU B 2 752 ? 98.641 108.810 78.257 1.00 54.46 752 LEU C O 1
ATOM 11360 N N . ARG B 2 753 ? 96.898 108.148 79.523 1.00 49.29 753 ARG C N 1
ATOM 11361 C CA . ARG B 2 753 ? 96.807 109.452 80.172 1.00 49.29 753 ARG C CA 1
ATOM 11362 C C . ARG B 2 753 ? 98.073 109.762 80.962 1.00 49.29 753 ARG C C 1
ATOM 11363 O O . ARG B 2 753 ? 98.502 110.919 81.033 1.00 49.29 753 ARG C O 1
ATOM 11371 N N . LEU B 2 754 ? 98.681 108.740 81.570 1.00 45.53 754 LEU C N 1
ATOM 11372 C CA . LEU B 2 754 ? 99.967 108.928 82.233 1.00 45.53 754 LEU C CA 1
ATOM 11373 C C . LEU B 2 754 ? 101.055 109.293 81.233 1.00 45.53 754 LEU C C 1
ATOM 11374 O O . LEU B 2 754 ? 101.851 110.206 81.479 1.00 45.53 754 LEU C O 1
ATOM 11379 N N . LEU B 2 755 ? 101.099 108.594 80.097 1.00 48.35 755 LEU C N 1
ATOM 11380 C CA . LEU B 2 755 ? 102.094 108.880 79.070 1.00 48.35 755 LEU C CA 1
ATOM 11381 C C . LEU B 2 755 ? 101.927 110.270 78.474 1.00 48.35 755 LEU C C 1
ATOM 11382 O O . LEU B 2 755 ? 102.877 110.795 77.885 1.00 48.35 755 LEU C O 1
ATOM 11387 N N . ARG B 2 756 ? 100.741 110.869 78.604 1.00 59.12 756 ARG C N 1
ATOM 11388 C CA . ARG B 2 756 ? 100.565 112.257 78.183 1.00 59.12 756 ARG C CA 1
ATOM 11389 C C . ARG B 2 756 ? 101.509 113.204 78.911 1.00 59.12 756 ARG C C 1
ATOM 11390 O O . ARG B 2 756 ? 101.940 114.210 78.337 1.00 59.12 756 ARG C O 1
ATOM 11398 N N . SER B 2 757 ? 101.831 112.911 80.168 1.00 45.80 757 SER C N 1
ATOM 11399 C CA . SER B 2 757 ? 102.594 113.843 80.981 1.00 45.80 757 SER C CA 1
ATOM 11400 C C . SER B 2 757 ? 104.007 114.018 80.427 1.00 45.80 757 SER C C 1
ATOM 11401 O O . SER B 2 757 ? 104.574 113.093 79.842 1.00 45.80 757 SER C O 1
ATOM 11404 N N . PRO B 2 758 ? 104.585 115.209 80.572 1.00 43.05 758 PRO C N 1
ATOM 11405 C CA . PRO B 2 758 ? 105.988 115.424 80.193 1.00 43.05 758 PRO C CA 1
ATOM 11406 C C . PRO B 2 758 ? 107.000 115.139 81.294 1.00 43.05 758 PRO C C 1
ATOM 11407 O O . PRO B 2 758 ? 108.149 115.572 81.168 1.00 43.05 758 PRO C O 1
ATOM 11411 N N . LEU B 2 759 ? 106.615 114.437 82.357 1.00 38.16 759 LEU C N 1
ATOM 11412 C CA . LEU B 2 759 ? 107.461 114.244 83.528 1.00 38.16 759 LEU C CA 1
ATOM 11413 C C . LEU B 2 759 ? 107.691 112.766 83.819 1.00 38.16 759 LEU C C 1
ATOM 11414 O O . LEU B 2 759 ? 107.843 112.363 84.973 1.00 38.16 759 LEU C O 1
ATOM 11419 N N . LEU B 2 760 ? 107.726 111.935 82.780 1.00 34.82 760 LEU C N 1
ATOM 11420 C CA . LEU B 2 760 ? 107.954 110.507 82.966 1.00 34.82 760 LEU C CA 1
ATOM 11421 C C . LEU B 2 760 ? 109.443 110.222 83.071 1.00 34.82 760 LEU C C 1
ATOM 11422 O O . LEU B 2 760 ? 110.181 110.489 82.114 1.00 34.82 760 LEU C O 1
ATOM 11427 N N . PRO B 2 761 ? 109.924 109.683 84.186 1.00 33.80 761 PRO C N 1
ATOM 11428 C CA . PRO B 2 761 ? 111.314 109.224 84.245 1.00 33.80 761 PRO C CA 1
ATOM 11429 C C . PRO B 2 761 ? 111.518 108.011 83.351 1.00 33.80 761 PRO C C 1
ATOM 11430 O O . PRO B 2 761 ? 110.579 107.446 82.789 1.00 33.80 761 PRO C O 1
ATOM 11434 N N . ALA B 2 762 ? 112.783 107.610 83.221 1.00 35.37 762 ALA C N 1
ATOM 11435 C CA . ALA B 2 762 ? 113.101 106.462 82.381 1.00 35.37 762 ALA C CA 1
ATOM 11436 C C . ALA B 2 762 ? 112.556 105.164 82.963 1.00 35.37 762 ALA C C 1
ATOM 11437 O O . ALA B 2 762 ? 112.206 104.249 82.208 1.00 35.37 762 ALA C O 1
ATOM 11439 N N . GLY B 2 763 ? 112.479 105.062 84.291 1.00 40.16 763 GLY C N 1
ATOM 11440 C CA . GLY B 2 763 ? 112.001 103.832 84.903 1.00 40.16 763 GLY C CA 1
ATOM 11441 C C . GLY B 2 763 ? 110.550 103.533 84.575 1.00 40.16 763 GLY C C 1
ATOM 11442 O O . GLY B 2 763 ? 110.198 102.395 84.255 1.00 40.16 763 GLY C O 1
ATOM 11443 N N . VAL B 2 764 ? 109.689 104.550 84.651 1.00 35.88 764 VAL C N 1
ATOM 11444 C CA . VAL B 2 764 ? 108.278 104.355 84.330 1.00 35.88 764 VAL C CA 1
ATOM 11445 C C . VAL B 2 764 ? 108.115 103.953 82.872 1.00 35.88 764 VAL C C 1
ATOM 11446 O O . VAL B 2 764 ? 107.309 103.074 82.539 1.00 35.88 764 VAL C O 1
ATOM 11450 N N . LEU B 2 765 ? 108.871 104.592 81.979 1.00 39.91 765 LEU C N 1
ATOM 11451 C CA . LEU B 2 765 ? 108.773 104.266 80.561 1.00 39.91 765 LEU C CA 1
ATOM 11452 C C . LEU B 2 765 ? 109.251 102.845 80.288 1.00 39.91 765 LEU C C 1
ATOM 11453 O O . LEU B 2 765 ? 108.646 102.127 79.484 1.00 39.91 765 LEU C O 1
ATOM 11458 N N . ALA B 2 766 ? 110.334 102.419 80.942 1.00 38.91 766 ALA C N 1
ATOM 11459 C CA . ALA B 2 766 ? 110.803 101.047 80.770 1.00 38.91 766 ALA C CA 1
ATOM 11460 C C . ALA B 2 766 ? 109.789 100.044 81.307 1.00 38.91 766 ALA C C 1
ATOM 11461 O O . ALA B 2 766 ? 109.570 98.983 80.707 1.00 38.91 766 ALA C O 1
ATOM 11463 N N . ALA B 2 767 ? 109.162 100.362 82.443 1.00 40.07 767 ALA C N 1
ATOM 11464 C CA . ALA B 2 767 ? 108.132 99.484 82.987 1.00 40.07 767 ALA C CA 1
ATOM 11465 C C . ALA B 2 767 ? 106.949 99.371 82.035 1.00 40.07 767 ALA C C 1
ATOM 11466 O O . ALA B 2 767 ? 106.409 98.277 81.833 1.00 40.07 767 ALA C O 1
ATOM 11468 N N . ALA B 2 768 ? 106.531 100.491 81.441 1.00 42.24 768 ALA C N 1
ATOM 11469 C CA . ALA B 2 768 ? 105.448 100.447 80.463 1.00 42.24 768 ALA C CA 1
ATOM 11470 C C . ALA B 2 768 ? 105.849 99.639 79.235 1.00 42.24 768 ALA C C 1
ATOM 11471 O O . ALA B 2 768 ? 105.034 98.890 78.679 1.00 42.24 768 ALA C O 1
ATOM 11473 N N . GLU B 2 769 ? 107.101 99.779 78.796 1.00 48.55 769 GLU C N 1
ATOM 11474 C CA . GLU B 2 769 ? 107.585 98.982 77.674 1.00 48.55 769 GLU C CA 1
ATOM 11475 C C . GLU B 2 769 ? 107.483 97.494 77.979 1.00 48.55 769 GLU C C 1
ATOM 11476 O O . GLU B 2 769 ? 107.003 96.714 77.152 1.00 48.55 769 GLU C O 1
ATOM 11482 N N . GLY B 2 770 ? 107.927 97.085 79.169 1.00 50.66 770 GLY C N 1
ATOM 11483 C CA . GLY B 2 770 ? 107.825 95.680 79.540 1.00 50.66 770 GLY C CA 1
ATOM 11484 C C . GLY B 2 770 ? 106.387 95.207 79.653 1.00 50.66 770 GLY C C 1
ATOM 11485 O O . GLY B 2 770 ? 106.056 94.076 79.273 1.00 50.66 770 GLY C O 1
ATOM 11486 N N . PHE B 2 771 ? 105.514 96.065 80.186 1.00 46.80 771 PHE C N 1
ATOM 11487 C CA . PHE B 2 771 ? 104.093 95.745 80.252 1.00 46.80 771 PHE C CA 1
ATOM 11488 C C . PHE B 2 771 ? 103.547 95.444 78.865 1.00 46.80 771 PHE C C 1
ATOM 11489 O O . PHE B 2 771 ? 102.842 94.450 78.665 1.00 46.80 771 PHE C O 1
ATOM 11497 N N . LEU B 2 772 ? 103.875 96.289 77.887 1.00 53.54 772 LEU C N 1
ATOM 11498 C CA . LEU B 2 772 ? 103.394 96.046 76.529 1.00 53.54 772 LEU C CA 1
ATOM 11499 C C . LEU B 2 772 ? 104.049 94.821 75.901 1.00 53.54 772 LEU C C 1
ATOM 11500 O O . LEU B 2 772 ? 103.396 94.100 75.137 1.00 53.54 772 LEU C O 1
ATOM 11505 N N . GLN B 2 773 ? 105.325 94.569 76.207 1.00 62.06 773 GLN C N 1
ATOM 11506 C CA . GLN B 2 773 ? 105.961 93.333 75.758 1.00 62.06 773 GLN C CA 1
ATOM 11507 C C . GLN B 2 773 ? 105.146 92.125 76.186 1.00 62.06 773 GLN C C 1
ATOM 11508 O O . GLN B 2 773 ? 104.807 91.265 75.365 1.00 62.06 773 GLN C O 1
ATOM 11514 N N . ALA B 2 774 ? 104.817 92.050 77.476 1.00 66.09 774 ALA C N 1
ATOM 11515 C CA . ALA B 2 774 ? 104.032 90.922 77.969 1.00 66.09 774 ALA C CA 1
ATOM 11516 C C . ALA B 2 774 ? 102.636 90.909 77.356 1.00 66.09 774 ALA C C 1
ATOM 11517 O O . ALA B 2 774 ? 102.135 89.851 76.954 1.00 66.09 774 ALA C O 1
ATOM 11519 N N . LEU B 2 775 ? 102.001 92.080 77.262 1.00 67.26 775 LEU C N 1
ATOM 11520 C CA . LEU B 2 775 ? 100.627 92.153 76.778 1.00 67.26 775 LEU C CA 1
ATOM 11521 C C . LEU B 2 775 ? 100.516 91.733 75.321 1.00 67.26 775 LEU C C 1
ATOM 11522 O O . LEU B 2 775 ? 99.447 91.297 74.885 1.00 67.26 775 LEU C O 1
ATOM 11527 N N . VAL B 2 776 ? 101.589 91.869 74.550 1.00 72.66 776 VAL C N 1
ATOM 11528 C CA . VAL B 2 776 ? 101.561 91.399 73.168 1.00 72.66 776 VAL C CA 1
ATOM 11529 C C . VAL B 2 776 ? 102.030 89.953 73.066 1.00 72.66 776 VAL C C 1
ATOM 11530 O O . VAL B 2 776 ? 101.518 89.187 72.246 1.00 72.66 776 VAL C O 1
ATOM 11534 N N . GLY B 2 777 ? 103.015 89.597 73.898 1.00 81.26 777 GLY C N 1
ATOM 11535 C CA . GLY B 2 777 ? 103.584 88.235 73.912 1.00 81.26 777 GLY C CA 1
ATOM 11536 C C . GLY B 2 777 ? 102.581 87.205 74.399 1.00 81.26 777 GLY C C 1
ATOM 11537 O O . GLY B 2 777 ? 102.775 86.008 74.107 1.00 81.26 777 GLY C O 1
ATOM 11538 N N . THR B 2 778 ? 101.546 87.652 75.117 1.00 88.25 778 THR C N 1
ATOM 11539 C CA . THR B 2 778 ? 100.499 86.737 75.647 1.00 88.25 778 THR C CA 1
ATOM 11540 C C . THR B 2 778 ? 99.470 86.449 74.549 1.00 88.25 778 THR C C 1
ATOM 11541 O O . THR B 2 778 ? 98.704 85.476 74.700 1.00 88.25 778 THR C O 1
ATOM 11545 N N . ARG B 2 779 ? 99.461 87.269 73.493 1.00 98.50 779 ARG C N 1
ATOM 11546 C CA . ARG B 2 779 ? 98.513 87.101 72.358 1.00 98.50 779 ARG C CA 1
ATOM 11547 C C . ARG B 2 779 ? 97.087 86.968 72.905 1.00 98.50 779 ARG C C 1
ATOM 11548 O O . ARG B 2 779 ? 96.404 85.989 72.544 1.00 98.50 779 ARG C O 1
ATOM 11556 N N . PRO B 2 780 ? 96.609 87.904 73.756 1.00 107.76 780 PRO C N 1
ATOM 11557 C CA . PRO B 2 780 ? 95.257 87.834 74.313 1.00 107.76 780 PRO C CA 1
ATOM 11558 C C . PRO B 2 780 ? 94.235 88.516 73.392 1.00 107.76 780 PRO C C 1
ATOM 11559 O O . PRO B 2 780 ? 94.643 89.250 72.509 1.00 107.76 780 PRO C O 1
ATOM 11563 N N . PRO B 2 781 ? 92.916 88.288 73.581 1.00 119.64 781 PRO C N 1
ATOM 11564 C CA . PRO B 2 781 ? 91.889 88.909 72.740 1.00 119.64 781 PRO C CA 1
ATOM 11565 C C . PRO B 2 781 ? 91.539 90.327 73.219 1.00 119.64 781 PRO C C 1
ATOM 11566 O O . PRO B 2 781 ? 90.807 91.011 72.527 1.00 119.64 781 PRO C O 1
ATOM 11570 N N . CYS B 2 782 ? 92.067 90.723 74.382 1.00 120.93 782 CYS C N 1
ATOM 11571 C CA . CYS B 2 782 ? 91.799 92.071 74.952 1.00 120.93 782 CYS C CA 1
ATOM 11572 C C . CYS B 2 782 ? 92.611 93.125 74.190 1.00 120.93 782 CYS C C 1
ATOM 11573 O O . CYS B 2 782 ? 92.040 93.774 73.292 1.00 120.93 782 CYS C O 1
ATOM 11576 N N . VAL B 2 783 ? 93.892 93.280 74.541 1.00 110.13 783 VAL C N 1
ATOM 11577 C CA . VAL B 2 783 ? 94.778 94.282 73.875 1.00 110.13 783 VAL C CA 1
ATOM 11578 C C . VAL B 2 783 ? 96.029 93.572 73.345 1.00 110.13 783 VAL C C 1
ATOM 11579 O O . VAL B 2 783 ? 96.577 92.716 74.068 1.00 110.13 783 VAL C O 1
ATOM 11583 N N . ASP B 2 784 ? 96.454 93.924 72.126 1.00 107.79 784 ASP C N 1
ATOM 11584 C CA . ASP B 2 784 ? 97.660 93.323 71.495 1.00 107.79 784 ASP C CA 1
ATOM 11585 C C . ASP B 2 784 ? 98.361 94.392 70.650 1.00 107.79 784 ASP C C 1
ATOM 11586 O O . ASP B 2 784 ? 98.494 94.180 69.426 1.00 107.79 784 ASP C O 1
ATOM 11591 N N . TYR B 2 785 ? 98.743 95.505 71.293 1.00 94.85 785 TYR C N 1
ATOM 11592 C CA . TYR B 2 785 ? 99.441 96.670 70.676 1.00 94.85 785 TYR C CA 1
ATOM 11593 C C . TYR B 2 785 ? 98.556 97.357 69.625 1.00 94.85 785 TYR C C 1
ATOM 11594 O O . TYR B 2 785 ? 97.312 97.279 69.719 1.00 94.85 785 TYR C O 1
ATOM 11603 N N . ALA B 2 786 ? 99.198 98.047 68.674 1.00 94.40 786 ALA C N 1
ATOM 11604 C CA . ALA B 2 786 ? 98.504 98.769 67.579 1.00 94.40 786 ALA C CA 1
ATOM 11605 C C . ALA B 2 786 ? 97.369 99.634 68.142 1.00 94.40 786 ALA C C 1
ATOM 11606 O O . ALA B 2 786 ? 96.241 99.537 67.620 1.00 94.40 786 ALA C O 1
ATOM 11608 N N . LYS B 2 787 ? 97.662 100.446 69.164 1.00 97.99 787 LYS C N 1
ATOM 11609 C CA . LYS B 2 787 ? 96.632 101.321 69.787 1.00 97.99 787 LYS C CA 1
ATOM 11610 C C . LYS B 2 787 ? 97.318 102.442 70.575 1.00 97.99 787 LYS C C 1
ATOM 11611 O O . LYS B 2 787 ? 96.708 103.519 70.722 1.00 97.99 787 LYS C O 1
ATOM 11617 N N . LEU B 2 788 ? 98.538 102.190 71.061 1.00 96.81 788 LEU C N 1
ATOM 11618 C CA . LEU B 2 788 ? 99.299 103.199 71.847 1.00 96.81 788 LEU C CA 1
ATOM 11619 C C . LEU B 2 788 ? 99.551 104.437 70.978 1.00 96.81 788 LEU C C 1
ATOM 11620 O O . LEU B 2 788 ? 99.015 105.513 71.312 1.00 96.81 788 LEU C O 1
ATOM 11625 N N . ILE B 2 789 ? 100.337 104.280 69.908 1.00 100.01 789 ILE C N 1
ATOM 11626 C CA . ILE B 2 789 ? 100.667 105.408 68.987 1.00 100.01 789 ILE C CA 1
ATOM 11627 C C . ILE B 2 789 ? 99.365 106.040 68.482 1.00 100.01 789 ILE C C 1
ATOM 11628 O O . ILE B 2 789 ? 99.260 107.282 68.516 1.00 100.01 789 ILE C O 1
ATOM 11633 N N . SER B 2 790 ? 98.418 105.210 68.031 1.00 107.71 790 SER C N 1
ATOM 11634 C CA . SER B 2 790 ? 97.115 105.700 67.508 1.00 107.71 790 SER C CA 1
ATOM 11635 C C . SER B 2 790 ? 96.484 106.683 68.502 1.00 107.71 790 SER C C 1
ATOM 11636 O O . SER B 2 790 ? 96.247 107.844 68.115 1.00 107.71 790 SER C O 1
ATOM 11639 N N . LEU B 2 791 ? 96.228 106.226 69.731 1.00 107.86 791 LEU C N 1
ATOM 11640 C CA . LEU B 2 791 ? 95.611 107.080 70.782 1.00 107.86 791 LEU C CA 1
ATOM 11641 C C . LEU B 2 791 ? 96.474 108.328 70.999 1.00 107.86 791 LEU C C 1
ATOM 11642 O O . LEU B 2 791 ? 95.901 109.431 71.101 1.00 107.86 791 LEU C O 1
ATOM 11647 N N . LEU B 2 792 ? 97.797 108.151 71.064 1.00 103.83 792 LEU C N 1
ATOM 11648 C CA . LEU B 2 792 ? 98.718 109.260 71.278 1.00 103.83 792 LEU C CA 1
ATOM 11649 C C . LEU B 2 792 ? 98.691 110.256 70.126 1.00 103.83 792 LEU C C 1
ATOM 11650 O O . LEU B 2 792 ? 98.861 111.460 70.350 1.00 103.83 792 LEU C O 1
ATOM 11655 N N . THR B 2 793 ? 98.475 109.781 68.903 1.00 122.78 793 THR C N 1
ATOM 11656 C CA . THR B 2 793 ? 98.372 110.635 67.731 1.00 122.78 793 THR C CA 1
ATOM 11657 C C . THR B 2 793 ? 96.966 111.167 67.500 1.00 122.78 793 THR C C 1
ATOM 11658 O O . THR B 2 793 ? 96.788 112.035 66.641 1.00 122.78 793 THR C O 1
ATOM 11662 N N . ALA B 2 794 ? 95.968 110.656 68.219 1.00 127.12 794 ALA C N 1
ATOM 11663 C CA . ALA B 2 794 ? 94.602 111.130 68.021 1.00 127.12 794 ALA C CA 1
ATOM 11664 C C . ALA B 2 794 ? 94.456 112.640 68.179 1.00 127.12 794 ALA C C 1
ATOM 11665 O O . ALA B 2 794 ? 93.873 113.266 67.278 1.00 127.12 794 ALA C O 1
ATOM 11667 N N . PRO B 2 795 ? 94.946 113.287 69.244 1.00 127.09 795 PRO C N 1
ATOM 11668 C CA . PRO B 2 795 ? 94.980 114.758 69.223 1.00 127.09 795 PRO C CA 1
ATOM 11669 C C . PRO B 2 795 ? 95.925 115.304 68.172 1.00 127.09 795 PRO C C 1
ATOM 11670 O O . PRO B 2 795 ? 95.644 116.358 67.589 1.00 127.09 795 PRO C O 1
ATOM 11674 N N . VAL B 2 796 ? 97.036 114.611 67.910 1.00 131.50 796 VAL C N 1
ATOM 11675 C CA . VAL B 2 796 ? 97.959 115.039 66.865 1.00 131.50 796 VAL C CA 1
ATOM 11676 C C . VAL B 2 796 ? 97.293 114.946 65.499 1.00 131.50 796 VAL C C 1
ATOM 11677 O O . VAL B 2 796 ? 97.529 115.783 64.618 1.00 131.50 796 VAL C O 1
ATOM 11681 N N . TYR B 2 797 ? 96.452 113.929 65.300 1.00 132.70 797 TYR C N 1
ATOM 11682 C CA . TYR B 2 797 ? 95.768 113.769 64.021 1.00 132.70 797 TYR C CA 1
ATOM 11683 C C . TYR B 2 797 ? 94.797 114.915 63.764 1.00 132.70 797 TYR C C 1
ATOM 11684 O O . TYR B 2 797 ? 94.688 115.404 62.634 1.00 132.70 797 TYR C O 1
ATOM 11693 N N . GLU B 2 798 ? 94.082 115.360 64.801 1.00 138.82 798 GLU C N 1
ATOM 11694 C CA . GLU B 2 798 ? 93.134 116.456 64.637 1.00 138.82 798 GLU C CA 1
ATOM 11695 C C . GLU B 2 798 ? 93.812 117.801 64.410 1.00 138.82 798 GLU C C 1
ATOM 11696 O O . GLU B 2 798 ? 93.124 118.765 64.058 1.00 138.82 798 GLU C O 1
ATOM 11702 N N . GLN B 2 799 ? 95.128 117.894 64.602 1.00 140.01 799 GLN C N 1
ATOM 11703 C CA . GLN B 2 799 ? 95.855 119.142 64.368 1.00 140.01 799 GLN C CA 1
ATOM 11704 C C . GLN B 2 799 ? 96.007 119.330 62.861 1.00 140.01 799 GLN C C 1
ATOM 11705 O O . GLN B 2 799 ? 97.060 119.087 62.266 1.00 140.01 799 GLN C O 1
ATOM 11711 N N . ALA B 2 800 ? 94.919 119.775 62.234 1.00 138.43 800 ALA C N 1
ATOM 11712 C CA . ALA B 2 800 ? 94.898 120.014 60.798 1.00 138.43 800 ALA C CA 1
ATOM 11713 C C . ALA B 2 800 ? 95.494 121.359 60.411 1.00 138.43 800 ALA C C 1
ATOM 11714 O O . ALA B 2 800 ? 95.693 121.610 59.218 1.00 138.43 800 ALA C O 1
ATOM 11716 N N . VAL B 2 801 ? 95.779 122.224 61.381 1.00 139.30 801 VAL C N 1
ATOM 11717 C CA . VAL B 2 801 ? 96.394 123.523 61.136 1.00 139.30 801 VAL C CA 1
ATOM 11718 C C . VAL B 2 801 ? 97.687 123.584 61.935 1.00 139.30 801 VAL C C 1
ATOM 11719 O O . VAL B 2 801 ? 97.677 123.386 63.156 1.00 139.30 801 VAL C O 1
ATOM 11723 N N . ASP B 2 802 ? 98.794 123.856 61.251 1.00 135.58 802 ASP C N 1
ATOM 11724 C CA . ASP B 2 802 ? 100.100 123.961 61.903 1.00 135.58 802 ASP C CA 1
ATOM 11725 C C . ASP B 2 802 ? 100.397 125.396 62.326 1.00 135.58 802 ASP C C 1
ATOM 11726 O O . ASP B 2 802 ? 101.440 125.962 62.003 1.00 135.58 802 ASP C O 1
ATOM 11731 N N . GLY B 2 803 ? 99.465 125.994 63.062 1.00 134.29 803 GLY C N 1
ATOM 11732 C CA . GLY B 2 803 ? 99.631 127.349 63.549 1.00 134.29 803 GLY C CA 1
ATOM 11733 C C . GLY B 2 803 ? 98.974 127.570 64.894 1.00 134.29 803 GLY C C 1
ATOM 11734 O O . GLY B 2 803 ? 98.852 128.709 65.355 1.00 134.29 803 GLY C O 1
ATOM 11735 N N . GLY B 2 804 ? 98.543 126.486 65.533 1.00 139.60 804 GLY C N 1
ATOM 11736 C CA . GLY B 2 804 ? 97.850 126.569 66.795 1.00 139.60 804 GLY C CA 1
ATOM 11737 C C . GLY B 2 804 ? 98.785 126.459 67.981 1.00 139.60 804 GLY C C 1
ATOM 11738 O O . GLY B 2 804 ? 99.985 126.735 67.886 1.00 139.60 804 GLY C O 1
ATOM 11739 N N . PRO B 2 805 ? 98.247 126.050 69.130 1.00 141.51 805 PRO C N 1
ATOM 11740 C CA . PRO B 2 805 ? 99.061 125.922 70.355 1.00 141.51 805 PRO C CA 1
ATOM 11741 C C . PRO B 2 805 ? 99.843 124.611 70.405 1.00 141.51 805 PRO C C 1
ATOM 11742 O O . PRO B 2 805 ? 99.460 123.621 71.029 1.00 141.51 805 PRO C O 1
ATOM 11746 N N . GLY B 2 806 ? 100.983 124.603 69.722 1.00 134.71 806 GLY C N 1
ATOM 11747 C CA . GLY B 2 806 ? 101.824 123.427 69.693 1.00 134.71 806 GLY C CA 1
ATOM 11748 C C . GLY B 2 806 ? 102.575 123.221 70.995 1.00 134.71 806 GLY C C 1
ATOM 11749 O O . GLY B 2 806 ? 102.596 124.067 71.890 1.00 134.71 806 GLY C O 1
ATOM 11750 N N . LEU B 2 807 ? 103.205 122.055 71.095 1.00 107.03 807 LEU C N 1
ATOM 11751 C CA . LEU B 2 807 ? 103.955 121.706 72.289 1.00 107.03 807 LEU C CA 1
ATOM 11752 C C . LEU B 2 807 ? 105.258 122.503 72.356 1.00 107.03 807 LEU C C 1
ATOM 11753 O O . LEU B 2 807 ? 105.715 123.094 71.374 1.00 107.03 807 LEU C O 1
ATOM 11758 N N . HIS B 2 808 ? 105.847 122.530 73.548 1.00 103.08 808 HIS C N 1
ATOM 11759 C CA . HIS B 2 808 ? 107.182 123.079 73.720 1.00 103.08 808 HIS C CA 1
ATOM 11760 C C . HIS B 2 808 ? 108.213 122.127 73.120 1.00 103.08 808 HIS C C 1
ATOM 11761 O O . HIS B 2 808 ? 107.953 120.937 72.923 1.00 103.08 808 HIS C O 1
ATOM 11768 N N . LYS B 2 809 ? 109.397 122.669 72.822 1.00 102.25 809 LYS C N 1
ATOM 11769 C CA . LYS B 2 809 ? 110.446 121.851 72.219 1.00 102.25 809 LYS C CA 1
ATOM 11770 C C . LYS B 2 809 ? 110.833 120.691 73.128 1.00 102.25 809 LYS C C 1
ATOM 11771 O O . LYS B 2 809 ? 110.999 119.557 72.663 1.00 102.25 809 LYS C O 1
ATOM 11777 N N . GLN B 2 810 ? 110.969 120.948 74.431 1.00 102.45 810 GLN C N 1
ATOM 11778 C CA . GLN B 2 810 ? 111.247 119.860 75.363 1.00 102.45 810 GLN C CA 1
ATOM 11779 C C . GLN B 2 810 ? 110.012 118.992 75.583 1.00 102.45 810 GLN C C 1
ATOM 11780 O O . GLN B 2 810 ? 110.128 117.778 75.789 1.00 102.45 810 GLN C O 1
ATOM 11786 N N . VAL B 2 811 ? 108.820 119.592 75.543 1.00 91.52 811 VAL C N 1
ATOM 11787 C CA . VAL B 2 811 ? 107.595 118.798 75.580 1.00 91.52 811 VAL C CA 1
ATOM 11788 C C . VAL B 2 811 ? 107.489 117.931 74.331 1.00 91.52 811 VAL C C 1
ATOM 11789 O O . VAL B 2 811 ? 107.110 116.754 74.405 1.00 91.52 811 VAL C O 1
ATOM 11793 N N . PHE B 2 812 ? 107.807 118.503 73.165 1.00 95.90 812 PHE C N 1
ATOM 11794 C CA . PHE B 2 812 ? 107.951 117.696 71.957 1.00 95.90 812 PHE C CA 1
ATOM 11795 C C . PHE B 2 812 ? 108.897 116.530 72.192 1.00 95.90 812 PHE C C 1
ATOM 11796 O O . PHE B 2 812 ? 108.570 115.377 71.888 1.00 95.90 812 PHE C O 1
ATOM 11804 N N . HIS B 2 813 ? 110.080 116.816 72.739 1.00 88.30 813 HIS C N 1
ATOM 11805 C CA . HIS B 2 813 ? 111.070 115.768 72.956 1.00 88.30 813 HIS C CA 1
ATOM 11806 C C . HIS B 2 813 ? 110.503 114.653 73.824 1.00 88.30 813 HIS C C 1
ATOM 11807 O O . HIS B 2 813 ? 110.557 113.477 73.452 1.00 88.30 813 HIS C O 1
ATOM 11814 N N . SER B 2 814 ? 109.917 115.010 74.967 1.00 69.65 814 SER C N 1
ATOM 11815 C CA . SER B 2 814 ? 109.433 113.999 75.902 1.00 69.65 814 SER C CA 1
ATOM 11816 C C . SER B 2 814 ? 108.299 113.175 75.300 1.00 69.65 814 SER C C 1
ATOM 11817 O O . SER B 2 814 ? 108.345 111.937 75.312 1.00 69.65 814 SER C O 1
ATOM 11820 N N . LEU B 2 815 ? 107.272 113.842 74.763 1.00 64.53 815 LEU C N 1
ATOM 11821 C CA . LEU B 2 815 ? 106.123 113.114 74.234 1.00 64.53 815 LEU C CA 1
ATOM 11822 C C . LEU B 2 815 ? 106.515 112.237 73.053 1.00 64.53 815 LEU C C 1
ATOM 11823 O O . LEU B 2 815 ? 106.147 111.055 72.999 1.00 64.53 815 LEU C O 1
ATOM 11828 N N . ALA B 2 816 ? 107.261 112.793 72.096 1.00 68.25 816 ALA C N 1
ATOM 11829 C CA . ALA B 2 816 ? 107.645 112.020 70.926 1.00 68.25 816 ALA C CA 1
ATOM 11830 C C . ALA B 2 816 ? 108.593 110.887 71.297 1.00 68.25 816 ALA C C 1
ATOM 11831 O O . ALA B 2 816 ? 108.534 109.810 70.698 1.00 68.25 816 ALA C O 1
ATOM 11833 N N . ARG B 2 817 ? 109.464 111.100 72.287 1.00 66.89 817 ARG C N 1
ATOM 11834 C CA . ARG B 2 817 ? 110.346 110.032 72.741 1.00 66.89 817 ARG C CA 1
ATOM 11835 C C . ARG B 2 817 ? 109.550 108.885 73.345 1.00 66.89 817 ARG C C 1
ATOM 11836 O O . ARG B 2 817 ? 109.806 107.714 73.045 1.00 66.89 817 ARG C O 1
ATOM 11844 N N . CYS B 2 818 ? 108.578 109.204 74.202 1.00 63.07 818 CYS C N 1
ATOM 11845 C CA . CYS B 2 818 ? 107.748 108.154 74.784 1.00 63.07 818 CYS C CA 1
ATOM 11846 C C . CYS B 2 818 ? 106.992 107.398 73.699 1.00 63.07 818 CYS C C 1
ATOM 11847 O O . CYS B 2 818 ? 106.948 106.159 73.698 1.00 63.07 818 CYS C O 1
ATOM 11850 N N . VAL B 2 819 ? 106.414 108.134 72.747 1.00 70.41 819 VAL C N 1
ATOM 11851 C CA . VAL B 2 819 ? 105.629 107.506 71.688 1.00 70.41 819 VAL C CA 1
ATOM 11852 C C . VAL B 2 819 ? 106.506 106.595 70.839 1.00 70.41 819 VAL C C 1
ATOM 11853 O O . VAL B 2 819 ? 106.128 105.461 70.519 1.00 70.41 819 VAL C O 1
ATOM 11857 N N . ALA B 2 820 ? 107.692 107.075 70.458 1.00 74.60 820 ALA C N 1
ATOM 11858 C CA . ALA B 2 820 ? 108.575 106.289 69.608 1.00 74.60 820 ALA C CA 1
ATOM 11859 C C . ALA B 2 820 ? 109.119 105.074 70.345 1.00 74.60 820 ALA C C 1
ATOM 11860 O O . ALA B 2 820 ? 109.290 104.007 69.746 1.00 74.60 820 ALA C O 1
ATOM 11862 N N . ALA B 2 821 ? 109.405 105.212 71.642 1.00 72.10 821 ALA C N 1
ATOM 11863 C CA . ALA B 2 821 ? 109.836 104.057 72.419 1.00 72.10 821 ALA C CA 1
ATOM 11864 C C . ALA B 2 821 ? 108.739 103.004 72.481 1.00 72.10 821 ALA C C 1
ATOM 11865 O O . ALA B 2 821 ? 109.011 101.803 72.355 1.00 72.10 821 ALA C O 1
ATOM 11867 N N . LEU B 2 822 ? 107.487 103.434 72.660 1.00 73.52 822 LEU C N 1
ATOM 11868 C CA . LEU B 2 822 ? 106.382 102.482 72.629 1.00 73.52 822 LEU C CA 1
ATOM 11869 C C . LEU B 2 822 ? 106.267 101.811 71.266 1.00 73.52 822 LEU C C 1
ATOM 11870 O O . LEU B 2 822 ? 106.044 100.598 71.182 1.00 73.52 822 LEU C O 1
ATOM 11875 N N . SER B 2 823 ? 106.414 102.584 70.186 1.00 74.14 823 SER C N 1
ATOM 11876 C CA . SER B 2 823 ? 106.347 102.007 68.845 1.00 74.14 823 SER C CA 1
ATOM 11877 C C . SER B 2 823 ? 107.441 100.970 68.636 1.00 74.14 823 SER C C 1
ATOM 11878 O O . SER B 2 823 ? 107.198 99.905 68.058 1.00 74.14 823 SER C O 1
ATOM 11881 N N . ALA B 2 824 ? 108.653 101.266 69.097 1.00 85.87 824 ALA C N 1
ATOM 11882 C CA . ALA B 2 824 ? 109.789 100.376 68.911 1.00 85.87 824 ALA C CA 1
ATOM 11883 C C . ALA B 2 824 ? 109.841 99.247 69.927 1.00 85.87 824 ALA C C 1
ATOM 11884 O O . ALA B 2 824 ? 110.707 98.375 69.806 1.00 85.87 824 ALA C O 1
ATOM 11886 N N . ALA B 2 825 ? 108.957 99.251 70.927 1.00 91.07 825 ALA C N 1
ATOM 11887 C CA . ALA B 2 825 ? 108.992 98.214 71.953 1.00 91.07 825 ALA C CA 1
ATOM 11888 C C . ALA B 2 825 ? 108.848 96.824 71.341 1.00 91.07 825 ALA C C 1
ATOM 11889 O O . ALA B 2 825 ? 109.777 96.010 71.391 1.00 91.07 825 ALA C O 1
ATOM 11891 N N . CYS B 2 826 ? 107.690 96.536 70.748 1.00 101.42 826 CYS C N 1
ATOM 11892 C CA . CYS B 2 826 ? 107.446 95.226 70.162 1.00 101.42 826 CYS C CA 1
ATOM 11893 C C . CYS B 2 826 ? 107.754 95.265 68.677 1.00 101.42 826 CYS C C 1
ATOM 11894 O O . CYS B 2 826 ? 107.067 95.980 67.930 1.00 101.42 826 CYS C O 1
ATOM 11897 N N . PRO B 2 827 ? 108.755 94.529 68.205 1.00 115.85 827 PRO C N 1
ATOM 11898 C CA . PRO B 2 827 ? 109.079 94.556 66.773 1.00 115.85 827 PRO C CA 1
ATOM 11899 C C . PRO B 2 827 ? 108.205 93.621 65.950 1.00 115.85 827 PRO C C 1
ATOM 11900 O O . PRO B 2 827 ? 108.019 93.840 64.750 1.00 115.85 827 PRO C O 1
ATOM 11904 N N . GLN B 2 828 ? 107.667 92.573 66.579 1.00 118.24 828 GLN C N 1
ATOM 11905 C CA . GLN B 2 828 ? 106.862 91.607 65.837 1.00 118.24 828 GLN C CA 1
ATOM 11906 C C . GLN B 2 828 ? 105.532 92.209 65.400 1.00 118.24 828 GLN C C 1
ATOM 11907 O O . GLN B 2 828 ? 105.079 91.975 64.273 1.00 118.24 828 GLN C O 1
ATOM 11913 N N . GLU B 2 829 ? 104.890 92.983 66.278 1.00 116.83 829 GLU C N 1
ATOM 11914 C CA . GLU B 2 829 ? 103.643 93.652 65.923 1.00 116.83 829 GLU C CA 1
ATOM 11915 C C . GLU B 2 829 ? 103.853 94.760 64.898 1.00 116.83 829 GLU C C 1
ATOM 11916 O O . GLU B 2 829 ? 102.914 95.107 64.173 1.00 116.83 829 GLU C O 1
ATOM 11922 N N . ALA B 2 830 ? 105.067 95.305 64.801 1.00 122.47 830 ALA C N 1
ATOM 11923 C CA . ALA B 2 830 ? 105.337 96.451 63.942 1.00 122.47 830 ALA C CA 1
ATOM 11924 C C . ALA B 2 830 ? 106.263 96.127 62.775 1.00 122.47 830 ALA C C 1
ATOM 11925 O O . ALA B 2 830 ? 106.743 97.052 62.111 1.00 122.47 830 ALA C O 1
ATOM 11927 N N . ALA B 2 831 ? 106.516 94.845 62.498 1.00 119.44 831 ALA C N 1
ATOM 11928 C CA . ALA B 2 831 ? 107.450 94.482 61.434 1.00 119.44 831 ALA C CA 1
ATOM 11929 C C . ALA B 2 831 ? 107.004 95.033 60.084 1.00 119.44 831 ALA C C 1
ATOM 11930 O O . ALA B 2 831 ? 107.787 95.675 59.373 1.00 119.44 831 ALA C O 1
ATOM 11932 N N . SER B 2 832 ? 105.747 94.791 59.709 1.00 122.85 832 SER C N 1
ATOM 11933 C CA . SER B 2 832 ? 105.248 95.302 58.436 1.00 122.85 832 SER C CA 1
ATOM 11934 C C . SER B 2 832 ? 104.929 96.790 58.514 1.00 122.85 832 SER C C 1
ATOM 11935 O O . SER B 2 832 ? 105.101 97.519 57.529 1.00 122.85 832 SER C O 1
ATOM 11938 N N . THR B 2 833 ? 104.465 97.261 59.674 1.00 124.39 833 THR C N 1
ATOM 11939 C CA . THR B 2 833 ? 104.138 98.674 59.812 1.00 124.39 833 THR C CA 1
ATOM 11940 C C . THR B 2 833 ? 105.371 99.561 59.728 1.00 124.39 833 THR C C 1
ATOM 11941 O O . THR B 2 833 ? 105.242 100.739 59.393 1.00 124.39 833 THR C O 1
ATOM 11945 N N . ALA B 2 834 ? 106.560 99.022 60.010 1.00 127.11 834 ALA C N 1
ATOM 11946 C CA . ALA B 2 834 ? 107.778 99.807 59.840 1.00 127.11 834 ALA C CA 1
ATOM 11947 C C . ALA B 2 834 ? 107.954 100.237 58.389 1.00 127.11 834 ALA C C 1
ATOM 11948 O O . ALA B 2 834 ? 108.284 101.396 58.111 1.00 127.11 834 ALA C O 1
ATOM 11950 N N . SER B 2 835 ? 107.734 99.316 57.448 1.00 132.47 835 SER C N 1
ATOM 11951 C CA . SER B 2 835 ? 107.781 99.680 56.037 1.00 132.47 835 SER C CA 1
ATOM 11952 C C . SER B 2 835 ? 106.531 100.440 55.612 1.00 132.47 835 SER C C 1
ATOM 11953 O O . SER B 2 835 ? 106.602 101.309 54.737 1.00 132.47 835 SER C O 1
ATOM 11956 N N . ARG B 2 836 ? 105.382 100.124 56.215 1.00 129.92 836 ARG C N 1
ATOM 11957 C CA . ARG B 2 836 ? 104.140 100.800 55.849 1.00 129.92 836 ARG C CA 1
ATOM 11958 C C . ARG B 2 836 ? 104.192 102.288 56.179 1.00 129.92 836 ARG C C 1
ATOM 11959 O O . ARG B 2 836 ? 103.684 103.117 55.413 1.00 129.92 836 ARG C O 1
ATOM 11967 N N . LEU B 2 837 ? 104.789 102.641 57.321 1.00 127.01 837 LEU C N 1
ATOM 11968 C CA . LEU B 2 837 ? 104.801 104.027 57.774 1.00 127.01 837 LEU C CA 1
ATOM 11969 C C . LEU B 2 837 ? 105.597 104.916 56.830 1.00 127.01 837 LEU C C 1
ATOM 11970 O O . LEU B 2 837 ? 105.202 106.057 56.569 1.00 127.01 837 LEU C O 1
ATOM 11975 N N . VAL B 2 838 ? 106.722 104.419 56.314 1.00 126.59 838 VAL C N 1
ATOM 11976 C CA . VAL B 2 838 ? 107.498 105.204 55.359 1.00 126.59 838 VAL C CA 1
ATOM 11977 C C . VAL B 2 838 ? 106.663 105.504 54.122 1.00 126.59 838 VAL C C 1
ATOM 11978 O O . VAL B 2 838 ? 106.631 106.642 53.636 1.00 126.59 838 VAL C O 1
ATOM 11982 N N . CYS B 2 839 ? 105.959 104.494 53.608 1.00 131.94 839 CYS C N 1
ATOM 11983 C CA . CYS B 2 839 ? 105.141 104.686 52.416 1.00 131.94 839 CYS C CA 1
ATOM 11984 C C . CYS B 2 839 ? 103.994 105.656 52.673 1.00 131.94 839 CYS C C 1
ATOM 11985 O O . CYS B 2 839 ? 103.690 106.504 51.825 1.00 131.94 839 CYS C O 1
ATOM 11988 N N . ASP B 2 840 ? 103.341 105.550 53.832 1.00 132.91 840 ASP C N 1
ATOM 11989 C CA . ASP B 2 840 ? 102.176 106.392 54.080 1.00 132.91 840 ASP C CA 1
ATOM 11990 C C . ASP B 2 840 ? 102.533 107.768 54.630 1.00 132.91 840 ASP C C 1
ATOM 11991 O O . ASP B 2 840 ? 101.649 108.626 54.720 1.00 132.91 840 ASP C O 1
ATOM 11996 N N . ALA B 2 841 ? 103.795 108.003 54.998 1.00 128.80 841 ALA C N 1
ATOM 11997 C CA . ALA B 2 841 ? 104.212 109.299 55.507 1.00 128.80 841 ALA C CA 1
ATOM 11998 C C . ALA B 2 841 ? 105.113 110.072 54.558 1.00 128.80 841 ALA C C 1
ATOM 11999 O O . ALA B 2 841 ? 105.250 111.288 54.724 1.00 128.80 841 ALA C O 1
ATOM 12001 N N . ARG B 2 842 ? 105.726 109.411 53.571 1.00 130.32 842 ARG C N 1
ATOM 12002 C CA . ARG B 2 842 ? 106.524 110.136 52.589 1.00 130.32 842 ARG C CA 1
ATOM 12003 C C . ARG B 2 842 ? 105.681 111.114 51.783 1.00 130.32 842 ARG C C 1
ATOM 12004 O O . ARG B 2 842 ? 106.224 112.078 51.232 1.00 130.32 842 ARG C O 1
ATOM 12012 N N . SER B 2 843 ? 104.376 110.887 51.701 1.00 137.98 843 SER C N 1
ATOM 12013 C CA . SER B 2 843 ? 103.489 111.848 51.061 1.00 137.98 843 SER C CA 1
ATOM 12014 C C . SER B 2 843 ? 103.372 113.091 51.935 1.00 137.98 843 SER C C 1
ATOM 12015 O O . SER B 2 843 ? 103.069 112.977 53.129 1.00 137.98 843 SER C O 1
ATOM 12018 N N . PRO B 2 844 ? 103.597 114.289 51.389 1.00 138.07 844 PRO C N 1
ATOM 12019 C CA . PRO B 2 844 ? 103.578 115.522 52.187 1.00 138.07 844 PRO C CA 1
ATOM 12020 C C . PRO B 2 844 ? 102.172 116.063 52.447 1.00 138.07 844 PRO C C 1
ATOM 12021 O O . PRO B 2 844 ? 101.892 117.245 52.240 1.00 138.07 844 PRO C O 1
ATOM 12025 N N . HIS B 2 845 ? 101.280 115.186 52.905 1.00 140.50 845 HIS C N 1
ATOM 12026 C CA . HIS B 2 845 ? 99.925 115.579 53.269 1.00 140.50 845 HIS C CA 1
ATOM 12027 C C . HIS B 2 845 ? 99.714 115.665 54.772 1.00 140.50 845 HIS C C 1
ATOM 12028 O O . HIS B 2 845 ? 98.888 116.464 55.226 1.00 140.50 845 HIS C O 1
ATOM 12035 N N . SER B 2 846 ? 100.440 114.867 55.549 1.00 127.69 846 SER C N 1
ATOM 12036 C CA . SER B 2 846 ? 100.294 114.874 56.995 1.00 127.69 846 SER C CA 1
ATOM 12037 C C . SER B 2 846 ? 100.915 116.132 57.595 1.00 127.69 846 SER C C 1
ATOM 12038 O O . SER B 2 846 ? 101.760 116.796 56.989 1.00 127.69 846 SER C O 1
ATOM 12041 N N . SER B 2 847 ? 100.480 116.455 58.811 1.00 122.40 847 SER C N 1
ATOM 12042 C CA . SER B 2 847 ? 100.994 117.619 59.516 1.00 122.40 847 SER C CA 1
ATOM 12043 C C . SER B 2 847 ? 102.431 117.368 59.974 1.00 122.40 847 SER C C 1
ATOM 12044 O O . SER B 2 847 ? 103.009 116.298 59.761 1.00 122.40 847 SER C O 1
ATOM 12047 N N . THR B 2 848 ? 103.016 118.380 60.619 1.00 117.30 848 THR C N 1
ATOM 12048 C CA . THR B 2 848 ? 104.399 118.263 61.071 1.00 117.30 848 THR C CA 1
ATOM 12049 C C . THR B 2 848 ? 104.544 117.257 62.207 1.00 117.30 848 THR C C 1
ATOM 12050 O O . THR B 2 848 ? 105.572 116.575 62.298 1.00 117.30 848 THR C O 1
ATOM 12054 N N . GLY B 2 849 ? 103.539 117.149 63.079 1.00 106.11 849 GLY C N 1
ATOM 12055 C CA . GLY B 2 849 ? 103.635 116.213 64.187 1.00 106.11 849 GLY C CA 1
ATOM 12056 C C . GLY B 2 849 ? 103.704 114.772 63.723 1.00 106.11 849 GLY C C 1
ATOM 12057 O O . GLY B 2 849 ? 104.532 113.990 64.199 1.00 106.11 849 GLY C O 1
ATOM 12058 N N . VAL B 2 850 ? 102.841 114.406 62.774 1.00 103.69 850 VAL C N 1
ATOM 12059 C CA . VAL B 2 850 ? 102.864 113.052 62.230 1.00 103.69 850 VAL C CA 1
ATOM 12060 C C . VAL B 2 850 ? 104.212 112.766 61.586 1.00 103.69 850 VAL C C 1
ATOM 12061 O O . VAL B 2 850 ? 104.781 111.681 61.751 1.00 103.69 850 VAL C O 1
ATOM 12065 N N . LYS B 2 851 ? 104.754 113.745 60.862 1.00 104.98 851 LYS C N 1
ATOM 12066 C CA . LYS B 2 851 ? 106.027 113.556 60.176 1.00 104.98 851 LYS C CA 1
ATOM 12067 C C . LYS B 2 851 ? 107.164 113.331 61.169 1.00 104.98 851 LYS C C 1
ATOM 12068 O O . LYS B 2 851 ? 107.915 112.349 61.062 1.00 104.98 851 LYS C O 1
ATOM 12074 N N . VAL B 2 852 ? 107.295 114.226 62.154 1.00 99.58 852 VAL C N 1
ATOM 12075 C CA . VAL B 2 852 ? 108.381 114.109 63.124 1.00 99.58 852 VAL C CA 1
ATOM 12076 C C . VAL B 2 852 ? 108.247 112.817 63.919 1.00 99.58 852 VAL C C 1
ATOM 12077 O O . VAL B 2 852 ? 109.246 112.142 64.209 1.00 99.58 852 VAL C O 1
ATOM 12081 N N . LEU B 2 853 ? 107.013 112.431 64.254 1.00 94.53 853 LEU C N 1
ATOM 12082 C CA . LEU B 2 853 ? 106.810 111.176 64.962 1.00 94.53 853 LEU C CA 1
ATOM 12083 C C . LEU B 2 853 ? 107.191 109.994 64.083 1.00 94.53 853 LEU C C 1
ATOM 12084 O O . LEU B 2 853 ? 107.696 108.983 64.579 1.00 94.53 853 LEU C O 1
ATOM 12089 N N . ALA B 2 854 ? 106.972 110.109 62.770 1.00 101.20 854 ALA C N 1
ATOM 12090 C CA . ALA B 2 854 ? 107.360 109.040 61.857 1.00 101.20 854 ALA C CA 1
ATOM 12091 C C . ALA B 2 854 ? 108.871 108.845 61.843 1.00 101.20 854 ALA C C 1
ATOM 12092 O O . ALA B 2 854 ? 109.362 107.717 61.978 1.00 101.20 854 ALA C O 1
ATOM 12094 N N . PHE B 2 855 ? 109.633 109.934 61.681 1.00 98.27 855 PHE C N 1
ATOM 12095 C CA . PHE B 2 855 ? 111.091 109.782 61.716 1.00 98.27 855 PHE C CA 1
ATOM 12096 C C . PHE B 2 855 ? 111.570 109.258 63.065 1.00 98.27 855 PHE C C 1
ATOM 12097 O O . PHE B 2 855 ? 112.460 108.399 63.125 1.00 98.27 855 PHE C O 1
ATOM 12105 N N . LEU B 2 856 ? 111.010 109.769 64.163 1.00 91.18 856 LEU C N 1
ATOM 12106 C CA . LEU B 2 856 ? 111.474 109.313 65.470 1.00 91.18 856 LEU C CA 1
ATOM 12107 C C . LEU B 2 856 ? 111.149 107.842 65.703 1.00 91.18 856 LEU C C 1
ATOM 12108 O O . LEU B 2 856 ? 111.977 107.106 66.254 1.00 91.18 856 LEU C O 1
ATOM 12113 N N . SER B 2 857 ? 109.967 107.390 65.276 1.00 91.85 857 SER C N 1
ATOM 12114 C CA . SER B 2 857 ? 109.620 105.980 65.398 1.00 91.85 857 SER C CA 1
ATOM 12115 C C . SER B 2 857 ? 110.519 105.108 64.532 1.00 91.85 857 SER C C 1
ATOM 12116 O O . SER B 2 857 ? 110.910 104.013 64.948 1.00 91.85 857 SER C O 1
ATOM 12119 N N . LEU B 2 858 ? 110.849 105.566 63.319 1.00 98.19 858 LEU C N 1
ATOM 12120 C CA . LEU B 2 858 ? 111.775 104.807 62.482 1.00 98.19 858 LEU C CA 1
ATOM 12121 C C . LEU B 2 858 ? 113.143 104.685 63.142 1.00 98.19 858 LEU C C 1
ATOM 12122 O O . LEU B 2 858 ? 113.740 103.601 63.164 1.00 98.19 858 LEU C O 1
ATOM 12127 N N . ALA B 2 859 ? 113.649 105.787 63.698 1.00 103.23 859 ALA C N 1
ATOM 12128 C CA . ALA B 2 859 ? 114.936 105.737 64.383 1.00 103.23 859 ALA C CA 1
ATOM 12129 C C . ALA B 2 859 ? 114.889 104.782 65.568 1.00 103.23 859 ALA C C 1
ATOM 12130 O O . ALA B 2 859 ? 115.810 103.980 65.772 1.00 103.23 859 ALA C O 1
ATOM 12132 N N . GLU B 2 860 ? 113.811 104.836 66.352 1.00 105.47 860 GLU C N 1
ATOM 12133 C CA . GLU B 2 860 ? 113.725 103.985 67.532 1.00 105.47 860 GLU C CA 1
ATOM 12134 C C . GLU B 2 860 ? 113.581 102.515 67.158 1.00 105.47 860 GLU C C 1
ATOM 12135 O O . GLU B 2 860 ? 114.133 101.644 67.840 1.00 105.47 860 GLU C O 1
ATOM 12141 N N . VAL B 2 861 ? 112.829 102.208 66.097 1.00 113.64 861 VAL C N 1
ATOM 12142 C CA . VAL B 2 861 ? 112.684 100.809 65.706 1.00 113.64 861 VAL C CA 1
ATOM 12143 C C . VAL B 2 861 ? 113.987 100.287 65.117 1.00 113.64 861 VAL C C 1
ATOM 12144 O O . VAL B 2 861 ? 114.305 99.099 65.254 1.00 113.64 861 VAL C O 1
ATOM 12148 N N . GLY B 2 862 ? 114.768 101.152 64.462 1.00 123.52 862 GLY C N 1
ATOM 12149 C CA . GLY B 2 862 ? 116.091 100.741 64.034 1.00 123.52 862 GLY C CA 1
ATOM 12150 C C . GLY B 2 862 ? 117.097 100.613 65.157 1.00 123.52 862 GLY C C 1
ATOM 12151 O O . GLY B 2 862 ? 118.086 99.888 65.008 1.00 123.52 862 GLY C O 1
ATOM 12152 N N . GLN B 2 863 ? 116.869 101.301 66.276 1.00 129.64 863 GLN C N 1
ATOM 12153 C CA . GLN B 2 863 ? 117.821 101.277 67.383 1.00 129.64 863 GLN C CA 1
ATOM 12154 C C . GLN B 2 863 ? 117.544 100.179 68.406 1.00 129.64 863 GLN C C 1
ATOM 12155 O O . GLN B 2 863 ? 118.482 99.522 68.871 1.00 129.64 863 GLN C O 1
ATOM 12161 N N . VAL B 2 864 ? 116.279 99.967 68.774 1.00 138.73 864 VAL C N 1
ATOM 12162 C CA . VAL B 2 864 ? 115.967 99.141 69.939 1.00 138.73 864 VAL C CA 1
ATOM 12163 C C . VAL B 2 864 ? 116.306 97.678 69.673 1.00 138.73 864 VAL C C 1
ATOM 12164 O O . VAL B 2 864 ? 117.145 97.083 70.360 1.00 138.73 864 VAL C O 1
ATOM 12168 N N . ALA B 2 865 ? 115.660 97.075 68.675 1.00 151.67 865 ALA C N 1
ATOM 12169 C CA . ALA B 2 865 ? 115.802 95.645 68.397 1.00 151.67 865 ALA C CA 1
ATOM 12170 C C . ALA B 2 865 ? 116.190 95.463 66.933 1.00 151.67 865 ALA C C 1
ATOM 12171 O O . ALA B 2 865 ? 115.330 95.263 66.072 1.00 151.67 865 ALA C O 1
ATOM 12173 N N . GLY B 2 866 ? 117.489 95.529 66.658 1.00 151.26 866 GLY C N 1
ATOM 12174 C CA . GLY B 2 866 ? 117.998 95.284 65.331 1.00 151.26 866 GLY C CA 1
ATOM 12175 C C . GLY B 2 866 ? 117.789 96.463 64.406 1.00 151.26 866 GLY C C 1
ATOM 12176 O O . GLY B 2 866 ? 116.744 97.122 64.426 1.00 151.26 866 GLY C O 1
ATOM 12177 N N . PRO B 2 867 ? 118.786 96.755 63.572 1.00 154.08 867 PRO C N 1
ATOM 12178 C CA . PRO B 2 867 ? 118.631 97.843 62.599 1.00 154.08 867 PRO C CA 1
ATOM 12179 C C . PRO B 2 867 ? 117.618 97.467 61.528 1.00 154.08 867 PRO C C 1
ATOM 12180 O O . PRO B 2 867 ? 117.749 96.435 60.866 1.00 154.08 867 PRO C O 1
ATOM 12184 N N . GLY B 2 868 ? 116.596 98.306 61.374 1.00 150.44 868 GLY C N 1
ATOM 12185 C CA . GLY B 2 868 ? 115.631 98.115 60.312 1.00 150.44 868 GLY C CA 1
ATOM 12186 C C . GLY B 2 868 ? 116.306 98.154 58.959 1.00 150.44 868 GLY C C 1
ATOM 12187 O O . GLY B 2 868 ? 117.018 99.114 58.648 1.00 150.44 868 GLY C O 1
ATOM 12188 N N . HIS B 2 869 ? 116.105 97.112 58.152 1.00 147.61 869 HIS C N 1
ATOM 12189 C CA . HIS B 2 869 ? 116.804 96.993 56.878 1.00 147.61 869 HIS C CA 1
ATOM 12190 C C . HIS B 2 869 ? 116.483 98.178 55.977 1.00 147.61 869 HIS C C 1
ATOM 12191 O O . HIS B 2 869 ? 117.363 99.000 55.703 1.00 147.61 869 HIS C O 1
ATOM 12198 N N . GLN B 2 870 ? 115.226 98.280 55.547 1.00 149.31 870 GLN C N 1
ATOM 12199 C CA . GLN B 2 870 ? 114.693 99.441 54.832 1.00 149.31 870 GLN C CA 1
ATOM 12200 C C . GLN B 2 870 ? 115.683 99.964 53.790 1.00 149.31 870 GLN C C 1
ATOM 12201 O O . GLN B 2 870 ? 116.175 101.090 53.860 1.00 149.31 870 GLN C O 1
ATOM 12207 N N . ARG B 2 871 ? 115.981 99.100 52.815 1.00 144.84 871 ARG C N 1
ATOM 12208 C CA . ARG B 2 871 ? 117.013 99.413 51.831 1.00 144.84 871 ARG C CA 1
ATOM 12209 C C . ARG B 2 871 ? 116.674 100.659 51.022 1.00 144.84 871 ARG C C 1
ATOM 12210 O O . ARG B 2 871 ? 117.579 101.334 50.517 1.00 144.84 871 ARG C O 1
ATOM 12218 N N . GLU B 2 872 ? 115.391 100.982 50.886 1.00 142.29 872 GLU C N 1
ATOM 12219 C CA . GLU B 2 872 ? 114.964 102.161 50.144 1.00 142.29 872 GLU C CA 1
ATOM 12220 C C . GLU B 2 872 ? 114.742 103.377 51.034 1.00 142.29 872 GLU C C 1
ATOM 12221 O O . GLU B 2 872 ? 114.359 104.436 50.526 1.00 142.29 872 GLU C O 1
ATOM 12227 N N . LEU B 2 873 ? 114.971 103.254 52.343 1.00 141.31 873 LEU C N 1
ATOM 12228 C CA . LEU B 2 873 ? 114.762 104.375 53.251 1.00 141.31 873 LEU C CA 1
ATOM 12229 C C . LEU B 2 873 ? 115.842 105.441 53.119 1.00 141.31 873 LEU C C 1
ATOM 12230 O O . LEU B 2 873 ? 115.597 106.598 53.475 1.00 141.31 873 LEU C O 1
ATOM 12235 N N . LYS B 2 874 ? 117.023 105.081 52.613 1.00 142.67 874 LYS C N 1
ATOM 12236 C CA . LYS B 2 874 ? 118.129 106.031 52.554 1.00 142.67 874 LYS C CA 1
ATOM 12237 C C . LYS B 2 874 ? 117.788 107.220 51.663 1.00 142.67 874 LYS C C 1
ATOM 12238 O O . LYS B 2 874 ? 117.995 108.378 52.045 1.00 142.67 874 LYS C O 1
ATOM 12244 N N . ALA B 2 875 ? 117.254 106.950 50.469 1.00 135.87 875 ALA C N 1
ATOM 12245 C CA . ALA B 2 875 ? 116.925 108.028 49.541 1.00 135.87 875 ALA C CA 1
ATOM 12246 C C . ALA B 2 875 ? 115.818 108.919 50.090 1.00 135.87 875 ALA C C 1
ATOM 12247 O O . ALA B 2 875 ? 115.894 110.148 49.983 1.00 135.87 875 ALA C O 1
ATOM 12249 N N . VAL B 2 876 ? 114.783 108.318 50.680 1.00 135.65 876 VAL C N 1
ATOM 12250 C CA . VAL B 2 876 ? 113.679 109.101 51.227 1.00 135.65 876 VAL C CA 1
ATOM 12251 C C . VAL B 2 876 ? 114.165 109.975 52.376 1.00 135.65 876 VAL C C 1
ATOM 12252 O O . VAL B 2 876 ? 113.791 111.150 52.485 1.00 135.65 876 VAL C O 1
ATOM 12256 N N . LEU B 2 877 ? 115.002 109.416 53.251 1.00 130.66 877 LEU C N 1
ATOM 12257 C CA . LEU B 2 877 ? 115.531 110.188 54.369 1.00 130.66 877 LEU C CA 1
ATOM 12258 C C . LEU B 2 877 ? 116.414 111.331 53.883 1.00 130.66 877 LEU C C 1
ATOM 12259 O O . LEU B 2 877 ? 116.342 112.447 54.410 1.00 130.66 877 LEU C O 1
ATOM 12264 N N . LEU B 2 878 ? 117.255 111.073 52.877 1.00 130.88 878 LEU C N 1
ATOM 12265 C CA . LEU B 2 878 ? 118.097 112.134 52.333 1.00 130.88 878 LEU C CA 1
ATOM 12266 C C . LEU B 2 878 ? 117.254 113.233 51.697 1.00 130.88 878 LEU C C 1
ATOM 12267 O O . LEU B 2 878 ? 117.567 114.422 51.829 1.00 130.88 878 LEU C O 1
ATOM 12272 N N . GLU B 2 879 ? 116.184 112.852 50.995 1.00 133.31 879 GLU C N 1
ATOM 12273 C CA . GLU B 2 879 ? 115.295 113.843 50.398 1.00 133.31 879 GLU C CA 1
ATOM 12274 C C . GLU B 2 879 ? 114.597 114.678 51.465 1.00 133.31 879 GLU C C 1
ATOM 12275 O O . GLU B 2 879 ? 114.482 115.902 51.329 1.00 133.31 879 GLU C O 1
ATOM 12281 N N . ALA B 2 880 ? 114.132 114.036 52.536 1.00 128.82 880 ALA C N 1
ATOM 12282 C CA . ALA B 2 880 ? 113.399 114.734 53.584 1.00 128.82 880 ALA C CA 1
ATOM 12283 C C . ALA B 2 880 ? 114.301 115.511 54.534 1.00 128.82 880 ALA C C 1
ATOM 12284 O O . ALA B 2 880 ? 113.797 116.350 55.288 1.00 128.82 880 ALA C O 1
ATOM 12286 N N . LEU B 2 881 ? 115.611 115.249 54.522 1.00 128.80 881 LEU C N 1
ATOM 12287 C CA . LEU B 2 881 ? 116.519 115.980 55.401 1.00 128.80 881 LEU C CA 1
ATOM 12288 C C . LEU B 2 881 ? 116.508 117.476 55.111 1.00 128.80 881 LEU C C 1
ATOM 12289 O O . LEU B 2 881 ? 116.742 118.284 56.017 1.00 128.80 881 LEU C O 1
ATOM 12294 N N . GLY B 2 882 ? 116.242 117.864 53.867 1.00 134.83 882 GLY C N 1
ATOM 12295 C CA . GLY B 2 882 ? 116.160 119.269 53.521 1.00 134.83 882 GLY C CA 1
ATOM 12296 C C . GLY B 2 882 ? 114.761 119.831 53.669 1.00 134.83 882 GLY C C 1
ATOM 12297 O O . GLY B 2 882 ? 114.310 120.624 52.837 1.00 134.83 882 GLY C O 1
ATOM 12298 N N . SER B 2 883 ? 114.065 119.423 54.727 1.00 130.55 883 SER C N 1
ATOM 12299 C CA . SER B 2 883 ? 112.699 119.869 54.942 1.00 130.55 883 SER C CA 1
ATOM 12300 C C . SER B 2 883 ? 112.667 121.355 55.299 1.00 130.55 883 SER C C 1
ATOM 12301 O O . SER B 2 883 ? 113.594 121.872 55.929 1.00 130.55 883 SER C O 1
ATOM 12304 N N . PRO B 2 884 ? 111.617 122.070 54.888 1.00 124.93 884 PRO C N 1
ATOM 12305 C CA . PRO B 2 884 ? 111.505 123.487 55.272 1.00 124.93 884 PRO C CA 1
ATOM 12306 C C . PRO B 2 884 ? 111.434 123.708 56.773 1.00 124.93 884 PRO C C 1
ATOM 12307 O O . PRO B 2 884 ? 111.929 124.731 57.262 1.00 124.93 884 PRO C O 1
ATOM 12311 N N . SER B 2 885 ? 110.833 122.786 57.519 1.00 127.71 885 SER C N 1
ATOM 12312 C CA . SER B 2 885 ? 110.681 122.937 58.959 1.00 127.71 885 SER C CA 1
ATOM 12313 C C . SER B 2 885 ? 111.940 122.478 59.683 1.00 127.71 885 SER C C 1
ATOM 12314 O O . SER B 2 885 ? 112.547 121.467 59.319 1.00 127.71 885 SER C O 1
ATOM 12317 N N . GLU B 2 886 ? 112.326 123.231 60.715 1.00 127.28 886 GLU C N 1
ATOM 12318 C CA . GLU B 2 886 ? 113.530 122.894 61.467 1.00 127.28 886 GLU C CA 1
ATOM 12319 C C . GLU B 2 886 ? 113.329 121.659 62.337 1.00 127.28 886 GLU C C 1
ATOM 12320 O O . GLU B 2 886 ? 114.270 120.881 62.530 1.00 127.28 886 GLU C O 1
ATOM 12326 N N . ASP B 2 887 ? 112.121 121.463 62.874 1.00 121.51 887 ASP C N 1
ATOM 12327 C CA . ASP B 2 887 ? 111.861 120.280 63.688 1.00 121.51 887 ASP C CA 1
ATOM 12328 C C . ASP B 2 887 ? 111.972 119.009 62.857 1.00 121.51 887 ASP C C 1
ATOM 12329 O O . ASP B 2 887 ? 112.555 118.013 63.303 1.00 121.51 887 ASP C O 1
ATOM 12334 N N . VAL B 2 888 ? 111.424 119.027 61.640 1.00 116.09 888 VAL C N 1
ATOM 12335 C CA . VAL B 2 888 ? 111.534 117.867 60.763 1.00 116.09 888 VAL C CA 1
ATOM 12336 C C . VAL B 2 888 ? 112.986 117.638 60.362 1.00 116.09 888 VAL C C 1
ATOM 12337 O O . VAL B 2 888 ? 113.431 116.493 60.228 1.00 116.09 888 VAL C O 1
ATOM 12341 N N . ARG B 2 889 ? 113.746 118.718 60.166 1.00 121.30 889 ARG C N 1
ATOM 12342 C CA . ARG B 2 889 ? 115.165 118.575 59.851 1.00 121.30 889 ARG C CA 1
ATOM 12343 C C . ARG B 2 889 ? 115.923 117.916 60.997 1.00 121.30 889 ARG C C 1
ATOM 12344 O O . ARG B 2 889 ? 116.750 117.024 60.774 1.00 121.30 889 ARG C O 1
ATOM 12352 N N . ALA B 2 890 ? 115.656 118.348 62.232 1.00 111.54 890 ALA C N 1
ATOM 12353 C CA . ALA B 2 890 ? 116.309 117.737 63.385 1.00 111.54 890 ALA C CA 1
ATOM 12354 C C . ALA B 2 890 ? 115.906 116.277 63.534 1.00 111.54 890 ALA C C 1
ATOM 12355 O O . ALA B 2 890 ? 116.741 115.423 63.854 1.00 111.54 890 ALA C O 1
ATOM 12357 N N . ALA B 2 891 ? 114.626 115.973 63.304 1.00 105.53 891 ALA C N 1
ATOM 12358 C CA . ALA B 2 891 ? 114.173 114.588 63.369 1.00 105.53 891 ALA C CA 1
ATOM 12359 C C . ALA B 2 891 ? 114.866 113.732 62.318 1.00 105.53 891 ALA C C 1
ATOM 12360 O O . ALA B 2 891 ? 115.269 112.599 62.600 1.00 105.53 891 ALA C O 1
ATOM 12362 N N . ALA B 2 892 ? 115.009 114.255 61.099 1.00 114.50 892 ALA C N 1
ATOM 12363 C CA . ALA B 2 892 ? 115.692 113.512 60.046 1.00 114.50 892 ALA C CA 1
ATOM 12364 C C . ALA B 2 892 ? 117.160 113.296 60.386 1.00 114.50 892 ALA C C 1
ATOM 12365 O O . ALA B 2 892 ? 117.705 112.210 60.154 1.00 114.50 892 ALA C O 1
ATOM 12367 N N . SER B 2 893 ? 117.821 114.320 60.928 1.00 113.68 893 SER C N 1
ATOM 12368 C CA . SER B 2 893 ? 119.217 114.161 61.323 1.00 113.68 893 SER C CA 1
ATOM 12369 C C . SER B 2 893 ? 119.360 113.100 62.405 1.00 113.68 893 SER C C 1
ATOM 12370 O O . SER B 2 893 ? 120.265 112.257 62.347 1.00 113.68 893 SER C O 1
ATOM 12373 N N . TYR B 2 894 ? 118.461 113.115 63.393 1.00 105.47 894 TYR C N 1
ATOM 12374 C CA . TYR B 2 894 ? 118.481 112.093 64.433 1.00 105.47 894 TYR C CA 1
ATOM 12375 C C . TYR B 2 894 ? 118.238 110.709 63.846 1.00 105.47 894 TYR C C 1
ATOM 12376 O O . TYR B 2 894 ? 118.878 109.733 64.253 1.00 105.47 894 TYR C O 1
ATOM 12385 N N . ALA B 2 895 ? 117.313 110.607 62.889 1.00 111.10 895 ALA C N 1
ATOM 12386 C CA . ALA B 2 895 ? 117.009 109.319 62.276 1.00 111.10 895 ALA C CA 1
ATOM 12387 C C . ALA B 2 895 ? 118.217 108.763 61.536 1.00 111.10 895 ALA C C 1
ATOM 12388 O O . ALA B 2 895 ? 118.564 107.587 61.690 1.00 111.10 895 ALA C O 1
ATOM 12390 N N . LEU B 2 896 ? 118.873 109.598 60.724 1.00 114.87 896 LEU C N 1
ATOM 12391 C CA . LEU B 2 896 ? 120.079 109.148 60.032 1.00 114.87 896 LEU C CA 1
ATOM 12392 C C . LEU B 2 896 ? 121.169 108.756 61.018 1.00 114.87 896 LEU C C 1
ATOM 12393 O O . LEU B 2 896 ? 121.820 107.717 60.851 1.00 114.87 896 LEU C O 1
ATOM 12398 N N . GLY B 2 897 ? 121.381 109.569 62.054 1.00 115.44 897 GLY C N 1
ATOM 12399 C CA . GLY B 2 897 ? 122.416 109.253 63.021 1.00 115.44 897 GLY C CA 1
ATOM 12400 C C . GLY B 2 897 ? 122.168 107.939 63.733 1.00 115.44 897 GLY C C 1
ATOM 12401 O O . GLY B 2 897 ? 123.094 107.154 63.949 1.00 115.44 897 GLY C O 1
ATOM 12402 N N . ARG B 2 898 ? 120.915 107.675 64.099 1.00 115.07 898 ARG C N 1
ATOM 12403 C CA . ARG B 2 898 ? 120.600 106.463 64.837 1.00 115.07 898 ARG C CA 1
ATOM 12404 C C . ARG B 2 898 ? 120.502 105.233 63.943 1.00 115.07 898 ARG C C 1
ATOM 12405 O O . ARG B 2 898 ? 120.706 104.116 64.431 1.00 115.07 898 ARG C O 1
ATOM 12413 N N . VAL B 2 899 ? 120.206 105.403 62.653 1.00 118.17 899 VAL C N 1
ATOM 12414 C CA . VAL B 2 899 ? 120.167 104.257 61.752 1.00 118.17 899 VAL C CA 1
ATOM 12415 C C . VAL B 2 899 ? 121.547 103.910 61.204 1.00 118.17 899 VAL C C 1
ATOM 12416 O O . VAL B 2 899 ? 121.789 102.745 60.855 1.00 118.17 899 VAL C O 1
ATOM 12420 N N . GLY B 2 900 ? 122.463 104.879 61.127 1.00 132.64 900 GLY C N 1
ATOM 12421 C CA . GLY B 2 900 ? 123.809 104.573 60.679 1.00 132.64 900 GLY C CA 1
ATOM 12422 C C . GLY B 2 900 ? 124.578 103.695 61.644 1.00 132.64 900 GLY C C 1
ATOM 12423 O O . GLY B 2 900 ? 125.346 102.827 61.218 1.00 132.64 900 GLY C O 1
ATOM 12424 N N . ALA B 2 901 ? 124.389 103.904 62.949 1.00 132.47 901 ALA C N 1
ATOM 12425 C CA . ALA B 2 901 ? 125.137 103.139 63.942 1.00 132.47 901 ALA C CA 1
ATOM 12426 C C . ALA B 2 901 ? 124.808 101.653 63.866 1.00 132.47 901 ALA C C 1
ATOM 12427 O O . ALA B 2 901 ? 125.704 100.808 63.981 1.00 132.47 901 ALA C O 1
ATOM 12429 N N . GLY B 2 902 ? 123.532 101.313 63.675 1.00 134.77 902 GLY C N 1
ATOM 12430 C CA . GLY B 2 902 ? 123.142 99.916 63.617 1.00 134.77 902 GLY C CA 1
ATOM 12431 C C . GLY B 2 902 ? 123.596 99.196 62.365 1.00 134.77 902 GLY C C 1
ATOM 12432 O O . GLY B 2 902 ? 123.696 97.964 62.374 1.00 134.77 902 GLY C O 1
ATOM 12433 N N . SER B 2 903 ? 123.879 99.932 61.294 1.00 142.59 903 SER C N 1
ATOM 12434 C CA . SER B 2 903 ? 124.311 99.366 60.020 1.00 142.59 903 SER C CA 1
ATOM 12435 C C . SER B 2 903 ? 125.549 100.095 59.515 1.00 142.59 903 SER C C 1
ATOM 12436 O O . SER B 2 903 ? 125.635 100.501 58.354 1.00 142.59 903 SER C O 1
ATOM 12439 N N . LEU B 2 904 ? 126.528 100.274 60.402 1.00 147.44 904 LEU C N 1
ATOM 12440 C CA . LEU B 2 904 ? 127.717 101.043 60.041 1.00 147.44 904 LEU C CA 1
ATOM 12441 C C . LEU B 2 904 ? 128.509 100.464 58.868 1.00 147.44 904 LEU C C 1
ATOM 12442 O O . LEU B 2 904 ? 128.895 101.254 57.989 1.00 147.44 904 LEU C O 1
ATOM 12447 N N . PRO B 2 905 ? 128.773 99.154 58.763 1.00 153.50 905 PRO C N 1
ATOM 12448 C CA . PRO B 2 905 ? 129.616 98.685 57.648 1.00 153.50 905 PRO C CA 1
ATOM 12449 C C . PRO B 2 905 ? 129.009 98.939 56.279 1.00 153.50 905 PRO C C 1
ATOM 12450 O O . PRO B 2 905 ? 129.745 98.956 55.285 1.00 153.50 905 PRO C O 1
ATOM 12454 N N . ASP B 2 906 ? 127.695 99.137 56.194 1.00 156.01 906 ASP C N 1
ATOM 12455 C CA . ASP B 2 906 ? 127.019 99.390 54.927 1.00 156.01 906 ASP C CA 1
ATOM 12456 C C . ASP B 2 906 ? 126.772 100.870 54.665 1.00 156.01 906 ASP C C 1
ATOM 12457 O O . ASP B 2 906 ? 126.947 101.328 53.531 1.00 156.01 906 ASP C O 1
ATOM 12462 N N . PHE B 2 907 ? 126.373 101.632 55.683 1.00 158.40 907 PHE C N 1
ATOM 12463 C CA . PHE B 2 907 ? 126.018 103.032 55.481 1.00 158.40 907 PHE C CA 1
ATOM 12464 C C . PHE B 2 907 ? 127.176 103.991 55.718 1.00 158.40 907 PHE C C 1
ATOM 12465 O O . PHE B 2 907 ? 127.241 105.035 55.059 1.00 158.40 907 PHE C O 1
ATOM 12473 N N . LEU B 2 908 ? 128.078 103.677 56.651 1.00 158.92 908 LEU C N 1
ATOM 12474 C CA . LEU B 2 908 ? 129.210 104.564 56.916 1.00 158.92 908 LEU C CA 1
ATOM 12475 C C . LEU B 2 908 ? 130.037 104.848 55.669 1.00 158.92 908 LEU C C 1
ATOM 12476 O O . LEU B 2 908 ? 130.365 106.024 55.432 1.00 158.92 908 LEU C O 1
ATOM 12481 N N . PRO B 2 909 ? 130.417 103.860 54.845 1.00 161.05 909 PRO C N 1
ATOM 12482 C CA . PRO B 2 909 ? 131.052 104.215 53.565 1.00 161.05 909 PRO C CA 1
ATOM 12483 C C . PRO B 2 909 ? 130.168 105.087 52.691 1.00 161.05 909 PRO C C 1
ATOM 12484 O O . PRO B 2 909 ? 130.665 106.020 52.050 1.00 161.05 909 PRO C O 1
ATOM 12488 N N . PHE B 2 910 ? 128.859 104.822 52.669 1.00 164.93 910 PHE C N 1
ATOM 12489 C CA . PHE B 2 910 ? 127.952 105.644 51.874 1.00 164.93 910 PHE C CA 1
ATOM 12490 C C . PHE B 2 910 ? 127.856 107.060 52.428 1.00 164.93 910 PHE C C 1
ATOM 12491 O O . PHE B 2 910 ? 127.828 108.031 51.662 1.00 164.93 910 PHE C O 1
ATOM 12499 N N . LEU B 2 911 ? 127.800 107.200 53.754 1.00 155.50 911 LEU C N 1
ATOM 12500 C CA . LEU B 2 911 ? 127.751 108.529 54.353 1.00 155.50 911 LEU C CA 1
ATOM 12501 C C . LEU B 2 911 ? 129.032 109.305 54.072 1.00 155.50 911 LEU C C 1
ATOM 12502 O O . LEU B 2 911 ? 128.989 110.502 53.762 1.00 155.50 911 LEU C O 1
ATOM 12507 N N . LEU B 2 912 ? 130.185 108.639 54.172 1.00 155.53 912 LEU C N 1
ATOM 12508 C CA . LEU B 2 912 ? 131.448 109.301 53.864 1.00 155.53 912 LEU C CA 1
ATOM 12509 C C . LEU B 2 912 ? 131.524 109.687 52.392 1.00 155.53 912 LEU C C 1
ATOM 12510 O O . LEU B 2 912 ? 132.051 110.751 52.049 1.00 155.53 912 LEU C O 1
ATOM 12515 N N . GLU B 2 913 ? 131.006 108.833 51.505 1.00 159.30 913 GLU C N 1
ATOM 12516 C CA . GLU B 2 913 ? 130.964 109.170 50.085 1.00 159.30 913 GLU C CA 1
ATOM 12517 C C . GLU B 2 913 ? 130.079 110.384 49.833 1.00 159.30 913 GLU C C 1
ATOM 12518 O O . GLU B 2 913 ? 130.426 111.261 49.032 1.00 159.30 913 GLU C O 1
ATOM 12524 N N . GLN B 2 914 ? 128.926 110.448 50.505 1.00 156.06 914 GLN C N 1
ATOM 12525 C CA . GLN B 2 914 ? 128.050 111.608 50.370 1.00 156.06 914 GLN C CA 1
ATOM 12526 C C . GLN B 2 914 ? 128.732 112.872 50.877 1.00 156.06 914 GLN C C 1
ATOM 12527 O O . GLN B 2 914 ? 128.600 113.944 50.275 1.00 156.06 914 GLN C O 1
ATOM 12533 N N . ILE B 2 915 ? 129.458 112.766 51.992 1.00 152.50 915 ILE C N 1
ATOM 12534 C CA . ILE B 2 915 ? 130.173 113.920 52.531 1.00 152.50 915 ILE C CA 1
ATOM 12535 C C . ILE B 2 915 ? 131.254 114.382 51.560 1.00 152.50 915 ILE C C 1
ATOM 12536 O O . ILE B 2 915 ? 131.408 115.583 51.303 1.00 152.50 915 ILE C O 1
ATOM 12541 N N . GLU B 2 916 ? 132.014 113.437 51.002 1.00 158.26 916 GLU C N 1
ATOM 12542 C CA . GLU B 2 916 ? 133.101 113.786 50.093 1.00 158.26 916 GLU C CA 1
ATOM 12543 C C . GLU B 2 916 ? 132.572 114.418 48.811 1.00 158.26 916 GLU C C 1
ATOM 12544 O O . GLU B 2 916 ? 133.072 115.458 48.367 1.00 158.26 916 GLU C O 1
ATOM 12550 N N . ALA B 2 917 ? 131.560 113.800 48.199 1.00 158.01 917 ALA C N 1
ATOM 12551 C CA . ALA B 2 917 ? 131.043 114.311 46.935 1.00 158.01 917 ALA C CA 1
ATOM 12552 C C . ALA B 2 917 ? 130.204 115.566 47.140 1.00 158.01 917 ALA C C 1
ATOM 12553 O O . ALA B 2 917 ? 130.306 116.521 46.362 1.00 158.01 917 ALA C O 1
ATOM 12555 N N . GLU B 2 918 ? 129.373 115.587 48.179 1.00 153.01 918 GLU C N 1
ATOM 12556 C CA . GLU B 2 918 ? 128.418 116.674 48.397 1.00 153.01 918 GLU C CA 1
ATOM 12557 C C . GLU B 2 918 ? 128.655 117.328 49.751 1.00 153.01 918 GLU C C 1
ATOM 12558 O O . GLU B 2 918 ? 128.121 116.860 50.773 1.00 153.01 918 GLU C O 1
ATOM 12564 N N . PRO B 2 919 ? 129.443 118.399 49.815 1.00 149.23 919 PRO C N 1
ATOM 12565 C CA . PRO B 2 919 ? 129.677 119.107 51.082 1.00 149.23 919 PRO C CA 1
ATOM 12566 C C . PRO B 2 919 ? 128.693 120.228 51.388 1.00 149.23 919 PRO C C 1
ATOM 12567 O O . PRO B 2 919 ? 128.989 121.056 52.254 1.00 149.23 919 PRO C O 1
ATOM 12571 N N . ARG B 2 920 ? 127.547 120.284 50.707 1.00 144.60 920 ARG C N 1
ATOM 12572 C CA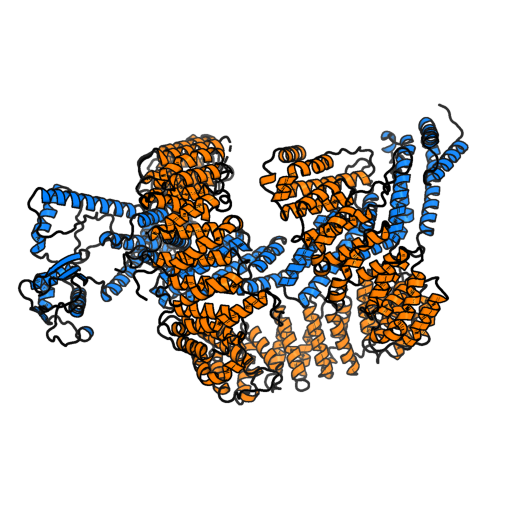 . ARG B 2 920 ? 126.678 121.453 50.809 1.00 144.60 920 ARG C CA 1
ATOM 12573 C C . ARG B 2 920 ? 125.919 121.487 52.132 1.00 144.60 920 ARG C C 1
ATOM 12574 O O . ARG B 2 920 ? 125.732 122.561 52.716 1.00 144.60 920 ARG C O 1
ATOM 12582 N N . ARG B 2 921 ? 125.475 120.332 52.622 1.00 141.31 921 ARG C N 1
ATOM 12583 C CA . ARG B 2 921 ? 124.615 120.236 53.799 1.00 141.31 921 ARG C CA 1
ATOM 12584 C C . ARG B 2 921 ? 125.349 119.618 54.987 1.00 141.31 921 ARG C C 1
ATOM 12585 O O . ARG B 2 921 ? 124.801 118.788 55.713 1.00 141.31 921 ARG C O 1
ATOM 12593 N N . GLN B 2 922 ? 126.605 120.021 55.193 1.00 137.62 922 GLN C N 1
ATOM 12594 C CA . GLN B 2 922 ? 127.479 119.331 56.135 1.00 137.62 922 GLN C CA 1
ATOM 12595 C C . GLN B 2 922 ? 127.046 119.464 57.591 1.00 137.62 922 GLN C C 1
ATOM 12596 O O . GLN B 2 922 ? 127.512 118.685 58.423 1.00 137.62 922 GLN C O 1
ATOM 12602 N N . TYR B 2 923 ? 126.173 120.414 57.927 1.00 127.21 923 TYR C N 1
ATOM 12603 C CA . TYR B 2 923 ? 125.837 120.632 59.333 1.00 127.21 923 TYR C CA 1
ATOM 12604 C C . TYR B 2 923 ? 124.986 119.490 59.885 1.00 127.21 923 TYR C C 1
ATOM 12605 O O . TYR B 2 923 ? 125.362 118.827 60.863 1.00 127.21 923 TYR C O 1
ATOM 12614 N N . LEU B 2 924 ? 123.823 119.254 59.275 1.00 121.87 924 LEU C N 1
ATOM 12615 C CA . LEU B 2 924 ? 122.961 118.165 59.720 1.00 121.87 924 LEU C CA 1
ATOM 12616 C C . LEU B 2 924 ? 123.619 116.809 59.502 1.00 121.87 924 LEU C C 1
ATOM 12617 O O . LEU B 2 924 ? 123.453 115.902 60.324 1.00 121.87 924 LEU C O 1
ATOM 12622 N N . LEU B 2 925 ? 124.365 116.653 58.407 1.00 126.51 925 LEU C N 1
ATOM 12623 C CA . LEU B 2 925 ? 125.088 115.407 58.180 1.00 126.51 925 LEU C CA 1
ATOM 12624 C C . LEU B 2 925 ? 126.139 115.176 59.259 1.00 126.51 925 LEU C C 1
ATOM 12625 O O . LEU B 2 925 ? 126.368 114.038 59.681 1.00 126.51 925 LEU C O 1
ATOM 12630 N N . LEU B 2 926 ? 126.789 116.246 59.721 1.00 123.76 926 LEU C N 1
ATOM 12631 C CA . LEU B 2 926 ? 127.781 116.106 60.780 1.00 123.76 926 LEU C CA 1
ATOM 12632 C C . LEU B 2 926 ? 127.123 115.775 62.112 1.00 123.76 926 LEU C C 1
ATOM 12633 O O . LEU B 2 926 ? 127.669 114.997 62.901 1.00 123.76 926 LEU C O 1
ATOM 12638 N N . HIS B 2 927 ? 125.949 116.352 62.383 1.00 124.14 927 HIS C N 1
ATOM 12639 C CA . HIS B 2 927 ? 125.190 115.926 63.558 1.00 124.14 927 HIS C CA 1
ATOM 12640 C C . HIS B 2 927 ? 124.816 114.451 63.468 1.00 124.14 927 HIS C C 1
ATOM 12641 O O . HIS B 2 927 ? 124.879 113.723 64.466 1.00 124.14 927 HIS C O 1
ATOM 12648 N N . SER B 2 928 ? 124.413 113.997 62.280 1.00 124.28 928 SER C N 1
ATOM 12649 C CA . SER B 2 928 ? 124.085 112.587 62.097 1.00 124.28 928 SER C CA 1
ATOM 12650 C C . SER B 2 928 ? 125.304 111.705 62.331 1.00 124.28 928 SER C C 1
ATOM 12651 O O . SER B 2 928 ? 125.202 110.645 62.955 1.00 124.28 928 SER C O 1
ATOM 12654 N N . LEU B 2 929 ? 126.468 112.126 61.836 1.00 127.52 929 LEU C N 1
ATOM 12655 C CA . LEU B 2 929 ? 127.695 111.376 62.085 1.00 127.52 929 LEU C CA 1
ATOM 12656 C C . LEU B 2 929 ? 128.022 111.335 63.574 1.00 127.52 929 LEU C C 1
ATOM 12657 O O . LEU B 2 929 ? 128.429 110.292 64.104 1.00 127.52 929 LEU C O 1
ATOM 12662 N N . ARG B 2 930 ? 127.853 112.466 64.262 1.00 125.98 930 ARG C N 1
ATOM 12663 C CA . ARG B 2 930 ? 128.087 112.509 65.700 1.00 125.98 930 ARG C CA 1
ATOM 12664 C C . ARG B 2 930 ? 127.184 111.521 66.425 1.00 125.98 930 ARG C C 1
ATOM 12665 O O . ARG B 2 930 ? 127.642 110.750 67.276 1.00 125.98 930 ARG C O 1
ATOM 12673 N N . GLU B 2 931 ? 125.897 111.513 66.075 1.00 124.81 931 GLU C N 1
ATOM 12674 C CA . GLU B 2 931 ? 124.971 110.562 66.684 1.00 124.81 931 GLU C CA 1
ATOM 12675 C C . GLU B 2 931 ? 125.353 109.127 66.345 1.00 124.81 931 GLU C C 1
ATOM 12676 O O . GLU B 2 931 ? 125.202 108.223 67.175 1.00 124.81 931 GLU C O 1
ATOM 12682 N N . ALA B 2 932 ? 125.844 108.897 65.126 1.00 124.80 932 ALA C N 1
ATOM 12683 C CA . ALA B 2 932 ? 126.226 107.550 64.716 1.00 124.80 932 ALA C CA 1
ATOM 12684 C C . ALA B 2 932 ? 127.369 107.020 65.568 1.00 124.80 932 ALA C C 1
ATOM 12685 O O . ALA B 2 932 ? 127.285 105.918 66.123 1.00 124.80 932 ALA C O 1
ATOM 12687 N N . LEU B 2 933 ? 128.452 107.792 65.689 1.00 127.18 933 LEU C N 1
ATOM 12688 C CA . LEU B 2 933 ? 129.547 107.352 66.554 1.00 127.18 933 LEU C CA 1
ATOM 12689 C C . LEU B 2 933 ? 129.139 107.319 68.022 1.00 127.18 933 LEU C C 1
ATOM 12690 O O . LEU B 2 933 ? 129.721 106.557 68.803 1.00 127.18 933 LEU C O 1
ATOM 12695 N N . GLY B 2 934 ? 128.158 108.128 68.424 1.00 127.89 934 GLY C N 1
ATOM 12696 C CA . GLY B 2 934 ? 127.672 108.046 69.791 1.00 127.89 934 GLY C CA 1
ATOM 12697 C C . GLY B 2 934 ? 126.938 106.749 70.077 1.00 127.89 934 GLY C C 1
ATOM 12698 O O . GLY B 2 934 ? 127.103 106.155 71.146 1.00 127.89 934 GLY C O 1
ATOM 12699 N N . ALA B 2 935 ? 126.125 106.291 69.129 1.00 132.09 935 ALA C N 1
ATOM 12700 C CA . ALA B 2 935 ? 125.284 105.118 69.322 1.00 132.09 935 ALA C CA 1
ATOM 12701 C C . ALA B 2 935 ? 125.926 103.825 68.837 1.00 132.09 935 ALA C C 1
ATOM 12702 O O . ALA B 2 935 ? 125.307 102.763 68.961 1.00 132.09 935 ALA C O 1
ATOM 12704 N N . ALA B 2 936 ? 127.137 103.879 68.292 1.00 132.94 936 ALA C N 1
ATOM 12705 C CA . ALA B 2 936 ? 127.821 102.695 67.791 1.00 132.94 936 ALA C CA 1
ATOM 12706 C C . ALA B 2 936 ? 128.926 102.294 68.758 1.00 132.94 936 ALA C C 1
ATOM 12707 O O . ALA B 2 936 ? 129.706 103.144 69.202 1.00 132.94 936 ALA C O 1
ATOM 12709 N N . GLN B 2 937 ? 128.986 101.007 69.082 1.00 141.12 937 GLN C N 1
ATOM 12710 C CA . GLN B 2 937 ? 129.999 100.523 70.005 1.00 141.12 937 GLN C CA 1
ATOM 12711 C C . GLN B 2 937 ? 131.388 100.651 69.381 1.00 141.12 937 GLN C C 1
ATOM 12712 O O . GLN B 2 937 ? 131.551 100.426 68.177 1.00 141.12 937 GLN C O 1
ATOM 12718 N N . PRO B 2 938 ? 132.401 101.023 70.168 1.00 141.13 938 PRO C N 1
ATOM 12719 C CA . PRO B 2 938 ? 133.751 101.179 69.601 1.00 141.13 938 PRO C CA 1
ATOM 12720 C C . PRO B 2 938 ? 134.313 99.903 69.003 1.00 141.13 938 PRO C C 1
ATOM 12721 O O . PRO B 2 938 ? 135.051 99.969 68.011 1.00 141.13 938 PRO C O 1
ATOM 12725 N N . ASP B 2 939 ? 133.980 98.741 69.572 1.00 141.60 939 ASP C N 1
ATOM 12726 C CA . ASP B 2 939 ? 134.538 97.484 69.085 1.00 141.60 939 ASP C CA 1
ATOM 12727 C C . ASP B 2 939 ? 134.156 97.217 67.636 1.00 141.60 939 ASP C C 1
ATOM 12728 O O . ASP B 2 939 ? 134.883 96.518 66.921 1.00 141.60 939 ASP C O 1
ATOM 12733 N N . SER B 2 940 ? 133.028 97.760 67.185 1.00 142.29 940 SER C N 1
ATOM 12734 C CA . SER B 2 940 ? 132.579 97.589 65.811 1.00 142.29 940 SER C CA 1
ATOM 12735 C C . SER B 2 940 ? 133.049 98.707 64.888 1.00 142.29 940 SER C C 1
ATOM 12736 O O . SER B 2 940 ? 132.748 98.668 63.691 1.00 142.29 940 SER C O 1
ATOM 12739 N N . LEU B 2 941 ? 133.777 99.695 65.408 1.00 149.83 941 LEU C N 1
ATOM 12740 C CA . LEU B 2 941 ? 134.262 100.808 64.603 1.00 149.83 941 LEU C CA 1
ATOM 12741 C C . LEU B 2 941 ? 135.780 100.861 64.505 1.00 149.83 941 LEU C C 1
ATOM 12742 O O . LEU B 2 941 ? 136.307 101.707 63.775 1.00 149.83 941 LEU C O 1
ATOM 12747 N N . LYS B 2 942 ? 136.493 99.987 65.216 1.00 152.84 942 LYS C N 1
ATOM 12748 C CA . LYS B 2 942 ? 137.955 100.022 65.194 1.00 152.84 942 LYS C CA 1
ATOM 12749 C C . LYS B 2 942 ? 138.546 99.833 63.801 1.00 152.84 942 LYS C C 1
ATOM 12750 O O . LYS B 2 942 ? 139.455 100.600 63.437 1.00 152.84 942 LYS C O 1
ATOM 12756 N N . PRO B 2 943 ? 138.118 98.858 62.987 1.00 156.17 943 PRO C N 1
ATOM 12757 C CA . PRO B 2 943 ? 138.754 98.693 61.667 1.00 156.17 943 PRO C CA 1
ATOM 12758 C C . PRO B 2 943 ? 138.645 99.911 60.766 1.00 156.17 943 PRO C C 1
ATOM 12759 O O . PRO B 2 943 ? 139.580 100.186 60.002 1.00 156.17 943 PRO C O 1
ATOM 12763 N N . TYR B 2 944 ? 137.540 100.653 60.826 1.00 152.17 944 TYR C N 1
ATOM 12764 C CA . TYR B 2 944 ? 137.319 101.775 59.923 1.00 152.17 944 TYR C CA 1
ATOM 12765 C C . TYR B 2 944 ? 137.593 103.134 60.552 1.00 152.17 944 TYR C C 1
ATOM 12766 O O . TYR B 2 944 ? 137.594 104.136 59.828 1.00 152.17 944 TYR C O 1
ATOM 12775 N N . ALA B 2 945 ? 137.856 103.188 61.862 1.00 146.66 945 ALA C N 1
ATOM 12776 C CA . ALA B 2 945 ? 137.894 104.466 62.571 1.00 146.66 945 ALA C CA 1
ATOM 12777 C C . ALA B 2 945 ? 138.884 105.436 61.940 1.00 146.66 945 ALA C C 1
ATOM 12778 O O . ALA B 2 945 ? 138.559 106.612 61.728 1.00 146.66 945 ALA C O 1
ATOM 12780 N N . GLU B 2 946 ? 140.089 104.957 61.616 1.00 148.34 946 GLU C N 1
ATOM 12781 C CA . GLU B 2 946 ? 141.109 105.824 61.034 1.00 148.34 946 GLU C CA 1
ATOM 12782 C C . GLU B 2 946 ? 140.583 106.553 59.805 1.00 148.34 946 GLU C C 1
ATOM 12783 O O . GLU B 2 946 ? 140.868 107.741 59.609 1.00 148.34 946 GLU C O 1
ATOM 12789 N N . ASP B 2 947 ? 139.786 105.864 58.984 1.00 150.31 947 ASP C N 1
ATOM 12790 C CA . ASP B 2 947 ? 139.227 106.492 57.791 1.00 150.31 947 ASP C CA 1
ATOM 12791 C C . ASP B 2 947 ? 138.435 107.741 58.153 1.00 150.31 947 ASP C C 1
ATOM 12792 O O . ASP B 2 947 ? 138.632 108.806 57.556 1.00 150.31 947 ASP C O 1
ATOM 12797 N N . ILE B 2 948 ? 137.563 107.639 59.163 1.00 149.45 948 ILE C N 1
ATOM 12798 C CA . ILE B 2 948 ? 136.799 108.807 59.597 1.00 149.45 948 ILE C CA 1
ATOM 12799 C C . ILE B 2 948 ? 137.744 109.932 59.992 1.00 149.45 948 ILE C C 1
ATOM 12800 O O . ILE B 2 948 ? 137.509 111.104 59.669 1.00 149.45 948 ILE C O 1
ATOM 12805 N N . TRP B 2 949 ? 138.843 109.588 60.670 1.00 142.93 949 TRP C N 1
ATOM 12806 C CA . TRP B 2 949 ? 139.864 110.577 60.993 1.00 142.93 949 TRP C CA 1
ATOM 12807 C C . TRP B 2 949 ? 140.298 111.329 59.743 1.00 142.93 949 TRP C C 1
ATOM 12808 O O . TRP B 2 949 ? 140.214 112.563 59.684 1.00 142.93 949 TRP C O 1
ATOM 12819 N N . ALA B 2 950 ? 140.672 110.587 58.696 1.00 142.74 950 ALA C N 1
ATOM 12820 C CA . ALA B 2 950 ? 141.155 111.208 57.469 1.00 142.74 950 ALA C CA 1
ATOM 12821 C C . ALA B 2 950 ? 140.122 112.139 56.857 1.00 142.74 950 ALA C C 1
ATOM 12822 O O . ALA B 2 950 ? 140.484 113.019 56.068 1.00 142.74 950 ALA C O 1
ATOM 12824 N N . LEU B 2 951 ? 138.848 111.967 57.202 1.00 143.90 951 LEU C N 1
ATOM 12825 C CA . LEU B 2 951 ? 137.814 112.872 56.726 1.00 143.90 951 LEU C CA 1
ATOM 12826 C C . LEU B 2 951 ? 137.649 114.083 57.638 1.00 143.90 951 LEU C C 1
ATOM 12827 O O . LEU B 2 951 ? 137.549 115.214 57.154 1.00 143.90 951 LEU C O 1
ATOM 12832 N N . LEU B 2 952 ? 137.633 113.866 58.957 1.00 138.66 952 LEU C N 1
ATOM 12833 C CA . LEU B 2 952 ? 137.163 114.915 59.859 1.00 138.66 952 LEU C CA 1
ATOM 12834 C C . LEU B 2 952 ? 138.098 116.119 59.852 1.00 138.66 952 LEU C C 1
ATOM 12835 O O . LEU B 2 952 ? 137.666 117.251 59.600 1.00 138.66 952 LEU C O 1
ATOM 12840 N N . PHE B 2 953 ? 139.392 115.893 60.088 1.00 136.26 953 PHE C N 1
ATOM 12841 C CA . PHE B 2 953 ? 140.355 116.981 59.978 1.00 136.26 953 PHE C CA 1
ATOM 12842 C C . PHE B 2 953 ? 140.468 117.521 58.560 1.00 136.26 953 PHE C C 1
ATOM 12843 O O . PHE B 2 953 ? 141.012 118.615 58.375 1.00 136.26 953 PHE C O 1
ATOM 12851 N N . GLN B 2 954 ? 139.972 116.786 57.562 1.00 143.30 954 GLN C N 1
ATOM 12852 C CA . GLN B 2 954 ? 139.913 117.332 56.213 1.00 143.30 954 GLN C CA 1
ATOM 12853 C C . GLN B 2 954 ? 138.967 118.524 56.141 1.00 143.30 954 GLN C C 1
ATOM 12854 O O . GLN B 2 954 ? 139.173 119.428 55.323 1.00 143.30 954 GLN C O 1
ATOM 12860 N N . ARG B 2 955 ? 137.935 118.547 56.984 1.00 143.53 955 ARG C N 1
ATOM 12861 C CA . ARG B 2 955 ? 136.979 119.645 57.015 1.00 143.53 955 ARG C CA 1
ATOM 12862 C C . ARG B 2 955 ? 137.219 120.602 58.175 1.00 143.53 955 ARG C C 1
ATOM 12863 O O . ARG B 2 955 ? 136.429 121.529 58.375 1.00 143.53 955 ARG C O 1
ATOM 12871 N N . CYS B 2 956 ? 138.292 120.399 58.940 1.00 141.80 956 CYS C N 1
ATOM 12872 C CA . CYS B 2 956 ? 138.596 121.259 60.075 1.00 141.80 956 CYS C CA 1
ATOM 12873 C C . CYS B 2 956 ? 139.103 122.633 59.654 1.00 141.80 956 CYS C C 1
ATOM 12874 O O . CYS B 2 956 ? 139.038 123.572 60.455 1.00 141.80 956 CYS C O 1
ATOM 12877 N N . GLU B 2 957 ? 139.575 122.780 58.419 1.00 144.20 957 GLU C N 1
ATOM 12878 C CA . GLU B 2 957 ? 140.161 124.027 57.945 1.00 144.20 957 GLU C CA 1
ATOM 12879 C C . GLU B 2 957 ? 139.121 125.052 57.510 1.00 144.20 957 GLU C C 1
ATOM 12880 O O . GLU B 2 957 ? 139.496 126.157 57.106 1.00 144.20 957 GLU C O 1
ATOM 12886 N N . GLY B 2 958 ? 137.834 124.719 57.578 1.00 149.23 958 GLY C N 1
ATOM 12887 C CA . GLY B 2 958 ? 136.810 125.658 57.174 1.00 149.23 958 GLY C CA 1
ATOM 12888 C C . GLY B 2 958 ? 136.693 126.835 58.123 1.00 149.23 958 GLY C C 1
ATOM 12889 O O . GLY B 2 958 ? 137.218 126.838 59.237 1.00 149.23 958 GLY C O 1
ATOM 12890 N N . ALA B 2 959 ? 135.982 127.862 57.660 1.00 147.84 959 ALA C N 1
ATOM 12891 C CA . ALA B 2 959 ? 135.805 129.096 58.412 1.00 147.84 959 ALA C CA 1
ATOM 12892 C C . ALA B 2 959 ? 134.493 129.147 59.184 1.00 147.84 959 ALA C C 1
ATOM 12893 O O . ALA B 2 959 ? 134.171 130.190 59.761 1.00 147.84 959 ALA C O 1
ATOM 12895 N N . GLU B 2 960 ? 133.731 128.057 59.212 1.00 140.38 960 GLU C N 1
ATOM 12896 C CA . GLU B 2 960 ? 132.455 128.023 59.914 1.00 140.38 960 GLU C CA 1
ATOM 12897 C C . GLU B 2 960 ? 132.668 127.564 61.351 1.00 140.38 960 GLU C C 1
ATOM 12898 O O . GLU B 2 960 ? 133.307 126.536 61.592 1.00 140.38 960 GLU C O 1
ATOM 12904 N N . GLU B 2 961 ? 132.128 128.331 62.301 1.00 134.56 961 GLU C N 1
ATOM 12905 C CA . GLU B 2 961 ? 132.329 128.011 63.711 1.00 134.56 961 GLU C CA 1
ATOM 12906 C C . GLU B 2 961 ? 131.536 126.776 64.122 1.00 134.56 961 GLU C C 1
ATOM 12907 O O . GLU B 2 961 ? 132.053 125.911 64.84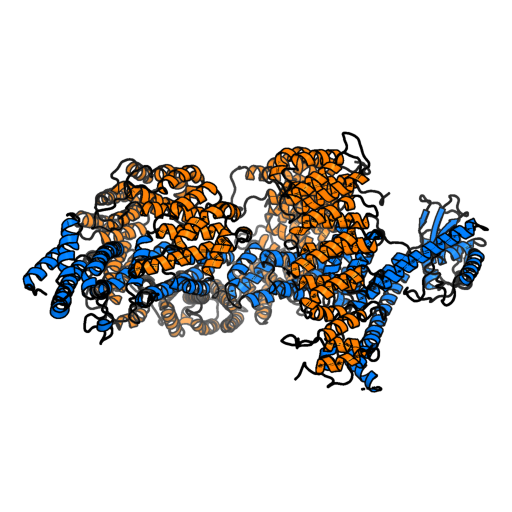1 1.00 134.56 961 GLU C O 1
ATOM 12913 N N . GLY B 2 962 ? 130.280 126.679 63.682 1.00 131.32 962 GLY C N 1
ATOM 12914 C CA . GLY B 2 962 ? 129.456 125.546 64.070 1.00 131.32 962 GLY C CA 1
ATOM 12915 C C . GLY B 2 962 ? 129.995 124.224 63.561 1.00 131.32 962 GLY C C 1
ATOM 12916 O O . GLY B 2 962 ? 129.998 123.224 64.284 1.00 131.32 962 GLY C O 1
ATOM 12917 N N . THR B 2 963 ? 130.450 124.197 62.306 1.00 130.58 963 THR C N 1
ATOM 12918 C CA . THR B 2 963 ? 131.039 122.978 61.764 1.00 130.58 963 THR C CA 1
ATOM 12919 C C . THR B 2 963 ? 132.298 122.595 62.529 1.00 130.58 963 THR C C 1
ATOM 12920 O O . THR B 2 963 ? 132.527 121.413 62.811 1.00 130.58 963 THR C O 1
ATOM 12924 N N . ARG B 2 964 ? 133.123 123.585 62.878 1.00 133.13 964 ARG C N 1
ATOM 12925 C CA . ARG B 2 964 ? 134.311 123.312 63.680 1.00 133.13 964 ARG C CA 1
ATOM 12926 C C . ARG B 2 964 ? 133.936 122.699 65.022 1.00 133.13 964 ARG C C 1
ATOM 12927 O O . ARG B 2 964 ? 134.542 121.711 65.455 1.00 133.13 964 ARG C O 1
ATOM 12935 N N . GLY B 2 965 ? 132.927 123.260 65.687 1.00 127.97 965 GLY C N 1
ATOM 12936 C CA . GLY B 2 965 ? 132.504 122.701 66.959 1.00 127.97 965 GLY C CA 1
ATOM 12937 C C . GLY B 2 965 ? 131.990 121.280 66.828 1.00 127.97 965 GLY C C 1
ATOM 12938 O O . GLY B 2 965 ? 132.360 120.402 67.613 1.00 127.97 965 GLY C O 1
ATOM 12939 N N . VAL B 2 966 ? 131.145 121.032 65.825 1.00 124.22 966 VAL C N 1
ATOM 12940 C CA . VAL B 2 966 ? 130.578 119.698 65.649 1.00 124.22 966 VAL C CA 1
ATOM 12941 C C . VAL B 2 966 ? 131.680 118.686 65.367 1.00 124.22 966 VAL C C 1
ATOM 12942 O O . VAL B 2 966 ? 131.676 117.571 65.906 1.00 124.22 966 VAL C O 1
ATOM 12946 N N . VAL B 2 967 ? 132.648 119.058 64.525 1.00 126.03 967 VAL C N 1
ATOM 12947 C CA . VAL B 2 967 ? 133.805 118.198 64.310 1.00 126.03 967 VAL C CA 1
ATOM 12948 C C . VAL B 2 967 ? 134.551 117.985 65.620 1.00 126.03 967 VAL C C 1
ATOM 12949 O O . VAL B 2 967 ? 135.130 116.917 65.850 1.00 126.03 967 VAL C O 1
ATOM 12953 N N . ALA B 2 968 ? 134.547 118.989 66.502 1.00 123.53 968 ALA C N 1
ATOM 12954 C CA . ALA B 2 968 ? 135.201 118.829 67.796 1.00 123.53 968 ALA C CA 1
ATOM 12955 C C . ALA B 2 968 ? 134.537 117.728 68.615 1.00 123.53 968 ALA C C 1
ATOM 12956 O O . ALA B 2 968 ? 135.221 116.853 69.161 1.00 123.53 968 ALA C O 1
ATOM 12958 N N . GLU B 2 969 ? 133.200 117.734 68.700 1.00 124.64 969 GLU C N 1
ATOM 12959 C CA . GLU B 2 969 ? 132.585 116.627 69.444 1.00 124.64 969 GLU C CA 1
ATOM 12960 C C . GLU B 2 969 ? 132.775 115.297 68.727 1.00 124.64 969 GLU C C 1
ATOM 12961 O O . GLU B 2 969 ? 132.879 114.255 69.386 1.00 124.64 969 GLU C O 1
ATOM 12967 N N . CYS B 2 970 ? 132.801 115.306 67.392 1.00 129.56 970 CYS C N 1
ATOM 12968 C CA . CYS B 2 970 ? 133.015 114.066 66.651 1.00 129.56 970 CYS C CA 1
ATOM 12969 C C . CYS B 2 970 ? 134.375 113.462 66.980 1.00 129.56 970 CYS C C 1
ATOM 12970 O O . CYS B 2 970 ? 134.488 112.260 67.244 1.00 129.56 970 CYS C O 1
ATOM 12973 N N . ILE B 2 971 ? 135.421 114.292 66.992 1.00 129.92 971 ILE C N 1
ATOM 12974 C CA . ILE B 2 971 ? 136.747 113.817 67.379 1.00 129.92 971 ILE C CA 1
ATOM 12975 C C . ILE B 2 971 ? 136.747 113.358 68.830 1.00 129.92 971 ILE C C 1
ATOM 12976 O O . ILE B 2 971 ? 137.332 112.320 69.168 1.00 129.92 971 ILE C O 1
ATOM 12981 N N . GLY B 2 972 ? 136.096 114.121 69.711 1.00 130.94 972 GLY C N 1
ATOM 12982 C CA . GLY B 2 972 ? 136.075 113.755 71.118 1.00 130.94 972 GLY C CA 1
ATOM 12983 C C . GLY B 2 972 ? 135.463 112.390 71.360 1.00 130.94 972 GLY C C 1
ATOM 12984 O O . GLY B 2 972 ? 135.970 111.606 72.165 1.00 130.94 972 GLY C O 1
ATOM 12985 N N . LYS B 2 973 ? 134.364 112.086 70.669 1.00 131.91 973 LYS C N 1
ATOM 12986 C CA . LYS B 2 973 ? 133.753 110.772 70.827 1.00 131.91 973 LYS C CA 1
ATOM 12987 C C . LYS B 2 973 ? 134.474 109.690 70.032 1.00 131.91 973 LYS C C 1
ATOM 12988 O O . LYS B 2 973 ? 134.345 108.508 70.368 1.00 131.91 973 LYS C O 1
ATOM 12994 N N . LEU B 2 974 ? 135.228 110.061 68.993 1.00 134.53 974 LEU C N 1
ATOM 12995 C CA . LEU B 2 974 ? 136.044 109.074 68.293 1.00 134.53 974 LEU C CA 1
ATOM 12996 C C . LEU B 2 974 ? 137.235 108.638 69.135 1.00 134.53 974 LEU C C 1
ATOM 12997 O O . LEU B 2 974 ? 137.681 107.490 69.027 1.00 134.53 974 LEU C O 1
ATOM 13002 N N . VAL B 2 975 ? 137.763 109.536 69.972 1.00 137.51 975 VAL C N 1
ATOM 13003 C CA . VAL B 2 975 ? 138.857 109.170 70.870 1.00 137.51 975 VAL C CA 1
ATOM 13004 C C . VAL B 2 975 ? 138.423 108.071 71.830 1.00 137.51 975 VAL C C 1
ATOM 13005 O O . VAL B 2 975 ? 139.241 107.244 72.255 1.00 137.51 975 VAL C O 1
ATOM 13009 N N . LEU B 2 976 ? 137.132 108.021 72.166 1.00 142.40 976 LEU C N 1
ATOM 13010 C CA . LEU B 2 976 ? 136.631 107.007 73.086 1.00 142.40 976 LEU C CA 1
ATOM 13011 C C . LEU B 2 976 ? 136.788 105.593 72.540 1.00 142.40 976 LEU C C 1
ATOM 13012 O O . LEU B 2 976 ? 136.703 104.632 73.312 1.00 142.40 976 LEU C O 1
ATOM 13017 N N . VAL B 2 977 ? 137.005 105.444 71.231 1.00 146.30 977 VAL C N 1
ATOM 13018 C CA . VAL B 2 977 ? 137.197 104.116 70.655 1.00 146.30 977 VAL C CA 1
ATOM 13019 C C . VAL B 2 977 ? 138.466 103.476 71.206 1.00 146.30 977 VAL C C 1
ATOM 13020 O O . VAL B 2 977 ? 138.468 102.308 71.615 1.00 146.30 977 VAL C O 1
ATOM 13024 N N . ASN B 2 978 ? 139.560 104.232 71.232 1.00 150.98 978 ASN C N 1
ATOM 13025 C CA . ASN B 2 978 ? 140.830 103.752 71.778 1.00 150.98 978 ASN C CA 1
ATOM 13026 C C . ASN B 2 978 ? 141.604 104.959 72.285 1.00 150.98 978 ASN C C 1
ATOM 13027 O O . ASN B 2 978 ? 142.182 105.717 71.492 1.00 150.98 978 ASN C O 1
ATOM 13032 N N . PRO B 2 979 ? 141.641 105.174 73.602 1.00 148.24 979 PRO C N 1
ATOM 13033 C CA . PRO B 2 979 ? 142.304 106.386 74.111 1.00 148.24 979 PRO C CA 1
ATOM 13034 C C . PRO B 2 979 ? 143.817 106.331 74.010 1.00 148.24 979 PRO C C 1
ATOM 13035 O O . PRO B 2 979 ? 144.440 107.316 73.594 1.00 148.24 979 PRO C O 1
ATOM 13039 N N . SER B 2 980 ? 144.423 105.196 74.367 1.00 149.61 980 SER C N 1
ATOM 13040 C CA . SER B 2 980 ? 145.878 105.120 74.467 1.00 149.61 980 SER C CA 1
ATOM 13041 C C . SER B 2 980 ? 146.551 105.341 73.118 1.00 149.61 980 SER C C 1
ATOM 13042 O O . SER B 2 980 ? 147.590 106.006 73.038 1.00 149.61 980 SER C O 1
ATOM 13045 N N . PHE B 2 981 ? 145.985 104.783 72.048 1.00 143.45 981 PHE C N 1
ATOM 13046 C CA . PHE B 2 981 ? 146.628 104.887 70.743 1.00 143.45 981 PHE C CA 1
ATOM 13047 C C . PHE B 2 981 ? 146.258 106.171 70.010 1.00 143.45 981 PHE C C 1
ATOM 13048 O O . PHE B 2 981 ? 147.060 106.677 69.218 1.00 143.45 981 PHE C O 1
ATOM 13056 N N . LEU B 2 982 ? 145.065 106.713 70.256 1.00 143.05 982 LEU C N 1
ATOM 13057 C CA . LEU B 2 982 ? 144.600 107.891 69.536 1.00 143.05 982 LEU C CA 1
ATOM 13058 C C . LEU B 2 982 ? 144.957 109.203 70.220 1.00 143.05 982 LEU C C 1
ATOM 13059 O O . LEU B 2 982 ? 144.947 110.247 69.559 1.00 143.05 982 LEU C O 1
ATOM 13064 N N . LEU B 2 983 ? 145.261 109.180 71.518 1.00 138.45 983 LEU C N 1
ATOM 13065 C CA . LEU B 2 983 ? 145.667 110.402 72.210 1.00 138.45 983 LEU C CA 1
ATOM 13066 C C . LEU B 2 983 ? 146.966 110.998 71.674 1.00 138.45 983 LEU C C 1
ATOM 13067 O O . LEU B 2 983 ? 147.016 112.226 71.478 1.00 138.45 983 LEU C O 1
ATOM 13072 N N . PRO B 2 984 ? 148.041 110.230 71.444 1.00 138.89 984 PRO C N 1
ATOM 13073 C CA . PRO B 2 984 ? 149.287 110.859 70.969 1.00 138.89 984 PRO C CA 1
ATOM 13074 C C . PRO B 2 984 ? 149.152 111.574 69.637 1.00 138.89 984 PRO C C 1
ATOM 13075 O O . PRO B 2 984 ? 149.839 112.580 69.416 1.00 138.89 984 PRO C O 1
ATOM 13079 N N . ARG B 2 985 ? 148.300 111.084 68.734 1.00 140.40 985 ARG C N 1
ATOM 13080 C CA . ARG B 2 985 ? 148.107 111.778 67.466 1.00 140.40 985 ARG C CA 1
ATOM 13081 C C . ARG B 2 985 ? 147.515 113.164 67.688 1.00 140.40 985 ARG C C 1
ATOM 13082 O O . ARG B 2 985 ? 147.964 114.145 67.084 1.00 140.40 985 ARG C O 1
ATOM 13090 N N . LEU B 2 986 ? 146.520 113.268 68.571 1.00 139.59 986 LEU C N 1
ATOM 13091 C CA . LEU B 2 986 ? 145.964 114.576 68.904 1.00 139.59 986 LEU C CA 1
ATOM 13092 C C . LEU B 2 986 ? 146.993 115.448 69.613 1.00 139.59 986 LEU C C 1
ATOM 13093 O O . LEU B 2 986 ? 147.040 116.665 69.396 1.00 139.59 986 LEU C O 1
ATOM 13098 N N . ARG B 2 987 ? 147.822 114.845 70.468 1.00 136.50 987 ARG C N 1
ATOM 13099 C CA . ARG B 2 987 ? 148.852 115.616 71.159 1.00 136.50 987 ARG C CA 1
ATOM 13100 C C . ARG B 2 987 ? 149.833 116.228 70.167 1.00 136.50 987 ARG C C 1
ATOM 13101 O O . ARG B 2 987 ? 150.179 117.411 70.265 1.00 136.50 987 ARG C O 1
ATOM 13109 N N . LYS B 2 988 ? 150.283 115.437 69.191 1.00 133.20 988 LYS C N 1
ATOM 13110 C CA . LYS B 2 988 ? 151.220 115.958 68.202 1.00 133.20 988 LYS C CA 1
ATOM 13111 C C . LYS B 2 988 ? 150.545 116.944 67.255 1.00 133.20 988 LYS C C 1
ATOM 13112 O O . LYS B 2 988 ? 151.192 117.890 66.787 1.00 133.20 988 LYS C O 1
ATOM 13118 N N . GLN B 2 989 ? 149.253 116.754 66.971 1.00 131.45 989 GLN C N 1
ATOM 13119 C CA . GLN B 2 989 ? 148.522 117.738 66.180 1.00 131.45 989 GLN C CA 1
ATOM 13120 C C . GLN B 2 989 ? 148.455 119.077 66.901 1.00 131.45 989 GLN C C 1
ATOM 13121 O O . GLN B 2 989 ? 148.630 120.135 66.285 1.00 131.45 989 GLN C O 1
ATOM 13127 N N . LEU B 2 990 ? 148.196 119.050 68.211 1.00 131.09 990 LEU C N 1
ATOM 13128 C CA . LEU B 2 990 ? 148.209 120.281 68.995 1.00 131.09 990 LEU C CA 1
ATOM 13129 C C . LEU B 2 990 ? 149.601 120.897 69.028 1.00 131.09 990 LEU C C 1
ATOM 13130 O O . LEU B 2 990 ? 149.751 122.120 68.924 1.00 131.09 990 LEU C O 1
ATOM 13135 N N . ALA B 2 991 ? 150.633 120.062 69.175 1.00 132.65 991 ALA C N 1
ATOM 13136 C CA . ALA B 2 991 ? 151.999 120.571 69.237 1.00 132.65 991 ALA C CA 1
ATOM 13137 C C . ALA B 2 991 ? 152.394 121.265 67.939 1.00 132.65 991 ALA C C 1
ATOM 13138 O O . ALA B 2 991 ? 153.018 122.332 67.963 1.00 132.65 991 ALA C O 1
ATOM 13140 N N . ALA B 2 992 ? 152.042 120.678 66.797 1.00 133.80 992 ALA C N 1
ATOM 13141 C CA . ALA B 2 992 ? 152.376 121.256 65.498 1.00 133.80 992 ALA C CA 1
ATOM 13142 C C . ALA B 2 992 ? 151.148 121.179 64.602 1.00 133.80 992 ALA C C 1
ATOM 13143 O O . ALA B 2 992 ? 150.715 120.082 64.234 1.00 133.80 992 ALA C O 1
ATOM 13145 N N . GLY B 2 993 ? 150.594 122.331 64.252 1.00 132.56 993 GLY C N 1
ATOM 13146 C CA . GLY B 2 993 ? 149.450 122.359 63.360 1.00 132.56 993 GLY C CA 1
ATOM 13147 C C . GLY B 2 993 ? 148.879 123.756 63.261 1.00 132.56 993 GLY C C 1
ATOM 13148 O O . GLY B 2 993 ? 149.290 124.678 63.973 1.00 132.56 993 GLY C O 1
ATOM 13149 N N . ARG B 2 994 ? 147.917 123.892 62.353 1.00 121.01 994 ARG C N 1
ATOM 13150 C CA . ARG B 2 994 ? 147.209 125.147 62.176 1.00 121.01 994 ARG C CA 1
ATOM 13151 C C . ARG B 2 994 ? 146.413 125.455 63.446 1.00 121.01 994 ARG C C 1
ATOM 13152 O O . ARG B 2 994 ? 145.911 124.540 64.105 1.00 121.01 994 ARG C O 1
ATOM 13160 N N . PRO B 2 995 ? 146.305 126.733 63.829 1.00 120.36 995 PRO C N 1
ATOM 13161 C CA . PRO B 2 995 ? 145.505 127.062 65.024 1.00 120.36 995 PRO C CA 1
ATOM 13162 C C . PRO B 2 995 ? 144.072 126.560 64.953 1.00 120.36 995 PRO C C 1
ATOM 13163 O O . PRO B 2 995 ? 143.525 126.116 65.971 1.00 120.36 995 PRO C O 1
ATOM 13167 N N . HIS B 2 996 ? 143.453 126.603 63.771 1.00 124.42 996 HIS C N 1
ATOM 13168 C CA . HIS B 2 996 ? 142.103 126.075 63.615 1.00 124.42 996 HIS C CA 1
ATOM 13169 C C . HIS B 2 996 ? 142.033 124.578 63.880 1.00 124.42 996 HIS C C 1
ATOM 13170 O O . HIS B 2 996 ? 140.943 124.058 64.135 1.00 124.42 996 HIS C O 1
ATOM 13177 N N . THR B 2 997 ? 143.164 123.876 63.822 1.00 122.25 997 THR C N 1
ATOM 13178 C CA . THR B 2 997 ? 143.198 122.445 64.097 1.00 122.25 997 THR C CA 1
ATOM 13179 C C . THR B 2 997 ? 143.392 122.159 65.583 1.00 122.25 997 THR C C 1
ATOM 13180 O O . THR B 2 997 ? 142.661 121.350 66.164 1.00 122.25 997 THR C O 1
ATOM 13184 N N . ARG B 2 998 ? 144.369 122.815 66.213 1.00 119.92 998 ARG C N 1
ATOM 13185 C CA . ARG B 2 998 ? 144.590 122.577 67.633 1.00 119.92 998 ARG C CA 1
ATOM 13186 C C . ARG B 2 998 ? 143.451 123.129 68.479 1.00 119.92 998 ARG C C 1
ATOM 13187 O O . ARG B 2 998 ? 143.192 122.611 69.569 1.00 119.92 998 ARG C O 1
ATOM 13195 N N . SER B 2 999 ? 142.748 124.157 67.996 1.00 118.71 999 SER C N 1
ATOM 13196 C CA . SER B 2 999 ? 141.556 124.621 68.701 1.00 118.71 999 SER C CA 1
ATOM 13197 C C . SER B 2 999 ? 140.493 123.529 68.750 1.00 118.71 999 SER C C 1
ATOM 13198 O O . SER B 2 999 ? 139.897 123.270 69.802 1.00 118.71 999 SER C O 1
ATOM 13201 N N . THR B 2 1000 ? 140.251 122.865 67.619 1.00 118.95 1000 THR C N 1
ATOM 13202 C CA . THR B 2 1000 ? 139.289 121.768 67.608 1.00 118.95 1000 THR C CA 1
ATOM 13203 C C . THR B 2 1000 ? 139.784 120.592 68.440 1.00 118.95 1000 THR C C 1
ATOM 13204 O O . THR B 2 1000 ? 138.990 119.920 69.106 1.00 118.95 1000 THR C O 1
ATOM 13208 N N . VAL B 2 1001 ? 141.092 120.332 68.421 1.00 118.69 1001 VAL C N 1
ATOM 13209 C CA . VAL B 2 1001 ? 141.640 119.235 69.217 1.00 118.69 1001 VAL C CA 1
ATOM 13210 C C . VAL B 2 1001 ? 141.423 119.496 70.705 1.00 118.69 1001 VAL C C 1
ATOM 13211 O O . VAL B 2 1001 ? 141.011 118.604 71.460 1.00 118.69 1001 VAL C O 1
ATOM 13215 N N . ILE B 2 1002 ? 141.700 120.723 71.150 1.00 114.73 1002 ILE C N 1
ATOM 13216 C CA . ILE B 2 1002 ? 141.541 121.037 72.565 1.00 114.73 1002 ILE C CA 1
ATOM 13217 C C . ILE B 2 1002 ? 140.064 121.084 72.946 1.00 114.73 1002 ILE C C 1
ATOM 13218 O O . ILE B 2 1002 ? 139.695 120.706 74.064 1.00 114.73 1002 ILE C O 1
ATOM 13223 N N . THR B 2 1003 ? 139.187 121.505 72.030 1.00 111.25 1003 THR C N 1
ATOM 13224 C CA . THR B 2 1003 ? 137.756 121.417 72.308 1.00 111.25 1003 THR C CA 1
ATOM 13225 C C . THR B 2 1003 ? 137.316 119.965 72.462 1.00 111.25 1003 THR C C 1
ATOM 13226 O O . THR B 2 1003 ? 136.497 119.642 73.332 1.00 111.25 1003 THR C O 1
ATOM 13230 N N . ALA B 2 1004 ? 137.849 119.074 71.623 1.00 113.25 1004 ALA C N 1
ATOM 13231 C CA . ALA B 2 1004 ? 137.518 117.658 71.735 1.00 113.25 1004 ALA C CA 1
ATOM 13232 C C . ALA B 2 1004 ? 137.996 117.078 73.060 1.00 113.25 1004 ALA C C 1
ATOM 13233 O O . ALA B 2 1004 ? 137.264 116.329 73.718 1.00 113.25 1004 ALA C O 1
ATOM 13235 N N . VAL B 2 1005 ? 139.223 117.410 73.471 1.00 113.99 1005 VAL C N 1
ATOM 13236 C CA . VAL B 2 1005 ? 139.705 116.865 74.738 1.00 113.99 1005 VAL C CA 1
ATOM 13237 C C . VAL B 2 1005 ? 138.927 117.470 75.902 1.00 113.99 1005 VAL C C 1
ATOM 13238 O O . VAL B 2 1005 ? 138.756 116.825 76.944 1.00 113.99 1005 VAL C O 1
ATOM 13242 N N . LYS B 2 1006 ? 138.428 118.702 75.748 1.00 108.93 1006 LYS C N 1
ATOM 13243 C CA . LYS B 2 1006 ? 137.532 119.261 76.757 1.00 108.93 1006 LYS C CA 1
ATOM 13244 C C . LYS B 2 1006 ? 136.238 118.463 76.842 1.00 108.93 1006 LYS C C 1
ATOM 13245 O O . LYS B 2 1006 ? 135.785 118.116 77.938 1.00 108.93 1006 LYS C O 1
ATOM 13251 N N . PHE B 2 1007 ? 135.633 118.156 75.694 1.00 105.45 1007 PHE C N 1
ATOM 13252 C CA . PHE B 2 1007 ? 134.429 117.332 75.686 1.00 105.45 1007 PHE C CA 1
ATOM 13253 C C . PHE B 2 1007 ? 134.696 115.910 76.155 1.00 105.45 1007 PHE C C 1
ATOM 13254 O O . PHE B 2 1007 ? 133.748 115.194 76.490 1.00 105.45 1007 PHE C O 1
ATOM 13262 N N . LEU B 2 1008 ? 135.959 115.484 76.180 1.00 114.66 1008 LEU C N 1
ATOM 13263 C CA . LEU B 2 1008 ? 136.282 114.153 76.678 1.00 114.66 1008 LEU C CA 1
ATOM 13264 C C . LEU B 2 1008 ? 136.017 113.995 78.171 1.00 114.66 1008 LEU C C 1
ATOM 13265 O O . LEU B 2 1008 ? 136.022 112.862 78.662 1.00 114.66 1008 LEU C O 1
ATOM 13270 N N . ILE B 2 1009 ? 135.783 115.087 78.900 1.00 114.11 1009 ILE C N 1
ATOM 13271 C CA . ILE B 2 1009 ? 135.502 114.990 80.328 1.00 114.11 1009 ILE C CA 1
ATOM 13272 C C . ILE B 2 1009 ? 134.105 114.422 80.539 1.00 114.11 1009 ILE C C 1
ATOM 13273 O O . ILE B 2 1009 ? 133.131 114.879 79.926 1.00 114.11 1009 ILE C O 1
ATOM 13278 N N . SER B 2 1010 ? 134.000 113.426 81.414 1.00 135.90 1010 SER C N 1
ATOM 13279 C CA . SER B 2 1010 ? 132.722 112.844 81.795 1.00 135.90 1010 SER C CA 1
ATOM 13280 C C . SER B 2 1010 ? 132.546 112.951 83.302 1.00 135.90 1010 SER C C 1
ATOM 13281 O O . SER B 2 1010 ? 133.499 112.751 84.063 1.00 135.90 1010 SER C O 1
ATOM 13284 N N . ASP B 2 1011 ? 131.322 113.272 83.728 1.00 140.84 1011 ASP C N 1
ATOM 13285 C CA . ASP B 2 1011 ? 131.052 113.426 85.154 1.00 140.84 1011 ASP C CA 1
ATOM 13286 C C . ASP B 2 1011 ? 131.272 112.119 85.909 1.00 140.84 1011 ASP C C 1
ATOM 13287 O O . ASP B 2 1011 ? 131.862 112.114 86.995 1.00 140.84 1011 ASP C O 1
ATOM 13292 N N . GLN B 2 1012 ? 130.804 111.004 85.352 1.00 149.45 1012 GLN C N 1
ATOM 13293 C CA . GLN B 2 1012 ? 130.998 109.706 85.976 1.00 149.45 1012 GLN C CA 1
ATOM 13294 C C . GLN B 2 1012 ? 132.451 109.261 85.819 1.00 149.45 1012 GLN C C 1
ATOM 13295 O O . GLN B 2 1012 ? 133.158 109.733 84.926 1.00 149.45 1012 GLN C O 1
ATOM 13301 N N . PRO B 2 1013 ? 132.928 108.364 86.686 1.00 152.80 1013 PRO C N 1
ATOM 13302 C CA . PRO B 2 1013 ? 134.285 107.829 86.507 1.00 152.80 1013 PRO C CA 1
ATOM 13303 C C . PRO B 2 1013 ? 134.419 107.143 85.157 1.00 152.80 1013 PRO C C 1
ATOM 13304 O O . PRO B 2 1013 ? 133.523 106.425 84.713 1.00 152.80 1013 PRO C O 1
ATOM 13308 N N . HIS B 2 1014 ? 135.554 107.365 84.504 1.00 154.49 1014 HIS C N 1
ATOM 13309 C CA . HIS B 2 1014 ? 135.744 106.932 83.131 1.00 154.49 1014 HIS C CA 1
ATOM 13310 C C . HIS B 2 1014 ? 137.155 106.372 83.005 1.00 154.49 1014 HIS C C 1
ATOM 13311 O O . HIS B 2 1014 ? 138.060 106.822 83.718 1.00 154.49 1014 HIS C O 1
ATOM 13318 N N . PRO B 2 1015 ? 137.375 105.382 82.131 1.00 150.78 1015 PRO C N 1
ATOM 13319 C CA . PRO B 2 1015 ? 138.700 104.731 82.094 1.00 150.78 1015 PRO C CA 1
ATOM 13320 C C . PRO B 2 1015 ? 139.856 105.650 81.712 1.00 150.78 1015 PRO C C 1
ATOM 13321 O O . PRO B 2 1015 ? 141.001 105.338 82.061 1.00 150.78 1015 PRO C O 1
ATOM 13325 N N . ILE B 2 1016 ? 139.609 106.767 81.016 1.00 150.18 1016 ILE C N 1
ATOM 13326 C CA . ILE B 2 1016 ? 140.703 107.647 80.599 1.00 150.18 1016 ILE C CA 1
ATOM 13327 C C . ILE B 2 1016 ? 141.198 108.538 81.731 1.00 150.18 1016 ILE C C 1
ATOM 13328 O O . ILE B 2 1016 ? 142.160 109.294 81.539 1.00 150.18 1016 ILE C O 1
ATOM 13333 N N . ASP B 2 1017 ? 140.591 108.449 82.917 1.00 152.27 1017 ASP C N 1
ATOM 13334 C CA . ASP B 2 1017 ? 140.968 109.332 84.022 1.00 152.27 1017 ASP C CA 1
ATOM 13335 C C . ASP B 2 1017 ? 142.449 109.272 84.380 1.00 152.27 1017 ASP C C 1
ATOM 13336 O O . ASP B 2 1017 ? 143.057 110.343 84.549 1.00 152.27 1017 ASP C O 1
ATOM 13341 N N . PRO B 2 1018 ? 143.089 108.104 84.525 1.00 145.63 1018 PRO C N 1
ATOM 13342 C CA . PRO B 2 1018 ? 144.542 108.125 84.774 1.00 145.63 1018 PRO C CA 1
ATOM 13343 C C . PRO B 2 1018 ? 145.334 108.736 83.629 1.00 145.63 1018 PRO C C 1
ATOM 13344 O O . PRO B 2 1018 ? 146.240 109.547 83.866 1.00 145.63 1018 PRO C O 1
ATOM 13348 N N . LEU B 2 1019 ? 145.003 108.378 82.386 1.00 146.07 1019 LEU C N 1
ATOM 13349 C CA . LEU B 2 1019 ? 145.722 108.930 81.242 1.00 146.07 1019 LEU C CA 1
ATOM 13350 C C . LEU B 2 1019 ? 145.534 110.439 81.145 1.00 146.07 1019 LEU C C 1
ATOM 13351 O O . LEU B 2 1019 ? 146.495 111.174 80.891 1.00 146.07 1019 LEU C O 1
ATOM 13356 N N . LEU B 2 1020 ? 144.305 110.919 81.346 1.00 143.81 1020 LEU C N 1
ATOM 13357 C CA . LEU B 2 1020 ? 144.063 112.358 81.309 1.00 143.81 1020 LEU C CA 1
ATOM 13358 C C . LEU B 2 1020 ? 144.790 113.070 82.442 1.00 143.81 1020 LEU C C 1
ATOM 13359 O O . LEU B 2 1020 ? 145.367 114.144 82.241 1.00 143.81 1020 LEU C O 1
ATOM 13364 N N . LYS B 2 1021 ? 144.776 112.485 83.642 1.00 142.10 1021 LYS C N 1
ATOM 13365 C CA . LYS B 2 1021 ? 145.468 113.098 84.770 1.00 142.10 1021 LYS C CA 1
ATOM 13366 C C . LYS B 2 1021 ? 146.966 113.182 84.512 1.00 142.10 1021 LYS C C 1
ATOM 13367 O O . LYS B 2 1021 ? 147.623 114.147 84.920 1.00 142.10 1021 LYS C O 1
ATOM 13373 N N . SER B 2 1022 ? 147.525 112.178 83.835 1.00 145.37 1022 SER C N 1
ATOM 13374 C CA . SER B 2 1022 ? 148.953 112.199 83.536 1.00 145.37 1022 SER C CA 1
ATOM 13375 C C . SER B 2 1022 ? 149.278 113.180 82.414 1.00 145.37 1022 SER C C 1
ATOM 13376 O O . SER B 2 1022 ? 150.314 113.853 82.453 1.00 145.37 1022 SER C O 1
ATOM 13379 N N . PHE B 2 1023 ? 148.407 113.279 81.411 1.00 142.04 1023 PHE C N 1
ATOM 13380 C CA . PHE B 2 1023 ? 148.713 114.003 80.184 1.00 142.04 1023 PHE C CA 1
ATOM 13381 C C . PHE B 2 1023 ? 148.128 115.409 80.143 1.00 142.04 1023 PHE C C 1
ATOM 13382 O O . PHE B 2 1023 ? 148.292 116.101 79.134 1.00 142.04 1023 PHE C O 1
ATOM 13390 N N . ILE B 2 1024 ? 147.449 115.847 81.206 1.00 139.30 1024 ILE C N 1
ATOM 13391 C CA . ILE B 2 1024 ? 146.821 117.162 81.197 1.00 139.30 1024 ILE C CA 1
ATOM 13392 C C . ILE B 2 1024 ? 147.837 118.298 81.185 1.00 139.30 1024 ILE C C 1
ATOM 13393 O O . ILE B 2 1024 ? 147.484 119.427 80.830 1.00 139.30 1024 ILE C O 1
ATOM 13398 N N . GLY B 2 1025 ? 149.089 118.036 81.566 1.00 137.88 1025 GLY C N 1
ATOM 13399 C CA . GLY B 2 1025 ? 150.066 119.113 81.643 1.00 137.88 1025 GLY C CA 1
ATOM 13400 C C . GLY B 2 1025 ? 150.364 119.735 80.292 1.00 137.88 1025 GLY C C 1
ATOM 13401 O O . GLY B 2 1025 ? 150.403 120.962 80.151 1.00 137.88 1025 GLY C O 1
ATOM 13402 N N . GLU B 2 1026 ? 150.579 118.895 79.277 1.00 142.47 1026 GLU C N 1
ATOM 13403 C CA . GLU B 2 1026 ? 150.879 119.406 77.943 1.00 142.47 1026 GLU C CA 1
ATOM 13404 C C . GLU B 2 1026 ? 149.718 120.226 77.397 1.00 142.47 1026 GLU C C 1
ATOM 13405 O O . GLU B 2 1026 ? 149.924 121.289 76.799 1.00 142.47 1026 GLU C O 1
ATOM 13411 N N . PHE B 2 1027 ? 148.488 119.745 77.591 1.00 137.22 1027 PHE C N 1
ATOM 13412 C CA . PHE B 2 1027 ? 147.319 120.495 77.146 1.00 137.22 1027 PHE C CA 1
ATOM 13413 C C . PHE B 2 1027 ? 147.197 121.819 77.888 1.00 137.22 1027 PHE C C 1
ATOM 13414 O O . PHE B 2 1027 ? 146.904 122.855 77.281 1.00 137.22 1027 PHE C O 1
ATOM 13422 N N . MET B 2 1028 ? 147.428 121.808 79.203 1.00 138.44 1028 MET C N 1
ATOM 13423 C CA . MET B 2 1028 ? 147.261 123.012 80.005 1.00 138.44 1028 MET C CA 1
ATOM 13424 C C . MET B 2 1028 ? 148.370 124.022 79.747 1.00 138.44 1028 MET C C 1
ATOM 13425 O O . MET B 2 1028 ? 148.197 125.210 80.038 1.00 138.44 1028 MET C O 1
ATOM 13430 N N . GLU B 2 1029 ? 149.493 123.582 79.185 1.00 140.64 1029 GLU C N 1
ATOM 13431 C CA . GLU B 2 1029 ? 150.591 124.479 78.846 1.00 140.64 1029 GLU C CA 1
ATOM 13432 C C . GLU B 2 1029 ? 150.381 125.205 77.519 1.00 140.64 1029 GLU C C 1
ATOM 13433 O O . GLU B 2 1029 ? 151.359 125.665 76.920 1.00 140.64 1029 GLU C O 1
ATOM 13439 N N . SER B 2 1030 ? 149.143 125.303 77.037 1.00 132.60 1030 SER C N 1
ATOM 13440 C CA . SER B 2 1030 ? 148.862 125.896 75.737 1.00 132.60 1030 SER C CA 1
ATOM 13441 C C . SER B 2 1030 ? 148.548 127.387 75.798 1.00 132.60 1030 SER C C 1
ATOM 13442 O O . SER B 2 1030 ? 148.396 128.012 74.744 1.00 132.60 1030 SER C O 1
ATOM 13445 N N . LEU B 2 1031 ? 148.453 127.976 76.993 1.00 126.33 1031 LEU C N 1
ATOM 13446 C CA . LEU B 2 1031 ? 148.122 129.395 77.093 1.00 126.33 1031 LEU C CA 1
ATOM 13447 C C . LEU B 2 1031 ? 149.230 130.300 76.572 1.00 126.33 1031 LEU C C 1
ATOM 13448 O O . LEU B 2 1031 ? 148.973 131.480 76.309 1.00 126.33 1031 LEU C O 1
ATOM 13453 N N . GLN B 2 1032 ? 150.451 129.786 76.419 1.00 126.60 1032 GLN C N 1
ATOM 13454 C CA . GLN B 2 1032 ? 151.519 130.581 75.827 1.00 126.60 1032 GLN C CA 1
ATOM 13455 C C . GLN B 2 1032 ? 151.286 130.868 74.350 1.00 126.60 1032 GLN C C 1
ATOM 13456 O O . GLN B 2 1032 ? 151.992 131.708 73.782 1.00 126.60 1032 GLN C O 1
ATOM 13462 N N . ASP B 2 1033 ? 150.327 130.201 73.724 1.00 126.32 1033 ASP C N 1
ATOM 13463 C CA . ASP B 2 1033 ? 149.981 130.488 72.338 1.00 126.32 1033 ASP C CA 1
ATOM 13464 C C . ASP B 2 1033 ? 149.328 131.862 72.250 1.00 126.32 1033 ASP C C 1
ATOM 13465 O O . ASP B 2 1033 ? 148.317 132.099 72.924 1.00 126.32 1033 ASP C O 1
ATOM 13470 N N . PRO B 2 1034 ? 149.860 132.790 71.450 1.00 127.47 1034 PRO C N 1
ATOM 13471 C CA . PRO B 2 1034 ? 149.251 134.129 71.373 1.00 127.47 1034 PRO C CA 1
ATOM 13472 C C . PRO B 2 1034 ? 147.851 134.140 70.783 1.00 127.47 1034 PRO C C 1
ATOM 13473 O O . PRO B 2 1034 ? 147.141 135.139 70.950 1.00 127.47 1034 PRO C O 1
ATOM 13477 N N . ASP B 2 1035 ? 147.434 133.080 70.095 1.00 122.38 1035 ASP C N 1
ATOM 13478 C CA . ASP B 2 1035 ? 146.126 133.070 69.456 1.00 122.38 1035 ASP C CA 1
ATOM 13479 C C . ASP B 2 1035 ? 145.012 133.096 70.496 1.00 122.38 1035 ASP C C 1
ATOM 13480 O O . ASP B 2 1035 ? 145.073 132.404 71.517 1.00 122.38 1035 ASP C O 1
ATOM 13485 N N . LEU B 2 1036 ? 143.987 133.909 70.228 1.00 122.94 1036 LEU C N 1
ATOM 13486 C CA . LEU B 2 1036 ? 142.870 134.040 71.159 1.00 122.94 1036 LEU C CA 1
ATOM 13487 C C . LEU B 2 1036 ? 142.084 132.741 71.280 1.00 122.94 1036 LEU C C 1
ATOM 13488 O O . LEU B 2 1036 ? 141.674 132.359 72.383 1.00 122.94 1036 LEU C O 1
ATOM 13493 N N . ASN B 2 1037 ? 141.850 132.059 70.156 1.00 123.31 1037 ASN C N 1
ATOM 13494 C CA . ASN B 2 1037 ? 140.971 130.894 70.160 1.00 123.31 1037 ASN C CA 1
ATOM 13495 C C . ASN B 2 1037 ? 141.525 129.780 71.038 1.00 123.31 1037 ASN C C 1
ATOM 13496 O O . ASN B 2 1037 ? 140.787 129.172 71.824 1.00 123.31 1037 ASN C O 1
ATOM 13501 N N . VAL B 2 1038 ? 142.825 129.499 70.921 1.00 123.00 1038 VAL C N 1
ATOM 13502 C CA . VAL B 2 1038 ? 143.426 128.419 71.698 1.00 123.00 1038 VAL C CA 1
ATOM 13503 C C . VAL B 2 1038 ? 143.369 128.737 73.186 1.00 123.00 1038 VAL C C 1
ATOM 13504 O O . VAL B 2 1038 ? 143.035 127.875 74.008 1.00 123.00 1038 VAL C O 1
ATOM 13508 N N . ARG B 2 1039 ? 143.691 129.979 73.555 1.00 123.72 1039 ARG C N 1
ATOM 13509 C CA . ARG B 2 1039 ? 143.656 130.363 74.962 1.00 123.72 1039 ARG C CA 1
ATOM 13510 C C . ARG B 2 1039 ? 142.243 130.277 75.526 1.00 123.72 1039 ARG C C 1
ATOM 13511 O O . ARG B 2 1039 ? 142.042 129.776 76.639 1.00 123.72 1039 ARG C O 1
ATOM 13519 N N . ARG B 2 1040 ? 141.250 130.756 74.772 1.00 118.40 1040 ARG C N 1
ATOM 13520 C CA . ARG B 2 1040 ? 139.870 130.693 75.244 1.00 118.40 1040 ARG C CA 1
ATOM 13521 C C . ARG B 2 1040 ? 139.405 129.250 75.397 1.00 118.40 1040 ARG C C 1
ATOM 13522 O O . ARG B 2 1040 ? 138.746 128.902 76.385 1.00 118.40 1040 ARG C O 1
ATOM 13530 N N . ALA B 2 1041 ? 139.740 128.395 74.429 1.00 122.38 1041 ALA C N 1
ATOM 13531 C CA . ALA B 2 1041 ? 139.339 126.996 74.517 1.00 122.38 1041 ALA C CA 1
ATOM 13532 C C . ALA B 2 1041 ? 140.013 126.300 75.692 1.00 122.38 1041 ALA C C 1
ATOM 13533 O O . ALA B 2 1041 ? 139.385 125.490 76.382 1.00 122.38 1041 ALA C O 1
ATOM 13535 N N . THR B 2 1042 ? 141.289 126.604 75.942 1.00 125.29 1042 THR C N 1
ATOM 13536 C CA . THR B 2 1042 ? 141.971 126.008 77.086 1.00 125.29 1042 THR C CA 1
ATOM 13537 C C . THR B 2 1042 ? 141.378 126.502 78.399 1.00 125.29 1042 THR C C 1
ATOM 13538 O O . THR B 2 1042 ? 141.283 125.743 79.371 1.00 125.29 1042 THR C O 1
ATOM 13542 N N . LEU B 2 1043 ? 140.980 127.775 78.452 1.00 117.22 1043 LEU C N 1
ATOM 13543 C CA . LEU B 2 1043 ? 140.327 128.290 79.650 1.00 117.22 1043 LEU C CA 1
ATOM 13544 C C . LEU B 2 1043 ? 138.991 127.598 79.887 1.00 117.22 1043 LEU C C 1
ATOM 13545 O O . LEU B 2 1043 ? 138.646 127.272 81.029 1.00 117.22 1043 LEU C O 1
ATOM 13550 N N . ALA B 2 1044 ? 138.225 127.366 78.819 1.00 112.28 1044 ALA C N 1
ATOM 13551 C CA . ALA B 2 1044 ? 136.982 126.613 78.954 1.00 112.28 1044 ALA C CA 1
ATOM 13552 C C . ALA B 2 1044 ? 137.254 125.187 79.420 1.00 112.28 1044 ALA C C 1
ATOM 13553 O O . ALA B 2 1044 ? 136.504 124.635 80.233 1.00 112.28 1044 ALA C O 1
ATOM 13555 N N . PHE B 2 1045 ? 138.323 124.577 78.906 1.00 115.01 1045 PHE C N 1
ATOM 13556 C CA . PHE B 2 1045 ? 138.724 123.245 79.346 1.00 115.01 1045 PHE C CA 1
ATOM 13557 C C . PHE B 2 1045 ? 139.001 123.239 80.845 1.00 115.01 1045 PHE C C 1
ATOM 13558 O O . PHE B 2 1045 ? 138.528 122.361 81.577 1.00 115.01 1045 PHE C O 1
ATOM 13566 N N . PHE B 2 1046 ? 139.760 124.228 81.317 1.00 118.15 1046 PHE C N 1
ATOM 13567 C CA . PHE B 2 1046 ? 140.069 124.313 82.741 1.00 118.15 1046 PHE C CA 1
ATOM 13568 C C . PHE B 2 1046 ? 138.808 124.521 83.569 1.00 118.15 1046 PHE C C 1
ATOM 13569 O O . PHE B 2 1046 ? 138.647 123.912 84.634 1.00 118.15 1046 PHE C O 1
ATOM 13577 N N . ASN B 2 1047 ? 137.904 125.384 83.099 1.00 110.16 1047 ASN C N 1
ATOM 13578 C CA . ASN B 2 1047 ? 136.663 125.631 83.826 1.00 110.16 1047 ASN C CA 1
ATOM 13579 C C . ASN B 2 1047 ? 135.841 124.356 83.947 1.00 110.16 1047 ASN C C 1
ATOM 13580 O O . ASN B 2 1047 ? 135.333 124.030 85.027 1.00 110.16 1047 ASN C O 1
ATOM 13585 N N . SER B 2 1048 ? 135.706 123.616 82.845 1.00 110.79 1048 SER C N 1
ATOM 13586 C CA . SER B 2 1048 ? 134.949 122.370 82.879 1.00 110.79 1048 SER C CA 1
ATOM 13587 C C . SER B 2 1048 ? 135.604 121.355 83.805 1.00 110.79 1048 SER C C 1
ATOM 13588 O O . SER B 2 1048 ? 134.917 120.668 84.572 1.00 110.79 1048 SER C O 1
ATOM 13591 N N . ALA B 2 1049 ? 136.934 121.251 83.750 1.00 116.70 1049 ALA C N 1
ATOM 13592 C CA . ALA B 2 1049 ? 137.639 120.305 84.608 1.00 116.70 1049 ALA C CA 1
ATOM 13593 C C . ALA B 2 1049 ? 137.430 120.630 86.080 1.00 116.70 1049 ALA C C 1
ATOM 13594 O O . ALA B 2 1049 ? 137.153 119.736 86.886 1.00 116.70 1049 ALA C O 1
ATOM 13596 N N . VAL B 2 1050 ? 137.545 121.907 86.451 1.00 121.20 1050 VAL C N 1
ATOM 13597 C CA . VAL B 2 1050 ? 137.355 122.283 87.849 1.00 121.20 1050 VAL C CA 1
ATOM 13598 C C . VAL B 2 1050 ? 135.907 122.063 88.274 1.00 121.20 1050 VAL C C 1
ATOM 13599 O O . VAL B 2 1050 ? 135.641 121.578 89.380 1.00 121.20 1050 VAL C O 1
ATOM 13603 N N . HIS B 2 1051 ? 134.950 122.411 87.409 1.00 112.25 1051 HIS C N 1
ATOM 13604 C CA . HIS B 2 1051 ? 133.543 122.277 87.772 1.00 112.25 1051 HIS C CA 1
ATOM 13605 C C . HIS B 2 1051 ? 133.147 120.817 87.962 1.00 112.25 1051 HIS C C 1
ATOM 13606 O O . HIS B 2 1051 ? 132.402 120.489 88.893 1.00 112.25 1051 HIS C O 1
ATOM 13613 N N . ASN B 2 1052 ? 133.628 119.927 87.095 1.00 116.67 1052 ASN C N 1
ATOM 13614 C CA . ASN B 2 1052 ? 133.188 118.535 87.135 1.00 116.67 1052 ASN C CA 1
ATOM 13615 C C . ASN B 2 1052 ? 134.078 117.672 88.029 1.00 116.67 1052 ASN C C 1
ATOM 13616 O O . ASN B 2 1052 ? 133.599 117.075 88.997 1.00 116.67 1052 ASN C O 1
ATOM 13621 N N . LYS B 2 1053 ? 135.371 117.596 87.715 1.00 127.87 1053 LYS C N 1
ATOM 13622 C CA . LYS B 2 1053 ? 136.310 116.736 88.434 1.00 127.87 1053 LYS C CA 1
ATOM 13623 C C . LYS B 2 1053 ? 137.510 117.556 88.884 1.00 127.87 1053 LYS C C 1
ATOM 13624 O O . LYS B 2 1053 ? 138.488 117.707 88.140 1.00 127.87 1053 LYS C O 1
ATOM 13630 N N . PRO B 2 1054 ? 137.474 118.100 90.103 1.00 130.10 1054 PRO C N 1
ATOM 13631 C CA . PRO B 2 1054 ? 138.617 118.892 90.587 1.00 130.10 1054 PRO C CA 1
ATOM 13632 C C . PRO B 2 1054 ? 139.908 118.099 90.701 1.00 130.10 1054 PRO C C 1
ATOM 13633 O O . PRO B 2 1054 ? 140.987 118.704 90.707 1.00 130.10 1054 PRO C O 1
ATOM 13637 N N . SER B 2 1055 ? 139.836 116.769 90.789 1.00 129.92 1055 SER C N 1
ATOM 13638 C CA . SER B 2 1055 ? 141.042 115.961 90.930 1.00 129.92 1055 SER C CA 1
ATOM 13639 C C . SER B 2 1055 ? 141.930 116.009 89.694 1.00 129.92 1055 SER C C 1
ATOM 13640 O O . SER B 2 1055 ? 143.133 115.748 89.803 1.00 129.92 1055 SER C O 1
ATOM 13643 N N . LEU B 2 1056 ? 141.370 116.331 88.526 1.00 124.14 1056 LEU C N 1
ATOM 13644 C CA . LEU B 2 1056 ? 142.169 116.353 87.305 1.00 124.14 1056 LEU C CA 1
ATOM 13645 C C . LEU B 2 1056 ? 143.205 117.470 87.321 1.00 124.14 1056 LEU C C 1
ATOM 13646 O O . LEU B 2 1056 ? 144.297 117.304 86.767 1.00 124.14 1056 LEU C O 1
ATOM 13651 N N . VAL B 2 1057 ? 142.890 118.606 87.940 1.00 130.79 1057 VAL C N 1
ATOM 13652 C CA . VAL B 2 1057 ? 143.768 119.769 87.928 1.00 130.79 1057 VAL C CA 1
ATOM 13653 C C . VAL B 2 1057 ? 144.303 120.122 89.305 1.00 130.79 1057 VAL C C 1
ATOM 13654 O O . VAL B 2 1057 ? 145.136 121.027 89.413 1.00 130.79 1057 VAL C O 1
ATOM 13658 N N . ARG B 2 1058 ? 143.858 119.438 90.362 1.00 137.68 1058 ARG C N 1
ATOM 13659 C CA . ARG B 2 1058 ? 144.232 119.838 91.716 1.00 137.68 1058 ARG C CA 1
ATOM 13660 C C . ARG B 2 1058 ? 145.738 119.743 91.931 1.00 137.68 1058 ARG C C 1
ATOM 13661 O O . ARG B 2 1058 ? 146.389 120.728 92.303 1.00 137.68 1058 ARG C O 1
ATOM 13669 N N . ASP B 2 1059 ? 146.318 118.574 91.647 1.00 133.87 1059 ASP C N 1
ATOM 13670 C CA . ASP B 2 1059 ? 147.741 118.366 91.888 1.00 133.87 1059 ASP C CA 1
ATOM 13671 C C . ASP B 2 1059 ? 148.607 119.319 91.080 1.00 133.87 1059 ASP C C 1
ATOM 13672 O O . ASP B 2 1059 ? 149.772 119.535 91.434 1.00 133.87 1059 ASP C O 1
ATOM 13677 N N . LEU B 2 1060 ? 148.069 119.891 90.007 1.00 131.53 1060 LEU C N 1
ATOM 13678 C CA . LEU B 2 1060 ? 148.821 120.762 89.120 1.00 131.53 1060 LEU C CA 1
ATOM 13679 C C . LEU B 2 1060 ? 148.502 122.238 89.361 1.00 131.53 1060 LEU C C 1
ATOM 13680 O O . LEU B 2 1060 ? 149.073 123.105 88.689 1.00 131.53 1060 LEU C O 1
ATOM 13685 N N . LEU B 2 1061 ? 147.641 122.546 90.343 1.00 134.21 1061 LEU C N 1
ATOM 13686 C CA . LEU B 2 1061 ? 147.172 123.922 90.514 1.00 134.21 1061 LEU C CA 1
ATOM 13687 C C . LEU B 2 1061 ? 148.320 124.894 90.754 1.00 134.21 1061 LEU C C 1
ATOM 13688 O O . LEU B 2 1061 ? 148.292 126.025 90.257 1.00 134.21 1061 LEU C O 1
ATOM 13693 N N . ASP B 2 1062 ? 149.329 124.483 91.524 1.00 138.15 1062 ASP C N 1
ATOM 13694 C CA . ASP B 2 1062 ? 150.432 125.393 91.818 1.00 138.15 1062 ASP C CA 1
ATOM 13695 C C . ASP B 2 1062 ? 151.203 125.771 90.560 1.00 138.15 1062 ASP C C 1
ATOM 13696 O O . ASP B 2 1062 ? 151.786 126.859 90.495 1.00 138.15 1062 ASP C O 1
ATOM 13701 N N . ASP B 2 1063 ? 151.219 124.899 89.554 1.00 139.80 1063 ASP C N 1
ATOM 13702 C CA . ASP B 2 1063 ? 151.851 125.222 88.283 1.00 139.80 1063 ASP C CA 1
ATOM 13703 C C . ASP B 2 1063 ? 150.876 125.832 87.286 1.00 139.80 1063 ASP C C 1
ATOM 13704 O O . ASP B 2 1063 ? 151.260 126.089 86.141 1.00 139.80 1063 ASP C O 1
ATOM 13709 N N . ILE B 2 1064 ? 149.628 126.055 87.691 1.00 134.05 1064 ILE C N 1
ATOM 13710 C CA . ILE B 2 1064 ? 148.616 126.661 86.841 1.00 134.05 1064 ILE C CA 1
ATOM 13711 C C . ILE B 2 1064 ? 148.273 128.074 87.294 1.00 134.05 1064 ILE C C 1
ATOM 13712 O O . ILE B 2 1064 ? 148.137 128.977 86.466 1.00 134.05 1064 ILE C O 1
ATOM 13717 N N . LEU B 2 1065 ? 148.142 128.283 88.604 1.00 136.60 1065 LEU C N 1
ATOM 13718 C CA . LEU B 2 1065 ? 147.593 129.539 89.113 1.00 136.60 1065 LEU C CA 1
ATOM 13719 C C . LEU B 2 1065 ? 148.357 130.774 88.650 1.00 136.60 1065 LEU C C 1
ATOM 13720 O O . LEU B 2 1065 ? 147.710 131.714 88.155 1.00 136.60 1065 LEU C O 1
ATOM 13725 N N . PRO B 2 1066 ? 149.704 130.854 88.759 1.00 137.18 1066 PRO C N 1
ATOM 13726 C CA . PRO B 2 1066 ? 150.391 132.092 88.359 1.00 137.18 1066 PRO C CA 1
ATOM 13727 C C . PRO B 2 1066 ? 150.156 132.464 86.903 1.00 137.18 1066 PRO C C 1
ATOM 13728 O O . PRO B 2 1066 ? 149.656 133.556 86.612 1.00 137.18 1066 PRO C O 1
ATOM 13732 N N . LEU B 2 1067 ? 150.497 131.556 85.984 1.00 135.87 1067 LEU C N 1
ATOM 13733 C CA . LEU B 2 1067 ? 150.316 131.841 84.564 1.00 135.87 1067 LEU C CA 1
ATOM 13734 C C . LEU B 2 1067 ? 148.857 132.123 84.232 1.00 135.87 1067 LEU C C 1
ATOM 13735 O O . LEU B 2 1067 ? 148.569 132.938 83.347 1.00 135.87 1067 LEU C O 1
ATOM 13740 N N . LEU B 2 1068 ? 147.927 131.478 84.940 1.00 134.09 1068 LEU C N 1
ATOM 13741 C CA . LEU B 2 1068 ? 146.511 131.765 84.738 1.00 134.09 1068 LEU C CA 1
ATOM 13742 C C . LEU B 2 1068 ? 146.205 133.226 85.041 1.00 134.09 1068 LEU C C 1
ATOM 13743 O O . LEU B 2 1068 ? 145.473 133.884 84.291 1.00 134.09 1068 LEU C O 1
ATOM 13748 N N . TYR B 2 1069 ? 146.776 133.758 86.126 1.00 135.96 1069 TYR C N 1
ATOM 13749 C CA . TYR B 2 1069 ? 146.592 135.171 86.433 1.00 135.96 1069 TYR C CA 1
ATOM 13750 C C . TYR B 2 1069 ? 147.148 136.065 85.336 1.00 135.96 1069 TYR C C 1
ATOM 13751 O O . TYR B 2 1069 ? 146.710 137.214 85.208 1.00 135.96 1069 TYR C O 1
ATOM 13760 N N . GLN B 2 1070 ? 148.094 135.561 84.538 1.00 132.46 1070 GLN C N 1
ATOM 13761 C CA . GLN B 2 1070 ? 148.590 136.328 83.403 1.00 132.46 1070 GLN C CA 1
ATOM 13762 C C . GLN B 2 1070 ? 147.470 136.665 82.429 1.00 132.46 1070 GLN C C 1
ATOM 13763 O O . GLN B 2 1070 ? 147.499 137.723 81.790 1.00 132.46 1070 GLN C O 1
ATOM 13769 N N . GLU B 2 1071 ? 146.474 135.784 82.304 1.00 126.98 1071 GLU C N 1
ATOM 13770 C CA . GLU B 2 1071 ? 145.338 136.082 81.440 1.00 126.98 1071 GLU C CA 1
ATOM 13771 C C . GLU B 2 1071 ? 144.413 137.114 82.068 1.00 126.98 1071 GLU C C 1
ATOM 13772 O O . GLU B 2 1071 ? 143.684 137.809 81.351 1.00 126.98 1071 GLU C O 1
ATOM 13778 N N . THR B 2 1072 ? 144.427 137.227 83.398 1.00 126.04 1072 THR C N 1
ATOM 13779 C CA . THR B 2 1072 ? 143.538 138.166 84.075 1.00 126.04 1072 THR C CA 1
ATOM 13780 C C . THR B 2 1072 ? 143.878 139.609 83.722 1.00 126.04 1072 THR C C 1
ATOM 13781 O O . THR B 2 1072 ? 142.978 140.441 83.553 1.00 126.04 1072 THR C O 1
ATOM 13785 N N . LYS B 2 1073 ? 145.167 139.925 83.611 1.00 127.95 1073 LYS C N 1
ATOM 13786 C CA . LYS B 2 1073 ? 145.585 141.295 83.346 1.00 127.95 1073 LYS C CA 1
ATOM 13787 C C . LYS B 2 1073 ? 145.115 141.752 81.970 1.00 127.95 1073 LYS C C 1
ATOM 13788 O O . LYS B 2 1073 ? 145.108 140.981 81.006 1.00 127.95 1073 LYS C O 1
ATOM 13794 N N . ILE B 2 1074 ? 144.724 143.019 81.888 1.00 126.89 1074 ILE C N 1
ATOM 13795 C CA . ILE B 2 1074 ? 144.183 143.587 80.658 1.00 126.89 1074 ILE C CA 1
ATOM 13796 C C . ILE B 2 1074 ? 145.321 143.834 79.677 1.00 126.89 1074 ILE C C 1
ATOM 13797 O O . ILE B 2 1074 ? 146.374 144.365 80.048 1.00 126.89 1074 ILE C O 1
ATOM 13802 N N . ARG B 2 1075 ? 145.112 143.448 78.422 1.00 134.61 1075 ARG C N 1
ATOM 13803 C CA . ARG B 2 1075 ? 146.068 143.691 77.348 1.00 134.61 1075 ARG C CA 1
ATOM 13804 C C . ARG B 2 1075 ? 145.520 144.792 76.450 1.00 134.61 1075 ARG C C 1
ATOM 13805 O O . ARG B 2 1075 ? 144.429 144.653 75.887 1.00 134.61 1075 ARG C O 1
ATOM 13813 N N . ARG B 2 1076 ? 146.277 145.881 76.317 1.00 142.75 1076 ARG C N 1
ATOM 13814 C CA . ARG B 2 1076 ? 145.827 147.046 75.568 1.00 142.75 1076 ARG C CA 1
ATOM 13815 C C . ARG B 2 1076 ? 146.127 146.964 74.077 1.00 142.75 1076 ARG C C 1
ATOM 13816 O O . ARG B 2 1076 ? 145.594 147.775 73.312 1.00 142.75 1076 ARG C O 1
ATOM 13824 N N . ASP B 2 1077 ? 146.966 146.020 73.645 1.00 143.82 1077 ASP C N 1
ATOM 13825 C CA . ASP B 2 1077 ? 147.222 145.867 72.216 1.00 143.82 1077 ASP C CA 1
ATOM 13826 C C . ASP B 2 1077 ? 145.960 145.439 71.479 1.00 143.82 1077 ASP C C 1
ATOM 13827 O O . ASP B 2 1077 ? 145.674 145.932 70.382 1.00 143.82 1077 ASP C O 1
ATOM 13832 N N . LEU B 2 1078 ? 145.193 144.519 72.068 1.00 146.02 1078 LEU C N 1
ATOM 13833 C CA . LEU B 2 1078 ? 143.931 144.108 71.465 1.00 146.02 1078 LEU C CA 1
ATOM 13834 C C . LEU B 2 1078 ? 142.881 145.205 71.569 1.00 146.02 1078 LEU C C 1
ATOM 13835 O O . LEU B 2 1078 ? 141.971 145.274 70.734 1.00 146.02 1078 LEU C O 1
ATOM 13840 N N . ILE B 2 1079 ? 142.990 146.064 72.579 1.00 143.35 1079 ILE C N 1
ATOM 13841 C CA . ILE B 2 1079 ? 142.046 147.160 72.776 1.00 143.35 1079 ILE C CA 1
ATOM 13842 C C . ILE B 2 1079 ? 142.283 148.193 71.678 1.00 143.35 1079 ILE C C 1
ATOM 13843 O O . ILE B 2 1079 ? 143.313 148.872 71.665 1.00 143.35 1079 ILE C O 1
ATOM 13848 N N . ARG B 2 1080 ? 141.333 148.313 70.754 1.00 140.15 1080 ARG C N 1
ATOM 13849 C CA . ARG B 2 1080 ? 141.435 149.246 69.636 1.00 140.15 1080 ARG C CA 1
ATOM 13850 C C . ARG B 2 1080 ? 140.245 150.195 69.680 1.00 140.15 1080 ARG C C 1
ATOM 13851 O O . ARG B 2 1080 ? 139.121 149.807 69.346 1.00 140.15 1080 ARG C O 1
ATOM 13859 N N . GLU B 2 1081 ? 140.492 151.435 70.093 1.00 144.71 1081 GLU C N 1
ATOM 13860 C CA . GLU B 2 1081 ? 139.471 152.480 70.065 1.00 144.71 1081 GLU C CA 1
ATOM 13861 C C . GLU B 2 1081 ? 139.357 152.962 68.624 1.00 144.71 1081 GLU C C 1
ATOM 13862 O O . GLU B 2 1081 ? 140.066 153.870 68.187 1.00 144.71 1081 GLU C O 1
ATOM 13868 N N . VAL B 2 1082 ? 138.466 152.324 67.866 1.00 147.30 1082 VAL C N 1
ATOM 13869 C CA . VAL B 2 1082 ? 138.294 152.674 66.463 1.00 147.30 1082 VAL C CA 1
ATOM 13870 C C . VAL B 2 1082 ? 137.635 154.043 66.358 1.00 147.30 1082 VAL C C 1
ATOM 13871 O O . VAL B 2 1082 ? 136.784 154.412 67.179 1.00 147.30 1082 VAL C O 1
ATOM 13875 N N . GLU B 2 1083 ? 138.045 154.816 65.355 1.00 152.57 1083 GLU C N 1
ATOM 13876 C CA . GLU B 2 1083 ? 137.563 156.185 65.190 1.00 152.57 1083 GLU C CA 1
ATOM 13877 C C . GLU B 2 1083 ? 136.161 156.151 64.597 1.00 152.57 1083 GLU C C 1
ATOM 13878 O O . GLU B 2 1083 ? 135.985 156.038 63.382 1.00 152.57 1083 GLU C O 1
ATOM 13884 N N . MET B 2 1084 ? 135.155 156.244 65.461 1.00 153.08 1084 MET C N 1
ATOM 13885 C CA . MET B 2 1084 ? 133.751 156.313 65.065 1.00 153.08 1084 MET C CA 1
ATOM 13886 C C . MET B 2 1084 ? 133.212 157.638 65.596 1.00 153.08 1084 MET C C 1
ATOM 13887 O O . MET B 2 1084 ? 132.639 157.692 66.687 1.00 153.08 1084 MET C O 1
ATOM 13892 N N . GLY B 2 1085 ? 133.394 158.706 64.823 1.00 153.16 1085 GLY C N 1
ATOM 13893 C CA . GLY B 2 1085 ? 132.991 160.023 65.253 1.00 153.16 1085 GLY C CA 1
ATOM 13894 C C . GLY B 2 1085 ? 133.779 160.482 66.463 1.00 153.16 1085 GLY C C 1
ATOM 13895 O O . GLY B 2 1085 ? 134.880 159.993 66.737 1.00 153.16 1085 GLY C O 1
ATOM 13896 N N . PRO B 2 1086 ? 133.232 161.442 67.210 1.00 153.28 1086 PRO C N 1
ATOM 13897 C CA . PRO B 2 1086 ? 133.895 161.884 68.444 1.00 153.28 1086 PRO C CA 1
ATOM 13898 C C . PRO B 2 1086 ? 133.850 160.825 69.534 1.00 153.28 1086 PRO C C 1
ATOM 13899 O O . PRO B 2 1086 ? 134.874 160.502 70.146 1.00 153.28 1086 PRO C O 1
ATOM 13903 N N . PHE B 2 1087 ? 132.664 160.277 69.779 1.00 150.47 1087 PHE C N 1
ATOM 13904 C CA . PHE B 2 1087 ? 132.440 159.323 70.856 1.00 150.47 1087 PHE C CA 1
ATOM 13905 C C . PHE B 2 1087 ? 132.259 157.920 70.294 1.00 150.47 1087 PHE C C 1
ATOM 13906 O O . PHE B 2 1087 ? 131.543 157.721 69.308 1.00 150.47 1087 PHE C O 1
ATOM 13914 N N . LYS B 2 1088 ? 132.917 156.950 70.923 1.00 143.17 1088 LYS C N 1
ATOM 13915 C CA . LYS B 2 1088 ? 132.821 155.563 70.493 1.00 143.17 1088 LYS C CA 1
ATOM 13916 C C . LYS B 2 1088 ? 133.136 154.654 71.671 1.00 143.17 1088 LYS C C 1
ATOM 13917 O O . LYS B 2 1088 ? 133.994 154.966 72.501 1.00 143.17 1088 LYS C O 1
ATOM 13923 N N . HIS B 2 1089 ? 132.431 153.529 71.730 1.00 138.95 1089 HIS C N 1
ATOM 13924 C CA . HIS B 2 1089 ? 132.707 152.477 72.695 1.00 138.95 1089 HIS C CA 1
ATOM 13925 C C . HIS B 2 1089 ? 133.745 151.525 72.117 1.00 138.95 1089 HIS C C 1
ATOM 13926 O O . HIS B 2 1089 ? 133.592 151.029 70.997 1.00 138.95 1089 HIS C O 1
ATOM 13933 N N . THR B 2 1090 ? 134.804 151.280 72.883 1.00 138.77 1090 THR C N 1
ATOM 13934 C CA . THR B 2 1090 ? 135.912 150.470 72.400 1.00 138.77 1090 THR C CA 1
ATOM 13935 C C . THR B 2 1090 ? 135.488 149.013 72.267 1.00 138.77 1090 THR C C 1
ATOM 13936 O O . THR B 2 1090 ? 134.868 148.451 73.176 1.00 138.77 1090 THR C O 1
ATOM 13940 N N . VAL B 2 1091 ? 135.825 148.405 71.132 1.00 132.30 1091 VAL C N 1
ATOM 13941 C CA . VAL B 2 1091 ? 135.500 147.001 70.871 1.00 132.30 1091 VAL C CA 1
ATOM 13942 C C . VAL B 2 1091 ? 136.712 146.188 71.319 1.00 132.30 1091 VAL C C 1
ATOM 13943 O O . VAL B 2 1091 ? 137.619 145.896 70.539 1.00 132.30 1091 VAL C O 1
ATOM 13947 N N . ASP B 2 1092 ? 136.724 145.818 72.597 1.00 129.93 1092 ASP C N 1
ATOM 13948 C CA . ASP B 2 1092 ? 137.819 145.035 73.153 1.00 129.93 1092 ASP C CA 1
ATOM 13949 C C . ASP B 2 1092 ? 137.619 143.564 72.810 1.00 129.93 1092 ASP C C 1
ATOM 13950 O O . ASP B 2 1092 ? 136.598 142.970 73.172 1.00 129.93 1092 ASP C O 1
ATOM 13955 N N . ASP B 2 1093 ? 138.591 142.979 72.112 1.00 132.81 1093 ASP C N 1
ATOM 13956 C CA . ASP B 2 1093 ? 138.505 141.581 71.712 1.00 132.81 1093 ASP C CA 1
ATOM 13957 C C . ASP B 2 1093 ? 139.087 140.627 72.746 1.00 132.81 1093 ASP C C 1
ATOM 13958 O O . ASP B 2 1093 ? 138.953 139.409 72.584 1.00 132.81 1093 ASP C O 1
ATOM 13963 N N . GLY B 2 1094 ? 139.724 141.140 73.794 1.00 128.28 1094 GLY C N 1
ATOM 13964 C CA . GLY B 2 1094 ? 140.302 140.293 74.818 1.00 128.28 1094 GLY C CA 1
ATOM 13965 C C . GLY B 2 1094 ? 139.416 140.143 76.036 1.00 128.28 1094 GLY C C 1
ATOM 13966 O O . GLY B 2 1094 ? 139.887 139.759 77.111 1.00 128.28 1094 GLY C O 1
ATOM 13967 N N . LEU B 2 1095 ? 138.129 140.458 75.887 1.00 122.23 1095 LEU C N 1
ATOM 13968 C CA . LEU B 2 1095 ? 137.202 140.348 77.007 1.00 122.23 1095 LEU C CA 1
ATOM 13969 C C . LEU B 2 1095 ? 136.797 138.904 77.278 1.00 122.23 1095 LEU C C 1
ATOM 13970 O O . LEU B 2 1095 ? 136.576 138.536 78.437 1.00 122.23 1095 LEU C O 1
ATOM 13975 N N . ASP B 2 1096 ? 136.692 138.081 76.231 1.00 121.09 1096 ASP C N 1
ATOM 13976 C CA . ASP B 2 1096 ? 136.229 136.708 76.410 1.00 121.09 1096 ASP C CA 1
ATOM 13977 C C . ASP B 2 1096 ? 137.202 135.892 77.251 1.00 121.09 1096 ASP C C 1
ATOM 13978 O O . ASP B 2 1096 ? 136.784 135.106 78.110 1.00 121.09 1096 ASP C O 1
ATOM 13983 N N . VAL B 2 1097 ? 138.505 136.058 77.016 1.00 123.85 1097 VAL C N 1
ATOM 13984 C CA . VAL B 2 1097 ? 139.489 135.309 77.791 1.00 123.85 1097 VAL C CA 1
ATOM 13985 C C . VAL B 2 1097 ? 139.467 135.749 79.250 1.00 123.85 1097 VAL C C 1
ATOM 13986 O O . VAL B 2 1097 ? 139.592 134.924 80.161 1.00 123.85 1097 VAL C O 1
ATOM 13990 N N . ARG B 2 1098 ? 139.299 137.050 79.497 1.00 119.27 1098 ARG C N 1
ATOM 13991 C CA . ARG B 2 1098 ? 139.185 137.526 80.872 1.00 119.27 1098 ARG C CA 1
ATOM 13992 C C . ARG B 2 1098 ? 137.948 136.951 81.549 1.00 119.27 1098 ARG C C 1
ATOM 13993 O O . ARG B 2 1098 ? 138.003 136.537 82.714 1.00 119.27 1098 ARG C O 1
ATOM 14001 N N . LYS B 2 1099 ? 136.822 136.911 80.832 1.00 111.94 1099 LYS C N 1
ATOM 14002 C CA . LYS B 2 1099 ? 135.605 136.341 81.399 1.00 111.94 1099 LYS C CA 1
ATOM 14003 C C . LYS B 2 1099 ? 135.790 134.865 81.728 1.00 111.94 1099 LYS C C 1
ATOM 14004 O O . LYS B 2 1099 ? 135.364 134.400 82.791 1.00 111.94 1099 LYS C O 1
ATOM 14010 N N . ALA B 2 1100 ? 136.427 134.114 80.827 1.00 116.25 1100 ALA C N 1
ATOM 14011 C CA . ALA B 2 1100 ? 136.665 132.697 81.084 1.00 116.25 1100 ALA C CA 1
ATOM 14012 C C . ALA B 2 1100 ? 137.592 132.501 82.276 1.00 116.25 1100 ALA C C 1
ATOM 14013 O O . ALA B 2 1100 ? 137.377 131.604 83.102 1.00 116.25 1100 ALA C O 1
ATOM 14015 N N . ALA B 2 1101 ? 138.633 133.330 82.381 1.00 113.87 1101 ALA C N 1
ATOM 14016 C CA . ALA B 2 1101 ? 139.541 133.236 83.519 1.00 113.87 1101 ALA C CA 1
ATOM 14017 C C . ALA B 2 1101 ? 138.816 133.532 84.824 1.00 113.87 1101 ALA C C 1
ATOM 14018 O O . ALA B 2 1101 ? 139.057 132.872 85.839 1.00 113.87 1101 ALA C O 1
ATOM 14020 N N . PHE B 2 1102 ? 137.918 134.518 84.816 1.00 111.69 1102 PHE C N 1
ATOM 14021 C CA . PHE B 2 1102 ? 137.164 134.827 86.027 1.00 111.69 1102 PHE C CA 1
ATOM 14022 C C . PHE B 2 1102 ? 136.181 133.713 86.374 1.00 111.69 1102 PHE C C 1
ATOM 14023 O O . PHE B 2 1102 ? 135.949 133.429 87.556 1.00 111.69 1102 PHE C O 1
ATOM 14031 N N . GLU B 2 1103 ? 135.589 133.069 85.365 1.00 110.03 1103 GLU C N 1
ATOM 14032 C CA . GLU B 2 1103 ? 134.741 131.910 85.636 1.00 110.03 1103 GLU C CA 1
ATOM 14033 C C . GLU B 2 1103 ? 135.545 130.781 86.270 1.00 110.03 1103 GLU C C 1
ATOM 14034 O O . GLU B 2 1103 ? 135.089 130.141 87.227 1.00 110.03 1103 GLU C O 1
ATOM 14040 N N . CYS B 2 1104 ? 136.747 130.525 85.749 1.00 119.81 1104 CYS C N 1
ATOM 14041 C CA . CYS B 2 1104 ? 137.623 129.529 86.361 1.00 119.81 1104 CYS C CA 1
ATOM 14042 C C . CYS B 2 1104 ? 137.978 129.920 87.788 1.00 119.81 1104 CYS C C 1
ATOM 14043 O O . CYS B 2 1104 ? 138.075 129.064 88.674 1.00 119.81 1104 CYS C O 1
ATOM 14046 N N . MET B 2 1105 ? 138.194 131.215 88.021 1.00 120.91 1105 MET C N 1
ATOM 14047 C CA . MET B 2 1105 ? 138.524 131.703 89.354 1.00 120.91 1105 MET C CA 1
ATOM 14048 C C . MET B 2 1105 ? 137.374 131.459 90.326 1.00 120.91 1105 MET C C 1
ATOM 14049 O O . MET B 2 1105 ? 137.592 131.025 91.464 1.00 120.91 1105 MET C O 1
ATOM 14054 N N . TYR B 2 1106 ? 136.140 131.714 89.886 1.00 112.89 1106 TYR C N 1
ATOM 14055 C CA . TYR B 2 1106 ? 134.974 131.414 90.714 1.00 112.89 1106 TYR C CA 1
ATOM 14056 C C . TYR B 2 1106 ? 134.858 129.918 90.982 1.00 112.89 1106 TYR C C 1
ATOM 14057 O O . TYR B 2 1106 ? 134.511 129.502 92.095 1.00 112.89 1106 TYR C O 1
ATOM 14066 N N . SER B 2 1107 ? 135.116 129.094 89.965 1.00 123.52 1107 SER C N 1
ATOM 14067 C CA . SER B 2 1107 ? 135.040 127.649 90.157 1.00 123.52 1107 SER C CA 1
ATOM 14068 C C . SER B 2 1107 ? 136.070 127.176 91.175 1.00 123.52 1107 SER C C 1
ATOM 14069 O O . SER B 2 1107 ? 135.775 126.322 92.020 1.00 123.52 1107 SER C O 1
ATOM 14072 N N . LEU B 2 1108 ? 137.286 127.722 91.108 1.00 126.71 1108 LEU C N 1
ATOM 14073 C CA . LEU B 2 1108 ? 138.304 127.398 92.104 1.00 126.71 1108 LEU C CA 1
ATOM 14074 C C . LEU B 2 1108 ? 137.886 127.874 93.488 1.00 126.71 1108 LEU C C 1
ATOM 14075 O O . LEU B 2 1108 ? 138.132 127.191 94.489 1.00 126.71 1108 LEU C O 1
ATOM 14080 N N . LEU B 2 1109 ? 137.259 129.050 93.565 1.00 123.50 1109 LEU C N 1
ATOM 14081 C CA . LEU B 2 1109 ? 136.754 129.541 94.843 1.00 123.50 1109 LEU C CA 1
ATOM 14082 C C . LEU B 2 1109 ? 135.752 128.567 95.445 1.00 123.50 1109 LEU C C 1
ATOM 14083 O O . LEU B 2 1109 ? 135.808 128.263 96.642 1.00 123.50 1109 LEU C O 1
ATOM 14088 N N . GLU B 2 1110 ? 134.827 128.067 94.628 1.00 130.31 1110 GLU C N 1
ATOM 14089 C CA . GLU B 2 1110 ? 133.774 127.200 95.145 1.00 130.31 1110 GLU C CA 1
ATOM 14090 C C . GLU B 2 1110 ? 134.261 125.780 95.415 1.00 130.31 1110 GLU C C 1
ATOM 14091 O O . GLU B 2 1110 ? 133.706 125.100 96.285 1.00 130.31 1110 GLU C O 1
ATOM 14097 N N . SER B 2 1111 ? 135.282 125.315 94.700 1.00 135.95 1111 SER C N 1
ATOM 14098 C CA . SER B 2 1111 ? 135.692 123.917 94.786 1.00 135.95 1111 SER C CA 1
ATOM 14099 C C . SER B 2 1111 ? 137.104 123.715 95.312 1.00 135.95 1111 SER C C 1
ATOM 14100 O O . SER B 2 1111 ? 137.338 122.778 96.079 1.00 135.95 1111 SER C O 1
ATOM 14103 N N . CYS B 2 1112 ? 138.054 124.565 94.929 1.00 146.07 1112 CYS C N 1
ATOM 14104 C CA . CYS B 2 1112 ? 139.465 124.380 95.256 1.00 146.07 1112 CYS C CA 1
ATOM 14105 C C . CYS B 2 1112 ? 139.970 125.468 96.199 1.00 146.07 1112 CYS C C 1
ATOM 14106 O O . CYS B 2 1112 ? 141.051 126.028 96.008 1.00 146.07 1112 CYS C O 1
ATOM 14109 N N . LEU B 2 1113 ? 139.180 125.778 97.230 1.00 146.54 1113 LEU C N 1
ATOM 14110 C CA . LEU B 2 1113 ? 139.548 126.838 98.163 1.00 146.54 1113 LEU C CA 1
ATOM 14111 C C . LEU B 2 1113 ? 140.815 126.499 98.939 1.00 146.54 1113 LEU C C 1
ATOM 14112 O O . LEU B 2 1113 ? 141.578 127.401 99.306 1.00 146.54 1113 LEU C O 1
ATOM 14117 N N . GLY B 2 1114 ? 141.066 125.214 99.188 1.00 147.89 1114 GLY C N 1
ATOM 14118 C CA . GLY B 2 1114 ? 142.194 124.816 100.013 1.00 147.89 1114 GLY C CA 1
ATOM 14119 C C . GLY B 2 1114 ? 143.551 124.968 99.357 1.00 147.89 1114 GLY C C 1
ATOM 14120 O O . GLY B 2 1114 ? 144.566 124.868 100.054 1.00 147.89 1114 GLY C O 1
ATOM 14121 N N . GLN B 2 1115 ? 143.597 125.206 98.047 1.00 144.26 1115 GLN C N 1
ATOM 14122 C CA . GLN B 2 1115 ? 144.869 125.355 97.349 1.00 144.26 1115 GLN C CA 1
ATOM 14123 C C . GLN B 2 1115 ? 144.970 126.721 96.682 1.00 144.26 1115 GLN C C 1
ATOM 14124 O O . GLN B 2 1115 ? 145.359 126.820 95.514 1.00 144.26 1115 GLN C O 1
ATOM 14130 N N . LEU B 2 1116 ? 144.623 127.778 97.414 1.00 144.54 1116 LEU C N 1
ATOM 14131 C CA . LEU B 2 1116 ? 144.648 129.133 96.888 1.00 144.54 1116 LEU C CA 1
ATOM 14132 C C . LEU B 2 1116 ? 145.326 130.067 97.880 1.00 144.54 1116 LEU C C 1
ATOM 14133 O O . LEU B 2 1116 ? 145.332 129.819 99.089 1.00 144.54 1116 LEU C O 1
ATOM 14138 N N . ASP B 2 1117 ? 145.899 131.145 97.352 1.00 145.72 1117 ASP C N 1
ATOM 14139 C CA . ASP B 2 1117 ? 146.463 132.215 98.164 1.00 145.72 1117 ASP C CA 1
ATOM 14140 C C . ASP B 2 1117 ? 145.472 133.372 98.192 1.00 145.72 1117 ASP C C 1
ATOM 14141 O O . ASP B 2 1117 ? 145.142 133.938 97.144 1.00 145.72 1117 ASP C O 1
ATOM 14146 N N . ILE B 2 1118 ? 145.002 133.719 99.391 1.00 144.48 1118 ILE C N 1
ATOM 14147 C CA . ILE B 2 1118 ? 143.932 134.703 99.520 1.00 144.48 1118 ILE C CA 1
ATOM 14148 C C . ILE B 2 1118 ? 144.418 136.095 99.134 1.00 144.48 1118 ILE C C 1
ATOM 14149 O O . ILE B 2 1118 ? 143.653 136.904 98.595 1.00 144.48 1118 ILE C O 1
ATOM 14154 N N . CYS B 2 1119 ? 145.684 136.409 99.421 1.00 142.20 1119 CYS C N 1
ATOM 14155 C CA . CYS B 2 1119 ? 146.190 137.755 99.165 1.00 142.20 1119 CYS C CA 1
ATOM 14156 C C . CYS B 2 1119 ? 146.169 138.084 97.676 1.00 142.20 1119 CYS C C 1
ATOM 14157 O O . CYS B 2 1119 ? 145.609 139.106 97.261 1.00 142.20 1119 CYS C O 1
ATOM 14160 N N . GLU B 2 1120 ? 146.762 137.218 96.852 1.00 144.31 1120 GLU C N 1
ATOM 14161 C CA . GLU B 2 1120 ? 146.746 137.456 95.412 1.00 144.31 1120 GLU C CA 1
ATOM 14162 C C . GLU B 2 1120 ? 145.345 137.289 94.838 1.00 144.31 1120 GLU C C 1
ATOM 14163 O O . GLU B 2 1120 ? 145.002 137.942 93.847 1.00 144.31 1120 GLU C O 1
ATOM 14169 N N . PHE B 2 1121 ? 144.525 136.435 95.454 1.00 141.06 1121 PHE C N 1
ATOM 14170 C CA . PHE B 2 1121 ? 143.128 136.305 95.055 1.00 141.06 1121 PHE C CA 1
ATOM 14171 C C . PHE B 2 1121 ? 142.404 137.642 95.171 1.00 141.06 1121 PHE C C 1
ATOM 14172 O O . PHE B 2 1121 ? 141.767 138.110 94.217 1.00 141.06 1121 PHE C O 1
ATOM 14180 N N . LEU B 2 1122 ? 142.523 138.291 96.331 1.00 146.49 1122 LEU C N 1
ATOM 14181 C CA . LEU B 2 1122 ? 141.891 139.590 96.526 1.00 146.49 1122 LEU C CA 1
ATOM 14182 C C . LEU B 2 1122 ? 142.547 140.669 95.675 1.00 146.49 1122 LEU C C 1
ATOM 14183 O O . LEU B 2 1122 ? 141.863 141.594 95.223 1.00 146.49 1122 LEU C O 1
ATOM 14188 N N . ASN B 2 1123 ? 143.859 140.576 95.445 1.00 148.03 1123 ASN C N 1
ATOM 14189 C CA . ASN B 2 1123 ? 144.516 141.543 94.568 1.00 148.03 1123 ASN C CA 1
ATOM 14190 C C . ASN B 2 1123 ? 143.962 141.465 93.150 1.00 148.03 1123 ASN C C 1
ATOM 14191 O O . ASN B 2 1123 ? 143.700 142.495 92.517 1.00 148.03 1123 ASN C O 1
ATOM 14196 N N . HIS B 2 1124 ? 143.765 140.249 92.637 1.00 141.11 1124 HIS C N 1
ATOM 14197 C CA . HIS B 2 1124 ? 143.178 140.096 91.312 1.00 141.11 1124 HIS C CA 1
ATOM 14198 C C . HIS B 2 1124 ? 141.714 140.513 91.299 1.00 141.11 1124 HIS C C 1
ATOM 14199 O O . HIS B 2 1124 ? 141.233 141.042 90.291 1.00 141.11 1124 HIS C O 1
ATOM 14206 N N . VAL B 2 1125 ? 140.996 140.296 92.404 1.00 138.20 1125 VAL C N 1
ATOM 14207 C CA . VAL B 2 1125 ? 139.627 140.800 92.507 1.00 138.20 1125 VAL C CA 1
ATOM 14208 C C . VAL B 2 1125 ? 139.614 142.318 92.370 1.00 138.20 1125 VAL C C 1
ATOM 14209 O O . VAL B 2 1125 ? 138.792 142.890 91.642 1.00 138.20 1125 VAL C O 1
ATOM 14213 N N . GLU B 2 1126 ? 140.530 142.991 93.070 1.00 145.23 1126 GLU C N 1
ATOM 14214 C CA . GLU B 2 1126 ? 140.626 144.446 92.980 1.00 145.23 1126 GLU C CA 1
ATOM 14215 C C . GLU B 2 1126 ? 140.997 144.889 91.571 1.00 145.23 1126 GLU C C 1
ATOM 14216 O O . GLU B 2 1126 ? 140.457 145.876 91.059 1.00 145.23 1126 GLU C O 1
ATOM 14222 N N . ASP B 2 1127 ? 141.931 144.177 90.937 1.00 146.19 1127 ASP C N 1
ATOM 14223 C CA . ASP B 2 1127 ? 142.338 144.532 89.581 1.00 146.19 1127 ASP C CA 1
ATOM 14224 C C . ASP B 2 1127 ? 141.178 144.396 88.603 1.00 146.19 1127 ASP C C 1
ATOM 14225 O O . ASP B 2 1127 ? 141.004 145.236 87.713 1.00 146.19 1127 ASP C O 1
ATOM 14230 N N . GLY B 2 1128 ? 140.372 143.342 88.752 1.00 133.86 1128 GLY C N 1
ATOM 14231 C CA . GLY B 2 1128 ? 139.293 143.096 87.815 1.00 133.86 1128 GLY C CA 1
ATOM 14232 C C . GLY B 2 1128 ? 138.010 143.847 88.098 1.00 133.86 1128 GLY C C 1
ATOM 14233 O O . GLY B 2 1128 ? 137.175 143.973 87.198 1.00 133.86 1128 GLY C O 1
ATOM 14234 N N . LEU B 2 1129 ? 137.830 144.354 89.321 1.00 122.23 1129 LEU C N 1
ATOM 14235 C CA . LEU B 2 1129 ? 136.570 145.015 89.650 1.00 122.23 1129 LEU C CA 1
ATOM 14236 C C . LEU B 2 1129 ? 136.345 146.256 88.794 1.00 122.23 1129 LEU C C 1
ATOM 14237 O O . LEU B 2 1129 ? 135.196 146.652 88.569 1.00 122.23 1129 LEU C O 1
ATOM 14242 N N . LYS B 2 1130 ? 137.415 146.868 88.296 1.00 122.18 1130 LYS C N 1
ATOM 14243 C CA . LYS B 2 1130 ? 137.304 148.034 87.430 1.00 122.18 1130 LYS C CA 1
ATOM 14244 C C . LYS B 2 1130 ? 137.154 147.668 85.960 1.00 122.18 1130 LYS C C 1
ATOM 14245 O O . LYS B 2 1130 ? 137.104 148.567 85.114 1.00 122.18 1130 LYS C O 1
ATOM 14251 N N . ASP B 2 1131 ? 137.079 146.378 85.637 1.00 119.32 1131 ASP C N 1
ATOM 14252 C CA . ASP B 2 1131 ? 136.979 145.930 84.253 1.00 119.32 1131 ASP C CA 1
ATOM 14253 C C . ASP B 2 1131 ? 135.537 146.047 83.766 1.00 119.32 1131 ASP C C 1
ATOM 14254 O O . ASP B 2 1131 ? 134.722 146.736 84.388 1.00 119.32 1131 ASP C O 1
ATOM 14259 N N . HIS B 2 1132 ? 135.224 145.394 82.648 1.00 117.48 1132 HIS C N 1
ATOM 14260 C CA . HIS B 2 1132 ? 133.940 145.550 81.982 1.00 117.48 1132 HIS C CA 1
ATOM 14261 C C . HIS B 2 1132 ? 132.794 145.107 82.901 1.00 117.48 1132 HIS C C 1
ATOM 14262 O O . HIS B 2 1132 ? 132.992 144.466 83.937 1.00 117.48 1132 HIS C O 1
ATOM 14269 N N . TYR B 2 1133 ? 131.575 145.466 82.487 1.00 116.06 1133 TYR C N 1
ATOM 14270 C CA . TYR B 2 1133 ? 130.388 145.328 83.327 1.00 116.06 1133 TYR C CA 1
ATOM 14271 C C . TYR B 2 1133 ? 130.187 143.891 83.801 1.00 116.06 1133 TYR C C 1
ATOM 14272 O O . TYR B 2 1133 ? 129.878 143.655 84.976 1.00 116.06 1133 TYR C O 1
ATOM 14281 N N . ASP B 2 1134 ? 130.341 142.917 82.899 1.00 108.96 1134 ASP C N 1
ATOM 14282 C CA . ASP B 2 1134 ? 130.176 141.519 83.287 1.00 108.96 1134 ASP C CA 1
ATOM 14283 C C . ASP B 2 1134 ? 131.197 141.123 84.345 1.00 108.96 1134 ASP C C 1
ATOM 14284 O O . ASP B 2 1134 ? 130.865 140.438 85.326 1.00 108.96 1134 ASP C O 1
ATOM 14289 N N . ILE B 2 1135 ? 132.449 141.547 84.159 1.00 111.13 1135 ILE C N 1
ATOM 14290 C CA . ILE B 2 1135 ? 133.475 141.298 85.161 1.00 111.13 1135 ILE C CA 1
ATOM 14291 C C . ILE B 2 1135 ? 133.103 141.975 86.469 1.00 111.13 1135 ILE C C 1
ATOM 14292 O O . ILE B 2 1135 ? 133.336 141.425 87.549 1.00 111.13 1135 ILE C O 1
ATOM 14297 N N . ARG B 2 1136 ? 132.504 143.167 86.397 1.00 112.32 1136 ARG C N 1
ATOM 14298 C CA . ARG B 2 1136 ? 132.074 143.850 87.613 1.00 112.32 1136 ARG C CA 1
ATOM 14299 C C . ARG B 2 1136 ? 131.040 143.031 88.374 1.00 112.32 1136 ARG C C 1
ATOM 14300 O O . ARG B 2 1136 ? 131.147 142.865 89.594 1.00 112.32 1136 ARG C O 1
ATOM 14308 N N . MET B 2 1137 ? 130.033 142.505 87.672 1.00 105.34 1137 MET C N 1
ATOM 14309 C CA . MET B 2 1137 ? 129.007 141.716 88.351 1.00 105.34 1137 MET C CA 1
ATOM 14310 C C . MET B 2 1137 ? 129.588 140.442 88.949 1.00 105.34 1137 MET C C 1
ATOM 14311 O O . MET B 2 1137 ? 129.276 140.083 90.095 1.00 105.34 1137 MET C O 1
ATOM 14316 N N . LEU B 2 1138 ? 130.436 139.741 88.194 1.00 105.09 1138 LEU C N 1
ATOM 14317 C CA . LEU B 2 1138 ? 131.003 138.506 88.723 1.00 105.09 1138 LEU C CA 1
ATOM 14318 C C . LEU B 2 1138 ? 131.912 138.786 89.916 1.00 105.09 1138 LEU C C 1
ATOM 14319 O O . LEU B 2 1138 ? 131.933 138.017 90.884 1.00 105.09 1138 LEU C O 1
ATOM 14324 N N . THR B 2 1139 ? 132.659 139.892 89.877 1.00 109.25 1139 THR C N 1
ATOM 14325 C CA . THR B 2 1139 ? 133.501 140.254 91.012 1.00 109.25 1139 THR C CA 1
ATOM 14326 C C . THR B 2 1139 ? 132.663 140.638 92.223 1.00 109.25 1139 THR C C 1
ATOM 14327 O O . THR B 2 1139 ? 133.052 140.361 93.361 1.00 109.25 1139 THR C O 1
ATOM 14331 N N . PHE B 2 1140 ? 131.519 141.290 92.005 1.00 110.54 1140 PHE C N 1
ATOM 14332 C CA . PHE B 2 1140 ? 130.620 141.577 93.120 1.00 110.54 1140 PHE C CA 1
ATOM 14333 C C . PHE B 2 1140 ? 130.104 140.290 93.749 1.00 110.54 1140 PHE C C 1
ATOM 14334 O O . PHE B 2 1140 ? 130.009 140.183 94.979 1.00 110.54 1140 PHE C O 1
ATOM 14342 N N . ILE B 2 1141 ? 129.768 139.298 92.922 1.00 104.92 1141 ILE C N 1
ATOM 14343 C CA . ILE B 2 1141 ? 129.360 138.002 93.462 1.00 104.92 1141 ILE C CA 1
ATOM 14344 C C . ILE B 2 1141 ? 130.504 137.361 94.242 1.00 104.92 1141 ILE C C 1
ATOM 14345 O O . ILE B 2 1141 ? 130.292 136.764 95.307 1.00 104.92 1141 ILE C O 1
ATOM 14350 N N . MET B 2 1142 ? 131.731 137.469 93.726 1.00 109.35 1142 MET C N 1
ATOM 14351 C CA . MET B 2 1142 ? 132.883 136.920 94.435 1.00 109.35 1142 MET C CA 1
ATOM 14352 C C . MET B 2 1142 ? 133.079 137.598 95.785 1.00 109.35 1142 MET C C 1
ATOM 14353 O O . MET B 2 1142 ? 133.385 136.935 96.781 1.00 109.35 1142 MET C O 1
ATOM 14358 N N . VAL B 2 1143 ? 132.923 138.922 95.835 1.00 110.64 1143 VAL C N 1
ATOM 14359 C CA . VAL B 2 1143 ? 133.060 139.646 97.097 1.00 110.64 1143 VAL C CA 1
ATOM 14360 C C . VAL B 2 1143 ? 131.966 139.231 98.071 1.00 110.64 1143 VAL C C 1
ATOM 14361 O O . VAL B 2 1143 ? 132.216 139.055 99.270 1.00 110.64 1143 VAL C O 1
ATOM 14365 N N . ALA B 2 1144 ? 130.737 139.070 97.575 1.00 110.27 1144 ALA C N 1
ATOM 14366 C CA . ALA B 2 1144 ? 129.647 138.629 98.439 1.00 110.27 1144 ALA C CA 1
ATOM 14367 C C . ALA B 2 1144 ? 129.931 137.250 99.021 1.00 110.27 1144 ALA C C 1
ATOM 14368 O O . ALA B 2 1144 ? 129.678 137.004 100.206 1.00 110.27 1144 ALA C O 1
ATOM 14370 N N . ARG B 2 1145 ? 130.450 136.334 98.201 1.00 111.49 1145 ARG C N 1
ATOM 14371 C CA . ARG B 2 1145 ? 130.787 135.004 98.702 1.00 111.49 1145 ARG C CA 1
ATOM 14372 C C . ARG B 2 1145 ? 131.948 135.055 99.691 1.00 111.49 1145 ARG C C 1
ATOM 14373 O O . ARG B 2 1145 ? 131.932 134.363 100.716 1.00 111.49 1145 ARG C O 1
ATOM 14381 N N . LEU B 2 1146 ? 132.968 135.866 99.400 1.00 120.91 1146 LEU C N 1
ATOM 14382 C CA . LEU B 2 1146 ? 134.126 135.963 100.280 1.00 120.91 1146 LEU C CA 1
ATOM 14383 C C . LEU B 2 1146 ? 133.793 136.648 101.598 1.00 120.91 1146 LEU C C 1
ATOM 14384 O O . LEU B 2 1146 ? 134.505 136.440 102.586 1.00 120.91 1146 LEU C O 1
ATOM 14389 N N . ALA B 2 1147 ? 132.735 137.461 101.632 1.00 123.46 1147 ALA C N 1
ATOM 14390 C CA . ALA B 2 1147 ? 132.283 138.037 102.892 1.00 123.46 1147 ALA C CA 1
ATOM 14391 C C . ALA B 2 1147 ? 131.828 136.966 103.873 1.00 123.46 1147 ALA C C 1
ATOM 14392 O O . ALA B 2 1147 ? 131.785 137.224 105.081 1.00 123.46 1147 ALA C O 1
ATOM 14394 N N . THR B 2 1148 ? 131.484 135.775 103.380 1.00 121.64 1148 THR C N 1
ATOM 14395 C CA . THR B 2 1148 ? 131.164 134.639 104.230 1.00 121.64 1148 THR C CA 1
ATOM 14396 C C . THR B 2 1148 ? 132.226 133.552 104.209 1.00 121.64 1148 THR C C 1
ATOM 14397 O O . THR B 2 1148 ? 132.199 132.671 105.074 1.00 121.64 1148 THR C O 1
ATOM 14401 N N . LEU B 2 1149 ? 133.153 133.588 103.250 1.00 122.75 1149 LEU C N 1
ATOM 14402 C CA . LEU B 2 1149 ? 134.185 132.565 103.146 1.00 122.75 1149 LEU C CA 1
ATOM 14403 C C . LEU B 2 1149 ? 135.539 133.000 103.693 1.00 122.75 1149 LEU C C 1
ATOM 14404 O O . LEU B 2 1149 ? 136.408 132.144 103.893 1.00 122.75 1149 LEU C O 1
ATOM 14409 N N . CYS B 2 1150 ? 135.742 134.293 103.938 1.00 140.16 1150 CYS C N 1
ATOM 14410 C CA . CYS B 2 1150 ? 136.976 134.775 104.549 1.00 140.16 1150 CYS C CA 1
ATOM 14411 C C . CYS B 2 1150 ? 136.747 136.150 105.167 1.00 140.16 1150 CYS C C 1
ATOM 14412 O O . CYS B 2 1150 ? 137.169 137.167 104.601 1.00 140.16 1150 CYS C O 1
ATOM 14415 N N . PRO B 2 1151 ? 136.079 136.221 106.321 1.00 147.90 1151 PRO C N 1
ATOM 14416 C CA . PRO B 2 1151 ? 135.777 137.536 106.911 1.00 147.90 1151 PRO C CA 1
ATOM 14417 C C . PRO B 2 1151 ? 137.009 138.354 107.259 1.00 147.90 1151 PRO C C 1
ATOM 14418 O O . PRO B 2 1151 ? 136.966 139.585 107.153 1.00 147.90 1151 PRO C O 1
ATOM 14422 N N . ALA B 2 1152 ? 138.113 137.715 107.659 1.00 147.87 1152 ALA C N 1
ATOM 14423 C CA . ALA B 2 1152 ? 139.266 138.485 108.127 1.00 147.87 1152 ALA C CA 1
ATOM 14424 C C . ALA B 2 1152 ? 140.025 139.161 106.989 1.00 147.87 1152 ALA C C 1
ATOM 14425 O O . ALA B 2 1152 ? 140.292 140.373 107.093 1.00 147.87 1152 ALA C O 1
ATOM 14427 N N . PRO B 2 1153 ? 140.435 138.469 105.915 1.00 147.13 1153 PRO C N 1
ATOM 14428 C CA . PRO B 2 1153 ? 141.104 139.195 104.819 1.00 147.13 1153 PRO C CA 1
ATOM 14429 C C . PRO B 2 1153 ? 140.224 140.256 104.184 1.00 147.13 1153 PRO C C 1
ATOM 14430 O O . PRO B 2 1153 ? 140.715 141.333 103.819 1.00 147.13 1153 PRO C O 1
ATOM 14434 N N . VAL B 2 1154 ? 138.924 139.985 104.058 1.00 146.15 1154 VAL C N 1
ATOM 14435 C CA . VAL B 2 1154 ? 138.011 140.972 103.492 1.00 146.15 1154 VAL C CA 1
ATOM 14436 C C . VAL B 2 1154 ? 137.886 142.174 104.419 1.00 146.15 1154 VAL C C 1
ATOM 14437 O O . VAL B 2 1154 ? 137.840 143.321 103.965 1.00 146.15 1154 VAL C O 1
ATOM 14441 N N . LEU B 2 1155 ? 137.834 141.933 105.731 1.00 147.84 1155 LEU C N 1
ATOM 14442 C CA . LEU B 2 1155 ? 137.799 143.036 106.686 1.00 147.84 1155 LEU C CA 1
ATOM 14443 C C . LEU B 2 1155 ? 139.074 143.866 106.609 1.00 147.84 1155 LEU C C 1
ATOM 14444 O O . LEU B 2 1155 ? 139.033 145.096 106.729 1.00 147.84 1155 LEU C O 1
ATOM 14449 N N . GLN B 2 1156 ? 140.218 143.208 106.420 1.00 144.40 1156 GLN C N 1
ATOM 14450 C CA . GLN B 2 1156 ? 141.474 143.940 106.288 1.00 144.40 1156 GLN C CA 1
ATOM 14451 C C . GLN B 2 1156 ? 141.500 144.780 105.015 1.00 144.40 1156 GLN C C 1
ATOM 14452 O O . GLN B 2 1156 ? 141.976 145.921 105.028 1.00 144.40 1156 GLN C O 1
ATOM 14458 N N . ARG B 2 1157 ? 140.995 144.236 103.909 1.00 145.50 1157 ARG C N 1
ATOM 14459 C CA . ARG B 2 1157 ? 141.101 144.885 102.608 1.00 145.50 1157 ARG C CA 1
ATOM 14460 C C . ARG B 2 1157 ? 139.943 145.831 102.306 1.00 145.50 1157 ARG C C 1
ATOM 14461 O O . ARG B 2 1157 ? 140.001 146.562 101.309 1.00 145.50 1157 ARG C O 1
ATOM 14469 N N . VAL B 2 1158 ? 138.897 145.842 103.136 1.00 147.19 1158 VAL C N 1
ATOM 14470 C CA . VAL B 2 1158 ? 137.702 146.615 102.813 1.00 147.19 1158 VAL C CA 1
ATOM 14471 C C . VAL B 2 1158 ? 137.981 148.112 102.838 1.00 147.19 1158 VAL C C 1
ATOM 14472 O O . VAL B 2 1158 ? 137.323 148.879 102.124 1.00 147.19 1158 VAL C O 1
ATOM 14476 N N . ASP B 2 1159 ? 138.964 148.551 103.632 1.00 152.17 1159 ASP C N 1
ATOM 14477 C CA . ASP B 2 1159 ? 139.257 149.978 103.738 1.00 152.17 1159 ASP C CA 1
ATOM 14478 C C . ASP B 2 1159 ? 139.580 150.591 102.382 1.00 152.17 1159 ASP C C 1
ATOM 14479 O O . ASP B 2 1159 ? 139.271 151.763 102.141 1.00 152.17 1159 ASP C O 1
ATOM 14484 N N . ARG B 2 1160 ? 140.195 149.819 101.487 1.00 144.19 1160 ARG C N 1
ATOM 14485 C CA . ARG B 2 1160 ? 140.390 150.249 100.111 1.00 144.19 1160 ARG C CA 1
ATOM 14486 C C . ARG B 2 1160 ? 139.391 149.634 99.142 1.00 144.19 1160 ARG C C 1
ATOM 14487 O O . ARG B 2 1160 ? 139.181 150.195 98.063 1.00 144.19 1160 ARG C O 1
ATOM 14495 N N . LEU B 2 1161 ? 138.780 148.497 99.492 1.00 142.21 1161 LEU C N 1
ATOM 14496 C CA . LEU B 2 1161 ? 137.786 147.891 98.611 1.00 142.21 1161 LEU C CA 1
ATOM 14497 C C . LEU B 2 1161 ? 136.527 148.742 98.496 1.00 142.21 1161 LEU C C 1
ATOM 14498 O O . LEU B 2 1161 ? 135.827 148.675 97.479 1.00 142.21 1161 LEU C O 1
ATOM 14503 N N . ILE B 2 1162 ? 136.216 149.531 99.526 1.00 144.64 1162 ILE C N 1
ATOM 14504 C CA . ILE B 2 1162 ? 135.002 150.343 99.504 1.00 144.64 1162 ILE C CA 1
ATOM 14505 C C . ILE B 2 1162 ? 135.104 151.439 98.450 1.00 144.64 1162 ILE C C 1
ATOM 14506 O O . ILE B 2 1162 ? 134.112 151.781 97.795 1.00 144.64 1162 ILE C O 1
ATOM 14511 N N . GLU B 2 1163 ? 136.303 151.996 98.259 1.00 147.63 1163 GLU C N 1
ATOM 14512 C CA . GLU B 2 1163 ? 136.461 153.129 97.347 1.00 147.63 1163 GLU C CA 1
ATOM 14513 C C . GLU B 2 1163 ? 135.986 152.828 95.929 1.00 147.63 1163 GLU C C 1
ATOM 14514 O O . GLU B 2 1163 ? 135.264 153.665 95.360 1.00 147.63 1163 GLU C O 1
ATOM 14520 N N . PRO B 2 1164 ? 136.350 151.706 95.292 1.00 144.30 1164 PRO C N 1
ATOM 14521 C CA . PRO B 2 1164 ? 135.723 151.397 93.996 1.00 144.30 1164 PRO C CA 1
ATOM 14522 C C . PRO B 2 1164 ? 134.214 151.266 94.085 1.00 144.30 1164 PRO C C 1
ATOM 14523 O O . PRO B 2 1164 ? 133.503 151.732 93.188 1.00 144.30 1164 PRO C O 1
ATOM 14527 N N . LEU B 2 1165 ? 133.703 150.659 95.159 1.00 145.11 1165 LEU C N 1
ATOM 14528 C CA . LEU B 2 1165 ? 132.257 150.553 95.328 1.00 145.11 1165 LEU C CA 1
ATOM 14529 C C . LEU B 2 1165 ? 131.621 151.923 95.522 1.00 145.11 1165 LEU C C 1
ATOM 14530 O O . LEU B 2 1165 ? 130.546 152.199 94.976 1.00 145.11 1165 LEU C O 1
ATOM 14535 N N . ARG B 2 1166 ? 132.269 152.795 96.300 1.00 153.08 1166 ARG C N 1
ATOM 14536 C CA . ARG B 2 1166 ? 131.742 154.141 96.501 1.00 153.08 1166 ARG C CA 1
ATOM 14537 C C . ARG B 2 1166 ? 131.725 154.926 95.196 1.00 153.08 1166 ARG C C 1
ATOM 14538 O O . ARG B 2 1166 ? 130.757 155.638 94.904 1.00 153.08 1166 ARG C O 1
ATOM 14546 N N . ALA B 2 1167 ? 132.788 154.808 94.397 1.00 147.85 1167 ALA C N 1
ATOM 14547 C CA . ALA B 2 1167 ? 132.821 155.481 93.102 1.00 147.85 1167 ALA C CA 1
ATOM 14548 C C . ALA B 2 1167 ? 131.758 154.924 92.166 1.00 147.85 1167 ALA C C 1
ATOM 14549 O O . ALA B 2 1167 ? 131.131 155.673 91.408 1.00 147.85 1167 ALA C O 1
ATOM 14551 N N . THR B 2 1168 ? 131.548 153.606 92.200 1.00 144.30 1168 THR C N 1
ATOM 14552 C CA . THR B 2 1168 ? 130.527 152.988 91.363 1.00 144.30 1168 THR C CA 1
ATOM 14553 C C . THR B 2 1168 ? 129.133 153.466 91.752 1.00 144.30 1168 THR C C 1
ATOM 14554 O O . THR B 2 1168 ? 128.288 153.718 90.885 1.00 144.30 1168 THR C O 1
ATOM 14558 N N . CYS B 2 1169 ? 128.874 153.595 93.055 1.00 149.32 1169 CYS C N 1
ATOM 14559 C CA . CYS B 2 1169 ? 127.557 154.032 93.509 1.00 149.32 1169 CYS C CA 1
ATOM 14560 C C . CYS B 2 1169 ? 127.328 155.513 93.232 1.00 149.32 1169 CYS C C 1
ATOM 14561 O O . CYS B 2 1169 ? 126.244 155.906 92.785 1.00 149.32 1169 CYS C O 1
ATOM 14564 N N . THR B 2 1170 ? 128.335 156.350 93.488 1.00 148.73 1170 THR C N 1
ATOM 14565 C CA . THR B 2 1170 ? 128.163 157.796 93.411 1.00 148.73 1170 THR C CA 1
ATOM 14566 C C . THR B 2 1170 ? 128.308 158.348 91.999 1.00 148.73 1170 THR C C 1
ATOM 14567 O O . THR B 2 1170 ? 128.137 159.558 91.811 1.00 148.73 1170 THR C O 1
ATOM 14571 N N . ALA B 2 1171 ? 128.625 157.510 91.015 1.00 149.71 1171 ALA C N 1
ATOM 14572 C CA . ALA B 2 1171 ? 128.720 157.982 89.640 1.00 149.71 1171 ALA C CA 1
ATOM 14573 C C . ALA B 2 1171 ? 127.366 158.488 89.159 1.00 149.71 1171 ALA C C 1
ATOM 14574 O O . ALA B 2 1171 ? 126.338 157.832 89.353 1.00 149.71 1171 ALA C O 1
ATOM 14576 N N . LYS B 2 1172 ? 127.367 159.659 88.531 1.00 153.77 1172 LYS C N 1
ATOM 14577 C CA . LYS B 2 1172 ? 126.149 160.298 88.052 1.00 153.77 1172 LYS C CA 1
ATOM 14578 C C . LYS B 2 1172 ? 126.093 160.223 86.534 1.00 153.77 1172 LYS C C 1
ATOM 14579 O O . LYS B 2 1172 ? 127.043 160.623 85.851 1.00 153.77 1172 LYS C O 1
ATOM 14585 N N . VAL B 2 1173 ? 124.981 159.715 86.013 1.00 147.40 1173 VAL C N 1
ATOM 14586 C CA . VAL B 2 1173 ? 124.759 159.587 84.578 1.00 147.40 1173 VAL C CA 1
ATOM 14587 C C . VAL B 2 1173 ? 123.717 160.612 84.156 1.00 147.40 1173 VAL C C 1
ATOM 14588 O O . VAL B 2 1173 ? 122.702 160.801 84.839 1.00 147.40 1173 VAL C O 1
ATOM 14592 N N . LYS B 2 1174 ? 123.972 161.282 83.035 1.00 143.07 1174 LYS C N 1
ATOM 14593 C CA . LYS B 2 1174 ? 123.063 162.310 82.550 1.00 143.07 1174 LYS C CA 1
ATOM 14594 C C . LYS B 2 1174 ? 121.705 161.709 82.201 1.00 143.07 1174 LYS C C 1
ATOM 14595 O O . LYS B 2 1174 ? 121.601 160.564 81.752 1.00 143.07 1174 LYS C O 1
ATOM 14601 N N . ALA B 2 1175 ? 120.651 162.500 82.419 1.00 139.06 1175 ALA C N 1
ATOM 14602 C CA . ALA B 2 1175 ? 119.297 162.043 82.130 1.00 139.06 1175 ALA C CA 1
ATOM 14603 C C . ALA B 2 1175 ? 119.054 161.848 80.639 1.00 139.06 1175 ALA C C 1
ATOM 14604 O O . ALA B 2 1175 ? 118.069 161.202 80.265 1.00 139.06 1175 ALA C O 1
ATOM 14606 N N . GLY B 2 1176 ? 119.923 162.386 79.784 1.00 142.14 1176 GLY C N 1
ATOM 14607 C CA . GLY B 2 1176 ? 119.791 162.189 78.354 1.00 142.14 1176 GLY C CA 1
ATOM 14608 C C . GLY B 2 1176 ? 120.202 160.821 77.861 1.00 142.14 1176 GLY C C 1
ATOM 14609 O O . GLY B 2 1176 ? 120.012 160.519 76.678 1.00 142.14 1176 GLY C O 1
ATOM 14610 N N . SER B 2 1177 ? 120.764 159.993 78.737 1.00 145.51 1177 SER C N 1
ATOM 14611 C CA . SER B 2 1177 ? 121.152 158.644 78.361 1.00 145.51 1177 SER C CA 1
ATOM 14612 C C . SER B 2 1177 ? 119.925 157.800 78.037 1.00 145.51 1177 SER C C 1
ATOM 14613 O O . SER B 2 1177 ? 118.859 157.952 78.640 1.00 145.51 1177 SER C O 1
ATOM 14616 N N . VAL B 2 1178 ? 120.087 156.902 77.069 1.00 142.17 1178 VAL C N 1
ATOM 14617 C CA . VAL B 2 1178 ? 118.998 156.045 76.616 1.00 142.17 1178 VAL C CA 1
ATOM 14618 C C . VAL B 2 1178 ? 118.891 154.878 77.595 1.00 142.17 1178 VAL C C 1
ATOM 14619 O O . VAL B 2 1178 ? 119.763 154.698 78.453 1.00 142.17 1178 VAL C O 1
ATOM 14623 N N . LYS B 2 1179 ? 117.819 154.086 77.480 1.00 133.68 1179 LYS C N 1
ATOM 14624 C CA . LYS B 2 1179 ? 117.429 153.142 78.525 1.00 133.68 1179 LYS C CA 1
ATOM 14625 C C . LYS B 2 1179 ? 118.518 152.138 78.892 1.00 133.68 1179 LYS C C 1
ATOM 14626 O O . LYS B 2 1179 ? 118.544 151.680 80.039 1.00 133.68 1179 LYS C O 1
ATOM 14632 N N . GLN B 2 1180 ? 119.404 151.770 77.960 1.00 130.57 1180 GLN C N 1
ATOM 14633 C CA . GLN B 2 1180 ? 120.437 150.788 78.288 1.00 130.57 1180 GLN C CA 1
ATOM 14634 C C . GLN B 2 1180 ? 121.323 151.272 79.427 1.00 130.57 1180 GLN C C 1
ATOM 14635 O O . GLN B 2 1180 ? 121.578 150.535 80.386 1.00 130.57 1180 GLN C O 1
ATOM 14641 N N . GLU B 2 1181 ? 121.808 152.512 79.337 1.00 138.74 1181 GLU C N 1
ATOM 14642 C CA . GLU B 2 1181 ? 122.704 153.019 80.369 1.00 138.74 1181 GLU C CA 1
ATOM 14643 C C . GLU B 2 1181 ? 121.979 153.226 81.691 1.00 138.74 1181 GLU C C 1
ATOM 14644 O O . GLU B 2 1181 ? 122.560 152.984 82.754 1.00 138.74 1181 GLU C O 1
ATOM 14650 N N . PHE B 2 1182 ? 120.715 153.651 81.651 1.00 136.06 1182 PHE C N 1
ATOM 14651 C CA . PHE B 2 1182 ? 119.936 153.775 82.880 1.00 136.06 1182 PHE C CA 1
ATOM 14652 C C . PHE B 2 1182 ? 119.778 152.423 83.566 1.00 136.06 1182 PHE C C 1
ATOM 14653 O O . PHE B 2 1182 ? 120.010 152.293 84.776 1.00 136.06 1182 PHE C O 1
ATOM 14661 N N . GLU B 2 1183 ? 119.389 151.399 82.802 1.00 132.70 1183 GLU C N 1
ATOM 14662 C CA . GLU B 2 1183 ? 119.235 150.065 83.374 1.00 132.70 1183 GLU C CA 1
ATOM 14663 C C . GLU B 2 1183 ? 120.559 149.543 83.913 1.00 132.70 1183 GLU C C 1
ATOM 14664 O O . GLU B 2 1183 ? 120.605 148.951 84.999 1.00 132.70 1183 GLU C O 1
ATOM 14670 N N . LYS B 2 1184 ? 121.647 149.749 83.168 1.00 133.76 1184 LYS C N 1
ATOM 14671 C CA . LYS B 2 1184 ? 122.948 149.262 83.608 1.00 133.76 1184 LYS C CA 1
ATOM 14672 C C . LYS B 2 1184 ? 123.394 149.954 84.888 1.00 133.76 1184 LYS C C 1
ATOM 14673 O O . LYS B 2 1184 ? 123.907 149.302 85.805 1.00 133.76 1184 LYS C O 1
ATOM 14679 N N . GLN B 2 1185 ? 123.206 151.274 84.974 1.00 135.65 1185 GLN C N 1
ATOM 14680 C CA . GLN B 2 1185 ? 123.608 151.990 86.178 1.00 135.65 1185 GLN C CA 1
ATOM 14681 C C . GLN B 2 1185 ? 122.762 151.568 87.373 1.00 135.65 1185 GLN C C 1
ATOM 14682 O O . GLN B 2 1185 ? 123.290 151.394 88.477 1.00 135.65 1185 GLN C O 1
ATOM 14688 N N . ASP B 2 1186 ? 121.457 151.362 87.170 1.00 135.66 1186 ASP C N 1
ATOM 14689 C CA . ASP B 2 1186 ? 120.617 150.893 88.267 1.00 135.66 1186 ASP C CA 1
ATOM 14690 C C . ASP B 2 1186 ? 121.045 149.507 88.732 1.00 135.66 1186 ASP C C 1
ATOM 14691 O O . ASP B 2 1186 ? 121.139 149.248 89.939 1.00 135.66 1186 ASP C O 1
ATOM 14696 N N . GLU B 2 1187 ? 121.322 148.606 87.787 1.00 128.63 1187 GLU C N 1
ATOM 14697 C CA . GLU B 2 1187 ? 121.714 147.248 88.147 1.00 128.63 1187 GLU C CA 1
ATOM 14698 C C . GLU B 2 1187 ? 123.050 147.230 88.880 1.00 128.63 1187 GLU C C 1
ATOM 14699 O O . GLU B 2 1187 ? 123.200 146.525 89.885 1.00 128.63 1187 GLU C O 1
ATOM 14705 N N . LEU B 2 1188 ? 124.030 147.999 88.399 1.00 131.87 1188 LEU C N 1
ATOM 14706 C CA . LEU B 2 1188 ? 125.324 148.034 89.074 1.00 131.87 1188 LEU C CA 1
ATOM 14707 C C . LEU B 2 1188 ? 125.212 148.681 90.448 1.00 131.87 1188 LEU C C 1
ATOM 14708 O O . LEU B 2 1188 ? 125.872 148.243 91.396 1.00 131.87 1188 LEU C O 1
ATOM 14713 N N . LYS B 2 1189 ? 124.375 149.715 90.583 1.00 134.48 1189 LYS C N 1
ATOM 14714 C CA . LYS B 2 1189 ? 124.169 150.322 91.893 1.00 134.48 1189 LYS C CA 1
ATOM 14715 C C . LYS B 2 1189 ? 123.545 149.327 92.862 1.00 134.48 1189 LYS C C 1
ATOM 14716 O O . LYS B 2 1189 ? 123.965 149.233 94.020 1.00 134.48 1189 LYS C O 1
ATOM 14722 N N . ARG B 2 1190 ? 122.550 148.564 92.404 1.00 130.52 1190 ARG C N 1
ATOM 14723 C CA . ARG B 2 1190 ? 121.918 147.584 93.282 1.00 130.52 1190 ARG C CA 1
ATOM 14724 C C . ARG B 2 1190 ? 122.887 146.468 93.660 1.00 130.52 1190 ARG C C 1
ATOM 14725 O O . ARG B 2 1190 ? 122.905 146.016 94.811 1.00 130.52 1190 ARG C O 1
ATOM 14733 N N . SER B 2 1191 ? 123.703 146.011 92.706 1.00 131.00 1191 SER C N 1
ATOM 14734 C CA . SER B 2 1191 ? 124.684 144.974 93.017 1.00 131.00 1191 SER C CA 1
ATOM 14735 C C . SER B 2 1191 ? 125.731 145.480 94.002 1.00 131.00 1191 SER C C 1
ATOM 14736 O O . SER B 2 1191 ? 126.133 144.756 94.922 1.00 131.00 1191 SER C O 1
ATOM 14739 N N . ALA B 2 1192 ? 126.188 146.722 93.824 1.00 128.68 1192 ALA C N 1
ATOM 14740 C CA . ALA B 2 1192 ? 127.138 147.304 94.764 1.00 128.68 1192 ALA C CA 1
ATOM 14741 C C . ALA B 2 1192 ? 126.511 147.480 96.140 1.00 128.68 1192 ALA C C 1
ATOM 14742 O O . ALA B 2 1192 ? 127.182 147.298 97.160 1.00 128.68 1192 ALA C O 1
ATOM 14744 N N . MET B 2 1193 ? 125.225 147.837 96.189 1.00 127.41 1193 MET C N 1
ATOM 14745 C CA . MET B 2 1193 ? 124.525 147.923 97.465 1.00 127.41 1193 MET C CA 1
ATOM 14746 C C . MET B 2 1193 ? 124.456 146.561 98.141 1.00 127.41 1193 MET C C 1
ATOM 14747 O O . MET B 2 1193 ? 124.632 146.454 99.360 1.00 127.41 1193 MET C O 1
ATOM 14752 N N . ARG B 2 1194 ? 124.188 145.508 97.366 1.00 115.30 1194 ARG C N 1
ATOM 14753 C CA . ARG B 2 1194 ? 124.162 144.162 97.933 1.00 115.30 1194 ARG C CA 1
ATOM 14754 C C . ARG B 2 1194 ? 125.530 143.767 98.473 1.00 115.30 1194 ARG C C 1
ATOM 14755 O O . ARG B 2 1194 ? 125.633 143.180 99.557 1.00 115.30 1194 ARG C O 1
ATOM 14763 N N . ALA B 2 1195 ? 126.594 144.082 97.730 1.00 122.58 1195 ALA C N 1
ATOM 14764 C CA . ALA B 2 1195 ? 127.942 143.790 98.209 1.00 122.58 1195 ALA C CA 1
ATOM 14765 C C . ALA B 2 1195 ? 128.256 144.566 99.484 1.00 122.58 1195 ALA C C 1
ATOM 14766 O O . ALA B 2 1195 ? 128.842 144.020 100.428 1.00 122.58 1195 ALA C O 1
ATOM 14768 N N . VAL B 2 1196 ? 127.869 145.843 99.528 1.00 128.61 1196 VAL C N 1
ATOM 14769 C CA . VAL B 2 1196 ? 128.115 146.667 100.707 1.00 128.61 1196 VAL C CA 1
ATOM 14770 C C . VAL B 2 1196 ? 127.367 146.111 101.911 1.00 128.61 1196 VAL C C 1
ATOM 14771 O O . VAL B 2 1196 ? 127.910 146.046 103.018 1.00 128.61 1196 VAL C O 1
ATOM 14775 N N . ALA B 2 1197 ? 126.112 145.701 101.717 1.00 127.83 1197 ALA C N 1
ATOM 14776 C CA . ALA B 2 1197 ? 125.344 145.118 102.813 1.00 127.83 1197 ALA C CA 1
ATOM 14777 C C . ALA B 2 1197 ? 125.957 143.803 103.281 1.00 127.83 1197 ALA C C 1
ATOM 14778 O O . ALA B 2 1197 ? 126.010 143.527 104.487 1.00 127.83 1197 ALA C O 1
ATOM 14780 N N . ALA B 2 1198 ? 126.421 142.976 102.341 1.00 128.68 1198 ALA C N 1
ATOM 14781 C CA . ALA B 2 1198 ? 127.067 141.722 102.713 1.00 128.68 1198 ALA C CA 1
ATOM 14782 C C . ALA B 2 1198 ? 128.322 141.976 103.538 1.00 128.68 1198 ALA C C 1
ATOM 14783 O O . ALA B 2 1198 ? 128.596 141.256 104.505 1.00 128.68 1198 ALA C O 1
ATOM 14785 N N . LEU B 2 1199 ? 129.103 142.991 103.162 1.00 132.02 1199 LEU C N 1
ATOM 14786 C CA . LEU B 2 1199 ? 130.253 143.371 103.977 1.00 132.02 1199 LEU C CA 1
ATOM 14787 C C . LEU B 2 1199 ? 129.815 143.900 105.339 1.00 132.02 1199 LEU C C 1
ATOM 14788 O O . LEU B 2 1199 ? 130.449 143.609 106.359 1.00 132.02 1199 LEU C O 1
ATOM 14793 N N . LEU B 2 1200 ? 128.729 144.678 105.370 1.00 132.33 1200 LEU C N 1
ATOM 14794 C CA . LEU B 2 1200 ? 128.226 145.254 106.611 1.00 132.33 1200 LEU C CA 1
ATOM 14795 C C . LEU B 2 1200 ? 127.716 144.199 107.579 1.00 132.33 1200 LEU C C 1
ATOM 14796 O O . LEU B 2 1200 ? 127.707 144.444 108.790 1.00 132.33 1200 LEU C O 1
ATOM 14801 N N . THR B 2 1201 ? 127.281 143.041 107.077 1.00 135.28 1201 THR C N 1
ATOM 14802 C CA . THR B 2 1201 ? 126.851 141.968 107.967 1.00 135.28 1201 THR C CA 1
ATOM 14803 C C . THR B 2 1201 ? 127.971 141.515 108.894 1.00 135.28 1201 THR C C 1
ATOM 14804 O O . THR B 2 1201 ? 127.691 140.957 109.961 1.00 135.28 1201 THR C O 1
ATOM 14808 N N . ILE B 2 1202 ? 129.222 141.740 108.515 1.00 143.76 1202 ILE C N 1
ATOM 14809 C CA . ILE B 2 1202 ? 130.348 141.473 109.417 1.00 143.76 1202 ILE C CA 1
ATOM 14810 C C . ILE B 2 1202 ? 130.381 142.548 110.499 1.00 143.76 1202 ILE C C 1
ATOM 14811 O O . ILE B 2 1202 ? 130.435 143.747 110.172 1.00 143.76 1202 ILE C O 1
ATOM 14816 N N . PRO B 2 1203 ? 130.335 142.181 111.784 1.00 147.77 1203 PRO C N 1
ATOM 14817 C CA . PRO B 2 1203 ? 130.263 143.213 112.836 1.00 147.77 1203 PRO C CA 1
ATOM 14818 C C . PRO B 2 1203 ? 131.436 144.179 112.839 1.00 147.77 1203 PRO C C 1
ATOM 14819 O O . PRO B 2 1203 ? 131.234 145.385 113.036 1.00 147.77 1203 PRO C O 1
ATOM 14823 N N . GLU B 2 1204 ? 132.658 143.689 112.608 1.00 148.64 1204 GLU C N 1
ATOM 14824 C CA . GLU B 2 1204 ? 133.825 144.566 112.653 1.00 148.64 1204 GLU C CA 1
ATOM 14825 C C . GLU B 2 1204 ? 133.750 145.644 111.580 1.00 148.64 1204 GLU C C 1
ATOM 14826 O O . GLU B 2 1204 ? 134.081 146.808 111.837 1.00 148.64 1204 GLU C O 1
ATOM 14832 N N . VAL B 2 1205 ? 133.300 145.278 110.377 1.00 148.70 1205 VAL C N 1
ATOM 14833 C CA . VAL B 2 1205 ? 133.136 146.259 109.308 1.00 148.70 1205 VAL C CA 1
ATOM 14834 C C . VAL B 2 1205 ? 132.169 147.354 109.741 1.00 148.70 1205 VAL C C 1
ATOM 14835 O O . VAL B 2 1205 ? 132.288 148.512 109.322 1.00 148.70 1205 VAL C O 1
ATOM 14839 N N . GLY B 2 1206 ? 131.220 147.017 110.613 1.00 145.47 1206 GLY C N 1
ATOM 14840 C CA . GLY B 2 1206 ? 130.273 148.005 111.095 1.00 145.47 1206 GLY C CA 1
ATOM 14841 C C . GLY B 2 1206 ? 130.863 149.051 112.019 1.00 145.47 1206 GLY C C 1
ATOM 14842 O O . GLY B 2 1206 ? 130.177 150.033 112.323 1.00 145.47 1206 GLY C O 1
ATOM 14843 N N . LYS B 2 1207 ? 132.106 148.873 112.470 1.00 149.61 1207 LYS C N 1
ATOM 14844 C CA . LYS B 2 1207 ? 132.724 149.785 113.427 1.00 149.61 1207 LYS C CA 1
ATOM 14845 C C . LYS B 2 1207 ? 133.792 150.671 112.792 1.00 149.61 1207 LYS C C 1
ATOM 14846 O O . LYS B 2 1207 ? 134.824 150.943 113.416 1.00 149.61 1207 LYS C O 1
ATOM 14852 N N . SER B 2 1208 ? 133.568 151.125 111.564 1.00 155.31 1208 SER C N 1
ATOM 14853 C CA . SER B 2 1208 ? 134.457 152.063 110.899 1.00 155.31 1208 SER C CA 1
ATOM 14854 C C . SER B 2 1208 ? 133.643 153.223 110.343 1.00 155.31 1208 SER C C 1
ATOM 14855 O O . SER B 2 1208 ? 132.460 153.060 110.029 1.00 155.31 1208 SER C O 1
ATOM 14858 N N . PRO B 2 1209 ? 134.240 154.413 110.237 1.00 161.23 1209 PRO C N 1
ATOM 14859 C CA . PRO B 2 1209 ? 133.442 155.585 109.841 1.00 161.23 1209 PRO C CA 1
ATOM 14860 C C . PRO B 2 1209 ? 133.071 155.630 108.366 1.00 161.23 1209 PRO C C 1
ATOM 14861 O O . PRO B 2 1209 ? 132.033 156.214 108.034 1.00 161.23 1209 PRO C O 1
ATOM 14865 N N . ILE B 2 1210 ? 133.876 155.053 107.471 1.00 158.87 1210 ILE C N 1
ATOM 14866 C CA . ILE B 2 1210 ? 133.671 155.283 106.041 1.00 158.87 1210 ILE C CA 1
ATOM 14867 C C . ILE B 2 1210 ? 132.338 154.698 105.574 1.00 158.87 1210 ILE C C 1
ATOM 14868 O O . ILE B 2 1210 ? 131.515 155.398 104.969 1.00 158.87 1210 ILE C O 1
ATOM 14873 N N . MET B 2 1211 ? 132.079 153.426 105.879 1.00 165.25 1211 MET C N 1
ATOM 14874 C CA . MET B 2 1211 ? 130.823 152.823 105.455 1.00 165.25 1211 MET C CA 1
ATOM 14875 C C . MET B 2 1211 ? 129.642 153.264 106.308 1.00 165.25 1211 MET C C 1
ATOM 14876 O O . MET B 2 1211 ? 128.512 153.250 105.818 1.00 165.25 1211 MET C O 1
ATOM 14881 N N . ALA B 2 1212 ? 129.873 153.678 107.555 1.00 163.73 1212 ALA C N 1
ATOM 14882 C CA . ALA B 2 1212 ? 128.798 154.286 108.332 1.00 163.73 1212 ALA C CA 1
ATOM 14883 C C . ALA B 2 1212 ? 128.320 155.576 107.674 1.00 163.73 1212 ALA C C 1
ATOM 14884 O O . ALA B 2 1212 ? 127.113 155.809 107.533 1.00 163.73 1212 ALA C O 1
ATOM 14886 N N . ASP B 2 1213 ? 129.262 156.418 107.242 1.00 163.56 1213 ASP C N 1
ATOM 14887 C CA . ASP B 2 1213 ? 128.898 157.642 106.536 1.00 163.56 1213 ASP C CA 1
ATOM 14888 C C . ASP B 2 1213 ? 128.266 157.332 105.185 1.00 163.56 1213 ASP C C 1
ATOM 14889 O O . ASP B 2 1213 ? 127.344 158.031 104.751 1.00 163.56 1213 ASP C O 1
ATOM 14894 N N . PHE B 2 1214 ? 128.755 156.293 104.502 1.00 164.10 1214 PHE C N 1
ATOM 14895 C CA . PHE B 2 1214 ? 128.143 155.898 103.236 1.00 164.10 1214 PHE C CA 1
ATOM 14896 C C . PHE B 2 1214 ? 126.694 155.463 103.432 1.00 164.10 1214 PHE C C 1
ATOM 14897 O O . PHE B 2 1214 ? 125.812 155.838 102.650 1.00 164.10 1214 PHE C O 1
ATOM 14905 N N . SER B 2 1215 ? 126.429 154.675 104.476 1.00 165.97 1215 SER C N 1
ATOM 14906 C CA . SER B 2 1215 ? 125.063 154.262 104.774 1.00 165.97 1215 SER C CA 1
ATOM 14907 C C . SER B 2 1215 ? 124.197 155.454 105.161 1.00 165.97 1215 SER C C 1
ATOM 14908 O O . SER B 2 1215 ? 123.021 155.519 104.787 1.00 165.97 1215 SER C O 1
ATOM 14911 N N . SER B 2 1216 ? 124.757 156.401 105.919 1.00 165.66 1216 SER C N 1
ATOM 14912 C CA . SER B 2 1216 ? 124.002 157.599 106.273 1.00 165.66 1216 SER C CA 1
ATOM 14913 C C . SER B 2 1216 ? 123.638 158.407 105.032 1.00 165.66 1216 SER C C 1
ATOM 14914 O O . SER B 2 1216 ? 122.515 158.912 104.917 1.00 165.66 1216 SER C O 1
ATOM 14917 N N . GLN B 2 1217 ? 124.577 158.537 104.091 1.00 165.62 1217 GLN C N 1
ATOM 14918 C CA . GLN B 2 1217 ? 124.291 159.239 102.844 1.00 165.62 1217 GLN C CA 1
ATOM 14919 C C . GLN B 2 1217 ? 123.244 158.499 102.019 1.00 165.62 1217 GLN C C 1
ATOM 14920 O O . GLN B 2 1217 ? 122.383 159.127 101.392 1.00 165.62 1217 GLN C O 1
ATOM 14926 N N . ILE B 2 1218 ? 123.311 157.166 101.998 1.00 163.55 1218 ILE C N 1
ATOM 14927 C CA . ILE B 2 1218 ? 122.315 156.380 101.274 1.00 163.55 1218 ILE C CA 1
ATOM 14928 C C . ILE B 2 1218 ? 120.932 156.592 101.877 1.00 163.55 1218 ILE C C 1
ATOM 14929 O O . ILE B 2 1218 ? 119.944 156.781 101.155 1.00 163.55 1218 ILE C O 1
ATOM 14934 N N . ARG B 2 1219 ? 120.841 156.570 103.208 1.00 165.98 1219 ARG C N 1
ATOM 14935 C CA . ARG B 2 1219 ? 119.564 156.812 103.873 1.00 165.98 1219 ARG C CA 1
ATOM 14936 C C . ARG B 2 1219 ? 119.052 158.219 103.589 1.00 165.98 1219 ARG C C 1
ATOM 14937 O O . ARG B 2 1219 ? 117.854 158.418 103.357 1.00 165.98 1219 ARG C O 1
ATOM 14945 N N . SER B 2 1220 ? 119.944 159.205 103.603 1.00 166.79 1220 SER C N 1
ATOM 14946 C CA . SER B 2 1220 ? 119.567 160.587 103.329 1.00 166.79 1220 SER C CA 1
ATOM 14947 C C . SER B 2 1220 ? 119.416 160.833 101.830 1.00 166.79 1220 SER C C 1
ATOM 14948 O O . SER B 2 1220 ? 118.698 160.109 101.140 1.00 166.79 1220 SER C O 1
#

GO terms:
  GO:0034599 cellular response to oxidative stress (P, IDA)
  GO:0043123 positive regulation of canonical NF-kappaB signal transduction (P, IDA)
  GO:0043161 proteasome-mediated ubiquitin-dependent protein catabolic process (P, IDA)
  GO:0031625 ubiquitin protein ligase binding (F, IDA)
  GO:0031146 SCF-dependent proteasomal ubiquitin-dependent protein catabolic process (P, IDA)
  GO:0070936 protein K48-linked ubiquitination (P, IDA)
  GO:0160072 ubiquitin ligase complex scaffold activity (F, IDA)
  GO:0005634 nucleus (C, IC)
  GO:0005737 cytoplasm (C, IC)
  GO:0005515 protein binding (F, IPI)
  GO:1990452 Parkin-FBXW7-Cul1 ubiquitin ligase complex (C, IPI)
  GO:0031461 cullin-RING ubiquitin ligase complex (C, IDA)
  GO:0005886 plasma membrane (C, IDA)
  GO:0019005 SCF ubiquitin ligase complex (C, IDA)
  GO:0016567 protein ubiquitination (P, IDA)
  GO:0097193 intrinsic apoptotic signaling pathway (P, TAS)
  GO:0000082 G1/S transition of mitotic cell cycle (P, TAS)
  GO:0005654 nucleoplasm (C, TAS)
  GO:0005829 cytosol (C, TAS)

Foldseek 3Di:
DDDDDQPVLLVVVVVVLVVVLDDDDDDCVVVVVNLVVCQVPCLVVCQPVVVVSVVVVLVVLLVVLVVLQVVQPDPCLQCSLVSCLVVCVSLVVSLVVCLVRNVVSPPPPVVCCVPVNNVVCRVCSVVSLVSCCPRPCVVCLVSLLVSLLVVVVVVVVPDDDDLVSLLRVQCSQQVSQQDSVDNPDPDGGNVRSCVRHLVVNLVVVLVVLLVVLVVDVVPHPVLVLLVVLVVVLVVVLVSCVPRNDPVCRVVSSVSSLVRSPDVCLVVLLVVLLVCLVVVPLQSLLSSLVSQVVPPPSCPSVLVSLLVSLLVVLQVQQPVVPPCCLPDLVSNLVSLLVSLVVVVVSCVPRVVVDPSNVVSSLVSSLPPLQDHDNVVVVVHSLSSLLSLLVVVLVLFFDDPDNDDPVVSVVVLVSSVVSLLRRQAFVSNLVNNLQSLLLCLLVVRGPDPVSVVVSLVSVCVSAHCVSRVLVVLQVVQQVVQVVVQVVVVVVCVVDPHAPDDFGDGWGAPVRRPDDDDADWDDDPRCPVVVVVVVVVVVVPDDDGDTDDDFQSAWAKDWDPLEPATAIETAGRLVVVVVVVCPPPFKDFQLVCCVHGVDDPVVVLQLVLLCVVVVQKAWPDNPDDSVPDDRDRGTMIGGPSHDDDDDRYHYSHDQGPVNVVVVVVVSVVVVVVCVVCCLAVPQLVVVVVVPDDPPPVVLVVVQVVPSSNHGDDSVSNVVSCVVCVVPD/DVLPCPLVVCLVVLPPPPPVCVLVSLVVVPDPPPPPNDDDDCVSVVSVVVSLVVCWPPPVNPNPVVSLVSCLVVLVVNDLVCVLVLLVVLLVCCVPDDLISVVSSLVSVVSVLVSDVSVLVSVVVLVVSLLCQCAVVPDDSRNLVSLVSLQVCLVPPLPSCLVVLLVVVVSLVCLCVDPPCSNNVSSLLSVLSNLQRNPLVSVVVVVVVLVVQAADPPDDDDCVSNLSSLQSLLSNLQRPLLNCLVVCVVPLVRLVVQCPDPDLSSVLSSLSSLLSNCLRPVPSCVVVLVVVLVVLLPLLPDDVVDVCVPVPDDSLSSNLSSLSSLLSNCQRDLVCLVVCLVPPVVSLLVCCVPPDQSSNLSSLVSVLSSLVSLADDPPPPPDDDDCDPNVVSVVSLLVVVVSNCVSLLVQLLDPDLRSVLSSLVSVLSSCVRPFARCLVVVVRLLVSLVSQLPDDPDDCPSVLSSLVSLQSCLVGHALVSCVVVCVPNPVSLLVQLPDPDVVSVLSSLVSLLSNLCRQQPFPDDHPDDCQVPLVSVVVSLVVQQPDPVDDLSNNLSSLLSLLSSCLRPVPRCPPVNVVSLVSLLVLCPDPSRVQSSLVSLLSNLQGPPLDDPQPCQQVLLLSLLVQCVDPDDVSLVSSLSSLQSNCQSCQARHDLVSVLSSLVRLLVQLAPVDQVSNLSSLQSLLSCLQRPVVSCQVPVVSNVVSLLVSLLDLPHDPSSLVSVLSSLVSVQVSVDPRDNDPCNLVVLCVVVQVPQDPPDDDDDPSSLVRSLLSSLLNLLSDCVVCVVVLVVLCVVQLPPRGDPSSLLSNLSNQLSNCQPPHHNPPVVVVVSLVVQCPPPDPSNVLSSLSSLLSNCQRVVVPCVVVLLVCCVVPVPPVQSSLSSLLSNLVSHQLVVCVVPLVVVVVVLVVCLPDPDPNSLLSSLCNVLSSCVSPVPVVVVVLLVCLVDHDPSSVLSSLLSVLVNDDLDDDVCLVVLLVPVVSLLVQCVPPDPSSLLSSLSSLLSCLQRPVSSCQVVVVVRVPVLVVLQADDCVQFDQDCDDPDDDTDRPSVSSNVSSLSSLVSCVVGVVVPDDVVVNVVSLVNQCPPDLVSVLSSLVVLLVCLVVPVVVCLVCVVPVVVVLVCLQPDDDDPPDDVVVVVSSVVSNVSSVSSLVSNVVPPVSVPDVPVVVVVVVVVD

Nearest PDB structures (foldseek):
  9jkb-assembly1_A  TM=9.215E-01  e=5.803E-83  Homo sapiens
  1ldj-assembly1_A  TM=9.261E-01  e=4.878E-78  Homo sapiens
  7b5l-assembly1_C  TM=8.515E-01  e=1.667E-73  Homo sapiens
  7b5s-assembly1_C  TM=9.204E-01  e=7.869E-70  Homo sapiens
  7b5m-assembly1_C  TM=9.208E-01  e=2.902E-69  Homo sapiens

Secondary structure (DSSP, 8-state):
-----HHHHHHHHHHHHHHHHSPP-S-HHHHHHHHHHHHHHTTTTTTSTHHHHHHHHHHHHHHHHHHHHHHT-SS-SSTHHHHHHHHHHHHHHHHHHHHHHHGGGT-S-HHHHHGGGTGGGTTGGGHHHHHIIIIIIHHHHHHHHHHHHHHHHHHHHT----HHHHHHHHHHHHHT----S-TT-SS---HHHIIIIIHHHHHHHHHHHHHHHHHHHHTS-HHHHHHHHHHHHHHHHHHHHHHS-HHHHHHHHHHHIIIIIGGGHHHHHHHHHHHHTTT-HHHHHHHHHHHTTSTT-SHHHHHHHHHHHHHHHHHHHHHHGGGGGG-HHHHHHHHHHHHHHHHHHHHHTTTT-HHHHHHHHHHHTTTTTSSHHHHHTTSGGGHHHHHHHHHHHHHB--SSPPPHHHHHHHHHHHHHHHTT-S--HHHHHHHHHHHHHHHHHT-BS-HHHHHHHHHHHHHHH-SHHHHHHHHHHHHHHHHHHHHHHHHHHHHTSPPPSS--------TTTS-----------TTTHHHHHHHHHHHHHH--SS-----STT-EEEEEESSSSS-EEEEEEHHHHHHHHHTTT-S-EEHHHHHHHH---HHHHHHHHHHHHHTTSEE-SSTTS-STTS---TT-EEEE-TT---S-SEEE-----HHHHHHHHHHHHHHHHHHHHHHHIIIIIHHHHHH-S--SSHHHHHHTTTSTTT----HHHHHHHHHHHTT--/-HHHHHHHHHHGGGTTT-HHHHHHHHHHHSSS-TTT---S-THHHHHHHHHHTTSSSGGGGSSSHHHHHHHHHHHHTT-HHHHHHHHHHHHHHHSSS-SSHHHHHHHHHHHHHHH--HHHHHHHHHHHHHHHHHHT---HHHHHHHHHHHHHHHTT-TTTTTTTHHHHHHHHSGGGG-SSHHHHHHHHHHHHHHTTSSTTTHHHHHHHHHHHHS--SSS---HHHHHHHHHHHHHHHHHHGGG-HHHHHHHHHHHHHHHTSS-HHHHHHHHHHHHHHHHH-TTTTGGGHHHHHHHHHHHTS--TTS----SS--HHHHHHHHHHHHHHHHHH-GGGHHHHHHHTHHHHHHGGG-SSSHHHHHHHHHHHHHHHHHPPPTT-TTS---SSHHHHHHHHHHHHHHHHHHHHTGGGG-S-HHHHHHHHHHHHHHHHHSTT-SGGGHHHHHHHHHHHHS--SS-HHHHHHHHHHHHHHHHHS-GGGGTTTHHHHHHHHHHHHT-SSHHHHHHHHHHHHHHHHHHS-SSS--SS--HHHHHHHHHHHHHHHT-TTS-HHHHHHHHHHHHHHHHHHHHHHGGGHHHHHHHHHHHTTSSSSHHHHHHHHHHHHHSTT----GGGHHHHHHHHHHHHHS--HHHHHHHHHHHHHHHHHHTT-S-HHHHHHHHTTGGGT-STT-SHHHHHHHHHHHHHHHH-GGGGTTTHHHHHHHHHHHHHSS---HHHHHHHHHHHHHHHHT--SS--SSSHHHHHHHHHHH---TTS-PPPHHHHHHHHHHHHHHHHH-TTTTHHHHHHHHHHHSSTTS-HHHHHHHHHHHHHHHHHSS----TTHHHHHHHHHT-SSHHHHHHHHHHHHHHHHHTHHHHHHHHHHHHHH--TTHHHHHHHHHHHHHHS-GGGTHHHHHHHHHHHTTSTTSS-HHHHHHHHHHHHHHHTT-HHHHHHHHHHHHHSS-HHHHHHHHHHHHHT--SS--TTHHHHHHHHHHHHTTTTS--HHHHHHHHHHHHHHHHH-THHHHTTGGGTHHHHHHHHS--TTTEE----SS----EETTHHHHHHHHHHHHHHHHH-GGG--HHHH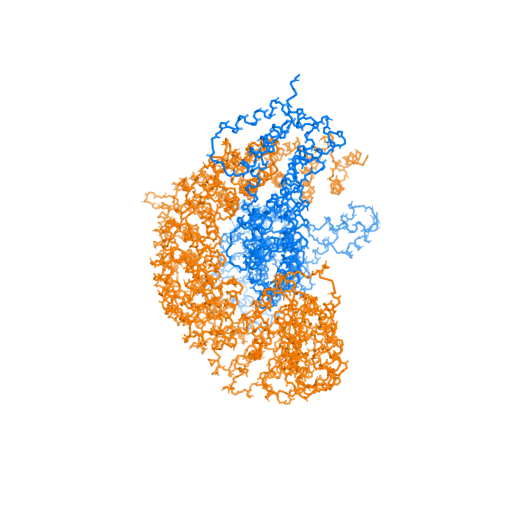HHHHHHHHTS-HHHHHHHHHHHHHHHHH-HHHHHHHHHHHHHHHHHHHH----TTS-HHHHHHHHHHHHHHHHHHHHHHTSTGGGGSHHHHHHHHHHH-

Sequence (1901 aa):
SKQIGLDQIWDDLRAGIQQVYTRQSMAKSRYMELYTHVYNYCTSVHQFVGLELYKRLKEFLKNYLTNLLKDGEDLMDESVLKFYTQQWEDYRFSSKVLNGICAYLNRHWVRRECDEGRKGIYEIYSLALVTWRDCLFRPLNKQVTNAVLKLIEKERNGETINTRLISGVVQSYVELGLNEDDAFAKGPTLTVYKESFESQFLADTERFYTRESTEFLQQNPVTEYMKKAEARLLEEQRRVQVYLHESTQDELARKCEQVLIEKHLEIFHTEFQNLLDADKNEDLGRMYNLVSRIQDGLGELKKLLETHIHNQGLAAIEKCGEAALNDPKMYVQTVLDVHKKYNALVMSAFNNDAGFVAALDKACGRFINNNAVTKMAQSSSKSPELLARYCDSLLKKSSKNPEEAELEDTLNQVMVVFKYIEDKDVFQKFYAKMLAKRLVHQNSASDDAEASMISKLKQACGFEYTSKLQRMFQDIGVSKDLNEQFKKHLTNSEPLDLDFSIQVLSSGSWPFQQSCTFALPSELERSYQRFTAFYASRHSGRKLTWLYQLSKGELVTNCFKNRYTLQASTFQMAILLQYNTEDAYTVQQLTDSTQIKMDILAQVLQILLKSKLLVLEDENANVDEVELKPDTLIKLYLGYKNKKLRVNINVPMKTEQKQEQETTHKNIEEDRKLLIQAAIVRIMKMRKVLKHQQLLGEVLTQLSSRFKPRVPVIKKCIDILIEKLSTAAFHISSLLEKMTSSDKDFRFMATSDLMSELQKDSIQLDEDSERKVVKMLLRLLEDKNGEVQNLAVKCLGPLVVKVKEYQVETIVDTLCTNMRSDKEQLRDIAGIGLKTVLSELGLATNVCRKITGQLTSAIAQQEDVAVQLEALDILSDMLSRLGVPLGAFHASLLHCLLPQLSSPRLAVRKRAVGALGHLAAACSTDLFVELADHLLDRLPGPRVPTSPTAIRTLIQCLGSVGRQAGHRLGAHLDRLVPLVEDFCNLDDDELRESCLQAFEAFLRKCPKEMGPHVPNVTSLCLQYIKHDPNYNYSDDDDMSWKVRRAAAKCIAALISSRPDLLPDFHCTLAPVLIRRFKEREENVKADVFTAYIVLLRQTQPPKGWLEAMEEPTQTGSNLHMLRGQVPLVVKALQRQLKDRSVRARQGCFSLLTELAGVLPGSLAEHMPVLVSGIIFSLADRSSSSTIRMDALAFLQGLLGTEPAEAFHPHLPILLPPVMACVADSFYKIAAEALVVLQELVRALWPLHRPRMLDPEPYVGEMSAVTLARLRATDLDQEVKERAISCMGHLVGHLGDRLGDDLEPTLLLLLDRLRNEITRLPAIKALTLVAVSPLQLDLQPILAEALHILASFLRKNQRALRLATLAALDALAQSQGLSLPPSAVQAVLAELPALVNESDMHVAQLAVDFLATVTQAQPASLVEVSGPVLSELLRLLRSPLLPAGVLAAAEGFLQALVGTRPPCVDYAKLISLLTAPVYEQAVDGGPGLHKQVFHSLARCVAALSAACPQEAASTASRLVCDARSPHSSTGVKVLAFLSLAEVGQVAGPGHQRELKAVLLEALGSPSEDVRAAASYALGRVGAGSLPDFLPFLLEQIEAEPRRQYLLLHSLREALGAAQPDSLKPYAEDIWALLFQRCEGAEEGTRGVVAECIGKLVLVNPSFLLPRLRKQLAAGRPHTRSTVITAVKFLISDQPHPIDPLLKSFIGEFMESLQDPDLNVRRATLAFFNSAVHNKPSLVRDLLDDILPLLYQETKIRRDLIREVEMGPFKHTVDDGLDVRKAAFECMYSLLESCLGQLDICEFLNHVEDGLKDHYDIRMLTFIMVARLATLCPAPVLQRVDRLIEPLRATCTAKVKAGSVKQEFEKQDELKRSAMRAVAALLTIPEVGKSPIMADFSSQIRS

InterPro domains:
  IPR001373 Cullin, N-terminal [PF00888] (21-518)
  IPR016157 Cullin, conserved site [PS01256] (749-776)
  IPR016158 Cullin homology domain [PS50069] (417-644)
  IPR016158 Cullin homology domain [SM00182] (447-594)
  IPR016159 Cullin repeat-like-containing domain superfamily [SSF74788] (17-409)
  IPR019559 Cullin, neddylation domain [PF10557] (706-766)
  IPR019559 Cullin, neddylation domain [SM00884] (703-770)
  IPR036317 Cullin homology domain superfamily [SSF75632] (413-686)
  IPR036388 Winged helix-like DNA-binding domain superfamily [G3DSA:1.10.10.10] (604-671)
  IPR036388 Winged helix-like DNA-binding domain superfamily [G3DSA:1.10.10.10] (672-776)
  IPR036390 Winged helix DNA-binding domain superfamily [SSF46785] (687-776)
  IPR045093 Cullin [PTHR11932] (12-776)
  IPR059120 Cullin-like, alpha+beta domain [PF26557] (539-658)

Solvent-accessible surface area: 93952 Å² total; per-residue (Å²): 160,162,169,76,41,51,106,140,18,14,87,77,26,85,44,0,11,67,92,26,36,75,182,39,116,70,66,105,87,87,20,79,98,10,24,70,68,6,99,111,32,4,44,68,13,25,29,168,52,3,65,89,5,47,115,90,31,82,79,37,17,97,66,74,0,39,85,26,36,151,111,2,112,125,76,26,60,69,37,0,1,95,41,4,18,110,45,2,68,62,10,14,21,16,6,65,12,38,29,54,38,23,15,107,7,7,48,142,133,76,170,117,56,84,47,115,20,4,116,54,13,102,59,22,90,14,27,18,7,24,11,0,51,67,15,2,8,138,71,6,30,161,56,2,8,29,13,0,9,128,14,2,27,71,23,8,105,17,69,43,24,60,9,83,16,0,23,14,1,10,33,0,1,5,0,5,2,42,30,107,146,69,92,163,45,177,24,38,35,33,91,23,1,97,132,28,0,12,65,61,4,14,42,10,2,74,58,32,2,32,73,34,2,43,69,40,28,47,148,65,78,18,20,79,4,0,108,75,2,48,44,31,13,47,30,3,86,27,8,1,30,9,4,6,29,14,44,0,38,101,52,4,42,143,41,4,36,83,10,4,0,74,139,26,27,131,54,1,44,91,29,1,64,79,2,6,99,60,87,90,75,111,18,1,9,70,0,25,82,1,0,59,113,21,146,144,8,32,28,81,0,55,118,43,0,29,73,14,0,26,84,68,0,57,35,23,2,60,62,14,23,127,46,0,27,117,58,16,102,48,8,1,90,25,4,8,78,7,23,122,103,5,57,48,15,2,114,77,16,0,117,94,44,84,22,0,50,42,5,4,46,133,0,2,24,109,0,5,5,98,9,24,1,5,153,90,26,160,43,49,10,35,2,2,9,0,4,0,70,11,0,19,44,22,5,91,143,65,65,96,91,51,36,92,56,77,11,41,75,12,0,84,50,0,26,54,8,6,125,30,1,72,28,39,30,8,0,24,73,2,0,13,36,30,0,0,74,6,13,19,60,115,58,23,52,36,92,69,4,1,54,9,0,4,35,41,0,56,126,55,25,13,26,46,26,0,10,118,0,65,100,3,44,93,20,35,37,99,1,146,73,22,35,94,66,11,101,113,75,8,102,122,52,132,99,52,129,97,129,84,87,62,51,27,14,38,77,72,18,13,67,52,149,116,99,52,100,49,48,55,23,96,93,57,71,85,29,70,100,53,17,39,63,27,23,77,88,123,76,104,83,164,173,67,48,65,27,35,60,46,49,116,22,83,28,74,16,137,44,20,180,63,172,2,41,1,36,0,19,14,28,4,24,4,1,24,67,63,8,127,121,104,51,41,42,46,14,77,112,1,43,85,58,6,88,6,123,134,62,47,2,27,20,6,1,51,33,0,10,121,27,142,2,3,20,9,112,88,124,146,29,78,28,109,144,54,146,28,135,74,115,18,48,0,60,18,83,80,50,10,114,72,203,157,116,148,23,91,3,42,77,95,33,169,76,57,105,144,80,62,113,89,44,27,126,108,23,34,59,91,12,75,109,108,33,18,97,47,22,2,28,121,6,4,98,23,26,114,109,84,163,65,114,90,0,18,48,99,1,72,82,23,15,56,67,81,5,106,8,131,74,91,15,2,92,109,5,13,93,98,24,96,120,174,82,123,118,41,70,142,89,44,67,58,16,33,132,74,42,91,87,97,46,75,67,34,8,40,35,6,8,36,61,43,58,50,174,58,73,193,112,28,64,102,140,95,87,78,12,48,120,86,27,59,105,20,19,112,99,6,5,67,14,55,72,0,90,23,2,24,41,2,12,140,29,12,8,39,26,32,56,48,14,66,94,102,13,15,64,75,12,2,64,50,27,3,88,31,25,85,36,132,108,103,10,37,34,24,22,2,13,47,4,1,64,41,4,24,90,98,125,85,66,45,82,101,12,19,61,84,2,1,30,14,4,31,38,5,0,47,134,37,138,59,60,62,10,16,20,59,5,1,48,15,1,25,36,9,18,52,160,47,25,119,68,0,50,90,45,10,50,44,2,1,112,15,0,18,78,19,9,76,31,106,150,116,22,4,54,100,72,0,14,30,1,0,0,86,6,0,46,61,4,60,109,107,20,4,63,84,5,10,53,48,6,14,106,89,4,56,18,120,238,83,120,62,62,38,84,58,6,63,11,15,1,72,0,5,6,19,5,0,135,83,2,1,118,102,3,12,90,20,1,92,127,3,3,46,42,0,59,85,19,0,105,61,120,34,52,68,0,23,8,7,0,1,47,0,1,31,6,1,1,119,82,3,52,166,64,0,17,112,26,9,92,79,5,27,72,18,1,58,112,5,2,135,42,23,101,112,119,133,211,131,106,97,130,39,50,5,20,6,0,0,38,5,0,0,98,0,0,17,0,2,0,48,30,63,73,113,49,22,49,86,9,5,83,73,2,1,52,41,0,15,145,34,2,99,5,126,16,82,48,0,26,36,24,0,12,69,0,2,22,30,1,0,138,60,6,62,14,93,190,78,164,117,173,78,163,74,125,131,76,116,42,22,51,11,34,132,75,1,128,53,16,4,66,104,0,8,128,37,1,51,174,31,3,101,49,185,36,42,126,10,2,68,20,0,8,61,0,0,65,56,0,6,43,7,5,65,38,13,0,20,135,40,2,85,45,2,7,46,0,0,44,86,0,4,66,33,176,120,48,36,22,33,0,18,19,44,0,0,52,9,0,52,33,3,12,59,51,7,66,32,91,25,2,46,98,30,0,84,111,0,5,73,31,0,30,67,0,0,80,32,120,49,60,24,4,0,3,45,0,0,31,0,0,30,35,1,0,103,37,9,2,36,53,150,129,115,81,141,41,97,8,118,71,36,8,45,92,0,3,59,33,0,8,70,35,6,136,34,99,130,57,66,102,59,2,32,49,78,1,1,41,2,0,1,23,2,0,0,14,0,4,72,127,15,46,141,54,27,119,50,0,2,90,30,4,6,70,25,2,130,66,137,100,1,52,65,26,2,1,118,6,9,32,49,2,4,92,8,57,44,152,26,97,3,89,66,3,2,38,68,1,8,86,23,0,6,50,8,4,148,82,126,100,117,65,17,54,35,17,0,1,44,2,2,29,17,9,9,119,52,24,24,153,53,21,41,82,77,1,3,102,41,0,2,77,37,0,22,81,14,2,62,100,109,46,19,55,6,0,36,36,0,0,48,6,2,19,30,3,0,136,38,44,52,86,10,9,78,161,18,18,43,76,5,20,67,43,4,14,155,3,1,91,8,34,55,8,5,82,32,0,17,59,12,1,42,31,5,0,78,11,4,23,69,33,188,20,121,38,11,66,12,67,106,6,43,55,88,7,2,39,61,39,131,136,81,96,114,97,68,48,133,62,90,44,82,52,19,61,106,21,22,12,115,8,7,1,6,1,22,2,7,10,57,149,64,18,62,88,45,18,62,132,32,23,81,78,3,118,46,127,164,46,25,46,12,25,39,16,19,4,12,29,7,19,1,15,27,5,85,74,54,44,55,23,167,47,212,135,19,52,69,25,6,58,140,22,9,61,22,140,35,88,54,9,56,64,6,0,7,59,2,5,0,26,24,5,11,40,30,14,90,96,7,15,64,79,10,18,105,40,13,110,77,100,61,196,143,26,37,22,14,9,39,2,2,75,35,12,15,50,40,12,118,49,94,59,7,121,108,95,8,84,78,1,22,73,28,6,34,97,76,0,130,34,100,85,89,18,19,42,23,13,1,0,45,0,2,3,41,1,0,74,23,52,30,74,125,11,1,51,66,2,33,112,61,21,86,78,39,136,34,48,14,34,10,6,3,0,30,0,2,26,60,9,27,38,98,131,119,51,109,1,34,91,61,4,97,75,78,8,18,101,2,14,110,13,16,124,33,112,44,49,48,0,8,85,17,1,1,21,6,4,13,8,0,0,92,36,37,43,47,5,2,133,109,35,3,121,100,1,10,85,48,3,14,122,6,11,96,51,96,173,115,42,56,134,106,59,85,28,13,72,108,41,87,52,63,33,68,7,13,38,6,12,10,18,3,2,26,0,10,15,8,1,3,79,59,2,75,68,85,28,70,55,92,56,8,5,76,19,0,44,79,3,2,135,21,78,32,12,0,27,4,0,0,3,15,0,4,35,55,4,6,107,68,14,70,56,40,0,58,136,72,2,99,179,4,9,111,26,3,67,51,11,20,75,68,204,62,176,100,66,37,41,30,18,79,39,16,78,42,33,26,34,62,115,8,0,83,76,2,12,44,24,4,60,107,14,107,99,2,43,176,30,100,64,5,50,86,8,25,66,115,79,207,121